Protein AF-0000000086705413 (afdb_homodimer)

Secondary structure (DSSP, 8-state):
---S-----------------------------------BPPTT-SS-B-S---SS-EEEEEHHHHHHTT-SSHHHHHHHSTTSTT-----BTTSTTTT-----GGGS-GGGEEEEETTB--PPPGGGTSSS--GGGS-GGGEEEEEEE-S--HHHH-TT-SSEEEEEEEP-S--EEEEEEEEEEESSSS--EEEEEEEEEEEETTEEEEEEEEEEEE---BGGGSHHHHHHHHHS-BS-SEEEEEEEEE-TTS-EEEEEEEPTT-B-TTSPBPTTEEEETTEEEE-GGGT-BSBPPEEEEEEEEEEEEESSSSEEEEEEEEEEEEEEEEEEPPPEEEEEE-TT-GGGHHHHHHTT--HHHHHHTT--EEEEEE-TTT--EEEEEEEEEEEEEEEEEEEEEETTTEEEEEEEEEEEEEEEEEEEEEEEEEHHHHHHHHHTT--BTTB--HHHHHHHEEEEEEEEEEEEEEEEEEEEEEEEEETTEEEEEEEEEEEEEEEEEEEE-HHHHTT-EET-----EEEEEEEEEEEEEEEE--SSSEEEEEEEEEEEESSS-EEEEEEEEEEEEEETTEEEEEEEEEEEEPPPHHHHHPPPEEEEEEEE-HHHHHHTT--GGGPPEEEEEEEEE--TT---EEEEEEEEEEEEEEETTEEEEEEEEEEEEES-EEE--HHHHHHHHHHHS--TTEEE-TTS-EEEEEEEEEE--EEEEEEEEEEEEEEEE-SS-EEEEEEEEEEEEEEEEESSTTS-EEE-TTSTT--SEEEEEEEEEEETTTTTEEEEEEEEEE--B-SEEETTTTEEE--B--EEEEEEEEEEE-TTSEEEEEEEESTT-PPPPP-TTSS---TTT------EEEEEEEEE-/---SS----------------------------------BPPTT-SS-B-S---SS-EEEEEHHHHHHTT-SSHHHHHHHSTTSTT-----BTTSTTTT-----GGGS-GGGEEEEETTB--PPPGGGTSSS--GGGS-GGGEEEEEEE-S--HHHH-TT-SSEEEEEEEP-S--EEEEEEEEEEESSSS--EEEEEEEEEEEETTEEEEEEEEEEEE---BGGGSHHHHHHHHHS-BS-SEEEEEEEEE-TTS-EEEEEEEPTT-B-TTSPBPTTEEEETTEEEE-GGGT-BSBPPEEEEEEEEEEEEESSSSEEEEEEEEEEEEEEEEEEPPPEEEEEE-TT-GGGHHHHHHTT--HHHHHHTT--EEEEEE-TTT--EEEEEEEEEEEEEEEEEEEEEETTTEEEEEEEEEEEEEEEEEEEEEEEEEHHHHHHHHHTT--BTTB--HHHHHHHEEEEEEEEEEEEEEEEEEEEEEEEEETTEEEEEEEEEEEEEEEEEEEE-HHHHTT-EET-----EEEEEEEEEEEEEEEE--SSSEEEEEEEEEEEESSS-EEEEEEEEEEEEEETTEEEEEEEEEEEEPPPHHHHHPPPEEEEEEEE-HHHHHHTT--GGGPPEEEEEEEEE--TT---EEEEEEEEEEEEEEETTEEEEEEEEEEEEES-EEE--HHHHHHHHHHHS--TTEEE-TTS-EEEEEEEEEE--EEEEEEEEEEEEEEEE-SS-EEEEEEEEEEEEEEEEESSTTS-EEE-TTSTT--SEEEEEEEEEEETTTTTEEEEEEEEEE--B-SEEETTTTEEE--B--EEEEEEEEEEE-TTSEEEEEEEESTT-PPPP--TTSS---TTT------EEEEEEEEE-

InterPro domains:
  IPR000531 TonB-dependent receptor-like, beta-barrel [PF00593] (368-834)
  IPR012910 TonB-dependent receptor, plug domain [PF07715] (55-165)
  IPR036942 TonB-dependent receptor-like, beta-barrel domain superfamily [G3DSA:2.40.170.20] (208-869)
  IPR037066 TonB-dependent receptor, plug domain superfamily [G3DSA:2.170.130.10] (30-175)
  IPR039426 TonB-dependent receptor-like [PS52016] (48-869)

Radius of gyration: 38.34 Å; Cα contacts (8 Å, |Δi|>4): 4949; chains: 2; bounding box: 125×97×76 Å

Structure (mmCIF, N/CA/C/O backbone):
data_AF-0000000086705413-model_v1
#
loop_
_entity.id
_entity.type
_entity.pdbx_description
1 polymer 'TonB-dependent receptor'
#
loop_
_atom_site.group_PDB
_atom_site.id
_atom_site.type_symbol
_atom_site.label_atom_id
_atom_site.label_alt_id
_atom_site.label_comp_id
_atom_site.label_asym_id
_atom_site.label_entity_id
_atom_site.label_seq_id
_atom_site.pdbx_PDB_ins_code
_atom_site.Cartn_x
_atom_site.Cartn_y
_atom_site.Cartn_z
_atom_site.occupancy
_atom_site.B_iso_or_equiv
_atom_site.auth_seq_id
_atom_site.auth_comp_id
_atom_site.auth_asym_id
_atom_site.auth_atom_id
_atom_site.pdbx_PDB_model_num
ATOM 1 N N . MET A 1 1 ? -30.625 43.625 -35.125 1 15.11 1 MET A N 1
ATOM 2 C CA . MET A 1 1 ? -30.953 44.219 -33.812 1 15.11 1 MET A CA 1
ATOM 3 C C . MET A 1 1 ? -31.984 43.344 -33.094 1 15.11 1 MET A C 1
ATOM 5 O O . MET A 1 1 ? -32.531 42.406 -33.656 1 15.11 1 MET A O 1
ATOM 9 N N . LEU A 1 2 ? -33.344 43.812 -32.344 1 16.95 2 LEU A N 1
ATOM 10 C CA . LEU A 1 2 ? -33.906 43.875 -30.984 1 16.95 2 LEU A CA 1
ATOM 11 C C . LEU A 1 2 ? -35 42.812 -30.797 1 16.95 2 LEU A C 1
ATOM 13 O O . LEU A 1 2 ? -36.156 43.125 -30.594 1 16.95 2 LEU A O 1
ATOM 17 N N . ARG A 1 3 ? -35.062 41.594 -31.406 1 17.78 3 ARG A N 1
ATOM 18 C CA . ARG A 1 3 ? -36.156 40.844 -32.031 1 17.78 3 ARG A CA 1
ATOM 19 C C . ARG A 1 3 ? -36.969 40.094 -30.969 1 17.78 3 ARG A C 1
ATOM 21 O O . ARG A 1 3 ? -38.188 40.094 -31.016 1 17.78 3 ARG A O 1
ATOM 28 N N . LYS A 1 4 ? -36.406 38.812 -30.516 1 20.23 4 LYS A N 1
ATOM 29 C CA . LYS A 1 4 ? -36.469 37.406 -30.203 1 20.23 4 LYS A CA 1
ATOM 30 C C . LYS A 1 4 ? -36.719 37.156 -28.719 1 20.23 4 LYS A C 1
ATOM 32 O O . LYS A 1 4 ? -36.469 36.062 -28.203 1 20.23 4 LYS A O 1
ATOM 37 N N . SER A 1 5 ? -37.562 38.031 -27.859 1 18.16 5 SER A N 1
ATOM 38 C CA . SER A 1 5 ? -37.906 38.719 -26.609 1 18.16 5 SER A CA 1
ATOM 39 C C . SER A 1 5 ? -39.094 38.062 -25.922 1 18.16 5 SER A C 1
ATOM 41 O O . SER A 1 5 ? -39.062 37.781 -24.719 1 18.16 5 SER A O 1
ATOM 43 N N . ARG A 1 6 ? -40.344 37.938 -26.422 1 18.12 6 ARG A N 1
ATOM 44 C CA . ARG A 1 6 ? -41.625 38.469 -25.891 1 18.12 6 ARG A CA 1
ATOM 45 C C . ARG A 1 6 ? -42.438 37.344 -25.281 1 18.12 6 ARG A C 1
ATOM 47 O O . ARG A 1 6 ? -43.562 37.562 -24.812 1 18.12 6 ARG A O 1
ATOM 54 N N . LEU A 1 7 ? -42.281 36.031 -25.719 1 16.97 7 LEU A N 1
ATOM 55 C CA . LEU A 1 7 ? -43.312 35 -25.891 1 16.97 7 LEU A CA 1
ATOM 56 C C . LEU A 1 7 ? -43.75 34.438 -24.547 1 16.97 7 LEU A C 1
ATOM 58 O O . LEU A 1 7 ? -43.125 33.5 -24.047 1 16.97 7 LEU A O 1
ATOM 62 N N . SER A 1 8 ? -44.219 35.219 -23.297 1 17.23 8 SER A N 1
ATOM 63 C CA . SER A 1 8 ? -44.562 35.188 -21.875 1 17.23 8 SER A CA 1
ATOM 64 C C . SER A 1 8 ? -45.938 34.531 -21.656 1 17.23 8 SER A C 1
ATOM 66 O O . SER A 1 8 ? -46.156 33.938 -20.594 1 17.23 8 SER A O 1
ATOM 68 N N . ALA A 1 9 ? -47.031 34.75 -22.328 1 17.52 9 ALA A N 1
ATOM 69 C CA . ALA A 1 9 ? -48.281 35.188 -21.766 1 17.52 9 ALA A CA 1
ATOM 70 C C . ALA A 1 9 ? -49.156 34 -21.328 1 17.52 9 ALA A C 1
ATOM 72 O O . ALA A 1 9 ? -49.688 33.969 -20.219 1 17.52 9 ALA A O 1
ATOM 73 N N . ALA A 1 10 ? -49.906 33.156 -22.188 1 17.12 10 ALA A N 1
ATOM 74 C CA . ALA A 1 10 ? -51.375 33 -22.266 1 17.12 10 ALA A CA 1
ATOM 75 C C . ALA A 1 10 ? -51.812 31.75 -21.516 1 17.12 10 ALA A C 1
ATOM 77 O O . ALA A 1 10 ? -53 31.406 -21.516 1 17.12 10 ALA A O 1
ATOM 78 N N . ILE A 1 11 ? -50.969 30.812 -20.984 1 16.97 11 ILE A N 1
ATOM 79 C CA . ILE A 1 11 ? -51.562 29.484 -20.766 1 16.97 11 ILE A CA 1
ATOM 80 C C . ILE A 1 11 ? -52.469 29.516 -19.562 1 16.97 11 ILE A C 1
ATOM 82 O O . ILE A 1 11 ? -52.031 29.625 -18.422 1 16.97 11 ILE A O 1
ATOM 86 N N . ALA A 1 12 ? -53.656 30.125 -19.484 1 17.02 12 ALA A N 1
ATOM 87 C CA . ALA A 1 12 ? -54.844 30.594 -18.75 1 17.02 12 ALA A CA 1
ATOM 88 C C . ALA A 1 12 ? -55.562 29.438 -18.062 1 17.02 12 ALA A C 1
ATOM 90 O O . ALA A 1 12 ? -55.906 29.531 -16.875 1 17.02 12 ALA A O 1
ATOM 91 N N . LEU A 1 13 ? -56.312 28.531 -18.781 1 17.03 13 LEU A N 1
ATOM 92 C CA . LEU A 1 13 ? -57.75 28.484 -18.609 1 17.03 13 LEU A CA 1
ATOM 93 C C . LEU A 1 13 ? -58.125 27.641 -17.391 1 17.03 13 LEU A C 1
ATOM 95 O O . LEU A 1 13 ? -57.312 26.875 -16.875 1 17.03 13 LEU A O 1
ATOM 99 N N . ALA A 1 14 ? -59.25 26.641 -17.438 1 17.3 14 ALA A N 1
ATOM 100 C CA . ALA A 1 14 ? -60.594 26.547 -16.906 1 17.3 14 ALA A CA 1
ATOM 101 C C . ALA A 1 14 ? -60.688 25.484 -15.82 1 17.3 14 ALA A C 1
ATOM 103 O O . ALA A 1 14 ? -61.75 25.219 -15.289 1 17.3 14 ALA A O 1
ATOM 104 N N . LEU A 1 15 ? -59.688 24.609 -15.656 1 17.36 15 LEU A N 1
ATOM 105 C CA . LEU A 1 15 ? -60.156 23.375 -15.023 1 17.36 15 LEU A CA 1
ATOM 106 C C . LEU A 1 15 ? -60.719 23.672 -13.641 1 17.36 15 LEU A C 1
ATOM 108 O O . LEU A 1 15 ? -60.031 24.172 -12.766 1 17.36 15 LEU A O 1
ATOM 112 N N . VAL A 1 16 ? -61.969 23.766 -13.414 1 17.67 16 VAL A N 1
ATOM 113 C CA . VAL A 1 16 ? -63.062 24.266 -12.57 1 17.67 16 VAL A CA 1
ATOM 114 C C . VAL A 1 16 ? -63.062 23.516 -11.234 1 17.67 16 VAL A C 1
ATOM 116 O O . VAL A 1 16 ? -62.938 24.125 -10.172 1 17.67 16 VAL A O 1
ATOM 119 N N . SER A 1 17 ? -64.062 22.547 -10.883 1 16.48 17 SER A N 1
ATOM 120 C CA . SER A 1 17 ? -65.188 22.734 -9.945 1 16.48 17 SER A CA 1
ATOM 121 C C . SER A 1 17 ? -64.875 22.031 -8.625 1 16.48 17 SER A C 1
ATOM 123 O O . SER A 1 17 ? -65.188 22.547 -7.551 1 16.48 17 SER A O 1
ATOM 125 N N . ALA A 1 18 ? -64.75 20.641 -8.656 1 18.56 18 ALA A N 1
ATOM 126 C CA . ALA A 1 18 ? -65.562 19.797 -7.773 1 18.56 18 ALA A CA 1
ATOM 127 C C . ALA A 1 18 ? -65 19.812 -6.352 1 18.56 18 ALA A C 1
ATOM 129 O O . ALA A 1 18 ? -63.938 19.219 -6.082 1 18.56 18 ALA A O 1
ATOM 130 N N . ALA A 1 19 ? -65.125 20.875 -5.492 1 17.52 19 ALA A N 1
ATOM 131 C CA . ALA A 1 19 ? -64.562 21.219 -4.211 1 17.52 19 ALA A CA 1
ATOM 132 C C . ALA A 1 19 ? -65.062 20.344 -3.088 1 17.52 19 ALA A C 1
ATOM 134 O O . ALA A 1 19 ? -64.688 20.469 -1.933 1 17.52 19 ALA A O 1
ATOM 135 N N . ALA A 1 20 ? -66.125 19.484 -3.184 1 20.81 20 ALA A N 1
ATOM 136 C CA . ALA A 1 20 ? -66.938 19.578 -1.948 1 20.81 20 ALA A CA 1
ATOM 137 C C . ALA A 1 20 ? -66.188 18.906 -0.79 1 20.81 20 ALA A C 1
ATOM 139 O O . ALA A 1 20 ? -65.625 17.812 -0.947 1 20.81 20 ALA A O 1
ATOM 140 N N . ALA A 1 21 ? -65.938 19.625 0.411 1 18.89 21 ALA A N 1
ATOM 141 C CA . ALA A 1 21 ? -65.188 19.688 1.661 1 18.89 21 ALA A CA 1
ATOM 142 C C . ALA A 1 21 ? -65.75 18.703 2.684 1 18.89 21 ALA A C 1
ATOM 144 O O . ALA A 1 21 ? -66.375 19.109 3.686 1 18.89 21 ALA A O 1
ATOM 145 N N . ALA A 1 22 ? -66.375 17.625 2.305 1 20.36 22 ALA A N 1
ATOM 146 C CA . ALA A 1 22 ? -67.062 17.172 3.498 1 20.36 22 ALA A CA 1
ATOM 147 C C . ALA A 1 22 ? -66.125 16.953 4.664 1 20.36 22 ALA A C 1
ATOM 149 O O . ALA A 1 22 ? -65.062 16.375 4.488 1 20.36 22 ALA A O 1
ATOM 150 N N . PRO A 1 23 ? -66.312 17.734 5.879 1 20.31 23 PRO A N 1
ATOM 151 C CA . PRO A 1 23 ? -65.438 17.891 7.039 1 20.31 23 PRO A CA 1
ATOM 152 C C . PRO A 1 23 ? -65.312 16.625 7.867 1 20.31 23 PRO A C 1
ATOM 154 O O . PRO A 1 23 ? -64.688 16.625 8.938 1 20.31 23 PRO A O 1
ATOM 157 N N . SER A 1 24 ? -65.25 15.414 7.305 1 21.31 24 SER A N 1
ATOM 158 C CA . SER A 1 24 ? -65.5 14.406 8.336 1 21.31 24 SER A CA 1
ATOM 159 C C . SER A 1 24 ? -64.5 14.57 9.492 1 21.31 24 SER A C 1
ATOM 161 O O . SER A 1 24 ? -63.344 14.812 9.266 1 21.31 24 SER A O 1
ATOM 163 N N . VAL A 1 25 ? -65 14.859 10.742 1 20.78 25 VAL A N 1
ATOM 164 C CA . VAL A 1 25 ? -64.438 15.109 12.078 1 20.78 25 VAL A CA 1
ATOM 165 C C . VAL A 1 25 ? -63.656 13.891 12.562 1 20.78 25 VAL A C 1
ATOM 167 O O . VAL A 1 25 ? -64.25 12.859 12.891 1 20.78 25 VAL A O 1
ATOM 170 N N . PHE A 1 26 ? -62.969 13.125 11.773 1 20.36 26 PHE A N 1
ATOM 171 C CA . PHE A 1 26 ? -62.375 11.992 12.492 1 20.36 26 PHE A CA 1
ATOM 172 C C . PHE A 1 26 ? -61.531 12.469 13.664 1 20.36 26 PHE A C 1
ATOM 174 O O . PHE A 1 26 ? -60.781 13.43 13.531 1 20.36 26 PHE A O 1
ATOM 181 N N . ALA A 1 27 ? -61.969 12.25 14.961 1 23.78 27 ALA A N 1
ATOM 182 C CA . ALA A 1 27 ? -61.344 12.43 16.266 1 23.78 27 ALA A CA 1
ATOM 183 C C . ALA A 1 27 ? -59.938 11.844 16.297 1 23.78 27 ALA A C 1
ATOM 185 O O . ALA A 1 27 ? -59.75 10.641 16.094 1 23.78 27 ALA A O 1
ATOM 186 N N . ALA A 1 28 ? -58.938 12.695 16.125 1 24.41 28 ALA A N 1
ATOM 187 C CA . ALA A 1 28 ? -57.5 12.445 16.172 1 24.41 28 ALA A CA 1
ATOM 188 C C . ALA A 1 28 ? -57.094 11.898 17.531 1 24.41 28 ALA A C 1
ATOM 190 O O . ALA A 1 28 ? -57.188 12.602 18.547 1 24.41 28 ALA A O 1
ATOM 191 N N . GLU A 1 29 ? -57.406 10.734 17.875 1 25.19 29 GLU A N 1
ATOM 192 C CA . GLU A 1 29 ? -56.688 10.305 19.078 1 25.19 29 GLU A CA 1
ATOM 193 C C . GLU A 1 29 ? -55.219 10.656 19 1 25.19 29 GLU A C 1
ATOM 195 O O . GLU A 1 29 ? -54.531 10.227 18.078 1 25.19 29 GLU A O 1
ATOM 200 N N . GLU A 1 30 ? -54.812 11.867 19.391 1 24.03 30 GLU A N 1
ATOM 201 C CA . GLU A 1 30 ? -53.531 12.516 19.484 1 24.03 30 GLU A CA 1
ATOM 202 C C . GLU A 1 30 ? -52.531 11.656 20.281 1 24.03 30 GLU A C 1
ATOM 204 O O . GLU A 1 30 ? -52.594 11.633 21.516 1 24.03 30 GLU A O 1
ATOM 209 N N . GLY A 1 31 ? -52.375 10.352 20.062 1 27.31 31 GLY A N 1
ATOM 210 C CA . GLY A 1 31 ? -51.281 9.734 20.781 1 27.31 31 GLY A CA 1
ATOM 211 C C . GLY A 1 31 ? -50 10.547 20.719 1 27.31 31 GLY A C 1
ATOM 212 O O . GLY A 1 31 ? -49.625 11.062 19.672 1 27.31 31 GLY A O 1
ATOM 213 N N . GLN A 1 32 ? -49.656 11.273 21.812 1 25.94 32 GLN A N 1
ATOM 214 C CA . GLN A 1 32 ? -48.469 12.094 22.078 1 25.94 32 GLN A CA 1
ATOM 215 C C . GLN A 1 32 ? -47.188 11.398 21.594 1 25.94 32 GLN A C 1
ATOM 217 O O . GLN A 1 32 ? -46.812 10.344 22.109 1 25.94 32 GLN A O 1
ATOM 222 N N . ASN A 1 33 ? -47 11.344 20.406 1 26.62 33 ASN A N 1
ATOM 223 C CA . ASN A 1 33 ? -45.656 11.086 19.891 1 26.62 33 ASN A CA 1
ATOM 224 C C . ASN A 1 33 ? -44.594 11.953 20.578 1 26.62 33 ASN A C 1
ATOM 226 O O . ASN A 1 33 ? -44.531 13.156 20.344 1 26.62 33 ASN A O 1
ATOM 230 N N . VAL A 1 34 ? -44.438 11.797 21.891 1 28.17 34 VAL A N 1
ATOM 231 C CA . VAL A 1 34 ? -43.188 12.344 22.453 1 28.17 34 VAL A CA 1
ATOM 232 C C . VAL A 1 34 ? -42.062 12.18 21.469 1 28.17 34 VAL A C 1
ATOM 234 O O . VAL A 1 34 ? -41.688 11.062 21.094 1 28.17 34 VAL A O 1
ATOM 237 N N . GLU A 1 35 ? -41.969 12.961 20.562 1 32.88 35 GLU A N 1
ATOM 238 C CA . GLU A 1 35 ? -40.719 13.039 19.781 1 32.88 35 GLU A CA 1
ATOM 239 C C . GLU A 1 35 ? -39.5 12.82 20.656 1 32.88 35 GLU A C 1
ATOM 241 O O . GLU A 1 35 ? -39.219 13.617 21.562 1 32.88 35 GLU A O 1
ATOM 246 N N . LYS A 1 36 ? -39.188 11.672 20.969 1 38.91 36 LYS A N 1
ATOM 247 C CA . LYS A 1 36 ? -37.906 11.391 21.641 1 38.91 36 LYS A CA 1
ATOM 248 C C . LYS A 1 36 ? -36.812 12.312 21.141 1 38.91 36 LYS A C 1
ATOM 250 O O . LYS A 1 36 ? -36.469 12.297 19.969 1 38.91 36 LYS A O 1
ATOM 255 N N . LEU A 1 37 ? -36.656 13.531 21.719 1 38.53 37 LEU A N 1
ATOM 256 C CA . LEU A 1 37 ? -35.531 14.422 21.469 1 38.53 37 LEU A CA 1
ATOM 257 C C . LEU A 1 37 ? -34.219 13.641 21.328 1 38.53 37 LEU A C 1
ATOM 259 O O . LEU A 1 37 ? -33.844 12.875 22.234 1 38.53 37 LEU A O 1
ATOM 263 N N . GLN A 1 38 ? -33.719 13.438 20.172 1 51.88 38 GLN A N 1
ATOM 264 C CA . GLN A 1 38 ? -32.531 12.68 19.844 1 51.88 38 GLN A CA 1
ATOM 265 C C . GLN A 1 38 ? -31.297 13.266 20.531 1 51.88 38 GLN A C 1
ATOM 267 O O . GLN A 1 38 ? -30.984 14.453 20.344 1 51.88 38 GLN A O 1
ATOM 272 N N . LYS A 1 39 ? -30.766 12.648 21.609 1 64.62 39 LYS A N 1
ATOM 273 C CA . LYS A 1 39 ? -29.531 13.008 22.297 1 64.62 39 LYS A CA 1
ATOM 274 C C . LYS A 1 39 ? -28.328 12.906 21.375 1 64.62 39 LYS A C 1
ATOM 276 O O . LYS A 1 39 ? -28.266 12.016 20.516 1 64.62 39 LYS A O 1
ATOM 281 N N . ILE A 1 40 ? -27.578 14.062 21.359 1 71 40 ILE A N 1
ATOM 282 C CA . ILE A 1 40 ? -26.391 14.078 20.516 1 71 40 ILE A CA 1
ATOM 283 C C . ILE A 1 40 ? -25.141 14.25 21.375 1 71 40 ILE A C 1
ATOM 285 O O . ILE A 1 40 ? -25.203 14.859 22.453 1 71 40 ILE A O 1
ATOM 289 N N . LYS A 1 41 ? -24.203 13.602 20.953 1 77.12 41 LYS A N 1
ATOM 290 C CA . LYS A 1 41 ? -22.891 13.805 21.578 1 77.12 41 LYS A CA 1
ATOM 291 C C . LYS A 1 41 ? -22.125 14.938 20.891 1 77.12 41 LYS A C 1
ATOM 293 O O . LYS A 1 41 ? -21.984 14.945 19.672 1 77.12 41 LYS A O 1
ATOM 298 N N . VAL A 1 42 ? -21.734 15.914 21.688 1 77.38 42 VAL A N 1
ATOM 299 C CA . VAL A 1 42 ? -20.953 17.031 21.172 1 77.38 42 VAL A CA 1
ATOM 300 C C . VAL A 1 42 ? -19.484 16.828 21.5 1 77.38 42 VAL A C 1
ATOM 302 O O . VAL A 1 42 ? -19.141 16.312 22.578 1 77.38 42 VAL A O 1
ATOM 305 N N . THR A 1 43 ? -18.656 17.188 20.562 1 86.19 43 THR A N 1
ATOM 306 C CA . THR A 1 43 ? -17.219 17.094 20.812 1 86.19 43 THR A CA 1
ATOM 307 C C . THR A 1 43 ? -16.844 17.844 22.078 1 86.19 43 THR A C 1
ATOM 309 O O . THR A 1 43 ? -17.266 18.984 22.281 1 86.19 43 THR A O 1
ATOM 312 N N . GLY A 1 44 ? -16.125 17.234 22.938 1 87.31 44 GLY A N 1
ATOM 313 C CA . GLY A 1 44 ? -15.734 17.797 24.219 1 87.31 44 GLY A CA 1
ATOM 314 C C . GLY A 1 44 ? -16.406 17.125 25.406 1 87.31 44 GLY A C 1
ATOM 315 O O . GLY A 1 44 ? -16.078 17.391 26.562 1 87.31 44 GLY A O 1
ATOM 316 N N . SER A 1 45 ? -17.375 16.297 25.094 1 87.5 45 SER A N 1
ATOM 317 C CA . SER A 1 45 ? -18.078 15.547 26.125 1 87.5 45 SER A CA 1
ATOM 318 C C . SER A 1 45 ? -18.453 14.148 25.641 1 87.5 45 SER A C 1
ATOM 320 O O . SER A 1 45 ? -18.703 13.953 24.438 1 87.5 45 SER A O 1
ATOM 322 N N . ARG A 1 46 ? -18.5 13.211 26.594 1 90.5 46 ARG A N 1
ATOM 323 C CA . ARG A 1 46 ? -18.938 11.852 26.281 1 90.5 46 ARG A CA 1
ATOM 324 C C . ARG A 1 46 ? -20.422 11.672 26.641 1 90.5 46 ARG A C 1
ATOM 326 O O . ARG A 1 46 ? -21.031 10.656 26.281 1 90.5 46 ARG A O 1
ATOM 333 N N . ILE A 1 47 ? -20.984 12.586 27.281 1 88.62 47 ILE A N 1
ATOM 334 C CA . ILE A 1 47 ? -22.375 12.484 27.719 1 88.62 47 ILE A CA 1
ATOM 335 C C . ILE A 1 47 ? -23.297 12.953 26.609 1 88.62 47 ILE A C 1
ATOM 337 O O . ILE A 1 47 ? -23.141 14.055 26.078 1 88.62 47 ILE A O 1
ATOM 341 N N . SER A 1 48 ? -24.203 12.156 26.25 1 85.19 48 SER A N 1
ATOM 342 C CA . SER A 1 48 ? -25.219 12.523 25.266 1 85.19 48 SER A CA 1
ATOM 343 C C . SER A 1 48 ? -26.281 13.422 25.891 1 85.19 48 SER A C 1
ATOM 345 O O . SER A 1 48 ? -26.75 13.164 27 1 85.19 48 SER A O 1
ATOM 347 N N . ARG A 1 49 ? -26.547 14.539 25.172 1 72.25 49 ARG A N 1
ATOM 348 C CA . ARG A 1 49 ? -27.547 15.453 25.688 1 72.25 49 ARG A CA 1
ATOM 349 C C . ARG A 1 49 ? -28.359 16.078 24.562 1 72.25 49 ARG A C 1
ATOM 351 O O . ARG A 1 49 ? -28.078 15.836 23.375 1 72.25 49 ARG A O 1
ATOM 358 N N . VAL A 1 50 ? -29.359 16.75 24.938 1 60.38 50 VAL A N 1
ATOM 359 C CA . VAL A 1 50 ? -30.172 17.5 23.984 1 60.38 50 VAL A CA 1
ATOM 360 C C . VAL A 1 50 ? -29.375 18.688 23.453 1 60.38 50 VAL A C 1
ATOM 362 O O . VAL A 1 50 ? -28.578 19.281 24.188 1 60.38 50 VAL A O 1
ATOM 365 N N . ASP A 1 51 ? -29.422 18.984 22.266 1 57.62 51 ASP A N 1
ATOM 366 C CA . ASP A 1 51 ? -28.625 19.922 21.484 1 57.62 51 ASP A CA 1
ATOM 367 C C . ASP A 1 51 ? -28.703 21.344 22.047 1 57.62 51 ASP A C 1
ATOM 369 O O . ASP A 1 51 ? -29.672 22.062 21.781 1 57.62 51 ASP A O 1
ATOM 373 N N . VAL A 1 52 ? -27.859 21.703 23.062 1 55.84 52 VAL A N 1
ATOM 374 C CA . VAL A 1 52 ? -27.703 23.078 23.562 1 55.84 52 VAL A CA 1
ATOM 375 C C . VAL A 1 52 ? -26.234 23.484 23.484 1 55.84 52 VAL A C 1
ATOM 377 O O . VAL A 1 52 ? -25.344 22.625 23.391 1 55.84 52 VAL A O 1
ATOM 380 N N . GLU A 1 53 ? -26.078 24.875 23.266 1 70.62 53 GLU A N 1
ATOM 381 C CA . GLU A 1 53 ? -24.719 25.406 23.344 1 70.62 53 GLU A CA 1
ATOM 382 C C . GLU A 1 53 ? -24.031 25 24.641 1 70.62 53 GLU A C 1
ATOM 384 O O . GLU A 1 53 ? -24.609 25.172 25.734 1 70.62 53 GLU A O 1
ATOM 389 N N . GLY A 1 54 ? -22.922 24.422 24.578 1 76.62 54 GLY A N 1
ATOM 390 C CA . GLY A 1 54 ? -22.25 23.859 25.75 1 76.62 54 GLY A CA 1
ATOM 391 C C . GLY A 1 54 ? -21.344 24.844 26.453 1 76.62 54 GLY A C 1
ATOM 392 O O . GLY A 1 54 ? -21.328 26.031 26.109 1 76.62 54 GLY A O 1
ATOM 393 N N . ALA A 1 55 ? -20.672 24.406 27.5 1 85.81 55 ALA A N 1
ATOM 394 C CA . ALA A 1 55 ? -19.797 25.188 28.375 1 85.81 55 ALA A CA 1
ATOM 395 C C . ALA A 1 55 ? -18.422 25.391 27.734 1 85.81 55 ALA A C 1
ATOM 397 O O . ALA A 1 55 ? -17.594 26.125 28.266 1 85.81 55 ALA A O 1
ATOM 398 N N . THR A 1 56 ? -18.188 24.812 26.625 1 86.19 56 THR A N 1
ATOM 399 C CA . THR A 1 56 ? -16.922 25 25.922 1 86.19 56 THR A CA 1
ATOM 400 C C . THR A 1 56 ? -17.156 25.469 24.5 1 86.19 56 THR A C 1
ATOM 402 O O . THR A 1 56 ? -18.188 25.188 23.906 1 86.19 56 THR A O 1
ATOM 405 N N . PRO A 1 57 ? -16.219 26.188 24.047 1 89.75 57 PRO A N 1
ATOM 406 C CA . PRO A 1 57 ? -16.375 26.688 22.688 1 89.75 57 PRO A CA 1
ATOM 407 C C . PRO A 1 57 ? -16.188 25.594 21.625 1 89.75 57 PRO A C 1
ATOM 409 O O . PRO A 1 57 ? -15.125 24.984 21.547 1 89.75 57 PRO A O 1
ATOM 412 N N . VAL A 1 58 ? -17.188 25.375 20.859 1 89.88 58 VAL A N 1
ATOM 413 C CA . VAL A 1 58 ? -17.156 24.406 19.766 1 89.88 58 VAL A CA 1
ATOM 414 C C . VAL A 1 58 ? -17.625 25.078 18.484 1 89.88 58 VAL A C 1
ATOM 416 O O . VAL A 1 58 ? -18.703 25.688 18.453 1 89.88 58 VAL A O 1
ATOM 419 N N . VAL A 1 59 ? -16.75 24.969 17.516 1 90.38 59 VAL A N 1
ATOM 420 C CA . VAL A 1 59 ? -17.141 25.406 16.172 1 90.38 59 VAL A CA 1
ATOM 421 C C . VAL A 1 59 ? -17.531 24.203 15.328 1 90.38 59 VAL A C 1
ATOM 423 O O . VAL A 1 59 ? -16.75 23.266 15.148 1 90.38 59 VAL A O 1
ATOM 426 N N . SER A 1 60 ? -18.688 24.172 14.859 1 91.31 60 SER A N 1
ATOM 427 C CA . SER A 1 60 ? -19.172 23.125 13.977 1 91.31 60 SER A CA 1
ATOM 428 C C . SER A 1 60 ? -19.297 23.609 12.531 1 91.31 60 SER A C 1
ATOM 430 O O . SER A 1 60 ? -19.984 24.609 12.266 1 91.31 60 SER A O 1
ATOM 432 N N . VAL A 1 61 ? -18.672 22.922 11.656 1 92.38 61 VAL A N 1
ATOM 433 C CA . VAL A 1 61 ? -18.688 23.281 10.242 1 92.38 61 VAL A CA 1
ATOM 434 C C . VAL A 1 61 ? -19.344 22.172 9.438 1 92.38 61 VAL A C 1
ATOM 436 O O . VAL A 1 61 ? -18.828 21.047 9.367 1 92.38 61 VAL A O 1
ATOM 439 N N . SER A 1 62 ? -20.375 22.562 8.789 1 91.5 62 SER A N 1
ATOM 440 C CA . SER A 1 62 ? -21.109 21.562 8 1 91.5 62 SER A CA 1
ATOM 441 C C . SER A 1 62 ? -20.422 21.312 6.668 1 91.5 62 SER A C 1
ATOM 443 O O . SER A 1 62 ? -19.594 22.109 6.219 1 91.5 62 SER A O 1
ATOM 445 N N . LYS A 1 63 ? -20.812 20.219 6.094 1 90.56 63 LYS A N 1
ATOM 446 C CA . LYS A 1 63 ? -20.312 19.891 4.766 1 90.56 63 LYS A CA 1
ATOM 447 C C . LYS A 1 63 ? -20.672 20.969 3.756 1 90.56 63 LYS A C 1
ATOM 449 O O . LYS A 1 63 ? -19.875 21.328 2.895 1 90.56 63 LYS A O 1
ATOM 454 N N . VAL A 1 64 ? -21.844 21.453 3.84 1 88.5 64 VAL A N 1
ATOM 455 C CA . VAL A 1 64 ? -22.328 22.469 2.92 1 88.5 64 VAL A CA 1
ATOM 456 C C . VAL A 1 64 ? -21.422 23.703 2.998 1 88.5 64 VAL A C 1
ATOM 458 O O . VAL A 1 64 ? -21.062 24.281 1.971 1 88.5 64 VAL A O 1
ATOM 461 N N . LYS A 1 65 ? -21.078 24.062 4.188 1 89.38 65 LYS A N 1
ATOM 462 C CA . LYS A 1 65 ? -20.203 25.203 4.367 1 89.38 65 LYS A CA 1
ATOM 463 C C . LYS A 1 65 ? -18.812 24.938 3.771 1 89.38 65 LYS A C 1
ATOM 465 O O . LYS A 1 65 ? -18.203 25.844 3.205 1 89.38 65 LYS A O 1
ATOM 470 N N . ILE A 1 66 ? -18.344 23.828 3.922 1 90.69 66 ILE A N 1
ATOM 471 C CA . ILE A 1 66 ? -17.031 23.469 3.375 1 90.69 66 ILE A CA 1
ATOM 472 C C . ILE A 1 66 ? -17.078 23.516 1.85 1 90.69 66 ILE A C 1
ATOM 474 O O . ILE A 1 66 ? -16.172 24.047 1.213 1 90.69 66 ILE A O 1
ATOM 478 N N . GLU A 1 67 ? -18.125 23.016 1.316 1 90.31 67 GLU A N 1
ATOM 479 C CA . GLU A 1 67 ? -18.281 23.031 -0.136 1 90.31 67 GLU A CA 1
ATOM 480 C C . GLU A 1 67 ? -18.375 24.453 -0.67 1 90.31 67 GLU A C 1
ATOM 482 O O . GLU A 1 67 ? -17.859 24.766 -1.743 1 90.31 67 GLU A O 1
ATOM 487 N N . GLN A 1 68 ? -19.031 25.281 0.073 1 91.75 68 GLN A N 1
ATOM 488 C CA . GLN A 1 68 ? -19.203 26.672 -0.356 1 91.75 68 GLN A CA 1
ATOM 489 C C . GLN A 1 68 ? -17.875 27.406 -0.377 1 91.75 68 GLN A C 1
ATOM 491 O O . GLN A 1 68 ? -17.719 28.406 -1.084 1 91.75 68 GLN A O 1
ATOM 496 N N . SER A 1 69 ? -16.969 26.891 0.391 1 91.56 69 SER A N 1
ATOM 497 C CA . SER A 1 69 ? -15.648 27.5 0.393 1 91.56 69 SER A CA 1
ATOM 498 C C . SER A 1 69 ? -14.898 27.203 -0.901 1 91.56 69 SER A C 1
ATOM 500 O O . SER A 1 69 ? -13.906 27.859 -1.21 1 91.56 69 SER A O 1
ATOM 502 N N . GLY A 1 70 ? -15.32 26.188 -1.551 1 91.94 70 GLY A N 1
ATOM 503 C CA . GLY A 1 70 ? -14.68 25.797 -2.795 1 91.94 70 GLY A CA 1
ATOM 504 C C . GLY A 1 70 ? -13.508 24.859 -2.592 1 91.94 70 GLY A C 1
ATOM 505 O O . GLY A 1 70 ? -12.961 24.312 -3.559 1 91.94 70 GLY A O 1
ATOM 506 N N . GLN A 1 71 ? -13.141 24.594 -1.4 1 91.5 71 GLN A N 1
ATOM 507 C CA . GLN A 1 71 ? -11.992 23.734 -1.139 1 91.5 71 GLN A CA 1
ATOM 508 C C . GLN A 1 71 ? -12.289 22.281 -1.513 1 91.5 71 GLN A C 1
ATOM 510 O O . GLN A 1 71 ? -13.406 21.812 -1.336 1 91.5 71 GLN A O 1
ATOM 515 N N . GLN A 1 72 ? -11.219 21.594 -1.963 1 89.38 72 GLN A N 1
ATOM 516 C CA . GLN A 1 72 ? -11.383 20.219 -2.439 1 89.38 72 GLN A CA 1
ATOM 517 C C . GLN A 1 72 ? -11.422 19.234 -1.274 1 89.38 72 GLN A C 1
ATOM 519 O O . GLN A 1 72 ? -12.102 18.219 -1.348 1 89.38 72 GLN A O 1
ATOM 524 N N . THR A 1 73 ? -10.617 19.594 -0.22 1 90.94 73 THR A N 1
ATOM 525 C CA . THR A 1 73 ? -10.484 18.641 0.872 1 90.94 73 THR A CA 1
ATOM 526 C C . THR A 1 73 ? -10.742 19.312 2.217 1 90.94 73 THR A C 1
ATOM 528 O O . THR A 1 73 ? -10.695 20.531 2.32 1 90.94 73 THR A O 1
ATOM 531 N N . VAL A 1 74 ? -10.922 18.469 3.209 1 89.81 74 VAL A N 1
ATOM 532 C CA . VAL A 1 74 ? -11.086 18.938 4.578 1 89.81 74 VAL A CA 1
ATOM 533 C C . VAL A 1 74 ? -9.805 19.609 5.051 1 89.81 74 VAL A C 1
ATOM 535 O O . VAL A 1 74 ? -9.852 20.641 5.727 1 89.81 74 VAL A O 1
ATOM 538 N N . ALA A 1 75 ? -8.703 19.031 4.68 1 91.94 75 ALA A N 1
ATOM 539 C CA . ALA A 1 75 ? -7.41 19.594 5.055 1 91.94 75 ALA A CA 1
ATOM 540 C C . ALA A 1 75 ? -7.266 21.016 4.535 1 91.94 75 ALA A C 1
ATOM 542 O O . ALA A 1 75 ? -6.84 21.906 5.27 1 91.94 75 ALA A O 1
ATOM 543 N N . ASP A 1 76 ? -7.656 21.203 3.352 1 91.06 76 ASP A N 1
ATOM 544 C CA . ASP A 1 76 ? -7.531 22.516 2.738 1 91.06 76 ASP A CA 1
ATOM 545 C C . ASP A 1 76 ? -8.438 23.531 3.428 1 91.06 76 ASP A C 1
ATOM 547 O O . ASP A 1 76 ? -8.07 24.703 3.58 1 91.06 76 ASP A O 1
ATOM 551 N N . TYR A 1 77 ? -9.578 23.125 3.766 1 92.12 77 TYR A N 1
ATOM 552 C CA . TYR A 1 77 ? -10.492 24.016 4.473 1 92.12 77 TYR A CA 1
ATOM 553 C C . TYR A 1 77 ? -9.93 24.406 5.836 1 92.12 77 TYR A C 1
ATOM 555 O O . TYR A 1 77 ? -9.922 25.578 6.203 1 92.12 77 TYR A O 1
ATOM 563 N N . LEU A 1 78 ? -9.477 23.406 6.555 1 93.44 78 LEU A N 1
ATOM 564 C CA . LEU A 1 78 ? -9 23.641 7.914 1 93.44 78 LEU A CA 1
ATOM 565 C C . LEU A 1 78 ? -7.762 24.531 7.91 1 93.44 78 LEU A C 1
ATOM 567 O O . LEU A 1 78 ? -7.539 25.297 8.852 1 93.44 78 LEU A O 1
ATOM 571 N N . LYS A 1 79 ? -7.035 24.453 6.953 1 93.06 79 LYS A N 1
ATOM 572 C CA . LYS A 1 79 ? -5.82 25.266 6.871 1 93.06 79 LYS A CA 1
ATOM 573 C C . LYS A 1 79 ? -6.148 26.75 6.793 1 93.06 79 LYS A C 1
ATOM 575 O O . LYS A 1 79 ? -5.348 27.594 7.211 1 93.06 79 LYS A O 1
ATOM 580 N N . GLN A 1 80 ? -7.309 27.109 6.336 1 92.44 80 GLN A N 1
ATOM 581 C CA . GLN A 1 80 ? -7.684 28.516 6.176 1 92.44 80 GLN A CA 1
ATOM 582 C C . GLN A 1 80 ? -8.352 29.047 7.438 1 92.44 80 GLN A C 1
ATOM 584 O O . GLN A 1 80 ? -8.484 30.266 7.609 1 92.44 80 GLN A O 1
ATOM 589 N N . ALA A 1 81 ? -8.688 28.156 8.258 1 94.19 81 ALA A N 1
ATOM 590 C CA . ALA A 1 81 ? -9.422 28.578 9.445 1 94.19 81 ALA A CA 1
ATOM 591 C C . ALA A 1 81 ? -8.578 29.469 10.336 1 94.19 81 ALA A C 1
ATOM 593 O O . ALA A 1 81 ? -7.371 29.266 10.477 1 94.19 81 ALA A O 1
ATOM 594 N N . SER A 1 82 ? -9.25 30.438 11 1 95.38 82 SER A N 1
ATOM 595 C CA . SER A 1 82 ? -8.539 31.406 11.836 1 95.38 82 SER A CA 1
ATOM 596 C C . SER A 1 82 ? -7.906 30.734 13.047 1 95.38 82 SER A C 1
ATOM 598 O O . SER A 1 82 ? -6.855 31.172 13.531 1 95.38 82 SER A O 1
ATOM 600 N N . TYR A 1 83 ? -8.547 29.656 13.516 1 94.56 83 TYR A N 1
ATOM 601 C CA . TYR A 1 83 ? -8.023 28.984 14.695 1 94.56 83 TYR A CA 1
ATOM 602 C C . TYR A 1 83 ? -6.789 28.156 14.352 1 94.56 83 TYR A C 1
ATOM 604 O O . TYR A 1 83 ? -6.094 27.672 15.242 1 94.56 83 TYR A O 1
ATOM 612 N N . ASN A 1 84 ? -6.551 27.922 13.094 1 96.38 84 ASN A N 1
ATOM 613 C CA . ASN A 1 84 ? -5.242 27.469 12.633 1 96.38 84 ASN A CA 1
ATOM 614 C C . ASN A 1 84 ? -4.281 28.656 12.461 1 96.38 84 ASN A C 1
ATOM 616 O O . ASN A 1 84 ? -3.762 28.875 11.367 1 96.38 84 ASN A O 1
ATOM 620 N N . SER A 1 85 ? -3.92 29.203 13.438 1 95.56 85 SER A N 1
ATOM 621 C CA . SER A 1 85 ? -3.432 30.578 13.5 1 95.56 85 SER A CA 1
ATOM 622 C C . SER A 1 85 ? -2.113 30.734 12.742 1 95.56 85 SER A C 1
ATOM 624 O O . SER A 1 85 ? -1.867 31.766 12.117 1 95.56 85 SER A O 1
ATOM 626 N N . PHE A 1 86 ? -1.208 29.797 12.922 1 96.25 86 PHE A N 1
ATOM 627 C CA . PHE A 1 86 ? 0.1 29.906 12.289 1 96.25 86 PHE A CA 1
ATOM 628 C C . PHE A 1 86 ? 0.232 28.922 11.133 1 96.25 86 PHE A C 1
ATOM 630 O O . PHE A 1 86 ? 1.344 28.562 10.742 1 96.25 86 PHE A O 1
ATOM 637 N N . GLY A 1 87 ? -0.849 28.391 10.656 1 92.94 87 GLY A N 1
ATOM 638 C CA . GLY A 1 87 ? -0.875 27.547 9.469 1 92.94 87 GLY A CA 1
ATOM 639 C C . GLY A 1 87 ? -0.609 26.078 9.766 1 92.94 87 GLY A C 1
ATOM 640 O O . GLY A 1 87 ? -0.554 25.688 10.93 1 92.94 87 GLY A O 1
ATOM 641 N N . GLY A 1 88 ? -0.65 25.297 8.719 1 92.81 88 GLY A N 1
ATOM 642 C CA . GLY A 1 88 ? -0.418 23.859 8.766 1 92.81 88 GLY A CA 1
ATOM 643 C C . GLY A 1 88 ? 0.416 23.359 7.602 1 92.81 88 GLY A C 1
ATOM 644 O O . GLY A 1 88 ? 0.625 24.078 6.621 1 92.81 88 GLY A O 1
ATOM 645 N N . TYR A 1 89 ? 0.874 22.141 7.766 1 92.44 89 TYR A N 1
ATOM 646 C CA . TYR A 1 89 ? 1.729 21.531 6.75 1 92.44 89 TYR A CA 1
ATOM 647 C C . TYR A 1 89 ? 0.909 21.078 5.547 1 92.44 89 TYR A C 1
ATOM 649 O O . TYR A 1 89 ? -0.225 20.625 5.699 1 92.44 89 TYR A O 1
ATOM 657 N N . SER A 1 90 ? 1.477 21.25 4.383 1 92.5 90 SER A N 1
ATOM 658 C CA . SER A 1 90 ? 0.896 20.75 3.137 1 92.5 90 SER A CA 1
ATOM 659 C C . SER A 1 90 ? 1.912 19.953 2.332 1 92.5 90 SER A C 1
ATOM 661 O O . SER A 1 90 ? 3.121 20.109 2.52 1 92.5 90 SER A O 1
ATOM 663 N N . ALA A 1 91 ? 1.412 19.219 1.403 1 91.19 91 ALA A N 1
ATOM 664 C CA . ALA A 1 91 ? 2.258 18.375 0.557 1 91.19 91 ALA A CA 1
ATOM 665 C C . ALA A 1 91 ? 3.303 19.219 -0.175 1 91.19 91 ALA A C 1
ATOM 667 O O . ALA A 1 91 ? 2.975 20.234 -0.784 1 91.19 91 ALA A O 1
ATOM 668 N N . GLN A 1 92 ? 4.543 18.781 -0.069 1 93.38 92 GLN A N 1
ATOM 669 C CA . GLN A 1 92 ? 5.648 19.562 -0.613 1 93.38 92 GLN A CA 1
ATOM 670 C C . GLN A 1 92 ? 6.738 18.656 -1.179 1 93.38 92 GLN A C 1
ATOM 672 O O . GLN A 1 92 ? 6.977 17.578 -0.659 1 93.38 92 GLN A O 1
ATOM 677 N N . SER A 1 93 ? 7.297 19.172 -2.211 1 92.81 93 SER A N 1
ATOM 678 C CA . SER A 1 93 ? 8.461 18.5 -2.752 1 92.81 93 SER A CA 1
ATOM 679 C C . SER A 1 93 ? 9.703 18.766 -1.913 1 92.81 93 SER A C 1
ATOM 681 O O . SER A 1 93 ? 9.82 19.828 -1.292 1 92.81 93 SER A O 1
ATOM 683 N N . GLY A 1 94 ? 10.562 17.812 -1.843 1 80.56 94 GLY A N 1
ATOM 684 C CA . GLY A 1 94 ? 11.82 17.984 -1.145 1 80.56 94 GLY A CA 1
ATOM 685 C C . GLY A 1 94 ? 11.695 17.859 0.362 1 80.56 94 GLY A C 1
ATOM 686 O O . GLY A 1 94 ? 12.508 18.406 1.105 1 80.56 94 GLY A O 1
ATOM 687 N N . SER A 1 95 ? 10.648 17.266 0.742 1 84.69 95 SER A N 1
ATOM 688 C CA . SER A 1 95 ? 10.406 17.109 2.172 1 84.69 95 SER A CA 1
ATOM 689 C C . SER A 1 95 ? 10.227 15.633 2.535 1 84.69 95 SER A C 1
ATOM 691 O O . SER A 1 95 ? 9.695 14.852 1.746 1 84.69 95 SER A O 1
ATOM 693 N N . SER A 1 96 ? 10.648 15.352 3.758 1 84.94 96 SER A N 1
ATOM 694 C CA . SER A 1 96 ? 10.375 14.008 4.273 1 84.94 96 SER A CA 1
ATOM 695 C C . SER A 1 96 ? 8.891 13.828 4.566 1 84.94 96 SER A C 1
ATOM 697 O O . SER A 1 96 ? 8.422 12.695 4.742 1 84.94 96 SER A O 1
ATOM 699 N N . PHE A 1 97 ? 8.133 14.898 4.594 1 90.31 97 PHE A N 1
ATOM 700 C CA . PHE A 1 97 ? 6.695 14.875 4.832 1 90.31 97 PHE A CA 1
ATOM 701 C C . PHE A 1 97 ? 5.93 15.102 3.533 1 90.31 97 PHE A C 1
ATOM 703 O O . PHE A 1 97 ? 4.836 15.672 3.545 1 90.31 97 PHE A O 1
ATOM 710 N N . GLN A 1 98 ? 6.422 14.695 2.469 1 94.31 98 GLN A N 1
ATOM 711 C CA . GLN A 1 98 ? 5.992 15.023 1.111 1 94.31 98 GLN A CA 1
ATOM 712 C C . GLN A 1 98 ? 4.488 14.844 0.949 1 94.31 98 GLN A C 1
ATOM 714 O O . GLN A 1 98 ? 3.828 15.641 0.278 1 94.31 98 GLN A O 1
ATOM 719 N N . SER A 1 99 ? 3.881 13.828 1.501 1 96.25 99 SER A N 1
ATOM 720 C CA . SER A 1 99 ? 2.484 13.484 1.262 1 96.25 99 SER A CA 1
ATOM 721 C C . SER A 1 99 ? 1.599 13.922 2.422 1 96.25 99 SER A C 1
ATOM 723 O O . SER A 1 99 ? 0.398 13.641 2.434 1 96.25 99 SER A O 1
ATOM 725 N N . GLN A 1 100 ? 2.062 14.57 3.398 1 95.69 100 GLN A N 1
ATOM 726 C CA . GLN A 1 100 ? 1.354 14.812 4.652 1 95.69 100 GLN A CA 1
ATOM 727 C C . GLN A 1 100 ? 0.625 16.156 4.629 1 95.69 100 GLN A C 1
ATOM 729 O O . GLN A 1 100 ? 0.985 17.047 3.861 1 95.69 100 GLN A O 1
ATOM 734 N N . ALA A 1 101 ? -0.392 16.25 5.363 1 95.94 101 ALA A N 1
ATOM 735 C CA . ALA A 1 101 ? -1.114 17.484 5.645 1 95.94 101 ALA A CA 1
ATOM 736 C C . ALA A 1 101 ? -1.58 17.531 7.098 1 95.94 101 ALA A C 1
ATOM 738 O O . ALA A 1 101 ? -2.123 16.547 7.609 1 95.94 101 ALA A O 1
ATOM 739 N N . THR A 1 102 ? -1.333 18.641 7.738 1 95.88 102 THR A N 1
ATOM 740 C CA . THR A 1 102 ? -1.713 18.781 9.141 1 95.88 102 THR A CA 1
ATOM 741 C C . THR A 1 102 ? -2.26 20.172 9.414 1 95.88 102 THR A C 1
ATOM 743 O O . THR A 1 102 ? -2.225 21.047 8.547 1 95.88 102 THR A O 1
ATOM 746 N N . VAL A 1 103 ? -2.842 20.359 10.617 1 94.62 103 VAL A N 1
ATOM 747 C CA . VAL A 1 103 ? -3.215 21.672 11.164 1 94.62 103 VAL A CA 1
ATOM 748 C C . VAL A 1 103 ? -2.727 21.781 12.609 1 94.62 103 VAL A C 1
ATOM 750 O O . VAL A 1 103 ? -2.469 20.766 13.266 1 94.62 103 VAL A O 1
ATOM 753 N N . GLY A 1 104 ? -2.539 23 13.039 1 95.88 104 GLY A N 1
ATOM 754 C CA . GLY A 1 104 ? -2.158 23.328 14.398 1 95.88 104 GLY A CA 1
ATOM 755 C C . GLY A 1 104 ? -3.014 24.406 15.023 1 95.88 104 GLY A C 1
ATOM 756 O O . GLY A 1 104 ? -2.799 25.594 14.773 1 95.88 104 GLY A O 1
ATOM 757 N N . LEU A 1 105 ? -3.879 24.016 15.938 1 96.12 105 LEU A N 1
ATOM 758 C CA . LEU A 1 105 ? -4.801 24.953 16.547 1 96.12 105 LEU A CA 1
ATOM 759 C C . LEU A 1 105 ? -4.059 25.922 17.469 1 96.12 105 LEU A C 1
ATOM 761 O O . LEU A 1 105 ? -3.115 25.531 18.156 1 96.12 105 LEU A O 1
ATOM 765 N N . ARG A 1 106 ? -4.469 27.234 17.406 1 95.19 106 ARG A N 1
ATOM 766 C CA . ARG A 1 106 ? -3.959 28.297 18.266 1 95.19 106 ARG A CA 1
ATOM 767 C C . ARG A 1 106 ? -2.463 28.5 18.047 1 95.19 106 ARG A C 1
ATOM 769 O O . ARG A 1 106 ? -1.781 29.078 18.891 1 95.19 106 ARG A O 1
ATOM 776 N N . GLY A 1 107 ? -1.973 27.922 16.969 1 94.94 107 GLY A N 1
ATOM 777 C CA . GLY A 1 107 ? -0.56 28.047 16.641 1 94.94 107 GLY A CA 1
ATOM 778 C C . GLY A 1 107 ? 0.322 27.109 17.453 1 94.94 107 GLY A C 1
ATOM 779 O O . GLY A 1 107 ? 1.537 27.312 17.531 1 94.94 107 GLY A O 1
ATOM 780 N N . LEU A 1 108 ? -0.246 26.141 18.031 1 95.62 108 LEU A N 1
ATOM 781 C CA . LEU A 1 108 ? 0.507 25.281 18.953 1 95.62 108 LEU A CA 1
ATOM 782 C C . LEU A 1 108 ? 1.082 24.078 18.234 1 95.62 108 LEU A C 1
ATOM 784 O O . LEU A 1 108 ? 1.859 23.312 18.797 1 95.62 108 LEU A O 1
ATOM 788 N N . GLY A 1 109 ? 0.724 23.922 16.984 1 93.69 109 GLY A N 1
ATOM 789 C CA . GLY A 1 109 ? 1.3 22.844 16.188 1 93.69 109 GLY A CA 1
ATOM 790 C C . GLY A 1 109 ? 0.398 21.625 16.094 1 93.69 109 GLY A C 1
ATOM 791 O O . GLY A 1 109 ? -0.546 21.484 16.875 1 93.69 109 GLY A O 1
ATOM 792 N N . SER A 1 110 ? 0.765 20.719 15.195 1 94.38 110 SER A N 1
ATOM 793 C CA . SER A 1 110 ? -0.052 19.547 14.93 1 94.38 110 SER A CA 1
ATOM 794 C C . SER A 1 110 ? 0.088 18.516 16.047 1 94.38 110 SER A C 1
ATOM 796 O O . SER A 1 110 ? -0.831 17.734 16.281 1 94.38 110 SER A O 1
ATOM 798 N N . GLU A 1 111 ? 1.139 18.516 16.75 1 93.31 111 GLU A N 1
ATOM 799 C CA . GLU A 1 111 ? 1.368 17.531 17.797 1 93.31 111 GLU A CA 1
ATOM 800 C C . GLU A 1 111 ? 0.531 17.859 19.031 1 93.31 111 GLU A C 1
ATOM 802 O O . GLU A 1 111 ? 0.326 16.984 19.891 1 93.31 111 GLU A O 1
ATOM 807 N N . ARG A 1 112 ? 0.092 19.109 19.156 1 96.62 112 ARG A N 1
ATOM 808 C CA . ARG A 1 112 ? -0.728 19.531 20.281 1 96.62 112 ARG A CA 1
ATOM 809 C C . ARG A 1 112 ? -2.182 19.719 19.859 1 96.62 112 ARG A C 1
ATOM 811 O O . ARG A 1 112 ? -2.93 20.453 20.516 1 96.62 112 ARG A O 1
ATOM 818 N N . THR A 1 113 ? -2.512 19.219 18.688 1 96.5 113 THR A N 1
ATOM 819 C CA . THR A 1 113 ? -3.869 19.188 18.156 1 96.5 113 THR A CA 1
ATOM 820 C C . THR A 1 113 ? -4.34 17.75 17.953 1 96.5 113 THR A C 1
ATOM 822 O O . THR A 1 113 ? -3.82 17.047 17.078 1 96.5 113 THR A O 1
ATOM 825 N N . LEU A 1 114 ? -5.32 17.359 18.703 1 96.5 114 LEU A N 1
ATOM 826 C CA . LEU A 1 114 ? -5.832 16 18.531 1 96.5 114 LEU A CA 1
ATOM 827 C C . LEU A 1 114 ? -6.891 15.945 17.438 1 96.5 114 LEU A C 1
ATOM 829 O O . LEU A 1 114 ? -7.863 16.703 17.469 1 96.5 114 LEU A O 1
ATOM 833 N N . VAL A 1 115 ? -6.656 15.117 16.469 1 95.75 115 VAL A N 1
ATOM 834 C CA . VAL A 1 115 ? -7.645 14.891 15.422 1 95.75 115 VAL A CA 1
ATOM 835 C C . VAL A 1 115 ? -8.328 13.539 15.641 1 95.75 115 VAL A C 1
ATOM 837 O O . VAL A 1 115 ? -7.664 12.516 15.812 1 95.75 115 VAL A O 1
ATOM 840 N N . LEU A 1 116 ? -9.641 13.602 15.648 1 96 116 LEU A N 1
ATOM 841 C CA . LEU A 1 116 ? -10.453 12.406 15.867 1 96 116 LEU A CA 1
ATOM 842 C C . LEU A 1 116 ? -11.312 12.109 14.641 1 96 116 LEU A C 1
ATOM 844 O O . LEU A 1 116 ? -11.648 13.016 13.875 1 96 116 LEU A O 1
ATOM 848 N N . LEU A 1 117 ? -11.602 10.891 14.484 1 94.5 117 LEU A N 1
ATOM 849 C CA . LEU A 1 117 ? -12.609 10.406 13.539 1 94.5 117 LEU A CA 1
ATOM 850 C C . LEU A 1 117 ? -13.805 9.82 14.281 1 94.5 117 LEU A C 1
ATOM 852 O O . LEU A 1 117 ? -13.695 8.766 14.914 1 94.5 117 LEU A O 1
ATOM 856 N N . ASN A 1 118 ? -14.906 10.477 14.203 1 93.94 118 ASN A N 1
ATOM 857 C CA . ASN A 1 118 ? -16.109 10.094 14.945 1 93.94 118 ASN A CA 1
ATOM 858 C C . ASN A 1 118 ? -15.812 9.93 16.438 1 93.94 118 ASN A C 1
ATOM 860 O O . ASN A 1 118 ? -16.219 8.938 17.047 1 93.94 118 ASN A O 1
ATOM 864 N N . GLY A 1 119 ? -15.047 10.82 16.922 1 93.38 119 GLY A N 1
ATOM 865 C CA . GLY A 1 119 ? -14.773 10.867 18.344 1 93.38 119 GLY A CA 1
ATOM 866 C C . GLY A 1 119 ? -13.719 9.867 18.797 1 93.38 119 GLY A C 1
ATOM 867 O O . GLY A 1 119 ? -13.469 9.711 19.984 1 93.38 119 GLY A O 1
ATOM 868 N N . LYS A 1 120 ? -13.094 9.242 17.844 1 93.69 120 LYS A N 1
ATOM 869 C CA . LYS A 1 120 ? -12.109 8.219 18.188 1 93.69 120 LYS A CA 1
ATOM 870 C C . LYS A 1 120 ? -10.742 8.555 17.594 1 93.69 120 LYS A C 1
ATOM 872 O O . LYS A 1 120 ? -10.648 9.047 16.469 1 93.69 120 LYS A O 1
ATOM 877 N N . ARG A 1 121 ? -9.727 8.281 18.375 1 93.44 121 ARG A N 1
ATOM 878 C CA . ARG A 1 121 ? -8.352 8.414 17.906 1 93.44 121 ARG A CA 1
ATOM 879 C C . ARG A 1 121 ? -8.031 7.348 16.859 1 93.44 121 ARG A C 1
ATOM 881 O O . ARG A 1 121 ? -8.484 6.207 16.969 1 93.44 121 ARG A O 1
ATOM 888 N N . VAL A 1 122 ? -7.238 7.664 15.875 1 91.56 122 VAL A N 1
ATOM 889 C CA . VAL A 1 122 ? -6.707 6.719 14.898 1 91.56 122 VAL A CA 1
ATOM 890 C C . VAL A 1 122 ? -5.184 6.816 14.859 1 91.56 122 VAL A C 1
ATOM 892 O O . VAL A 1 122 ? -4.598 7.695 15.492 1 91.56 122 VAL A O 1
ATOM 895 N N . ALA A 1 123 ? -4.562 5.906 14.148 1 90.5 123 ALA A N 1
ATOM 896 C CA . ALA A 1 123 ? -3.105 5.895 14.07 1 90.5 123 ALA A CA 1
ATOM 897 C C . ALA A 1 123 ? -2.58 7.184 13.453 1 90.5 123 ALA A C 1
ATOM 899 O O . ALA A 1 123 ? -3.09 7.641 12.43 1 90.5 123 ALA A O 1
ATOM 900 N N . GLY A 1 124 ? -1.61 7.762 14.125 1 92.62 124 GLY A N 1
ATOM 901 C CA . GLY A 1 124 ? -0.912 8.883 13.523 1 92.62 124 GLY A CA 1
ATOM 902 C C . GLY A 1 124 ? 0.014 8.469 12.391 1 92.62 124 GLY A C 1
ATOM 903 O O . GLY A 1 124 ? 0.319 7.289 12.234 1 92.62 124 GLY A O 1
ATOM 904 N N . SER A 1 125 ? 0.394 9.352 11.625 1 95.12 125 SER A N 1
ATOM 905 C CA . SER A 1 125 ? 1.311 9.07 10.523 1 95.12 125 SER A CA 1
ATOM 906 C C . SER A 1 125 ? 2.707 8.734 11.039 1 95.12 125 SER A C 1
ATOM 908 O O . SER A 1 125 ? 3.318 9.539 11.75 1 95.12 125 SER A O 1
ATOM 910 N N . PRO A 1 126 ? 3.211 7.629 10.656 1 94.69 126 PRO A N 1
ATOM 911 C CA . PRO A 1 126 ? 4.574 7.297 11.07 1 94.69 126 PRO A CA 1
ATOM 912 C C . PRO A 1 126 ? 5.625 8.203 10.438 1 94.69 126 PRO A C 1
ATOM 914 O O . PRO A 1 126 ? 6.699 8.406 11.016 1 94.69 126 PRO A O 1
ATOM 917 N N . THR A 1 127 ? 5.312 8.742 9.328 1 92.69 127 THR A N 1
ATOM 918 C CA . THR A 1 127 ? 6.223 9.68 8.672 1 92.69 127 THR A CA 1
ATOM 919 C C . THR A 1 127 ? 6.496 10.883 9.57 1 92.69 127 THR A C 1
ATOM 921 O O . THR A 1 127 ? 7.598 11.438 9.555 1 92.69 127 THR A O 1
ATOM 924 N N . MET A 1 128 ? 5.504 11.25 10.352 1 89.62 128 MET A N 1
ATOM 925 C CA . MET A 1 128 ? 5.637 12.422 11.211 1 89.62 128 MET A CA 1
ATOM 926 C C . MET A 1 128 ? 5.898 12 12.656 1 89.62 128 MET A C 1
ATOM 928 O O . MET A 1 128 ? 5.59 12.75 13.586 1 89.62 128 MET A O 1
ATOM 932 N N . GLY A 1 129 ? 6.223 10.812 12.875 1 86.62 129 GLY A N 1
ATOM 933 C CA . GLY A 1 129 ? 6.586 10.359 14.211 1 86.62 129 GLY A CA 1
ATOM 934 C C . GLY A 1 129 ? 5.473 9.594 14.898 1 86.62 129 GLY A C 1
ATOM 935 O O . GLY A 1 129 ? 5.648 9.109 16.016 1 86.62 129 GLY A O 1
ATOM 936 N N . GLY A 1 130 ? 4.32 9.586 14.305 1 87 130 GLY A N 1
ATOM 937 C CA . GLY A 1 130 ? 3.299 8.664 14.766 1 87 130 GLY A CA 1
ATOM 938 C C . GLY A 1 130 ? 2.219 9.336 15.594 1 87 130 GLY A C 1
ATOM 939 O O . GLY A 1 130 ? 1.294 8.672 16.078 1 87 130 GLY A O 1
ATOM 940 N N . THR A 1 131 ? 2.242 10.586 15.805 1 86.81 131 THR A N 1
ATOM 941 C CA . THR A 1 131 ? 1.261 11.234 16.672 1 86.81 131 THR A CA 1
ATOM 942 C C . THR A 1 131 ? 0.223 11.984 15.836 1 86.81 131 THR A C 1
ATOM 944 O O . THR A 1 131 ? -0.974 11.703 15.93 1 86.81 131 THR A O 1
ATOM 947 N N . ALA A 1 132 ? 0.653 12.812 14.984 1 91.25 132 ALA A N 1
ATOM 948 C CA . ALA A 1 132 ? -0.27 13.562 14.133 1 91.25 132 ALA A CA 1
ATOM 949 C C . ALA A 1 132 ? -0.803 12.68 13 1 91.25 132 ALA A C 1
ATOM 951 O O . ALA A 1 132 ? -0.098 11.797 12.508 1 91.25 132 ALA A O 1
ATOM 952 N N . ILE A 1 133 ? -2.006 12.906 12.664 1 92.31 133 ILE A N 1
ATOM 953 C CA . ILE A 1 133 ? -2.58 12.141 11.562 1 92.31 133 ILE A CA 1
ATOM 954 C C . ILE A 1 133 ? -2.398 12.906 10.25 1 92.31 133 ILE A C 1
ATOM 956 O O . ILE A 1 133 ? -2.258 14.125 10.258 1 92.31 133 ILE A O 1
ATOM 960 N N . ASN A 1 134 ? -2.318 12.219 9.117 1 95.56 134 ASN A N 1
ATOM 961 C CA . ASN A 1 134 ? -2.379 12.812 7.789 1 95.56 134 ASN A CA 1
ATOM 962 C C . ASN A 1 134 ? -3.814 13.133 7.383 1 95.56 134 ASN A C 1
ATOM 964 O O . ASN A 1 134 ? -4.59 12.234 7.051 1 95.56 134 ASN A O 1
ATOM 968 N N . LEU A 1 135 ? -4.125 14.359 7.312 1 95.25 135 LEU A N 1
ATOM 969 C CA . LEU A 1 135 ? -5.496 14.773 7.051 1 95.25 135 LEU A CA 1
ATOM 970 C C . LEU A 1 135 ? -5.922 14.383 5.637 1 95.25 135 LEU A C 1
ATOM 972 O O . LEU A 1 135 ? -7.117 14.312 5.34 1 95.25 135 LEU A O 1
ATOM 976 N N . ASN A 1 136 ? -4.977 14.148 4.789 1 93.12 136 ASN A N 1
ATOM 977 C CA . ASN A 1 136 ? -5.293 13.758 3.416 1 93.12 136 ASN A CA 1
ATOM 978 C C . ASN A 1 136 ? -5.953 12.383 3.359 1 93.12 136 ASN A C 1
ATOM 980 O O . ASN A 1 136 ? -6.508 12 2.328 1 93.12 136 ASN A O 1
ATOM 984 N N . THR A 1 137 ? -6.004 11.688 4.402 1 92.62 137 THR A N 1
ATOM 985 C CA . THR A 1 137 ? -6.566 10.344 4.398 1 92.62 137 THR A CA 1
ATOM 986 C C . THR A 1 137 ? -8.078 10.383 4.598 1 92.62 137 THR A C 1
ATOM 988 O O . THR A 1 137 ? -8.75 9.359 4.496 1 92.62 137 THR A O 1
ATOM 991 N N . ILE A 1 138 ? -8.672 11.523 4.852 1 91.38 138 ILE A N 1
ATOM 992 C CA . ILE A 1 138 ? -10.102 11.656 5.125 1 91.38 138 ILE A CA 1
ATOM 993 C C . ILE A 1 138 ? -10.828 12.117 3.867 1 91.38 138 ILE A C 1
ATOM 995 O O . ILE A 1 138 ? -10.57 13.211 3.363 1 91.38 138 ILE A O 1
ATOM 999 N N . PRO A 1 139 ? -11.781 11.383 3.426 1 91.62 139 PRO A N 1
ATOM 1000 C CA . PRO A 1 139 ? -12.5 11.789 2.213 1 91.62 139 PRO A CA 1
ATOM 1001 C C . PRO A 1 139 ? -13.594 12.812 2.49 1 91.62 139 PRO A C 1
ATOM 1003 O O . PRO A 1 139 ? -14.406 12.625 3.398 1 91.62 139 PRO A O 1
ATOM 1006 N N . MET A 1 140 ? -13.656 13.766 1.691 1 91.81 140 MET A N 1
ATOM 1007 C CA . MET A 1 140 ? -14.641 14.836 1.823 1 91.81 140 MET A CA 1
ATOM 1008 C C . MET A 1 140 ? -16.062 14.289 1.688 1 91.81 140 MET A C 1
ATOM 1010 O O . MET A 1 140 ? -16.969 14.727 2.4 1 91.81 140 MET A O 1
ATOM 1014 N N . SER A 1 141 ? -16.25 13.383 0.817 1 94.19 141 SER A N 1
ATOM 1015 C CA . SER A 1 141 ? -17.594 12.875 0.509 1 94.19 141 SER A CA 1
ATOM 1016 C C . SER A 1 141 ? -18.172 12.094 1.684 1 94.19 141 SER A C 1
ATOM 1018 O O . SER A 1 141 ? -19.375 11.906 1.775 1 94.19 141 SER A O 1
ATOM 1020 N N . ALA A 1 142 ? -17.359 11.672 2.535 1 95.88 142 ALA A N 1
ATOM 1021 C CA . ALA A 1 142 ? -17.812 10.906 3.695 1 95.88 142 ALA A CA 1
ATOM 1022 C C . ALA A 1 142 ? -18.094 11.828 4.879 1 95.88 142 ALA A C 1
ATOM 1024 O O . ALA A 1 142 ? -18.672 11.406 5.879 1 95.88 142 ALA A O 1
ATOM 1025 N N . VAL A 1 143 ? -17.703 13.023 4.797 1 96.31 143 VAL A N 1
ATOM 1026 C CA . VAL A 1 143 ? -17.766 13.945 5.926 1 96.31 143 VAL A CA 1
ATOM 1027 C C . VAL A 1 143 ? -19.188 14.469 6.078 1 96.31 143 VAL A C 1
ATOM 1029 O O . VAL A 1 143 ? -19.844 14.828 5.094 1 96.31 143 VAL A O 1
ATOM 1032 N N . GLU A 1 144 ? -19.719 14.453 7.258 1 96 144 GLU A N 1
ATOM 1033 C CA . GLU A 1 144 ? -20.969 15.117 7.613 1 96 144 GLU A CA 1
ATOM 1034 C C . GLU A 1 144 ? -20.719 16.531 8.117 1 96 144 GLU A C 1
ATOM 1036 O O . GLU A 1 144 ? -21.391 17.469 7.711 1 96 144 GLU A O 1
ATOM 1041 N N . ARG A 1 145 ? -19.797 16.625 9.008 1 95.06 145 ARG A N 1
ATOM 1042 C CA . ARG A 1 145 ? -19.375 17.906 9.555 1 95.06 145 ARG A CA 1
ATOM 1043 C C . ARG A 1 145 ? -18.047 17.781 10.289 1 95.06 145 ARG A C 1
ATOM 1045 O O . ARG A 1 145 ? -17.609 16.672 10.602 1 95.06 145 ARG A O 1
ATOM 1052 N N . VAL A 1 146 ? -17.391 18.859 10.516 1 95.62 146 VAL A N 1
ATOM 1053 C CA . VAL A 1 146 ? -16.188 18.953 11.32 1 95.62 146 VAL A CA 1
ATOM 1054 C C . VAL A 1 146 ? -16.453 19.797 12.562 1 95.62 146 VAL A C 1
ATOM 1056 O O . VAL A 1 146 ? -17.016 20.891 12.469 1 95.62 146 VAL A O 1
ATOM 1059 N N . GLU A 1 147 ? -16.109 19.281 13.695 1 95.5 147 GLU A N 1
ATOM 1060 C CA . GLU A 1 147 ? -16.219 20.016 14.961 1 95.5 147 GLU A CA 1
ATOM 1061 C C . GLU A 1 147 ? -14.836 20.328 15.523 1 95.5 147 GLU A C 1
ATOM 1063 O O . GLU A 1 147 ? -13.961 19.469 15.594 1 95.5 147 GLU A O 1
ATOM 1068 N N . VAL A 1 148 ? -14.68 21.516 15.844 1 95.75 148 VAL A N 1
ATOM 1069 C CA . VAL A 1 148 ? -13.43 21.953 16.453 1 95.75 148 VAL A CA 1
ATOM 1070 C C . VAL A 1 148 ? -13.695 22.453 17.875 1 95.75 148 VAL A C 1
ATOM 1072 O O . VAL A 1 148 ? -14.383 23.469 18.062 1 95.75 148 VAL A O 1
ATOM 1075 N N . ASN A 1 149 ? -13.203 21.75 18.797 1 95.25 149 ASN A N 1
ATOM 1076 C CA . ASN A 1 149 ? -13.242 22.172 20.203 1 95.25 149 ASN A CA 1
ATOM 1077 C C . ASN A 1 149 ? -11.977 22.922 20.594 1 95.25 149 ASN A C 1
ATOM 1079 O O . ASN A 1 149 ? -10.883 22.344 20.609 1 95.25 149 ASN A O 1
ATOM 1083 N N . LEU A 1 150 ? -12.141 24.141 20.875 1 94.06 150 LEU A N 1
ATOM 1084 C CA . LEU A 1 150 ? -11.008 25.016 21.156 1 94.06 150 LEU A CA 1
ATOM 1085 C C . LEU A 1 150 ? -10.781 25.141 22.672 1 94.06 150 LEU A C 1
ATOM 1087 O O . LEU A 1 150 ? -10.758 26.234 23.219 1 94.06 150 LEU A O 1
ATOM 1091 N N . ASP A 1 151 ? -10.617 24.062 23.297 1 93.38 151 ASP A N 1
ATOM 1092 C CA . ASP A 1 151 ? -10.344 23.891 24.719 1 93.38 151 ASP A CA 1
ATOM 1093 C C . ASP A 1 151 ? -9.492 22.656 24.969 1 93.38 151 ASP A C 1
ATOM 1095 O O . ASP A 1 151 ? -9.266 21.859 24.062 1 93.38 151 ASP A O 1
ATOM 1099 N N . GLY A 1 152 ? -8.953 22.594 26.188 1 93.5 152 GLY A N 1
ATOM 1100 C CA . GLY A 1 152 ? -8.242 21.391 26.547 1 93.5 152 GLY A CA 1
ATOM 1101 C C . GLY A 1 152 ? -9.117 20.156 26.531 1 93.5 152 GLY A C 1
ATOM 1102 O O . GLY A 1 152 ? -10.227 20.172 27.078 1 93.5 152 GLY A O 1
ATOM 1103 N N . GLY A 1 153 ? -8.648 19.094 25.891 1 93.19 153 GLY A N 1
ATOM 1104 C CA . GLY A 1 153 ? -9.508 17.938 25.703 1 93.19 153 GLY A CA 1
ATOM 1105 C C . GLY A 1 153 ? -8.945 16.672 26.328 1 93.19 153 GLY A C 1
ATOM 1106 O O . GLY A 1 153 ? -9.547 15.609 26.219 1 93.19 153 GLY A O 1
ATOM 1107 N N . SER A 1 154 ? -7.926 16.672 27.094 1 95.94 154 SER A N 1
ATOM 1108 C CA . SER A 1 154 ? -7.234 15.484 27.594 1 95.94 154 SER A CA 1
ATOM 1109 C C . SER A 1 154 ? -8.086 14.719 28.594 1 95.94 154 SER A C 1
ATOM 1111 O O . SER A 1 154 ? -7.98 13.5 28.719 1 95.94 154 SER A O 1
ATOM 1113 N N . ALA A 1 155 ? -8.906 15.414 29.359 1 96.5 155 ALA A N 1
ATOM 1114 C CA . ALA A 1 155 ? -9.75 14.75 30.344 1 96.5 155 ALA A CA 1
ATOM 1115 C C . ALA A 1 155 ? -10.734 13.789 29.672 1 96.5 155 ALA A C 1
ATOM 1117 O O . ALA A 1 155 ? -11.188 12.828 30.281 1 96.5 155 ALA A O 1
ATOM 1118 N N . ILE A 1 156 ? -11 14.078 28.438 1 94 156 ILE A N 1
ATOM 1119 C CA . ILE A 1 156 ? -11.992 13.297 27.703 1 94 156 ILE A CA 1
ATOM 1120 C C . ILE A 1 156 ? -11.297 12.312 26.781 1 94 156 ILE A C 1
ATOM 1122 O O . ILE A 1 156 ? -11.719 11.164 26.641 1 94 156 ILE A O 1
ATOM 1126 N N . TYR A 1 157 ? -10.25 12.82 26.125 1 95.38 157 TYR A N 1
ATOM 1127 C CA . TYR A 1 157 ? -9.742 12.047 25 1 95.38 157 TYR A CA 1
ATOM 1128 C C . TYR A 1 157 ? -8.32 11.57 25.25 1 95.38 157 TYR A C 1
ATOM 1130 O O . TYR A 1 157 ? -7.785 10.758 24.484 1 95.38 157 TYR A O 1
ATOM 1138 N N . GLY A 1 158 ? -7.637 12.117 26.219 1 95.38 158 GLY A N 1
ATOM 1139 C CA . GLY A 1 158 ? -6.266 11.727 26.484 1 95.38 158 GLY A CA 1
ATOM 1140 C C . GLY A 1 158 ? -5.242 12.68 25.891 1 95.38 158 GLY A C 1
ATOM 1141 O O . GLY A 1 158 ? -5.5 13.883 25.781 1 95.38 158 GLY A O 1
ATOM 1142 N N . SER A 1 159 ? -4.109 12.211 25.578 1 95.5 159 SER A N 1
ATOM 1143 C CA . SER A 1 159 ? -2.936 12.992 25.188 1 95.5 159 SER A CA 1
ATOM 1144 C C . SER A 1 159 ? -3.207 13.836 23.953 1 95.5 159 SER A C 1
ATOM 1146 O O . SER A 1 159 ? -4.102 13.516 23.172 1 95.5 159 SER A O 1
ATOM 1148 N N . ASP A 1 160 ? -2.412 14.977 23.766 1 94.5 160 ASP A N 1
ATOM 1149 C CA . ASP A 1 160 ? -2.207 15.766 22.547 1 94.5 160 ASP A CA 1
ATOM 1150 C C . ASP A 1 160 ? -3.273 16.844 22.406 1 94.5 160 ASP A C 1
ATOM 1152 O O . ASP A 1 160 ? -3.15 17.75 21.578 1 94.5 160 ASP A O 1
ATOM 1156 N N . ALA A 1 161 ? -4.301 16.797 23.172 1 95.25 161 ALA A N 1
ATOM 1157 C CA . ALA A 1 161 ? -5.387 17.766 23.047 1 95.25 161 ALA A CA 1
ATOM 1158 C C . ALA A 1 161 ? -5.094 19.031 23.859 1 95.25 161 ALA A C 1
ATOM 1160 O O . ALA A 1 161 ? -5.898 19.438 24.703 1 95.25 161 ALA A O 1
ATOM 1161 N N . ILE A 1 162 ? -4.129 19.688 23.531 1 96.12 162 ILE A N 1
ATOM 1162 C CA . ILE A 1 162 ? -3.717 20.906 24.219 1 96.12 162 ILE A CA 1
ATOM 1163 C C . ILE A 1 162 ? -4.309 22.125 23.516 1 96.12 162 ILE A C 1
ATOM 1165 O O . ILE A 1 162 ? -5.031 22.906 24.125 1 96.12 162 ILE A O 1
ATOM 1169 N N . GLY A 1 163 ? -4.008 22.234 22.25 1 95.06 163 GLY A N 1
ATOM 1170 C CA . GLY A 1 163 ? -4.574 23.328 21.469 1 95.06 163 GLY A CA 1
ATOM 1171 C C . GLY A 1 163 ? -6.059 23.156 21.219 1 95.06 163 GLY A C 1
ATOM 1172 O O . GLY A 1 163 ? -6.758 24.141 20.938 1 95.06 163 GLY A O 1
ATOM 1173 N N . GLY A 1 164 ? -6.469 21.891 21.281 1 96.12 164 GLY A N 1
ATOM 1174 C CA . GLY A 1 164 ? -7.859 21.562 21.031 1 96.12 164 GLY A CA 1
ATOM 1175 C C . GLY A 1 164 ? -8.031 20.234 20.328 1 96.12 164 GLY A C 1
ATOM 1176 O O . GLY A 1 164 ? -7.094 19.438 20.25 1 96.12 164 GLY A O 1
ATOM 1177 N N . VAL A 1 165 ? -9.328 20.016 19.938 1 96.31 165 VAL A N 1
ATOM 1178 C CA . VAL A 1 165 ? -9.688 18.766 19.297 1 96.31 165 VAL A CA 1
ATOM 1179 C C . VAL A 1 165 ? -10.414 19.047 17.984 1 96.31 165 VAL A C 1
ATOM 1181 O O . VAL A 1 165 ? -11.359 19.844 17.953 1 96.31 165 VAL A O 1
ATOM 1184 N N . VAL A 1 166 ? -9.914 18.469 16.906 1 96.5 166 VAL A N 1
ATOM 1185 C CA . VAL A 1 166 ? -10.641 18.422 15.633 1 96.5 166 VAL A CA 1
ATOM 1186 C C . VAL A 1 166 ? -11.312 17.062 15.469 1 96.5 166 VAL A C 1
ATOM 1188 O O . VAL A 1 166 ? -10.633 16.047 15.375 1 96.5 166 VAL A O 1
ATOM 1191 N N . ASN A 1 167 ? -12.594 17.078 15.484 1 96.44 167 ASN A N 1
ATOM 1192 C CA . ASN A 1 167 ? -13.352 15.852 15.281 1 96.44 167 ASN A CA 1
ATOM 1193 C C . ASN A 1 167 ? -14.047 15.836 13.922 1 96.44 167 ASN A C 1
ATOM 1195 O O . ASN A 1 167 ? -14.969 16.609 13.688 1 96.44 167 ASN A O 1
ATOM 1199 N N . VAL A 1 168 ? -13.586 14.945 13.07 1 96.31 168 VAL A N 1
ATOM 1200 C CA . VAL A 1 168 ? -14.25 14.766 11.781 1 96.31 168 VAL A CA 1
ATOM 1201 C C . VAL A 1 168 ? -15.383 13.742 11.93 1 96.31 168 VAL A C 1
ATOM 1203 O O . VAL A 1 168 ? -15.125 12.547 12.102 1 96.31 168 VAL A O 1
ATOM 1206 N N . VAL A 1 169 ? -16.562 14.273 11.828 1 96.12 169 VAL A N 1
ATOM 1207 C CA . VAL A 1 169 ? -17.734 13.422 11.938 1 96.12 169 VAL A CA 1
ATOM 1208 C C . VAL A 1 169 ? -18.156 12.938 10.547 1 96.12 169 VAL A C 1
ATOM 1210 O O . VAL A 1 169 ? -18.422 13.742 9.656 1 96.12 169 VAL A O 1
ATOM 1213 N N . LEU A 1 170 ? -18.266 11.68 10.391 1 96.5 170 LEU A N 1
ATOM 1214 C CA . LEU A 1 170 ? -18.578 11.086 9.094 1 96.5 170 LEU A CA 1
ATOM 1215 C C . LEU A 1 170 ? -20.062 10.75 8.992 1 96.5 170 LEU A C 1
ATOM 1217 O O . LEU A 1 170 ? -20.734 10.633 10.016 1 96.5 170 LEU A O 1
ATOM 1221 N N . LYS A 1 171 ? -20.516 10.609 7.812 1 96.44 171 LYS A N 1
ATOM 1222 C CA . LYS A 1 171 ? -21.906 10.273 7.555 1 96.44 171 LYS A CA 1
ATOM 1223 C C . LYS A 1 171 ? -22.266 8.898 8.117 1 96.44 171 LYS A C 1
ATOM 1225 O O . LYS A 1 171 ? -21.438 7.98 8.086 1 96.44 171 LYS A O 1
ATOM 1230 N N . GLU A 1 172 ? -23.5 8.844 8.586 1 95.31 172 GLU A N 1
ATOM 1231 C CA . GLU A 1 172 ? -24.094 7.59 9.047 1 95.31 172 GLU A CA 1
ATOM 1232 C C . GLU A 1 172 ? -25.547 7.473 8.602 1 95.31 172 GLU A C 1
ATOM 1234 O O . GLU A 1 172 ? -26.266 8.469 8.562 1 95.31 172 GLU A O 1
ATOM 1239 N N . GLY A 1 173 ? -25.922 6.309 8.258 1 94.44 173 GLY A N 1
ATOM 1240 C CA . GLY A 1 173 ? -27.328 6.023 7.984 1 94.44 173 GLY A CA 1
ATOM 1241 C C . GLY A 1 173 ? -27.828 6.676 6.715 1 94.44 173 GLY A C 1
ATOM 1242 O O . GLY A 1 173 ? -29.016 6.98 6.598 1 94.44 173 GLY A O 1
ATOM 1243 N N . TYR A 1 174 ? -26.969 6.953 5.816 1 95.81 174 TYR A N 1
ATOM 1244 C CA . TYR A 1 174 ? -27.375 7.551 4.547 1 95.81 174 TYR A CA 1
ATOM 1245 C C . TYR A 1 174 ? -28.203 6.57 3.727 1 95.81 174 TYR A C 1
ATOM 1247 O O . TYR A 1 174 ? -27.891 5.379 3.674 1 95.81 174 TYR A O 1
ATOM 1255 N N . GLU A 1 175 ? -29.25 7.02 3.17 1 96.06 175 GLU A N 1
ATOM 1256 C CA . GLU A 1 175 ? -30.047 6.258 2.219 1 96.06 175 GLU A CA 1
ATOM 1257 C C . GLU A 1 175 ? -30.109 6.961 0.867 1 96.06 175 GLU A C 1
ATOM 1259 O O . GLU A 1 175 ? -30.531 8.117 0.782 1 96.06 175 GLU A O 1
ATOM 1264 N N . GLY A 1 176 ? -29.734 6.215 -0.141 1 96.62 176 GLY A N 1
ATOM 1265 C CA . GLY A 1 176 ? -29.766 6.797 -1.474 1 96.62 176 GLY A CA 1
ATOM 1266 C C . GLY A 1 176 ? -28.5 6.527 -2.264 1 96.62 176 GLY A C 1
ATOM 1267 O O . GLY A 1 176 ? -27.656 5.715 -1.854 1 96.62 176 GLY A O 1
ATOM 1268 N N . LEU A 1 177 ? -28.453 7.086 -3.465 1 97.5 177 LEU A N 1
ATOM 1269 C CA . LEU A 1 177 ? -27.312 7.02 -4.363 1 97.5 177 LEU A CA 1
ATOM 1270 C C . LEU A 1 177 ? -26.922 8.414 -4.863 1 97.5 177 LEU A C 1
ATOM 1272 O O . LEU A 1 177 ? -27.797 9.18 -5.293 1 97.5 177 LEU A O 1
ATOM 1276 N N . GLU A 1 178 ? -25.688 8.734 -4.738 1 97.56 178 GLU A N 1
ATOM 1277 C CA . GLU A 1 178 ? -25.188 10.039 -5.152 1 97.56 178 GLU A CA 1
ATOM 1278 C C . GLU A 1 178 ? -23.875 9.914 -5.918 1 97.56 178 GLU A C 1
ATOM 1280 O O . GLU A 1 178 ? -22.984 9.18 -5.5 1 97.56 178 GLU A O 1
ATOM 1285 N N . PHE A 1 179 ? -23.812 10.5 -7.113 1 97.69 179 PHE A N 1
ATOM 1286 C CA . PHE A 1 179 ? -22.578 10.664 -7.867 1 97.69 179 PHE A CA 1
ATOM 1287 C C . PHE A 1 179 ? -22.109 12.117 -7.832 1 97.69 179 PHE A C 1
ATOM 1289 O O . PHE A 1 179 ? -22.922 13.039 -7.934 1 97.69 179 PHE A O 1
ATOM 1296 N N . GLN A 1 180 ? -20.828 12.336 -7.648 1 97.56 180 GLN A N 1
ATOM 1297 C CA . GLN A 1 180 ? -20.281 13.688 -7.676 1 97.56 180 GLN A CA 1
ATOM 1298 C C . GLN A 1 180 ? -19 13.742 -8.5 1 97.56 180 GLN A C 1
ATOM 1300 O O . GLN A 1 180 ? -18.172 12.828 -8.43 1 97.56 180 GLN A O 1
ATOM 1305 N N . GLY A 1 181 ? -18.812 14.711 -9.32 1 97.62 181 GLY A N 1
ATOM 1306 C CA . GLY A 1 181 ? -17.594 15.016 -10.078 1 97.62 181 GLY A CA 1
ATOM 1307 C C . GLY A 1 181 ? -17.203 16.484 -10.008 1 97.62 181 GLY A C 1
ATOM 1308 O O . GLY A 1 181 ? -18.062 17.359 -10.016 1 97.62 181 GLY A O 1
ATOM 1309 N N . ARG A 1 182 ? -15.883 16.719 -9.867 1 97.44 182 ARG A N 1
ATOM 1310 C CA . ARG A 1 182 ? -15.375 18.078 -9.758 1 97.44 182 ARG A CA 1
ATOM 1311 C C . ARG A 1 182 ? -14.094 18.25 -10.562 1 97.44 182 ARG A C 1
ATOM 1313 O O . ARG A 1 182 ? -13.242 17.359 -10.578 1 97.44 182 ARG A O 1
ATOM 1320 N N . LEU A 1 183 ? -13.977 19.375 -11.266 1 98.12 183 LEU A N 1
ATOM 1321 C CA . LEU A 1 183 ? -12.773 19.797 -11.977 1 98.12 183 LEU A CA 1
ATOM 1322 C C . LEU A 1 183 ? -12.328 21.172 -11.531 1 98.12 183 LEU A C 1
ATOM 1324 O O . LEU A 1 183 ? -13.156 22.062 -11.344 1 98.12 183 LEU A O 1
ATOM 1328 N N . GLY A 1 184 ? -11.07 21.328 -11.211 1 97.88 184 GLY A N 1
ATOM 1329 C CA . GLY A 1 184 ? -10.453 22.625 -10.906 1 97.88 184 GLY A CA 1
ATOM 1330 C C . GLY A 1 184 ? -9.273 22.938 -11.812 1 97.88 184 GLY A C 1
ATOM 1331 O O . GLY A 1 184 ? -8.383 22.109 -12 1 97.88 184 GLY A O 1
ATOM 1332 N N . SER A 1 185 ? -9.289 24.125 -12.32 1 97.38 185 SER A N 1
ATOM 1333 C CA . SER A 1 185 ? -8.258 24.547 -13.266 1 97.38 185 SER A CA 1
ATOM 1334 C C . SER A 1 185 ? -7.59 25.844 -12.812 1 97.38 185 SER A C 1
ATOM 1336 O O . SER A 1 185 ? -8.18 26.922 -12.906 1 97.38 185 SER A O 1
ATOM 1338 N N . PRO A 1 186 ? -6.367 25.75 -12.383 1 97.62 186 PRO A N 1
ATOM 1339 C CA . PRO A 1 186 ? -5.641 26.984 -12.023 1 97.62 186 PRO A CA 1
ATOM 1340 C C . PRO A 1 186 ? -5.281 27.828 -13.242 1 97.62 186 PRO A C 1
ATOM 1342 O O . PRO A 1 186 ? -5.133 27.297 -14.344 1 97.62 186 PRO A O 1
ATOM 1345 N N . THR A 1 187 ? -5.16 29.109 -13.055 1 97.19 187 THR A N 1
ATOM 1346 C CA . THR A 1 187 ? -4.75 30.016 -14.125 1 97.19 187 THR A CA 1
ATOM 1347 C C . THR A 1 187 ? -3.26 29.859 -14.422 1 97.19 187 THR A C 1
ATOM 1349 O O . THR A 1 187 ? -2.826 30.031 -15.562 1 97.19 187 THR A O 1
ATOM 1352 N N . GLU A 1 188 ? -2.539 29.594 -13.406 1 96.62 188 GLU A N 1
ATOM 1353 C CA . GLU A 1 188 ? -1.114 29.328 -13.562 1 96.62 188 GLU A CA 1
ATOM 1354 C C . GLU A 1 188 ? -0.846 27.828 -13.688 1 96.62 188 GLU A C 1
ATOM 1356 O O . GLU A 1 188 ? -1.621 27.016 -13.188 1 96.62 188 GLU A O 1
ATOM 1361 N N . ASP A 1 189 ? 0.313 27.531 -14.305 1 96.38 189 ASP A N 1
ATOM 1362 C CA . ASP A 1 189 ? 0.604 26.141 -14.617 1 96.38 189 ASP A CA 1
ATOM 1363 C C . ASP A 1 189 ? 0.75 25.297 -13.344 1 96.38 189 ASP A C 1
ATOM 1365 O O . ASP A 1 189 ? 1.353 25.75 -12.367 1 96.38 189 ASP A O 1
ATOM 1369 N N . GLY A 1 190 ? 0.178 24.109 -13.406 1 97.19 190 GLY A N 1
ATOM 1370 C CA . GLY A 1 190 ? 0.278 23.156 -12.297 1 97.19 190 GLY A CA 1
ATOM 1371 C C . GLY A 1 190 ? -0.839 23.312 -11.289 1 97.19 190 GLY A C 1
ATOM 1372 O O . GLY A 1 190 ? -1.564 24.312 -11.297 1 97.19 190 GLY A O 1
ATOM 1373 N N . GLY A 1 191 ? -1.014 22.297 -10.477 1 97.19 191 GLY A N 1
ATOM 1374 C CA . GLY A 1 191 ? -1.978 22.344 -9.383 1 97.19 191 GLY A CA 1
ATOM 1375 C C . GLY A 1 191 ? -3.387 21.984 -9.82 1 97.19 191 GLY A C 1
ATOM 1376 O O . GLY A 1 191 ? -4.348 22.219 -9.086 1 97.19 191 GLY A O 1
ATOM 1377 N N . ASP A 1 192 ? -3.594 21.438 -10.953 1 98 192 ASP A N 1
ATOM 1378 C CA . ASP A 1 192 ? -4.91 21.031 -11.43 1 98 192 ASP A CA 1
ATOM 1379 C C . ASP A 1 192 ? -5.562 20.047 -10.453 1 98 192 ASP A C 1
ATOM 1381 O O . ASP A 1 192 ? -4.883 19.203 -9.875 1 98 192 ASP A O 1
ATOM 1385 N N . GLU A 1 193 ? -6.875 20.203 -10.359 1 97.25 193 GLU A N 1
ATOM 1386 C CA . GLU A 1 193 ? -7.625 19.391 -9.422 1 97.25 193 GLU A CA 1
ATOM 1387 C C . GLU A 1 193 ? -8.688 18.547 -10.141 1 97.25 193 GLU A C 1
ATOM 1389 O O . GLU A 1 193 ? -9.312 19.031 -11.094 1 97.25 193 GLU A O 1
ATOM 1394 N N . LYS A 1 194 ? -8.852 17.328 -9.758 1 97.31 194 LYS A N 1
ATOM 1395 C CA . LYS A 1 194 ? -9.922 16.438 -10.18 1 97.31 194 LYS A CA 1
ATOM 1396 C C . LYS A 1 194 ? -10.43 15.586 -9.016 1 97.31 194 LYS A C 1
ATOM 1398 O O . LYS A 1 194 ? -9.648 15.148 -8.172 1 97.31 194 LYS A O 1
ATOM 1403 N N . SER A 1 195 ? -11.711 15.477 -8.922 1 96.38 195 SER A N 1
ATOM 1404 C CA . SER A 1 195 ? -12.273 14.617 -7.883 1 96.38 195 SER A CA 1
ATOM 1405 C C . SER A 1 195 ? -13.539 13.914 -8.375 1 96.38 195 SER A C 1
ATOM 1407 O O . SER A 1 195 ? -14.258 14.438 -9.227 1 96.38 195 SER A O 1
ATOM 1409 N N . GLY A 1 196 ? -13.828 12.734 -7.918 1 97 196 GLY A N 1
ATOM 1410 C CA . GLY A 1 196 ? -15.039 11.953 -8.125 1 97 196 GLY A CA 1
ATOM 1411 C C . GLY A 1 196 ? -15.398 11.094 -6.926 1 97 196 GLY A C 1
ATOM 1412 O O . GLY A 1 196 ? -14.523 10.578 -6.23 1 97 196 GLY A O 1
ATOM 1413 N N . SER A 1 197 ? -16.703 10.992 -6.672 1 97.38 197 SER A N 1
ATOM 1414 C CA . SER A 1 197 ? -17.109 10.141 -5.547 1 97.38 197 SER A CA 1
ATOM 1415 C C . SER A 1 197 ? -18.453 9.477 -5.805 1 97.38 197 SER A C 1
ATOM 1417 O O . SER A 1 197 ? -19.234 9.945 -6.633 1 97.38 197 SER A O 1
ATOM 1419 N N . ILE A 1 198 ? -18.672 8.383 -5.195 1 97.88 198 ILE A N 1
ATOM 1420 C CA . ILE A 1 198 ? -19.922 7.633 -5.145 1 97.88 198 ILE A CA 1
ATOM 1421 C C . ILE A 1 198 ? -20.328 7.398 -3.691 1 97.88 198 ILE A C 1
ATOM 1423 O O . ILE A 1 198 ? -19.531 6.906 -2.891 1 97.88 198 ILE A O 1
ATOM 1427 N N . LEU A 1 199 ? -21.484 7.758 -3.359 1 97.56 199 LEU A N 1
ATOM 1428 C CA . LEU A 1 199 ? -22.094 7.516 -2.053 1 97.56 199 LEU A CA 1
ATOM 1429 C C . LEU A 1 199 ? -23.375 6.703 -2.191 1 97.56 199 LEU A C 1
ATOM 1431 O O . LEU A 1 199 ? -24.281 7.094 -2.926 1 97.56 199 LEU A O 1
ATOM 1435 N N . ALA A 1 200 ? -23.406 5.605 -1.529 1 97.38 200 ALA A N 1
ATOM 1436 C CA . ALA A 1 200 ? -24.594 4.746 -1.567 1 97.38 200 ALA A CA 1
ATOM 1437 C C . ALA A 1 200 ? -24.953 4.242 -0.172 1 97.38 200 ALA A C 1
ATOM 1439 O O . ALA A 1 200 ? -24.062 3.939 0.632 1 97.38 200 ALA A O 1
ATOM 1440 N N . GLY A 1 201 ? -26.25 4.172 0.08 1 97.44 201 GLY A N 1
ATOM 1441 C CA . GLY A 1 201 ? -26.719 3.65 1.35 1 97.44 201 GLY A CA 1
ATOM 1442 C C . GLY A 1 201 ? -28.094 3.006 1.251 1 97.44 201 GLY A C 1
ATOM 1443 O O . GLY A 1 201 ? -28.938 3.438 0.457 1 97.44 201 GLY A O 1
ATOM 1444 N N . ILE A 1 202 ? -28.266 1.967 2.01 1 97.88 202 ILE A N 1
ATOM 1445 C CA . ILE A 1 202 ? -29.516 1.231 2.098 1 97.88 202 ILE A CA 1
ATOM 1446 C C . ILE A 1 202 ? -29.969 1.146 3.557 1 97.88 202 ILE A C 1
ATOM 1448 O O . ILE A 1 202 ? -29.141 0.945 4.453 1 97.88 202 ILE A O 1
ATOM 1452 N N . THR A 1 203 ? -31.219 1.327 3.781 1 96.94 203 THR A N 1
ATOM 1453 C CA . THR A 1 203 ? -31.828 1.113 5.09 1 96.94 203 THR A CA 1
ATOM 1454 C C . THR A 1 203 ? -32.906 0.041 5.012 1 96.94 203 THR A C 1
ATOM 1456 O O . THR A 1 203 ? -33.688 -0.007 4.043 1 96.94 203 THR A O 1
ATOM 1459 N N . GLY A 1 204 ? -32.906 -0.833 5.992 1 94.75 204 GLY A N 1
ATOM 1460 C CA . GLY A 1 204 ? -33.906 -1.885 6.102 1 94.75 204 GLY A CA 1
ATOM 1461 C C . GLY A 1 204 ? -34.344 -2.15 7.531 1 94.75 204 GLY A C 1
ATOM 1462 O O . GLY A 1 204 ? -34.031 -1.363 8.43 1 94.75 204 GLY A O 1
ATOM 1463 N N . GLU A 1 205 ? -35.062 -3.193 7.711 1 93.06 205 GLU A N 1
ATOM 1464 C CA . GLU A 1 205 ? -35.625 -3.561 9.016 1 93.06 205 GLU A CA 1
ATOM 1465 C C . GLU A 1 205 ? -34.5 -3.91 10 1 93.06 205 GLU A C 1
ATOM 1467 O O . GLU A 1 205 ? -34.625 -3.654 11.195 1 93.06 205 GLU A O 1
ATOM 1472 N N . LYS A 1 206 ? -33.531 -4.41 9.43 1 93.25 206 LYS A N 1
ATOM 1473 C CA . LYS A 1 206 ? -32.469 -4.914 10.305 1 93.25 206 LYS A CA 1
ATOM 1474 C C . LYS A 1 206 ? -31.391 -3.857 10.523 1 93.25 206 LYS A C 1
ATOM 1476 O O . LYS A 1 206 ? -30.438 -4.086 11.258 1 93.25 206 LYS A O 1
ATOM 1481 N N . GLY A 1 207 ? -31.516 -2.768 9.859 1 96 207 GLY A N 1
ATOM 1482 C CA . GLY A 1 207 ? -30.5 -1.744 10.062 1 96 207 GLY A CA 1
ATOM 1483 C C . GLY A 1 207 ? -30.188 -0.956 8.805 1 96 207 GLY A C 1
ATOM 1484 O O . GLY A 1 207 ? -31.078 -0.683 8 1 96 207 GLY A O 1
ATOM 1485 N N . SER A 1 208 ? -29 -0.448 8.758 1 97.62 208 SER A N 1
ATOM 1486 C CA . SER A 1 208 ? -28.562 0.346 7.613 1 97.62 208 SER A CA 1
ATOM 1487 C C . SER A 1 208 ? -27.094 0.071 7.289 1 97.62 208 SER A C 1
ATOM 1489 O O . SER A 1 208 ? -26.328 -0.349 8.156 1 97.62 208 SER A O 1
ATOM 1491 N N . LEU A 1 209 ? -26.781 0.172 6.062 1 97.94 209 LEU A N 1
ATOM 1492 C CA . LEU A 1 209 ? -25.406 0.047 5.559 1 97.94 209 LEU A CA 1
ATOM 1493 C C . LEU A 1 209 ? -25.141 1.07 4.461 1 97.94 209 LEU A C 1
ATOM 1495 O O . LEU A 1 209 ? -26 1.317 3.611 1 97.94 209 LEU A O 1
ATOM 1499 N N . MET A 1 210 ? -23.953 1.689 4.504 1 97.75 210 MET A N 1
ATOM 1500 C CA . MET A 1 210 ? -23.578 2.654 3.475 1 97.75 210 MET A CA 1
ATOM 1501 C C . MET A 1 210 ? -22.109 2.518 3.111 1 97.75 210 MET A C 1
ATOM 1503 O O . MET A 1 210 ? -21.328 1.977 3.889 1 97.75 210 MET A O 1
ATOM 1507 N N . ALA A 1 211 ? -21.797 3.01 1.93 1 97.69 211 ALA A N 1
ATOM 1508 C CA . ALA A 1 211 ? -20.422 3.029 1.442 1 97.69 211 ALA A CA 1
ATOM 1509 C C . ALA A 1 211 ? -20.141 4.293 0.629 1 97.69 211 ALA A C 1
ATOM 1511 O O . ALA A 1 211 ? -21.031 4.805 -0.051 1 97.69 211 ALA A O 1
ATOM 1512 N N . VAL A 1 212 ? -18.922 4.789 0.757 1 97.69 212 VAL A N 1
ATOM 1513 C CA . VAL A 1 212 ? -18.438 5.93 -0.014 1 97.69 212 VAL A CA 1
ATOM 1514 C C . VAL A 1 212 ? -17.094 5.59 -0.661 1 97.69 212 VAL A C 1
ATOM 1516 O O . VAL A 1 212 ? -16.203 5.051 -0.004 1 97.69 212 VAL A O 1
ATOM 1519 N N . TYR A 1 213 ? -17.031 5.754 -1.877 1 97.38 213 TYR A N 1
ATOM 1520 C CA . TYR A 1 213 ? -15.75 5.754 -2.576 1 97.38 213 TYR A CA 1
ATOM 1521 C C . TYR A 1 213 ? -15.422 7.137 -3.127 1 97.38 213 TYR A C 1
ATOM 1523 O O . TYR A 1 213 ? -16.297 7.809 -3.684 1 97.38 213 TYR A O 1
ATOM 1531 N N . GLU A 1 214 ? -14.172 7.574 -2.949 1 97.38 214 GLU A N 1
ATOM 1532 C CA . GLU A 1 214 ? -13.727 8.867 -3.467 1 97.38 214 GLU A CA 1
ATOM 1533 C C . GLU A 1 214 ? -12.328 8.773 -4.07 1 97.38 214 GLU A C 1
ATOM 1535 O O . GLU A 1 214 ? -11.445 8.133 -3.498 1 97.38 214 GLU A O 1
ATOM 1540 N N . HIS A 1 215 ? -12.156 9.32 -5.219 1 96.38 215 HIS A N 1
ATOM 1541 C CA . HIS A 1 215 ? -10.852 9.539 -5.836 1 96.38 215 HIS A CA 1
ATOM 1542 C C . HIS A 1 215 ? -10.578 11.031 -6.016 1 96.38 215 HIS A C 1
ATOM 1544 O O . HIS A 1 215 ? -11.398 11.758 -6.574 1 96.38 215 HIS A O 1
ATOM 1550 N N . ASP A 1 216 ? -9.438 11.422 -5.508 1 95.44 216 ASP A N 1
ATOM 1551 C CA . ASP A 1 216 ? -9.023 12.82 -5.566 1 95.44 216 ASP A CA 1
ATOM 1552 C C . ASP A 1 216 ? -7.59 12.945 -6.082 1 95.44 216 ASP A C 1
ATOM 1554 O O . ASP A 1 216 ? -6.719 12.156 -5.711 1 95.44 216 ASP A O 1
ATOM 1558 N N . LYS A 1 217 ? -7.422 13.984 -6.949 1 96.44 217 LYS A N 1
ATOM 1559 C CA . LYS A 1 217 ? -6.082 14.25 -7.473 1 96.44 217 LYS A CA 1
ATOM 1560 C C . LYS A 1 217 ? -5.781 15.742 -7.484 1 96.44 217 LYS A C 1
ATOM 1562 O O . LYS A 1 217 ? -6.664 16.562 -7.766 1 96.44 217 LYS A O 1
ATOM 1567 N N . LYS A 1 218 ? -4.594 16.078 -7.152 1 97.5 218 LYS A N 1
ATOM 1568 C CA . LYS A 1 218 ? -4.02 17.406 -7.34 1 97.5 218 LYS A CA 1
ATOM 1569 C C . LYS A 1 218 ? -2.613 17.328 -7.93 1 97.5 218 LYS A C 1
ATOM 1571 O O . LYS A 1 218 ? -1.761 16.594 -7.41 1 97.5 218 LYS A O 1
ATOM 1576 N N . ASP A 1 219 ? -2.369 18.109 -8.945 1 97.69 219 ASP A N 1
ATOM 1577 C CA . ASP A 1 219 ? -1.103 18.016 -9.664 1 97.69 219 ASP A CA 1
ATOM 1578 C C . ASP A 1 219 ? -0.006 18.797 -8.945 1 97.69 219 ASP A C 1
ATOM 1580 O O . ASP A 1 219 ? -0.294 19.656 -8.109 1 97.69 219 ASP A O 1
ATOM 1584 N N . ILE A 1 220 ? 1.2 18.484 -9.305 1 97.69 220 ILE A N 1
ATOM 1585 C CA . ILE A 1 220 ? 2.428 19.078 -8.789 1 97.69 220 ILE A CA 1
ATOM 1586 C C . ILE A 1 220 ? 2.588 20.484 -9.352 1 97.69 220 ILE A C 1
ATOM 1588 O O . ILE A 1 220 ? 2.072 20.797 -10.43 1 97.69 220 ILE A O 1
ATOM 1592 N N . ILE A 1 221 ? 3.225 21.422 -8.594 1 98.12 221 ILE A N 1
ATOM 1593 C CA . ILE A 1 221 ? 3.596 22.734 -9.078 1 98.12 221 ILE A CA 1
ATOM 1594 C C . ILE A 1 221 ? 5.117 22.891 -9.07 1 98.12 221 ILE A C 1
ATOM 1596 O O . ILE A 1 221 ? 5.746 22.797 -8.016 1 98.12 221 ILE A O 1
ATOM 1600 N N . TYR A 1 222 ? 5.668 23.156 -10.188 1 97.75 222 TYR A N 1
ATOM 1601 C CA . TYR A 1 222 ? 7.105 23.391 -10.312 1 97.75 222 TYR A CA 1
ATOM 1602 C C . TYR A 1 222 ? 7.461 24.828 -9.969 1 97.75 222 TYR A C 1
ATOM 1604 O O . TYR A 1 222 ? 6.668 25.734 -10.203 1 97.75 222 TYR A O 1
ATOM 1612 N N . ALA A 1 223 ? 8.703 25 -9.445 1 96.44 223 ALA A N 1
ATOM 1613 C CA . ALA A 1 223 ? 9.164 26.328 -9.07 1 96.44 223 ALA A CA 1
ATOM 1614 C C . ALA A 1 223 ? 9.172 27.266 -10.281 1 96.44 223 ALA A C 1
ATOM 1616 O O . ALA A 1 223 ? 8.805 28.438 -10.164 1 96.44 223 ALA A O 1
ATOM 1617 N N . ARG A 1 224 ? 9.5 26.781 -11.398 1 96.19 224 ARG A N 1
ATOM 1618 C CA . ARG A 1 224 ? 9.633 27.578 -12.625 1 96.19 224 ARG A CA 1
ATOM 1619 C C . ARG A 1 224 ? 8.281 28.141 -13.055 1 96.19 224 ARG A C 1
ATOM 1621 O O . ARG A 1 224 ? 8.227 29.062 -13.867 1 96.19 224 ARG A O 1
ATOM 1628 N N . ASP A 1 225 ? 7.242 27.578 -12.523 1 96.94 225 ASP A N 1
ATOM 1629 C CA . ASP A 1 225 ? 5.91 27.969 -12.984 1 96.94 225 ASP A CA 1
ATOM 1630 C C . ASP A 1 225 ? 5.344 29.094 -12.133 1 96.94 225 ASP A C 1
ATOM 1632 O O . ASP A 1 225 ? 4.199 29.516 -12.328 1 96.94 225 ASP A O 1
ATOM 1636 N N . ARG A 1 226 ? 6 29.594 -11.164 1 97.06 226 ARG A N 1
ATOM 1637 C CA . ARG A 1 226 ? 5.703 30.797 -10.391 1 97.06 226 ARG A CA 1
ATOM 1638 C C . ARG A 1 226 ? 6.797 31.844 -10.57 1 97.06 226 ARG A C 1
ATOM 1640 O O . ARG A 1 226 ? 7.973 31.562 -10.32 1 97.06 226 ARG A O 1
ATOM 1647 N N . ASP A 1 227 ? 6.469 33 -10.898 1 95.75 227 ASP A N 1
ATOM 1648 C CA . ASP A 1 227 ? 7.426 34.062 -11.227 1 95.75 227 ASP A CA 1
ATOM 1649 C C . ASP A 1 227 ? 8.375 34.312 -10.062 1 95.75 227 ASP A C 1
ATOM 1651 O O . ASP A 1 227 ? 9.586 34.469 -10.258 1 95.75 227 ASP A O 1
ATOM 1655 N N . TYR A 1 228 ? 7.883 34.438 -8.922 1 94.12 228 TYR A N 1
ATOM 1656 C CA . TYR A 1 228 ? 8.711 34.781 -7.766 1 94.12 228 TYR A CA 1
ATOM 1657 C C . TYR A 1 228 ? 9.641 33.625 -7.422 1 94.12 228 TYR A C 1
ATOM 1659 O O . TYR A 1 228 ? 10.75 33.844 -6.914 1 94.12 228 TYR A O 1
ATOM 1667 N N . LEU A 1 229 ? 9.273 32.438 -7.664 1 93.81 229 LEU A N 1
ATOM 1668 C CA . LEU A 1 229 ? 10.148 31.297 -7.398 1 93.81 229 LEU A CA 1
ATOM 1669 C C . LEU A 1 229 ? 11.164 31.125 -8.516 1 93.81 229 LEU A C 1
ATOM 1671 O O . LEU A 1 229 ? 12.305 30.719 -8.273 1 93.81 229 LEU A O 1
ATOM 1675 N N . SER A 1 230 ? 10.75 31.359 -9.688 1 93.5 230 SER A N 1
ATOM 1676 C CA . SER A 1 230 ? 11.711 31.422 -10.781 1 93.5 230 SER A CA 1
ATOM 1677 C C . SER A 1 230 ? 12.797 32.438 -10.516 1 93.5 230 SER A C 1
ATOM 1679 O O . SER A 1 230 ? 13.969 32.219 -10.836 1 93.5 230 SER A O 1
ATOM 1681 N N . LYS A 1 231 ? 12.406 33.531 -10.008 1 92.31 231 LYS A N 1
ATOM 1682 C CA . LYS A 1 231 ? 13.344 34.562 -9.641 1 92.31 231 LYS A CA 1
ATOM 1683 C C . LYS A 1 231 ? 14.383 34.062 -8.641 1 92.31 231 LYS A C 1
ATOM 1685 O O . LYS A 1 231 ? 15.555 34.438 -8.711 1 92.31 231 LYS A O 1
ATOM 1690 N N . GLN A 1 232 ? 13.969 33.344 -7.727 1 85.12 232 GLN A N 1
ATOM 1691 C CA . GLN A 1 232 ? 14.891 32.781 -6.742 1 85.12 232 GLN A CA 1
ATOM 1692 C C . GLN A 1 232 ? 15.992 31.984 -7.418 1 85.12 232 GLN A C 1
ATOM 1694 O O . GLN A 1 232 ? 17.172 32.125 -7.098 1 85.12 232 GLN A O 1
ATOM 1699 N N . GLY A 1 233 ? 15.648 31.125 -8.312 1 85.94 233 GLY A N 1
ATOM 1700 C CA . GLY A 1 233 ? 16.625 30.328 -9.031 1 85.94 233 GLY A CA 1
ATOM 1701 C C . GLY A 1 233 ? 17.609 31.156 -9.844 1 85.94 233 GLY A C 1
ATOM 1702 O O . GLY A 1 233 ? 18.781 30.812 -9.953 1 85.94 233 GLY A O 1
ATOM 1703 N N . ASN A 1 234 ? 17.094 32.188 -10.344 1 88.38 234 ASN A N 1
ATOM 1704 C CA . ASN A 1 234 ? 17.906 33.062 -11.172 1 88.38 234 ASN A CA 1
ATOM 1705 C C . ASN A 1 234 ? 18.844 33.938 -10.32 1 88.38 234 ASN A C 1
ATOM 1707 O O . ASN A 1 234 ? 20 34.125 -10.68 1 88.38 234 ASN A O 1
ATOM 1711 N N . ASP A 1 235 ? 18.281 34.406 -9.266 1 87.44 235 ASP A N 1
ATOM 1712 C CA . ASP A 1 235 ? 19.016 35.406 -8.477 1 87.44 235 ASP A CA 1
ATOM 1713 C C . ASP A 1 235 ? 19.906 34.719 -7.434 1 87.44 235 ASP A C 1
ATOM 1715 O O . ASP A 1 235 ? 20.859 35.344 -6.938 1 87.44 235 ASP A O 1
ATOM 1719 N N . ALA A 1 236 ? 19.578 33.531 -7.121 1 84.31 236 ALA A N 1
ATOM 1720 C CA . ALA A 1 236 ? 20.344 32.844 -6.094 1 84.31 236 ALA A CA 1
ATOM 1721 C C . ALA A 1 236 ? 20.656 31.406 -6.516 1 84.31 236 ALA A C 1
ATOM 1723 O O . ALA A 1 236 ? 20.328 30.453 -5.797 1 84.31 236 ALA A O 1
ATOM 1724 N N . PRO A 1 237 ? 21.328 31.188 -7.602 1 89.44 237 PRO A N 1
ATOM 1725 C CA . PRO A 1 237 ? 21.688 29.828 -8 1 89.44 237 PRO A CA 1
ATOM 1726 C C . PRO A 1 237 ? 22.688 29.188 -7.059 1 89.44 237 PRO A C 1
ATOM 1728 O O . PRO A 1 237 ? 23.391 29.891 -6.324 1 89.44 237 PRO A O 1
ATOM 1731 N N . SER A 1 238 ? 22.75 27.906 -7.02 1 89.88 238 SER A N 1
ATOM 1732 C CA . SER A 1 238 ? 23.578 27.156 -6.094 1 89.88 238 SER A CA 1
ATOM 1733 C C . SER A 1 238 ? 25.031 27.094 -6.562 1 89.88 238 SER A C 1
ATOM 1735 O O . SER A 1 238 ? 25.297 26.859 -7.746 1 89.88 238 SER A O 1
ATOM 1737 N N . VAL A 1 239 ? 25.938 27.172 -5.668 1 89.56 239 VAL A N 1
ATOM 1738 C CA . VAL A 1 239 ? 27.375 27.094 -5.953 1 89.56 239 VAL A CA 1
ATOM 1739 C C . VAL A 1 239 ? 27.75 25.672 -6.359 1 89.56 239 VAL A C 1
ATOM 1741 O O . VAL A 1 239 ? 28.797 25.453 -6.98 1 89.56 239 VAL A O 1
ATOM 1744 N N . TYR A 1 240 ? 26.859 24.734 -5.969 1 92.75 240 TYR A N 1
ATOM 1745 C CA . TYR A 1 240 ? 27.109 23.344 -6.352 1 92.75 240 TYR A CA 1
ATOM 1746 C C . TYR A 1 240 ? 26.75 23.109 -7.816 1 92.75 240 TYR A C 1
ATOM 1748 O O . TYR A 1 240 ? 25.844 22.344 -8.125 1 92.75 240 TYR A O 1
ATOM 1756 N N . GLY A 1 241 ? 27.422 23.797 -8.656 1 95.62 241 GLY A N 1
ATOM 1757 C CA . GLY A 1 241 ? 27.406 23.625 -10.094 1 95.62 241 GLY A CA 1
ATOM 1758 C C . GLY A 1 241 ? 28.609 22.875 -10.625 1 95.62 241 GLY A C 1
ATOM 1759 O O . GLY A 1 241 ? 28.688 21.656 -10.484 1 95.62 241 GLY A O 1
ATOM 1760 N N . ARG A 1 242 ? 29.516 23.578 -11.148 1 97.31 242 ARG A N 1
ATOM 1761 C CA . ARG A 1 242 ? 30.828 23.094 -11.57 1 97.31 242 ARG A CA 1
ATOM 1762 C C . ARG A 1 242 ? 31.922 24.078 -11.164 1 97.31 242 ARG A C 1
ATOM 1764 O O . ARG A 1 242 ? 32.438 24.844 -12 1 97.31 242 ARG A O 1
ATOM 1771 N N . ASN A 1 243 ? 32.281 23.906 -9.938 1 96.62 243 ASN A N 1
ATOM 1772 C CA . ASN A 1 243 ? 33.25 24.859 -9.422 1 96.62 243 ASN A CA 1
ATOM 1773 C C . ASN A 1 243 ? 34.344 24.172 -8.617 1 96.62 243 ASN A C 1
ATOM 1775 O O . ASN A 1 243 ? 34.188 23.016 -8.195 1 96.62 243 ASN A O 1
ATOM 1779 N N . VAL A 1 244 ? 35.438 24.875 -8.461 1 97.06 244 VAL A N 1
ATOM 1780 C CA . VAL A 1 244 ? 36.562 24.359 -7.703 1 97.06 244 VAL A CA 1
ATOM 1781 C C . VAL A 1 244 ? 37.188 25.469 -6.84 1 97.06 244 VAL A C 1
ATOM 1783 O O . VAL A 1 244 ? 37.219 26.625 -7.25 1 97.06 244 VAL A O 1
ATOM 1786 N N . GLU A 1 245 ? 37.531 25.109 -5.711 1 93.88 245 GLU A N 1
ATOM 1787 C CA . GLU A 1 245 ? 38.281 25.953 -4.781 1 93.88 245 GLU A CA 1
ATOM 1788 C C . GLU A 1 245 ? 39.594 25.281 -4.387 1 93.88 245 GLU A C 1
ATOM 1790 O O . GLU A 1 245 ? 39.625 24.094 -4.082 1 93.88 245 GLU A O 1
ATOM 1795 N N . GLY A 1 246 ? 40.625 26.047 -4.508 1 94.31 246 GLY A N 1
ATOM 1796 C CA . GLY A 1 246 ? 41.938 25.5 -4.176 1 94.31 246 GLY A CA 1
ATOM 1797 C C . GLY A 1 246 ? 43.031 26.547 -4.051 1 94.31 246 GLY A C 1
ATOM 1798 O O . GLY A 1 246 ? 42.75 27.75 -4.148 1 94.31 246 GLY A O 1
ATOM 1799 N N . ILE A 1 247 ? 44.25 26.016 -3.83 1 94.44 247 ILE A N 1
ATOM 1800 C CA . ILE A 1 247 ? 45.406 26.875 -3.598 1 94.44 247 ILE A CA 1
ATOM 1801 C C . ILE A 1 247 ? 46.188 27.016 -4.887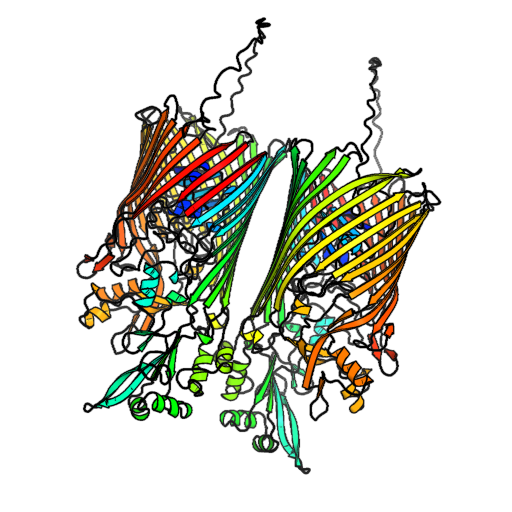 1 94.44 247 ILE A C 1
ATOM 1803 O O . ILE A 1 247 ? 46.5 26.031 -5.547 1 94.44 247 ILE A O 1
ATOM 1807 N N . THR A 1 248 ? 46.469 28.266 -5.254 1 95.56 248 THR A N 1
ATOM 1808 C CA . THR A 1 248 ? 47.188 28.547 -6.492 1 95.56 248 THR A CA 1
ATOM 1809 C C . THR A 1 248 ? 48.656 28.844 -6.211 1 95.56 248 THR A C 1
ATOM 1811 O O . THR A 1 248 ? 49.469 28.891 -7.133 1 95.56 248 THR A O 1
ATOM 1814 N N . GLY A 1 249 ? 48.969 29.141 -4.988 1 92.94 249 GLY A N 1
ATOM 1815 C CA . GLY A 1 249 ? 50.344 29.422 -4.605 1 92.94 249 GLY A CA 1
ATOM 1816 C C . GLY A 1 249 ? 50.469 29.891 -3.17 1 92.94 249 GLY A C 1
ATOM 1817 O O . GLY A 1 249 ? 49.531 29.828 -2.396 1 92.94 249 GLY A O 1
ATOM 1818 N N . THR A 1 250 ? 51.688 30.109 -2.783 1 91.12 250 THR A N 1
ATOM 1819 C CA . THR A 1 250 ? 51.969 30.672 -1.468 1 91.12 250 THR A CA 1
ATOM 1820 C C . THR A 1 250 ? 52.406 32.125 -1.581 1 91.12 250 THR A C 1
ATOM 1822 O O . THR A 1 250 ? 53.281 32.469 -2.385 1 91.12 250 THR A O 1
ATOM 1825 N N . GLY A 1 251 ? 51.75 32.938 -0.846 1 86.25 251 GLY A N 1
ATOM 1826 C CA . GLY A 1 251 ? 52.062 34.344 -0.867 1 86.25 251 GLY A CA 1
ATOM 1827 C C . GLY A 1 251 ? 53.406 34.656 -0.257 1 86.25 251 GLY A C 1
ATOM 1828 O O . GLY A 1 251 ? 54.062 33.781 0.331 1 86.25 251 GLY A O 1
ATOM 1829 N N . ALA A 1 252 ? 53.875 35.969 -0.387 1 85.88 252 ALA A N 1
ATOM 1830 C CA . ALA A 1 252 ? 55.125 36.438 0.147 1 85.88 252 ALA A CA 1
ATOM 1831 C C . ALA A 1 252 ? 55.156 36.312 1.667 1 85.88 252 ALA A C 1
ATOM 1833 O O . ALA A 1 252 ? 56.25 36.188 2.258 1 85.88 252 ALA A O 1
ATOM 1834 N N . ASP A 1 253 ? 54.062 36.312 2.248 1 84.62 253 ASP A N 1
ATOM 1835 C CA . ASP A 1 253 ? 53.938 36.219 3.699 1 84.62 253 ASP A CA 1
ATOM 1836 C C . ASP A 1 253 ? 53.938 34.75 4.141 1 84.62 253 ASP A C 1
ATOM 1838 O O . ASP A 1 253 ? 53.812 34.438 5.332 1 84.62 253 ASP A O 1
ATOM 1842 N N . GLY A 1 254 ? 53.969 33.875 3.24 1 81.75 254 GLY A N 1
ATOM 1843 C CA . GLY A 1 254 ? 54.031 32.469 3.541 1 81.75 254 GLY A CA 1
ATOM 1844 C C . GLY A 1 254 ? 52.656 31.828 3.635 1 81.75 254 GLY A C 1
ATOM 1845 O O . GLY A 1 254 ? 52.531 30.625 3.896 1 81.75 254 GLY A O 1
ATOM 1846 N N . LYS A 1 255 ? 51.688 32.656 3.422 1 85.06 255 LYS A N 1
ATOM 1847 C CA . LYS A 1 255 ? 50.344 32.125 3.521 1 85.06 255 LYS A CA 1
ATOM 1848 C C . LYS A 1 255 ? 49.844 31.625 2.162 1 85.06 255 LYS A C 1
ATOM 1850 O O . LYS A 1 255 ? 50.156 32.219 1.131 1 85.06 255 LYS A O 1
ATOM 1855 N N . PRO A 1 256 ? 48.969 30.453 2.176 1 89.12 256 PRO A N 1
ATOM 1856 C CA . PRO A 1 256 ? 48.438 29.969 0.904 1 89.12 256 PRO A CA 1
ATOM 1857 C C . PRO A 1 256 ? 47.438 30.953 0.26 1 89.12 256 PRO A C 1
ATOM 1859 O O . PRO A 1 256 ? 46.656 31.594 0.961 1 89.12 256 PRO A O 1
ATOM 1862 N N . THR A 1 257 ? 47.5 31.156 -1.08 1 91.75 257 THR A N 1
ATOM 1863 C CA . THR A 1 257 ? 46.562 31.953 -1.853 1 91.75 257 THR A CA 1
ATOM 1864 C C . THR A 1 257 ? 45.438 31.078 -2.396 1 91.75 257 THR A C 1
ATOM 1866 O O . THR A 1 257 ? 45.656 30.266 -3.301 1 91.75 257 THR A O 1
ATOM 1869 N N . TRP A 1 258 ? 44.25 31.234 -1.831 1 90.25 258 TRP A N 1
ATOM 1870 C CA . TRP A 1 258 ? 43.094 30.453 -2.254 1 90.25 258 TRP A CA 1
ATOM 1871 C C . TRP A 1 258 ? 42.375 31.109 -3.447 1 90.25 258 TRP A C 1
ATOM 1873 O O . TRP A 1 258 ? 42.344 32.344 -3.559 1 90.25 258 TRP A O 1
ATOM 1883 N N . SER A 1 259 ? 41.875 30.328 -4.305 1 92.56 259 SER A N 1
ATOM 1884 C CA . SER A 1 259 ? 41.094 30.781 -5.449 1 92.56 259 SER A CA 1
ATOM 1885 C C . SER A 1 259 ? 39.844 29.938 -5.617 1 92.56 259 SER A C 1
ATOM 1887 O O . SER A 1 259 ? 39.781 28.781 -5.195 1 92.56 259 SER A O 1
ATOM 1889 N N . TYR A 1 260 ? 38.844 30.609 -6.09 1 93.56 260 TYR A N 1
ATOM 1890 C CA . TYR A 1 260 ? 37.562 29.984 -6.434 1 93.56 260 TYR A CA 1
ATOM 1891 C C . TYR A 1 260 ? 37.188 30.312 -7.875 1 93.56 260 TYR A C 1
ATOM 1893 O O . TYR A 1 260 ? 37.375 31.422 -8.352 1 93.56 260 TYR A O 1
ATOM 1901 N N . GLY A 1 261 ? 36.656 29.297 -8.602 1 94.81 261 GLY A N 1
ATOM 1902 C CA . GLY A 1 261 ? 36.188 29.5 -9.969 1 94.81 261 GLY A CA 1
ATOM 1903 C C . GLY A 1 261 ? 35.625 28.25 -10.609 1 94.81 261 GLY A C 1
ATOM 1904 O O . GLY A 1 261 ? 35.438 27.234 -9.938 1 94.81 261 GLY A O 1
ATOM 1905 N N . PRO A 1 262 ? 35.344 28.391 -11.875 1 97.06 262 PRO A N 1
ATOM 1906 C CA . PRO A 1 262 ? 34.812 27.219 -12.586 1 97.06 262 PRO A CA 1
ATOM 1907 C C . PRO A 1 262 ? 35.844 26.094 -12.703 1 97.06 262 PRO A C 1
ATOM 1909 O O . PRO A 1 262 ? 37.031 26.359 -12.867 1 97.06 262 PRO A O 1
ATOM 1912 N N . LEU A 1 263 ? 35.312 24.922 -12.617 1 97.06 263 LEU A N 1
ATOM 1913 C CA . LEU A 1 263 ? 36.156 23.781 -12.969 1 97.06 263 LEU A CA 1
ATOM 1914 C C . LEU A 1 263 ? 36.656 23.906 -14.406 1 97.06 263 LEU A C 1
ATOM 1916 O O . LEU A 1 263 ? 35.969 24.469 -15.266 1 97.06 263 LEU A O 1
ATOM 1920 N N . ALA A 1 264 ? 37.781 23.297 -14.602 1 94.81 264 ALA A N 1
ATOM 1921 C CA . ALA A 1 264 ? 38.344 23.312 -15.945 1 94.81 264 ALA A CA 1
ATOM 1922 C C . ALA A 1 264 ? 37.406 22.625 -16.938 1 94.81 264 ALA A C 1
ATOM 1924 O O . ALA A 1 264 ? 36.844 21.562 -16.641 1 94.81 264 ALA A O 1
ATOM 1925 N N . GLY A 1 265 ? 37.25 23.312 -18.031 1 94.62 265 GLY A N 1
ATOM 1926 C CA . GLY A 1 265 ? 36.5 22.672 -19.109 1 94.62 265 GLY A CA 1
ATOM 1927 C C . GLY A 1 265 ? 35.031 22.984 -19.078 1 94.62 265 GLY A C 1
ATOM 1928 O O . GLY A 1 265 ? 34.281 22.531 -19.953 1 94.62 265 GLY A O 1
ATOM 1929 N N . VAL A 1 266 ? 34.562 23.828 -18.125 1 95.62 266 VAL A N 1
ATOM 1930 C CA . VAL A 1 266 ? 33.125 23.953 -17.953 1 95.62 266 VAL A CA 1
ATOM 1931 C C . VAL A 1 266 ? 32.656 25.312 -18.5 1 95.62 266 VAL A C 1
ATOM 1933 O O . VAL A 1 266 ? 31.469 25.625 -18.484 1 95.62 266 VAL A O 1
ATOM 1936 N N . THR A 1 267 ? 33.594 26.047 -19 1 95.88 267 THR A N 1
ATOM 1937 C CA . THR A 1 267 ? 33.281 27.344 -19.594 1 95.88 267 THR A CA 1
ATOM 1938 C C . THR A 1 267 ? 33.469 27.328 -21.094 1 95.88 267 THR A C 1
ATOM 1940 O O . THR A 1 267 ? 34.312 26.562 -21.609 1 95.88 267 THR A O 1
ATOM 1943 N N . ASN A 1 268 ? 32.688 28.172 -21.719 1 95 268 ASN A N 1
ATOM 1944 C CA . ASN A 1 268 ? 32.906 28.422 -23.141 1 95 268 ASN A CA 1
ATOM 1945 C C . ASN A 1 268 ? 34.125 29.312 -23.375 1 95 268 ASN A C 1
ATOM 1947 O O . ASN A 1 268 ? 34.719 29.844 -22.422 1 95 268 ASN A O 1
ATOM 1951 N N . ALA A 1 269 ? 34.469 29.453 -24.656 1 91.62 269 ALA A N 1
ATOM 1952 C CA . ALA A 1 269 ? 35.656 30.25 -25.031 1 91.62 269 ALA A CA 1
ATOM 1953 C C . ALA A 1 269 ? 35.469 31.703 -24.594 1 91.62 269 ALA A C 1
ATOM 1955 O O . ALA A 1 269 ? 36.469 32.375 -24.25 1 91.62 269 ALA A O 1
ATOM 1956 N N . ASP A 1 270 ? 34.281 32.094 -24.422 1 93.94 270 ASP A N 1
ATOM 1957 C CA . ASP A 1 270 ? 34.031 33.5 -24.078 1 93.94 270 ASP A CA 1
ATOM 1958 C C . ASP A 1 270 ? 33.906 33.656 -22.562 1 93.94 270 ASP A C 1
ATOM 1960 O O . ASP A 1 270 ? 33.594 34.75 -22.078 1 93.94 270 ASP A O 1
ATOM 1964 N N . GLY A 1 271 ? 34.062 32.656 -21.844 1 92.25 271 GLY A N 1
ATOM 1965 C CA . GLY A 1 271 ? 34.062 32.75 -20.391 1 92.25 271 GLY A CA 1
ATOM 1966 C C . GLY A 1 271 ? 32.719 32.406 -19.766 1 92.25 271 GLY A C 1
ATOM 1967 O O . GLY A 1 271 ? 32.625 32.281 -18.547 1 92.25 271 GLY A O 1
ATOM 1968 N N . THR A 1 272 ? 31.766 32.219 -20.562 1 96 272 THR A N 1
ATOM 1969 C CA . THR A 1 272 ? 30.453 31.891 -20.016 1 96 272 THR A CA 1
ATOM 1970 C C . THR A 1 272 ? 30.391 30.391 -19.672 1 96 272 THR A C 1
ATOM 1972 O O . THR A 1 272 ? 31.062 29.578 -20.312 1 96 272 THR A O 1
ATOM 1975 N N . CYS A 1 273 ? 29.609 30.094 -18.688 1 97.19 273 CYS A N 1
ATOM 1976 C CA . CYS A 1 273 ? 29.484 28.719 -18.266 1 97.19 273 CYS A CA 1
ATOM 1977 C C . CYS A 1 273 ? 28.703 27.891 -19.297 1 97.19 273 CYS A C 1
ATOM 1979 O O . CYS A 1 273 ? 27.766 28.391 -19.906 1 97.19 273 CYS A O 1
ATOM 1981 N N . LYS A 1 274 ? 29.062 26.688 -19.5 1 95.69 274 LYS A N 1
ATOM 1982 C CA . LYS A 1 274 ? 28.297 25.766 -20.344 1 95.69 274 LYS A CA 1
ATOM 1983 C C . LYS A 1 274 ? 26.953 25.406 -19.688 1 95.69 274 LYS A C 1
ATOM 1985 O O . LYS A 1 274 ? 26.859 25.312 -18.469 1 95.69 274 LYS A O 1
ATOM 1990 N N . GLU A 1 275 ? 25.984 25.109 -20.5 1 92.12 275 GLU A N 1
ATOM 1991 C CA . GLU A 1 275 ? 24.688 24.656 -19.984 1 92.12 275 GLU A CA 1
ATOM 1992 C C . GLU A 1 275 ? 24.828 23.328 -19.25 1 92.12 275 GLU A C 1
ATOM 1994 O O . GLU A 1 275 ? 25.609 22.469 -19.656 1 92.12 275 GLU A O 1
ATOM 1999 N N . PRO A 1 276 ? 24.047 23.234 -18.234 1 93.69 276 PRO A N 1
ATOM 2000 C CA . PRO A 1 276 ? 22.938 24.031 -17.703 1 93.69 276 PRO A CA 1
ATOM 2001 C C . PRO A 1 276 ? 23.406 25.016 -16.625 1 93.69 276 PRO A C 1
ATOM 2003 O O . PRO A 1 276 ? 22.578 25.516 -15.852 1 93.69 276 PRO A O 1
ATOM 2006 N N . PHE A 1 277 ? 24.672 25.25 -16.562 1 96.38 277 PHE A N 1
ATOM 2007 C CA . PHE A 1 277 ? 25.203 26.094 -15.492 1 96.38 277 PHE A CA 1
ATOM 2008 C C . PHE A 1 277 ? 25.156 27.562 -15.898 1 96.38 277 PHE A C 1
ATOM 2010 O O . PHE A 1 277 ? 25.078 27.875 -17.078 1 96.38 277 PHE A O 1
ATOM 2017 N N . VAL A 1 278 ? 25.188 28.438 -14.875 1 95.69 278 VAL A N 1
ATOM 2018 C CA . VAL A 1 278 ? 25.047 29.875 -15.117 1 95.69 278 VAL A CA 1
ATOM 2019 C C . VAL A 1 278 ? 26.156 30.625 -14.398 1 95.69 278 VAL A C 1
ATOM 2021 O O . VAL A 1 278 ? 26.609 30.219 -13.32 1 95.69 278 VAL A O 1
ATOM 2024 N N . ASN A 1 279 ? 26.562 31.734 -15.078 1 95.88 279 ASN A N 1
ATOM 2025 C CA . ASN A 1 279 ? 27.547 32.594 -14.43 1 95.88 279 ASN A CA 1
ATOM 2026 C C . ASN A 1 279 ? 26.953 33.312 -13.211 1 95.88 279 ASN A C 1
ATOM 2028 O O . ASN A 1 279 ? 25.953 34 -13.328 1 95.88 279 ASN A O 1
ATOM 2032 N N . HIS A 1 280 ? 27.562 33.094 -12.109 1 92.81 280 HIS A N 1
ATOM 2033 C CA . HIS A 1 280 ? 27.156 33.781 -10.883 1 92.81 280 HIS A CA 1
ATOM 2034 C C . HIS A 1 280 ? 28.312 33.844 -9.883 1 92.81 280 HIS A C 1
ATOM 2036 O O . HIS A 1 280 ? 28.922 32.844 -9.578 1 92.81 280 HIS A O 1
ATOM 2042 N N . ASP A 1 281 ? 28.641 34.969 -9.438 1 89.19 281 ASP A N 1
ATOM 2043 C CA . ASP A 1 281 ? 29.656 35.219 -8.414 1 89.19 281 ASP A CA 1
ATOM 2044 C C . ASP A 1 281 ? 30.984 34.562 -8.781 1 89.19 281 ASP A C 1
ATOM 2046 O O . ASP A 1 281 ? 31.594 33.906 -7.949 1 89.19 281 ASP A O 1
ATOM 2050 N N . GLY A 1 282 ? 31.312 34.562 -9.953 1 93.25 282 GLY A N 1
ATOM 2051 C CA . GLY A 1 282 ? 32.625 34.125 -10.398 1 93.25 282 GLY A CA 1
ATOM 2052 C C . GLY A 1 282 ? 32.688 32.656 -10.656 1 93.25 282 GLY A C 1
ATOM 2053 O O . GLY A 1 282 ? 33.75 32.125 -11.008 1 93.25 282 GLY A O 1
ATOM 2054 N N . GLY A 1 283 ? 31.609 31.969 -10.516 1 96 283 GLY A N 1
ATOM 2055 C CA . GLY A 1 283 ? 31.594 30.531 -10.742 1 96 283 GLY A CA 1
ATOM 2056 C C . GLY A 1 283 ? 30.516 30.094 -11.711 1 96 283 GLY A C 1
ATOM 2057 O O . GLY A 1 283 ? 29.797 30.938 -12.273 1 96 283 GLY A O 1
ATOM 2058 N N . CYS A 1 284 ? 30.484 28.844 -12.016 1 97.38 284 CYS A N 1
ATOM 2059 C CA . CYS A 1 284 ? 29.422 28.219 -12.797 1 97.38 284 CYS A CA 1
ATOM 2060 C C . CYS A 1 284 ? 28.422 27.531 -11.891 1 97.38 284 CYS A C 1
ATOM 2062 O O . CYS A 1 284 ? 28.531 26.328 -11.617 1 97.38 284 CYS A O 1
ATOM 2064 N N . ASN A 1 285 ? 27.406 28.312 -11.492 1 95.56 285 ASN A N 1
ATOM 2065 C CA . ASN A 1 285 ? 26.422 27.891 -10.508 1 95.56 285 ASN A CA 1
ATOM 2066 C C . ASN A 1 285 ? 25.25 27.172 -11.164 1 95.56 285 ASN A C 1
ATOM 2068 O O . ASN A 1 285 ? 25.188 27.062 -12.391 1 95.56 285 ASN A O 1
ATOM 2072 N N . PHE A 1 286 ? 24.422 26.562 -10.352 1 95.12 286 PHE A N 1
ATOM 2073 C CA . PHE A 1 286 ? 23.312 25.766 -10.859 1 95.12 286 PHE A CA 1
ATOM 2074 C C . PHE A 1 286 ? 21.984 26.375 -10.453 1 95.12 286 PHE A C 1
ATOM 2076 O O . PHE A 1 286 ? 21.719 26.578 -9.266 1 95.12 286 PHE A O 1
ATOM 2083 N N . ASN A 1 287 ? 21.078 26.656 -11.445 1 94.94 287 ASN A N 1
ATOM 2084 C CA . ASN A 1 287 ? 19.734 27.141 -11.18 1 94.94 287 ASN A CA 1
ATOM 2085 C C . ASN A 1 287 ? 18.781 25.984 -10.891 1 94.94 287 ASN A C 1
ATOM 2087 O O . ASN A 1 287 ? 18.094 25.5 -11.797 1 94.94 287 ASN A O 1
ATOM 2091 N N . TYR A 1 288 ? 18.656 25.672 -9.641 1 92.12 288 TYR A N 1
ATOM 2092 C CA . TYR A 1 288 ? 17.859 24.516 -9.227 1 92.12 288 TYR A CA 1
ATOM 2093 C C . TYR A 1 288 ? 16.375 24.766 -9.469 1 92.12 288 TYR A C 1
ATOM 2095 O O . TYR A 1 288 ? 15.602 23.812 -9.594 1 92.12 288 TYR A O 1
ATOM 2103 N N . GLY A 1 289 ? 15.914 26.047 -9.539 1 92.06 289 GLY A N 1
ATOM 2104 C CA . GLY A 1 289 ? 14.516 26.406 -9.711 1 92.06 289 GLY A CA 1
ATOM 2105 C C . GLY A 1 289 ? 13.945 25.969 -11.047 1 92.06 289 GLY A C 1
ATOM 2106 O O . GLY A 1 289 ? 12.727 25.828 -11.195 1 92.06 289 GLY A O 1
ATOM 2107 N N . LYS A 1 290 ? 14.789 25.672 -12.008 1 94.19 290 LYS A N 1
ATOM 2108 C CA . LYS A 1 290 ? 14.352 25.234 -13.328 1 94.19 290 LYS A CA 1
ATOM 2109 C C . LYS A 1 290 ? 13.891 23.781 -13.312 1 94.19 290 LYS A C 1
ATOM 2111 O O . LYS A 1 290 ? 13.172 23.344 -14.211 1 94.19 290 LYS A O 1
ATOM 2116 N N . PHE A 1 291 ? 14.297 23.094 -12.234 1 94.25 291 PHE A N 1
ATOM 2117 C CA . PHE A 1 291 ? 14.086 21.656 -12.227 1 94.25 291 PHE A CA 1
ATOM 2118 C C . PHE A 1 291 ? 13.195 21.25 -11.062 1 94.25 291 PHE A C 1
ATOM 2120 O O . PHE A 1 291 ? 12.328 20.375 -11.211 1 94.25 291 PHE A O 1
ATOM 2127 N N . ALA A 1 292 ? 13.352 21.844 -9.961 1 95.31 292 ALA A N 1
ATOM 2128 C CA . ALA A 1 292 ? 12.711 21.438 -8.719 1 95.31 292 ALA A CA 1
ATOM 2129 C C . ALA A 1 292 ? 11.242 21.859 -8.688 1 95.31 292 ALA A C 1
ATOM 2131 O O . ALA A 1 292 ? 10.859 22.844 -9.328 1 95.31 292 ALA A O 1
ATOM 2132 N N . ALA A 1 293 ? 10.469 21.078 -8.047 1 97.31 293 ALA A N 1
ATOM 2133 C CA . ALA A 1 293 ? 9.094 21.453 -7.734 1 97.31 293 ALA A CA 1
ATOM 2134 C C . ALA A 1 293 ? 8.977 21.969 -6.305 1 97.31 293 ALA A C 1
ATOM 2136 O O . ALA A 1 293 ? 9.844 21.703 -5.469 1 97.31 293 ALA A O 1
ATOM 2137 N N . THR A 1 294 ? 7.898 22.75 -6.133 1 96.06 294 THR A N 1
ATOM 2138 C CA . THR A 1 294 ? 7.648 23.266 -4.793 1 96.06 294 THR A CA 1
ATOM 2139 C C . THR A 1 294 ? 6.598 22.406 -4.078 1 96.06 294 THR A C 1
ATOM 2141 O O . THR A 1 294 ? 6.805 21.984 -2.939 1 96.06 294 THR A O 1
ATOM 2144 N N . THR A 1 295 ? 5.473 22.234 -4.723 1 97.25 295 THR A N 1
ATOM 2145 C CA . THR A 1 295 ? 4.48 21.344 -4.145 1 97.25 295 THR A CA 1
ATOM 2146 C C . THR A 1 295 ? 4.625 19.922 -4.715 1 97.25 295 THR A C 1
ATOM 2148 O O . THR A 1 295 ? 5.273 19.734 -5.75 1 97.25 295 THR A O 1
ATOM 2151 N N . ALA A 1 296 ? 4.113 18.969 -3.977 1 97.69 296 ALA A N 1
ATOM 2152 C CA . ALA A 1 296 ? 4.055 17.578 -4.453 1 97.69 296 ALA A CA 1
ATOM 2153 C C . ALA A 1 296 ? 2.664 17.234 -4.973 1 97.69 296 ALA A C 1
ATOM 2155 O O . ALA A 1 296 ? 1.674 17.859 -4.57 1 97.69 296 ALA A O 1
ATOM 2156 N N . SER A 1 297 ? 2.619 16.375 -5.875 1 97.5 297 SER A N 1
ATOM 2157 C CA . SER A 1 297 ? 1.323 15.906 -6.359 1 97.5 297 SER A CA 1
ATOM 2158 C C . SER A 1 297 ? 0.636 15.016 -5.328 1 97.5 297 SER A C 1
ATOM 2160 O O . SER A 1 297 ? 1.274 14.547 -4.387 1 97.5 297 SER A O 1
ATOM 2162 N N . ARG A 1 298 ? -0.619 14.844 -5.457 1 95.88 298 ARG A N 1
ATOM 2163 C CA . ARG A 1 298 ? -1.413 13.945 -4.625 1 95.88 298 ARG A CA 1
ATOM 2164 C C . ARG A 1 298 ? -2.461 13.211 -5.453 1 95.88 298 ARG A C 1
ATOM 2166 O O . ARG A 1 298 ? -3.217 13.836 -6.203 1 95.88 298 ARG A O 1
ATOM 2173 N N . SER A 1 299 ? -2.514 11.961 -5.367 1 95.75 299 SER A N 1
ATOM 2174 C CA . SER A 1 299 ? -3.564 11.086 -5.871 1 95.75 299 SER A CA 1
ATOM 2175 C C . SER A 1 299 ? -4.078 10.148 -4.781 1 95.75 299 SER A C 1
ATOM 2177 O O . SER A 1 299 ? -3.311 9.367 -4.215 1 95.75 299 SER A O 1
ATOM 2179 N N . ARG A 1 300 ? -5.324 10.227 -4.48 1 95.88 300 ARG A N 1
ATOM 2180 C CA . ARG A 1 300 ? -5.812 9.484 -3.32 1 95.88 300 ARG A CA 1
ATOM 2181 C C . ARG A 1 300 ? -7.062 8.688 -3.666 1 95.88 300 ARG A C 1
ATOM 2183 O O . ARG A 1 300 ? -7.926 9.164 -4.406 1 95.88 300 ARG A O 1
ATOM 2190 N N . ASP A 1 301 ? -7.168 7.48 -3.227 1 95.44 301 ASP A N 1
ATOM 2191 C CA . ASP A 1 301 ? -8.352 6.621 -3.209 1 95.44 301 ASP A CA 1
ATOM 2192 C C . ASP A 1 301 ? -8.781 6.312 -1.777 1 95.44 301 ASP A C 1
ATOM 2194 O O . ASP A 1 301 ? -7.965 5.898 -0.952 1 95.44 301 ASP A O 1
ATOM 2198 N N . THR A 1 302 ? -10.039 6.551 -1.505 1 96 302 THR A N 1
ATOM 2199 C CA . THR A 1 302 ? -10.531 6.27 -0.163 1 96 302 THR A CA 1
ATOM 2200 C C . THR A 1 302 ? -11.859 5.512 -0.225 1 96 302 THR A C 1
ATOM 2202 O O . THR A 1 302 ? -12.703 5.805 -1.07 1 96 302 THR A O 1
ATOM 2205 N N . LEU A 1 303 ? -12.031 4.523 0.605 1 96.75 303 LEU A N 1
ATOM 2206 C CA . LEU A 1 303 ? -13.258 3.758 0.8 1 96.75 303 LEU A CA 1
ATOM 2207 C C . LEU A 1 303 ? -13.719 3.828 2.252 1 96.75 303 LEU A C 1
ATOM 2209 O O . LEU A 1 303 ? -12.93 3.596 3.17 1 96.75 303 LEU A O 1
ATOM 2213 N N . TYR A 1 304 ? -14.898 4.254 2.412 1 97.44 304 TYR A N 1
ATOM 2214 C CA . TYR A 1 304 ? -15.531 4.312 3.727 1 97.44 304 TYR A CA 1
ATOM 2215 C C . TYR A 1 304 ? -16.781 3.457 3.766 1 97.44 304 TYR A C 1
ATOM 2217 O O . TYR A 1 304 ? -17.641 3.555 2.881 1 97.44 304 TYR A O 1
ATOM 2225 N N . VAL A 1 305 ? -16.875 2.58 4.754 1 97.75 305 VAL A N 1
ATOM 2226 C CA . VAL A 1 305 ? -18.047 1.739 4.988 1 97.75 305 VAL A CA 1
ATOM 2227 C C . VAL A 1 305 ? -18.531 1.917 6.422 1 97.75 305 VAL A C 1
ATOM 2229 O O . VAL A 1 305 ? -17.734 1.877 7.363 1 97.75 305 VAL A O 1
ATOM 2232 N N . ASN A 1 306 ? -19.812 2.139 6.59 1 97.44 306 ASN A N 1
ATOM 2233 C CA . ASN A 1 306 ? -20.453 2.273 7.898 1 97.44 306 ASN A CA 1
ATOM 2234 C C . ASN A 1 306 ? -21.797 1.573 7.938 1 97.44 306 ASN A C 1
ATOM 2236 O O . ASN A 1 306 ? -22.516 1.544 6.938 1 97.44 306 ASN A O 1
ATOM 2240 N N . GLY A 1 307 ? -22.094 1 9.125 1 97.12 307 GLY A N 1
ATOM 2241 C CA . GLY A 1 307 ? -23.391 0.359 9.266 1 97.12 307 GLY A CA 1
ATOM 2242 C C . GLY A 1 307 ? -23.906 0.353 10.695 1 97.12 307 GLY A C 1
ATOM 2243 O O . GLY A 1 307 ? -23.188 0.769 11.617 1 97.12 307 GLY A O 1
ATOM 2244 N N . ARG A 1 308 ? -25.109 0.058 10.812 1 97.5 308 ARG A N 1
ATOM 2245 C CA . ARG A 1 308 ? -25.781 -0.281 12.062 1 97.5 308 ARG A CA 1
ATOM 2246 C C . ARG A 1 308 ? -26.672 -1.512 11.891 1 97.5 308 ARG A C 1
ATOM 2248 O O . ARG A 1 308 ? -27.531 -1.542 11.016 1 97.5 308 ARG A O 1
ATOM 2255 N N . TYR A 1 309 ? -26.375 -2.518 12.625 1 97.56 309 TYR A N 1
ATOM 2256 C CA . TYR A 1 309 ? -27.156 -3.75 12.586 1 97.56 309 TYR A CA 1
ATOM 2257 C C . TYR A 1 309 ? -27.781 -4.035 13.945 1 97.56 309 TYR A C 1
ATOM 2259 O O . TYR A 1 309 ? -27.078 -4.129 14.953 1 97.56 309 TYR A O 1
ATOM 2267 N N . HIS A 1 310 ? -29.109 -4.207 13.914 1 97.06 310 HIS A N 1
ATOM 2268 C CA . HIS A 1 310 ? -29.812 -4.543 15.148 1 97.06 310 HIS A CA 1
ATOM 2269 C C . HIS A 1 310 ? -29.688 -6.027 15.469 1 97.06 310 HIS A C 1
ATOM 2271 O O . HIS A 1 310 ? -30.484 -6.836 14.992 1 97.06 310 HIS A O 1
ATOM 2277 N N . ILE A 1 311 ? -28.719 -6.363 16.25 1 95.81 311 ILE A N 1
ATOM 2278 C CA . ILE A 1 311 ? -28.531 -7.762 16.625 1 95.81 311 ILE A CA 1
ATOM 2279 C C . ILE A 1 311 ? -29.781 -8.273 17.328 1 95.81 311 ILE A C 1
ATOM 2281 O O . ILE A 1 311 ? -30.25 -9.383 17.047 1 95.81 311 ILE A O 1
ATOM 2285 N N . ASN A 1 312 ? -30.328 -7.551 18.25 1 92.94 312 ASN A N 1
ATOM 2286 C CA . ASN A 1 312 ? -31.609 -7.723 18.922 1 92.94 312 ASN A CA 1
ATOM 2287 C C . ASN A 1 312 ? -32.188 -6.387 19.391 1 92.94 312 ASN A C 1
ATOM 2289 O O . ASN A 1 312 ? -31.75 -5.328 18.922 1 92.94 312 ASN A O 1
ATOM 2293 N N . ASP A 1 313 ? -33.156 -6.375 20.172 1 90.62 313 ASP A N 1
ATOM 2294 C CA . ASP A 1 313 ? -33.844 -5.156 20.562 1 90.62 313 ASP A CA 1
ATOM 2295 C C . ASP A 1 313 ? -32.969 -4.281 21.469 1 90.62 313 ASP A C 1
ATOM 2297 O O . ASP A 1 313 ? -33.25 -3.094 21.641 1 90.62 313 ASP A O 1
ATOM 2301 N N . SER A 1 314 ? -31.891 -4.781 21.984 1 92.81 314 SER A N 1
ATOM 2302 C CA . SER A 1 314 ? -31.156 -4.039 23 1 92.81 314 SER A CA 1
ATOM 2303 C C . SER A 1 314 ? -29.703 -3.816 22.578 1 92.81 314 SER A C 1
ATOM 2305 O O . SER A 1 314 ? -28.969 -3.082 23.234 1 92.81 314 SER A O 1
ATOM 2307 N N . VAL A 1 315 ? -29.297 -4.512 21.562 1 95.69 315 VAL A N 1
ATOM 2308 C CA . VAL A 1 315 ? -27.891 -4.43 21.203 1 95.69 315 VAL A CA 1
ATOM 2309 C C . VAL A 1 315 ? -27.75 -4.137 19.719 1 95.69 315 VAL A C 1
ATOM 2311 O O . VAL A 1 315 ? -28.328 -4.836 18.875 1 95.69 315 VAL A O 1
ATOM 2314 N N . ASP A 1 316 ? -26.969 -3.088 19.375 1 97.06 316 ASP A N 1
ATOM 2315 C CA . ASP A 1 316 ? -26.609 -2.752 18 1 97.06 316 ASP A CA 1
ATOM 2316 C C . ASP A 1 316 ? -25.125 -3.002 17.734 1 97.06 316 ASP A C 1
ATOM 2318 O O . ASP A 1 316 ? -24.281 -2.768 18.609 1 97.06 316 ASP A O 1
ATOM 2322 N N . PHE A 1 317 ? -24.844 -3.623 16.672 1 97.44 317 PHE A N 1
ATOM 2323 C CA . PHE A 1 317 ? -23.484 -3.656 16.141 1 97.44 317 PHE A CA 1
ATOM 2324 C C . PHE A 1 317 ? -23.25 -2.5 15.172 1 97.44 317 PHE A C 1
ATOM 2326 O O . PHE A 1 317 ? -24 -2.328 14.211 1 97.44 317 PHE A O 1
ATOM 2333 N N . VAL A 1 318 ? -22.25 -1.646 15.391 1 97.44 318 VAL A N 1
ATOM 2334 C CA . VAL A 1 318 ? -22 -0.444 14.602 1 97.44 318 VAL A CA 1
ATOM 2335 C C . VAL A 1 318 ? -20.578 -0.472 14.047 1 97.44 318 VAL A C 1
ATOM 2337 O O . VAL A 1 318 ? -19.703 0.227 14.547 1 97.44 318 VAL A O 1
ATOM 2340 N N . PRO A 1 319 ? -20.391 -1.147 12.922 1 96.94 319 PRO A N 1
ATOM 2341 C CA . PRO A 1 319 ? -19.047 -1.2 12.312 1 96.94 319 PRO A CA 1
ATOM 2342 C C . PRO A 1 319 ? -18.719 0.056 11.508 1 96.94 319 PRO A C 1
ATOM 2344 O O . PRO A 1 319 ? -19.609 0.643 10.883 1 96.94 319 PRO A O 1
ATOM 2347 N N . GLN A 1 320 ? -17.484 0.454 11.547 1 96.69 320 GLN A N 1
ATOM 2348 C CA . GLN A 1 320 ? -16.922 1.521 10.727 1 96.69 320 GLN A CA 1
ATOM 2349 C C . GLN A 1 320 ? -15.57 1.122 10.156 1 96.69 320 GLN A C 1
ATOM 2351 O O . GLN A 1 320 ? -14.672 0.712 10.898 1 96.69 320 GLN A O 1
ATOM 2356 N N . LEU A 1 321 ? -15.469 1.233 8.867 1 96.88 321 LEU A N 1
ATOM 2357 C CA . LEU A 1 321 ? -14.211 0.949 8.188 1 96.88 321 LEU A CA 1
ATOM 2358 C C . LEU A 1 321 ? -13.828 2.088 7.246 1 96.88 321 LEU A C 1
ATOM 2360 O O . LEU A 1 321 ? -14.664 2.564 6.477 1 96.88 321 LEU A O 1
ATOM 2364 N N . ILE A 1 322 ? -12.578 2.568 7.309 1 96.06 322 ILE A N 1
ATOM 2365 C CA . ILE A 1 322 ? -12.047 3.547 6.359 1 96.06 322 ILE A CA 1
ATOM 2366 C C . ILE A 1 322 ? -10.672 3.105 5.875 1 96.06 322 ILE A C 1
ATOM 2368 O O . ILE A 1 322 ? -9.812 2.732 6.68 1 96.06 322 ILE A O 1
ATOM 2372 N N . ALA A 1 323 ? -10.508 3.043 4.645 1 95.69 323 ALA A N 1
ATOM 2373 C CA . ALA A 1 323 ? -9.227 2.729 4.008 1 95.69 323 ALA A CA 1
ATOM 2374 C C . ALA A 1 323 ? -8.844 3.801 2.994 1 95.69 323 ALA A C 1
ATOM 2376 O O . ALA A 1 323 ? -9.695 4.309 2.262 1 95.69 323 ALA A O 1
ATOM 2377 N N . SER A 1 324 ? -7.543 4.164 3.01 1 95.81 324 SER A N 1
ATOM 2378 C CA . SER A 1 324 ? -7.062 5.207 2.111 1 95.81 324 SER A CA 1
ATOM 2379 C C . SER A 1 324 ? -5.688 4.867 1.551 1 95.81 324 SER A C 1
ATOM 2381 O O . SER A 1 324 ? -4.852 4.293 2.25 1 95.81 324 SER A O 1
ATOM 2383 N N . ARG A 1 325 ? -5.469 5.145 0.338 1 95.5 325 ARG A N 1
ATOM 2384 C CA . ARG A 1 325 ? -4.168 5.121 -0.325 1 95.5 325 ARG A CA 1
ATOM 2385 C C . ARG A 1 325 ? -3.842 6.477 -0.943 1 95.5 325 ARG A C 1
ATOM 2387 O O . ARG A 1 325 ? -4.551 6.945 -1.834 1 95.5 325 ARG A O 1
ATOM 2394 N N . VAL A 1 326 ? -2.824 7.105 -0.448 1 96.19 326 VAL A N 1
ATOM 2395 C CA . VAL A 1 326 ? -2.365 8.391 -0.953 1 96.19 326 VAL A CA 1
ATOM 2396 C C . VAL A 1 326 ? -1.024 8.227 -1.663 1 96.19 326 VAL A C 1
ATOM 2398 O O . VAL A 1 326 ? -0.047 7.777 -1.058 1 96.19 326 VAL A O 1
ATOM 2401 N N . GLU A 1 327 ? -1.024 8.508 -2.889 1 95.75 327 GLU A N 1
ATOM 2402 C CA . GLU A 1 327 ? 0.209 8.531 -3.67 1 95.75 327 GLU A CA 1
ATOM 2403 C C . GLU A 1 327 ? 0.658 9.969 -3.939 1 95.75 327 GLU A C 1
ATOM 2405 O O . GLU A 1 327 ? -0.152 10.812 -4.316 1 95.75 327 GLU A O 1
ATOM 2410 N N . SER A 1 328 ? 1.926 10.211 -3.742 1 97.56 328 SER A N 1
ATOM 2411 C CA . SER A 1 328 ? 2.477 11.547 -3.928 1 97.56 328 SER A CA 1
ATOM 2412 C C . SER A 1 328 ? 3.803 11.5 -4.68 1 97.56 328 SER A C 1
ATOM 2414 O O . SER A 1 328 ? 4.641 10.641 -4.418 1 97.56 328 SER A O 1
ATOM 2416 N N . PHE A 1 329 ? 3.922 12.375 -5.656 1 97.25 329 PHE A N 1
ATOM 2417 C CA . PHE A 1 329 ? 5.164 12.555 -6.398 1 97.25 329 PHE A CA 1
ATOM 2418 C C . PHE A 1 329 ? 5.77 13.922 -6.121 1 97.25 329 PHE A C 1
ATOM 2420 O O . PHE A 1 329 ? 5.066 14.938 -6.145 1 97.25 329 PHE A O 1
ATOM 2427 N N . GLY A 1 330 ? 7.047 13.891 -5.754 1 97.62 330 GLY A N 1
ATOM 2428 C CA . GLY A 1 330 ? 7.84 15.102 -5.605 1 97.62 330 GLY A CA 1
ATOM 2429 C C . GLY A 1 330 ? 9.133 15.07 -6.391 1 97.62 330 GLY A C 1
ATOM 2430 O O . GLY A 1 330 ? 9.664 13.992 -6.688 1 97.62 330 GLY A O 1
ATOM 2431 N N . ARG A 1 331 ? 9.656 16.297 -6.758 1 96 331 ARG A N 1
ATOM 2432 C CA . ARG A 1 331 ? 10.906 16.391 -7.508 1 96 331 ARG A CA 1
ATOM 2433 C C . ARG A 1 331 ? 11.812 17.469 -6.93 1 96 331 ARG A C 1
ATOM 2435 O O . ARG A 1 331 ? 11.367 18.594 -6.695 1 96 331 ARG A O 1
ATOM 2442 N N . PHE A 1 332 ? 13.039 17.109 -6.707 1 93.12 332 PHE A N 1
ATOM 2443 C CA . PHE A 1 332 ? 14.125 18.031 -6.355 1 93.12 332 PHE A CA 1
ATOM 2444 C C . PHE A 1 332 ? 15.117 18.141 -7.5 1 93.12 332 PHE A C 1
ATOM 2446 O O . PHE A 1 332 ? 15.109 17.344 -8.43 1 93.12 332 PHE A O 1
ATOM 2453 N N . ALA A 1 333 ? 15.922 19.172 -7.375 1 93.88 333 ALA A N 1
ATOM 2454 C CA . ALA A 1 333 ? 17.047 19.297 -8.305 1 93.88 333 ALA A CA 1
ATOM 2455 C C . ALA A 1 333 ? 18.031 18.156 -8.141 1 93.88 333 ALA A C 1
ATOM 2457 O O . ALA A 1 333 ? 17.984 17.422 -7.141 1 93.88 333 ALA A O 1
ATOM 2458 N N . PRO A 1 334 ? 18.812 17.938 -9.164 1 94.69 334 PRO A N 1
ATOM 2459 C CA . PRO A 1 334 ? 19.828 16.906 -9.031 1 94.69 334 PRO A CA 1
ATOM 2460 C C . PRO A 1 334 ? 20.672 17.062 -7.762 1 94.69 334 PRO A C 1
ATOM 2462 O O . PRO A 1 334 ? 20.812 18.172 -7.238 1 94.69 334 PRO A O 1
ATOM 2465 N N . ALA A 1 335 ? 21.188 15.922 -7.297 1 93.88 335 ALA A N 1
ATOM 2466 C CA . ALA A 1 335 ? 21.969 15.906 -6.062 1 93.88 335 ALA A CA 1
ATOM 2467 C C . ALA A 1 335 ? 23.188 16.828 -6.168 1 93.88 335 ALA A C 1
ATOM 2469 O O . ALA A 1 335 ? 23.75 17 -7.25 1 93.88 335 ALA A O 1
ATOM 2470 N N . ALA A 1 336 ? 23.531 17.438 -5.09 1 92.38 336 ALA A N 1
ATOM 2471 C CA . ALA A 1 336 ? 24.672 18.328 -4.973 1 92.38 336 ALA A CA 1
ATOM 2472 C C . ALA A 1 336 ? 25.672 17.828 -3.924 1 92.38 336 ALA A C 1
ATOM 2474 O O . ALA A 1 336 ? 25.266 17.328 -2.869 1 92.38 336 ALA A O 1
ATOM 2475 N N . GLY A 1 337 ? 26.875 17.859 -4.289 1 88.62 337 GLY A N 1
ATOM 2476 C CA . GLY A 1 337 ? 27.891 17.438 -3.344 1 88.62 337 GLY A CA 1
ATOM 2477 C C . GLY A 1 337 ? 29.234 18.109 -3.562 1 88.62 337 GLY A C 1
ATOM 2478 O O . GLY A 1 337 ? 29.438 18.75 -4.586 1 88.62 337 GLY A O 1
ATOM 2479 N N . SER A 1 338 ? 30.062 18.031 -2.562 1 88.69 338 SER A N 1
ATOM 2480 C CA . SER A 1 338 ? 31.438 18.5 -2.641 1 88.69 338 SER A CA 1
ATOM 2481 C C . SER A 1 338 ? 32.406 17.375 -2.355 1 88.69 338 SER A C 1
ATOM 2483 O O . SER A 1 338 ? 32.125 16.453 -1.597 1 88.69 338 SER A O 1
ATOM 2485 N N . PHE A 1 339 ? 33.531 17.516 -3.07 1 89.56 339 PHE A N 1
ATOM 2486 C CA . PHE A 1 339 ? 34.531 16.453 -2.918 1 89.56 339 PHE A CA 1
ATOM 2487 C C . PHE A 1 339 ? 35.938 17.062 -2.715 1 89.56 339 PHE A C 1
ATOM 2489 O O . PHE A 1 339 ? 36.25 18.078 -3.33 1 89.56 339 PHE A O 1
ATOM 2496 N N . ALA A 1 340 ? 36.625 16.359 -1.898 1 87.44 340 ALA A N 1
ATOM 2497 C CA . ALA A 1 340 ? 38.031 16.734 -1.675 1 87.44 340 ALA A CA 1
ATOM 2498 C C . ALA A 1 340 ? 38.938 16.031 -2.672 1 87.44 340 ALA A C 1
ATOM 2500 O O . ALA A 1 340 ? 38.75 14.859 -2.984 1 87.44 340 ALA A O 1
ATOM 2501 N N . VAL A 1 341 ? 39.812 16.812 -3.238 1 92 341 VAL A N 1
ATOM 2502 C CA . VAL A 1 341 ? 40.812 16.281 -4.156 1 92 341 VAL A CA 1
ATOM 2503 C C . VAL A 1 341 ? 42.188 16.344 -3.492 1 92 341 VAL A C 1
ATOM 2505 O O . VAL A 1 341 ? 42.719 17.422 -3.236 1 92 341 VAL A O 1
ATOM 2508 N N . ASP A 1 342 ? 42.75 15.195 -3.43 1 88.94 342 ASP A N 1
ATOM 2509 C CA . ASP A 1 342 ? 44 15.039 -2.703 1 88.94 342 ASP A CA 1
ATOM 2510 C C . ASP A 1 342 ? 45.188 15.352 -3.598 1 88.94 342 ASP A C 1
ATOM 2512 O O . ASP A 1 342 ? 45.438 14.664 -4.598 1 88.94 342 ASP A O 1
ATOM 2516 N N . PRO A 1 343 ? 46.031 16.312 -3.189 1 91.81 343 PRO A N 1
ATOM 2517 C CA . PRO A 1 343 ? 47.219 16.656 -4.012 1 91.81 343 PRO A CA 1
ATOM 2518 C C . PRO A 1 343 ? 48.312 15.594 -3.963 1 91.81 343 PRO A C 1
ATOM 2520 O O . PRO A 1 343 ? 49.188 15.57 -4.824 1 91.81 343 PRO A O 1
ATOM 2523 N N . SER A 1 344 ? 48.25 14.758 -3.006 1 87.31 344 SER A N 1
ATOM 2524 C CA . SER A 1 344 ? 49.281 13.734 -2.871 1 87.31 344 SER A CA 1
ATOM 2525 C C . SER A 1 344 ? 48.969 12.531 -3.756 1 87.31 344 SER A C 1
ATOM 2527 O O . SER A 1 344 ? 49.844 11.68 -3.973 1 87.31 344 SER A O 1
ATOM 2529 N N . ASN A 1 345 ? 47.812 12.414 -4.223 1 85.44 345 ASN A N 1
ATOM 2530 C CA . ASN A 1 345 ? 47.438 11.32 -5.105 1 85.44 345 ASN A CA 1
ATOM 2531 C C . ASN A 1 345 ? 47.875 11.57 -6.539 1 85.44 345 ASN A C 1
ATOM 2533 O O . ASN A 1 345 ? 47.438 12.508 -7.191 1 85.44 345 ASN A O 1
ATOM 2537 N N . PRO A 1 346 ? 48.75 10.703 -7.078 1 87.38 346 PRO A N 1
ATOM 2538 C CA . PRO A 1 346 ? 49.281 10.953 -8.414 1 87.38 346 PRO A CA 1
ATOM 2539 C C . PRO A 1 346 ? 48.219 10.961 -9.5 1 87.38 346 PRO A C 1
ATOM 2541 O O . PRO A 1 346 ? 48.375 11.594 -10.539 1 87.38 346 PRO A O 1
ATOM 2544 N N . LYS A 1 347 ? 47.125 10.391 -9.242 1 88.12 347 LYS A N 1
ATOM 2545 C CA . LYS A 1 347 ? 46.062 10.344 -10.227 1 88.12 347 LYS A CA 1
ATOM 2546 C C . LYS A 1 347 ? 45.344 11.688 -10.328 1 88.12 347 LYS A C 1
ATOM 2548 O O . LYS A 1 347 ? 44.594 11.93 -11.273 1 88.12 347 LYS A O 1
ATOM 2553 N N . ASN A 1 348 ? 45.688 12.633 -9.398 1 91.38 348 ASN A N 1
ATOM 2554 C CA . ASN A 1 348 ? 45.031 13.938 -9.375 1 91.38 348 ASN A CA 1
ATOM 2555 C C . ASN A 1 348 ? 45.938 15.023 -9.953 1 91.38 348 ASN A C 1
ATOM 2557 O O . ASN A 1 348 ? 45.562 16.203 -9.969 1 91.38 348 ASN A O 1
ATOM 2561 N N . THR A 1 349 ? 47.062 14.602 -10.438 1 92.5 349 THR A N 1
ATOM 2562 C CA . THR A 1 349 ? 48.031 15.594 -10.945 1 92.5 349 THR A CA 1
ATOM 2563 C C . THR A 1 349 ? 47.406 16.406 -12.07 1 92.5 349 THR A C 1
ATOM 2565 O O . THR A 1 349 ? 47.531 17.641 -12.102 1 92.5 349 THR A O 1
ATOM 2568 N N . GLN A 1 350 ? 46.75 15.719 -12.93 1 93 350 GLN A N 1
ATOM 2569 C CA . GLN A 1 350 ? 46.156 16.406 -14.062 1 93 350 GLN A CA 1
ATOM 2570 C C . GLN A 1 350 ? 45.062 17.359 -13.594 1 93 350 GLN A C 1
ATOM 2572 O O . GLN A 1 350 ? 44.844 18.422 -14.188 1 93 350 GLN A O 1
ATOM 2577 N N . PHE A 1 351 ? 44.344 17.031 -12.609 1 95.5 351 PHE A N 1
ATOM 2578 C CA . PHE A 1 351 ? 43.312 17.891 -12.055 1 95.5 351 PHE A CA 1
ATOM 2579 C C . PHE A 1 351 ? 43.875 19.203 -11.562 1 95.5 351 PHE A C 1
ATOM 2581 O O . PHE A 1 351 ? 43.344 20.281 -11.875 1 95.5 351 PHE A O 1
ATOM 2588 N N . PHE A 1 352 ? 44.938 19.172 -10.844 1 96.31 352 PHE A N 1
ATOM 2589 C CA . PHE A 1 352 ? 45.562 20.375 -10.312 1 96.31 352 PHE A CA 1
ATOM 2590 C C . PHE A 1 352 ? 46.125 21.25 -11.438 1 96.31 352 PHE A C 1
ATOM 2592 O O . PHE A 1 352 ? 45.938 22.469 -11.43 1 96.31 352 PHE A O 1
ATOM 2599 N N . THR A 1 353 ? 46.688 20.547 -12.406 1 95.56 353 THR A N 1
ATOM 2600 C CA . THR A 1 353 ? 47.25 21.281 -13.539 1 95.56 353 THR A CA 1
ATOM 2601 C C . THR A 1 353 ? 46.125 21.938 -14.344 1 95.56 353 THR A C 1
ATOM 2603 O O . THR A 1 353 ? 46.219 23.125 -14.656 1 95.56 353 THR A O 1
ATOM 2606 N N . ASP A 1 354 ? 45.094 21.234 -14.586 1 95.5 354 ASP A N 1
ATOM 2607 C CA . ASP A 1 354 ? 44 21.719 -15.414 1 95.5 354 ASP A CA 1
ATOM 2608 C C . ASP A 1 354 ? 43.281 22.906 -14.758 1 95.5 354 ASP A C 1
ATOM 2610 O O . ASP A 1 354 ? 42.781 23.797 -15.445 1 95.5 354 ASP A O 1
ATOM 2614 N N . ASN A 1 355 ? 43.281 22.953 -13.461 1 96.5 355 ASN A N 1
ATOM 2615 C CA . ASN A 1 355 ? 42.5 23.969 -12.742 1 96.5 355 ASN A CA 1
ATOM 2616 C C . ASN A 1 355 ? 43.406 25.078 -12.219 1 96.5 355 ASN A C 1
ATOM 2618 O O . ASN A 1 355 ? 42.969 25.922 -11.43 1 96.5 355 ASN A O 1
ATOM 2622 N N . GLY A 1 356 ? 44.688 25.031 -12.648 1 95.75 356 GLY A N 1
ATOM 2623 C CA . GLY A 1 356 ? 45.656 26.078 -12.273 1 95.75 356 GLY A CA 1
ATOM 2624 C C . GLY A 1 356 ? 45.969 26.078 -10.797 1 95.75 356 GLY A C 1
ATOM 2625 O O . GLY A 1 356 ? 46.188 27.141 -10.211 1 95.75 356 GLY A O 1
ATOM 2626 N N . LEU A 1 357 ? 45.938 24.938 -10.195 1 96.75 357 LEU A N 1
ATOM 2627 C CA . LEU A 1 357 ? 46.188 24.797 -8.766 1 96.75 357 LEU A CA 1
ATOM 2628 C C . LEU A 1 357 ? 47.625 24.281 -8.531 1 96.75 357 LEU A C 1
ATOM 2630 O O . LEU A 1 357 ? 48.188 23.578 -9.367 1 96.75 357 LEU A O 1
ATOM 2634 N N . ASP A 1 358 ? 48.125 24.719 -7.453 1 96.5 358 ASP A N 1
ATOM 2635 C CA . ASP A 1 358 ? 49.469 24.312 -7.066 1 96.5 358 ASP A CA 1
ATOM 2636 C C . ASP A 1 358 ? 49.438 23.141 -6.082 1 96.5 358 ASP A C 1
ATOM 2638 O O . ASP A 1 358 ? 49.219 23.344 -4.883 1 96.5 358 ASP A O 1
ATOM 2642 N N . ALA A 1 359 ? 49.656 21.969 -6.629 1 95.38 359 ALA A N 1
ATOM 2643 C CA . ALA A 1 359 ? 49.594 20.766 -5.812 1 95.38 359 ALA A CA 1
ATOM 2644 C C . ALA A 1 359 ? 50.594 20.812 -4.668 1 95.38 359 ALA A C 1
ATOM 2646 O O . ALA A 1 359 ? 50.281 20.375 -3.555 1 95.38 359 ALA A O 1
ATOM 2647 N N . ALA A 1 360 ? 51.75 21.328 -4.957 1 93.75 360 ALA A N 1
ATOM 2648 C CA . ALA A 1 360 ? 52.812 21.391 -3.953 1 93.75 360 ALA A CA 1
ATOM 2649 C C . ALA A 1 360 ? 52.469 22.359 -2.832 1 93.75 360 ALA A C 1
ATOM 2651 O O . ALA A 1 360 ? 52.656 22.047 -1.652 1 93.75 360 ALA A O 1
ATOM 2652 N N . ALA A 1 361 ? 52.031 23.453 -3.238 1 94.06 361 ALA A N 1
ATOM 2653 C CA . ALA A 1 361 ? 51.625 24.422 -2.242 1 94.06 361 ALA A CA 1
ATOM 2654 C C . ALA A 1 361 ? 50.438 23.906 -1.416 1 94.06 361 ALA A C 1
ATOM 2656 O O . ALA A 1 361 ? 50.375 24.172 -0.215 1 94.06 361 ALA A O 1
ATOM 2657 N N . THR A 1 362 ? 49.562 23.266 -2.109 1 93.69 362 THR A N 1
ATOM 2658 C CA . THR A 1 362 ? 48.406 22.688 -1.428 1 93.69 362 THR A CA 1
ATOM 2659 C C . THR A 1 362 ? 48.844 21.656 -0.39 1 93.69 362 THR A C 1
ATOM 2661 O O . THR A 1 362 ? 48.406 21.672 0.752 1 93.69 362 THR A O 1
ATOM 2664 N N . LEU A 1 363 ? 49.688 20.828 -0.825 1 92.31 363 LEU A N 1
ATOM 2665 C CA . LEU A 1 363 ? 50.25 19.797 0.061 1 92.31 363 LEU A CA 1
ATOM 2666 C C . LEU A 1 363 ? 51 20.438 1.212 1 92.31 363 LEU A C 1
ATOM 2668 O O . LEU A 1 363 ? 50.906 20 2.359 1 92.31 363 LEU A O 1
ATOM 2672 N N . GLY A 1 364 ? 51.812 21.359 0.915 1 90.06 364 GLY A N 1
ATOM 2673 C CA . GLY A 1 364 ? 52.594 22.047 1.918 1 90.06 364 GLY A CA 1
ATOM 2674 C C . GLY A 1 364 ? 51.75 22.719 2.982 1 90.06 364 GLY A C 1
ATOM 2675 O O . GLY A 1 364 ? 52.188 22.844 4.133 1 90.06 364 GLY A O 1
ATOM 2676 N N . ALA A 1 365 ? 50.656 23.141 2.541 1 89.06 365 ALA A N 1
ATOM 2677 C CA . ALA A 1 365 ? 49.75 23.812 3.461 1 89.06 365 ALA A CA 1
ATOM 2678 C C . ALA A 1 365 ? 48.906 22.812 4.223 1 89.06 365 ALA A C 1
ATOM 2680 O O . ALA A 1 365 ? 48.125 23.172 5.113 1 89.06 365 ALA A O 1
ATOM 2681 N N . GLY A 1 366 ? 49.031 21.516 3.916 1 87.75 366 GLY A N 1
ATOM 2682 C CA . GLY A 1 366 ? 48.219 20.484 4.531 1 87.75 366 GLY A CA 1
ATOM 2683 C C . GLY A 1 366 ? 46.75 20.547 4.125 1 87.75 366 GLY A C 1
ATOM 2684 O O . GLY A 1 366 ? 45.875 20.234 4.918 1 87.75 366 GLY A O 1
ATOM 2685 N N . GLU A 1 367 ? 46.531 21.094 2.961 1 86.94 367 GLU A N 1
ATOM 2686 C CA . GLU A 1 367 ? 45.188 21.312 2.488 1 86.94 367 GLU A CA 1
ATOM 2687 C C . GLU A 1 367 ? 44.844 20.406 1.317 1 86.94 367 GLU A C 1
ATOM 2689 O O . GLU A 1 367 ? 45.656 19.609 0.878 1 86.94 367 GLU A O 1
ATOM 2694 N N . MET A 1 368 ? 43.5 20.469 0.916 1 90 368 MET A N 1
ATOM 2695 C CA . MET A 1 368 ? 43 19.812 -0.286 1 90 368 MET A CA 1
ATOM 2696 C C . MET A 1 368 ? 42.375 20.844 -1.238 1 90 368 MET A C 1
ATOM 2698 O O . MET A 1 368 ? 42.25 22.016 -0.887 1 90 368 MET A O 1
ATOM 2702 N N . ALA A 1 369 ? 42.156 20.391 -2.432 1 93.94 369 ALA A N 1
ATOM 2703 C CA . ALA A 1 369 ? 41.25 21.141 -3.293 1 93.94 369 ALA A CA 1
ATOM 2704 C C . ALA A 1 369 ? 39.812 20.625 -3.16 1 93.94 369 ALA A C 1
ATOM 2706 O O . ALA A 1 369 ? 39.594 19.484 -2.777 1 93.94 369 ALA A O 1
ATOM 2707 N N . TYR A 1 370 ? 38.844 21.5 -3.359 1 91.88 370 TYR A N 1
ATOM 2708 C CA . TYR A 1 370 ? 37.469 21.109 -3.213 1 91.88 370 TYR A CA 1
ATOM 2709 C C . TYR A 1 370 ? 36.688 21.375 -4.496 1 91.88 370 TYR A C 1
ATOM 2711 O O . TYR A 1 370 ? 36.719 22.484 -5.035 1 91.88 370 TYR A O 1
ATOM 2719 N N . ALA A 1 371 ? 36.031 20.391 -4.949 1 94.88 371 ALA A N 1
ATOM 2720 C CA . ALA A 1 371 ? 35.156 20.531 -6.102 1 94.88 371 ALA A CA 1
ATOM 2721 C C . ALA A 1 371 ? 33.688 20.578 -5.664 1 94.88 371 ALA A C 1
ATOM 2723 O O . ALA A 1 371 ? 33.25 19.781 -4.844 1 94.88 371 ALA A O 1
ATOM 2724 N N . TYR A 1 372 ? 32.969 21.578 -6.086 1 93.88 372 TYR A N 1
ATOM 2725 C CA . TYR A 1 372 ? 31.531 21.719 -5.898 1 93.88 372 TYR A CA 1
ATOM 2726 C C . TYR A 1 372 ? 30.766 21.266 -7.145 1 93.88 372 TYR A C 1
ATOM 2728 O O . TYR A 1 372 ? 30.906 21.875 -8.211 1 93.88 372 TYR A O 1
ATOM 2736 N N . TYR A 1 373 ? 29.969 20.312 -6.961 1 95.75 373 TYR A N 1
ATOM 2737 C CA . TYR A 1 373 ? 29.516 19.562 -8.133 1 95.75 373 TYR A CA 1
ATOM 2738 C C . TYR A 1 373 ? 28.016 19.266 -8.055 1 95.75 373 TYR A C 1
ATOM 2740 O O . TYR A 1 373 ? 27.5 18.922 -6.992 1 95.75 373 TYR A O 1
ATOM 2748 N N . ARG A 1 374 ? 27.312 19.531 -9.164 1 95.69 374 ARG A N 1
ATOM 2749 C CA . ARG A 1 374 ? 25.922 19.094 -9.344 1 95.69 374 ARG A CA 1
ATOM 2750 C C . ARG A 1 374 ? 25.859 17.828 -10.18 1 95.69 374 ARG A C 1
ATOM 2752 O O . ARG A 1 374 ? 26.359 17.781 -11.305 1 95.69 374 ARG A O 1
ATOM 2759 N N . PHE A 1 375 ? 25.156 16.812 -9.711 1 96.19 375 PHE A N 1
ATOM 2760 C CA . PHE A 1 375 ? 25.094 15.539 -10.414 1 96.19 375 PHE A CA 1
ATOM 2761 C C . PHE A 1 375 ? 23.922 15.531 -11.398 1 96.19 375 PHE A C 1
ATOM 2763 O O . PHE A 1 375 ? 23.109 14.609 -11.375 1 96.19 375 PHE A O 1
ATOM 2770 N N . ASN A 1 376 ? 23.891 16.469 -12.305 1 95.25 376 ASN A N 1
ATOM 2771 C CA . ASN A 1 376 ? 22.812 16.625 -13.273 1 95.25 376 ASN A CA 1
ATOM 2772 C C . ASN A 1 376 ? 22.781 15.461 -14.258 1 95.25 376 ASN A C 1
ATOM 2774 O O . ASN A 1 376 ? 21.719 15.125 -14.797 1 95.25 376 ASN A O 1
ATOM 2778 N N . ASN A 1 377 ? 23.906 14.773 -14.453 1 95.38 377 ASN A N 1
ATOM 2779 C CA . ASN A 1 377 ? 23.922 13.633 -15.367 1 95.38 377 ASN A CA 1
ATOM 2780 C C . ASN A 1 377 ? 23.281 12.398 -14.742 1 95.38 377 ASN A C 1
ATOM 2782 O O . ASN A 1 377 ? 22.969 11.438 -15.438 1 95.38 377 ASN A O 1
ATOM 2786 N N . VAL A 1 378 ? 23.188 12.375 -13.453 1 94.31 378 VAL A N 1
ATOM 2787 C CA . VAL A 1 378 ? 22.453 11.32 -12.773 1 94.31 378 VAL A CA 1
ATOM 2788 C C . VAL A 1 378 ? 20.953 11.555 -12.922 1 94.31 378 VAL A C 1
ATOM 2790 O O . VAL A 1 378 ? 20.172 10.609 -12.961 1 94.31 378 VAL A O 1
ATOM 2793 N N . GLY A 1 379 ? 20.562 12.844 -13.047 1 94.81 379 GLY A N 1
ATOM 2794 C CA . GLY A 1 379 ? 19.156 13.219 -13.172 1 94.81 379 GLY A CA 1
ATOM 2795 C C . GLY A 1 379 ? 18.594 13.875 -11.922 1 94.81 379 GLY A C 1
ATOM 2796 O O . GLY A 1 379 ? 19.297 14.016 -10.922 1 94.81 379 GLY A O 1
ATOM 2797 N N . THR A 1 380 ? 17.312 14.305 -11.953 1 95.69 380 THR A N 1
ATOM 2798 C CA . THR A 1 380 ? 16.641 14.938 -10.828 1 95.69 380 THR A CA 1
ATOM 2799 C C . THR A 1 380 ? 16.359 13.93 -9.719 1 95.69 380 THR A C 1
ATOM 2801 O O . THR A 1 380 ? 16.328 12.719 -9.969 1 95.69 380 THR A O 1
ATOM 2804 N N . ARG A 1 381 ? 16.312 14.43 -8.531 1 94.5 381 ARG A N 1
ATOM 2805 C CA . ARG A 1 381 ? 15.883 13.594 -7.414 1 94.5 381 ARG A CA 1
ATOM 2806 C C . ARG A 1 381 ? 14.359 13.516 -7.359 1 94.5 381 ARG A C 1
ATOM 2808 O O . ARG A 1 381 ? 13.688 14.484 -7.004 1 94.5 381 ARG A O 1
ATOM 2815 N N . ASP A 1 382 ? 13.867 12.414 -7.773 1 95.75 382 ASP A N 1
ATOM 2816 C CA . ASP A 1 382 ? 12.43 12.164 -7.793 1 95.75 382 ASP A CA 1
ATOM 2817 C C . ASP A 1 382 ? 12.016 11.242 -6.648 1 95.75 382 ASP A C 1
ATOM 2819 O O . ASP A 1 382 ? 12.664 10.227 -6.395 1 95.75 382 ASP A O 1
ATOM 2823 N N . ASN A 1 383 ? 11.031 11.688 -5.914 1 95.44 383 ASN A N 1
ATOM 2824 C CA . ASN A 1 383 ? 10.531 10.922 -4.777 1 95.44 383 ASN A CA 1
ATOM 2825 C C . ASN A 1 383 ? 9.078 10.492 -4.977 1 95.44 383 ASN A C 1
ATOM 2827 O O . ASN A 1 383 ? 8.219 11.328 -5.234 1 95.44 383 ASN A O 1
ATOM 2831 N N . LEU A 1 384 ? 8.844 9.211 -4.918 1 95.12 384 LEU A N 1
ATOM 2832 C CA . LEU A 1 384 ? 7.5 8.648 -4.93 1 95.12 384 LEU A CA 1
ATOM 2833 C C . LEU A 1 384 ? 7.117 8.117 -3.553 1 95.12 384 LEU A C 1
ATOM 2835 O O . LEU A 1 384 ? 7.824 7.277 -2.99 1 95.12 384 LEU A O 1
ATOM 2839 N N . VAL A 1 385 ? 6.031 8.672 -3.01 1 96.38 385 VAL A N 1
ATOM 2840 C CA . VAL A 1 385 ? 5.555 8.273 -1.689 1 96.38 385 VAL A CA 1
ATOM 2841 C C . VAL A 1 385 ? 4.18 7.621 -1.813 1 96.38 385 VAL A C 1
ATOM 2843 O O . VAL A 1 385 ? 3.328 8.094 -2.572 1 96.38 385 VAL A O 1
ATOM 2846 N N . THR A 1 386 ? 3.947 6.516 -1.164 1 95.31 386 THR A N 1
ATOM 2847 C CA . THR A 1 386 ? 2.65 5.855 -1.06 1 95.31 386 THR A CA 1
ATOM 2848 C C . THR A 1 386 ? 2.275 5.629 0.402 1 95.31 386 THR A C 1
ATOM 2850 O O . THR A 1 386 ? 2.934 4.859 1.106 1 95.31 386 THR A O 1
ATOM 2853 N N . ASP A 1 387 ? 1.229 6.293 0.832 1 96.12 387 ASP A N 1
ATOM 2854 C CA . ASP A 1 387 ? 0.687 6.121 2.176 1 96.12 387 ASP A CA 1
ATOM 2855 C C . ASP A 1 387 ? -0.567 5.25 2.154 1 96.12 387 ASP A C 1
ATOM 2857 O O . ASP A 1 387 ? -1.574 5.617 1.545 1 96.12 387 ASP A O 1
ATOM 2861 N N . THR A 1 388 ? -0.474 4.145 2.783 1 94.75 388 THR A N 1
ATOM 2862 C CA . THR A 1 388 ? -1.645 3.283 2.922 1 94.75 388 THR A CA 1
ATOM 2863 C C . THR A 1 388 ? -2.125 3.252 4.371 1 94.75 388 THR A C 1
ATOM 2865 O O . THR A 1 388 ? -1.374 2.871 5.27 1 94.75 388 THR A O 1
ATOM 2868 N N . THR A 1 389 ? -3.361 3.637 4.547 1 95.31 389 THR A N 1
ATOM 2869 C CA . THR A 1 389 ? -3.943 3.678 5.883 1 95.31 389 THR A CA 1
ATOM 2870 C C . THR A 1 389 ? -5.254 2.895 5.926 1 95.31 389 THR A C 1
ATOM 2872 O O . THR A 1 389 ? -6.043 2.943 4.98 1 95.31 389 THR A O 1
ATOM 2875 N N . GLY A 1 390 ? -5.465 2.154 6.98 1 94.75 390 GLY A N 1
ATOM 2876 C CA . GLY A 1 390 ? -6.719 1.475 7.277 1 94.75 390 GLY A CA 1
ATOM 2877 C C . GLY A 1 390 ? -7.113 1.564 8.742 1 94.75 390 GLY A C 1
ATOM 2878 O O . GLY A 1 390 ? -6.273 1.381 9.625 1 94.75 390 GLY A O 1
ATOM 2879 N N . SER A 1 391 ? -8.359 1.941 8.984 1 96.19 391 SER A N 1
ATOM 2880 C CA . SER A 1 391 ? -8.906 1.967 10.336 1 96.19 391 SER A CA 1
ATOM 2881 C C . SER A 1 391 ? -10.242 1.232 10.406 1 96.19 391 SER A C 1
ATOM 2883 O O . SER A 1 391 ? -11.141 1.489 9.602 1 96.19 391 SER A O 1
ATOM 2885 N N . MET A 1 392 ? -10.312 0.318 11.32 1 96.56 392 MET A N 1
ATOM 2886 C CA . MET A 1 392 ? -11.516 -0.466 11.57 1 96.56 392 MET A CA 1
ATOM 2887 C C . MET A 1 392 ? -11.969 -0.314 13.023 1 96.56 392 MET A C 1
ATOM 2889 O O . MET A 1 392 ? -11.188 -0.513 13.945 1 96.56 392 MET A O 1
ATOM 2893 N N . ASN A 1 393 ? -13.164 0.113 13.195 1 97.38 393 ASN A N 1
ATOM 2894 C CA . ASN A 1 393 ? -13.805 0.172 14.508 1 97.38 393 ASN A CA 1
ATOM 2895 C C . ASN A 1 393 ? -15.023 -0.748 14.578 1 97.38 393 ASN A C 1
ATOM 2897 O O . ASN A 1 393 ? -16.031 -0.503 13.914 1 97.38 393 ASN A O 1
ATOM 2901 N N . LEU A 1 394 ? -14.922 -1.773 15.336 1 97.69 394 LEU A N 1
ATOM 2902 C CA . LEU A 1 394 ? -16.016 -2.701 15.594 1 97.69 394 LEU A CA 1
ATOM 2903 C C . LEU A 1 394 ? -16.688 -2.393 16.922 1 97.69 394 LEU A C 1
ATOM 2905 O O . LEU A 1 394 ? -16.312 -2.936 17.953 1 97.69 394 LEU A O 1
ATOM 2909 N N . GLY A 1 395 ? -17.781 -1.604 16.828 1 97.44 395 GLY A N 1
ATOM 2910 C CA . GLY A 1 395 ? -18.438 -1.122 18.031 1 97.44 395 GLY A CA 1
ATOM 2911 C C . GLY A 1 395 ? -19.766 -1.791 18.297 1 97.44 395 GLY A C 1
ATOM 2912 O O . GLY A 1 395 ? -20.484 -2.141 17.359 1 97.44 395 GLY A O 1
ATOM 2913 N N . PHE A 1 396 ? -20.109 -1.977 19.547 1 97.88 396 PHE A N 1
ATOM 2914 C CA . PHE A 1 396 ? -21.406 -2.416 20.047 1 97.88 396 PHE A CA 1
ATOM 2915 C C . PHE A 1 396 ? -22.016 -1.372 20.969 1 97.88 396 PHE A C 1
ATOM 2917 O O . PHE A 1 396 ? -21.297 -0.749 21.766 1 97.88 396 PHE A O 1
ATOM 2924 N N . GLU A 1 397 ? -23.219 -1.144 20.812 1 96.69 397 GLU A N 1
ATOM 2925 C CA . GLU A 1 397 ? -23.984 -0.231 21.656 1 96.69 397 GLU A CA 1
ATOM 2926 C C . GLU A 1 397 ? -25.266 -0.889 22.172 1 96.69 397 GLU A C 1
ATOM 2928 O O . GLU A 1 397 ? -25.859 -1.723 21.484 1 96.69 397 GLU A O 1
ATOM 2933 N N . GLY A 1 398 ? -25.625 -0.435 23.422 1 95.56 398 GLY A N 1
ATOM 2934 C CA . GLY A 1 398 ? -26.844 -1.021 23.938 1 95.56 398 GLY A CA 1
ATOM 2935 C C . GLY A 1 398 ? -27.391 -0.285 25.141 1 95.56 398 GLY A C 1
ATOM 2936 O O . GLY A 1 398 ? -26.844 0.73 25.562 1 95.56 398 GLY A O 1
ATOM 2937 N N . THR A 1 399 ? -28.516 -0.729 25.469 1 93.88 399 THR A N 1
ATOM 2938 C CA . THR A 1 399 ? -29.188 -0.248 26.656 1 93.88 399 THR A CA 1
ATOM 2939 C C . THR A 1 399 ? -29.391 -1.385 27.656 1 93.88 399 THR A C 1
ATOM 2941 O O . THR A 1 399 ? -29.75 -2.498 27.281 1 93.88 399 THR A O 1
ATOM 2944 N N . LEU A 1 400 ? -29.016 -1.135 28.875 1 92 400 LEU A N 1
ATOM 2945 C CA . LEU A 1 400 ? -29.234 -2.07 29.984 1 92 400 LEU A CA 1
ATOM 2946 C C . LEU A 1 400 ? -30.234 -1.505 30.984 1 92 400 LEU A C 1
ATOM 2948 O O . LEU A 1 400 ? -29.938 -0.532 31.672 1 92 400 LEU A O 1
ATOM 2952 N N . PRO A 1 401 ? -31.375 -2.09 31.031 1 88.94 401 PRO A N 1
ATOM 2953 C CA . PRO A 1 401 ? -32.312 -1.607 32.031 1 88.94 401 PRO A CA 1
ATOM 2954 C C . PRO A 1 401 ? -31.906 -1.978 33.469 1 88.94 401 PRO A C 1
ATOM 2956 O O . PRO A 1 401 ? -31.516 -3.119 33.719 1 88.94 401 PRO A O 1
ATOM 2959 N N . THR A 1 402 ? -31.797 -0.957 34.188 1 88.5 402 THR A N 1
ATOM 2960 C CA . THR A 1 402 ? -31.5 -1.223 35.562 1 88.5 402 THR A CA 1
ATOM 2961 C C . THR A 1 402 ? -32.594 -0.628 36.469 1 88.5 402 THR A C 1
ATOM 2963 O O . THR A 1 402 ? -33.219 0.377 36.125 1 88.5 402 THR A O 1
ATOM 2966 N N . GLU A 1 403 ? -32.875 -1.156 37.625 1 84.81 403 GLU A N 1
ATOM 2967 C CA . GLU A 1 403 ? -33.875 -0.671 38.594 1 84.81 403 GLU A CA 1
ATOM 2968 C C . GLU A 1 403 ? -33.344 0.536 39.375 1 84.81 403 GLU A C 1
ATOM 2970 O O . GLU A 1 403 ? -34.094 1.475 39.656 1 84.81 403 GLU A O 1
ATOM 2975 N N . SER A 1 404 ? -32.156 0.539 39.719 1 80.94 404 SER A N 1
ATOM 2976 C CA . SER A 1 404 ? -31.578 1.52 40.625 1 80.94 404 SER A CA 1
ATOM 2977 C C . SER A 1 404 ? -31.266 2.83 39.906 1 80.94 404 SER A C 1
ATOM 2979 O O . SER A 1 404 ? -31.406 3.908 40.5 1 80.94 404 SER A O 1
ATOM 2981 N N . VAL A 1 405 ? -30.844 2.777 38.656 1 83.81 405 VAL A N 1
ATOM 2982 C CA . VAL A 1 405 ? -30.391 4.004 38 1 83.81 405 VAL A CA 1
ATOM 2983 C C . VAL A 1 405 ? -31.047 4.164 36.625 1 83.81 405 VAL A C 1
ATOM 2985 O O . VAL A 1 405 ? -30.625 4.977 35.812 1 83.81 405 VAL A O 1
ATOM 2988 N N . GLY A 1 406 ? -32.062 3.389 36.375 1 83.38 406 GLY A N 1
ATOM 2989 C CA . GLY A 1 406 ? -32.781 3.461 35.094 1 83.38 406 GLY A CA 1
ATOM 2990 C C . GLY A 1 406 ? -32 2.809 33.969 1 83.38 406 GLY A C 1
ATOM 2991 O O . GLY A 1 406 ? -31.25 1.859 34.188 1 83.38 406 GLY A O 1
ATOM 2992 N N . ASP A 1 407 ? -32.281 3.281 32.781 1 86.5 407 ASP A N 1
ATOM 2993 C CA . ASP A 1 407 ? -31.641 2.699 31.609 1 86.5 407 ASP A CA 1
ATOM 2994 C C . ASP A 1 407 ? -30.188 3.162 31.484 1 86.5 407 ASP A C 1
ATOM 2996 O O . ASP A 1 407 ? -29.922 4.363 31.406 1 86.5 407 ASP A O 1
ATOM 3000 N N . MET A 1 408 ? -29.344 2.25 31.516 1 92.62 408 MET A N 1
ATOM 3001 C CA . MET A 1 408 ? -27.938 2.516 31.281 1 92.62 408 MET A CA 1
ATOM 3002 C C . MET A 1 408 ? -27.578 2.312 29.812 1 92.62 408 MET A C 1
ATOM 3004 O O . MET A 1 408 ? -27.938 1.294 29.219 1 92.62 408 MET A O 1
ATOM 3008 N N . GLN A 1 409 ? -27 3.312 29.281 1 94.31 409 GLN A N 1
ATOM 3009 C CA . GLN A 1 409 ? -26.484 3.176 27.922 1 94.31 409 GLN A CA 1
ATOM 3010 C C . GLN A 1 409 ? -25.016 2.799 27.922 1 94.31 409 GLN A C 1
ATOM 3012 O O . GLN A 1 409 ? -24.219 3.398 28.641 1 94.31 409 GLN A O 1
ATOM 3017 N N . TRP A 1 410 ? -24.703 1.778 27.172 1 95.69 410 TRP A N 1
ATOM 3018 C CA . TRP A 1 410 ? -23.312 1.356 27.172 1 95.69 410 TRP A CA 1
ATOM 3019 C C . TRP A 1 410 ? -22.781 1.241 25.734 1 95.69 410 TRP A C 1
ATOM 3021 O O . TRP A 1 410 ? -23.562 1.143 24.797 1 95.69 410 TRP A O 1
ATOM 3031 N N . ASN A 1 411 ? -21.531 1.386 25.594 1 96.12 411 ASN A N 1
ATOM 3032 C CA . ASN A 1 411 ? -20.797 1.113 24.359 1 96.12 411 ASN A CA 1
ATOM 3033 C C . ASN A 1 411 ? -19.484 0.373 24.625 1 96.12 411 ASN A C 1
ATOM 3035 O O . ASN A 1 411 ? -18.844 0.603 25.656 1 96.12 411 ASN A O 1
ATOM 3039 N N . ALA A 1 412 ? -19.125 -0.544 23.797 1 97.94 412 ALA A N 1
ATOM 3040 C CA . ALA A 1 412 ? -17.875 -1.305 23.844 1 97.94 412 ALA A CA 1
ATOM 3041 C C . ALA A 1 412 ? -17.406 -1.665 22.438 1 97.94 412 ALA A C 1
ATOM 3043 O O . ALA A 1 412 ? -18.219 -1.795 21.516 1 97.94 412 ALA A O 1
ATOM 3044 N N . GLY A 1 413 ? -16.109 -1.744 22.312 1 97.56 413 GLY A N 1
ATOM 3045 C CA . GLY A 1 413 ? -15.656 -2.119 20.984 1 97.56 413 GLY A CA 1
ATOM 3046 C C . GLY A 1 413 ? -14.156 -2.307 20.891 1 97.56 413 GLY A C 1
ATOM 3047 O O . GLY A 1 413 ? -13.453 -2.236 21.906 1 97.56 413 GLY A O 1
ATOM 3048 N N . TYR A 1 414 ? -13.758 -2.682 19.719 1 97.19 414 TYR A N 1
ATOM 3049 C CA . TYR A 1 414 ? -12.367 -2.885 19.328 1 97.19 414 TYR A CA 1
ATOM 3050 C C . TYR A 1 414 ? -12.023 -2.076 18.078 1 97.19 414 TYR A C 1
ATOM 3052 O O . TYR A 1 414 ? -12.766 -2.096 17.094 1 97.19 414 TYR A O 1
ATOM 3060 N N . MET A 1 415 ? -10.922 -1.341 18.219 1 96.81 415 MET A N 1
ATOM 3061 C CA . MET A 1 415 ? -10.445 -0.53 17.094 1 96.81 415 MET A CA 1
ATOM 3062 C C . MET A 1 415 ? -9.031 -0.93 16.688 1 96.81 415 MET A C 1
ATOM 3064 O O . MET A 1 415 ? -8.18 -1.156 17.547 1 96.81 415 MET A O 1
ATOM 3068 N N . TYR A 1 416 ? -8.789 -1.128 15.422 1 96.25 416 TYR A N 1
ATOM 3069 C CA . TYR A 1 416 ? -7.469 -1.339 14.836 1 96.25 416 TYR A CA 1
ATOM 3070 C C . TYR A 1 416 ? -7.199 -0.341 13.719 1 96.25 416 TYR A C 1
ATOM 3072 O O . TYR A 1 416 ? -8.039 -0.155 12.828 1 96.25 416 TYR A O 1
ATOM 3080 N N . SER A 1 417 ? -6.094 0.373 13.82 1 96.56 417 SER A N 1
ATOM 3081 C CA . SER A 1 417 ? -5.668 1.319 12.797 1 96.56 417 SER A CA 1
ATOM 3082 C C . SER A 1 417 ? -4.211 1.093 12.406 1 96.56 417 SER A C 1
ATOM 3084 O O . SER A 1 417 ? -3.348 0.938 13.273 1 96.56 417 SER A O 1
ATOM 3086 N N . LYS A 1 418 ? -3.953 1.041 11.125 1 95.25 418 LYS A N 1
ATOM 3087 C CA . LYS A 1 418 ? -2.596 0.868 10.617 1 95.25 418 LYS A CA 1
ATOM 3088 C C . LYS A 1 418 ? -2.281 1.889 9.523 1 95.25 418 LYS A C 1
ATOM 3090 O O . LYS A 1 418 ? -3.125 2.174 8.672 1 95.25 418 LYS A O 1
ATOM 3095 N N . THR A 1 419 ? -1.099 2.406 9.586 1 96.19 419 THR A N 1
ATOM 3096 C CA . THR A 1 419 ? -0.518 3.213 8.516 1 96.19 419 THR A CA 1
ATOM 3097 C C . THR A 1 419 ? 0.81 2.619 8.055 1 96.19 419 THR A C 1
ATOM 3099 O O . THR A 1 419 ? 1.678 2.311 8.875 1 96.19 419 THR A O 1
ATOM 3102 N N . ASP A 1 420 ? 0.957 2.377 6.766 1 95.38 420 ASP A N 1
ATOM 3103 C CA . ASP A 1 420 ? 2.166 1.886 6.113 1 95.38 420 ASP A CA 1
ATOM 3104 C C . ASP A 1 420 ? 2.598 2.82 4.984 1 95.38 420 ASP A C 1
ATOM 3106 O O . ASP A 1 420 ? 2.01 2.809 3.9 1 95.38 420 ASP A O 1
ATOM 3110 N N . ASN A 1 421 ? 3.611 3.551 5.305 1 96.25 421 ASN A N 1
ATOM 3111 C CA . ASN A 1 421 ? 4.102 4.535 4.348 1 96.25 421 ASN A CA 1
ATOM 3112 C C . ASN A 1 421 ? 5.418 4.094 3.713 1 96.25 421 ASN A C 1
ATOM 3114 O O . ASN A 1 421 ? 6.309 3.598 4.402 1 96.25 421 ASN A O 1
ATOM 3118 N N . LYS A 1 422 ? 5.484 4.25 2.434 1 94.75 422 LYS A N 1
ATOM 3119 C CA . LYS A 1 422 ? 6.695 3.893 1.697 1 94.75 422 LYS A CA 1
ATOM 3120 C C . LYS A 1 422 ? 7.164 5.047 0.818 1 94.75 422 LYS A C 1
ATOM 3122 O O . LYS A 1 422 ? 6.352 5.73 0.196 1 94.75 422 LYS A O 1
ATOM 3127 N N . GLU A 1 423 ? 8.414 5.238 0.869 1 94.5 423 GLU A N 1
ATOM 3128 C CA . GLU A 1 423 ? 9.062 6.254 0.042 1 94.5 423 GLU A CA 1
ATOM 3129 C C . GLU A 1 423 ? 10.164 5.645 -0.817 1 94.5 423 GLU A C 1
ATOM 3131 O O . GLU A 1 423 ? 11 4.895 -0.318 1 94.5 423 GLU A O 1
ATOM 3136 N N . ASN A 1 424 ? 10.125 5.93 -2.086 1 93.12 424 ASN A N 1
ATOM 3137 C CA . ASN A 1 424 ? 11.164 5.543 -3.031 1 93.12 424 ASN A CA 1
ATOM 3138 C C . ASN A 1 424 ? 11.734 6.754 -3.768 1 93.12 424 ASN A C 1
ATOM 3140 O O . ASN A 1 424 ? 10.992 7.48 -4.438 1 93.12 424 ASN A O 1
ATOM 3144 N N . GLY A 1 425 ? 13.031 6.902 -3.615 1 93.88 425 GLY A N 1
ATOM 3145 C CA . GLY A 1 425 ? 13.711 8 -4.285 1 93.88 425 GLY A CA 1
ATOM 3146 C C . GLY A 1 425 ? 14.664 7.543 -5.367 1 93.88 425 GLY A C 1
ATOM 3147 O O . GLY A 1 425 ? 15.328 6.512 -5.219 1 93.88 425 GLY A O 1
ATOM 3148 N N . THR A 1 426 ? 14.742 8.305 -6.449 1 93.12 426 THR A N 1
ATOM 3149 C CA . THR A 1 426 ? 15.703 8.086 -7.527 1 93.12 426 THR A CA 1
ATOM 3150 C C . THR A 1 426 ? 16.516 9.344 -7.789 1 93.12 426 THR A C 1
ATOM 3152 O O . THR A 1 426 ? 16.141 10.445 -7.375 1 93.12 426 THR A O 1
ATOM 3155 N N . GLY A 1 427 ? 17.656 9.133 -8.43 1 93.62 427 GLY A N 1
ATOM 3156 C CA . GLY A 1 427 ? 18.469 10.273 -8.82 1 93.62 427 GLY A CA 1
ATOM 3157 C C . GLY A 1 427 ? 19.469 10.688 -7.758 1 93.62 427 GLY A C 1
ATOM 3158 O O . GLY A 1 427 ? 20 11.797 -7.801 1 93.62 427 GLY A O 1
ATOM 3159 N N . TYR A 1 428 ? 19.75 9.844 -6.832 1 94.62 428 TYR A N 1
ATOM 3160 C CA . TYR A 1 428 ? 20.719 10.125 -5.785 1 94.62 428 TYR A CA 1
ATOM 3161 C C . TYR A 1 428 ? 22.078 9.516 -6.137 1 94.62 428 TYR A C 1
ATOM 3163 O O . TYR A 1 428 ? 22.25 8.961 -7.223 1 94.62 428 TYR A O 1
ATOM 3171 N N . VAL A 1 429 ? 23.031 9.781 -5.238 1 93.31 429 VAL A N 1
ATOM 3172 C CA . VAL A 1 429 ? 24.422 9.422 -5.566 1 93.31 429 VAL A CA 1
ATOM 3173 C C . VAL A 1 429 ? 25.094 8.805 -4.344 1 93.31 429 VAL A C 1
ATOM 3175 O O . VAL A 1 429 ? 24.922 9.281 -3.221 1 93.31 429 VAL A O 1
ATOM 3178 N N . LEU A 1 430 ? 25.797 7.711 -4.582 1 89.81 430 LEU A N 1
ATOM 3179 C CA . LEU A 1 430 ? 26.641 7.168 -3.516 1 89.81 430 LEU A CA 1
ATOM 3180 C C . LEU A 1 430 ? 27.875 8.031 -3.291 1 89.81 430 LEU A C 1
ATOM 3182 O O . LEU A 1 430 ? 28.703 8.18 -4.188 1 89.81 430 LEU A O 1
ATOM 3186 N N . LYS A 1 431 ? 27.922 8.508 -2.121 1 86.88 431 LYS A N 1
ATOM 3187 C CA . LYS A 1 431 ? 29.031 9.398 -1.771 1 86.88 431 LYS A CA 1
ATOM 3188 C C . LYS A 1 431 ? 30.375 8.688 -1.9 1 86.88 431 LYS A C 1
ATOM 3190 O O . LYS A 1 431 ? 31.328 9.242 -2.461 1 86.88 431 LYS A O 1
ATOM 3195 N N . SER A 1 432 ? 30.453 7.512 -1.445 1 80.31 432 SER A N 1
ATOM 3196 C CA . SER A 1 432 ? 31.703 6.754 -1.464 1 80.31 432 SER A CA 1
ATOM 3197 C C . SER A 1 432 ? 32.156 6.461 -2.891 1 80.31 432 SER A C 1
ATOM 3199 O O . SER A 1 432 ? 33.344 6.547 -3.205 1 80.31 432 SER A O 1
ATOM 3201 N N . ALA A 1 433 ? 31.188 6.16 -3.707 1 83.69 433 ALA A N 1
ATOM 3202 C CA . ALA A 1 433 ? 31.516 5.875 -5.098 1 83.69 433 ALA A CA 1
ATOM 3203 C C . ALA A 1 433 ? 32 7.133 -5.82 1 83.69 433 ALA A C 1
ATOM 3205 O O . ALA A 1 433 ? 32.938 7.074 -6.637 1 83.69 433 ALA A O 1
ATOM 3206 N N . ALA A 1 434 ? 31.406 8.211 -5.543 1 88.81 434 ALA A N 1
ATOM 3207 C CA . ALA A 1 434 ? 31.812 9.477 -6.152 1 88.81 434 ALA A CA 1
ATOM 3208 C C . ALA A 1 434 ? 33.188 9.883 -5.688 1 88.81 434 ALA A C 1
ATOM 3210 O O . ALA A 1 434 ? 34.031 10.312 -6.496 1 88.81 434 ALA A O 1
ATOM 3211 N N . GLN A 1 435 ? 33.406 9.812 -4.461 1 84.38 435 GLN A N 1
ATOM 3212 C CA . GLN A 1 435 ? 34.719 10.156 -3.922 1 84.38 435 GLN A CA 1
ATOM 3213 C C . GLN A 1 435 ? 35.812 9.258 -4.504 1 84.38 435 GLN A C 1
ATOM 3215 O O . GLN A 1 435 ? 36.906 9.719 -4.805 1 84.38 435 GLN A O 1
ATOM 3220 N N . GLN A 1 436 ? 35.469 8.031 -4.605 1 80.56 436 GLN A N 1
ATOM 3221 C CA . GLN A 1 436 ? 36.438 7.098 -5.188 1 80.56 436 GLN A CA 1
ATOM 3222 C C . GLN A 1 436 ? 36.719 7.43 -6.652 1 80.56 436 GLN A C 1
ATOM 3224 O O . GLN A 1 436 ? 37.844 7.301 -7.121 1 80.56 436 GLN A O 1
ATOM 3229 N N . ALA A 1 437 ? 35.719 7.785 -7.309 1 88.81 437 ALA A N 1
ATOM 3230 C CA . ALA A 1 437 ? 35.875 8.18 -8.703 1 88.81 437 ALA A CA 1
ATOM 3231 C C . ALA A 1 437 ? 36.844 9.367 -8.82 1 88.81 437 ALA A C 1
ATOM 3233 O O . ALA A 1 437 ? 37.656 9.422 -9.734 1 88.81 437 ALA A O 1
ATOM 3234 N N . VAL A 1 438 ? 36.719 10.289 -7.953 1 88.94 438 VAL A N 1
ATOM 3235 C CA . VAL A 1 438 ? 37.625 11.438 -7.922 1 88.94 438 VAL A CA 1
ATOM 3236 C C . VAL A 1 438 ? 39.031 10.977 -7.602 1 88.94 438 VAL A C 1
ATOM 3238 O O . VAL A 1 438 ? 40 11.406 -8.25 1 88.94 438 VAL A O 1
ATOM 3241 N N . ALA A 1 439 ? 39.125 10.156 -6.699 1 82.06 439 ALA A N 1
ATOM 3242 C CA . ALA A 1 439 ? 40.406 9.633 -6.309 1 82.06 439 ALA A CA 1
ATOM 3243 C C . ALA A 1 439 ? 41.062 8.852 -7.445 1 82.06 439 ALA A C 1
ATOM 3245 O O . ALA A 1 439 ? 42.281 8.789 -7.551 1 82.06 439 ALA A O 1
ATOM 3246 N N . ASP A 1 440 ? 40.25 8.328 -8.242 1 85.88 440 ASP A N 1
ATOM 3247 C CA . ASP A 1 440 ? 40.719 7.547 -9.367 1 85.88 440 ASP A CA 1
ATOM 3248 C C . ASP A 1 440 ? 41.062 8.438 -10.562 1 85.88 440 ASP A C 1
ATOM 3250 O O . ASP A 1 440 ? 41.406 7.945 -11.633 1 85.88 440 ASP A O 1
ATOM 3254 N N . GLY A 1 441 ? 40.906 9.695 -10.375 1 89.69 441 GLY A N 1
ATOM 3255 C CA . GLY A 1 441 ? 41.219 10.641 -11.422 1 89.69 441 GLY A CA 1
ATOM 3256 C C . GLY A 1 441 ? 40.188 10.695 -12.523 1 89.69 441 GLY A C 1
ATOM 3257 O O . GLY A 1 441 ? 40.5 11.047 -13.664 1 89.69 441 GLY A O 1
ATOM 3258 N N . LYS A 1 442 ? 39 10.336 -12.18 1 93.25 442 LYS A N 1
ATOM 3259 C CA . LYS A 1 442 ? 37.969 10.195 -13.219 1 93.25 442 LYS A CA 1
ATOM 3260 C C . LYS A 1 442 ? 37.25 11.508 -13.445 1 93.25 442 LYS A C 1
ATOM 3262 O O . LYS A 1 442 ? 36.469 11.625 -14.398 1 93.25 442 LYS A O 1
ATOM 3267 N N . LEU A 1 443 ? 37.406 12.469 -12.609 1 94.56 443 LEU A N 1
ATOM 3268 C CA . LEU A 1 443 ? 36.875 13.797 -12.867 1 94.56 443 LEU A CA 1
ATOM 3269 C C . LEU A 1 443 ? 37.781 14.57 -13.828 1 94.56 443 LEU A C 1
ATOM 3271 O O . LEU A 1 443 ? 38.781 15.18 -13.398 1 94.56 443 LEU A O 1
ATOM 3275 N N . VAL A 1 444 ? 37.375 14.586 -15.039 1 92.94 444 VAL A N 1
ATOM 3276 C CA . VAL A 1 444 ? 38.188 15.164 -16.094 1 92.94 444 VAL A CA 1
ATOM 3277 C C . VAL A 1 444 ? 37.438 16.297 -16.781 1 92.94 444 VAL A C 1
ATOM 3279 O O . VAL A 1 444 ? 36.312 16.109 -17.25 1 92.94 444 VAL A O 1
ATOM 3282 N N . LYS A 1 445 ? 38.031 17.453 -16.797 1 92.44 445 LYS A N 1
ATOM 3283 C CA . LYS A 1 445 ? 37.438 18.641 -17.406 1 92.44 445 LYS A CA 1
ATOM 3284 C C . LYS A 1 445 ? 36.031 18.891 -16.844 1 92.44 445 LYS A C 1
ATOM 3286 O O . LYS A 1 445 ? 35.094 19.141 -17.594 1 92.44 445 LYS A O 1
ATOM 3291 N N . GLY A 1 446 ? 35.969 18.594 -15.664 1 93.25 446 GLY A N 1
ATOM 3292 C CA . GLY A 1 446 ? 34.781 18.922 -14.906 1 93.25 446 GLY A CA 1
ATOM 3293 C C . GLY A 1 446 ? 33.688 17.891 -15.039 1 93.25 446 GLY A C 1
ATOM 3294 O O . GLY A 1 446 ? 32.562 18.109 -14.586 1 93.25 446 GLY A O 1
ATOM 3295 N N . GLU A 1 447 ? 33.938 16.734 -15.656 1 94.62 447 GLU A N 1
ATOM 3296 C CA . GLU A 1 447 ? 32.875 15.758 -15.906 1 94.62 447 GLU A CA 1
ATOM 3297 C C . GLU A 1 447 ? 33.312 14.344 -15.562 1 94.62 447 GLU A C 1
ATOM 3299 O O . GLU A 1 447 ? 34.5 14.016 -15.703 1 94.62 447 GLU A O 1
ATOM 3304 N N . PHE A 1 448 ? 32.375 13.555 -15.062 1 94.62 448 PHE A N 1
ATOM 3305 C CA . PHE A 1 448 ? 32.5 12.109 -15.023 1 94.62 448 PHE A CA 1
ATOM 3306 C C . PHE A 1 448 ? 31.953 11.477 -16.297 1 94.62 448 PHE A C 1
ATOM 3308 O O . PHE A 1 448 ? 30.953 11.945 -16.844 1 94.62 448 PHE A O 1
ATOM 3315 N N . ASP A 1 449 ? 32.531 10.367 -16.719 1 93.75 449 ASP A N 1
ATOM 3316 C CA . ASP A 1 449 ? 31.984 9.688 -17.891 1 93.75 449 ASP A CA 1
ATOM 3317 C C . ASP A 1 449 ? 30.703 8.938 -17.531 1 93.75 449 ASP A C 1
ATOM 3319 O O . ASP A 1 449 ? 30.344 8.828 -16.359 1 93.75 449 ASP A O 1
ATOM 3323 N N . ALA A 1 450 ? 30.016 8.445 -18.547 1 90.12 450 ALA A N 1
ATOM 3324 C CA . ALA A 1 450 ? 28.688 7.848 -18.375 1 90.12 450 ALA A CA 1
ATOM 3325 C C . ALA A 1 450 ? 28.766 6.609 -17.5 1 90.12 450 ALA A C 1
ATOM 3327 O O . ALA A 1 450 ? 27.891 6.391 -16.656 1 90.12 450 ALA A O 1
ATOM 3328 N N . SER A 1 451 ? 29.75 5.793 -17.672 1 85.62 451 SER A N 1
ATOM 3329 C CA . SER A 1 451 ? 29.875 4.562 -16.906 1 85.62 451 SER A CA 1
ATOM 3330 C C . SER A 1 451 ? 30.141 4.859 -15.43 1 85.62 451 SER A C 1
ATOM 3332 O O . SER A 1 451 ? 29.578 4.195 -14.547 1 85.62 451 SER A O 1
ATOM 3334 N N . THR A 1 452 ? 31.047 5.836 -15.188 1 89.25 452 THR A N 1
ATOM 3335 C CA . THR A 1 452 ? 31.328 6.258 -13.82 1 89.25 452 THR A CA 1
ATOM 3336 C C . THR A 1 452 ? 30.062 6.828 -13.172 1 89.25 452 THR A C 1
ATOM 3338 O O . THR A 1 452 ? 29.766 6.535 -12.008 1 89.25 452 THR A O 1
ATOM 3341 N N . THR A 1 453 ? 29.312 7.59 -13.953 1 92.5 453 THR A N 1
ATOM 3342 C CA . THR A 1 453 ? 28.078 8.172 -13.453 1 92.5 453 THR A CA 1
ATOM 3343 C C . THR A 1 453 ? 27.078 7.074 -13.07 1 92.5 453 THR A C 1
ATOM 3345 O O . THR A 1 453 ? 26.469 7.141 -12 1 92.5 453 THR A O 1
ATOM 3348 N N . ALA A 1 454 ? 26.938 6.102 -13.867 1 84.12 454 ALA A N 1
ATOM 3349 C CA . ALA A 1 454 ? 26.031 5 -13.594 1 84.12 454 ALA A CA 1
ATOM 3350 C C . ALA A 1 454 ? 26.438 4.242 -12.336 1 84.12 454 ALA A C 1
ATOM 3352 O O . ALA A 1 454 ? 25.594 3.789 -11.57 1 84.12 454 ALA A O 1
ATOM 3353 N N . SER A 1 455 ? 27.703 4.137 -12.156 1 83.25 455 SER A N 1
ATOM 3354 C CA . SER A 1 455 ? 28.219 3.338 -11.047 1 83.25 455 SER A CA 1
ATOM 3355 C C . SER A 1 455 ? 27.969 4.031 -9.711 1 83.25 455 SER A C 1
ATOM 3357 O O . SER A 1 455 ? 27.953 3.383 -8.664 1 83.25 455 SER A O 1
ATOM 3359 N N . MET A 1 456 ? 27.812 5.328 -9.742 1 90.19 456 MET A N 1
ATOM 3360 C CA . MET A 1 456 ? 27.625 6.027 -8.469 1 90.19 456 MET A CA 1
ATOM 3361 C C . MET A 1 456 ? 26.156 6.352 -8.234 1 90.19 456 MET A C 1
ATOM 3363 O O . MET A 1 456 ? 25.797 6.832 -7.16 1 90.19 456 MET A O 1
ATOM 3367 N N . THR A 1 457 ? 25.312 6.113 -9.312 1 92.31 457 THR A N 1
ATOM 3368 C CA . THR A 1 457 ? 23.891 6.402 -9.164 1 92.31 457 THR A CA 1
ATOM 3369 C C . THR A 1 457 ? 23.266 5.516 -8.086 1 92.31 457 THR A C 1
ATOM 3371 O O . THR A 1 457 ? 23.578 4.324 -8.008 1 92.31 457 THR A O 1
ATOM 3374 N N . ALA A 1 458 ? 22.453 6.105 -7.246 1 91.69 458 ALA A N 1
ATOM 3375 C CA . ALA A 1 458 ? 21.844 5.379 -6.141 1 91.69 458 ALA A CA 1
ATOM 3376 C C . ALA A 1 458 ? 20.359 5.73 -6.012 1 91.69 458 ALA A C 1
ATOM 3378 O O . ALA A 1 458 ? 19.938 6.84 -6.367 1 91.69 458 ALA A O 1
ATOM 3379 N N . ASP A 1 459 ? 19.578 4.766 -5.605 1 92.56 459 ASP A N 1
ATOM 3380 C CA . ASP A 1 459 ? 18.203 4.98 -5.191 1 92.56 459 ASP A CA 1
ATOM 3381 C C . ASP A 1 459 ? 18.047 4.867 -3.678 1 92.56 459 ASP A C 1
ATOM 3383 O O . ASP A 1 459 ? 18.875 4.242 -3.014 1 92.56 459 ASP A O 1
ATOM 3387 N N . THR A 1 460 ? 17.094 5.547 -3.127 1 92.81 460 THR A N 1
ATOM 3388 C CA . THR A 1 460 ? 16.828 5.48 -1.694 1 92.81 460 THR A CA 1
ATOM 3389 C C . THR A 1 460 ? 15.461 4.844 -1.427 1 92.81 460 THR A C 1
ATOM 3391 O O . THR A 1 460 ? 14.609 4.801 -2.314 1 92.81 460 THR A O 1
ATOM 3394 N N . SER A 1 461 ? 15.328 4.297 -0.314 1 92.5 461 SER A N 1
ATOM 3395 C CA . SER A 1 461 ? 14.055 3.742 0.13 1 92.5 461 SER A CA 1
ATOM 3396 C C . SER A 1 461 ? 13.844 3.971 1.624 1 92.5 461 SER A C 1
ATOM 3398 O O . SER A 1 461 ? 14.805 3.984 2.396 1 92.5 461 SER A O 1
ATOM 3400 N N . ARG A 1 462 ? 12.594 4.203 2.018 1 92.62 462 ARG A N 1
ATOM 3401 C CA . ARG A 1 462 ? 12.148 4.387 3.395 1 92.62 462 ARG A CA 1
ATOM 3402 C C . ARG A 1 462 ? 10.773 3.758 3.613 1 92.62 462 ARG A C 1
ATOM 3404 O O . ARG A 1 462 ? 9.883 3.885 2.768 1 92.62 462 ARG A O 1
ATOM 3411 N N . ARG A 1 463 ? 10.641 3.02 4.633 1 92.88 463 ARG A N 1
ATOM 3412 C CA . ARG A 1 463 ? 9.352 2.482 5.051 1 92.88 463 ARG A CA 1
ATOM 3413 C C . ARG A 1 463 ? 9.039 2.865 6.492 1 92.88 463 ARG A C 1
ATOM 3415 O O . ARG A 1 463 ? 9.852 2.633 7.391 1 92.88 463 ARG A O 1
ATOM 3422 N N . SER A 1 464 ? 7.891 3.42 6.711 1 94.69 464 SER A N 1
ATOM 3423 C CA . SER A 1 464 ? 7.434 3.795 8.047 1 94.69 464 SER A CA 1
ATOM 3424 C C . SER A 1 464 ? 6.059 3.205 8.344 1 94.69 464 SER A C 1
ATOM 3426 O O . SER A 1 464 ? 5.141 3.316 7.531 1 94.69 464 SER A O 1
ATOM 3428 N N . THR A 1 465 ? 5.926 2.596 9.508 1 94.44 465 THR A N 1
ATOM 3429 C CA . THR A 1 465 ? 4.656 1.968 9.859 1 94.44 465 THR A CA 1
ATOM 3430 C C . THR A 1 465 ? 4.227 2.367 11.266 1 94.44 465 THR A C 1
ATOM 3432 O O . THR A 1 465 ? 5.066 2.674 12.117 1 94.44 465 THR A O 1
ATOM 3435 N N . MET A 1 466 ? 2.947 2.461 11.484 1 96.12 466 MET A N 1
ATOM 3436 C CA . MET A 1 466 ? 2.301 2.633 12.789 1 96.12 466 MET A CA 1
ATOM 3437 C C . MET A 1 466 ? 1.101 1.704 12.922 1 96.12 466 MET A C 1
ATOM 3439 O O . MET A 1 466 ? 0.159 1.777 12.133 1 96.12 466 MET A O 1
ATOM 3443 N N . ASP A 1 467 ? 1.153 0.813 13.898 1 94.38 467 ASP A N 1
ATOM 3444 C CA . ASP A 1 467 ? 0.016 -0.006 14.305 1 94.38 467 ASP A CA 1
ATOM 3445 C C . ASP A 1 467 ? -0.595 0.512 15.602 1 94.38 467 ASP A C 1
ATOM 3447 O O . ASP A 1 467 ? 0.118 0.734 16.578 1 94.38 467 ASP A O 1
ATOM 3451 N N . PHE A 1 468 ? -1.867 0.741 15.555 1 96.44 468 PHE A N 1
ATOM 3452 C CA . PHE A 1 468 ? -2.617 1.192 16.719 1 96.44 468 PHE A CA 1
ATOM 3453 C C . PHE A 1 468 ? -3.779 0.25 17.016 1 96.44 468 PHE A C 1
ATOM 3455 O O . PHE A 1 468 ? -4.664 0.065 16.172 1 96.44 468 PHE A O 1
ATOM 3462 N N . TYR A 1 469 ? -3.781 -0.403 18.203 1 96.12 469 TYR A N 1
ATOM 3463 C CA . TYR A 1 469 ? -4.836 -1.278 18.703 1 96.12 469 TYR A CA 1
ATOM 3464 C C . TYR A 1 469 ? -5.52 -0.673 19.922 1 96.12 469 TYR A C 1
ATOM 3466 O O . TYR A 1 469 ? -4.852 -0.193 20.844 1 96.12 469 TYR A O 1
ATOM 3474 N N . GLN A 1 470 ? -6.848 -0.747 19.953 1 97.31 470 GLN A N 1
ATOM 3475 C CA . GLN A 1 470 ? -7.535 -0.175 21.109 1 97.31 470 GLN A CA 1
ATOM 3476 C C . GLN A 1 470 ? -8.773 -0.987 21.469 1 97.31 470 GLN A C 1
ATOM 3478 O O . GLN A 1 470 ? -9.586 -1.305 20.594 1 97.31 470 GLN A O 1
ATOM 3483 N N . TRP A 1 471 ? -8.906 -1.33 22.734 1 98 471 TRP A N 1
ATOM 3484 C CA . TRP A 1 471 ? -10.133 -1.796 23.359 1 98 471 TRP A CA 1
ATOM 3485 C C . TRP A 1 471 ? -10.766 -0.696 24.219 1 98 471 TRP A C 1
ATOM 3487 O O . TRP A 1 471 ? -10.062 0.033 24.922 1 98 471 TRP A O 1
ATOM 3497 N N . TYR A 1 472 ? -12.062 -0.529 24.156 1 97.88 472 TYR A N 1
ATOM 3498 C CA . TYR A 1 472 ? -12.711 0.505 24.953 1 97.88 472 TYR A CA 1
ATOM 3499 C C . TYR A 1 472 ? -14.078 0.038 25.438 1 97.88 472 TYR A C 1
ATOM 3501 O O . TYR A 1 472 ? -14.719 -0.801 24.812 1 97.88 472 TYR A O 1
ATOM 3509 N N . VAL A 1 473 ? -14.547 0.554 26.531 1 98.12 473 VAL A N 1
ATOM 3510 C CA . VAL A 1 473 ? -15.867 0.354 27.125 1 98.12 473 VAL A CA 1
ATOM 3511 C C . VAL A 1 473 ? -16.312 1.629 27.828 1 98.12 473 VAL A C 1
ATOM 3513 O O . VAL A 1 473 ? -15.492 2.363 28.375 1 98.12 473 VAL A O 1
ATOM 3516 N N . GLY A 1 474 ? -17.562 1.989 27.75 1 97.56 474 GLY A N 1
ATOM 3517 C CA . GLY A 1 474 ? -18.156 3.129 28.438 1 97.56 474 GLY A CA 1
ATOM 3518 C C . GLY A 1 474 ? -19.609 2.908 28.812 1 97.56 474 GLY A C 1
ATOM 3519 O O . GLY A 1 474 ? -20.312 2.117 28.172 1 97.56 474 GLY A O 1
ATOM 3520 N N . VAL A 1 475 ? -20.016 3.604 29.828 1 96.62 475 VAL A N 1
ATOM 3521 C CA . VAL A 1 475 ? -21.391 3.506 30.297 1 96.62 475 VAL A CA 1
ATOM 3522 C C . VAL A 1 475 ? -21.875 4.879 30.75 1 96.62 475 VAL A C 1
ATOM 3524 O O . VAL A 1 475 ? -21.141 5.625 31.391 1 96.62 475 VAL A O 1
ATOM 3527 N N . GLN A 1 476 ? -22.953 5.234 30.391 1 96.12 476 GLN A N 1
ATOM 3528 C CA . GLN A 1 476 ? -23.641 6.449 30.812 1 96.12 476 GLN A CA 1
ATOM 3529 C C . GLN A 1 476 ? -24.906 6.121 31.609 1 96.12 476 GLN A C 1
ATOM 3531 O O . GLN A 1 476 ? -25.641 5.191 31.266 1 96.12 476 GLN A O 1
ATOM 3536 N N . TRP A 1 477 ? -25.156 6.832 32.719 1 93.75 477 TRP A N 1
ATOM 3537 C CA . TRP A 1 477 ? -26.359 6.656 33.531 1 93.75 477 TRP A CA 1
ATOM 3538 C C . TRP A 1 477 ? -26.719 7.941 34.281 1 93.75 477 TRP A C 1
ATOM 3540 O O . TRP A 1 477 ? -25.953 8.906 34.25 1 93.75 477 TRP A O 1
ATOM 3550 N N . ASP A 1 478 ? -27.859 8.039 34.75 1 92.81 478 ASP A N 1
ATOM 3551 C CA . ASP A 1 478 ? -28.281 9.125 35.625 1 92.81 478 ASP A CA 1
ATOM 3552 C C . ASP A 1 478 ? -28.359 8.656 37.062 1 92.81 478 ASP A C 1
ATOM 3554 O O . ASP A 1 478 ? -28.812 7.539 37.344 1 92.81 478 ASP A O 1
ATOM 3558 N N . MET A 1 479 ? -27.719 9.422 37.906 1 93.19 479 MET A N 1
ATOM 3559 C CA . MET A 1 479 ? -27.781 9.141 39.344 1 93.19 479 MET A CA 1
ATOM 3560 C C . MET A 1 479 ? -27.797 10.43 40.156 1 93.19 479 MET A C 1
ATOM 3562 O O . MET A 1 479 ? -26.906 11.273 40 1 93.19 479 MET A O 1
ATOM 3566 N N . GLY A 1 480 ? -28.75 10.547 40.969 1 91.38 480 GLY A N 1
ATOM 3567 C CA . GLY A 1 480 ? -28.953 11.789 41.688 1 91.38 480 GLY A CA 1
ATOM 3568 C C . GLY A 1 480 ? -29.844 12.766 40.969 1 91.38 480 GLY A C 1
ATOM 3569 O O . GLY A 1 480 ? -29.891 12.773 39.719 1 91.38 480 GLY A O 1
ATOM 3570 N N . GLU A 1 481 ? -30.594 13.594 41.781 1 91.56 481 GLU A N 1
ATOM 3571 C CA . GLU A 1 481 ? -31.516 14.562 41.188 1 91.56 481 GLU A CA 1
ATOM 3572 C C . GLU A 1 481 ? -31.453 15.891 41.938 1 91.56 481 GLU A C 1
ATOM 3574 O O . GLU A 1 481 ? -31.453 15.93 43.156 1 91.56 481 GLU A O 1
ATOM 3579 N N . LEU A 1 482 ? -31.281 16.891 41.156 1 94.56 482 LEU A N 1
ATOM 3580 C CA . LEU A 1 482 ? -31.391 18.25 41.656 1 94.56 482 LEU A CA 1
ATOM 3581 C C . LEU A 1 482 ? -32.656 18.922 41.156 1 94.56 482 LEU A C 1
ATOM 3583 O O . LEU A 1 482 ? -33.312 18.391 40.25 1 94.56 482 LEU A O 1
ATOM 3587 N N . PRO A 1 483 ? -33.062 20.016 41.75 1 92.06 483 PRO A N 1
ATOM 3588 C CA . PRO A 1 483 ? -34.312 20.656 41.344 1 92.06 483 PRO A CA 1
ATOM 3589 C C . PRO A 1 483 ? -34.344 20.938 39.812 1 92.06 483 PRO A C 1
ATOM 3591 O O . PRO A 1 483 ? -35.406 20.922 39.219 1 92.06 483 PRO A O 1
ATOM 3594 N N . ALA A 1 484 ? -33.219 21.062 39.281 1 93.12 484 ALA A N 1
ATOM 3595 C CA . ALA A 1 484 ? -33.156 21.422 37.875 1 93.12 484 ALA A CA 1
ATOM 3596 C C . ALA A 1 484 ? -33.031 20.172 37 1 93.12 484 ALA A C 1
ATOM 3598 O O . ALA A 1 484 ? -33.031 20.266 35.781 1 93.12 484 ALA A O 1
ATOM 3599 N N . GLY A 1 485 ? -33 18.969 37.5 1 90.56 485 GLY A N 1
ATOM 3600 C CA . GLY A 1 485 ? -32.969 17.75 36.719 1 90.56 485 GLY A CA 1
ATOM 3601 C C . GLY A 1 485 ? -31.984 16.719 37.25 1 90.56 485 GLY A C 1
ATOM 3602 O O . GLY A 1 485 ? -31.359 16.938 38.281 1 90.56 485 GLY A O 1
ATOM 3603 N N . PRO A 1 486 ? -31.922 15.594 36.562 1 91.25 486 PRO A N 1
ATOM 3604 C CA . PRO A 1 486 ? -31.031 14.531 37.031 1 91.25 486 PRO A CA 1
ATOM 3605 C C . PRO A 1 486 ? -29.547 14.852 36.781 1 91.25 486 PRO A C 1
ATOM 3607 O O . PRO A 1 486 ? -29.234 15.594 35.844 1 91.25 486 PRO A O 1
ATOM 3610 N N . VAL A 1 487 ? -28.703 14.281 37.625 1 95 487 VAL A N 1
ATOM 3611 C CA . VAL A 1 487 ? -27.266 14.344 37.406 1 95 487 VAL A CA 1
ATOM 3612 C C . VAL A 1 487 ? -26.812 13.195 36.5 1 95 487 VAL A C 1
ATOM 3614 O O . VAL A 1 487 ? -27.078 12.023 36.812 1 95 487 VAL A O 1
ATOM 3617 N N . SER A 1 488 ? -26.188 13.508 35.375 1 93.94 488 SER A N 1
ATOM 3618 C CA . SER A 1 488 ? -25.734 12.5 34.438 1 93.94 488 SER A CA 1
ATOM 3619 C C . SER A 1 488 ? -24.281 12.133 34.656 1 93.94 488 SER A C 1
ATOM 3621 O O . SER A 1 488 ? -23.453 12.992 35 1 93.94 488 SER A O 1
ATOM 3623 N N . TRP A 1 489 ? -24 10.852 34.5 1 95.81 489 TRP A N 1
ATOM 3624 C CA . TRP A 1 489 ? -22.656 10.32 34.688 1 95.81 489 TRP A CA 1
ATOM 3625 C C . TRP A 1 489 ? -22.203 9.531 33.469 1 95.81 489 TRP A C 1
ATOM 3627 O O . TRP A 1 489 ? -23.031 8.938 32.75 1 95.81 489 TRP A O 1
ATOM 3637 N N . TYR A 1 490 ? -20.922 9.562 33.156 1 96.75 490 TYR A N 1
ATOM 3638 C CA . TYR A 1 490 ? -20.281 8.703 32.188 1 96.75 490 TYR A CA 1
ATOM 3639 C C . TYR A 1 490 ? -18.969 8.156 32.719 1 96.75 490 TYR A C 1
ATOM 3641 O O . TYR A 1 490 ? -18.125 8.922 33.219 1 96.75 490 TYR A O 1
ATOM 3649 N N . ALA A 1 491 ? -18.812 6.852 32.656 1 97.75 491 ALA A N 1
ATOM 3650 C CA . ALA A 1 491 ? -17.547 6.203 33 1 97.75 491 ALA A CA 1
ATOM 3651 C C . ALA A 1 491 ? -17.031 5.344 31.859 1 97.75 491 ALA A C 1
ATOM 3653 O O . ALA A 1 491 ? -17.812 4.691 31.156 1 97.75 491 ALA A O 1
ATOM 3654 N N . GLY A 1 492 ? -15.719 5.402 31.703 1 97.75 492 GLY A N 1
ATOM 3655 C CA . GLY A 1 492 ? -15.148 4.582 30.641 1 97.75 492 GLY A CA 1
ATOM 3656 C C . GLY A 1 492 ? -13.734 4.121 30.953 1 97.75 492 GLY A C 1
ATOM 3657 O O . GLY A 1 492 ? -13.086 4.637 31.859 1 97.75 492 GLY A O 1
ATOM 3658 N N . ALA A 1 493 ? -13.289 3.1 30.234 1 98.31 493 ALA A N 1
ATOM 3659 C CA . ALA A 1 493 ? -11.938 2.543 30.281 1 98.31 493 ALA A CA 1
ATOM 3660 C C . ALA A 1 493 ? -11.438 2.225 28.875 1 98.31 493 ALA A C 1
ATOM 3662 O O . ALA A 1 493 ? -12.219 1.89 27.984 1 98.31 493 ALA A O 1
ATOM 3663 N N . GLU A 1 494 ? -10.133 2.375 28.766 1 97.81 494 GLU A N 1
ATOM 3664 C CA . GLU A 1 494 ? -9.484 2.088 27.484 1 97.81 494 GLU A CA 1
ATOM 3665 C C . GLU A 1 494 ? -8.141 1.407 27.688 1 97.81 494 GLU A C 1
ATOM 3667 O O . GLU A 1 494 ? -7.449 1.66 28.672 1 97.81 494 GLU A O 1
ATOM 3672 N N . TYR A 1 495 ? -7.773 0.512 26.734 1 97.94 495 TYR A N 1
ATOM 3673 C CA . TYR A 1 495 ? -6.434 -0.048 26.562 1 97.94 495 TYR A CA 1
ATOM 3674 C C . TYR A 1 495 ? -5.965 0.062 25.125 1 97.94 495 TYR A C 1
ATOM 3676 O O . TYR A 1 495 ? -6.676 -0.343 24.203 1 97.94 495 TYR A O 1
ATOM 3684 N N . ASN A 1 496 ? -4.832 0.646 24.938 1 95.88 496 ASN A N 1
ATOM 3685 C CA . ASN A 1 496 ? -4.336 0.688 23.562 1 95.88 496 ASN A CA 1
ATOM 3686 C C . ASN A 1 496 ? -2.852 0.335 23.5 1 95.88 496 ASN A C 1
ATOM 3688 O O . ASN A 1 496 ? -2.121 0.513 24.469 1 95.88 496 ASN A O 1
ATOM 3692 N N . ASP A 1 497 ? -2.441 -0.254 22.391 1 95.62 497 ASP A N 1
ATOM 3693 C CA . ASP A 1 497 ? -1.079 -0.648 22.047 1 95.62 497 ASP A CA 1
ATOM 3694 C C . ASP A 1 497 ? -0.621 0.037 20.766 1 95.62 497 ASP A C 1
ATOM 3696 O O . ASP A 1 497 ? -1.381 0.128 19.797 1 95.62 497 ASP A O 1
ATOM 3700 N N . TRP A 1 498 ? 0.652 0.592 20.844 1 94.56 498 TRP A N 1
ATOM 3701 C CA . TRP A 1 498 ? 1.257 1.277 19.703 1 94.56 498 TRP A CA 1
ATOM 3702 C C . TRP A 1 498 ? 2.537 0.577 19.266 1 94.56 498 TRP A C 1
ATOM 3704 O O . TRP A 1 498 ? 3.42 0.313 20.078 1 94.56 498 TRP A O 1
ATOM 3714 N N . VAL A 1 499 ? 2.701 0.286 18 1 93.81 499 VAL A N 1
ATOM 3715 C CA . VAL A 1 499 ? 3.939 -0.224 17.422 1 93.81 499 VAL A CA 1
ATOM 3716 C C . VAL A 1 499 ? 4.383 0.677 16.266 1 93.81 499 VAL A C 1
ATOM 3718 O O . VAL A 1 499 ? 3.676 0.804 15.266 1 93.81 499 VAL A O 1
ATOM 3721 N N . TYR A 1 500 ? 5.539 1.295 16.438 1 93.75 500 TYR A N 1
ATOM 3722 C CA . TYR A 1 500 ? 6.066 2.275 15.492 1 93.75 500 TYR A CA 1
ATOM 3723 C C . TYR A 1 500 ? 7.391 1.805 14.898 1 93.75 500 TYR A C 1
ATOM 3725 O O . TYR A 1 500 ? 8.242 1.279 15.617 1 93.75 500 TYR A O 1
ATOM 3733 N N . GLU A 1 501 ? 7.477 1.937 13.57 1 91.62 501 GLU A N 1
ATOM 3734 C CA . GLU A 1 501 ? 8.742 1.664 12.898 1 91.62 501 GLU A CA 1
ATOM 3735 C C . GLU A 1 501 ? 8.992 2.666 11.773 1 91.62 501 GLU A C 1
ATOM 3737 O O . GLU A 1 501 ? 8.062 3.033 11.039 1 91.62 501 GLU A O 1
ATOM 3742 N N . ASP A 1 502 ? 10.164 3.143 11.641 1 91.62 502 ASP A N 1
ATOM 3743 C CA . ASP A 1 502 ? 10.672 3.967 10.547 1 91.62 502 ASP A CA 1
ATOM 3744 C C . ASP A 1 502 ? 12.039 3.475 10.078 1 91.62 502 ASP A C 1
ATOM 3746 O O . ASP A 1 502 ? 13.039 3.658 10.773 1 91.62 502 ASP A O 1
ATOM 3750 N N . LYS A 1 503 ? 12.086 2.91 8.898 1 88.88 503 LYS A N 1
ATOM 3751 C CA . LYS A 1 503 ? 13.305 2.252 8.438 1 88.88 503 LYS A CA 1
ATOM 3752 C C . LYS A 1 503 ? 13.812 2.879 7.141 1 88.88 503 LYS A C 1
ATOM 3754 O O . LYS A 1 503 ? 13.109 2.887 6.133 1 88.88 503 LYS A O 1
ATOM 3759 N N . TYR A 1 504 ? 14.984 3.371 7.215 1 90 504 TYR A N 1
ATOM 3760 C CA . TYR A 1 504 ? 15.695 3.834 6.031 1 90 504 TYR A CA 1
ATOM 3761 C C . TYR A 1 504 ? 16.547 2.719 5.441 1 90 504 TYR A C 1
ATOM 3763 O O . TYR A 1 504 ? 16.938 1.784 6.145 1 90 504 TYR A O 1
ATOM 3771 N N . ASP A 1 505 ? 16.797 2.842 4.102 1 89.19 505 ASP A N 1
ATOM 3772 C CA . ASP A 1 505 ? 17.719 1.881 3.508 1 89.19 505 ASP A CA 1
ATOM 3773 C C . ASP A 1 505 ? 19.125 2.02 4.105 1 89.19 505 ASP A C 1
ATOM 3775 O O . ASP A 1 505 ? 19.5 3.092 4.586 1 89.19 505 ASP A O 1
ATOM 3779 N N . ALA A 1 506 ? 19.875 0.999 3.99 1 82.44 506 ALA A N 1
ATOM 3780 C CA . ALA A 1 506 ? 21.141 0.853 4.715 1 82.44 506 ALA A CA 1
ATOM 3781 C C . ALA A 1 506 ? 22.141 1.934 4.309 1 82.44 506 ALA A C 1
ATOM 3783 O O . ALA A 1 506 ? 22.875 2.449 5.145 1 82.44 506 ALA A O 1
ATOM 3784 N N . GLN A 1 507 ? 22.219 2.238 3.064 1 85.62 507 GLN A N 1
ATOM 3785 C CA . GLN A 1 507 ? 23.203 3.221 2.619 1 85.62 507 GLN A CA 1
ATOM 3786 C C . GLN A 1 507 ? 22.828 4.625 3.086 1 85.62 507 GLN A C 1
ATOM 3788 O O . GLN A 1 507 ? 23.703 5.438 3.395 1 85.62 507 GLN A O 1
ATOM 3793 N N . SER A 1 508 ? 21.594 4.918 3.109 1 86.38 508 SER A N 1
ATOM 3794 C CA . SER A 1 508 ? 21.141 6.184 3.672 1 86.38 508 SER A CA 1
ATOM 3795 C C . SER A 1 508 ? 21.438 6.266 5.168 1 86.38 508 SER A C 1
ATOM 3797 O O . SER A 1 508 ? 21.859 7.309 5.668 1 86.38 508 SER A O 1
ATOM 3799 N N . GLU A 1 509 ? 21.188 5.18 5.859 1 81.06 509 GLU A N 1
ATOM 3800 C CA . GLU A 1 509 ? 21.469 5.141 7.293 1 81.06 509 GLU A CA 1
ATOM 3801 C C . GLU A 1 509 ? 22.953 5.383 7.57 1 81.06 509 GLU A C 1
ATOM 3803 O O . GLU A 1 509 ? 23.312 5.977 8.586 1 81.06 509 GLU A O 1
ATOM 3808 N N . ALA A 1 510 ? 23.688 4.906 6.656 1 76.81 510 ALA A N 1
ATOM 3809 C CA . ALA A 1 510 ? 25.125 5.031 6.824 1 76.81 510 ALA A CA 1
ATOM 3810 C C . ALA A 1 510 ? 25.609 6.406 6.375 1 76.81 510 ALA A C 1
ATOM 3812 O O . ALA A 1 510 ? 26.812 6.707 6.457 1 76.81 510 ALA A O 1
ATOM 3813 N N . GLY A 1 511 ? 24.719 7.242 5.938 1 78 511 GLY A N 1
ATOM 3814 C CA . GLY A 1 511 ? 25.109 8.562 5.465 1 78 511 GLY A CA 1
ATOM 3815 C C . GLY A 1 511 ? 25.859 8.531 4.148 1 78 511 GLY A C 1
ATOM 3816 O O . GLY A 1 511 ? 26.609 9.461 3.83 1 78 511 GLY A O 1
ATOM 3817 N N . ASN A 1 512 ? 25.719 7.469 3.381 1 82.88 512 ASN A N 1
ATOM 3818 C CA . ASN A 1 512 ? 26.5 7.285 2.164 1 82.88 512 ASN A CA 1
ATOM 3819 C C . ASN A 1 512 ? 25.719 7.723 0.925 1 82.88 512 ASN A C 1
ATOM 3821 O O . ASN A 1 512 ? 26.109 7.402 -0.2 1 82.88 512 ASN A O 1
ATOM 3825 N N . VAL A 1 513 ? 24.688 8.336 1.096 1 88.88 513 VAL A N 1
ATOM 3826 C CA . VAL A 1 513 ? 23.922 8.805 -0.052 1 88.88 513 VAL A CA 1
ATOM 3827 C C . VAL A 1 513 ? 23.875 10.328 -0.059 1 88.88 513 VAL A C 1
ATOM 3829 O O . VAL A 1 513 ? 23.375 10.953 0.877 1 88.88 513 VAL A O 1
ATOM 3832 N N . ILE A 1 514 ? 24.391 10.906 -1.087 1 87.62 514 ILE A N 1
ATOM 3833 C CA . ILE A 1 514 ? 24.375 12.352 -1.243 1 87.62 514 ILE A CA 1
ATOM 3834 C C . ILE A 1 514 ? 22.953 12.828 -1.534 1 87.62 514 ILE A C 1
ATOM 3836 O O . ILE A 1 514 ? 22.281 12.312 -2.438 1 87.62 514 ILE A O 1
ATOM 3840 N N . GLY A 1 515 ? 22.609 13.789 -0.746 1 76.88 515 GLY A N 1
ATOM 3841 C CA . GLY A 1 515 ? 21.297 14.383 -0.981 1 76.88 515 GLY A CA 1
ATOM 3842 C C . GLY A 1 515 ? 20.219 13.789 -0.11 1 76.88 515 GLY A C 1
ATOM 3843 O O . GLY A 1 515 ? 19.047 14.195 -0.203 1 76.88 515 GLY A O 1
ATOM 3844 N N . SER A 1 516 ? 20.562 12.75 0.66 1 75 516 SER A N 1
ATOM 3845 C CA . SER A 1 516 ? 19.578 12.125 1.538 1 75 516 SER A CA 1
ATOM 3846 C C . SER A 1 516 ? 19.828 12.492 2.998 1 75 516 SER A C 1
ATOM 3848 O O . SER A 1 516 ? 20.969 12.781 3.383 1 75 516 SER A O 1
ATOM 3850 N N . SER A 1 517 ? 18.703 12.656 3.773 1 69.94 517 SER A N 1
ATOM 3851 C CA . SER A 1 517 ? 18.781 12.93 5.207 1 69.94 517 SER A CA 1
ATOM 3852 C C . SER A 1 517 ? 17.844 12.016 5.988 1 69.94 517 SER A C 1
ATOM 3854 O O . SER A 1 517 ? 16.969 11.367 5.402 1 69.94 517 SER A O 1
ATOM 3856 N N . GLY A 1 518 ? 18.172 11.898 7.289 1 74.12 518 GLY A N 1
ATOM 3857 C CA . GLY A 1 518 ? 17.328 11.102 8.164 1 74.12 518 GLY A CA 1
ATOM 3858 C C . GLY A 1 518 ? 17.953 9.789 8.57 1 74.12 518 GLY A C 1
ATOM 3859 O O . GLY A 1 518 ? 18.984 9.391 8.016 1 74.12 518 GLY A O 1
ATOM 3860 N N . ASN A 1 519 ? 17.297 9.203 9.547 1 80.38 519 ASN A N 1
ATOM 3861 C CA . ASN A 1 519 ? 17.703 7.898 10.047 1 80.38 519 ASN A CA 1
ATOM 3862 C C . ASN A 1 519 ? 16.531 7.113 10.602 1 80.38 519 ASN A C 1
ATOM 3864 O O . ASN A 1 519 ? 15.438 7.66 10.781 1 80.38 519 ASN A O 1
ATOM 3868 N N . SER A 1 520 ? 16.781 5.836 10.812 1 82.25 520 SER A N 1
ATOM 3869 C CA . SER A 1 520 ? 15.711 4.918 11.203 1 82.25 520 SER A CA 1
ATOM 3870 C C . SER A 1 520 ? 15.32 5.113 12.664 1 82.25 520 SER A C 1
ATOM 3872 O O . SER A 1 520 ? 16.062 5.727 13.43 1 82.25 520 SER A O 1
ATOM 3874 N N . SER A 1 521 ? 14.055 4.734 12.977 1 84.44 521 SER A N 1
ATOM 3875 C CA . SER A 1 521 ? 13.477 4.816 14.312 1 84.44 521 SER A CA 1
ATOM 3876 C C . SER A 1 521 ? 12.469 3.693 14.547 1 84.44 521 SER A C 1
ATOM 3878 O O . SER A 1 521 ? 12.102 2.975 13.617 1 84.44 521 SER A O 1
ATOM 3880 N N . GLY A 1 522 ? 12.211 3.445 15.867 1 85.06 522 GLY A N 1
ATOM 3881 C CA . GLY A 1 522 ? 11.195 2.465 16.234 1 85.06 522 GLY A CA 1
ATOM 3882 C C . GLY A 1 522 ? 10.891 2.453 17.719 1 85.06 522 GLY A C 1
ATOM 3883 O O . GLY A 1 522 ? 11.609 3.061 18.516 1 85.06 522 GLY A O 1
ATOM 3884 N N . GLY A 1 523 ? 9.75 1.867 18.031 1 89.12 523 GLY A N 1
ATOM 3885 C CA . GLY A 1 523 ? 9.352 1.731 19.422 1 89.12 523 GLY A CA 1
ATOM 3886 C C . GLY A 1 523 ? 7.945 1.194 19.594 1 89.12 523 GLY A C 1
ATOM 3887 O O . GLY A 1 523 ? 7.168 1.153 18.641 1 89.12 523 GLY A O 1
ATOM 3888 N N . GLU A 1 524 ? 7.746 0.733 20.766 1 90.94 524 GLU A N 1
ATOM 3889 C CA . GLU A 1 524 ? 6.426 0.241 21.156 1 90.94 524 GLU A CA 1
ATOM 3890 C C . GLU A 1 524 ? 5.984 0.83 22.484 1 90.94 524 GLU A C 1
ATOM 3892 O O . GLU A 1 524 ? 6.816 1.164 23.328 1 90.94 524 GLU A O 1
ATOM 3897 N N . ARG A 1 525 ? 4.629 0.998 22.625 1 93.81 525 ARG A N 1
ATOM 3898 C CA . ARG A 1 525 ? 4.094 1.433 23.906 1 93.81 525 ARG A CA 1
ATOM 3899 C C . ARG A 1 525 ? 2.676 0.905 24.125 1 93.81 525 ARG A C 1
ATOM 3901 O O . ARG A 1 525 ? 1.973 0.604 23.156 1 93.81 525 ARG A O 1
ATOM 3908 N N . ASP A 1 526 ? 2.295 0.78 25.281 1 95.5 526 ASP A N 1
ATOM 3909 C CA . ASP A 1 526 ? 0.909 0.504 25.641 1 95.5 526 ASP A CA 1
ATOM 3910 C C . ASP A 1 526 ? 0.381 1.541 26.625 1 95.5 526 ASP A C 1
ATOM 3912 O O . ASP A 1 526 ? 1.157 2.166 27.344 1 95.5 526 ASP A O 1
ATOM 3916 N N . VAL A 1 527 ? -0.867 1.819 26.656 1 97 527 VAL A N 1
ATOM 3917 C CA . VAL A 1 527 ? -1.526 2.811 27.5 1 97 527 VAL A CA 1
ATOM 3918 C C . VAL A 1 527 ? -2.807 2.221 28.094 1 97 527 VAL A C 1
ATOM 3920 O O . VAL A 1 527 ? -3.586 1.583 27.375 1 97 527 VAL A O 1
ATOM 3923 N N . THR A 1 528 ? -2.99 2.342 29.328 1 98.06 528 THR A N 1
ATOM 3924 C CA . THR A 1 528 ? -4.246 2.053 30.016 1 98.06 528 THR A CA 1
ATOM 3925 C C . THR A 1 528 ? -4.84 3.324 30.625 1 98.06 528 THR A C 1
ATOM 3927 O O . THR A 1 528 ? -4.137 4.09 31.281 1 98.06 528 THR A O 1
ATOM 3930 N N . ALA A 1 529 ? -6.133 3.512 30.422 1 98.25 529 ALA A N 1
ATOM 3931 C CA . ALA A 1 529 ? -6.754 4.746 30.891 1 98.25 529 ALA A CA 1
ATOM 3932 C C . ALA A 1 529 ? -8.117 4.469 31.531 1 98.25 529 ALA A C 1
ATOM 3934 O O . ALA A 1 529 ? -8.836 3.564 31.094 1 98.25 529 ALA A O 1
ATOM 3935 N N . LEU A 1 530 ? -8.461 5.238 32.562 1 98.44 530 LEU A N 1
ATOM 3936 C CA . LEU A 1 530 ? -9.766 5.312 33.188 1 98.44 530 LEU A CA 1
ATOM 3937 C C . LEU A 1 530 ? -10.258 6.754 33.281 1 98.44 530 LEU A C 1
ATOM 3939 O O . LEU A 1 530 ? -9.477 7.668 33.531 1 98.44 530 LEU A O 1
ATOM 3943 N N . TYR A 1 531 ? -11.539 6.965 32.938 1 97.56 531 TYR A N 1
ATOM 3944 C CA . TYR A 1 531 ? -12.023 8.336 33 1 97.56 531 TYR A CA 1
ATOM 3945 C C . TYR A 1 531 ? -13.477 8.383 33.469 1 97.56 531 TYR A C 1
ATOM 3947 O O . TYR A 1 531 ? -14.219 7.41 33.312 1 97.56 531 TYR A O 1
ATOM 3955 N N . LEU A 1 532 ? -13.891 9.5 34.031 1 98.19 532 LEU A N 1
ATOM 3956 C CA . LEU A 1 532 ? -15.203 9.789 34.594 1 98.19 532 LEU A CA 1
ATOM 3957 C C . LEU A 1 532 ? -15.625 11.227 34.281 1 98.19 532 LEU A C 1
ATOM 3959 O O . LEU A 1 532 ? -14.805 12.148 34.344 1 98.19 532 LEU A O 1
ATOM 3963 N N . GLU A 1 533 ? -16.828 11.43 33.875 1 97.44 533 GLU A N 1
ATOM 3964 C CA . GLU A 1 533 ? -17.422 12.734 33.625 1 97.44 533 GLU A CA 1
ATOM 3965 C C . GLU A 1 533 ? -18.812 12.836 34.281 1 97.44 533 GLU A C 1
ATOM 3967 O O . GLU A 1 533 ? -19.562 11.859 34.312 1 97.44 533 GLU A O 1
ATOM 3972 N N . THR A 1 534 ? -19.141 14 34.75 1 96.81 534 THR A N 1
ATOM 3973 C CA . THR A 1 534 ? -20.469 14.234 35.312 1 96.81 534 THR A CA 1
ATOM 3974 C C . THR A 1 534 ? -21 15.602 34.906 1 96.81 534 THR A C 1
ATOM 3976 O O . THR A 1 534 ? -20.219 16.547 34.75 1 96.81 534 THR A O 1
ATOM 3979 N N . LEU A 1 535 ? -22.156 15.664 34.656 1 95.38 535 LEU A N 1
ATOM 3980 C CA . LEU A 1 535 ? -22.906 16.891 34.344 1 95.38 535 LEU A CA 1
ATOM 3981 C C . LEU A 1 535 ? -23.969 17.156 35.406 1 95.38 535 LEU A C 1
ATOM 3983 O O . LEU A 1 535 ? -24.906 16.359 35.531 1 95.38 535 LEU A O 1
ATOM 3987 N N . VAL A 1 536 ? -23.922 18.328 36.031 1 96 536 VAL A N 1
ATOM 3988 C CA . VAL A 1 536 ? -24.781 18.641 37.188 1 96 536 VAL A CA 1
ATOM 3989 C C . VAL A 1 536 ? -25.625 19.875 36.875 1 96 536 VAL A C 1
ATOM 3991 O O . VAL A 1 536 ? -25.094 20.984 36.781 1 96 536 VAL A O 1
ATOM 3994 N N . PRO A 1 537 ? -26.859 19.719 36.719 1 94.75 537 PRO A N 1
ATOM 3995 C CA . PRO A 1 537 ? -27.734 20.875 36.594 1 94.75 537 PRO A CA 1
ATOM 3996 C C . PRO A 1 537 ? -28.016 21.578 37.906 1 94.75 537 PRO A C 1
ATOM 3998 O O . PRO A 1 537 ? -29.062 21.375 38.5 1 94.75 537 PRO A O 1
ATOM 4001 N N . VAL A 1 538 ? -27.25 22.5 38.344 1 96.19 538 VAL A N 1
ATOM 4002 C CA . VAL A 1 538 ? -27.328 23.141 39.625 1 96.19 538 VAL A CA 1
ATOM 4003 C C . VAL A 1 538 ? -28.625 23.938 39.75 1 96.19 538 VAL A C 1
ATOM 4005 O O . VAL A 1 538 ? -29.359 23.812 40.719 1 96.19 538 VAL A O 1
ATOM 4008 N N . THR A 1 539 ? -28.875 24.812 38.812 1 95.62 539 THR A N 1
ATOM 4009 C CA . THR A 1 539 ? -30.141 25.5 38.594 1 95.62 539 THR A CA 1
ATOM 4010 C C . THR A 1 539 ? -30.578 25.438 37.156 1 95.62 539 THR A C 1
ATOM 4012 O O . THR A 1 539 ? -29.859 24.891 36.312 1 95.62 539 THR A O 1
ATOM 4015 N N . GLU A 1 540 ? -31.688 25.984 36.844 1 92.5 540 GLU A N 1
ATOM 4016 C CA . GLU A 1 540 ? -32.125 26.016 35.469 1 92.5 540 GLU A CA 1
ATOM 4017 C C . GLU A 1 540 ? -31.203 26.859 34.594 1 92.5 540 GLU A C 1
ATOM 4019 O O . GLU A 1 540 ? -31.141 26.672 33.375 1 92.5 540 GLU A O 1
ATOM 4024 N N . GLN A 1 541 ? -30.406 27.719 35.281 1 94.81 541 GLN A N 1
ATOM 4025 C CA . GLN A 1 541 ? -29.562 28.641 34.531 1 94.81 541 GLN A CA 1
ATOM 4026 C C . GLN A 1 541 ? -28.094 28.234 34.625 1 94.81 541 GLN A C 1
ATOM 4028 O O . GLN A 1 541 ? -27.266 28.734 33.875 1 94.81 541 GLN A O 1
ATOM 4033 N N . VAL A 1 542 ? -27.812 27.344 35.594 1 96.31 542 VAL A N 1
ATOM 4034 C CA . VAL A 1 542 ? -26.406 27.031 35.844 1 96.31 542 VAL A CA 1
ATOM 4035 C C . VAL A 1 542 ? -26.188 25.531 35.75 1 96.31 542 VAL A C 1
ATOM 4037 O O . VAL A 1 542 ? -26.859 24.734 36.375 1 96.31 542 VAL A O 1
ATOM 4040 N N . GLU A 1 543 ? -25.219 25.188 34.906 1 94.88 543 GLU A N 1
ATOM 4041 C CA . GLU A 1 543 ? -24.797 23.797 34.75 1 94.88 543 GLU A CA 1
ATOM 4042 C C . GLU A 1 543 ? -23.297 23.641 35 1 94.88 543 GLU A C 1
ATOM 4044 O O . GLU A 1 543 ? -22.484 24.422 34.469 1 94.88 543 GLU A O 1
ATOM 4049 N N . LEU A 1 544 ? -22.984 22.656 35.75 1 96.5 544 LEU A N 1
ATOM 4050 C CA . LEU A 1 544 ? -21.594 22.344 36.062 1 96.5 544 LEU A CA 1
ATOM 4051 C C . LEU A 1 544 ? -21.188 21 35.438 1 96.5 544 LEU A C 1
ATOM 4053 O O . LEU A 1 544 ? -21.922 20.016 35.562 1 96.5 544 LEU A O 1
ATOM 4057 N N . SER A 1 545 ? -20.062 21.031 34.75 1 95.69 545 SER A N 1
ATOM 4058 C CA . SER A 1 545 ? -19.469 19.797 34.219 1 95.69 545 SER A CA 1
ATOM 4059 C C . SER A 1 545 ? -18.094 19.547 34.812 1 95.69 545 SER A C 1
ATOM 4061 O O . SER A 1 545 ? -17.25 20.453 34.875 1 95.69 545 SER A O 1
ATOM 4063 N N . VAL A 1 546 ? -17.906 18.328 35.281 1 97.62 546 VAL A N 1
ATOM 4064 C CA . VAL A 1 546 ? -16.609 17.922 35.844 1 97.62 546 VAL A CA 1
ATOM 4065 C C . VAL A 1 546 ? -16.188 16.594 35.25 1 97.62 546 VAL A C 1
ATOM 4067 O O . VAL A 1 546 ? -17 15.695 35.062 1 97.62 546 VAL A O 1
ATOM 4070 N N . ALA A 1 547 ? -14.883 16.531 34.875 1 97.69 547 ALA A N 1
ATOM 4071 C CA . ALA A 1 547 ? -14.32 15.305 34.312 1 97.69 547 ALA A CA 1
ATOM 4072 C C . ALA A 1 547 ? -12.906 15.07 34.812 1 97.69 547 ALA A C 1
ATOM 4074 O O . ALA A 1 547 ? -12.203 16.016 35.219 1 97.69 547 ALA A O 1
ATOM 4075 N N . GLY A 1 548 ? -12.531 13.828 34.812 1 98.31 548 GLY A N 1
ATOM 4076 C CA . GLY A 1 548 ? -11.18 13.414 35.156 1 98.31 548 GLY A CA 1
ATOM 4077 C C . GLY A 1 548 ? -10.758 12.141 34.469 1 98.31 548 GLY A C 1
ATOM 4078 O O . GLY A 1 548 ? -11.555 11.219 34.281 1 98.31 548 GLY A O 1
ATOM 4079 N N . ARG A 1 549 ? -9.5 12.102 34 1 98.25 549 ARG A N 1
ATOM 4080 C CA . ARG A 1 549 ? -8.945 10.953 33.281 1 98.25 549 ARG A CA 1
ATOM 4081 C C . ARG A 1 549 ? -7.535 10.641 33.75 1 98.25 549 ARG A C 1
ATOM 4083 O O . ARG A 1 549 ? -6.738 11.555 34 1 98.25 549 ARG A O 1
ATOM 4090 N N . TYR A 1 550 ? -7.34 9.406 34 1 98.5 550 TYR A N 1
ATOM 4091 C CA . TYR A 1 550 ? -6.02 8.898 34.375 1 98.5 550 TYR A CA 1
ATOM 4092 C C . TYR A 1 550 ? -5.461 8 33.281 1 98.5 550 TYR A C 1
ATOM 4094 O O . TYR A 1 550 ? -6.098 7.02 32.875 1 98.5 550 TYR A O 1
ATOM 4102 N N . ASP A 1 551 ? -4.223 8.328 32.875 1 98.25 551 ASP A N 1
ATOM 4103 C CA . ASP A 1 551 ? -3.539 7.559 31.828 1 98.25 551 ASP A CA 1
ATOM 4104 C C . ASP A 1 551 ? -2.213 7.004 32.344 1 98.25 551 ASP A C 1
ATOM 4106 O O . ASP A 1 551 ? -1.344 7.766 32.781 1 98.25 551 ASP A O 1
ATOM 4110 N N . LYS A 1 552 ? -2.014 5.711 32.125 1 98.12 552 LYS A N 1
ATOM 4111 C CA . LYS A 1 552 ? -0.738 5.074 32.438 1 98.12 552 LYS A CA 1
ATOM 4112 C C . LYS A 1 552 ? -0.036 4.594 31.188 1 98.12 552 LYS A C 1
ATOM 4114 O O . LYS A 1 552 ? -0.576 3.77 30.438 1 98.12 552 LYS A O 1
ATOM 4119 N N . TYR A 1 553 ? 1.122 5.145 31.016 1 97 553 TYR A N 1
ATOM 4120 C CA . TYR A 1 553 ? 1.938 4.785 29.859 1 97 553 TYR A CA 1
ATOM 4121 C C . TYR A 1 553 ? 3.049 3.82 30.25 1 97 553 TYR A C 1
ATOM 4123 O O . TYR A 1 553 ? 3.613 3.926 31.344 1 97 553 TYR A O 1
ATOM 4131 N N . SER A 1 554 ? 3.469 2.928 29.375 1 95.31 554 SER A N 1
ATOM 4132 C CA . SER A 1 554 ? 4.52 1.95 29.641 1 95.31 554 SER A CA 1
ATOM 4133 C C . SER A 1 554 ? 5.898 2.598 29.609 1 95.31 554 SER A C 1
ATOM 4135 O O . SER A 1 554 ? 6.875 2.016 30.078 1 95.31 554 SER A O 1
ATOM 4137 N N . ASP A 1 555 ? 6.027 3.686 29.047 1 92.56 555 ASP A N 1
ATOM 4138 C CA . ASP A 1 555 ? 7.348 4.27 28.828 1 92.56 555 ASP A CA 1
ATOM 4139 C C . ASP A 1 555 ? 7.594 5.441 29.781 1 92.56 555 ASP A C 1
ATOM 4141 O O . ASP A 1 555 ? 8.312 5.301 30.781 1 92.56 555 ASP A O 1
ATOM 4145 N N . PHE A 1 556 ? 6.898 6.586 29.781 1 90.94 556 PHE A N 1
ATOM 4146 C CA . PHE A 1 556 ? 7.309 7.773 30.531 1 90.94 556 PHE A CA 1
ATOM 4147 C C . PHE A 1 556 ? 6.645 7.812 31.891 1 90.94 556 PHE A C 1
ATOM 4149 O O . PHE A 1 556 ? 7.059 8.578 32.781 1 90.94 556 PHE A O 1
ATOM 4156 N N . GLY A 1 557 ? 5.523 7.129 32.094 1 94.25 557 GLY A N 1
ATOM 4157 C CA . GLY A 1 557 ? 4.852 7.145 33.375 1 94.25 557 GLY A CA 1
ATOM 4158 C C . GLY A 1 557 ? 3.35 7.312 33.25 1 94.25 557 GLY A C 1
ATOM 4159 O O . GLY A 1 557 ? 2.686 6.551 32.562 1 94.25 557 GLY A O 1
ATOM 4160 N N . SER A 1 558 ? 2.859 8.352 34 1 96.38 558 SER A N 1
ATOM 4161 C CA . SER A 1 558 ? 1.412 8.531 34 1 96.38 558 SER A CA 1
ATOM 4162 C C . SER A 1 558 ? 1.045 10.016 34 1 96.38 558 SER A C 1
ATOM 4164 O O . SER A 1 558 ? 1.898 10.875 34.25 1 96.38 558 SER A O 1
ATOM 4166 N N . ALA A 1 559 ? -0.173 10.273 33.656 1 97.12 559 ALA A N 1
ATOM 4167 C CA . ALA A 1 559 ? -0.716 11.625 33.625 1 97.12 559 ALA A CA 1
ATOM 4168 C C . ALA A 1 559 ? -2.164 11.648 34.094 1 97.12 559 ALA A C 1
ATOM 4170 O O . ALA A 1 559 ? -2.941 10.742 33.781 1 97.12 559 ALA A O 1
ATOM 4171 N N . PHE A 1 560 ? -2.525 12.641 34.906 1 97.81 560 PHE A N 1
ATOM 4172 C CA . PHE A 1 560 ? -3.902 12.898 35.312 1 97.81 560 PHE A CA 1
ATOM 4173 C C . PHE A 1 560 ? -4.41 14.203 34.719 1 97.81 560 PHE A C 1
ATOM 4175 O O . PHE A 1 560 ? -3.77 15.242 34.844 1 97.81 560 PHE A O 1
ATOM 4182 N N . SER A 1 561 ? -5.516 14.188 34.094 1 98.38 561 SER A N 1
ATOM 4183 C CA . SER A 1 561 ? -6.086 15.336 33.406 1 98.38 561 SER A CA 1
ATOM 4184 C C . SER A 1 561 ? -7.469 15.688 33.938 1 98.38 561 SER A C 1
ATOM 4186 O O . SER A 1 561 ? -8.469 15.109 33.531 1 98.38 561 SER A O 1
ATOM 4188 N N . PRO A 1 562 ? -7.535 16.641 34.781 1 98.12 562 PRO A N 1
ATOM 4189 C CA . PRO A 1 562 ? -8.82 17.141 35.25 1 98.12 562 PRO A CA 1
ATOM 4190 C C . PRO A 1 562 ? -9.391 18.25 34.375 1 98.12 562 PRO A C 1
ATOM 4192 O O . PRO A 1 562 ? -8.633 18.953 33.719 1 98.12 562 PRO A O 1
ATOM 4195 N N . LYS A 1 563 ? -10.672 18.484 34.438 1 98 563 LYS A N 1
ATOM 4196 C CA . LYS A 1 563 ? -11.367 19.562 33.719 1 98 563 LYS A CA 1
ATOM 4197 C C . LYS A 1 563 ? -12.648 19.953 34.438 1 98 563 LYS A C 1
ATOM 4199 O O . LYS A 1 563 ? -13.359 19.078 34.969 1 98 563 LYS A O 1
ATOM 4204 N N . ALA A 1 564 ? -12.969 21.219 34.531 1 97.94 564 ALA A N 1
ATOM 4205 C CA . ALA A 1 564 ? -14.219 21.75 35.062 1 97.94 564 ALA A CA 1
ATOM 4206 C C . ALA A 1 564 ? -14.727 22.906 34.219 1 97.94 564 ALA A C 1
ATOM 4208 O O . ALA A 1 564 ? -13.945 23.719 33.719 1 97.94 564 ALA A O 1
ATOM 4209 N N . SER A 1 565 ? -15.969 22.953 34.031 1 96.88 565 SER A N 1
ATOM 4210 C CA . SER A 1 565 ? -16.562 24.047 33.25 1 96.88 565 SER A CA 1
ATOM 4211 C C . SER A 1 565 ? -17.938 24.422 33.812 1 96.88 565 SER A C 1
ATOM 4213 O O . SER A 1 565 ? -18.625 23.578 34.375 1 96.88 565 SER A O 1
ATOM 4215 N N . VAL A 1 566 ? -18.375 25.641 33.625 1 97.12 566 VAL A N 1
ATOM 4216 C CA . VAL A 1 566 ? -19.641 26.188 34.094 1 97.12 566 VAL A CA 1
ATOM 4217 C C . VAL A 1 566 ? -20.344 26.891 32.938 1 97.12 566 VAL A C 1
ATOM 4219 O O . VAL A 1 566 ? -19.734 27.672 32.219 1 97.12 566 VAL A O 1
ATOM 4222 N N . ARG A 1 567 ? -21.5 26.547 32.75 1 95.81 567 ARG A N 1
ATOM 4223 C CA . ARG A 1 567 ? -22.406 27.234 31.844 1 95.81 567 ARG A CA 1
ATOM 4224 C C . ARG A 1 567 ? -23.469 28.031 32.594 1 95.81 567 ARG A C 1
ATOM 4226 O O . ARG A 1 567 ? -24.141 27.469 33.469 1 95.81 567 ARG A O 1
ATOM 4233 N N . TYR A 1 568 ? -23.656 29.375 32.344 1 96.25 568 TYR A N 1
ATOM 4234 C CA . TYR A 1 568 ? -24.625 30.25 33 1 96.25 568 TYR A CA 1
ATOM 4235 C C . TYR A 1 568 ? -25.469 31 31.969 1 96.25 568 TYR A C 1
ATOM 4237 O O . TYR A 1 568 ? -24.953 31.797 31.188 1 96.25 568 TYR A O 1
ATOM 4245 N N . GLN A 1 569 ? -26.656 30.703 32 1 95.19 569 GLN A N 1
ATOM 4246 C CA . GLN A 1 569 ? -27.578 31.344 31.078 1 95.19 569 GLN A CA 1
ATOM 4247 C C . GLN A 1 569 ? -28.594 32.219 31.812 1 95.19 569 GLN A C 1
ATOM 4249 O O . GLN A 1 569 ? -29.766 31.828 31.938 1 95.19 569 GLN A O 1
ATOM 4254 N N . PRO A 1 570 ? -28.297 33.438 32.062 1 94.94 570 PRO A N 1
ATOM 4255 C CA . PRO A 1 570 ? -29.188 34.312 32.844 1 94.94 570 PRO A CA 1
ATOM 4256 C C . PRO A 1 570 ? -30.406 34.781 32.031 1 94.94 570 PRO A C 1
ATOM 4258 O O . PRO A 1 570 ? -31.453 35.094 32.594 1 94.94 570 PRO A O 1
ATOM 4261 N N . LEU A 1 571 ? -30.188 34.844 30.672 1 94.88 571 LEU A N 1
ATOM 4262 C CA . LEU A 1 571 ? -31.25 35.188 29.75 1 94.88 571 LEU A CA 1
ATOM 4263 C C . LEU A 1 571 ? -31.328 34.188 28.609 1 94.88 571 LEU A C 1
ATOM 4265 O O . LEU A 1 571 ? -30.344 33.531 28.297 1 94.88 571 LEU A O 1
ATOM 4269 N N . ASP A 1 572 ? -32.5 34.219 28.047 1 90.12 572 ASP A N 1
ATOM 4270 C CA . ASP A 1 572 ? -32.688 33.281 26.938 1 90.12 572 ASP A CA 1
ATOM 4271 C C . ASP A 1 572 ? -31.719 33.594 25.797 1 90.12 572 ASP A C 1
ATOM 4273 O O . ASP A 1 572 ? -31.297 32.688 25.062 1 90.12 572 ASP A O 1
ATOM 4277 N N . ASN A 1 573 ? -31.312 34.781 25.641 1 93.75 573 ASN A N 1
ATOM 4278 C CA . ASN A 1 573 ? -30.5 35.188 24.5 1 93.75 573 ASN A CA 1
ATOM 4279 C C . ASN A 1 573 ? -29.062 35.5 24.922 1 93.75 573 ASN A C 1
ATOM 4281 O O . ASN A 1 573 ? -28.328 36.156 24.188 1 93.75 573 ASN A O 1
ATOM 4285 N N . LEU A 1 574 ? -28.703 35.156 26.156 1 95.56 574 LEU A N 1
ATOM 4286 C CA . LEU A 1 574 ? -27.359 35.406 26.656 1 95.56 574 LEU A CA 1
ATOM 4287 C C . LEU A 1 574 ? -26.844 34.188 27.453 1 95.56 574 LEU A C 1
ATOM 4289 O O . LEU A 1 574 ? -27.516 33.75 28.391 1 95.56 574 LEU A O 1
ATOM 4293 N N . MET A 1 575 ? -25.781 33.688 27.062 1 95.25 575 MET A N 1
ATOM 4294 C CA . MET A 1 575 ? -25.141 32.594 27.766 1 95.25 575 MET A CA 1
ATOM 4295 C C . MET A 1 575 ? -23.672 32.906 28.078 1 95.25 575 MET A C 1
ATOM 4297 O O . MET A 1 575 ? -22.953 33.438 27.219 1 95.25 575 MET A O 1
ATOM 4301 N N . LEU A 1 576 ? -23.25 32.688 29.312 1 97.25 576 LEU A N 1
ATOM 4302 C CA . LEU A 1 576 ? -21.859 32.812 29.75 1 97.25 576 LEU A CA 1
ATOM 4303 C C . LEU A 1 576 ? -21.234 31.453 30.016 1 97.25 576 LEU A C 1
ATOM 4305 O O . LEU A 1 576 ? -21.938 30.516 30.406 1 97.25 576 LEU A O 1
ATOM 4309 N N . ARG A 1 577 ? -19.953 31.375 29.75 1 96.38 577 ARG A N 1
ATOM 4310 C CA . ARG A 1 577 ? -19.266 30.109 30 1 96.38 577 ARG A CA 1
ATOM 4311 C C . ARG A 1 577 ? -17.844 30.359 30.516 1 96.38 577 ARG A C 1
ATOM 4313 O O . ARG A 1 577 ? -17.219 31.344 30.156 1 96.38 577 ARG A O 1
ATOM 4320 N N . THR A 1 578 ? -17.375 29.469 31.297 1 97.12 578 THR A N 1
ATOM 4321 C CA . THR A 1 578 ? -16 29.422 31.766 1 97.12 578 THR A CA 1
ATOM 4322 C C . THR A 1 578 ? -15.547 27.969 31.969 1 97.12 578 THR A C 1
ATOM 4324 O O . THR A 1 578 ? -16.359 27.094 32.25 1 97.12 578 THR A O 1
ATOM 4327 N N . SER A 1 579 ? -14.234 27.719 31.641 1 96.94 579 SER A N 1
ATOM 4328 C CA . SER A 1 579 ? -13.695 26.375 31.844 1 96.94 579 SER A CA 1
ATOM 4329 C C . SER A 1 579 ? -12.227 26.438 32.25 1 96.94 579 SER A C 1
ATOM 4331 O O . SER A 1 579 ? -11.523 27.406 31.953 1 96.94 579 SER A O 1
ATOM 4333 N N . TRP A 1 580 ? -11.859 25.438 32.969 1 98 580 TRP A N 1
ATOM 4334 C CA . TRP A 1 580 ? -10.469 25.156 33.312 1 98 580 TRP A CA 1
ATOM 4335 C C . TRP A 1 580 ? -10.141 23.688 33.031 1 98 580 TRP A C 1
ATOM 4337 O O . TRP A 1 580 ? -10.93 22.797 33.344 1 98 580 TRP A O 1
ATOM 4347 N N . SER A 1 581 ? -8.961 23.5 32.438 1 97.44 581 SER A N 1
ATOM 4348 C CA . SER A 1 581 ? -8.531 22.125 32.219 1 97.44 581 SER A CA 1
ATOM 4349 C C . SER A 1 581 ? -7.008 22 32.281 1 97.44 581 SER A C 1
ATOM 4351 O O . SER A 1 581 ? -6.289 22.969 32 1 97.44 581 SER A O 1
ATOM 4353 N N . ARG A 1 582 ? -6.488 20.844 32.719 1 96.56 582 ARG A N 1
ATOM 4354 C CA . ARG A 1 582 ? -5.098 20.422 32.594 1 96.56 582 ARG A CA 1
ATOM 4355 C C . ARG A 1 582 ? -4.953 19.312 31.531 1 96.56 582 ARG A C 1
ATOM 4357 O O . ARG A 1 582 ? -5.52 18.234 31.688 1 96.56 582 ARG A O 1
ATOM 4364 N N . SER A 1 583 ? -4.262 19.641 30.516 1 98.12 583 SER A N 1
ATOM 4365 C CA . SER A 1 583 ? -4.004 18.688 29.438 1 98.12 583 SER A CA 1
ATOM 4366 C C . SER A 1 583 ? -2.543 18.266 29.422 1 98.12 583 SER A C 1
ATOM 4368 O O . SER A 1 583 ? -1.713 18.828 30.141 1 98.12 583 SER A O 1
ATOM 4370 N N . PHE A 1 584 ? -2.281 17.203 28.625 1 97.75 584 PHE A N 1
ATOM 4371 C CA . PHE A 1 584 ? -0.894 16.781 28.469 1 97.75 584 PHE A CA 1
ATOM 4372 C C . PHE A 1 584 ? -0.634 16.234 27.062 1 97.75 584 PHE A C 1
ATOM 4374 O O . PHE A 1 584 ? -1.573 15.984 26.312 1 97.75 584 PHE A O 1
ATOM 4381 N N . ARG A 1 585 ? 0.619 16.172 26.719 1 96.88 585 ARG A N 1
ATOM 4382 C CA . ARG A 1 585 ? 1.112 15.477 25.516 1 96.88 585 ARG A CA 1
ATOM 4383 C C . ARG A 1 585 ? 2.246 14.523 25.875 1 96.88 585 ARG A C 1
ATOM 4385 O O . ARG A 1 585 ? 3.248 14.93 26.469 1 96.88 585 ARG A O 1
ATOM 4392 N N . ALA A 1 586 ? 2.031 13.32 25.531 1 95.88 586 ALA A N 1
ATOM 4393 C CA . ALA A 1 586 ? 3.098 12.336 25.688 1 95.88 586 ALA A CA 1
ATOM 4394 C C . ALA A 1 586 ? 4.172 12.516 24.625 1 95.88 586 ALA A C 1
ATOM 4396 O O . ALA A 1 586 ? 3.877 12.922 23.484 1 95.88 586 ALA A O 1
ATOM 4397 N N . PRO A 1 587 ? 5.422 12.281 24.984 1 94.81 587 PRO A N 1
ATOM 4398 C CA . PRO A 1 587 ? 6.43 12.273 23.906 1 94.81 587 PRO A CA 1
ATOM 4399 C C . PRO A 1 587 ? 6.121 11.266 22.812 1 94.81 587 PRO A C 1
ATOM 4401 O O . PRO A 1 587 ? 5.633 10.164 23.094 1 94.81 587 PRO A O 1
ATOM 4404 N N . SER A 1 588 ? 6.391 11.633 21.594 1 92.88 588 SER A N 1
ATOM 4405 C CA . SER A 1 588 ? 6.207 10.664 20.516 1 92.88 588 SER A CA 1
ATOM 4406 C C . SER A 1 588 ? 7.25 9.555 20.578 1 92.88 588 SER A C 1
ATOM 4408 O O . SER A 1 588 ? 8.289 9.719 21.219 1 92.88 588 SER A O 1
ATOM 4410 N N . LEU A 1 589 ? 6.969 8.438 19.953 1 91.19 589 LEU A N 1
ATOM 4411 C CA . LEU A 1 589 ? 7.918 7.332 19.938 1 91.19 589 LEU A CA 1
ATOM 4412 C C . LEU A 1 589 ? 9.188 7.719 19.188 1 91.19 589 LEU A C 1
ATOM 4414 O O . LEU A 1 589 ? 10.281 7.25 19.531 1 91.19 589 LEU A O 1
ATOM 4418 N N . SER A 1 590 ? 9.07 8.531 18.234 1 90.25 590 SER A N 1
ATOM 4419 C CA . SER A 1 590 ? 10.258 9.031 17.547 1 90.25 590 SER A CA 1
ATOM 4420 C C . SER A 1 590 ? 11.086 9.938 18.453 1 90.25 590 SER A C 1
ATOM 4422 O O . SER A 1 590 ? 12.312 9.93 18.391 1 90.25 590 SER A O 1
ATOM 4424 N N . ASP A 1 591 ? 10.453 10.75 19.25 1 91.62 591 ASP A N 1
ATOM 4425 C CA . ASP A 1 591 ? 11.172 11.586 20.203 1 91.62 591 ASP A CA 1
ATOM 4426 C C . ASP A 1 591 ? 12 10.742 21.172 1 91.62 591 ASP A C 1
ATOM 4428 O O . ASP A 1 591 ? 13.102 11.133 21.562 1 91.62 591 ASP A O 1
ATOM 4432 N N . LEU A 1 592 ? 11.453 9.641 21.547 1 91.44 592 LEU A N 1
ATOM 4433 C CA . LEU A 1 592 ? 12.023 8.797 22.594 1 91.44 592 LEU A CA 1
ATOM 4434 C C . LEU A 1 592 ? 13.094 7.875 22.016 1 91.44 592 LEU A C 1
ATOM 4436 O O . LEU A 1 592 ? 14.109 7.617 22.656 1 91.44 592 LEU A O 1
ATOM 4440 N N . TYR A 1 593 ? 12.891 7.387 20.75 1 87.44 593 TYR A N 1
ATOM 4441 C CA . TYR A 1 593 ? 13.648 6.184 20.422 1 87.44 593 TYR A CA 1
ATOM 4442 C C . TYR A 1 593 ? 14.312 6.312 19.047 1 87.44 593 TYR A C 1
ATOM 4444 O O . TYR A 1 593 ? 14.922 5.359 18.562 1 87.44 593 TYR A O 1
ATOM 4452 N N . SER A 1 594 ? 14.234 7.34 18.406 1 86.81 594 SER A N 1
ATOM 4453 C CA . SER A 1 594 ? 14.867 7.465 17.094 1 86.81 594 SER A CA 1
ATOM 4454 C C . SER A 1 594 ? 16.391 7.355 17.203 1 86.81 594 SER A C 1
ATOM 4456 O O . SER A 1 594 ? 16.984 7.812 18.172 1 86.81 594 SER A O 1
ATOM 4458 N N . ALA A 1 595 ? 16.969 6.754 16.188 1 82.31 595 ALA A N 1
ATOM 4459 C CA . ALA A 1 595 ? 18.422 6.777 16.078 1 82.31 595 ALA A CA 1
ATOM 4460 C C . ALA A 1 595 ? 18.922 8.172 15.711 1 82.31 595 ALA A C 1
ATOM 4462 O O . ALA A 1 595 ? 18.172 8.984 15.172 1 82.31 595 ALA A O 1
ATOM 4463 N N . ASP A 1 596 ? 20.172 8.406 16.078 1 81.56 596 ASP A N 1
ATOM 4464 C CA . ASP A 1 596 ? 20.781 9.664 15.664 1 81.56 596 ASP A CA 1
ATOM 4465 C C . ASP A 1 596 ? 20.703 9.852 14.156 1 81.56 596 ASP A C 1
ATOM 4467 O O . ASP A 1 596 ? 20.859 8.898 13.391 1 81.56 596 ASP A O 1
ATOM 4471 N N . SER A 1 597 ? 20.312 11.07 13.797 1 78.44 597 SER A N 1
ATOM 4472 C CA . SER A 1 597 ? 20.156 11.305 12.367 1 78.44 597 SER A CA 1
ATOM 4473 C C . SER A 1 597 ? 20.828 12.609 11.938 1 78.44 597 SER A C 1
ATOM 4475 O O . SER A 1 597 ? 20.781 13.602 12.664 1 78.44 597 SER A O 1
ATOM 4477 N N . PHE A 1 598 ? 21.453 12.547 10.781 1 74.12 598 PHE A N 1
ATOM 4478 C CA . PHE A 1 598 ? 22 13.75 10.164 1 74.12 598 PHE A CA 1
ATOM 4479 C C . PHE A 1 598 ? 20.891 14.625 9.594 1 74.12 598 PHE A C 1
ATOM 4481 O O . PHE A 1 598 ? 19.922 14.117 9.047 1 74.12 598 PHE A O 1
ATOM 4488 N N . SER A 1 599 ? 21.031 15.852 9.805 1 74.12 599 SER A N 1
ATOM 4489 C CA . SER A 1 599 ? 20.188 16.844 9.164 1 74.12 599 SER A CA 1
ATOM 4490 C C . SER A 1 599 ? 20.984 18.094 8.773 1 74.12 599 SER A C 1
ATOM 4492 O O . SER A 1 599 ? 21.938 18.469 9.453 1 74.12 599 SER A O 1
ATOM 4494 N N . ALA A 1 600 ? 20.641 18.578 7.586 1 68.62 600 ALA A N 1
ATOM 4495 C CA . ALA A 1 600 ? 21.141 19.891 7.211 1 68.62 600 ALA A CA 1
ATOM 4496 C C . ALA A 1 600 ? 20.203 20.984 7.68 1 68.62 600 ALA A C 1
ATOM 4498 O O . ALA A 1 600 ? 19.391 21.484 6.898 1 68.62 600 ALA A O 1
ATOM 4499 N N . ASP A 1 601 ? 20.438 21.375 8.906 1 76.19 601 ASP A N 1
ATOM 4500 C CA . ASP A 1 601 ? 19.5 22.328 9.484 1 76.19 601 ASP A CA 1
ATOM 4501 C C . ASP A 1 601 ? 19.844 23.75 9.047 1 76.19 601 ASP A C 1
ATOM 4503 O O . ASP A 1 601 ? 21.016 24.109 8.938 1 76.19 601 ASP A O 1
ATOM 4507 N N . TRP A 1 602 ? 18.812 24.5 8.773 1 69.19 602 TRP A N 1
ATOM 4508 C CA . TRP A 1 602 ? 18.984 25.906 8.453 1 69.19 602 TRP A CA 1
ATOM 4509 C C . TRP A 1 602 ? 19.203 26.734 9.719 1 69.19 602 TRP A C 1
ATOM 4511 O O . TRP A 1 602 ? 18.578 26.469 10.75 1 69.19 602 TRP A O 1
ATOM 4521 N N . GLY A 1 603 ? 20.094 27.672 9.656 1 78.69 603 GLY A N 1
ATOM 4522 C CA . GLY A 1 603 ? 20.312 28.609 10.75 1 78.69 603 GLY A CA 1
ATOM 4523 C C . GLY A 1 603 ? 21.156 29.797 10.352 1 78.69 603 GLY A C 1
ATOM 4524 O O . GLY A 1 603 ? 21.828 29.781 9.32 1 78.69 603 GLY A O 1
ATOM 4525 N N . LYS A 1 604 ? 20.969 30.844 11.117 1 80.44 604 LYS A N 1
ATOM 4526 C CA . LYS A 1 604 ? 21.828 32.031 11.047 1 80.44 604 LYS A CA 1
ATOM 4527 C C . LYS A 1 604 ? 22.875 32 12.164 1 80.44 604 LYS A C 1
ATOM 4529 O O . LYS A 1 604 ? 22.516 32.062 13.344 1 80.44 604 LYS A O 1
ATOM 4534 N N . ASP A 1 605 ? 24.172 31.969 11.797 1 88.19 605 ASP A N 1
ATOM 4535 C CA . ASP A 1 605 ? 25.25 31.938 12.773 1 88.19 605 ASP A CA 1
ATOM 4536 C C . ASP A 1 605 ? 25.578 33.344 13.273 1 88.19 605 ASP A C 1
ATOM 4538 O O . ASP A 1 605 ? 26.594 33.906 12.891 1 88.19 605 ASP A O 1
ATOM 4542 N N . TYR A 1 606 ? 24.875 33.781 14.188 1 85.88 606 TYR A N 1
ATOM 4543 C CA . TYR A 1 606 ? 25.031 35.156 14.719 1 85.88 606 TYR A CA 1
ATOM 4544 C C . TYR A 1 606 ? 26.344 35.281 15.484 1 85.88 606 TYR A C 1
ATOM 4546 O O . TYR A 1 606 ? 26.906 36.375 15.578 1 85.88 606 TYR A O 1
ATOM 4554 N N . VAL A 1 607 ? 26.781 34.219 16.047 1 89.25 607 VAL A N 1
ATOM 4555 C CA . VAL A 1 607 ? 28.047 34.25 16.781 1 89.25 607 VAL A CA 1
ATOM 4556 C C . VAL A 1 607 ? 29.188 34.562 15.812 1 89.25 607 VAL A C 1
ATOM 4558 O O . VAL A 1 607 ? 30 35.438 16.078 1 89.25 607 VAL A O 1
ATOM 4561 N N . TYR A 1 608 ? 29.281 33.844 14.758 1 91 608 TYR A N 1
ATOM 4562 C CA . TYR A 1 608 ? 30.281 34.094 13.734 1 91 608 TYR A CA 1
ATOM 4563 C C . TYR A 1 608 ? 30.125 35.5 13.164 1 91 608 TYR A C 1
ATOM 4565 O O . TYR A 1 608 ? 31.125 36.219 12.984 1 91 608 TYR A O 1
ATOM 4573 N N . CYS A 1 609 ? 28.953 35.844 12.828 1 87.69 609 CYS A N 1
ATOM 4574 C CA . CYS A 1 609 ? 28.703 37.156 12.234 1 87.69 609 CYS A CA 1
ATOM 4575 C C . CYS A 1 609 ? 29.141 38.281 13.164 1 87.69 609 CYS A C 1
ATOM 4577 O O . CYS A 1 609 ? 29.781 39.25 12.734 1 87.69 609 CYS A O 1
ATOM 4579 N N . GLN A 1 610 ? 28.75 38.188 14.422 1 85.88 610 GLN A N 1
ATOM 4580 C CA . GLN A 1 610 ? 29.156 39.188 15.398 1 85.88 610 GLN A CA 1
ATOM 4581 C C . GLN A 1 610 ? 30.688 39.25 15.5 1 85.88 610 GLN A C 1
ATOM 4583 O O . GLN A 1 610 ? 31.25 40.344 15.539 1 85.88 610 GLN A O 1
ATOM 4588 N N . ALA A 1 611 ? 31.25 38.125 15.516 1 88.19 611 ALA A N 1
ATOM 4589 C CA . ALA A 1 611 ? 32.688 38.062 15.648 1 88.19 611 ALA A CA 1
ATOM 4590 C C . ALA A 1 611 ? 33.406 38.688 14.43 1 88.19 611 ALA A C 1
ATOM 4592 O O . ALA A 1 611 ? 34.531 39.125 14.516 1 88.19 611 ALA A O 1
ATOM 4593 N N . ASN A 1 612 ? 32.719 38.719 13.344 1 89.25 612 ASN A N 1
ATOM 4594 C CA . ASN A 1 612 ? 33.344 39.219 12.109 1 89.25 612 ASN A CA 1
ATOM 4595 C C . ASN A 1 612 ? 32.719 40.531 11.648 1 89.25 612 ASN A C 1
ATOM 4597 O O . ASN A 1 612 ? 32.844 40.906 10.484 1 89.25 612 ASN A O 1
ATOM 4601 N N . GLY A 1 613 ? 32.031 41.094 12.477 1 86.25 613 GLY A N 1
ATOM 4602 C CA . GLY A 1 613 ? 31.5 42.438 12.234 1 86.25 613 GLY A CA 1
ATOM 4603 C C . GLY A 1 613 ? 30.375 42.469 11.195 1 86.25 613 GLY A C 1
ATOM 4604 O O . GLY A 1 613 ? 30.156 43.469 10.539 1 86.25 613 GLY A O 1
ATOM 4605 N N . ILE A 1 614 ? 29.812 41.375 10.953 1 82.62 614 ILE A N 1
ATOM 4606 C CA . ILE A 1 614 ? 28.656 41.312 10.062 1 82.62 614 ILE A CA 1
ATOM 4607 C C . ILE A 1 614 ? 27.375 41.625 10.836 1 82.62 614 ILE A C 1
ATOM 4609 O O . ILE A 1 614 ? 27.109 41.031 11.891 1 82.62 614 ILE A O 1
ATOM 4613 N N . ALA A 1 615 ? 26.672 42.594 10.367 1 77.31 615 ALA A N 1
ATOM 4614 C CA . ALA A 1 615 ? 25.422 42.969 11.023 1 77.31 615 ALA A CA 1
ATOM 4615 C C . ALA A 1 615 ? 24.453 41.781 11.055 1 77.31 615 ALA A C 1
ATOM 4617 O O . ALA A 1 615 ? 24.406 40.969 10.117 1 77.31 615 ALA A O 1
ATOM 4618 N N . ALA A 1 616 ? 23.625 41.656 12.148 1 75.19 616 ALA A N 1
ATOM 4619 C CA . ALA A 1 616 ? 22.688 40.562 12.328 1 75.19 616 ALA A CA 1
ATOM 4620 C C . ALA A 1 616 ? 21.75 40.438 11.125 1 75.19 616 ALA A C 1
ATOM 4622 O O . ALA A 1 616 ? 21.422 39.344 10.695 1 75.19 616 ALA A O 1
ATOM 4623 N N . ALA A 1 617 ? 21.312 41.625 10.633 1 68.56 617 ALA A N 1
ATOM 4624 C CA . ALA A 1 617 ? 20.375 41.656 9.516 1 68.56 617 ALA A CA 1
ATOM 4625 C C . ALA A 1 617 ? 21 41.062 8.258 1 68.56 617 ALA A C 1
ATOM 4627 O O . ALA A 1 617 ? 20.297 40.562 7.371 1 68.56 617 ALA A O 1
ATOM 4628 N N . ASP A 1 618 ? 22.312 41.094 8.219 1 71.88 618 ASP A N 1
ATOM 4629 C CA . ASP A 1 618 ? 23.016 40.625 7.035 1 71.88 618 ASP A CA 1
ATOM 4630 C C . ASP A 1 618 ? 23.578 39.219 7.234 1 71.88 618 ASP A C 1
ATOM 4632 O O . ASP A 1 618 ? 24.203 38.656 6.336 1 71.88 618 ASP A O 1
ATOM 4636 N N . CYS A 1 619 ? 23.266 38.688 8.383 1 77.62 619 CYS A N 1
ATOM 4637 C CA . CYS A 1 619 ? 23.75 37.344 8.648 1 77.62 619 CYS A CA 1
ATOM 4638 C C . CYS A 1 619 ? 23.031 36.312 7.805 1 77.62 619 CYS A C 1
ATOM 4640 O O . CYS A 1 619 ? 21.797 36.188 7.863 1 77.62 619 CYS A O 1
ATOM 4642 N N . PRO A 1 620 ? 23.688 35.625 7.027 1 72.31 620 PRO A N 1
ATOM 4643 C CA . PRO A 1 620 ? 23.031 34.719 6.094 1 72.31 620 PRO A CA 1
ATOM 4644 C C . PRO A 1 620 ? 22.422 33.5 6.785 1 72.31 620 PRO A C 1
ATOM 4646 O O . PRO A 1 620 ? 23 33 7.754 1 72.31 620 PRO A O 1
ATOM 4649 N N . ASN A 1 621 ? 21.203 33.125 6.398 1 72.88 621 ASN A N 1
ATOM 4650 C CA . ASN A 1 621 ? 20.656 31.828 6.758 1 72.88 621 ASN A CA 1
ATOM 4651 C C . ASN A 1 621 ? 21.234 30.703 5.887 1 72.88 621 ASN A C 1
ATOM 4653 O O . ASN A 1 621 ? 21.109 30.75 4.66 1 72.88 621 ASN A O 1
ATOM 4657 N N . GLN A 1 622 ? 21.891 29.797 6.496 1 65.88 622 GLN A N 1
ATOM 4658 C CA . GLN A 1 622 ? 22.547 28.734 5.742 1 65.88 622 GLN A CA 1
ATOM 4659 C C . GLN A 1 622 ? 22.328 27.375 6.41 1 65.88 622 GLN A C 1
ATOM 4661 O O . GLN A 1 622 ? 21.812 27.312 7.535 1 65.88 622 GLN A O 1
ATOM 4666 N N . GLN A 1 623 ? 22.562 26.328 5.664 1 68.75 623 GLN A N 1
ATOM 4667 C CA . GLN A 1 623 ? 22.438 24.969 6.203 1 68.75 623 GLN A CA 1
ATOM 4668 C C . GLN A 1 623 ? 23.734 24.531 6.898 1 68.75 623 GLN A C 1
ATOM 4670 O O . GLN A 1 623 ? 24.828 24.844 6.43 1 68.75 623 GLN A O 1
ATOM 4675 N N . TYR A 1 624 ? 23.625 24 8.031 1 74.88 624 TYR A N 1
ATOM 4676 C CA . TYR A 1 624 ? 24.719 23.438 8.805 1 74.88 624 TYR A CA 1
ATOM 4677 C C . TYR A 1 624 ? 24.484 21.969 9.109 1 74.88 624 TYR A C 1
ATOM 4679 O O . TYR A 1 624 ? 23.344 21.547 9.344 1 74.88 624 TYR A O 1
ATOM 4687 N N . ASP A 1 625 ? 25.547 21.203 9.102 1 74.81 625 ASP A N 1
ATOM 4688 C CA . ASP A 1 625 ? 25.453 19.797 9.508 1 74.81 625 ASP A CA 1
ATOM 4689 C C . ASP A 1 625 ? 25.047 19.672 10.969 1 74.81 625 ASP A C 1
ATOM 4691 O O . ASP A 1 625 ? 25.703 20.219 11.852 1 74.81 625 ASP A O 1
ATOM 4695 N N . THR A 1 626 ? 24 19.016 11.148 1 84.06 626 THR A N 1
ATOM 4696 C CA . THR A 1 626 ? 23.453 18.844 12.492 1 84.06 626 THR A CA 1
ATOM 4697 C C . THR A 1 626 ? 23.062 17.391 12.734 1 84.06 626 THR A C 1
ATOM 4699 O O . THR A 1 626 ? 22.469 16.75 11.867 1 84.06 626 THR A O 1
ATOM 4702 N N . THR A 1 627 ? 23.453 16.812 13.867 1 87.31 627 THR A N 1
ATOM 4703 C CA . THR A 1 627 ? 22.969 15.516 14.312 1 87.31 627 THR A CA 1
ATOM 4704 C C . THR A 1 627 ? 21.797 15.688 15.289 1 87.31 627 THR A C 1
ATOM 4706 O O . THR A 1 627 ? 21.969 16.266 16.359 1 87.31 627 THR A O 1
ATOM 4709 N N . ARG A 1 628 ? 20.719 15.203 14.875 1 88.25 628 ARG A N 1
ATOM 4710 C CA . ARG A 1 628 ? 19.562 15.227 15.766 1 88.25 628 ARG A CA 1
ATOM 4711 C C . ARG A 1 628 ? 19.469 13.93 16.562 1 88.25 628 ARG A C 1
ATOM 4713 O O . ARG A 1 628 ? 19.672 12.844 16.031 1 88.25 628 ARG A O 1
ATOM 4720 N N . THR A 1 629 ? 19.25 14.062 17.859 1 91.62 629 THR A N 1
ATOM 4721 C CA . THR A 1 629 ? 19.219 12.883 18.719 1 91.62 629 THR A CA 1
ATOM 4722 C C . THR A 1 629 ? 17.906 12.797 19.484 1 91.62 629 THR A C 1
ATOM 4724 O O . THR A 1 629 ? 17.344 13.828 19.859 1 91.62 629 THR A O 1
ATOM 4727 N N . SER A 1 630 ? 17.453 11.562 19.688 1 92.31 630 SER A N 1
ATOM 4728 C CA . SER A 1 630 ? 16.312 11.289 20.531 1 92.31 630 SER A CA 1
ATOM 4729 C C . SER A 1 630 ? 16.688 11.359 22.016 1 92.31 630 SER A C 1
ATOM 4731 O O . SER A 1 630 ? 17.844 11.625 22.344 1 92.31 630 SER A O 1
ATOM 4733 N N . ASN A 1 631 ? 15.664 11.273 22.922 1 94.62 631 ASN A N 1
ATOM 4734 C CA . ASN A 1 631 ? 15.859 11.336 24.359 1 94.62 631 ASN A CA 1
ATOM 4735 C C . ASN A 1 631 ? 14.867 10.438 25.094 1 94.62 631 ASN A C 1
ATOM 4737 O O . ASN A 1 631 ? 13.703 10.797 25.281 1 94.62 631 ASN A O 1
ATOM 4741 N N . GLU A 1 632 ? 15.281 9.312 25.625 1 92.69 632 GLU A N 1
ATOM 4742 C CA . GLU A 1 632 ? 14.422 8.32 26.25 1 92.69 632 GLU A CA 1
ATOM 4743 C C . GLU A 1 632 ? 13.922 8.812 27.609 1 92.69 632 GLU A C 1
ATOM 4745 O O . GLU A 1 632 ? 12.984 8.242 28.172 1 92.69 632 GLU A O 1
ATOM 4750 N N . ASP A 1 633 ? 14.461 9.938 28.078 1 94.12 633 ASP A N 1
ATOM 4751 C CA . ASP A 1 633 ? 14.102 10.422 29.406 1 94.12 633 ASP A CA 1
ATOM 4752 C C . ASP A 1 633 ? 13.016 11.492 29.312 1 94.12 633 ASP A C 1
ATOM 4754 O O . ASP A 1 633 ? 12.633 12.07 30.344 1 94.12 633 ASP A O 1
ATOM 4758 N N . LEU A 1 634 ? 12.578 11.734 28.125 1 95.81 634 LEU A N 1
ATOM 4759 C CA . LEU A 1 634 ? 11.523 12.734 27.984 1 95.81 634 LEU A CA 1
ATOM 4760 C C . LEU A 1 634 ? 10.305 12.352 28.828 1 95.81 634 LEU A C 1
ATOM 4762 O O . LEU A 1 634 ? 9.961 11.172 28.938 1 95.81 634 LEU A O 1
ATOM 4766 N N . LYS A 1 635 ? 9.742 13.336 29.406 1 95.62 635 LYS A N 1
ATOM 4767 C CA . LYS A 1 635 ? 8.461 13.234 30.094 1 95.62 635 LYS A CA 1
ATOM 4768 C C . LYS A 1 635 ? 7.363 13.969 29.328 1 95.62 635 LYS A C 1
ATOM 4770 O O . LYS A 1 635 ? 7.621 14.555 28.266 1 95.62 635 LYS A O 1
ATOM 4775 N N . GLU A 1 636 ? 6.133 13.852 29.844 1 96.38 636 GLU A N 1
ATOM 4776 C CA . GLU A 1 636 ? 5.039 14.562 29.203 1 96.38 636 GLU A CA 1
ATOM 4777 C C . GLU A 1 636 ? 5.16 16.062 29.406 1 96.38 636 GLU A C 1
ATOM 4779 O O . GLU A 1 636 ? 5.723 16.516 30.406 1 96.38 636 GLU A O 1
ATOM 4784 N N . GLU A 1 637 ? 4.719 16.812 28.484 1 97.19 637 GLU A N 1
ATOM 4785 C CA . GLU A 1 637 ? 4.441 18.219 28.75 1 97.19 637 GLU A CA 1
ATOM 4786 C C . GLU A 1 637 ? 3.025 18.406 29.281 1 97.19 637 GLU A C 1
ATOM 4788 O O . GLU A 1 637 ? 2.119 17.641 28.938 1 97.19 637 GLU A O 1
ATOM 4793 N N . THR A 1 638 ? 2.787 19.422 30.047 1 97.25 638 THR A N 1
ATOM 4794 C CA . THR A 1 638 ? 1.484 19.688 30.656 1 97.25 638 THR A CA 1
ATOM 4795 C C . THR A 1 638 ? 1.01 21.094 30.328 1 97.25 638 THR A C 1
ATOM 4797 O O . THR A 1 638 ? 1.817 22.031 30.234 1 97.25 638 THR A O 1
ATOM 4800 N N . ALA A 1 639 ? -0.259 21.234 30.141 1 98.25 639 ALA A N 1
ATOM 4801 C CA . ALA A 1 639 ? -0.82 22.531 29.781 1 98.25 639 ALA A CA 1
ATOM 4802 C C . ALA A 1 639 ? -2.025 22.875 30.641 1 98.25 639 ALA A C 1
ATOM 4804 O O . ALA A 1 639 ? -2.934 22.062 30.812 1 98.25 639 ALA A O 1
ATOM 4805 N N . ASP A 1 640 ? -2.037 24 31.172 1 98.12 640 ASP A N 1
ATOM 4806 C CA . ASP A 1 640 ? -3.205 24.578 31.828 1 98.12 640 ASP A CA 1
ATOM 4807 C C . ASP A 1 640 ? -3.928 25.562 30.922 1 98.12 640 ASP A C 1
ATOM 4809 O O . ASP A 1 640 ? -3.322 26.516 30.422 1 98.12 640 ASP A O 1
ATOM 4813 N N . THR A 1 641 ? -5.156 25.359 30.75 1 97.94 641 THR A N 1
ATOM 4814 C CA . THR A 1 641 ? -5.957 26.188 29.859 1 97.94 641 THR A CA 1
ATOM 4815 C C . THR A 1 641 ? -7.156 26.781 30.594 1 97.94 641 THR A C 1
ATOM 4817 O O . THR A 1 641 ? -7.902 26.062 31.25 1 97.94 641 THR A O 1
ATOM 4820 N N . TRP A 1 642 ? -7.355 28.062 30.469 1 97.81 642 TRP A N 1
ATOM 4821 C CA . TRP A 1 642 ? -8.547 28.781 30.938 1 97.81 642 TRP A CA 1
ATOM 4822 C C . TRP A 1 642 ? -9.305 29.375 29.766 1 97.81 642 TRP A C 1
ATOM 4824 O O . TRP A 1 642 ? -8.703 29.891 28.812 1 97.81 642 TRP A O 1
ATOM 4834 N N . ASN A 1 643 ? -10.562 29.312 29.844 1 97.25 643 ASN A N 1
ATOM 4835 C CA . ASN A 1 643 ? -11.43 29.938 28.828 1 97.25 643 ASN A CA 1
ATOM 4836 C C . ASN A 1 643 ? -12.57 30.703 29.484 1 97.25 643 ASN A C 1
ATOM 4838 O O . ASN A 1 643 ? -13.18 30.234 30.438 1 97.25 643 ASN A O 1
ATOM 4842 N N . PHE A 1 644 ? -12.836 31.922 28.984 1 97.94 644 PHE A N 1
ATOM 4843 C CA . PHE A 1 644 ? -13.977 32.75 29.328 1 97.94 644 PHE A CA 1
ATOM 4844 C C . PHE A 1 644 ? -14.703 33.25 28.078 1 97.94 644 PHE A C 1
ATOM 4846 O O . PHE A 1 644 ? -14.078 33.781 27.172 1 97.94 644 PHE A O 1
ATOM 4853 N N . GLY A 1 645 ? -15.961 32.938 28.078 1 96.5 645 GLY A N 1
ATOM 4854 C CA . GLY A 1 645 ? -16.656 33.344 26.859 1 96.5 645 GLY A CA 1
ATOM 4855 C C . GLY A 1 645 ? -18.109 33.688 27.094 1 96.5 645 GLY A C 1
ATOM 4856 O O . GLY A 1 645 ? -18.641 33.469 28.188 1 96.5 645 GLY A O 1
ATOM 4857 N N . PHE A 1 646 ? -18.75 34.25 26.141 1 94.81 646 PHE A N 1
ATOM 4858 C CA . PHE A 1 646 ? -20.188 34.469 26.141 1 94.81 646 PHE A CA 1
ATOM 4859 C C . PHE A 1 646 ? -20.75 34.312 24.734 1 94.81 646 PHE A C 1
ATOM 4861 O O . PHE A 1 646 ? -20.031 34.438 23.75 1 94.81 646 PHE A O 1
ATOM 4868 N N . SER A 1 647 ? -21.953 33.969 24.641 1 94.5 647 SER A N 1
ATOM 4869 C CA . SER A 1 647 ? -22.781 33.938 23.438 1 94.5 647 SER A CA 1
ATOM 4870 C C . SER A 1 647 ? -24.016 34.812 23.594 1 94.5 647 SER A C 1
ATOM 4872 O O . SER A 1 647 ? -24.688 34.75 24.625 1 94.5 647 SER A O 1
ATOM 4874 N N . TYR A 1 648 ? -24.25 35.656 22.609 1 95.44 648 TYR A N 1
ATOM 4875 C CA . TYR A 1 648 ? -25.312 36.656 22.703 1 95.44 648 TYR A CA 1
ATOM 4876 C C . TYR A 1 648 ? -26.078 36.781 21.391 1 95.44 648 TYR A C 1
ATOM 4878 O O . TYR A 1 648 ? -25.484 36.906 20.328 1 95.44 648 TYR A O 1
ATOM 4886 N N . SER A 1 649 ? -27.391 36.656 21.5 1 94.94 649 SER A N 1
ATOM 4887 C CA . SER A 1 649 ? -28.266 36.844 20.344 1 94.94 649 SER A CA 1
ATOM 4888 C C . SER A 1 649 ? -29.203 38.031 20.547 1 94.94 649 SER A C 1
ATOM 4890 O O . SER A 1 649 ? -30.391 37.844 20.828 1 94.94 649 SER A O 1
ATOM 4892 N N . PRO A 1 650 ? -28.797 39.281 20.234 1 93.5 650 PRO A N 1
ATOM 4893 C CA . PRO A 1 650 ? -29.609 40.469 20.5 1 93.5 650 PRO A CA 1
ATOM 4894 C C . PRO A 1 650 ? -30.844 40.531 19.609 1 93.5 650 PRO A C 1
ATOM 4896 O O . PRO A 1 650 ? -31.844 41.156 19.984 1 93.5 650 PRO A O 1
ATOM 4899 N N . LEU A 1 651 ? -30.688 40.062 18.359 1 91.94 651 LEU A N 1
ATOM 4900 C CA . LEU A 1 651 ? -31.797 39.969 17.422 1 91.94 651 LEU A CA 1
ATOM 4901 C C . LEU A 1 651 ? -32.031 38.531 16.984 1 91.94 651 LEU A C 1
ATOM 4903 O O . LEU A 1 651 ? -31.141 37.688 17.141 1 91.94 651 LEU A O 1
ATOM 4907 N N . GLU A 1 652 ? -33.312 38.5 16.359 1 87.06 652 GLU A N 1
ATOM 4908 C CA . GLU A 1 652 ? -33.594 37.156 15.836 1 87.06 652 GLU A CA 1
ATOM 4909 C C . GLU A 1 652 ? -32.594 36.781 14.742 1 87.06 652 GLU A C 1
ATOM 4911 O O . GLU A 1 652 ? -32.281 37.594 13.859 1 87.06 652 GLU A O 1
ATOM 4916 N N . ASP A 1 653 ? -31.875 35.812 14.82 1 91.25 653 ASP A N 1
ATOM 4917 C CA . ASP A 1 653 ? -31 35.188 13.828 1 91.25 653 ASP A CA 1
ATOM 4918 C C . ASP A 1 653 ? -29.625 35.844 13.82 1 91.25 653 ASP A C 1
ATOM 4920 O O . ASP A 1 653 ? -28.875 35.688 12.852 1 91.25 653 ASP A O 1
ATOM 4924 N N . LEU A 1 654 ? -29.328 36.844 14.633 1 95.62 654 LEU A N 1
ATOM 4925 C CA . LEU A 1 654 ? -27.984 37.375 14.859 1 95.62 654 LEU A CA 1
ATOM 4926 C C . LEU A 1 654 ? -27.344 36.688 16.062 1 95.62 654 LEU A C 1
ATOM 4928 O O . LEU A 1 654 ? -27.812 36.844 17.188 1 95.62 654 LEU A O 1
ATOM 4932 N N . ASN A 1 655 ? -26.312 36.031 15.828 1 94.88 655 ASN A N 1
ATOM 4933 C CA . ASN A 1 655 ? -25.594 35.312 16.875 1 94.88 655 ASN A CA 1
ATOM 4934 C C . ASN A 1 655 ? -24.156 35.844 17 1 94.88 655 ASN A C 1
ATOM 4936 O O . ASN A 1 655 ? -23.422 35.875 16 1 94.88 655 ASN A O 1
ATOM 4940 N N . LEU A 1 656 ? -23.797 36.281 18.172 1 96.31 656 LEU A N 1
ATOM 4941 C CA . LEU A 1 656 ? -22.453 36.75 18.484 1 96.31 656 LEU A CA 1
ATOM 4942 C C . LEU A 1 656 ? -21.797 35.875 19.562 1 96.31 656 LEU A C 1
ATOM 4944 O O . LEU A 1 656 ? -22.453 35.438 20.5 1 96.31 656 LEU A O 1
ATOM 4948 N N . SER A 1 657 ? -20.562 35.562 19.328 1 95.19 657 SER A N 1
ATOM 4949 C CA . SER A 1 657 ? -19.797 34.875 20.359 1 95.19 657 SER A CA 1
ATOM 4950 C C . SER A 1 657 ? -18.406 35.469 20.5 1 95.19 657 SER A C 1
ATOM 4952 O O . SER A 1 657 ? -17.781 35.844 19.516 1 95.19 657 SER A O 1
ATOM 4954 N N . LEU A 1 658 ? -17.953 35.594 21.734 1 97.12 658 LEU A N 1
ATOM 4955 C CA . LEU A 1 658 ? -16.609 36.062 22.062 1 97.12 658 LEU A CA 1
ATOM 4956 C C . LEU A 1 658 ? -15.992 35.219 23.172 1 97.12 658 LEU A C 1
ATOM 4958 O O . LEU A 1 658 ? -16.609 35 24.219 1 97.12 658 LEU A O 1
ATOM 4962 N N . ASP A 1 659 ? -14.789 34.719 22.922 1 97.25 659 ASP A N 1
ATOM 4963 C CA . ASP A 1 659 ? -14.086 33.875 23.906 1 97.25 659 ASP A CA 1
ATOM 4964 C C . ASP A 1 659 ? -12.664 34.406 24.125 1 97.25 659 ASP A C 1
ATOM 4966 O O . ASP A 1 659 ? -11.938 34.688 23.172 1 97.25 659 ASP A O 1
ATOM 4970 N N . TYR A 1 660 ? -12.32 34.5 25.344 1 98.12 660 TYR A N 1
ATOM 4971 C CA . TYR A 1 660 ? -10.938 34.75 25.75 1 98.12 660 TYR A CA 1
ATOM 4972 C C . TYR A 1 660 ? -10.305 33.469 26.297 1 98.12 660 TYR A C 1
ATOM 4974 O O . TYR A 1 660 ? -10.906 32.781 27.125 1 98.12 660 TYR A O 1
ATOM 4982 N N . TYR A 1 661 ? -9.117 33.188 25.797 1 97.62 661 TYR A N 1
ATOM 4983 C CA . TYR A 1 661 ? -8.406 32 26.297 1 97.62 661 TYR A CA 1
ATOM 4984 C C . TYR A 1 661 ? -7.004 32.375 26.766 1 97.62 661 TYR A C 1
ATOM 4986 O O . TYR A 1 661 ? -6.414 33.344 26.281 1 97.62 661 TYR A O 1
ATOM 4994 N N . THR A 1 662 ? -6.449 31.547 27.656 1 98.06 662 THR A N 1
ATOM 4995 C CA . THR A 1 662 ? -5.043 31.531 28.047 1 98.06 662 THR A CA 1
ATOM 4996 C C . THR A 1 662 ? -4.551 30.109 28.281 1 98.06 662 THR A C 1
ATOM 4998 O O . THR A 1 662 ? -5.258 29.297 28.875 1 98.06 662 THR A O 1
ATOM 5001 N N . ILE A 1 663 ? -3.412 29.797 27.719 1 98.25 663 ILE A N 1
ATOM 5002 C CA . ILE A 1 663 ? -2.801 28.484 27.812 1 98.25 663 ILE A CA 1
ATOM 5003 C C . ILE A 1 663 ? -1.35 28.609 28.266 1 98.25 663 ILE A C 1
ATOM 5005 O O . ILE A 1 663 ? -0.593 29.422 27.719 1 98.25 663 ILE A O 1
ATOM 5009 N N . LYS A 1 664 ? -0.979 27.875 29.203 1 98.25 664 LYS A N 1
ATOM 5010 C CA . LYS A 1 664 ? 0.407 27.75 29.656 1 98.25 664 LYS A CA 1
ATOM 5011 C C . LYS A 1 664 ? 0.887 26.297 29.578 1 98.25 664 LYS A C 1
ATOM 5013 O O . LYS A 1 664 ? 0.319 25.422 30.219 1 98.25 664 LYS A O 1
ATOM 5018 N N . ILE A 1 665 ? 1.913 26.078 28.812 1 97.62 665 ILE A N 1
ATOM 5019 C CA . ILE A 1 665 ? 2.496 24.75 28.672 1 97.62 665 ILE A CA 1
ATOM 5020 C C . ILE A 1 665 ? 3.826 24.688 29.422 1 97.62 665 ILE A C 1
ATOM 5022 O O . ILE A 1 665 ? 4.707 25.531 29.203 1 97.62 665 ILE A O 1
ATOM 5026 N N . ASP A 1 666 ? 3.975 23.734 30.234 1 96.19 666 ASP A N 1
ATOM 5027 C CA . ASP A 1 666 ? 5.207 23.5 30.969 1 96.19 666 ASP A CA 1
ATOM 5028 C C . ASP A 1 666 ? 5.918 22.234 30.484 1 96.19 666 ASP A C 1
ATOM 5030 O O . ASP A 1 666 ? 5.277 21.312 29.969 1 96.19 666 ASP A O 1
ATOM 5034 N N . ASP A 1 667 ? 7.277 22.25 30.609 1 95.44 667 ASP A N 1
ATOM 5035 C CA . ASP A 1 667 ? 8.109 21.125 30.219 1 95.44 667 ASP A CA 1
ATOM 5036 C C . ASP A 1 667 ? 7.922 20.797 28.734 1 95.44 667 ASP A C 1
ATOM 5038 O O . ASP A 1 667 ? 7.652 19.641 28.375 1 95.44 667 ASP A O 1
ATOM 5042 N N . VAL A 1 668 ? 8.117 21.859 27.969 1 95.62 668 VAL A N 1
ATOM 5043 C CA . VAL A 1 668 ? 7.84 21.781 26.531 1 95.62 668 VAL A CA 1
ATOM 5044 C C . VAL A 1 668 ? 8.766 20.75 25.891 1 95.62 668 VAL A C 1
ATOM 5046 O O . VAL A 1 668 ? 9.984 20.797 26.078 1 95.62 668 VAL A O 1
ATOM 5049 N N . ILE A 1 669 ? 8.172 19.766 25.234 1 95.12 669 ILE A N 1
ATOM 5050 C CA . ILE A 1 669 ? 8.945 18.828 24.422 1 95.12 669 ILE A CA 1
ATOM 5051 C C . ILE A 1 669 ? 9.344 19.484 23.109 1 95.12 669 ILE A C 1
ATOM 5053 O O . ILE A 1 669 ? 8.477 19.844 22.297 1 95.12 669 ILE A O 1
ATOM 5057 N N . GLN A 1 670 ? 10.594 19.547 22.797 1 93.06 670 GLN A N 1
ATOM 5058 C CA . GLN A 1 670 ? 11.055 20.219 21.578 1 93.06 670 GLN A CA 1
ATOM 5059 C C . GLN A 1 670 ? 12.461 19.766 21.203 1 93.06 670 GLN A C 1
ATOM 5061 O O . GLN A 1 670 ? 13.203 19.266 22.047 1 93.06 670 GLN A O 1
ATOM 5066 N N . LEU A 1 671 ? 12.672 19.875 19.922 1 92.31 671 LEU A N 1
ATOM 5067 C CA . LEU A 1 671 ? 14.055 19.766 19.453 1 92.31 671 LEU A CA 1
ATOM 5068 C C . LEU A 1 671 ? 14.852 21.016 19.828 1 92.31 671 LEU A C 1
ATOM 5070 O O . LEU A 1 671 ? 14.406 22.125 19.578 1 92.31 671 LEU A O 1
ATOM 5074 N N . ASN A 1 672 ? 15.891 20.828 20.516 1 93.25 672 ASN A N 1
ATOM 5075 C CA . ASN A 1 672 ? 16.812 21.953 20.672 1 93.25 672 ASN A CA 1
ATOM 5076 C C . ASN A 1 672 ? 17.484 22.312 19.359 1 93.25 672 ASN A C 1
ATOM 5078 O O . ASN A 1 672 ? 18.641 21.953 19.125 1 93.25 672 ASN A O 1
ATOM 5082 N N . SER A 1 673 ? 16.812 23.031 18.594 1 91.06 673 SER A N 1
ATOM 5083 C CA . SER A 1 673 ? 17.172 23.266 17.203 1 91.06 673 SER A CA 1
ATOM 5084 C C . SER A 1 673 ? 18.531 23.938 17.094 1 91.06 673 SER A C 1
ATOM 5086 O O . SER A 1 673 ? 19.047 24.484 18.062 1 91.06 673 SER A O 1
ATOM 5088 N N . LEU A 1 674 ? 19.078 23.859 15.875 1 88.81 674 LEU A N 1
ATOM 5089 C CA . LEU A 1 674 ? 20.359 24.516 15.602 1 88.81 674 LEU A CA 1
ATOM 5090 C C . LEU A 1 674 ? 20.297 26 15.93 1 88.81 674 LEU A C 1
ATOM 5092 O O . LEU A 1 674 ? 21.203 26.547 16.562 1 88.81 674 LEU A O 1
ATOM 5096 N N . GLN A 1 675 ? 19.234 26.609 15.5 1 85.88 675 GLN A N 1
ATOM 5097 C CA . GLN A 1 675 ? 19.141 28.047 15.773 1 85.88 675 GLN A CA 1
ATOM 5098 C C . GLN A 1 675 ? 19.062 28.312 17.266 1 85.88 675 GLN A C 1
ATOM 5100 O O . GLN A 1 675 ? 19.609 29.312 17.75 1 85.88 675 GLN A O 1
ATOM 5105 N N . SER A 1 676 ? 18.266 27.5 17.969 1 90.19 676 SER A N 1
ATOM 5106 C CA . SER A 1 676 ? 18.219 27.594 19.422 1 90.19 676 SER A CA 1
ATOM 5107 C C . SER A 1 676 ? 19.625 27.484 20.031 1 90.19 676 SER A C 1
ATOM 5109 O O . SER A 1 676 ? 19.984 28.266 20.906 1 90.19 676 SER A O 1
ATOM 5111 N N . LEU A 1 677 ? 20.375 26.578 19.594 1 92.94 677 LEU A N 1
ATOM 5112 C CA . LEU A 1 677 ? 21.734 26.359 20.078 1 92.94 677 LEU A CA 1
ATOM 5113 C C . LEU A 1 677 ? 22.609 27.578 19.781 1 92.94 677 LEU A C 1
ATOM 5115 O O . LEU A 1 677 ? 23.453 27.938 20.594 1 92.94 677 LEU A O 1
ATOM 5119 N N . ILE A 1 678 ? 22.453 28.125 18.656 1 90.38 678 ILE A N 1
ATOM 5120 C CA . ILE A 1 678 ? 23.234 29.312 18.281 1 90.38 678 ILE A CA 1
ATOM 5121 C C . ILE A 1 678 ? 22.891 30.469 19.203 1 90.38 678 ILE A C 1
ATOM 5123 O O . ILE A 1 678 ? 23.781 31.203 19.656 1 90.38 678 ILE A O 1
ATOM 5127 N N . TYR A 1 679 ? 21.641 30.672 19.469 1 87.44 679 TYR A N 1
ATOM 5128 C CA . TYR A 1 679 ? 21.234 31.719 20.406 1 87.44 679 TYR A CA 1
ATOM 5129 C C . TYR A 1 679 ? 21.797 31.453 21.797 1 87.44 679 TYR A C 1
ATOM 5131 O O . TYR A 1 679 ? 22.203 32.375 22.5 1 87.44 679 TYR A O 1
ATOM 5139 N N . ASP A 1 680 ? 21.672 30.234 22.156 1 89.56 680 ASP A N 1
ATOM 5140 C CA . ASP A 1 680 ? 22.25 29.844 23.438 1 89.56 680 ASP A CA 1
ATOM 5141 C C . ASP A 1 680 ? 23.734 30.203 23.5 1 89.56 680 ASP A C 1
ATOM 5143 O O . ASP A 1 680 ? 24.219 30.75 24.5 1 89.56 680 ASP A O 1
ATOM 5147 N N . GLU A 1 681 ? 24.422 29.875 22.484 1 91.5 681 GLU A N 1
ATOM 5148 C CA . GLU A 1 681 ? 25.844 30.203 22.375 1 91.5 681 GLU A CA 1
ATOM 5149 C C . GLU A 1 681 ? 26.078 31.703 22.453 1 91.5 681 GLU A C 1
ATOM 5151 O O . GLU A 1 681 ? 27 32.156 23.125 1 91.5 681 GLU A O 1
ATOM 5156 N N . LEU A 1 682 ? 25.344 32.375 21.766 1 87.94 682 LEU A N 1
ATOM 5157 C CA . LEU A 1 682 ? 25.469 33.844 21.719 1 87.94 682 LEU A CA 1
ATOM 5158 C C . LEU A 1 682 ? 25.219 34.438 23.094 1 87.94 682 LEU A C 1
ATOM 5160 O O . LEU A 1 682 ? 25.906 35.375 23.5 1 87.94 682 LEU A O 1
ATOM 5164 N N . ASN A 1 683 ? 24.266 33.969 23.734 1 84.62 683 ASN A N 1
ATOM 5165 C CA . ASN A 1 683 ? 23.828 34.531 25.016 1 84.62 683 ASN A CA 1
ATOM 5166 C C . ASN A 1 683 ? 24.75 34.094 26.156 1 84.62 683 ASN A C 1
ATOM 5168 O O . ASN A 1 683 ? 24.953 34.844 27.109 1 84.62 683 ASN A O 1
ATOM 5172 N N . ASN A 1 684 ? 25.266 32.906 26.094 1 87.5 684 ASN A N 1
ATOM 5173 C CA . ASN A 1 684 ? 26.016 32.375 27.219 1 87.5 684 ASN A CA 1
ATOM 5174 C C . ASN A 1 684 ? 27.5 32.25 26.891 1 87.5 684 ASN A C 1
ATOM 5176 O O . ASN A 1 684 ? 28.281 31.859 27.75 1 87.5 684 ASN A O 1
ATOM 5180 N N . GLY A 1 685 ? 27.875 32.562 25.734 1 86.25 685 GLY A N 1
ATOM 5181 C CA . GLY A 1 685 ? 29.281 32.594 25.359 1 86.25 685 GLY A CA 1
ATOM 5182 C C . GLY A 1 685 ? 29.797 31.266 24.844 1 86.25 685 GLY A C 1
ATOM 5183 O O . GLY A 1 685 ? 30.953 31.172 24.422 1 86.25 685 GLY A O 1
ATOM 5184 N N . GLY A 1 686 ? 28.938 30.281 24.938 1 87.38 686 GLY A N 1
ATOM 5185 C CA . GLY A 1 686 ? 29.312 28.953 24.453 1 87.38 686 GLY A CA 1
ATOM 5186 C C . GLY A 1 686 ? 28.188 27.953 24.5 1 87.38 686 GLY A C 1
ATOM 5187 O O . GLY A 1 686 ? 27.172 28.188 25.156 1 87.38 686 GLY A O 1
ATOM 5188 N N . SER A 1 687 ? 28.375 26.891 23.688 1 90.56 687 SER A N 1
ATOM 5189 C CA . SER A 1 687 ? 27.438 25.766 23.688 1 90.56 687 SER A CA 1
ATOM 5190 C C . SER A 1 687 ? 28.172 24.438 23.516 1 90.56 687 SER A C 1
ATOM 5192 O O . SER A 1 687 ? 29.031 24.312 22.656 1 90.56 687 SER A O 1
ATOM 5194 N N . PRO A 1 688 ? 27.906 23.562 24.406 1 90.5 688 PRO A N 1
ATOM 5195 C CA . PRO A 1 688 ? 28.547 22.266 24.25 1 90.5 688 PRO A CA 1
ATOM 5196 C C . PRO A 1 688 ? 28.031 21.5 23.031 1 90.5 688 PRO A C 1
ATOM 5198 O O . PRO A 1 688 ? 28.609 20.469 22.641 1 90.5 688 PRO A O 1
ATOM 5201 N N . TYR A 1 689 ? 27.016 21.969 22.391 1 94.19 689 TYR A N 1
ATOM 5202 C CA . TYR A 1 689 ? 26.375 21.234 21.312 1 94.19 689 TYR A CA 1
ATOM 5203 C C . TYR A 1 689 ? 26.875 21.734 19.953 1 94.19 689 TYR A C 1
ATOM 5205 O O . TYR A 1 689 ? 26.531 21.172 18.906 1 94.19 689 TYR A O 1
ATOM 5213 N N . ILE A 1 690 ? 27.656 22.828 19.969 1 95.06 690 ILE A N 1
ATOM 5214 C CA . ILE A 1 690 ? 28.172 23.391 18.719 1 95.06 690 ILE A CA 1
ATOM 5215 C C . ILE A 1 690 ? 29.688 23.25 18.688 1 95.06 690 ILE A C 1
ATOM 5217 O O . ILE A 1 690 ? 30.375 23.641 19.641 1 95.06 690 ILE A O 1
ATOM 5221 N N . VAL A 1 691 ? 30.172 22.688 17.656 1 91.75 691 VAL A N 1
ATOM 5222 C CA . VAL A 1 691 ? 31.594 22.594 17.391 1 91.75 691 VAL A CA 1
ATOM 5223 C C . VAL A 1 691 ? 31.984 23.531 16.25 1 91.75 691 VAL A C 1
ATOM 5225 O O . VAL A 1 691 ? 31.391 23.453 15.164 1 91.75 691 VAL A O 1
ATOM 5228 N N . ARG A 1 692 ? 32.906 24.375 16.547 1 90.56 692 ARG A N 1
ATOM 5229 C CA . ARG A 1 692 ? 33.344 25.344 15.539 1 90.56 692 ARG A CA 1
ATOM 5230 C C . ARG A 1 692 ? 34.75 25.016 15.07 1 90.56 692 ARG A C 1
ATOM 5232 O O . ARG A 1 692 ? 35.562 24.469 15.82 1 90.56 692 ARG A O 1
ATOM 5239 N N . ASN A 1 693 ? 34.969 25.438 13.828 1 80.44 693 ASN A N 1
ATOM 5240 C CA . ASN A 1 693 ? 36.312 25.266 13.305 1 80.44 693 ASN A CA 1
ATOM 5241 C C . ASN A 1 693 ? 37.219 26.438 13.688 1 80.44 693 ASN A C 1
ATOM 5243 O O . ASN A 1 693 ? 36.812 27.297 14.484 1 80.44 693 ASN A O 1
ATOM 5247 N N . SER A 1 694 ? 38.469 26.422 13.078 1 73.25 694 SER A N 1
ATOM 5248 C CA . SER A 1 694 ? 39.5 27.391 13.477 1 73.25 694 SER A CA 1
ATOM 5249 C C . SER A 1 694 ? 39.156 28.797 13 1 73.25 694 SER A C 1
ATOM 5251 O O . SER A 1 694 ? 39.656 29.781 13.539 1 73.25 694 SER A O 1
ATOM 5253 N N . GLN A 1 695 ? 38.281 28.812 12.008 1 69.12 695 GLN A N 1
ATOM 5254 C CA . GLN A 1 695 ? 37.844 30.125 11.5 1 69.12 695 GLN A CA 1
ATOM 5255 C C . GLN A 1 695 ? 36.625 30.625 12.258 1 69.12 695 GLN A C 1
ATOM 5257 O O . GLN A 1 695 ? 36.125 31.719 11.977 1 69.12 695 GLN A O 1
ATOM 5262 N N . GLY A 1 696 ? 36.188 29.828 13.203 1 85.94 696 GLY A N 1
ATOM 5263 C CA . GLY A 1 696 ? 35.031 30.219 14.008 1 85.94 696 GLY A CA 1
ATOM 5264 C C . GLY A 1 696 ? 33.719 29.828 13.375 1 85.94 696 GLY A C 1
ATOM 5265 O O . GLY A 1 696 ? 32.656 30.141 13.914 1 85.94 696 GLY A O 1
ATOM 5266 N N . LYS A 1 697 ? 33.781 29.172 12.297 1 83.62 697 LYS A N 1
ATOM 5267 C CA . LYS A 1 697 ? 32.562 28.734 11.625 1 83.62 697 LYS A CA 1
ATOM 5268 C C . LYS A 1 697 ? 32.062 27.422 12.227 1 83.62 697 LYS A C 1
ATOM 5270 O O . LYS A 1 697 ? 32.844 26.641 12.781 1 83.62 697 LYS A O 1
ATOM 5275 N N . ILE A 1 698 ? 30.781 27.234 12.219 1 89.56 698 ILE A N 1
ATOM 5276 C CA . ILE A 1 698 ? 30.203 26.016 12.758 1 89.56 698 ILE A CA 1
ATOM 5277 C C . ILE A 1 698 ? 30.641 24.828 11.906 1 89.56 698 ILE A C 1
ATOM 5279 O O . ILE A 1 698 ? 30.359 24.781 10.703 1 89.56 698 ILE A O 1
ATOM 5283 N N . LYS A 1 699 ? 31.297 23.906 12.461 1 81.38 699 LYS A N 1
ATOM 5284 C CA . LYS A 1 699 ? 31.672 22.641 11.828 1 81.38 699 LYS A CA 1
ATOM 5285 C C . LYS A 1 699 ? 30.562 21.609 11.953 1 81.38 699 LYS A C 1
ATOM 5287 O O . LYS A 1 699 ? 30.391 20.766 11.062 1 81.38 699 LYS A O 1
ATOM 5292 N N . GLY A 1 700 ? 29.938 21.594 13.07 1 88.19 700 GLY A N 1
ATOM 5293 C CA . GLY A 1 700 ? 28.828 20.672 13.344 1 88.19 700 GLY A CA 1
ATOM 5294 C C . GLY A 1 700 ? 28.109 20.984 14.648 1 88.19 700 GLY A C 1
ATOM 5295 O O . GLY A 1 700 ? 28.641 21.703 15.492 1 88.19 700 GLY A O 1
ATOM 5296 N N . ALA A 1 701 ? 26.859 20.484 14.688 1 92.81 701 ALA A N 1
ATOM 5297 C CA . ALA A 1 701 ? 26.078 20.672 15.906 1 92.81 701 ALA A CA 1
ATOM 5298 C C . ALA A 1 701 ? 25.297 19.391 16.25 1 92.81 701 ALA A C 1
ATOM 5300 O O . ALA A 1 701 ? 25.094 18.531 15.398 1 92.81 701 ALA A O 1
ATOM 5301 N N . THR A 1 702 ? 24.984 19.156 17.469 1 93.81 702 THR A N 1
ATOM 5302 C CA . THR A 1 702 ? 24.078 18.109 17.953 1 93.81 702 THR A CA 1
ATOM 5303 C C . THR A 1 702 ? 22.828 18.734 18.562 1 93.81 702 THR A C 1
ATOM 5305 O O . THR A 1 702 ? 22.906 19.531 19.5 1 93.81 702 THR A O 1
ATOM 5308 N N . ALA A 1 703 ? 21.734 18.406 17.984 1 93.5 703 ALA A N 1
ATOM 5309 C CA . ALA A 1 703 ? 20.469 18.922 18.453 1 93.5 703 ALA A CA 1
ATOM 5310 C C . ALA A 1 703 ? 19.641 17.828 19.141 1 93.5 703 ALA A C 1
ATOM 5312 O O . ALA A 1 703 ? 19 17.016 18.469 1 93.5 703 ALA A O 1
ATOM 5313 N N . PRO A 1 704 ? 19.547 17.781 20.438 1 93.12 704 PRO A N 1
ATOM 5314 C CA . PRO A 1 704 ? 18.797 16.75 21.141 1 93.12 704 PRO A CA 1
ATOM 5315 C C . PRO A 1 704 ? 17.344 17.141 21.391 1 93.12 704 PRO A C 1
ATOM 5317 O O . PRO A 1 704 ? 17.016 18.328 21.469 1 93.12 704 PRO A O 1
ATOM 5320 N N . MET A 1 705 ? 16.5 16.109 21.531 1 94.06 705 MET A N 1
ATOM 5321 C CA . MET A 1 705 ? 15.172 16.344 22.094 1 94.06 705 MET A CA 1
ATOM 5322 C C . MET A 1 705 ? 15.258 16.641 23.594 1 94.06 705 MET A C 1
ATOM 5324 O O . MET A 1 705 ? 16.031 16 24.312 1 94.06 705 MET A O 1
ATOM 5328 N N . VAL A 1 706 ? 14.484 17.656 24.016 1 93.81 706 VAL A N 1
ATOM 5329 C CA . VAL A 1 706 ? 14.562 18.047 25.422 1 93.81 706 VAL A CA 1
ATOM 5330 C C . VAL A 1 706 ? 13.172 18.406 25.938 1 93.81 706 VAL A C 1
ATOM 5332 O O . VAL A 1 706 ? 12.281 18.734 25.156 1 93.81 706 VAL A O 1
ATOM 5335 N N . ASN A 1 707 ? 12.914 18.219 27.297 1 93.94 707 ASN A N 1
ATOM 5336 C CA . ASN A 1 707 ? 11.844 18.859 28.062 1 93.94 707 ASN A CA 1
ATOM 5337 C C . ASN A 1 707 ? 12.305 20.188 28.688 1 93.94 707 ASN A C 1
ATOM 5339 O O . ASN A 1 707 ? 12.797 20.203 29.812 1 93.94 707 ASN A O 1
ATOM 5343 N N . LEU A 1 708 ? 12.086 21.266 27.969 1 89.75 708 LEU A N 1
ATOM 5344 C CA . LEU A 1 708 ? 12.641 22.5 28.5 1 89.75 708 LEU A CA 1
ATOM 5345 C C . LEU A 1 708 ? 11.758 23.688 28.125 1 89.75 708 LEU A C 1
ATOM 5347 O O . LEU A 1 708 ? 11.258 23.766 27 1 89.75 708 LEU A O 1
ATOM 5351 N N . GLY A 1 709 ? 11.602 24.547 29.188 1 90.81 709 GLY A N 1
ATOM 5352 C CA . GLY A 1 709 ? 10.992 25.844 28.938 1 90.81 709 GLY A CA 1
ATOM 5353 C C . GLY A 1 709 ? 9.484 25.828 29.109 1 90.81 709 GLY A C 1
ATOM 5354 O O . GLY A 1 709 ? 8.914 24.844 29.562 1 90.81 709 GLY A O 1
ATOM 5355 N N . THR A 1 710 ? 8.945 27 28.828 1 94.88 710 THR A N 1
ATOM 5356 C CA . THR A 1 710 ? 7.512 27.266 28.938 1 94.88 710 THR A CA 1
ATOM 5357 C C . THR A 1 710 ? 7 28 27.703 1 94.88 710 THR A C 1
ATOM 5359 O O . THR A 1 710 ? 7.727 28.797 27.109 1 94.88 710 THR A O 1
ATOM 5362 N N . LEU A 1 711 ? 5.816 27.656 27.328 1 96.19 711 LEU A N 1
ATOM 5363 C CA . LEU A 1 711 ? 5.109 28.375 26.266 1 96.19 711 LEU A CA 1
ATOM 5364 C C . LEU A 1 711 ? 3.779 28.922 26.781 1 96.19 711 LEU A C 1
ATOM 5366 O O . LEU A 1 711 ? 2.986 28.188 27.375 1 96.19 711 LEU A O 1
ATOM 5370 N N . LYS A 1 712 ? 3.58 30.219 26.609 1 97.44 712 LYS A N 1
ATOM 5371 C CA . LYS A 1 712 ? 2.344 30.891 27.016 1 97.44 712 LYS A CA 1
ATOM 5372 C C . LYS A 1 712 ? 1.681 31.578 25.828 1 97.44 712 LYS A C 1
ATOM 5374 O O . LYS A 1 712 ? 2.342 32.312 25.078 1 97.44 712 LYS A O 1
ATOM 5379 N N . THR A 1 713 ? 0.439 31.359 25.688 1 97.69 713 THR A N 1
ATOM 5380 C CA . THR A 1 713 ? -0.302 32.062 24.656 1 97.69 713 THR A CA 1
ATOM 5381 C C . THR A 1 713 ? -1.687 32.469 25.156 1 97.69 713 THR A C 1
ATOM 5383 O O . THR A 1 713 ? -2.23 31.844 26.062 1 97.69 713 THR A O 1
ATOM 5386 N N . SER A 1 714 ? -2.215 33.531 24.703 1 98.12 714 SER A N 1
ATOM 5387 C CA . SER A 1 714 ? -3.564 34 24.969 1 98.12 714 SER A CA 1
ATOM 5388 C C . SER A 1 714 ? -4.133 34.75 23.766 1 98.12 714 SER A C 1
ATOM 5390 O O . SER A 1 714 ? -3.383 35.25 22.922 1 98.12 714 SER A O 1
ATOM 5392 N N . GLY A 1 715 ? -5.418 34.781 23.734 1 97.94 715 GLY A N 1
ATOM 5393 C CA . GLY A 1 715 ? -6.031 35.438 22.594 1 97.94 715 GLY A CA 1
ATOM 5394 C C . GLY A 1 715 ? -7.543 35.531 22.688 1 97.94 715 GLY A C 1
ATOM 5395 O O . GLY A 1 715 ? -8.117 35.188 23.734 1 97.94 715 GLY A O 1
ATOM 5396 N N . LEU A 1 716 ? -8.148 36.156 21.641 1 98.25 716 LEU A N 1
ATOM 5397 C CA . LEU A 1 716 ? -9.594 36.344 21.5 1 98.25 716 LEU A CA 1
ATOM 5398 C C . LEU A 1 716 ? -10.109 35.656 20.234 1 98.25 716 LEU A C 1
ATOM 5400 O O . LEU A 1 716 ? -9.492 35.75 19.172 1 98.25 716 LEU A O 1
ATOM 5404 N N . ASP A 1 717 ? -11.18 34.906 20.406 1 97.31 717 ASP A N 1
ATOM 5405 C CA . ASP A 1 717 ? -11.93 34.375 19.281 1 97.31 717 ASP A CA 1
ATOM 5406 C C . ASP A 1 717 ? -13.297 35.062 19.156 1 97.31 717 ASP A C 1
ATOM 5408 O O . ASP A 1 717 ? -14.039 35.125 20.141 1 97.31 717 ASP A O 1
ATOM 5412 N N . PHE A 1 718 ? -13.523 35.531 17.969 1 97.31 718 PHE A N 1
ATOM 5413 C CA . PHE A 1 718 ? -14.797 36.188 17.719 1 97.31 718 PHE A CA 1
ATOM 5414 C C . PHE A 1 718 ? -15.547 35.5 16.578 1 97.31 718 PHE A C 1
ATOM 5416 O O . PHE A 1 718 ? -14.945 35.156 15.57 1 97.31 718 PHE A O 1
ATOM 5423 N N . LYS A 1 719 ? -16.844 35.312 16.781 1 96.25 719 LYS A N 1
ATOM 5424 C CA . LYS A 1 719 ? -17.703 34.75 15.742 1 96.25 719 LYS A CA 1
ATOM 5425 C C . LYS A 1 719 ? -19 35.531 15.625 1 96.25 719 LYS A C 1
ATOM 5427 O O . LYS A 1 719 ? -19.578 35.969 16.641 1 96.25 719 LYS A O 1
ATOM 5432 N N . LEU A 1 720 ? -19.406 35.75 14.398 1 96.75 720 LEU A N 1
ATOM 5433 C CA . LEU A 1 720 ? -20.641 36.438 14.086 1 96.75 720 LEU A CA 1
ATOM 5434 C C . LEU A 1 720 ? -21.391 35.719 12.953 1 96.75 720 LEU A C 1
ATOM 5436 O O . LEU A 1 720 ? -20.797 35.406 11.922 1 96.75 720 LEU A O 1
ATOM 5440 N N . ASP A 1 721 ? -22.641 35.438 13.18 1 96 721 ASP A N 1
ATOM 5441 C CA . ASP A 1 721 ? -23.547 34.906 12.156 1 96 721 ASP A CA 1
ATOM 5442 C C . ASP A 1 721 ? -24.844 35.719 12.102 1 96 721 ASP A C 1
ATOM 5444 O O . ASP A 1 721 ? -25.5 35.906 13.125 1 96 721 ASP A O 1
ATOM 5448 N N . TYR A 1 722 ? -25.156 36.125 10.945 1 96.81 722 TYR A N 1
ATOM 5449 C CA . TYR A 1 722 ? -26.391 36.906 10.758 1 96.81 722 TYR A CA 1
ATOM 5450 C C . TYR A 1 722 ? -27.156 36.438 9.531 1 96.81 722 TYR A C 1
ATOM 5452 O O . TYR A 1 722 ? -26.547 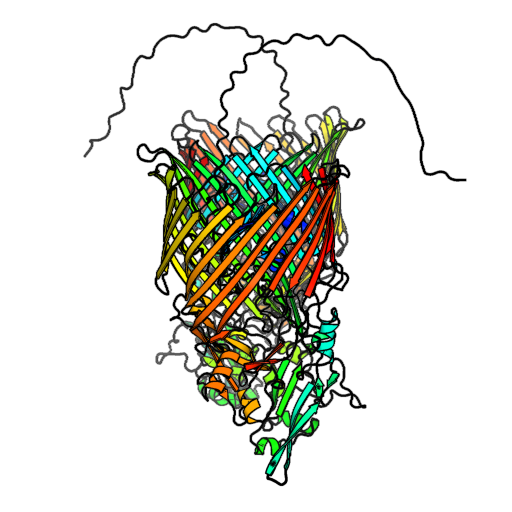36.125 8.492 1 96.81 722 TYR A O 1
ATOM 5460 N N . ARG A 1 723 ? -28.422 36.281 9.648 1 96.75 723 ARG A N 1
ATOM 5461 C CA . ARG A 1 723 ? -29.312 35.906 8.547 1 96.75 723 ARG A CA 1
ATOM 5462 C C . ARG A 1 723 ? -30.469 36.875 8.445 1 96.75 723 ARG A C 1
ATOM 5464 O O . ARG A 1 723 ? -31.062 37.281 9.453 1 96.75 723 ARG A O 1
ATOM 5471 N N . TYR A 1 724 ? -30.766 37.344 7.246 1 96 724 TYR A N 1
ATOM 5472 C CA . TYR A 1 724 ? -31.906 38.219 6.988 1 96 724 TYR A CA 1
ATOM 5473 C C . TYR A 1 724 ? -32.719 37.719 5.789 1 96 724 TYR A C 1
ATOM 5475 O O . TYR A 1 724 ? -32.156 37.531 4.703 1 96 724 TYR A O 1
ATOM 5483 N N . ASP A 1 725 ? -34 37.625 5.98 1 95.12 725 ASP A N 1
ATOM 5484 C CA . ASP A 1 725 ? -34.875 37.125 4.922 1 95.12 725 ASP A CA 1
ATOM 5485 C C . ASP A 1 725 ? -35.594 38.281 4.223 1 95.12 725 ASP A C 1
ATOM 5487 O O . ASP A 1 725 ? -36.469 38.938 4.809 1 95.12 725 ASP A O 1
ATOM 5491 N N . PHE A 1 726 ? -35.219 38.5 3.027 1 95.38 726 PHE A N 1
ATOM 5492 C CA . PHE A 1 726 ? -36 39.344 2.139 1 95.38 726 PHE A CA 1
ATOM 5493 C C . PHE A 1 726 ? -37.062 38.562 1.422 1 95.38 726 PHE A C 1
ATOM 5495 O O . PHE A 1 726 ? -37.031 37.312 1.416 1 95.38 726 PHE A O 1
ATOM 5502 N N . PRO A 1 727 ? -38 39.312 0.793 1 93.88 727 PRO A N 1
ATOM 5503 C CA . PRO A 1 727 ? -39.062 38.562 0.095 1 93.88 727 PRO A CA 1
ATOM 5504 C C . PRO A 1 727 ? -38.531 37.688 -1.029 1 93.88 727 PRO A C 1
ATOM 5506 O O . PRO A 1 727 ? -39.031 36.562 -1.233 1 93.88 727 PRO A O 1
ATOM 5509 N N . MET A 1 728 ? -37.5 38.125 -1.691 1 94.44 728 MET A N 1
ATOM 5510 C CA . MET A 1 728 ? -37.062 37.406 -2.873 1 94.44 728 MET A CA 1
ATOM 5511 C C . MET A 1 728 ? -35.781 36.594 -2.562 1 94.44 728 MET A C 1
ATOM 5513 O O . MET A 1 728 ? -35.406 35.719 -3.324 1 94.44 728 MET A O 1
ATOM 5517 N N . ALA A 1 729 ? -35.188 36.906 -1.528 1 97 729 ALA A N 1
ATOM 5518 C CA . ALA A 1 729 ? -33.875 36.312 -1.268 1 97 729 ALA A CA 1
ATOM 5519 C C . ALA A 1 729 ? -33.562 36.312 0.226 1 97 729 ALA A C 1
ATOM 5521 O O . ALA A 1 729 ? -34.094 37.125 0.982 1 97 729 ALA A O 1
ATOM 5522 N N . THR A 1 730 ? -32.781 35.312 0.659 1 97.5 730 THR A N 1
ATOM 5523 C CA . THR A 1 730 ? -32.219 35.312 1.996 1 97.5 730 THR A CA 1
ATOM 5524 C C . THR A 1 730 ? -30.734 35.688 1.948 1 97.5 730 THR A C 1
ATOM 5526 O O . THR A 1 730 ? -29.969 35.125 1.159 1 97.5 730 THR A O 1
ATOM 5529 N N . VAL A 1 731 ? -30.375 36.656 2.795 1 97.94 731 VAL A N 1
ATOM 5530 C CA . VAL A 1 731 ? -28.984 37.094 2.875 1 97.94 731 VAL A CA 1
ATOM 5531 C C . VAL A 1 731 ? -28.375 36.625 4.199 1 97.94 731 VAL A C 1
ATOM 5533 O O . VAL A 1 731 ? -29 36.781 5.258 1 97.94 731 VAL A O 1
ATOM 5536 N N . ARG A 1 732 ? -27.266 36 4.117 1 97.31 732 ARG A N 1
ATOM 5537 C CA . ARG A 1 732 ? -26.547 35.562 5.293 1 97.31 732 ARG A CA 1
ATOM 5538 C C . ARG A 1 732 ? -25.156 36.188 5.363 1 97.31 732 ARG A C 1
ATOM 5540 O O . ARG A 1 732 ? -24.5 36.375 4.336 1 97.31 732 ARG A O 1
ATOM 5547 N N . TYR A 1 733 ? -24.734 36.5 6.523 1 97.19 733 TYR A N 1
ATOM 5548 C CA . TYR A 1 733 ? -23.391 37.031 6.777 1 97.19 733 TYR A CA 1
ATOM 5549 C C . TYR A 1 733 ? -22.703 36.25 7.895 1 97.19 733 TYR A C 1
ATOM 5551 O O . TYR A 1 733 ? -23.312 35.969 8.922 1 97.19 733 TYR A O 1
ATOM 5559 N N . ASP A 1 734 ? -21.484 35.875 7.68 1 96.38 734 ASP A N 1
ATOM 5560 C CA . ASP A 1 734 ? -20.719 35.188 8.719 1 96.38 734 ASP A CA 1
ATOM 5561 C C . ASP A 1 734 ? -19.312 35.75 8.852 1 96.38 734 ASP A C 1
ATOM 5563 O O . ASP A 1 734 ? -18.734 36.219 7.867 1 96.38 734 ASP A O 1
ATOM 5567 N N . PHE A 1 735 ? -18.812 35.75 10.039 1 97.5 735 PHE A N 1
ATOM 5568 C CA . PHE A 1 735 ? -17.484 36.219 10.391 1 97.5 735 PHE A CA 1
ATOM 5569 C C . PHE A 1 735 ? -16.875 35.375 11.492 1 97.5 735 PHE A C 1
ATOM 5571 O O . PHE A 1 735 ? -17.562 35.031 12.461 1 97.5 735 PHE A O 1
ATOM 5578 N N . GLY A 1 736 ? -15.648 34.938 11.336 1 96.62 736 GLY A N 1
ATOM 5579 C CA . GLY A 1 736 ? -14.844 34.281 12.344 1 96.62 736 GLY A CA 1
ATOM 5580 C C . GLY A 1 736 ? -13.414 34.812 12.398 1 96.62 736 GLY A C 1
ATOM 5581 O O . GLY A 1 736 ? -12.734 34.875 11.375 1 96.62 736 GLY A O 1
ATOM 5582 N N . GLY A 1 737 ? -13 35.188 13.562 1 97.56 737 GLY A N 1
ATOM 5583 C CA . GLY A 1 737 ? -11.672 35.781 13.695 1 97.56 737 GLY A CA 1
ATOM 5584 C C . GLY A 1 737 ? -10.961 35.375 14.969 1 97.56 737 GLY A C 1
ATOM 5585 O O . GLY A 1 737 ? -11.609 35.094 15.984 1 97.56 737 GLY A O 1
ATOM 5586 N N . THR A 1 738 ? -9.672 35.281 14.891 1 98 738 THR A N 1
ATOM 5587 C CA . THR A 1 738 ? -8.789 35.031 16.031 1 98 738 THR A CA 1
ATOM 5588 C C . THR A 1 738 ? -7.75 36.125 16.156 1 98 738 THR A C 1
ATOM 5590 O O . THR A 1 738 ? -7.082 36.469 15.172 1 98 738 THR A O 1
ATOM 5593 N N . TYR A 1 739 ? -7.68 36.719 17.281 1 98.44 739 TYR A N 1
ATOM 5594 C CA . TYR A 1 739 ? -6.672 37.719 17.625 1 98.44 739 TYR A CA 1
ATOM 5595 C C . TYR A 1 739 ? -5.797 37.25 18.781 1 98.44 739 TYR A C 1
ATOM 5597 O O . TYR A 1 739 ? -6.27 37.094 19.906 1 98.44 739 TYR A O 1
ATOM 5605 N N . ILE A 1 740 ? -4.547 37.062 18.484 1 98.44 740 ILE A N 1
ATOM 5606 C CA . ILE A 1 740 ? -3.635 36.562 19.516 1 98.44 740 ILE A CA 1
ATOM 5607 C C . ILE A 1 740 ? -3.035 37.719 20.281 1 98.44 740 IL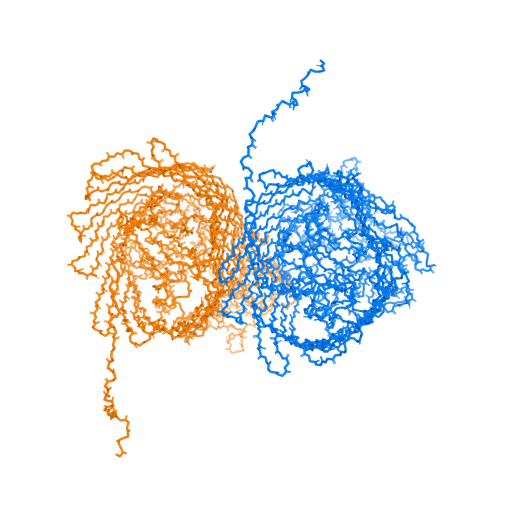E A C 1
ATOM 5609 O O . ILE A 1 740 ? -2.449 38.625 19.688 1 98.44 740 ILE A O 1
ATOM 5613 N N . LEU A 1 741 ? -3.176 37.688 21.578 1 98.25 741 LEU A N 1
ATOM 5614 C CA . LEU A 1 741 ? -2.695 38.781 22.453 1 98.25 741 LEU A CA 1
ATOM 5615 C C . LEU A 1 741 ? -1.232 38.562 22.812 1 98.25 741 LEU A C 1
ATOM 5617 O O . LEU A 1 741 ? -0.462 39.531 22.906 1 98.25 741 LEU A O 1
ATOM 5621 N N . LYS A 1 742 ? -0.958 37.312 23.062 1 97.25 742 LYS A N 1
ATOM 5622 C CA . LYS A 1 742 ? 0.397 36.969 23.5 1 97.25 742 LYS A CA 1
ATOM 5623 C C . LYS A 1 742 ? 0.811 35.594 23.016 1 97.25 742 LYS A C 1
ATOM 5625 O O . LYS A 1 742 ? -0.002 34.656 23 1 97.25 742 LYS A O 1
ATOM 5630 N N . PHE A 1 743 ? 2.023 35.5 22.625 1 97.25 743 PHE A N 1
ATOM 5631 C CA . PHE A 1 743 ? 2.684 34.25 22.312 1 97.25 743 PHE A CA 1
ATOM 5632 C C . PHE A 1 743 ? 4.133 34.25 22.781 1 97.25 743 PHE A C 1
ATOM 5634 O O . PHE A 1 743 ? 5.035 34.594 22.016 1 97.25 743 PHE A O 1
ATOM 5641 N N . GLU A 1 744 ? 4.363 33.75 23.953 1 96.06 744 GLU A N 1
ATOM 5642 C CA . GLU A 1 744 ? 5.656 33.875 24.625 1 96.06 744 GLU A CA 1
ATOM 5643 C C . GLU A 1 744 ? 6.34 32.5 24.734 1 96.06 744 GLU A C 1
ATOM 5645 O O . GLU A 1 744 ? 5.723 31.531 25.156 1 96.06 744 GLU A O 1
ATOM 5650 N N . GLU A 1 745 ? 7.465 32.438 24.266 1 92.38 745 GLU A N 1
ATOM 5651 C CA . GLU A 1 745 ? 8.312 31.266 24.438 1 92.38 745 GLU A CA 1
ATOM 5652 C C . GLU A 1 745 ? 9.781 31.672 24.594 1 92.38 745 GLU A C 1
ATOM 5654 O O . GLU A 1 745 ? 10.133 32.844 24.438 1 92.38 745 GLU A O 1
ATOM 5659 N N . GLY A 1 746 ? 10.625 30.734 24.953 1 88.88 746 GLY A N 1
ATOM 5660 C CA . GLY A 1 746 ? 12.039 31.031 25.094 1 88.88 746 GLY A CA 1
ATOM 5661 C C . GLY A 1 746 ? 12.711 31.422 23.797 1 88.88 746 GLY A C 1
ATOM 5662 O O . GLY A 1 746 ? 12.391 30.859 22.734 1 88.88 746 GLY A O 1
ATOM 5663 N N . LEU A 1 747 ? 13.578 32.344 23.875 1 85.69 747 LEU A N 1
ATOM 5664 C CA . LEU A 1 747 ? 14.391 32.688 22.703 1 85.69 747 LEU A CA 1
ATOM 5665 C C . LEU A 1 747 ? 15.109 31.453 22.172 1 85.69 747 LEU A C 1
ATOM 5667 O O . LEU A 1 747 ? 15.266 31.281 20.969 1 85.69 747 LEU A O 1
ATOM 5671 N N . TYR A 1 748 ? 15.57 30.672 22.984 1 86.94 748 TYR A N 1
ATOM 5672 C CA . TYR A 1 748 ? 16.109 29.344 22.781 1 86.94 748 TYR A CA 1
ATOM 5673 C C . TYR A 1 748 ? 15.648 28.391 23.891 1 86.94 748 TYR A C 1
ATOM 5675 O O . TYR A 1 748 ? 15.055 28.828 24.875 1 86.94 748 TYR A O 1
ATOM 5683 N N . ALA A 1 749 ? 15.82 27.109 23.719 1 86.75 749 ALA A N 1
ATOM 5684 C CA . ALA A 1 749 ? 15.336 26.141 24.703 1 86.75 749 ALA A CA 1
ATOM 5685 C C . ALA A 1 749 ? 15.867 26.453 26.094 1 86.75 749 ALA A C 1
ATOM 5687 O O . ALA A 1 749 ? 17.078 26.469 26.312 1 86.75 749 ALA A O 1
ATOM 5688 N N . GLY A 1 750 ? 14.969 26.766 26.953 1 84 750 GLY A N 1
ATOM 5689 C CA . GLY A 1 750 ? 15.344 27.078 28.328 1 84 750 GLY A CA 1
ATOM 5690 C C . GLY A 1 750 ? 15.82 28.516 28.484 1 84 750 GLY A C 1
ATOM 5691 O O . GLY A 1 750 ? 16.203 28.922 29.578 1 84 750 GLY A O 1
ATOM 5692 N N . GLY A 1 751 ? 15.805 29.266 27.422 1 87.94 751 GLY A N 1
ATOM 5693 C CA . GLY A 1 751 ? 16.25 30.641 27.484 1 87.94 751 GLY A CA 1
ATOM 5694 C C . GLY A 1 751 ? 15.195 31.594 27.984 1 87.94 751 GLY A C 1
ATOM 5695 O O . GLY A 1 751 ? 14.148 31.172 28.484 1 87.94 751 GLY A O 1
ATOM 5696 N N . PRO A 1 752 ? 15.469 32.875 27.953 1 88.12 752 PRO A N 1
ATOM 5697 C CA . PRO A 1 752 ? 14.492 33.875 28.406 1 88.12 752 PRO A CA 1
ATOM 5698 C C . PRO A 1 752 ? 13.242 33.906 27.531 1 88.12 752 PRO A C 1
ATOM 5700 O O . PRO A 1 752 ? 13.328 33.781 26.312 1 88.12 752 PRO A O 1
ATOM 5703 N N . SER A 1 753 ? 12.18 34.156 28.203 1 91.31 753 SER A N 1
ATOM 5704 C CA . SER A 1 753 ? 10.891 34.219 27.516 1 91.31 753 SER A CA 1
ATOM 5705 C C . SER A 1 753 ? 10.75 35.5 26.703 1 91.31 753 SER A C 1
ATOM 5707 O O . SER A 1 753 ? 11.055 36.594 27.203 1 91.31 753 SER A O 1
ATOM 5709 N N . VAL A 1 754 ? 10.312 35.375 25.469 1 91.5 754 VAL A N 1
ATOM 5710 C CA . VAL A 1 754 ? 10.07 36.5 24.594 1 91.5 754 VAL A CA 1
ATOM 5711 C C . VAL A 1 754 ? 8.719 36.344 23.906 1 91.5 754 VAL A C 1
ATOM 5713 O O . VAL A 1 754 ? 8.312 35.25 23.562 1 91.5 754 VAL A O 1
ATOM 5716 N N . ASP A 1 755 ? 8.008 37.5 23.797 1 94.81 755 ASP A N 1
ATOM 5717 C CA . ASP A 1 755 ? 6.766 37.5 23.031 1 94.81 755 ASP A CA 1
ATOM 5718 C C . ASP A 1 755 ? 7.047 37.531 21.531 1 94.81 755 ASP A C 1
ATOM 5720 O O . ASP A 1 755 ? 7.535 38.562 21.016 1 94.81 755 ASP A O 1
ATOM 5724 N N . LYS A 1 756 ? 6.68 36.531 20.766 1 93.19 756 LYS A N 1
ATOM 5725 C CA . LYS A 1 756 ? 7.07 36.406 19.375 1 93.19 756 LYS A CA 1
ATOM 5726 C C . LYS A 1 756 ? 5.91 36.75 18.438 1 93.19 756 LYS A C 1
ATOM 5728 O O . LYS A 1 756 ? 6.031 36.656 17.219 1 93.19 756 LYS A O 1
ATOM 5733 N N . ILE A 1 757 ? 4.762 37.156 19 1 96 757 ILE A N 1
ATOM 5734 C CA . ILE A 1 757 ? 3.592 37.438 18.156 1 96 757 ILE A CA 1
ATOM 5735 C C . ILE A 1 757 ? 3.904 38.562 17.188 1 96 757 ILE A C 1
ATOM 5737 O O . ILE A 1 757 ? 4.5 39.562 17.562 1 96 757 ILE A O 1
ATOM 5741 N N . GLY A 1 758 ? 3.562 38.344 15.906 1 95.19 758 GLY A N 1
ATOM 5742 C CA . GLY A 1 758 ? 3.814 39.312 14.852 1 95.19 758 GLY A CA 1
ATOM 5743 C C . GLY A 1 758 ? 5.09 39.031 14.078 1 95.19 758 GLY A C 1
ATOM 5744 O O . GLY A 1 758 ? 5.336 39.656 13.039 1 95.19 758 GLY A O 1
ATOM 5745 N N . TRP A 1 759 ? 5.898 38.156 14.617 1 93.56 759 TRP A N 1
ATOM 5746 C CA . TRP A 1 759 ? 7.105 37.781 13.898 1 93.56 759 TRP A CA 1
ATOM 5747 C C . TRP A 1 759 ? 6.762 36.969 12.641 1 93.56 759 TRP A C 1
ATOM 5749 O O . TRP A 1 759 ? 5.609 36.594 12.438 1 93.56 759 TRP A O 1
ATOM 5759 N N . ASN A 1 760 ? 7.77 36.781 11.758 1 91.69 760 ASN A N 1
ATOM 5760 C CA . ASN A 1 760 ? 7.617 36 10.539 1 91.69 760 ASN A CA 1
ATOM 5761 C C . ASN A 1 760 ? 6.988 34.656 10.82 1 91.69 760 ASN A C 1
ATOM 5763 O O . ASN A 1 760 ? 7.52 33.875 11.609 1 91.69 760 ASN A O 1
ATOM 5767 N N . GLY A 1 761 ? 5.859 34.406 10.219 1 94.12 761 GLY A N 1
ATOM 5768 C CA . GLY A 1 761 ? 5.164 33.125 10.391 1 94.12 761 GLY A CA 1
ATOM 5769 C C . GLY A 1 761 ? 4.195 33.125 11.555 1 94.12 761 GLY A C 1
ATOM 5770 O O . GLY A 1 761 ? 3.512 32.125 11.805 1 94.12 761 GLY A O 1
ATOM 5771 N N . LEU A 1 762 ? 4.074 34.219 12.305 1 97 762 LEU A N 1
ATOM 5772 C CA . LEU A 1 762 ? 3.23 34.312 13.492 1 97 762 LEU A CA 1
ATOM 5773 C C . LEU A 1 762 ? 2.301 35.531 13.406 1 97 762 LEU A C 1
ATOM 5775 O O . LEU A 1 762 ? 2.35 36.406 14.266 1 97 762 LEU A O 1
ATOM 5779 N N . PRO A 1 763 ? 1.427 35.469 12.422 1 97.75 763 PRO A N 1
ATOM 5780 C CA . PRO A 1 763 ? 0.511 36.594 12.312 1 97.75 763 PRO A CA 1
ATOM 5781 C C . PRO A 1 763 ? -0.355 36.781 13.562 1 97.75 763 PRO A C 1
ATOM 5783 O O . PRO A 1 763 ? -0.826 35.812 14.133 1 97.75 763 PRO A O 1
ATOM 5786 N N . GLN A 1 764 ? -0.615 38 13.906 1 97.94 764 GLN A N 1
ATOM 5787 C CA . GLN A 1 764 ? -1.356 38.281 15.125 1 97.94 764 GLN A CA 1
ATOM 5788 C C . GLN A 1 764 ? -2.855 38.094 14.93 1 97.94 764 GLN A C 1
ATOM 5790 O O . GLN A 1 764 ? -3.566 37.719 15.859 1 97.94 764 GLN A O 1
ATOM 5795 N N . MET A 1 765 ? -3.221 38.344 13.758 1 98 765 MET A N 1
ATOM 5796 C CA . MET A 1 765 ? -4.652 38.25 13.492 1 98 765 MET A CA 1
ATOM 5797 C C . MET A 1 765 ? -4.918 37.469 12.203 1 98 765 MET A C 1
ATOM 5799 O O . MET A 1 765 ? -4.199 37.625 11.219 1 98 765 MET A O 1
ATOM 5803 N N . ARG A 1 766 ? -5.941 36.625 12.203 1 98 766 ARG A N 1
ATOM 5804 C CA . ARG A 1 766 ? -6.535 35.969 11.031 1 98 766 ARG A CA 1
ATOM 5805 C C . ARG A 1 766 ? -8.055 36 11.109 1 98 766 ARG A C 1
ATOM 5807 O O . ARG A 1 766 ? -8.633 35.906 12.195 1 98 766 ARG A O 1
ATOM 5814 N N . PHE A 1 767 ? -8.711 36.156 10.016 1 97.69 767 PHE A N 1
ATOM 5815 C CA . PHE A 1 767 ? -10.164 36.031 10.062 1 97.69 767 PHE A CA 1
ATOM 5816 C C . PHE A 1 767 ? -10.695 35.469 8.734 1 97.69 767 PHE A C 1
ATOM 5818 O O . PHE A 1 767 ? -10.008 35.531 7.715 1 97.69 767 PHE A O 1
ATOM 5825 N N . ASN A 1 768 ? -11.797 34.875 8.719 1 97.44 768 ASN A N 1
ATOM 5826 C CA . ASN A 1 768 ? -12.648 34.469 7.602 1 97.44 768 ASN A CA 1
ATOM 5827 C C . ASN A 1 768 ? -14 35.156 7.633 1 97.44 768 ASN A C 1
ATOM 5829 O O . ASN A 1 768 ? -14.633 35.25 8.688 1 97.44 768 ASN A O 1
ATOM 5833 N N . SER A 1 769 ? -14.414 35.625 6.559 1 97.44 769 SER A N 1
ATOM 5834 C CA . SER A 1 769 ? -15.695 36.312 6.453 1 97.44 769 SER A CA 1
ATOM 5835 C C . SER A 1 769 ? -16.391 35.969 5.137 1 97.44 769 SER A C 1
ATOM 5837 O O . SER A 1 769 ? -15.734 35.625 4.152 1 97.44 769 SER A O 1
ATOM 5839 N N . GLY A 1 770 ? -17.703 36 5.18 1 97.19 770 GLY A N 1
ATOM 5840 C CA . GLY A 1 770 ? -18.422 35.75 3.938 1 97.19 770 GLY A CA 1
ATOM 5841 C C . GLY A 1 770 ? -19.844 36.281 3.93 1 97.19 770 GLY A C 1
ATOM 5842 O O . GLY A 1 770 ? -20.406 36.531 4.988 1 97.19 770 GLY A O 1
ATOM 5843 N N . VAL A 1 771 ? -20.359 36.531 2.752 1 98.19 771 VAL A N 1
ATOM 5844 C CA . VAL A 1 771 ? -21.75 36.906 2.502 1 98.19 771 VAL A CA 1
ATOM 5845 C C . VAL A 1 771 ? -22.406 35.875 1.554 1 98.19 771 VAL A C 1
ATOM 5847 O O . VAL A 1 771 ? -21.859 35.594 0.488 1 98.19 771 VAL A O 1
ATOM 5850 N N . GLY A 1 772 ? -23.516 35.375 1.976 1 97.81 772 GLY A N 1
ATOM 5851 C CA . GLY A 1 772 ? -24.281 34.438 1.154 1 97.81 772 GLY A CA 1
ATOM 5852 C C . GLY A 1 772 ? -25.641 35 0.757 1 97.81 772 GLY A C 1
ATOM 5853 O O . GLY A 1 772 ? -26.281 35.688 1.542 1 97.81 772 GLY A O 1
ATOM 5854 N N . VAL A 1 773 ? -26.031 34.656 -0.476 1 98.12 773 VAL A N 1
ATOM 5855 C CA . VAL A 1 773 ? -27.359 35.031 -0.974 1 98.12 773 VAL A CA 1
ATOM 5856 C C . VAL A 1 773 ? -28.062 33.812 -1.549 1 98.12 773 VAL A C 1
ATOM 5858 O O . VAL A 1 773 ? -27.547 33.156 -2.469 1 98.12 773 VAL A O 1
ATOM 5861 N N . ASN A 1 774 ? -29.156 33.531 -0.988 1 97.81 774 ASN A N 1
ATOM 5862 C CA . ASN A 1 774 ? -29.984 32.438 -1.475 1 97.81 774 ASN A CA 1
ATOM 5863 C C . ASN A 1 774 ? -31.25 32.938 -2.164 1 97.81 774 ASN A C 1
ATOM 5865 O O . ASN A 1 774 ? -32 33.719 -1.584 1 97.81 774 ASN A O 1
ATOM 5869 N N . VAL A 1 775 ? -31.469 32.5 -3.379 1 98 775 VAL A N 1
ATOM 5870 C CA . VAL A 1 775 ? -32.656 32.875 -4.16 1 98 775 VAL A CA 1
ATOM 5871 C C . VAL A 1 775 ? -33.438 31.609 -4.523 1 98 775 VAL A C 1
ATOM 5873 O O . VAL A 1 775 ? -33.25 31.031 -5.59 1 98 775 VAL A O 1
ATOM 5876 N N . PRO A 1 776 ? -34.469 31.328 -3.795 1 95.69 776 PRO A N 1
ATOM 5877 C CA . PRO A 1 776 ? -35.219 30.094 -4.008 1 95.69 776 PRO A CA 1
ATOM 5878 C C . PRO A 1 776 ? -35.844 30 -5.406 1 95.69 776 PRO A C 1
ATOM 5880 O O . PRO A 1 776 ? -35.875 28.922 -5.996 1 95.69 776 PRO A O 1
ATOM 5883 N N . GLN A 1 777 ? -36.312 31.094 -6.031 1 94.62 777 GLN A N 1
ATOM 5884 C CA . GLN A 1 777 ? -37.031 31.109 -7.297 1 94.62 777 GLN A CA 1
ATOM 5885 C C . GLN A 1 777 ? -36.094 30.797 -8.469 1 94.62 777 GLN A C 1
ATOM 5887 O O . GLN A 1 777 ? -36.562 30.469 -9.562 1 94.62 777 GLN A O 1
ATOM 5892 N N . TRP A 1 778 ? -34.875 30.969 -8.281 1 95.94 778 TRP A N 1
ATOM 5893 C CA . TRP A 1 778 ? -33.906 30.688 -9.328 1 95.94 778 TRP A CA 1
ATOM 5894 C C . TRP A 1 778 ? -33.219 29.344 -9.07 1 95.94 778 TRP A C 1
ATOM 5896 O O . TRP A 1 778 ? -31.984 29.312 -8.875 1 95.94 778 TRP A O 1
ATOM 5906 N N . TRP A 1 779 ? -34.062 28.266 -9.125 1 96.56 779 TRP A N 1
ATOM 5907 C CA . TRP A 1 779 ? -33.562 26.922 -8.883 1 96.56 779 TRP A CA 1
ATOM 5908 C C . TRP A 1 779 ? -32.844 26.828 -7.555 1 96.56 779 TRP A C 1
ATOM 5910 O O . TRP A 1 779 ? -31.781 26.203 -7.461 1 96.56 779 TRP A O 1
ATOM 5920 N N . ASN A 1 780 ? -33.312 27.672 -6.555 1 96.88 780 ASN A N 1
ATOM 5921 C CA . ASN A 1 780 ? -32.719 27.734 -5.23 1 96.88 780 ASN A CA 1
ATOM 5922 C C . ASN A 1 780 ? -31.25 28.156 -5.301 1 96.88 780 ASN A C 1
ATOM 5924 O O . ASN A 1 780 ? -30.406 27.562 -4.633 1 96.88 780 ASN A O 1
ATOM 5928 N N . MET A 1 781 ? -30.953 29 -6.09 1 97.75 781 MET A N 1
ATOM 5929 C CA . MET A 1 781 ? -29.594 29.5 -6.27 1 97.75 781 MET A CA 1
ATOM 5930 C C . MET A 1 781 ? -29 29.953 -4.941 1 97.75 781 MET A C 1
ATOM 5932 O O . MET A 1 781 ? -29.688 30.609 -4.148 1 97.75 781 MET A O 1
ATOM 5936 N N . ASP A 1 782 ? -27.828 29.625 -4.656 1 97.75 782 ASP A N 1
ATOM 5937 C CA . ASP A 1 782 ? -27.062 30.062 -3.488 1 97.75 782 ASP A CA 1
ATOM 5938 C C . ASP A 1 782 ? -25.688 30.578 -3.893 1 97.75 782 ASP A C 1
ATOM 5940 O O . ASP A 1 782 ? -24.859 29.828 -4.422 1 97.75 782 ASP A O 1
ATOM 5944 N N . ALA A 1 783 ? -25.469 31.812 -3.705 1 98 783 ALA A N 1
ATOM 5945 C CA . ALA A 1 783 ? -24.172 32.438 -3.982 1 98 783 ALA A CA 1
ATOM 5946 C C . ALA A 1 783 ? -23.453 32.812 -2.688 1 98 783 ALA A C 1
ATOM 5948 O O . ALA A 1 783 ? -24.078 33.25 -1.723 1 98 783 ALA A O 1
ATOM 5949 N N . TYR A 1 784 ? -22.172 32.562 -2.646 1 98.12 784 TYR A N 1
ATOM 5950 C CA . TYR A 1 784 ? -21.391 32.844 -1.443 1 98.12 784 TYR A CA 1
ATOM 5951 C C . TYR A 1 784 ? -20.062 33.5 -1.791 1 98.12 784 TYR A C 1
ATOM 5953 O O . TYR A 1 784 ? -19.234 32.875 -2.471 1 98.12 784 TYR A O 1
ATOM 5961 N N . LEU A 1 785 ? -19.859 34.719 -1.435 1 98.38 785 LEU A N 1
ATOM 5962 C CA . LEU A 1 785 ? -18.609 35.469 -1.53 1 98.38 785 LEU A CA 1
ATOM 5963 C C . LEU A 1 785 ? -17.875 35.438 -0.197 1 98.38 785 LEU A C 1
ATOM 5965 O O . LEU A 1 785 ? -18.422 35.844 0.829 1 98.38 785 LEU A O 1
ATOM 5969 N N . SER A 1 786 ? -16.625 34.969 -0.193 1 97.56 786 SER A N 1
ATOM 5970 C CA . SER A 1 786 ? -15.906 34.875 1.072 1 97.56 786 SER A CA 1
ATOM 5971 C C . SER A 1 786 ? -14.508 35.469 0.958 1 97.56 786 SER A C 1
ATOM 5973 O O . SER A 1 786 ? -13.961 35.562 -0.142 1 97.56 786 SER A O 1
ATOM 5975 N N . ALA A 1 787 ? -13.938 35.812 2.1 1 97.75 787 ALA A N 1
ATOM 5976 C CA . ALA A 1 787 ? -12.586 36.375 2.201 1 97.75 787 ALA A CA 1
ATOM 5977 C C . ALA A 1 787 ? -11.828 35.75 3.363 1 97.75 787 ALA A C 1
ATOM 5979 O O . ALA A 1 787 ? -12.398 35.5 4.43 1 97.75 787 ALA A O 1
ATOM 5980 N N . ASN A 1 788 ? -10.578 35.406 3.172 1 97.81 788 ASN A N 1
ATOM 5981 C CA . ASN A 1 788 ? -9.633 34.969 4.191 1 97.81 788 ASN A CA 1
ATOM 5982 C C . ASN A 1 788 ? -8.492 36 4.367 1 97.81 788 ASN A C 1
ATOM 5984 O O . ASN A 1 788 ? -7.805 36.312 3.402 1 97.81 788 ASN A O 1
ATOM 5988 N N . TYR A 1 789 ? -8.32 36.375 5.59 1 98.25 789 TYR A N 1
ATOM 5989 C CA . TYR A 1 789 ? -7.332 37.406 5.875 1 98.25 789 TYR A CA 1
ATOM 5990 C C . TYR A 1 789 ? -6.246 36.875 6.805 1 98.25 789 TYR A C 1
ATOM 5992 O O . TYR A 1 789 ? -6.539 36.188 7.781 1 98.25 789 TYR A O 1
ATOM 6000 N N . ILE A 1 790 ? -4.977 37.219 6.492 1 98.44 790 ILE A N 1
ATOM 6001 C CA . ILE A 1 790 ? -3.797 36.969 7.316 1 98.44 790 ILE A CA 1
ATOM 6002 C C . ILE A 1 790 ? -3.064 38.281 7.574 1 98.44 790 ILE A C 1
ATOM 6004 O O . ILE A 1 790 ? -2.701 39 6.633 1 98.44 790 ILE A O 1
ATOM 6008 N N . ASP A 1 791 ? -2.752 38.594 8.766 1 98.31 791 ASP A N 1
ATOM 6009 C CA . ASP A 1 791 ? -2.18 39.844 9.188 1 98.31 791 ASP A CA 1
ATOM 6010 C C . ASP A 1 791 ? -0.735 40 8.719 1 98.31 791 ASP A C 1
ATOM 6012 O O . ASP A 1 791 ? -0.105 39 8.336 1 98.31 791 ASP A O 1
ATOM 6016 N N . SER A 1 792 ? -0.273 41.25 8.664 1 97.69 792 SER A N 1
ATOM 6017 C CA . SER A 1 792 ? 1.123 41.531 8.344 1 97.69 792 SER A CA 1
ATOM 6018 C C . SER A 1 792 ? 2.047 41.094 9.469 1 97.69 792 SER A C 1
ATOM 6020 O O . SER A 1 792 ? 1.597 40.875 10.594 1 97.69 792 SER A O 1
ATOM 6022 N N . GLN A 1 793 ? 3.334 40.906 9.117 1 97.12 793 GLN A N 1
ATOM 6023 C CA . GLN A 1 793 ? 4.34 40.406 10.055 1 97.12 793 GLN A CA 1
ATOM 6024 C C . GLN A 1 793 ? 5.668 41.125 9.859 1 97.12 793 GLN A C 1
ATOM 6026 O O . GLN A 1 793 ? 5.906 41.75 8.82 1 97.12 793 GLN A O 1
ATOM 6031 N N . SER A 1 794 ? 6.449 41.094 10.898 1 94.56 794 SER A N 1
ATOM 6032 C CA . SER A 1 794 ? 7.844 41.5 10.719 1 94.56 794 SER A CA 1
ATOM 6033 C C . SER A 1 794 ? 8.656 40.375 10.062 1 94.56 794 SER A C 1
ATOM 6035 O O . SER A 1 794 ? 8.305 39.188 10.172 1 94.56 794 SER A O 1
ATOM 6037 N N . GLN A 1 795 ? 9.602 40.781 9.375 1 87.44 795 GLN A N 1
ATOM 6038 C CA . GLN A 1 795 ? 10.398 39.812 8.633 1 87.44 795 GLN A CA 1
ATOM 6039 C C . GLN A 1 795 ? 11.445 39.156 9.523 1 87.44 795 GLN A C 1
ATOM 6041 O O . GLN A 1 795 ? 11.648 37.938 9.477 1 87.44 795 GLN A O 1
ATOM 6046 N N . ASP A 1 796 ? 12.195 39.938 10.336 1 82.25 796 ASP A N 1
ATOM 6047 C CA . ASP A 1 796 ? 13.297 39.438 11.141 1 82.25 796 ASP A CA 1
ATOM 6048 C C . ASP A 1 796 ? 13.305 40.094 12.531 1 82.25 796 ASP A C 1
ATOM 6050 O O . ASP A 1 796 ? 12.656 41.125 12.742 1 82.25 796 ASP A O 1
ATOM 6054 N N . TYR A 1 797 ? 13.984 39.344 13.492 1 78.31 797 TYR A N 1
ATOM 6055 C CA . TYR A 1 797 ? 14.195 39.812 14.859 1 78.31 797 TYR A CA 1
ATOM 6056 C C . TYR A 1 797 ? 15.68 39.906 15.188 1 78.31 797 TYR A C 1
ATOM 6058 O O . TYR A 1 797 ? 16.422 38.938 14.969 1 78.31 797 TYR A O 1
ATOM 6066 N N . ILE A 1 798 ? 16.109 41 15.68 1 71.75 798 ILE A N 1
ATOM 6067 C CA . ILE A 1 798 ? 17.484 41.188 16.094 1 71.75 798 ILE A CA 1
ATOM 6068 C C . ILE A 1 798 ? 17.625 40.938 17.594 1 71.75 798 ILE A C 1
ATOM 6070 O O . ILE A 1 798 ? 17.25 41.781 18.406 1 71.75 798 ILE A O 1
ATOM 6074 N N . ALA A 1 799 ? 18.25 39.844 17.969 1 67.88 799 ALA A N 1
ATOM 6075 C CA . ALA A 1 799 ? 18.297 39.344 19.344 1 67.88 799 ALA A CA 1
ATOM 6076 C C . ALA A 1 799 ? 18.969 40.344 20.266 1 67.88 799 ALA A C 1
ATOM 6078 O O . ALA A 1 799 ? 18.562 40.531 21.422 1 67.88 799 ALA A O 1
ATOM 6079 N N . ASP A 1 800 ? 20.047 41.031 19.906 1 63.53 800 ASP A N 1
ATOM 6080 C CA . ASP A 1 800 ? 20.828 41.906 20.766 1 63.53 800 ASP A CA 1
ATOM 6081 C C . ASP A 1 800 ? 20.062 43.188 21.109 1 63.53 800 ASP A C 1
ATOM 6083 O O . ASP A 1 800 ? 20.156 43.688 22.234 1 63.53 800 ASP A O 1
ATOM 6087 N N . THR A 1 801 ? 19.281 43.531 20.203 1 70.31 801 THR A N 1
ATOM 6088 C CA . THR A 1 801 ? 18.594 44.812 20.406 1 70.31 801 THR A CA 1
ATOM 6089 C C . THR A 1 801 ? 17.109 44.594 20.703 1 70.31 801 THR A C 1
ATOM 6091 O O . THR A 1 801 ? 16.422 45.469 21.188 1 70.31 801 THR A O 1
ATOM 6094 N N . GLY A 1 802 ? 16.703 43.344 20.359 1 75.69 802 GLY A N 1
ATOM 6095 C CA . GLY A 1 802 ? 15.289 43.062 20.516 1 75.69 802 GLY A CA 1
ATOM 6096 C C . GLY A 1 802 ? 14.414 43.719 19.453 1 75.69 802 GLY A C 1
ATOM 6097 O O . GLY A 1 802 ? 13.195 43.75 19.594 1 75.69 802 GLY A O 1
ATOM 6098 N N . LYS A 1 803 ? 15.07 44.219 18.422 1 81.88 803 LYS A N 1
ATOM 6099 C CA . LYS A 1 803 ? 14.328 44.969 17.406 1 81.88 803 LYS A CA 1
ATOM 6100 C C . LYS A 1 803 ? 13.82 44.031 16.297 1 81.88 803 LYS A C 1
ATOM 6102 O O . LYS A 1 803 ? 14.539 43.125 15.875 1 81.88 803 LYS A O 1
ATOM 6107 N N . GLU A 1 804 ? 12.523 44.281 15.93 1 85.44 804 GLU A N 1
ATOM 6108 C CA . GLU A 1 804 ? 11.961 43.656 14.734 1 85.44 804 GLU A CA 1
ATOM 6109 C C . GLU A 1 804 ? 12.242 44.469 13.484 1 85.44 804 GLU A C 1
ATOM 6111 O O . GLU A 1 804 ? 12.141 45.688 13.508 1 85.44 804 GLU A O 1
ATOM 6116 N N . VAL A 1 805 ? 12.727 43.812 12.461 1 84.38 805 VAL A N 1
ATOM 6117 C CA . VAL A 1 805 ? 13.078 44.531 11.25 1 84.38 805 VAL A CA 1
ATOM 6118 C C . VAL A 1 805 ? 12.406 43.906 10.039 1 84.38 805 VAL A C 1
ATOM 6120 O O . VAL A 1 805 ? 12.086 42.688 10.07 1 84.38 805 VAL A O 1
ATOM 6123 N N . GLY A 1 806 ? 12.133 44.75 8.984 1 88.5 806 GLY A N 1
ATOM 6124 C CA . GLY A 1 806 ? 11.508 44.281 7.762 1 88.5 806 GLY A CA 1
ATOM 6125 C C . GLY A 1 806 ? 10 44.125 7.875 1 88.5 806 GLY A C 1
ATOM 6126 O O . GLY A 1 806 ? 9.438 44.281 8.961 1 88.5 806 GLY A O 1
ATOM 6127 N N . HIS A 1 807 ? 9.406 43.906 6.746 1 93.81 807 HIS A N 1
ATOM 6128 C CA . HIS A 1 807 ? 7.945 43.875 6.703 1 93.81 807 HIS A CA 1
ATOM 6129 C C . HIS A 1 807 ? 7.441 42.844 5.703 1 93.81 807 HIS A C 1
ATOM 6131 O O . HIS A 1 807 ? 7.926 42.781 4.574 1 93.81 807 HIS A O 1
ATOM 6137 N N . ILE A 1 808 ? 6.586 42 6.125 1 96.75 808 ILE A N 1
ATOM 6138 C CA . ILE A 1 808 ? 5.824 41.094 5.273 1 96.75 808 ILE A CA 1
ATOM 6139 C C . ILE A 1 808 ? 4.371 41.562 5.199 1 96.75 808 ILE A C 1
ATOM 6141 O O . ILE A 1 808 ? 3.695 41.656 6.227 1 96.75 808 ILE A O 1
ATOM 6145 N N . ALA A 1 809 ? 3.885 41.781 4.105 1 97.31 809 ALA A N 1
ATOM 6146 C CA . ALA A 1 809 ? 2.574 42.406 3.887 1 97.31 809 ALA A CA 1
ATOM 6147 C C . ALA A 1 809 ? 1.454 41.469 4.324 1 97.31 809 ALA A C 1
ATOM 6149 O O . ALA A 1 809 ? 1.622 40.25 4.32 1 97.31 809 ALA A O 1
ATOM 6150 N N . SER A 1 810 ? 0.372 42.031 4.773 1 98.12 810 SER A N 1
ATOM 6151 C CA . SER A 1 810 ? -0.831 41.25 5.004 1 98.12 810 SER A CA 1
ATOM 6152 C C . SER A 1 810 ? -1.327 40.594 3.707 1 98.12 810 SER A C 1
ATOM 6154 O O . SER A 1 810 ? -0.912 41 2.617 1 98.12 810 SER A O 1
ATOM 6156 N N . ASN A 1 811 ? -2.133 39.531 3.785 1 98 811 ASN A N 1
ATOM 6157 C CA . ASN A 1 811 ? -2.65 38.781 2.646 1 98 811 ASN A CA 1
ATOM 6158 C C . ASN A 1 811 ? -4.156 38.562 2.758 1 98 811 ASN A C 1
ATOM 6160 O O . ASN A 1 811 ? -4.645 38.094 3.793 1 98 811 ASN A O 1
ATOM 6164 N N . THR A 1 812 ? -4.926 38.906 1.74 1 98.31 812 THR A N 1
ATOM 6165 C CA . THR A 1 812 ? -6.359 38.656 1.682 1 98.31 812 THR A CA 1
ATOM 6166 C C . THR A 1 812 ? -6.73 37.938 0.396 1 98.31 812 THR A C 1
ATOM 6168 O O . THR A 1 812 ? -6.426 38.406 -0.703 1 98.31 812 THR A O 1
ATOM 6171 N N . VAL A 1 813 ? -7.359 36.812 0.503 1 97.62 813 VAL A N 1
ATOM 6172 C CA . VAL A 1 813 ? -7.801 36 -0.637 1 97.62 813 VAL A CA 1
ATOM 6173 C C . VAL A 1 813 ? -9.328 36 -0.696 1 97.62 813 VAL A C 1
ATOM 6175 O O . VAL A 1 813 ? -9.992 35.719 0.309 1 97.62 813 VAL A O 1
ATOM 6178 N N . TRP A 1 814 ? -9.867 36.281 -1.885 1 98.12 814 TRP A N 1
ATOM 6179 C CA . TRP A 1 814 ? -11.312 36.281 -2.105 1 98.12 814 TRP A CA 1
ATOM 6180 C C . TRP A 1 814 ? -11.742 35.094 -2.93 1 98.12 814 TRP A C 1
ATOM 6182 O O . TRP A 1 814 ? -11.055 34.688 -3.881 1 98.12 814 TRP A O 1
ATOM 6192 N N . ASN A 1 815 ? -12.859 34.5 -2.576 1 98.25 815 ASN A N 1
ATOM 6193 C CA . ASN A 1 815 ? -13.445 33.375 -3.281 1 98.25 815 ASN A CA 1
ATOM 6194 C C . ASN A 1 815 ? -14.93 33.594 -3.568 1 98.25 815 ASN A C 1
ATOM 6196 O O . ASN A 1 815 ? -15.617 34.281 -2.809 1 98.25 815 ASN A O 1
ATOM 6200 N N . ILE A 1 816 ? -15.398 32.938 -4.617 1 98.44 816 ILE A N 1
ATOM 6201 C CA . ILE A 1 816 ? -16.828 33 -4.914 1 98.44 816 ILE A CA 1
ATOM 6202 C C . ILE A 1 816 ? -17.312 31.609 -5.32 1 98.44 816 ILE A C 1
ATOM 6204 O O . ILE A 1 816 ? -16.578 30.859 -5.977 1 98.44 816 ILE A O 1
ATOM 6208 N N . ASN A 1 817 ? -18.422 31.266 -4.855 1 98.19 817 ASN A N 1
ATOM 6209 C CA . ASN A 1 817 ? -19.109 30.031 -5.195 1 98.19 817 ASN A CA 1
ATOM 6210 C C . ASN A 1 817 ? -20.578 30.281 -5.512 1 98.19 817 ASN A C 1
ATOM 6212 O O . ASN A 1 817 ? -21.25 31.016 -4.797 1 98.19 817 ASN A O 1
ATOM 6216 N N . VAL A 1 818 ? -21.094 29.688 -6.594 1 98.38 818 VAL A N 1
ATOM 6217 C CA . VAL A 1 818 ? -22.5 29.75 -6.965 1 98.38 818 VAL A CA 1
ATOM 6218 C C . VAL A 1 818 ? -23.031 28.344 -7.238 1 98.38 818 VAL A C 1
ATOM 6220 O O . VAL A 1 818 ? -22.453 27.594 -8.031 1 98.38 818 VAL A O 1
ATOM 6223 N N . GLY A 1 819 ? -24.094 28.062 -6.543 1 97.75 819 GLY A N 1
ATOM 6224 C CA . GLY A 1 819 ? -24.719 26.766 -6.742 1 97.75 819 GLY A CA 1
ATOM 6225 C C . GLY A 1 819 ? -26.188 26.844 -7.082 1 97.75 819 GLY A C 1
ATOM 6226 O O . GLY A 1 819 ? -26.891 27.734 -6.594 1 97.75 819 GLY A O 1
ATOM 6227 N N . VAL A 1 820 ? -26.656 25.891 -7.906 1 97.69 820 VAL A N 1
ATOM 6228 C CA . VAL A 1 820 ? -28.078 25.781 -8.227 1 97.69 820 VAL A CA 1
ATOM 6229 C C . VAL A 1 820 ? -28.516 24.328 -8.102 1 97.69 820 VAL A C 1
ATOM 6231 O O . VAL A 1 820 ? -27.719 23.406 -8.281 1 97.69 820 VAL A O 1
ATOM 6234 N N . GLN A 1 821 ? -29.75 24.172 -7.742 1 97.19 821 GLN A N 1
ATOM 6235 C CA . GLN A 1 821 ? -30.406 22.859 -7.719 1 97.19 821 GLN A CA 1
ATOM 6236 C C . GLN A 1 821 ? -31.281 22.656 -8.953 1 97.19 821 GLN A C 1
ATOM 6238 O O . GLN A 1 821 ? -32.25 23.406 -9.172 1 97.19 821 GLN A O 1
ATOM 6243 N N . THR A 1 822 ? -31.016 21.625 -9.656 1 96.5 822 THR A N 1
ATOM 6244 C CA . THR A 1 822 ? -31.734 21.406 -10.906 1 96.5 822 THR A CA 1
ATOM 6245 C C . THR A 1 822 ? -33.031 20.625 -10.664 1 96.5 822 THR A C 1
ATOM 6247 O O . THR A 1 822 ? -33.188 19.984 -9.625 1 96.5 822 THR A O 1
ATOM 6250 N N . PRO A 1 823 ? -33.969 20.641 -11.594 1 94.38 823 PRO A N 1
ATOM 6251 C CA . PRO A 1 823 ? -35.219 19.906 -11.445 1 94.38 823 PRO A CA 1
ATOM 6252 C C . PRO A 1 823 ? -35.062 18.391 -11.531 1 94.38 823 PRO A C 1
ATOM 6254 O O . PRO A 1 823 ? -35.969 17.641 -11.156 1 94.38 823 PRO A O 1
ATOM 6257 N N . TRP A 1 824 ? -33.938 17.969 -12.039 1 94.5 824 TRP A N 1
ATOM 6258 C CA . TRP A 1 824 ? -33.719 16.531 -12.156 1 94.5 824 TRP A CA 1
ATOM 6259 C C . TRP A 1 824 ? -32.875 16 -11.008 1 94.5 824 TRP A C 1
ATOM 6261 O O . TRP A 1 824 ? -32.094 15.062 -11.172 1 94.5 824 TRP A O 1
ATOM 6271 N N . ASP A 1 825 ? -32.844 16.75 -9.828 1 94.12 825 ASP A N 1
ATOM 6272 C CA . ASP A 1 825 ? -32.188 16.375 -8.578 1 94.12 825 ASP A CA 1
ATOM 6273 C C . ASP A 1 825 ? -30.672 16.453 -8.719 1 94.12 825 ASP A C 1
ATOM 6275 O O . ASP A 1 825 ? -29.953 15.672 -8.078 1 94.12 825 ASP A O 1
ATOM 6279 N N . GLY A 1 826 ? -30.281 17.25 -9.57 1 96.94 826 GLY A N 1
ATOM 6280 C CA . GLY A 1 826 ? -28.859 17.578 -9.703 1 96.94 826 GLY A CA 1
ATOM 6281 C C . GLY A 1 826 ? -28.484 18.891 -9.062 1 96.94 826 GLY A C 1
ATOM 6282 O O . GLY A 1 826 ? -29.344 19.766 -8.867 1 96.94 826 GLY A O 1
ATOM 6283 N N . LYS A 1 827 ? -27.266 18.969 -8.672 1 97.44 827 LYS A N 1
ATOM 6284 C CA . LYS A 1 827 ? -26.703 20.219 -8.18 1 97.44 827 LYS A CA 1
ATOM 6285 C C . LYS A 1 827 ? -25.484 20.641 -8.992 1 97.44 827 LYS A C 1
ATOM 6287 O O . LYS A 1 827 ? -24.562 19.844 -9.195 1 97.44 827 LYS A O 1
ATOM 6292 N N . VAL A 1 828 ? -25.5 21.797 -9.484 1 97.88 828 VAL A N 1
ATOM 6293 C CA . VAL A 1 828 ? -24.359 22.375 -10.203 1 97.88 828 VAL A CA 1
ATOM 6294 C C . VAL A 1 828 ? -23.734 23.484 -9.383 1 97.88 828 VAL A C 1
ATOM 6296 O O . VAL A 1 828 ? -24.438 24.375 -8.898 1 97.88 828 VAL A O 1
ATOM 6299 N N . GLN A 1 829 ? -22.484 23.453 -9.188 1 97.5 829 GLN A N 1
ATOM 6300 C CA . GLN A 1 829 ? -21.75 24.516 -8.5 1 97.5 829 GLN A CA 1
ATOM 6301 C C . GLN A 1 829 ? -20.578 25 -9.352 1 97.5 829 GLN A C 1
ATOM 6303 O O . GLN A 1 829 ? -19.844 24.188 -9.922 1 97.5 829 GLN A O 1
ATOM 6308 N N . VAL A 1 830 ? -20.438 26.234 -9.461 1 98 830 VAL A N 1
ATOM 6309 C CA . VAL A 1 830 ? -19.312 26.891 -10.125 1 98 830 VAL A CA 1
ATOM 6310 C C . VAL A 1 830 ? -18.688 27.922 -9.188 1 98 830 VAL A C 1
ATOM 6312 O O . VAL A 1 830 ? -19.391 28.547 -8.391 1 98 830 VAL A O 1
ATOM 6315 N N . GLY A 1 831 ? -17.359 28.031 -9.25 1 98.06 831 GLY A N 1
ATOM 6316 C CA . GLY A 1 831 ? -16.734 29.016 -8.398 1 98.06 831 GLY A CA 1
ATOM 6317 C C . GLY A 1 831 ? -15.312 29.344 -8.812 1 98.06 831 GLY A C 1
ATOM 6318 O O . GLY A 1 831 ? -14.797 28.781 -9.781 1 98.06 831 GLY A O 1
ATOM 6319 N N . VAL A 1 832 ? -14.812 30.359 -8.172 1 98.38 832 VAL A N 1
ATOM 6320 C CA . VAL A 1 832 ? -13.438 30.797 -8.344 1 98.38 832 VAL A CA 1
ATOM 6321 C C . VAL A 1 832 ? -12.773 30.969 -6.98 1 98.38 832 VAL A C 1
ATOM 6323 O O . VAL A 1 832 ? -13.242 31.734 -6.137 1 98.38 832 VAL A O 1
ATOM 6326 N N . LYS A 1 833 ? -11.688 30.188 -6.695 1 97.25 833 LYS A N 1
ATOM 6327 C CA . LYS A 1 833 ? -10.82 30.406 -5.543 1 97.25 833 LYS A CA 1
ATOM 6328 C C . LYS A 1 833 ? -9.742 31.438 -5.863 1 97.25 833 LYS A C 1
ATOM 6330 O O . LYS A 1 833 ? -9.172 31.422 -6.961 1 97.25 833 LYS A O 1
ATOM 6335 N N . ASN A 1 834 ? -9.523 32.281 -4.914 1 98 834 ASN A N 1
ATOM 6336 C CA . ASN A 1 834 ? -8.531 33.312 -5.098 1 98 834 ASN A CA 1
ATOM 6337 C C . ASN A 1 834 ? -8.805 34.156 -6.352 1 98 834 ASN A C 1
ATOM 6339 O O . ASN A 1 834 ? -7.953 34.25 -7.234 1 98 834 ASN A O 1
ATOM 6343 N N . MET A 1 835 ? -9.859 34.812 -6.32 1 97.38 835 MET A N 1
ATOM 6344 C CA . MET A 1 835 ? -10.438 35.469 -7.496 1 97.38 835 MET A CA 1
ATOM 6345 C C . MET A 1 835 ? -9.477 36.469 -8.086 1 97.38 835 MET A C 1
ATOM 6347 O O . MET A 1 835 ? -9.453 36.688 -9.297 1 97.38 835 MET A O 1
ATOM 6351 N N . PHE A 1 836 ? -8.711 37.031 -7.277 1 97.69 836 PHE A N 1
ATOM 6352 C CA . PHE A 1 836 ? -7.863 38.125 -7.762 1 97.69 836 PHE A CA 1
ATOM 6353 C C . PHE A 1 836 ? -6.426 37.656 -7.938 1 97.69 836 PHE A C 1
ATOM 6355 O O . PHE A 1 836 ? -5.516 38.469 -8.117 1 97.69 836 PHE A O 1
ATOM 6362 N N . ASN A 1 837 ? -6.203 36.344 -7.828 1 97.62 837 ASN A N 1
ATOM 6363 C CA . ASN A 1 837 ? -4.914 35.688 -8.031 1 97.62 837 ASN A CA 1
ATOM 6364 C C . ASN A 1 837 ? -3.836 36.281 -7.137 1 97.62 837 ASN A C 1
ATOM 6366 O O . ASN A 1 837 ? -2.762 36.656 -7.609 1 97.62 837 ASN A O 1
ATOM 6370 N N . ARG A 1 838 ? -4.203 36.438 -5.941 1 97.19 838 ARG A N 1
ATOM 6371 C CA . ARG A 1 838 ? -3.273 36.969 -4.941 1 97.19 838 ARG A CA 1
ATOM 6372 C C . ARG A 1 838 ? -2.121 35.969 -4.715 1 97.19 838 ARG A C 1
ATOM 6374 O O . ARG A 1 838 ? -2.344 34.781 -4.504 1 97.19 838 ARG A O 1
ATOM 6381 N N . GLU A 1 839 ? -0.879 36.5 -4.785 1 96.12 839 GLU A N 1
ATOM 6382 C CA . GLU A 1 839 ? 0.322 35.719 -4.492 1 96.12 839 GLU A CA 1
ATOM 6383 C C . GLU A 1 839 ? 0.583 35.656 -2.992 1 96.12 839 GLU A C 1
ATOM 6385 O O . GLU A 1 839 ? -0.003 36.406 -2.221 1 96.12 839 GLU A O 1
ATOM 6390 N N . PRO A 1 840 ? 1.464 34.688 -2.574 1 97.12 840 PRO A N 1
ATOM 6391 C CA . PRO A 1 840 ? 1.855 34.688 -1.162 1 97.12 840 PRO A CA 1
ATOM 6392 C C . PRO A 1 840 ? 2.572 36 -0.76 1 97.12 840 PRO A C 1
ATOM 6394 O O . PRO A 1 840 ? 3.156 36.656 -1.609 1 97.12 840 PRO A O 1
ATOM 6397 N N . SER A 1 841 ? 2.426 36.344 0.484 1 97.38 841 SER A N 1
ATOM 6398 C CA . SER A 1 841 ? 3.213 37.469 0.978 1 97.38 841 SER A CA 1
ATOM 6399 C C . SER A 1 841 ? 4.691 37.094 1.078 1 97.38 841 SER A C 1
ATOM 6401 O O . SER A 1 841 ? 5.059 36.156 1.784 1 97.38 841 SER A O 1
ATOM 6403 N N . LEU A 1 842 ? 5.445 37.906 0.411 1 95.75 842 LEU A N 1
ATOM 6404 C CA . LEU A 1 842 ? 6.859 37.594 0.236 1 95.75 842 LEU A CA 1
ATOM 6405 C C . LEU A 1 842 ? 7.723 38.438 1.161 1 95.75 842 LEU A C 1
ATOM 6407 O O . LEU A 1 842 ? 7.309 39.531 1.576 1 95.75 842 LEU A O 1
ATOM 6411 N N . GLU A 1 843 ? 8.859 37.875 1.515 1 90.06 843 GLU A N 1
ATOM 6412 C CA . GLU A 1 843 ? 9.883 38.688 2.166 1 90.06 843 GLU A CA 1
ATOM 6413 C C . GLU A 1 843 ? 10.484 39.719 1.199 1 90.06 843 GLU A C 1
ATOM 6415 O O . GLU A 1 843 ? 10.094 39.781 0.035 1 90.06 843 GLU A O 1
ATOM 6420 N N . SER A 1 844 ? 11.438 40.5 1.79 1 89.06 844 SER A N 1
ATOM 6421 C CA . SER A 1 844 ? 12 41.625 1.018 1 89.06 844 SER A CA 1
ATOM 6422 C C . SER A 1 844 ? 12.781 41.094 -0.19 1 89.06 844 SER A C 1
ATOM 6424 O O . SER A 1 844 ? 12.984 41.844 -1.159 1 89.06 844 SER A O 1
ATOM 6426 N N . ASP A 1 845 ? 13.188 39.875 -0.16 1 82.81 845 ASP A N 1
ATOM 6427 C CA . ASP A 1 845 ? 13.945 39.281 -1.272 1 82.81 845 ASP A CA 1
ATOM 6428 C C . ASP A 1 845 ? 13.039 39.031 -2.477 1 82.81 845 ASP A C 1
ATOM 6430 O O . ASP A 1 845 ? 13.523 38.812 -3.59 1 82.81 845 ASP A O 1
ATOM 6434 N N . GLY A 1 846 ? 11.812 39 -2.238 1 91.12 846 GLY A N 1
ATOM 6435 C CA . GLY A 1 846 ? 10.852 38.906 -3.332 1 91.12 846 GLY A CA 1
ATOM 6436 C C . GLY A 1 846 ? 10.508 37.469 -3.707 1 91.12 846 GLY A C 1
ATOM 6437 O O . GLY A 1 846 ? 9.812 37.25 -4.695 1 91.12 846 GLY A O 1
ATOM 6438 N N . PHE A 1 847 ? 10.969 36.469 -2.953 1 90.62 847 PHE A N 1
ATOM 6439 C CA . PHE A 1 847 ? 10.617 35.125 -3.355 1 90.62 847 PHE A CA 1
ATOM 6440 C C . PHE A 1 847 ? 10.445 34.219 -2.135 1 90.62 847 PHE A C 1
ATOM 6442 O O . PHE A 1 847 ? 9.859 33.156 -2.232 1 90.62 847 PHE A O 1
ATOM 6449 N N . THR A 1 848 ? 10.945 34.562 -0.988 1 88.31 848 THR A N 1
ATOM 6450 C CA . THR A 1 848 ? 10.797 33.75 0.205 1 88.31 848 THR A CA 1
ATOM 6451 C C . THR A 1 848 ? 9.43 33.969 0.844 1 88.31 848 THR A C 1
ATOM 6453 O O . THR A 1 848 ? 8.961 35.094 0.945 1 88.31 848 THR A O 1
ATOM 6456 N N . TYR A 1 849 ? 8.766 32.906 1.165 1 93.75 849 TYR A N 1
ATOM 6457 C CA . TYR A 1 849 ? 7.48 33 1.857 1 93.75 849 TYR A CA 1
ATOM 6458 C C . TYR A 1 849 ? 7.316 31.828 2.826 1 93.75 849 TYR A C 1
ATOM 6460 O O . TYR A 1 849 ? 8.117 30.891 2.816 1 93.75 849 TYR A O 1
ATOM 6468 N N . ASP A 1 850 ? 6.332 31.906 3.711 1 93.81 850 ASP A N 1
ATOM 6469 C CA . ASP A 1 850 ? 6.027 30.844 4.652 1 93.81 850 ASP A CA 1
ATOM 6470 C C . ASP A 1 850 ? 5.055 29.828 4.039 1 93.81 850 ASP A C 1
ATOM 6472 O O . ASP A 1 850 ? 3.865 30.125 3.893 1 93.81 850 ASP A O 1
ATOM 6476 N N . GLU A 1 851 ? 5.488 28.609 3.85 1 91.81 851 GLU A N 1
ATOM 6477 C CA . GLU A 1 851 ? 4.707 27.594 3.139 1 91.81 851 GLU A CA 1
ATOM 6478 C C . GLU A 1 851 ? 3.586 27.047 4.016 1 91.81 851 GLU A C 1
ATOM 6480 O O . GLU A 1 851 ? 2.65 26.422 3.512 1 91.81 851 GLU A O 1
ATOM 6485 N N . ASN A 1 852 ? 3.58 27.219 5.27 1 93.12 852 ASN A N 1
ATOM 6486 C CA . ASN A 1 852 ? 2.537 26.734 6.164 1 93.12 852 ASN A CA 1
ATOM 6487 C C . ASN A 1 852 ? 1.33 27.672 6.184 1 93.12 852 ASN A C 1
ATOM 6489 O O . ASN A 1 852 ? 0.225 27.25 6.535 1 93.12 852 ASN A O 1
ATOM 6493 N N . ILE A 1 853 ? 1.517 28.938 5.793 1 94.12 853 ILE A N 1
ATOM 6494 C CA . ILE A 1 853 ? 0.45 29.922 5.969 1 94.12 853 ILE A CA 1
ATOM 6495 C C . ILE A 1 853 ? -0.094 30.344 4.605 1 94.12 853 ILE A C 1
ATOM 6497 O O . ILE A 1 853 ? -1.259 30.734 4.488 1 94.12 853 ILE A O 1
ATOM 6501 N N . TYR A 1 854 ? 0.804 30.297 3.588 1 95.88 854 TYR A N 1
ATOM 6502 C CA . TYR A 1 854 ? 0.376 30.797 2.285 1 95.88 854 TYR A CA 1
ATOM 6503 C C . TYR A 1 854 ? 0.372 29.688 1.247 1 95.88 854 TYR A C 1
ATOM 6505 O O . TYR A 1 854 ? 1.19 28.766 1.313 1 95.88 854 TYR A O 1
ATOM 6513 N N . SER A 1 855 ? -0.546 29.781 0.287 1 94.88 855 SER A N 1
ATOM 6514 C CA . SER A 1 855 ? -0.627 28.859 -0.842 1 94.88 855 SER A CA 1
ATOM 6515 C C . SER A 1 855 ? -0.061 29.5 -2.111 1 94.88 855 SER A C 1
ATOM 6517 O O . SER A 1 855 ? -0.106 30.719 -2.277 1 94.88 855 SER A O 1
ATOM 6519 N N . ILE A 1 856 ? 0.421 28.641 -3.006 1 96.81 856 ILE A N 1
ATOM 6520 C CA . ILE A 1 856 ? 0.939 29.156 -4.273 1 96.81 856 ILE A CA 1
ATOM 6521 C C . ILE A 1 856 ? 0.06 28.656 -5.422 1 96.81 856 ILE A C 1
ATOM 6523 O O . ILE A 1 856 ? 0.477 28.688 -6.582 1 96.81 856 ILE A O 1
ATOM 6527 N N . ASP A 1 857 ? -1.102 28.188 -5.125 1 95.75 857 ASP A N 1
ATOM 6528 C CA . ASP A 1 857 ? -1.989 27.609 -6.133 1 95.75 857 ASP A CA 1
ATOM 6529 C C . ASP A 1 857 ? -2.422 28.672 -7.148 1 95.75 857 ASP A C 1
ATOM 6531 O O . ASP A 1 857 ? -2.682 28.344 -8.312 1 95.75 857 ASP A O 1
ATOM 6535 N N . GLY A 1 858 ? -2.57 29.891 -6.707 1 96.44 858 GLY A N 1
ATOM 6536 C CA . GLY A 1 858 ? -3.119 30.938 -7.555 1 96.44 858 GLY A CA 1
ATOM 6537 C C . GLY A 1 858 ? -4.625 30.844 -7.715 1 96.44 858 GLY A C 1
ATOM 6538 O O . GLY A 1 858 ? -5.32 30.328 -6.836 1 96.44 858 GLY A O 1
ATOM 6539 N N . ARG A 1 859 ? -5.098 31.516 -8.703 1 98.12 859 ARG A N 1
ATOM 6540 C CA . ARG A 1 859 ? -6.527 31.5 -9 1 98.12 859 ARG A CA 1
ATOM 6541 C C . ARG A 1 859 ? -6.957 30.172 -9.602 1 98.12 859 ARG A C 1
ATOM 6543 O O . ARG A 1 859 ? -6.332 29.688 -10.547 1 98.12 859 ARG A O 1
ATOM 6550 N N . ILE A 1 860 ? -7.988 29.578 -9.094 1 98.12 860 ILE A N 1
ATOM 6551 C CA . ILE A 1 860 ? -8.484 28.297 -9.609 1 98.12 860 ILE A CA 1
ATOM 6552 C C . ILE A 1 860 ? -9.969 28.438 -9.969 1 98.12 860 ILE A C 1
ATOM 6554 O O . ILE A 1 860 ? -10.789 28.781 -9.117 1 98.12 860 ILE A O 1
ATOM 6558 N N . TYR A 1 861 ? -10.352 28.109 -11.172 1 98.44 861 TYR A N 1
ATOM 6559 C CA . TYR A 1 861 ? -11.734 27.938 -11.586 1 98.44 861 TYR A CA 1
ATOM 6560 C C . TYR A 1 861 ? -12.188 26.5 -11.383 1 98.44 861 TYR A C 1
ATOM 6562 O O . TYR A 1 861 ? -11.43 25.562 -11.633 1 98.44 861 TYR A O 1
ATOM 6570 N N . TYR A 1 862 ? -13.375 26.359 -10.844 1 97.81 862 TYR A N 1
ATOM 6571 C CA . TYR A 1 862 ? -13.789 24.969 -10.688 1 97.81 862 TYR A CA 1
ATOM 6572 C C . TYR A 1 862 ? -15.258 24.797 -11.047 1 97.81 862 TYR A C 1
ATOM 6574 O O . TYR A 1 862 ? -16.031 25.766 -11.023 1 97.81 862 TYR A O 1
ATOM 6582 N N . LEU A 1 863 ? -15.633 23.625 -11.461 1 98.31 863 LEU A N 1
ATOM 6583 C CA . LEU A 1 863 ? -16.969 23.125 -11.75 1 98.31 863 LEU A CA 1
ATOM 6584 C C . LEU A 1 863 ? -17.234 21.828 -10.984 1 98.31 863 LEU A C 1
ATOM 6586 O O . LEU A 1 863 ? -16.406 20.906 -10.992 1 98.31 863 LEU A O 1
ATOM 6590 N N . ASP A 1 864 ? -18.359 21.828 -10.258 1 97.69 864 ASP A N 1
ATOM 6591 C CA . ASP A 1 864 ? -18.766 20.672 -9.484 1 97.69 864 ASP A CA 1
ATOM 6592 C C . ASP A 1 864 ? -20.188 20.25 -9.844 1 97.69 864 ASP A C 1
ATOM 6594 O O . ASP A 1 864 ? -21.094 21.078 -9.922 1 97.69 864 ASP A O 1
ATOM 6598 N N . TYR A 1 865 ? -20.406 19 -10.109 1 98.25 865 TYR A N 1
ATOM 6599 C CA . TYR A 1 865 ? -21.734 18.453 -10.398 1 98.25 865 TYR A CA 1
ATOM 6600 C C . TYR A 1 865 ? -22.047 17.266 -9.492 1 98.25 865 TYR A C 1
ATOM 6602 O O . TYR A 1 865 ? -21.219 16.359 -9.344 1 98.25 865 TYR A O 1
ATOM 6610 N N . THR A 1 866 ? -23.203 17.297 -8.859 1 97.69 866 THR A N 1
ATOM 6611 C CA . THR A 1 866 ? -23.688 16.203 -8.023 1 97.69 866 THR A CA 1
ATOM 6612 C C . THR A 1 866 ? -25.047 15.703 -8.531 1 97.69 866 THR A C 1
ATOM 6614 O O . THR A 1 866 ? -25.938 16.5 -8.805 1 97.69 866 THR A O 1
ATOM 6617 N N . GLN A 1 867 ? -25.219 14.445 -8.656 1 97.88 867 GLN A N 1
ATOM 6618 C CA . GLN A 1 867 ? -26.484 13.812 -9.039 1 97.88 867 GLN A CA 1
ATOM 6619 C C . GLN A 1 867 ? -26.984 12.867 -7.949 1 97.88 867 GLN A C 1
ATOM 6621 O O . GLN A 1 867 ? -26.266 11.953 -7.535 1 97.88 867 GLN A O 1
ATOM 6626 N N . LYS A 1 868 ? -28.219 13.086 -7.527 1 96.44 868 LYS A N 1
ATOM 6627 C CA . LYS A 1 868 ? -28.828 12.242 -6.504 1 96.44 868 LYS A CA 1
ATOM 6628 C C . LYS A 1 868 ? -29.953 11.398 -7.09 1 96.44 868 LYS A C 1
ATOM 6630 O O . LYS A 1 868 ? -30.641 11.828 -8.008 1 96.44 868 LYS A O 1
ATOM 6635 N N . PHE A 1 869 ? -30.125 10.273 -6.461 1 95.81 869 PHE A N 1
ATOM 6636 C CA . PHE A 1 869 ? -31.188 9.367 -6.848 1 95.81 869 PHE A CA 1
ATOM 6637 C C . PHE A 1 869 ? -31.906 8.82 -5.617 1 95.81 869 PHE A C 1
ATOM 6639 O O . PHE A 1 869 ? -31.297 8.664 -4.555 1 95.81 869 PHE A O 1
ATOM 6646 N N . MET B 1 1 ? -23.031 -53.438 40.969 1 20.52 1 MET B N 1
ATOM 6647 C CA . MET B 1 1 ? -23.578 -52.469 41.906 1 20.52 1 MET B CA 1
ATOM 6648 C C . MET B 1 1 ? -23.812 -51.125 41.219 1 20.52 1 MET B C 1
ATOM 6650 O O . MET B 1 1 ? -24.078 -50.125 41.906 1 20.52 1 MET B O 1
ATOM 6654 N N . LEU B 1 2 ? -24.297 -51.062 39.906 1 19.16 2 LEU B N 1
ATOM 6655 C CA . LEU B 1 2 ? -24.359 -51.219 38.469 1 19.16 2 LEU B CA 1
ATOM 6656 C C . LEU B 1 2 ? -25.469 -50.375 37.875 1 19.16 2 LEU B C 1
ATOM 6658 O O . LEU B 1 2 ? -26.656 -50.688 38 1 19.16 2 LEU B O 1
ATOM 6662 N N . ARG B 1 3 ? -25.359 -48.75 37.844 1 19.94 3 ARG B N 1
ATOM 6663 C CA . ARG B 1 3 ? -25.797 -47.375 38.062 1 19.94 3 ARG B CA 1
ATOM 6664 C C . ARG B 1 3 ? -26.375 -46.781 36.781 1 19.94 3 ARG B C 1
ATOM 6666 O O . ARG B 1 3 ? -27.078 -45.781 36.844 1 19.94 3 ARG B O 1
ATOM 6673 N N . LYS B 1 4 ? -25.688 -46.812 35.562 1 18.81 4 LYS B N 1
ATOM 6674 C CA . LYS B 1 4 ? -25.688 -45.875 34.438 1 18.81 4 LYS B CA 1
ATOM 6675 C C . LYS B 1 4 ? -26.953 -46.031 33.594 1 18.81 4 LYS B C 1
ATOM 6677 O O . LYS B 1 4 ? -27.266 -45.156 32.781 1 18.81 4 LYS B O 1
ATOM 6682 N N . SER B 1 5 ? -27.797 -47.156 33.344 1 16.78 5 SER B N 1
ATOM 6683 C CA . SER B 1 5 ? -28.344 -47.656 32.094 1 16.78 5 SER B CA 1
ATOM 6684 C C . SER B 1 5 ? -29.75 -47.125 31.844 1 16.78 5 SER B C 1
ATOM 6686 O O . SER B 1 5 ? -30.047 -46.625 30.75 1 16.78 5 SER B O 1
ATOM 6688 N N . ARG B 1 6 ? -30.859 -47.688 32.062 1 16.27 6 ARG B N 1
ATOM 6689 C CA . ARG B 1 6 ? -32 -48.281 31.391 1 16.27 6 ARG B CA 1
ATOM 6690 C C . ARG B 1 6 ? -33.219 -47.375 31.469 1 16.27 6 ARG B C 1
ATOM 6692 O O . ARG B 1 6 ? -34.125 -47.469 30.641 1 16.27 6 ARG B O 1
ATOM 6699 N N . LEU B 1 7 ? -33.625 -46.656 32.5 1 15.7 7 LEU B N 1
ATOM 6700 C CA . LEU B 1 7 ? -34.906 -46.938 33.125 1 15.7 7 LEU B CA 1
ATOM 6701 C C . LEU B 1 7 ? -36 -46.062 32.5 1 15.7 7 LEU B C 1
ATOM 6703 O O . LEU B 1 7 ? -37.062 -46.562 32.125 1 15.7 7 LEU B O 1
ATOM 6707 N N . SER B 1 8 ? -36.5 -44.875 32.875 1 16.5 8 SER B N 1
ATOM 6708 C CA . SER B 1 8 ? -37.812 -44.812 33.531 1 16.5 8 SER B CA 1
ATOM 6709 C C . SER B 1 8 ? -38.906 -44.406 32.562 1 16.5 8 SER B C 1
ATOM 6711 O O . SER B 1 8 ? -38.625 -43.75 31.547 1 16.5 8 SER B O 1
ATOM 6713 N N . ALA B 1 9 ? -40.25 -44.406 32.844 1 17.31 9 ALA B N 1
ATOM 6714 C CA . ALA B 1 9 ? -41.625 -44.875 32.812 1 17.31 9 ALA B CA 1
ATOM 6715 C C . ALA B 1 9 ? -42.5 -43.875 32.031 1 17.31 9 ALA B C 1
ATOM 6717 O O . ALA B 1 9 ? -42.125 -42.719 31.828 1 17.31 9 ALA B O 1
ATOM 6718 N N . ALA B 1 10 ? -44 -43.625 32.375 1 16.77 10 ALA B N 1
ATOM 6719 C CA . ALA B 1 10 ? -45.406 -43.938 32.125 1 16.77 10 ALA B CA 1
ATOM 6720 C C . ALA B 1 10 ? -46.219 -42.688 31.828 1 16.77 10 ALA B C 1
ATOM 6722 O O . ALA B 1 10 ? -47.375 -42.781 31.453 1 16.77 10 ALA B O 1
ATOM 6723 N N . ILE B 1 11 ? -45.938 -41.375 32.031 1 16.47 11 ILE B N 1
ATOM 6724 C CA . ILE B 1 11 ? -47.031 -40.562 32.469 1 16.47 11 ILE B CA 1
ATOM 6725 C C . ILE B 1 11 ? -47.938 -40.219 31.281 1 16.47 11 ILE B C 1
ATOM 6727 O O . ILE B 1 11 ? -47.438 -39.656 30.297 1 16.47 11 ILE B O 1
ATOM 6731 N N . ALA B 1 12 ? -49.344 -40.562 31.078 1 16.89 12 ALA B N 1
ATOM 6732 C CA . ALA B 1 12 ? -50.625 -41 30.531 1 16.89 12 ALA B CA 1
ATOM 6733 C C . ALA B 1 12 ? -51.344 -39.844 29.859 1 16.89 12 ALA B C 1
ATOM 6735 O O . ALA B 1 12 ? -51.844 -39.969 28.734 1 16.89 12 ALA B O 1
ATOM 6736 N N . LEU B 1 13 ? -52.219 -38.875 30.562 1 16.86 13 LEU B N 1
ATOM 6737 C CA . LEU B 1 13 ? -53.656 -38.781 30.516 1 16.86 13 LEU B CA 1
ATOM 6738 C C . LEU B 1 13 ? -54.125 -37.906 29.359 1 16.86 13 LEU B C 1
ATOM 6740 O O . LEU B 1 13 ? -53.375 -37.094 28.844 1 16.86 13 LEU B O 1
ATOM 6744 N N . ALA B 1 14 ? -55.562 -37.25 29.266 1 17.19 14 ALA B N 1
ATOM 6745 C CA . ALA B 1 14 ? -56.906 -37.312 28.656 1 17.19 14 ALA B CA 1
ATOM 6746 C C . ALA B 1 14 ? -57.188 -36.031 27.859 1 17.19 14 ALA B C 1
ATOM 6748 O O . ALA B 1 14 ? -58.188 -35.969 27.125 1 17.19 14 ALA B O 1
ATOM 6749 N N . LEU B 1 15 ? -56.562 -34.844 28.047 1 17 15 LEU B N 1
ATOM 6750 C CA . LEU B 1 15 ? -57.375 -33.656 27.922 1 17 15 LEU B CA 1
ATOM 6751 C C . LEU B 1 15 ? -57.844 -33.469 26.484 1 17 15 LEU B C 1
ATOM 6753 O O . LEU B 1 15 ? -57.031 -33.438 25.562 1 17 15 LEU B O 1
ATOM 6757 N N . VAL B 1 16 ? -59.219 -33.312 26.047 1 18.25 16 VAL B N 1
ATOM 6758 C CA . VAL B 1 16 ? -60.406 -33.594 25.266 1 18.25 16 VAL B CA 1
ATOM 6759 C C . VAL B 1 16 ? -60.531 -32.594 24.109 1 18.25 16 VAL B C 1
ATOM 6761 O O . VAL B 1 16 ? -60.656 -33 22.953 1 18.25 16 VAL B O 1
ATOM 6764 N N . SER B 1 17 ? -61.156 -31.312 24.234 1 17.41 17 SER B N 1
ATOM 6765 C CA . SER B 1 17 ? -62.469 -31 23.703 1 17.41 17 SER B CA 1
ATOM 6766 C C . SER B 1 17 ? -62.375 -30.453 22.281 1 17.41 17 SER B C 1
ATOM 6768 O O . SER B 1 17 ? -61.281 -30.188 21.781 1 17.41 17 SER B O 1
ATOM 6770 N N . ALA B 1 18 ? -63.156 -29.172 21.938 1 19.64 18 ALA B N 1
ATOM 6771 C CA . ALA B 1 18 ? -64.312 -28.734 21.172 1 19.64 18 ALA B CA 1
ATOM 6772 C C . ALA B 1 18 ? -63.875 -27.984 19.906 1 19.64 18 ALA B C 1
ATOM 6774 O O . ALA B 1 18 ? -63.656 -26.781 19.938 1 19.64 18 ALA B O 1
ATOM 6775 N N . ALA B 1 19 ? -63 -28.422 19.047 1 17.91 19 ALA B N 1
ATOM 6776 C CA . ALA B 1 19 ? -62.25 -27.609 18.078 1 17.91 19 ALA B CA 1
ATOM 6777 C C . ALA B 1 19 ? -63.062 -27.359 16.812 1 17.91 19 ALA B C 1
ATOM 6779 O O . ALA B 1 19 ? -62.656 -27.781 15.727 1 17.91 19 ALA B O 1
ATOM 6780 N N . ALA B 1 20 ? -64.438 -27.188 16.875 1 20.52 20 ALA B N 1
ATOM 6781 C CA . ALA B 1 20 ? -65.062 -27.469 15.609 1 20.52 20 ALA B CA 1
ATOM 6782 C C . ALA B 1 20 ? -64.875 -26.328 14.617 1 20.52 20 ALA B C 1
ATOM 6784 O O . ALA B 1 20 ? -65.5 -26.312 13.547 1 20.52 20 ALA B O 1
ATOM 6785 N N . ALA B 1 21 ? -64.062 -25.344 14.891 1 20.58 21 ALA B N 1
ATOM 6786 C CA . ALA B 1 21 ? -64.438 -24.109 14.188 1 20.58 21 ALA B CA 1
ATOM 6787 C C . ALA B 1 21 ? -64.438 -24.328 12.68 1 20.58 21 ALA B C 1
ATOM 6789 O O . ALA B 1 21 ? -63.594 -25.078 12.156 1 20.58 21 ALA B O 1
ATOM 6790 N N . ALA B 1 22 ? -65.438 -23.828 11.922 1 22.58 22 ALA B N 1
ATOM 6791 C CA . ALA B 1 22 ? -66.125 -23.891 10.633 1 22.58 22 ALA B CA 1
ATOM 6792 C C . ALA B 1 22 ? -65.188 -23.406 9.508 1 22.58 22 ALA B C 1
ATOM 6794 O O . ALA B 1 22 ? -64.375 -22.516 9.711 1 22.58 22 ALA B O 1
ATOM 6795 N N . PRO B 1 23 ? -65.25 -24.141 8.289 1 22.22 23 PRO B N 1
ATOM 6796 C CA . PRO B 1 23 ? -64.438 -24.234 7.074 1 22.22 23 PRO B CA 1
ATOM 6797 C C . PRO B 1 23 ? -64.562 -23 6.18 1 22.22 23 PRO B C 1
ATOM 6799 O O . PRO B 1 23 ? -64.062 -23.016 5.035 1 22.22 23 PRO B O 1
ATOM 6802 N N . SER B 1 24 ? -64.562 -21.719 6.777 1 22.64 24 SER B N 1
ATOM 6803 C CA . SER B 1 24 ? -65.062 -20.781 5.762 1 22.64 24 SER B CA 1
ATOM 6804 C C . SER B 1 24 ? -64.188 -20.875 4.496 1 22.64 24 SER B C 1
ATOM 6806 O O . SER B 1 24 ? -63 -21.016 4.57 1 22.64 24 SER B O 1
ATOM 6808 N N . VAL B 1 25 ? -64.75 -21.109 3.318 1 22.45 25 VAL B N 1
ATOM 6809 C CA . VAL B 1 25 ? -64.438 -21.391 1.93 1 22.45 25 VAL B CA 1
ATOM 6810 C C . VAL B 1 25 ? -63.75 -20.172 1.302 1 22.45 25 VAL B C 1
ATOM 6812 O O . VAL B 1 25 ? -64.438 -19.203 0.959 1 22.45 25 VAL B O 1
ATOM 6815 N N . PHE B 1 26 ? -62.938 -19.344 2.021 1 20.67 26 PHE B N 1
ATOM 6816 C CA . PHE B 1 26 ? -62.5 -18.188 1.232 1 20.67 26 PHE B CA 1
ATOM 6817 C C . PHE B 1 26 ? -61.844 -18.641 -0.052 1 20.67 26 PHE B C 1
ATOM 6819 O O . PHE B 1 26 ? -61 -19.547 -0.031 1 20.67 26 PHE B O 1
ATOM 6826 N N . ALA B 1 27 ? -62.438 -18.406 -1.292 1 24.05 27 ALA B N 1
ATOM 6827 C CA . ALA B 1 27 ? -62.094 -18.578 -2.703 1 24.05 27 ALA B CA 1
ATOM 6828 C C . ALA B 1 27 ? -60.75 -17.938 -3.02 1 24.05 27 ALA B C 1
ATOM 6830 O O . ALA B 1 27 ? -60.594 -16.719 -2.945 1 24.05 27 ALA B O 1
ATOM 6831 N N . ALA B 1 28 ? -59.625 -18.641 -2.783 1 22.8 28 ALA B N 1
ATOM 6832 C CA . ALA B 1 28 ? -58.25 -18.25 -2.99 1 22.8 28 ALA B CA 1
ATOM 6833 C C . ALA B 1 28 ? -57.969 -17.984 -4.465 1 22.8 28 ALA B C 1
ATOM 6835 O O . ALA B 1 28 ? -58.094 -18.875 -5.305 1 22.8 28 ALA B O 1
ATOM 6836 N N . GLU B 1 29 ? -58.375 -16.812 -4.949 1 25.64 29 GLU B N 1
ATOM 6837 C CA . GLU B 1 29 ? -57.906 -16.438 -6.285 1 25.64 29 GLU B CA 1
ATOM 6838 C C . GLU B 1 29 ? -56.438 -16.734 -6.461 1 25.64 29 GLU B C 1
ATOM 6840 O O . GLU B 1 29 ? -55.594 -16.234 -5.715 1 25.64 29 GLU B O 1
ATOM 6845 N N . GLU B 1 30 ? -56.031 -17.938 -6.906 1 24.72 30 GLU B N 1
ATOM 6846 C CA . GLU B 1 30 ? -54.75 -18.531 -7.246 1 24.72 30 GLU B CA 1
ATOM 6847 C C . GLU B 1 30 ? -54 -17.672 -8.273 1 24.72 30 GLU B C 1
ATOM 6849 O O . GLU B 1 30 ? -54.312 -17.734 -9.469 1 24.72 30 GLU B O 1
ATOM 6854 N N . GLY B 1 31 ? -53.875 -16.312 -8.109 1 28.17 31 GLY B N 1
ATOM 6855 C CA . GLY B 1 31 ? -53 -15.664 -9.062 1 28.17 31 GLY B CA 1
ATOM 6856 C C . GLY B 1 31 ? -51.688 -16.422 -9.273 1 28.17 31 GLY B C 1
ATOM 6857 O O . GLY B 1 31 ? -51.062 -16.891 -8.312 1 28.17 31 GLY B O 1
ATOM 6858 N N . GLN B 1 32 ? -51.531 -17.141 -10.438 1 26.84 32 GLN B N 1
ATOM 6859 C CA . GLN B 1 32 ? -50.406 -17.875 -10.953 1 26.84 32 GLN B CA 1
ATOM 6860 C C . GLN B 1 32 ? -49.094 -17.078 -10.781 1 26.84 32 GLN B C 1
ATOM 6862 O O . GLN B 1 32 ? -48.938 -16.031 -11.406 1 26.84 32 GLN B O 1
ATOM 6867 N N . ASN B 1 33 ? -48.625 -16.984 -9.664 1 26.62 33 ASN B N 1
ATOM 6868 C CA . ASN B 1 33 ? -47.219 -16.609 -9.469 1 26.62 33 ASN B CA 1
ATOM 6869 C C . ASN B 1 33 ? -46.312 -17.406 -10.391 1 26.62 33 ASN B C 1
ATOM 6871 O O . ASN B 1 33 ? -46.062 -18.594 -10.156 1 26.62 33 ASN B O 1
ATOM 6875 N N . VAL B 1 34 ? -46.438 -17.234 -11.711 1 29.8 34 VAL B N 1
ATOM 6876 C CA . VAL B 1 34 ? -45.312 -17.719 -12.547 1 29.8 34 VAL B CA 1
ATOM 6877 C C . VAL B 1 34 ? -44 -17.438 -11.844 1 29.8 34 VAL B C 1
ATOM 6879 O O . VAL B 1 34 ? -43.656 -16.281 -11.602 1 29.8 34 VAL B O 1
ATOM 6882 N N . GLU B 1 35 ? -43.594 -18.234 -11.039 1 32.81 35 GLU B N 1
ATOM 6883 C CA . GLU B 1 35 ? -42.219 -18.188 -10.555 1 32.81 35 GLU B CA 1
ATOM 6884 C C . GLU B 1 35 ? -41.25 -17.844 -11.688 1 32.81 35 GLU B C 1
ATOM 6886 O O . GLU B 1 35 ? -41.094 -18.609 -12.633 1 32.81 35 GLU B O 1
ATOM 6891 N N . LYS B 1 36 ? -41.156 -16.656 -12.07 1 40.91 36 LYS B N 1
ATOM 6892 C CA . LYS B 1 36 ? -40.125 -16.25 -13.008 1 40.91 36 LYS B CA 1
ATOM 6893 C C . LYS B 1 36 ? -38.844 -17.062 -12.805 1 40.91 36 LYS B C 1
ATOM 6895 O O . LYS B 1 36 ? -38.219 -17 -11.727 1 40.91 36 LYS B O 1
ATOM 6900 N N . LEU B 1 37 ? -38.688 -18.266 -13.414 1 38.44 37 LEU B N 1
ATOM 6901 C CA . LEU B 1 37 ? -37.438 -19.047 -13.438 1 38.44 37 LEU B CA 1
ATOM 6902 C C . LEU B 1 37 ? -36.25 -18.125 -13.578 1 38.44 37 LEU B C 1
ATOM 6904 O O . LEU B 1 37 ? -36.156 -17.328 -14.516 1 38.44 37 LEU B O 1
ATOM 6908 N N . GLN B 1 38 ? -35.5 -17.891 -12.57 1 52.19 38 GLN B N 1
ATOM 6909 C CA . GLN B 1 38 ? -34.344 -17 -12.484 1 52.19 38 GLN B CA 1
ATOM 6910 C C . GLN B 1 38 ? -33.219 -17.453 -13.43 1 52.19 38 GLN B C 1
ATOM 6912 O O . GLN B 1 38 ? -32.75 -18.594 -13.352 1 52.19 38 GLN B O 1
ATOM 6917 N N . LYS B 1 39 ? -33 -16.797 -14.609 1 65.38 39 LYS B N 1
ATOM 6918 C CA . LYS B 1 39 ? -31.922 -17.016 -15.562 1 65.38 39 LYS B CA 1
ATOM 6919 C C . LYS B 1 39 ? -30.562 -16.75 -14.914 1 65.38 39 LYS B C 1
ATOM 6921 O O . LYS B 1 39 ? -30.438 -15.852 -14.086 1 65.38 39 LYS B O 1
ATOM 6926 N N . ILE B 1 40 ? -29.703 -17.812 -15.094 1 71.12 40 ILE B N 1
ATOM 6927 C CA . ILE B 1 40 ? -28.359 -17.688 -14.531 1 71.12 40 ILE B CA 1
ATOM 6928 C C . ILE B 1 40 ? -27.328 -17.719 -15.648 1 71.12 40 ILE B C 1
ATOM 6930 O O . ILE B 1 40 ? -27.547 -18.344 -16.688 1 71.12 40 ILE B O 1
ATOM 6934 N N . LYS B 1 41 ? -26.375 -16.953 -15.445 1 77.38 41 LYS B N 1
ATOM 6935 C CA . LYS B 1 41 ? -25.219 -17.016 -16.344 1 77.38 41 LYS B CA 1
ATOM 6936 C C . LYS B 1 41 ? -24.203 -18.031 -15.852 1 77.38 41 LYS B C 1
ATOM 6938 O O . LYS B 1 41 ? -23.797 -18.016 -14.688 1 77.38 41 LYS B O 1
ATOM 6943 N N . VAL B 1 42 ? -23.891 -18.953 -16.734 1 77.56 42 VAL B N 1
ATOM 6944 C CA . VAL B 1 42 ? -22.891 -19.953 -16.406 1 77.56 42 VAL B CA 1
ATOM 6945 C C . VAL B 1 42 ? -21.547 -19.594 -17.047 1 77.56 42 VAL B C 1
ATOM 6947 O O . VAL B 1 42 ? -21.516 -19.047 -18.156 1 77.56 42 VAL B O 1
ATOM 6950 N N . THR B 1 43 ? -20.516 -19.859 -16.312 1 86.38 43 THR B N 1
ATOM 6951 C CA . THR B 1 43 ? -19.188 -19.594 -16.859 1 86.38 43 THR B CA 1
ATOM 6952 C C . THR B 1 43 ? -19.016 -20.312 -18.203 1 86.38 43 THR B C 1
ATOM 6954 O O . THR B 1 43 ? -19.328 -21.484 -18.328 1 86.38 43 THR B O 1
ATOM 6957 N N . GLY B 1 44 ? -18.578 -19.609 -19.203 1 87.44 44 GLY B N 1
ATOM 6958 C CA . GLY B 1 44 ? -18.406 -20.125 -20.547 1 87.44 44 GLY B CA 1
ATOM 6959 C C . GLY B 1 44 ? -19.391 -19.562 -21.531 1 87.44 44 GLY B C 1
ATOM 6960 O O . GLY B 1 44 ? -19.281 -19.797 -22.734 1 87.44 44 GLY B O 1
ATOM 6961 N N . SER B 1 45 ? -20.359 -18.844 -21 1 87.31 45 SER B N 1
ATOM 6962 C CA . SER B 1 45 ? -21.359 -18.203 -21.859 1 87.31 45 SER B CA 1
ATOM 6963 C C . SER B 1 45 ? -21.781 -16.859 -21.281 1 87.31 45 SER B C 1
ATOM 6965 O O . SER B 1 45 ? -21.781 -16.672 -20.062 1 87.31 45 SER B O 1
ATOM 6967 N N . ARG B 1 46 ? -22.141 -15.93 -22.188 1 90.5 46 ARG B N 1
ATOM 6968 C CA . ARG B 1 46 ? -22.672 -14.633 -21.766 1 90.5 46 ARG B CA 1
ATOM 6969 C C . ARG B 1 46 ? -24.203 -14.633 -21.781 1 90.5 46 ARG B C 1
ATOM 6971 O O . ARG B 1 46 ? -24.828 -13.703 -21.281 1 90.5 46 ARG B O 1
ATOM 6978 N N . ILE B 1 47 ? -24.781 -15.633 -22.312 1 88.62 47 ILE B N 1
ATOM 6979 C CA . ILE B 1 47 ? -26.234 -15.695 -22.438 1 88.62 47 ILE B CA 1
ATOM 6980 C C . ILE B 1 47 ? -26.828 -16.266 -21.141 1 88.62 47 ILE B C 1
ATOM 6982 O O . ILE B 1 47 ? -26.438 -17.328 -20.688 1 88.62 47 ILE B O 1
ATOM 6986 N N . SER B 1 48 ? -27.734 -15.602 -20.594 1 85.06 48 SER B N 1
ATOM 6987 C CA . SER B 1 48 ? -28.453 -16.062 -19.422 1 85.06 48 SER B CA 1
ATOM 6988 C C . SER B 1 48 ? -29.516 -17.094 -19.812 1 85.06 48 SER B C 1
ATOM 6990 O O . SER B 1 48 ? -30.25 -16.906 -20.781 1 85.06 48 SER B O 1
ATOM 6992 N N . ARG B 1 49 ? -29.484 -18.219 -19.047 1 71.88 49 ARG B N 1
ATOM 6993 C CA . ARG B 1 49 ? -30.453 -19.25 -19.359 1 71.88 49 ARG B CA 1
ATOM 6994 C C . ARG B 1 49 ? -30.938 -19.953 -18.078 1 71.88 49 ARG B C 1
ATOM 6996 O O . ARG B 1 49 ? -30.438 -19.672 -17 1 71.88 49 ARG B O 1
ATOM 7003 N N . VAL B 1 50 ? -31.906 -20.734 -18.266 1 60.28 50 VAL B N 1
ATOM 7004 C CA . VAL B 1 50 ? -32.375 -21.562 -17.156 1 60.28 50 VAL B CA 1
ATOM 7005 C C . VAL B 1 50 ? -31.359 -22.641 -16.828 1 60.28 50 VAL B C 1
ATOM 7007 O O . VAL B 1 50 ? -30.672 -23.141 -17.719 1 60.28 50 VAL B O 1
ATOM 7010 N N . ASP B 1 51 ? -31.094 -22.922 -15.656 1 57.03 51 ASP B N 1
ATOM 7011 C CA . ASP B 1 51 ? -30.047 -23.75 -15.07 1 57.03 51 ASP B CA 1
ATOM 7012 C C . ASP B 1 51 ? -30.078 -25.172 -15.617 1 57.03 51 ASP B C 1
ATOM 7014 O O . ASP B 1 51 ? -30.875 -25.984 -15.164 1 57.03 51 ASP B O 1
ATOM 7018 N N . VAL B 1 52 ? -29.422 -25.453 -16.797 1 55.62 52 VAL B N 1
ATOM 7019 C CA . VAL B 1 52 ? -29.203 -26.797 -17.328 1 55.62 52 VAL B CA 1
ATOM 7020 C C . VAL B 1 52 ? -27.719 -27.031 -17.578 1 55.62 52 VAL B C 1
ATOM 7022 O O . VAL B 1 52 ? -26.953 -26.078 -17.672 1 55.62 52 VAL B O 1
ATOM 7025 N N . GLU B 1 53 ? -27.359 -28.391 -17.438 1 70.62 53 GLU B N 1
ATOM 7026 C CA . GLU B 1 53 ? -26 -28.75 -17.812 1 70.62 53 GLU B CA 1
ATOM 7027 C C . GLU B 1 53 ? -25.672 -28.281 -19.219 1 70.62 53 GLU B C 1
ATOM 7029 O O . GLU B 1 53 ? -26.438 -28.531 -20.156 1 70.62 53 GLU B O 1
ATOM 7034 N N . GLY B 1 54 ? -24.656 -27.578 -19.406 1 76.75 54 GLY B N 1
ATOM 7035 C CA . GLY B 1 54 ? -24.328 -26.953 -20.672 1 76.75 54 GLY B CA 1
ATOM 7036 C C . GLY B 1 54 ? -23.484 -27.828 -21.578 1 76.75 54 GLY B C 1
ATOM 7037 O O . GLY B 1 54 ? -23.25 -29 -21.266 1 76.75 54 GLY B O 1
ATOM 7038 N N . ALA B 1 55 ? -23.109 -27.328 -22.734 1 85.81 55 ALA B N 1
ATOM 7039 C CA . ALA B 1 55 ? -22.359 -28.016 -23.797 1 85.81 55 ALA B CA 1
ATOM 7040 C C . ALA B 1 55 ? -20.875 -28.047 -23.484 1 85.81 55 ALA B C 1
ATOM 7042 O O . ALA B 1 55 ? -20.094 -28.688 -24.203 1 85.81 55 ALA B O 1
ATOM 7043 N N . THR B 1 56 ? -20.469 -27.422 -22.438 1 86.06 56 THR B N 1
ATOM 7044 C CA . THR B 1 56 ? -19.062 -27.453 -22.047 1 86.06 56 THR B CA 1
ATOM 7045 C C . THR B 1 56 ? -18.922 -27.938 -20.594 1 86.06 56 THR B C 1
ATOM 7047 O O . THR B 1 56 ? -19.844 -27.781 -19.797 1 86.06 56 THR B O 1
ATOM 7050 N N . PRO B 1 57 ? -17.828 -28.531 -20.375 1 89.56 57 PRO B N 1
ATOM 7051 C CA . PRO B 1 57 ? -17.625 -29.031 -19.016 1 89.56 57 PRO B CA 1
ATOM 7052 C C . PRO B 1 57 ? -17.344 -27.906 -18.016 1 89.56 57 PRO B C 1
ATOM 7054 O O . PRO B 1 57 ? -16.375 -27.156 -18.156 1 89.56 57 PRO B O 1
ATOM 7057 N N . VAL B 1 58 ? -18.172 -27.797 -17.047 1 89.81 58 VAL B N 1
ATOM 7058 C CA . VAL B 1 58 ? -18.016 -26.828 -15.969 1 89.81 58 VAL B CA 1
ATOM 7059 C C . VAL B 1 58 ? -18.109 -27.531 -14.617 1 89.81 58 VAL B C 1
ATOM 7061 O O . VAL B 1 58 ? -19.078 -28.25 -14.359 1 89.81 58 VAL B O 1
ATOM 7064 N N . VAL B 1 59 ? -17.062 -27.297 -13.859 1 90.38 59 VAL B N 1
ATOM 7065 C CA . VAL B 1 59 ? -17.109 -27.766 -12.477 1 90.38 59 VAL B CA 1
ATOM 7066 C C . VAL B 1 59 ? -17.438 -26.609 -11.547 1 90.38 59 VAL B C 1
ATOM 7068 O O . VAL B 1 59 ? -16.75 -25.578 -11.539 1 90.38 59 VAL B O 1
ATOM 7071 N N . SER B 1 60 ? -18.453 -26.719 -10.828 1 91.19 60 SER B N 1
ATOM 7072 C CA . SER B 1 60 ? -18.859 -25.719 -9.852 1 91.19 60 SER B CA 1
ATOM 7073 C C . SER B 1 60 ? -18.609 -26.203 -8.422 1 91.19 60 SER B C 1
ATOM 7075 O O . SER B 1 60 ? -19.094 -27.25 -8.023 1 91.19 60 SER B O 1
ATOM 7077 N N . VAL B 1 61 ? -17.891 -25.422 -7.703 1 92.44 61 VAL B N 1
ATOM 7078 C CA . VAL B 1 61 ? -17.547 -25.766 -6.324 1 92.44 61 VAL B CA 1
ATOM 7079 C C . VAL B 1 61 ? -18.141 -24.734 -5.375 1 92.44 61 VAL B C 1
ATOM 7081 O O . VAL B 1 61 ? -17.766 -23.562 -5.402 1 92.44 61 VAL B O 1
ATOM 7084 N N . SER B 1 62 ? -18.953 -25.219 -4.523 1 91.56 62 SER B N 1
ATOM 7085 C CA . SER B 1 62 ? -19.609 -24.312 -3.582 1 91.56 62 SER B CA 1
ATOM 7086 C C . SER B 1 62 ? -18.688 -23.953 -2.426 1 91.56 62 SER B C 1
ATOM 7088 O O . SER B 1 62 ? -17.688 -24.656 -2.18 1 91.56 62 SER B O 1
ATOM 7090 N N . LYS B 1 63 ? -19.062 -22.922 -1.779 1 90.75 63 LYS B N 1
ATOM 7091 C CA . LYS B 1 63 ? -18.328 -22.531 -0.586 1 90.75 63 LYS B CA 1
ATOM 7092 C C . LYS B 1 63 ? -18.344 -23.641 0.463 1 90.75 63 LYS B C 1
ATOM 7094 O O . LYS B 1 63 ? -17.328 -23.875 1.121 1 90.75 63 LYS B O 1
ATOM 7099 N N . VAL B 1 64 ? -19.438 -24.25 0.639 1 88.81 64 VAL B N 1
ATOM 7100 C CA . VAL B 1 64 ? -19.578 -25.312 1.628 1 88.81 64 VAL B CA 1
ATOM 7101 C C . VAL B 1 64 ? -18.562 -26.422 1.336 1 88.81 64 VAL B C 1
ATOM 7103 O O . VAL B 1 64 ? -17.922 -26.938 2.25 1 88.81 64 VAL B O 1
ATOM 7106 N N . LYS B 1 65 ? -18.453 -26.75 0.102 1 89.5 65 LYS B N 1
ATOM 7107 C CA . LYS B 1 65 ? -17.516 -27.797 -0.284 1 89.5 65 LYS B CA 1
ATOM 7108 C C . LYS B 1 65 ? -16.078 -27.359 0.003 1 89.5 65 LYS B C 1
ATOM 7110 O O . LYS B 1 65 ? -15.25 -28.172 0.424 1 89.5 65 LYS B O 1
ATOM 7115 N N . ILE B 1 66 ? -15.766 -26.188 -0.237 1 90.81 66 ILE B N 1
ATOM 7116 C CA . ILE B 1 66 ? -14.43 -25.672 0.02 1 90.81 66 ILE B CA 1
ATOM 7117 C C . ILE B 1 66 ? -14.133 -25.703 1.518 1 90.81 66 ILE B C 1
ATOM 7119 O O . ILE B 1 66 ? -13.055 -26.125 1.934 1 90.81 66 ILE B O 1
ATOM 7123 N N . GLU B 1 67 ? -15.102 -25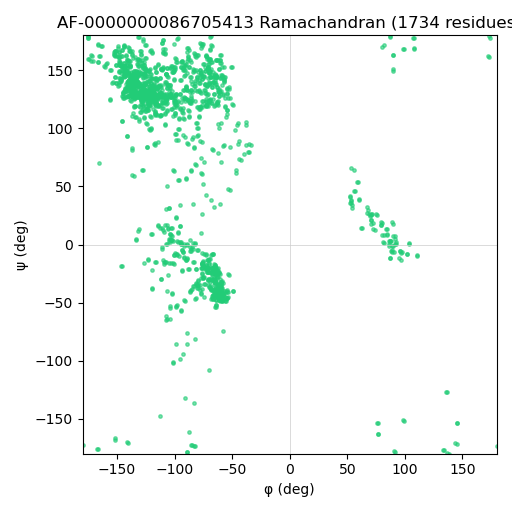.328 2.262 1 90.44 67 GLU B N 1
ATOM 7124 C CA . GLU B 1 67 ? -14.93 -25.344 3.711 1 90.44 67 GLU B CA 1
ATOM 7125 C C . GLU B 1 67 ? -14.734 -26.766 4.234 1 90.44 67 GLU B C 1
ATOM 7127 O O . GLU B 1 67 ? -13.953 -27 5.16 1 90.44 67 GLU B O 1
ATOM 7132 N N . GLN B 1 68 ? -15.438 -27.672 3.646 1 91.88 68 GLN B N 1
ATOM 7133 C CA . GLN B 1 68 ? -15.352 -29.062 4.086 1 91.88 68 GLN B CA 1
ATOM 7134 C C . GLN B 1 68 ? -13.969 -29.641 3.803 1 91.88 68 GLN B C 1
ATOM 7136 O O . GLN B 1 68 ? -13.555 -30.594 4.449 1 91.88 68 GLN B O 1
ATOM 7141 N N . SER B 1 69 ? -13.336 -29.016 2.865 1 91.75 69 SER B N 1
ATOM 7142 C CA . SER B 1 69 ? -11.984 -29.484 2.566 1 91.75 69 SER B CA 1
ATOM 7143 C C . SER B 1 69 ? -11.008 -29.078 3.67 1 91.75 69 SER B C 1
ATOM 7145 O O . SER B 1 69 ? -9.898 -29.609 3.744 1 91.75 69 SER B O 1
ATOM 7147 N N . GLY B 1 70 ? -11.383 -28.109 4.402 1 92.19 70 GLY B N 1
ATOM 7148 C CA . GLY B 1 70 ? -10.531 -27.625 5.484 1 92.19 70 GLY B CA 1
ATOM 7149 C C . GLY B 1 70 ? -9.555 -26.562 5.043 1 92.19 70 GLY B C 1
ATOM 7150 O O . GLY B 1 70 ? -8.875 -25.953 5.875 1 92.19 70 GLY B O 1
ATOM 7151 N N . GLN B 1 71 ? -9.492 -26.266 3.799 1 91.69 71 GLN B N 1
ATOM 7152 C CA . GLN B 1 71 ? -8.531 -25.281 3.305 1 91.69 71 GLN B CA 1
ATOM 7153 C C . GLN B 1 71 ? -8.906 -23.875 3.756 1 91.69 71 GLN B C 1
ATOM 7155 O O . GLN B 1 71 ? -10.094 -23.531 3.84 1 91.69 71 GLN B O 1
ATOM 7160 N N . GLN B 1 72 ? -7.867 -23.062 3.973 1 89.56 72 GLN B N 1
ATOM 7161 C CA . GLN B 1 72 ? -8.078 -21.719 4.492 1 89.56 72 GLN B CA 1
ATOM 7162 C C . GLN B 1 72 ? -8.492 -20.75 3.383 1 89.56 72 GLN B C 1
ATOM 7164 O O . GLN B 1 72 ? -9.25 -19.812 3.621 1 89.56 72 GLN B O 1
ATOM 7169 N N . THR B 1 73 ? -7.895 -21.016 2.174 1 91 73 THR B N 1
ATOM 7170 C CA . THR B 1 73 ? -8.125 -20.062 1.095 1 91 73 THR B CA 1
ATOM 7171 C C . THR B 1 73 ? -8.578 -20.781 -0.173 1 91 73 THR B C 1
ATOM 7173 O O . THR B 1 73 ? -8.414 -21.984 -0.299 1 91 73 THR B O 1
ATOM 7176 N N . VAL B 1 74 ? -9.078 -19.969 -1.087 1 89.88 74 VAL B N 1
ATOM 7177 C CA . VAL B 1 74 ? -9.477 -20.484 -2.393 1 89.88 74 VAL B CA 1
ATOM 7178 C C . VAL B 1 74 ? -8.258 -21 -3.145 1 89.88 74 VAL B C 1
ATOM 7180 O O . VAL B 1 74 ? -8.32 -22.047 -3.807 1 89.88 74 VAL B O 1
ATOM 7183 N N . ALA B 1 75 ? -7.18 -20.281 -3.02 1 92 75 ALA B N 1
ATOM 7184 C CA . ALA B 1 75 ? -5.941 -20.703 -3.674 1 92 75 ALA B CA 1
ATOM 7185 C C . ALA B 1 75 ? -5.52 -22.094 -3.219 1 92 75 ALA B C 1
ATOM 7187 O O . ALA B 1 75 ? -5.16 -22.938 -4.043 1 92 75 ALA B O 1
ATOM 7188 N N . ASP B 1 76 ? -5.617 -22.312 -1.977 1 91.19 76 ASP B N 1
ATOM 7189 C CA . ASP B 1 76 ? -5.203 -23.594 -1.425 1 91.19 76 ASP B CA 1
ATOM 7190 C C . ASP B 1 76 ? -6.113 -24.719 -1.914 1 91.19 76 ASP B C 1
ATOM 7192 O O . ASP B 1 76 ? -5.648 -25.828 -2.162 1 91.19 76 ASP B O 1
ATOM 7196 N N . TYR B 1 77 ? -7.336 -24.453 -1.989 1 92.38 77 TYR B N 1
ATOM 7197 C CA . TYR B 1 77 ? -8.266 -25.453 -2.492 1 92.38 77 TYR B CA 1
ATOM 7198 C C . TYR B 1 77 ? -7.977 -25.781 -3.951 1 92.38 77 TYR B C 1
ATOM 7200 O O . TYR B 1 77 ? -7.906 -26.953 -4.324 1 92.38 77 TYR B O 1
ATOM 7208 N N . LEU B 1 78 ? -7.816 -24.766 -4.738 1 93.56 78 LEU B N 1
ATOM 7209 C CA . LEU B 1 78 ? -7.625 -24.953 -6.172 1 93.56 78 LEU B CA 1
ATOM 7210 C C . LEU B 1 78 ? -6.32 -25.688 -6.453 1 93.56 78 LEU B C 1
ATOM 7212 O O . LEU B 1 78 ? -6.219 -26.422 -7.43 1 93.56 78 LEU B O 1
ATOM 7216 N N . LYS B 1 79 ? -5.41 -25.516 -5.672 1 93.12 79 LYS B N 1
ATOM 7217 C CA . LYS B 1 79 ? -4.121 -26.172 -5.871 1 93.12 79 LYS B CA 1
ATOM 7218 C C . LYS B 1 79 ? -4.25 -27.688 -5.746 1 93.12 79 LYS B C 1
ATOM 7220 O O . LYS B 1 79 ? -3.467 -28.438 -6.34 1 93.12 79 LYS B O 1
ATOM 7225 N N . GLN B 1 80 ? -5.234 -28.172 -5.051 1 92.5 80 GLN B N 1
ATOM 7226 C CA . GLN B 1 80 ? -5.398 -29.609 -4.836 1 92.5 80 GLN B CA 1
ATOM 7227 C C . GLN B 1 80 ? -6.258 -30.234 -5.934 1 92.5 80 GLN B C 1
ATOM 7229 O O . GLN B 1 80 ? -6.281 -31.453 -6.09 1 92.5 80 GLN B O 1
ATOM 7234 N N . ALA B 1 81 ? -6.863 -29.406 -6.637 1 94.12 81 ALA B N 1
ATOM 7235 C CA . ALA B 1 81 ? -7.789 -29.906 -7.645 1 94.12 81 ALA B CA 1
ATOM 7236 C C . ALA B 1 81 ? -7.055 -30.719 -8.711 1 94.12 81 ALA B C 1
ATOM 7238 O O . ALA B 1 81 ? -5.941 -30.359 -9.109 1 94.12 81 ALA B O 1
ATOM 7239 N N . SER B 1 82 ? -7.727 -31.75 -9.234 1 95.25 82 SER B N 1
ATOM 7240 C CA . SER B 1 82 ? -7.105 -32.625 -10.211 1 95.25 82 SER B CA 1
ATOM 7241 C C . SER B 1 82 ? -6.84 -31.906 -11.523 1 95.25 82 SER B C 1
ATOM 7243 O O . SER B 1 82 ? -5.879 -32.219 -12.234 1 95.25 82 SER B O 1
ATOM 7245 N N . TYR B 1 83 ? -7.691 -30.922 -11.82 1 94.56 83 TYR B N 1
ATOM 7246 C CA . TYR B 1 83 ? -7.516 -30.203 -13.078 1 94.56 83 TYR B CA 1
ATOM 7247 C C . TYR B 1 83 ? -6.344 -29.234 -12.992 1 94.56 83 TYR B C 1
ATOM 7249 O O . TYR B 1 83 ? -5.922 -28.688 -14.008 1 94.56 83 TYR B O 1
ATOM 7257 N N . ASN B 1 84 ? -5.871 -28.953 -11.82 1 96.44 84 ASN B N 1
ATOM 7258 C CA . ASN B 1 84 ? -4.551 -28.359 -11.641 1 96.44 84 ASN B CA 1
ATOM 7259 C C . ASN B 1 84 ? -3.445 -29.406 -11.703 1 96.44 84 ASN B C 1
ATOM 7261 O O . ASN B 1 84 ? -2.684 -29.562 -10.75 1 96.44 84 ASN B O 1
ATOM 7265 N N . SER B 1 85 ? -3.238 -29.922 -12.75 1 95.69 85 SER B N 1
ATOM 7266 C CA . SER B 1 85 ? -2.617 -31.219 -12.938 1 95.69 85 SER B CA 1
ATOM 7267 C C . SER B 1 85 ? -1.159 -31.219 -12.492 1 95.69 85 SER B C 1
ATOM 7269 O O . SER B 1 85 ? -0.663 -32.188 -11.953 1 95.69 85 SER B O 1
ATOM 7271 N N . PHE B 1 86 ? -0.43 -30.172 -12.844 1 96.31 86 PHE B N 1
ATOM 7272 C CA . PHE B 1 86 ? 0.989 -30.125 -12.508 1 96.31 86 PHE B CA 1
ATOM 7273 C C . PHE B 1 86 ? 1.253 -29.109 -11.398 1 96.31 86 PHE B C 1
ATOM 7275 O O . PHE B 1 86 ? 2.373 -28.625 -11.258 1 96.31 86 PHE B O 1
ATOM 7282 N N . GLY B 1 87 ? 0.246 -28.703 -10.695 1 92.88 87 GLY B N 1
ATOM 7283 C CA . GLY B 1 87 ? 0.384 -27.859 -9.516 1 92.88 87 GLY B CA 1
ATOM 7284 C C . GLY B 1 87 ? 0.399 -26.391 -9.844 1 92.88 87 GLY B C 1
ATOM 7285 O O . GLY B 1 87 ? 0.131 -25.984 -10.984 1 92.88 87 GLY B O 1
ATOM 7286 N N . GLY B 1 88 ? 0.505 -25.594 -8.805 1 92.75 88 GLY B N 1
ATOM 7287 C CA . GLY B 1 88 ? 0.548 -24.141 -8.875 1 92.75 88 GLY B CA 1
ATOM 7288 C C . GLY B 1 88 ? 1.549 -23.531 -7.918 1 92.75 88 GLY B C 1
ATOM 7289 O O . GLY B 1 88 ? 2.057 -24.203 -7.02 1 92.75 88 GLY B O 1
ATOM 7290 N N . TYR B 1 89 ? 1.803 -22.266 -8.164 1 92.44 89 TYR B N 1
ATOM 7291 C CA . TYR B 1 89 ? 2.781 -21.547 -7.348 1 92.44 89 TYR B CA 1
ATOM 7292 C C . TYR B 1 89 ? 2.197 -21.188 -5.988 1 92.44 89 TYR B C 1
ATOM 7294 O O . TYR B 1 89 ? 1.01 -20.859 -5.879 1 92.44 89 TYR B O 1
ATOM 7302 N N . SER B 1 90 ? 3.02 -21.266 -4.973 1 92.5 90 SER B N 1
ATOM 7303 C CA . SER B 1 90 ? 2.67 -20.844 -3.623 1 92.5 90 SER B CA 1
ATOM 7304 C C . SER B 1 90 ? 3.736 -19.906 -3.047 1 92.5 90 SER B C 1
ATOM 7306 O O . SER B 1 90 ? 4.883 -19.922 -3.498 1 92.5 90 SER B O 1
ATOM 7308 N N . ALA B 1 91 ? 3.363 -19.234 -2.027 1 91.25 91 ALA B N 1
ATOM 7309 C CA . ALA B 1 91 ? 4.266 -18.297 -1.373 1 91.25 91 ALA B CA 1
ATOM 7310 C C . ALA B 1 91 ? 5.539 -18.984 -0.9 1 91.25 91 ALA B C 1
ATOM 7312 O O . ALA B 1 91 ? 5.477 -20.031 -0.248 1 91.25 91 ALA B O 1
ATOM 7313 N N . GLN B 1 92 ? 6.668 -18.406 -1.272 1 93.31 92 GLN B N 1
ATOM 7314 C CA . GLN B 1 92 ? 7.949 -19.047 -0.998 1 93.31 92 GLN B CA 1
ATOM 7315 C C . GLN B 1 92 ? 9.016 -18.016 -0.659 1 93.31 92 GLN B C 1
ATOM 7317 O O . GLN B 1 92 ? 9 -16.891 -1.188 1 93.31 92 GLN B O 1
ATOM 7322 N N . SER B 1 93 ? 9.859 -18.453 0.207 1 92.75 93 SER B N 1
ATOM 7323 C CA . SER B 1 93 ? 11.023 -17.625 0.496 1 92.75 93 SER B CA 1
ATOM 7324 C C . SER B 1 93 ? 12.078 -17.75 -0.595 1 92.75 93 SER B C 1
ATOM 7326 O O . SER B 1 93 ? 12.195 -18.797 -1.231 1 92.75 93 SER B O 1
ATOM 7328 N N . GLY B 1 94 ? 12.758 -16.688 -0.843 1 80.75 94 GLY B N 1
ATOM 7329 C CA . GLY B 1 94 ? 13.859 -16.703 -1.8 1 80.75 94 GLY B CA 1
ATOM 7330 C C . GLY B 1 94 ? 13.391 -16.609 -3.24 1 80.75 94 GLY B C 1
ATOM 7331 O O . GLY B 1 94 ? 14.094 -17.062 -4.152 1 80.75 94 GLY B O 1
ATOM 7332 N N . SER B 1 95 ? 12.219 -16.172 -3.375 1 84.62 95 SER B N 1
ATOM 7333 C CA . SER B 1 95 ? 11.656 -16.047 -4.715 1 84.62 95 SER B CA 1
ATOM 7334 C C . SER B 1 95 ? 11.227 -14.617 -5.012 1 84.62 95 SER B C 1
ATOM 7336 O O . SER B 1 95 ? 10.789 -13.898 -4.113 1 84.62 95 SER B O 1
ATOM 7338 N N . SER B 1 96 ? 11.336 -14.297 -6.289 1 84.94 96 SER B N 1
ATOM 7339 C CA . SER B 1 96 ? 10.797 -13.008 -6.711 1 84.94 96 SER B CA 1
ATOM 7340 C C . SER B 1 96 ? 9.273 -13.008 -6.676 1 84.94 96 SER B C 1
ATOM 7342 O O . SER B 1 96 ? 8.641 -11.953 -6.73 1 84.94 96 SER B O 1
ATOM 7344 N N . PHE B 1 97 ? 8.664 -14.172 -6.551 1 90.31 97 PHE B N 1
ATOM 7345 C CA . PHE B 1 97 ? 7.219 -14.328 -6.469 1 90.31 97 PHE B CA 1
ATOM 7346 C C . PHE B 1 97 ? 6.785 -14.633 -5.043 1 90.31 97 PHE B C 1
ATOM 7348 O O . PHE B 1 97 ? 5.793 -15.328 -4.824 1 90.31 97 PHE B O 1
ATOM 7355 N N . GLN B 1 98 ? 7.438 -14.164 -4.105 1 94.25 98 GLN B N 1
ATOM 7356 C CA . GLN B 1 98 ? 7.355 -14.523 -2.693 1 94.25 98 GLN B CA 1
ATOM 7357 C C . GLN B 1 98 ? 5.91 -14.516 -2.203 1 94.25 98 GLN B C 1
ATOM 7359 O O . GLN B 1 98 ? 5.512 -15.383 -1.421 1 94.25 98 GLN B O 1
ATOM 7364 N N . SER B 1 99 ? 5.082 -13.602 -2.594 1 96.25 99 SER B N 1
ATOM 7365 C CA . SER B 1 99 ? 3.74 -13.414 -2.051 1 96.25 99 SER B CA 1
ATOM 7366 C C . SER B 1 99 ? 2.68 -13.969 -2.998 1 96.25 99 SER B C 1
ATOM 7368 O O . SER B 1 99 ? 1.481 -13.828 -2.748 1 96.25 99 SER B O 1
ATOM 7370 N N . GLN B 1 100 ? 2.998 -14.57 -4.059 1 95.75 100 GLN B N 1
ATOM 7371 C CA . GLN B 1 100 ? 2.068 -14.906 -5.133 1 95.75 100 GLN B CA 1
ATOM 7372 C C . GLN B 1 100 ? 1.525 -16.328 -4.969 1 95.75 100 GLN B C 1
ATOM 7374 O O . GLN B 1 100 ? 2.148 -17.156 -4.309 1 95.75 100 GLN B O 1
ATOM 7379 N N . ALA B 1 101 ? 0.391 -16.547 -5.461 1 95.94 101 ALA B N 1
ATOM 7380 C CA . ALA B 1 101 ? -0.222 -17.859 -5.598 1 95.94 101 ALA B CA 1
ATOM 7381 C C . ALA B 1 101 ? -0.986 -17.984 -6.914 1 95.94 101 ALA B C 1
ATOM 7383 O O . ALA B 1 101 ? -1.742 -17.078 -7.281 1 95.94 101 ALA B O 1
ATOM 7384 N N . THR B 1 102 ? -0.75 -19.062 -7.605 1 95.94 102 THR B N 1
ATOM 7385 C CA . THR B 1 102 ? -1.407 -19.266 -8.891 1 95.94 102 THR B CA 1
ATOM 7386 C C . THR B 1 102 ? -1.832 -20.719 -9.062 1 95.94 102 THR B C 1
ATOM 7388 O O . THR B 1 102 ? -1.507 -21.562 -8.227 1 95.94 102 THR B O 1
ATOM 7391 N N . VAL B 1 103 ? -2.643 -20.984 -10.102 1 94.56 103 VAL B N 1
ATOM 7392 C CA . VAL B 1 103 ? -2.969 -22.328 -10.578 1 94.56 103 VAL B CA 1
ATOM 7393 C C . VAL B 1 103 ? -2.801 -22.391 -12.094 1 94.56 103 VAL B C 1
ATOM 7395 O O . VAL B 1 103 ? -2.814 -21.375 -12.773 1 94.56 103 VAL B O 1
ATOM 7398 N N . GLY B 1 104 ? -2.562 -23.609 -12.562 1 95.94 104 GLY B N 1
ATOM 7399 C CA . GLY B 1 104 ? -2.453 -23.891 -13.984 1 95.94 104 GLY B CA 1
ATOM 7400 C C . GLY B 1 104 ? -3.291 -25.078 -14.414 1 95.94 104 GLY B C 1
ATOM 7401 O O . GLY B 1 104 ? -2.893 -26.234 -14.227 1 95.94 104 GLY B O 1
ATOM 7402 N N . LEU B 1 105 ? -4.367 -24.797 -15.117 1 96.19 105 LEU B N 1
ATOM 7403 C CA . LEU B 1 105 ? -5.281 -25.859 -15.531 1 96.19 105 LEU B CA 1
ATOM 7404 C C . LEU B 1 105 ? -4.645 -26.734 -16.594 1 96.19 105 LEU B C 1
ATOM 7406 O O . LEU B 1 105 ? -3.924 -26.234 -17.469 1 96.19 105 LEU B O 1
ATOM 7410 N N . ARG B 1 106 ? -4.871 -28.078 -16.484 1 95.31 106 ARG B N 1
ATOM 7411 C CA . ARG B 1 106 ? -4.434 -29.078 -17.438 1 95.31 106 ARG B CA 1
ATOM 7412 C C . ARG B 1 106 ? -2.914 -29.109 -17.547 1 95.31 106 ARG B C 1
ATOM 7414 O O . ARG B 1 106 ? -2.371 -29.609 -18.547 1 95.31 106 ARG B O 1
ATOM 7421 N N . GLY B 1 107 ? -2.277 -28.469 -16.594 1 95 107 GLY B N 1
ATOM 7422 C CA . GLY B 1 107 ? -0.823 -28.422 -16.594 1 95 107 GLY B CA 1
ATOM 7423 C C . GLY B 1 107 ? -0.254 -27.406 -17.562 1 95 107 GLY B C 1
ATOM 7424 O O . GLY B 1 107 ? 0.93 -27.453 -17.906 1 95 107 GLY B O 1
ATOM 7425 N N . LEU B 1 108 ? -1.043 -26.5 -18 1 95.69 108 LEU B N 1
ATOM 7426 C CA . LEU B 1 108 ? -0.614 -25.578 -19.047 1 95.69 108 LEU B CA 1
ATOM 7427 C C . LEU B 1 108 ? -0.04 -24.297 -18.438 1 95.69 108 LEU B C 1
ATOM 7429 O O . LEU B 1 108 ? 0.495 -23.453 -19.156 1 95.69 108 LEU B O 1
ATOM 7433 N N . GLY B 1 109 ? -0.138 -24.172 -17.141 1 93.75 109 GLY B N 1
ATOM 7434 C CA . GLY B 1 109 ? 0.462 -23.016 -16.484 1 93.75 109 GLY B CA 1
ATOM 7435 C C . GLY B 1 109 ? -0.537 -21.922 -16.172 1 93.75 109 GLY B C 1
ATOM 7436 O O . GLY B 1 109 ? -1.639 -21.906 -16.734 1 93.75 109 GLY B O 1
ATOM 7437 N N . SER B 1 110 ? -0.097 -20.984 -15.375 1 94.44 110 SER B N 1
ATOM 7438 C CA . SER B 1 110 ? -0.971 -19.906 -14.914 1 94.44 110 SER B CA 1
ATOM 7439 C C . SER B 1 110 ? -1.202 -18.875 -16.016 1 94.44 110 SER B C 1
ATOM 7441 O O . SER B 1 110 ? -2.238 -18.203 -16.047 1 94.44 110 SER B O 1
ATOM 7443 N N . GLU B 1 111 ? -0.328 -18.75 -16.922 1 93.38 111 GLU B N 1
ATOM 7444 C CA . GLU B 1 111 ? -0.455 -17.766 -18 1 93.38 111 GLU B CA 1
ATOM 7445 C C . GLU B 1 111 ? -1.496 -18.188 -19.016 1 93.38 111 GLU B C 1
ATOM 7447 O O . GLU B 1 111 ? -1.981 -17.375 -19.797 1 93.38 111 GLU B O 1
ATOM 7452 N N . ARG B 1 112 ? -1.805 -19.484 -19.062 1 96.62 112 ARG B N 1
ATOM 7453 C CA . ARG B 1 112 ? -2.797 -20.016 -20 1 96.62 112 ARG B CA 1
ATOM 7454 C C . ARG B 1 112 ? -4.09 -20.375 -19.266 1 96.62 112 ARG B C 1
ATOM 7456 O O . ARG B 1 112 ? -4.863 -21.219 -19.75 1 96.62 112 ARG B O 1
ATOM 7463 N N . THR B 1 113 ? -4.211 -19.906 -18.047 1 96.5 113 THR B N 1
ATOM 7464 C CA . THR B 1 113 ? -5.414 -20.031 -17.219 1 96.5 113 THR B CA 1
ATOM 7465 C C . THR B 1 113 ? -5.996 -18.672 -16.891 1 96.5 113 THR B C 1
ATOM 7467 O O . THR B 1 113 ? -5.387 -17.891 -16.156 1 96.5 113 THR B O 1
ATOM 7470 N N . LEU B 1 114 ? -7.152 -18.391 -17.406 1 96.44 114 LEU B N 1
ATOM 7471 C CA . LEU B 1 114 ? -7.773 -17.109 -17.125 1 96.44 114 LEU B CA 1
ATOM 7472 C C . LEU B 1 114 ? -8.57 -17.172 -15.82 1 96.44 114 LEU B C 1
ATOM 7474 O O . LEU B 1 114 ? -9.43 -18.031 -15.656 1 96.44 114 LEU B O 1
ATOM 7478 N N . VAL B 1 115 ? -8.242 -16.312 -14.922 1 95.69 115 VAL B N 1
ATOM 7479 C CA . VAL B 1 115 ? -9 -16.188 -13.68 1 95.69 115 VAL B CA 1
ATOM 7480 C C . VAL B 1 115 ? -9.875 -14.93 -13.727 1 95.69 115 VAL B C 1
ATOM 7482 O O . VAL B 1 115 ? -9.383 -13.836 -14.031 1 95.69 115 VAL B O 1
ATOM 7485 N N . LEU B 1 116 ? -11.133 -15.141 -13.445 1 96 116 LEU B N 1
ATOM 7486 C CA . LEU B 1 116 ? -12.109 -14.055 -13.461 1 96 116 LEU B CA 1
ATOM 7487 C C . LEU B 1 116 ? -12.703 -13.844 -12.07 1 96 116 LEU B C 1
ATOM 7489 O O . LEU B 1 116 ? -12.758 -14.773 -11.266 1 96 116 LEU B O 1
ATOM 7493 N N . LEU B 1 117 ? -13.102 -12.672 -11.836 1 94.56 117 LEU B N 1
ATOM 7494 C CA . LEU B 1 117 ? -13.922 -12.305 -10.695 1 94.56 117 LEU B CA 1
ATOM 7495 C C . LEU B 1 117 ? -15.32 -11.875 -11.141 1 94.56 117 LEU B C 1
ATOM 7497 O O . LEU B 1 117 ? -15.477 -10.828 -11.766 1 94.56 117 LEU B O 1
ATOM 7501 N N . ASN B 1 118 ? -16.297 -12.656 -10.836 1 93.94 118 ASN B N 1
ATOM 7502 C CA . ASN B 1 118 ? -17.656 -12.43 -11.297 1 93.94 118 ASN B CA 1
ATOM 7503 C C . ASN B 1 118 ? -17.719 -12.25 -12.812 1 93.94 118 ASN B C 1
ATOM 7505 O O . ASN B 1 118 ? -18.359 -11.32 -13.305 1 93.94 118 ASN B O 1
ATOM 7509 N N . GLY B 1 119 ? -16.969 -13.039 -13.461 1 93.44 119 GLY B N 1
ATOM 7510 C CA . GLY B 1 119 ? -17.016 -13.07 -14.914 1 93.44 119 GLY B CA 1
ATOM 7511 C C . GLY B 1 119 ? -16.203 -11.961 -15.562 1 93.44 119 GLY B C 1
ATOM 7512 O O . GLY B 1 119 ? -16.25 -11.797 -16.781 1 93.44 119 GLY B O 1
ATOM 7513 N N . LYS B 1 120 ? -15.461 -11.258 -14.766 1 93.69 120 LYS B N 1
ATOM 7514 C CA . LYS B 1 120 ? -14.695 -10.133 -15.305 1 93.69 120 LYS B CA 1
ATOM 7515 C C . LYS B 1 120 ? -13.203 -10.297 -15.031 1 93.69 120 LYS B C 1
ATOM 7517 O O . LYS B 1 120 ? -12.812 -10.758 -13.961 1 93.69 120 LYS B O 1
ATOM 7522 N N . ARG B 1 121 ? -12.43 -9.922 -16.016 1 93.44 121 ARG B N 1
ATOM 7523 C CA . ARG B 1 121 ? -10.977 -9.883 -15.852 1 93.44 121 ARG B CA 1
ATOM 7524 C C . ARG B 1 121 ? -10.562 -8.773 -14.891 1 93.44 121 ARG B C 1
ATOM 7526 O O . ARG B 1 121 ? -11.164 -7.695 -14.883 1 93.44 121 ARG B O 1
ATOM 7533 N N . VAL B 1 122 ? -9.555 -8.977 -14.094 1 91.5 122 VAL B N 1
ATOM 7534 C CA . VAL B 1 122 ? -8.938 -7.965 -13.242 1 91.5 122 VAL B CA 1
ATOM 7535 C C . VAL B 1 122 ? -7.441 -7.879 -13.539 1 91.5 122 VAL B C 1
ATOM 7537 O O . VAL B 1 122 ? -6.906 -8.695 -14.289 1 91.5 122 VAL B O 1
ATOM 7540 N N . ALA B 1 123 ? -6.789 -6.895 -12.969 1 90.44 123 ALA B N 1
ATOM 7541 C CA . ALA B 1 123 ? -5.363 -6.703 -13.211 1 90.44 123 ALA B CA 1
ATOM 7542 C C . ALA B 1 123 ? -4.562 -7.918 -12.75 1 90.44 123 ALA B C 1
ATOM 7544 O O . ALA B 1 123 ? -4.773 -8.422 -11.641 1 90.44 123 ALA B O 1
ATOM 7545 N N . GLY B 1 124 ? -3.701 -8.375 -13.633 1 92.62 124 GLY B N 1
ATOM 7546 C CA . GLY B 1 124 ? -2.754 -9.398 -13.211 1 92.62 124 GLY B CA 1
ATOM 7547 C C . GLY B 1 124 ? -1.66 -8.867 -12.305 1 92.62 124 GLY B C 1
ATOM 7548 O O . GLY B 1 124 ? -1.471 -7.652 -12.203 1 92.62 124 GLY B O 1
ATOM 7549 N N . SER B 1 125 ? -1.026 -9.688 -11.641 1 95.19 125 SER B N 1
ATOM 7550 C CA . SER B 1 125 ? 0.067 -9.289 -10.766 1 95.19 125 SER B CA 1
ATOM 7551 C C . SER B 1 125 ? 1.268 -8.797 -11.562 1 95.19 125 SER B C 1
ATOM 7553 O O . SER B 1 125 ? 1.801 -9.523 -12.406 1 95.19 125 SER B O 1
ATOM 7555 N N . PRO B 1 126 ? 1.708 -7.617 -11.281 1 94.69 126 PRO B N 1
ATOM 7556 C CA . PRO B 1 126 ? 2.898 -7.133 -11.984 1 94.69 126 PRO B CA 1
ATOM 7557 C C . PRO B 1 126 ? 4.16 -7.902 -11.609 1 94.69 126 PRO B C 1
ATOM 7559 O O . PRO B 1 126 ? 5.102 -7.984 -12.406 1 94.69 126 PRO B O 1
ATOM 7562 N N . THR B 1 127 ? 4.172 -8.461 -10.469 1 92.69 127 THR B N 1
ATOM 7563 C CA . THR B 1 127 ? 5.305 -9.273 -10.039 1 92.69 127 THR B CA 1
ATOM 7564 C C . THR B 1 127 ? 5.516 -10.445 -10.984 1 92.69 127 THR B C 1
ATOM 7566 O O . THR B 1 127 ? 6.652 -10.867 -11.219 1 92.69 127 THR B O 1
ATOM 7569 N N . MET B 1 128 ? 4.422 -10.938 -11.531 1 89.69 128 MET B N 1
ATOM 7570 C CA . MET B 1 128 ? 4.5 -12.094 -12.422 1 89.69 128 MET B CA 1
ATOM 7571 C C . MET B 1 128 ? 4.391 -11.664 -13.883 1 89.69 128 MET B C 1
ATOM 7573 O O . MET B 1 128 ? 3.967 -12.445 -14.734 1 89.69 128 MET B O 1
ATOM 7577 N N . GLY B 1 129 ? 4.52 -10.453 -14.148 1 86.69 129 GLY B N 1
ATOM 7578 C CA . GLY B 1 129 ? 4.531 -9.977 -15.523 1 86.69 129 GLY B CA 1
ATOM 7579 C C . GLY B 1 129 ? 3.215 -9.352 -15.953 1 86.69 129 GLY B C 1
ATOM 7580 O O . GLY B 1 129 ? 3.088 -8.867 -17.078 1 86.69 129 GLY B O 1
ATOM 7581 N N . GLY B 1 130 ? 2.225 -9.477 -15.109 1 87.12 130 GLY B N 1
ATOM 7582 C CA . GLY B 1 130 ? 1.025 -8.688 -15.336 1 87.12 130 GLY B CA 1
ATOM 7583 C C . GLY B 1 130 ? -0.12 -9.5 -15.914 1 87.12 130 GLY B C 1
ATOM 7584 O O . GLY B 1 130 ? -1.197 -8.961 -16.172 1 87.12 130 GLY B O 1
ATOM 7585 N N . THR B 1 131 ? 0.003 -10.734 -16.141 1 86.88 131 THR B N 1
ATOM 7586 C CA . THR B 1 131 ? -1.056 -11.516 -16.766 1 86.88 131 THR B CA 1
ATOM 7587 C C . THR B 1 131 ? -1.792 -12.367 -15.734 1 86.88 131 THR B C 1
ATOM 7589 O O . THR B 1 131 ? -3.004 -12.227 -15.555 1 86.88 131 THR B O 1
ATOM 7592 N N . ALA B 1 132 ? -1.091 -13.141 -15.023 1 91.25 132 ALA B N 1
ATOM 7593 C CA . ALA B 1 132 ? -1.71 -13.977 -13.992 1 91.25 132 ALA B CA 1
ATOM 7594 C C . ALA B 1 132 ? -2.088 -13.148 -12.766 1 91.25 132 ALA B C 1
ATOM 7596 O O . ALA B 1 132 ? -1.404 -12.18 -12.43 1 91.25 132 ALA B O 1
ATOM 7597 N N . ILE B 1 133 ? -3.148 -13.516 -12.172 1 92.19 133 ILE B N 1
ATOM 7598 C CA . ILE B 1 133 ? -3.561 -12.812 -10.961 1 92.19 133 ILE B CA 1
ATOM 7599 C C . ILE B 1 133 ? -3.004 -13.531 -9.734 1 92.19 133 ILE B C 1
ATOM 7601 O O . ILE B 1 133 ? -2.709 -14.727 -9.789 1 92.19 133 ILE B O 1
ATOM 7605 N N . ASN B 1 134 ? -2.768 -12.82 -8.648 1 95.56 134 ASN B N 1
ATOM 7606 C CA . ASN B 1 134 ? -2.465 -13.398 -7.34 1 95.56 134 ASN B CA 1
ATOM 7607 C C . ASN B 1 134 ? -3.729 -13.891 -6.641 1 95.56 134 ASN B C 1
ATOM 7609 O O . ASN B 1 134 ? -4.512 -13.086 -6.129 1 95.56 134 ASN B O 1
ATOM 7613 N N . LEU B 1 135 ? -3.873 -15.133 -6.527 1 95.19 135 LEU B N 1
ATOM 7614 C CA . LEU B 1 135 ? -5.098 -15.703 -5.977 1 95.19 135 LEU B CA 1
ATOM 7615 C C . LEU B 1 135 ? -5.25 -15.352 -4.504 1 95.19 135 LEU B C 1
ATOM 7617 O O . LEU B 1 135 ? -6.352 -15.422 -3.953 1 95.19 135 LEU B O 1
ATOM 7621 N N . ASN B 1 136 ? -4.18 -14.992 -3.871 1 93.12 136 ASN B N 1
ATOM 7622 C CA . ASN B 1 136 ? -4.234 -14.633 -2.459 1 93.12 136 ASN B CA 1
ATOM 7623 C C . ASN B 1 136 ? -5.023 -13.352 -2.238 1 93.12 136 ASN B C 1
ATOM 7625 O O . ASN B 1 136 ? -5.387 -13.023 -1.106 1 93.12 136 ASN B O 1
ATOM 7629 N N . THR B 1 137 ? -5.383 -12.68 -3.234 1 92.69 137 THR B N 1
ATOM 7630 C CA . THR B 1 137 ? -6.086 -11.406 -3.09 1 92.69 137 THR B CA 1
ATOM 7631 C C . THR B 1 137 ? -7.59 -11.633 -2.959 1 92.69 137 THR B C 1
ATOM 7633 O O . THR B 1 137 ? -8.344 -10.695 -2.699 1 92.69 137 THR B O 1
ATOM 7636 N N . ILE B 1 138 ? -8.078 -12.836 -3.088 1 91.38 138 ILE B N 1
ATOM 7637 C CA . ILE B 1 138 ? -9.508 -13.141 -3.047 1 91.38 138 ILE B CA 1
ATOM 7638 C C . ILE B 1 138 ? -9.883 -13.672 -1.665 1 91.38 138 ILE B C 1
ATOM 7640 O O . ILE B 1 138 ? -9.391 -14.719 -1.243 1 91.38 138 ILE B O 1
ATOM 7644 N N . PRO B 1 139 ? -10.797 -13.055 -1.026 1 91.62 139 PRO B N 1
ATOM 7645 C CA . PRO B 1 139 ? -11.18 -13.523 0.308 1 91.62 139 PRO B CA 1
ATOM 7646 C C . PRO B 1 139 ? -12.18 -14.68 0.264 1 91.62 139 PRO B C 1
ATOM 7648 O O . PRO B 1 139 ? -13.188 -14.602 -0.443 1 91.62 139 PRO B O 1
ATOM 7651 N N . MET B 1 140 ? -11.953 -15.617 1.044 1 91.75 140 MET B N 1
ATOM 7652 C CA . MET B 1 140 ? -12.805 -16.797 1.118 1 91.75 140 MET B CA 1
ATOM 7653 C C . MET B 1 140 ? -14.211 -16.422 1.569 1 91.75 140 MET B C 1
ATOM 7655 O O . MET B 1 140 ? -15.195 -16.984 1.069 1 91.75 140 MET B O 1
ATOM 7659 N N . SER B 1 141 ? -14.328 -15.547 2.477 1 94.12 141 SER B N 1
ATOM 7660 C CA . SER B 1 141 ? -15.609 -15.195 3.076 1 94.12 141 SER B CA 1
ATOM 7661 C C . SER B 1 141 ? -16.516 -14.5 2.066 1 94.12 141 SER B C 1
ATOM 7663 O O . SER B 1 141 ? -17.734 -14.469 2.24 1 94.12 141 SER B O 1
ATOM 7665 N N . ALA B 1 142 ? -15.969 -13.992 1.071 1 95.88 142 ALA B N 1
ATOM 7666 C CA . ALA B 1 142 ? -16.766 -13.305 0.05 1 95.88 142 ALA B CA 1
ATOM 7667 C C . ALA B 1 142 ? -17.172 -14.266 -1.062 1 95.88 142 ALA B C 1
ATOM 7669 O O . ALA B 1 142 ? -18.016 -13.938 -1.898 1 95.88 142 ALA B O 1
ATOM 7670 N N . VAL B 1 143 ? -16.625 -15.398 -1.085 1 96.31 143 VAL B N 1
ATOM 7671 C CA . VAL B 1 143 ? -16.828 -16.328 -2.188 1 96.31 143 VAL B CA 1
ATOM 7672 C C . VAL B 1 143 ? -18.188 -17.031 -2.033 1 96.31 143 VAL B C 1
ATOM 7674 O O . VAL B 1 143 ? -18.547 -17.453 -0.935 1 96.31 143 VAL B O 1
ATOM 7677 N N . GLU B 1 144 ? -18.953 -17.094 -3.078 1 95.94 144 GLU B N 1
ATOM 7678 C CA . GLU B 1 144 ? -20.156 -17.906 -3.156 1 95.94 144 GLU B CA 1
ATOM 7679 C C . GLU B 1 144 ? -19.859 -19.281 -3.723 1 95.94 144 GLU B C 1
ATOM 7681 O O . GLU B 1 144 ? -20.312 -20.297 -3.188 1 95.94 144 GLU B O 1
ATOM 7686 N N . ARG B 1 145 ? -19.141 -19.281 -4.785 1 94.94 145 ARG B N 1
ATOM 7687 C CA . ARG B 1 145 ? -18.703 -20.516 -5.43 1 94.94 145 ARG B CA 1
ATOM 7688 C C . ARG B 1 145 ? -17.594 -20.25 -6.434 1 94.94 145 ARG B C 1
ATOM 7690 O O . ARG B 1 145 ? -17.359 -19.094 -6.82 1 94.94 145 ARG B O 1
ATOM 7697 N N . VAL B 1 146 ? -16.891 -21.234 -6.805 1 95.56 146 VAL B N 1
ATOM 7698 C CA . VAL B 1 146 ? -15.875 -21.188 -7.855 1 95.56 146 VAL B CA 1
ATOM 7699 C C . VAL B 1 146 ? -16.312 -22.078 -9.023 1 95.56 146 VAL B C 1
ATOM 7701 O O . VAL B 1 146 ? -16.703 -23.234 -8.82 1 95.56 146 VAL B O 1
ATOM 7704 N N . GLU B 1 147 ? -16.281 -21.516 -10.203 1 95.44 147 GLU B N 1
ATOM 7705 C CA . GLU B 1 147 ? -16.578 -22.281 -11.414 1 95.44 147 GLU B CA 1
ATOM 7706 C C . GLU B 1 147 ? -15.32 -22.438 -12.273 1 95.44 147 GLU B C 1
ATOM 7708 O O . GLU B 1 147 ? -14.594 -21.469 -12.516 1 95.44 147 GLU B O 1
ATOM 7713 N N . VAL B 1 148 ? -15.102 -23.609 -12.641 1 95.75 148 VAL B N 1
ATOM 7714 C CA . VAL B 1 148 ? -13.977 -23.906 -13.516 1 95.75 148 VAL B CA 1
ATOM 7715 C C . VAL B 1 148 ? -14.477 -24.453 -14.844 1 95.75 148 VAL B C 1
ATOM 7717 O O . VAL B 1 148 ? -15.07 -25.531 -14.891 1 95.75 148 VAL B O 1
ATOM 7720 N N . ASN B 1 149 ? -14.289 -23.688 -15.852 1 95.25 149 ASN B N 1
ATOM 7721 C CA . ASN B 1 149 ? -14.578 -24.125 -17.203 1 95.25 149 ASN B CA 1
ATOM 7722 C C . ASN B 1 149 ? -13.352 -24.734 -17.891 1 95.25 149 ASN B C 1
ATOM 7724 O O . ASN B 1 149 ? -12.367 -24.031 -18.125 1 95.25 149 ASN B O 1
ATOM 7728 N N . LEU B 1 150 ? -13.43 -25.969 -18.141 1 94 150 LEU B N 1
ATOM 7729 C CA . LEU B 1 150 ? -12.289 -26.703 -18.672 1 94 150 LEU B CA 1
ATOM 7730 C C . LEU B 1 150 ? -12.375 -26.812 -20.203 1 94 150 LEU B C 1
ATOM 7732 O O . LEU B 1 150 ? -12.344 -27.922 -20.75 1 94 150 LEU B O 1
ATOM 7736 N N . ASP B 1 151 ? -12.484 -25.734 -20.828 1 93.31 151 ASP B N 1
ATOM 7737 C CA . ASP B 1 151 ? -12.555 -25.547 -22.281 1 93.31 151 ASP B CA 1
ATOM 7738 C C . ASP B 1 151 ? -11.93 -24.219 -22.688 1 93.31 151 ASP B C 1
ATOM 7740 O O . ASP B 1 151 ? -11.602 -23.391 -21.844 1 93.31 151 ASP B O 1
ATOM 7744 N N . GLY B 1 152 ? -11.688 -24.125 -24.016 1 93.5 152 GLY B N 1
ATOM 7745 C CA . GLY B 1 152 ? -11.219 -22.844 -24.5 1 93.5 152 GLY B CA 1
ATOM 7746 C C . GLY B 1 152 ? -12.219 -21.719 -24.281 1 93.5 152 GLY B C 1
ATOM 7747 O O . GLY B 1 152 ? -13.406 -21.875 -24.562 1 93.5 152 GLY B O 1
ATOM 7748 N N . GLY B 1 153 ? -11.742 -20.609 -23.734 1 93.19 153 GLY B N 1
ATOM 7749 C CA . GLY B 1 153 ? -12.672 -19.562 -23.344 1 93.19 153 GLY B CA 1
ATOM 7750 C C . GLY B 1 153 ? -12.422 -18.25 -24.062 1 93.19 153 GLY B C 1
ATOM 7751 O O . GLY B 1 153 ? -13.102 -17.266 -23.812 1 93.19 153 GLY B O 1
ATOM 7752 N N . SER B 1 154 ? -11.594 -18.141 -25.047 1 95.88 154 SER B N 1
ATOM 7753 C CA . SER B 1 154 ? -11.164 -16.875 -25.641 1 95.88 154 SER B CA 1
ATOM 7754 C C . SER B 1 154 ? -12.305 -16.234 -26.438 1 95.88 154 SER B C 1
ATOM 7756 O O . SER B 1 154 ? -12.375 -15.016 -26.562 1 95.88 154 SER B O 1
ATOM 7758 N N . ALA B 1 155 ? -13.188 -17.016 -27.016 1 96.5 155 ALA B N 1
ATOM 7759 C CA . ALA B 1 155 ? -14.305 -16.469 -27.781 1 96.5 155 ALA B CA 1
ATOM 7760 C C . ALA B 1 155 ? -15.219 -15.633 -26.891 1 96.5 155 ALA B C 1
ATOM 7762 O O . ALA B 1 155 ? -15.922 -14.742 -27.391 1 96.5 155 ALA B O 1
ATOM 7763 N N . ILE B 1 156 ? -15.172 -15.945 -25.641 1 94 156 ILE B N 1
ATOM 7764 C CA . ILE B 1 156 ? -16.062 -15.273 -24.703 1 94 156 ILE B CA 1
ATOM 7765 C C . ILE B 1 156 ? -15.305 -14.203 -23.922 1 94 156 ILE B C 1
ATOM 7767 O O . ILE B 1 156 ? -15.82 -13.109 -23.688 1 94 156 ILE B O 1
ATOM 7771 N N . TYR B 1 157 ? -14.094 -14.57 -23.531 1 95.38 157 TYR B N 1
ATOM 7772 C CA . TYR B 1 157 ? -13.453 -13.734 -22.516 1 95.38 157 TYR B CA 1
ATOM 7773 C C . TYR B 1 157 ? -12.18 -13.094 -23.062 1 95.38 157 TYR B C 1
ATOM 7775 O O . TYR B 1 157 ? -11.594 -12.211 -22.438 1 95.38 157 TYR B O 1
ATOM 7783 N N . GLY B 1 158 ? -11.664 -13.562 -24.172 1 95.38 158 GLY B N 1
ATOM 7784 C CA . GLY B 1 158 ? -10.445 -13.016 -24.734 1 95.38 158 GLY B CA 1
ATOM 7785 C C . GLY B 1 158 ? -9.211 -13.836 -24.391 1 95.38 158 GLY B C 1
ATOM 7786 O O . GLY B 1 158 ? -9.297 -15.055 -24.25 1 95.38 158 GLY B O 1
ATOM 7787 N N . SER B 1 159 ? -8.094 -13.227 -24.312 1 95.5 159 SER B N 1
ATOM 7788 C CA . SER B 1 159 ? -6.785 -13.859 -24.203 1 95.5 159 SER B CA 1
ATOM 7789 C C . SER B 1 159 ? -6.68 -14.719 -22.953 1 95.5 159 SER B C 1
ATOM 7791 O O . SER B 1 159 ? -7.41 -14.508 -21.984 1 95.5 159 SER B O 1
ATOM 7793 N N . ASP B 1 160 ? -5.727 -15.766 -22.953 1 94.62 160 ASP B N 1
ATOM 7794 C CA . ASP B 1 160 ? -5.168 -16.516 -21.844 1 94.62 160 ASP B CA 1
ATOM 7795 C C . ASP B 1 160 ? -6.039 -17.719 -21.484 1 94.62 160 ASP B C 1
ATOM 7797 O O . ASP B 1 160 ? -5.629 -18.578 -20.703 1 94.62 160 ASP B O 1
ATOM 7801 N N . ALA B 1 161 ? -7.211 -17.797 -22 1 95.31 161 ALA B N 1
ATOM 7802 C CA . ALA B 1 161 ? -8.117 -18.875 -21.641 1 95.31 161 ALA B CA 1
ATOM 7803 C C . ALA B 1 161 ? -7.863 -20.109 -22.516 1 95.31 161 ALA B C 1
ATOM 7805 O O . ALA B 1 161 ? -8.773 -20.625 -23.156 1 95.31 161 ALA B O 1
ATOM 7806 N N . ILE B 1 162 ? -6.773 -20.641 -22.406 1 96.25 162 ILE B N 1
ATOM 7807 C CA . ILE B 1 162 ? -6.383 -21.812 -23.188 1 96.25 162 ILE B CA 1
ATOM 7808 C C . ILE B 1 162 ? -6.66 -23.078 -22.391 1 96.25 162 ILE B C 1
ATOM 7810 O O . ILE B 1 162 ? -7.395 -23.953 -22.844 1 96.25 162 ILE B O 1
ATOM 7814 N N . GLY B 1 163 ? -6.078 -23.125 -21.234 1 95.19 163 GLY B N 1
ATOM 7815 C CA . GLY B 1 163 ? -6.332 -24.266 -20.359 1 95.19 163 GLY B CA 1
ATOM 7816 C C . GLY B 1 163 ? -7.734 -24.281 -19.781 1 95.19 163 GLY B C 1
ATOM 7817 O O . GLY B 1 163 ? -8.234 -25.328 -19.375 1 95.19 163 GLY B O 1
ATOM 7818 N N . GLY B 1 164 ? -8.297 -23.078 -19.75 1 96.06 164 GLY B N 1
ATOM 7819 C CA . GLY B 1 164 ? -9.625 -22.891 -19.203 1 96.06 164 GLY B CA 1
ATOM 7820 C C . GLY B 1 164 ? -9.797 -21.594 -18.453 1 96.06 164 GLY B C 1
ATOM 7821 O O . GLY B 1 164 ? -8.961 -20.688 -18.562 1 96.06 164 GLY B O 1
ATOM 7822 N N . VAL B 1 165 ? -10.992 -21.531 -17.781 1 96.25 165 VAL B N 1
ATOM 7823 C CA . VAL B 1 165 ? -11.344 -20.328 -17.047 1 96.25 165 VAL B CA 1
ATOM 7824 C C . VAL B 1 165 ? -11.734 -20.672 -15.617 1 96.25 165 VAL B C 1
ATOM 7826 O O . VAL B 1 165 ? -12.539 -21.578 -15.391 1 96.25 165 VAL B O 1
ATOM 7829 N N . VAL B 1 166 ? -11.086 -20.031 -14.664 1 96.5 166 VAL B N 1
ATOM 7830 C CA . VAL B 1 166 ? -11.516 -20.062 -13.273 1 96.5 166 VAL B CA 1
ATOM 7831 C C . VAL B 1 166 ? -12.289 -18.781 -12.938 1 96.5 166 VAL B C 1
ATOM 7833 O O . VAL B 1 166 ? -11.734 -17.688 -12.977 1 96.5 166 VAL B O 1
ATOM 7836 N N . ASN B 1 167 ? -13.531 -18.953 -12.68 1 96.44 167 ASN B N 1
ATOM 7837 C CA . ASN B 1 167 ? -14.367 -17.812 -12.305 1 96.44 167 ASN B CA 1
ATOM 7838 C C . ASN B 1 167 ? -14.742 -17.875 -10.82 1 96.44 167 ASN B C 1
ATOM 7840 O O . ASN B 1 167 ? -15.5 -18.75 -10.398 1 96.44 167 ASN B O 1
ATOM 7844 N N . VAL B 1 168 ? -14.227 -16.922 -10.086 1 96.31 168 VAL B N 1
ATOM 7845 C CA . VAL B 1 168 ? -14.609 -16.797 -8.68 1 96.31 168 VAL B CA 1
ATOM 7846 C C . VAL B 1 168 ? -15.859 -15.93 -8.555 1 96.31 168 VAL B C 1
ATOM 7848 O O . VAL B 1 168 ? -15.789 -14.711 -8.766 1 96.31 168 VAL B O 1
ATOM 7851 N N . VAL B 1 169 ? -16.906 -16.594 -8.211 1 96.06 169 VAL B N 1
ATOM 7852 C CA . VAL B 1 169 ? -18.188 -15.891 -8.039 1 96.06 169 VAL B CA 1
ATOM 7853 C C . VAL B 1 169 ? -18.328 -15.438 -6.59 1 96.06 169 VAL B C 1
ATOM 7855 O O . VAL B 1 169 ? -18.312 -16.266 -5.672 1 96.06 169 VAL B O 1
ATOM 7858 N N . LEU B 1 170 ? -18.562 -14.195 -6.395 1 96.5 170 LEU B N 1
ATOM 7859 C CA . LEU B 1 170 ? -18.656 -13.633 -5.055 1 96.5 170 LEU B CA 1
ATOM 7860 C C . LEU B 1 170 ? -20.109 -13.477 -4.633 1 96.5 170 LEU B C 1
ATOM 7862 O O . LEU B 1 170 ? -21.016 -13.461 -5.477 1 96.5 170 LEU B O 1
ATOM 7866 N N . LYS B 1 171 ? -20.312 -13.375 -3.383 1 96.5 171 LYS B N 1
ATOM 7867 C CA . LYS B 1 171 ? -21.656 -13.203 -2.82 1 96.5 171 LYS B CA 1
ATOM 7868 C C . LYS B 1 171 ? -22.281 -11.883 -3.273 1 96.5 171 LYS B C 1
ATOM 7870 O O . LYS B 1 171 ? -21.578 -10.875 -3.412 1 96.5 171 LYS B O 1
ATOM 7875 N N . GLU B 1 172 ? -23.578 -12 -3.469 1 95.25 172 GLU B N 1
ATOM 7876 C CA . GLU B 1 172 ? -24.406 -10.828 -3.771 1 95.25 172 GLU B CA 1
ATOM 7877 C C . GLU B 1 172 ? -25.734 -10.875 -3.016 1 95.25 172 GLU B C 1
ATOM 7879 O O . GLU B 1 172 ? -26.312 -11.945 -2.832 1 95.25 172 GLU B O 1
ATOM 7884 N N . GLY B 1 173 ? -26.156 -9.766 -2.576 1 94.44 173 GLY B N 1
ATOM 7885 C CA . GLY B 1 173 ? -27.484 -9.641 -2.002 1 94.44 173 GLY B CA 1
ATOM 7886 C C . GLY B 1 173 ? -27.625 -10.336 -0.657 1 94.44 173 GLY B C 1
ATOM 7887 O O . GLY B 1 173 ? -28.719 -10.773 -0.287 1 94.44 173 GLY B O 1
ATOM 7888 N N . TYR B 1 174 ? -26.562 -10.492 0.02 1 95.81 174 TYR B N 1
ATOM 7889 C CA . TYR B 1 174 ? -26.609 -11.109 1.34 1 95.81 174 TYR B CA 1
ATOM 7890 C C . TYR B 1 174 ? -27.344 -10.227 2.334 1 95.81 174 TYR B C 1
ATOM 7892 O O . TYR B 1 174 ? -27.172 -9.008 2.336 1 95.81 174 TYR B O 1
ATOM 7900 N N . GLU B 1 175 ? -28.172 -10.781 3.102 1 96.12 175 GLU B N 1
ATOM 7901 C CA . GLU B 1 175 ? -28.828 -10.109 4.215 1 96.12 175 GLU B CA 1
ATOM 7902 C C . GLU B 1 175 ? -28.516 -10.797 5.543 1 96.12 175 GLU B C 1
ATOM 7904 O O . GLU B 1 175 ? -28.766 -12 5.699 1 96.12 175 GLU B O 1
ATOM 7909 N N . GLY B 1 176 ? -28.016 -10 6.449 1 96.62 176 GLY B N 1
ATOM 7910 C CA . GLY B 1 176 ? -27.688 -10.562 7.75 1 96.62 176 GLY B CA 1
ATOM 7911 C C . GLY B 1 176 ? -26.312 -10.133 8.25 1 96.62 176 GLY B C 1
ATOM 7912 O O . GLY B 1 176 ? -25.703 -9.234 7.684 1 96.62 176 GLY B O 1
ATOM 7913 N N . LEU B 1 177 ? -25.953 -10.672 9.406 1 97.44 177 LEU B N 1
ATOM 7914 C CA . LEU B 1 177 ? -24.656 -10.461 10.031 1 97.44 177 LEU B CA 1
ATOM 7915 C C . LEU B 1 177 ? -24.016 -11.789 10.422 1 97.44 177 LEU B C 1
ATOM 7917 O O . LEU B 1 177 ? -24.672 -12.641 11.023 1 97.44 177 LEU B O 1
ATOM 7921 N N . GLU B 1 178 ? -22.812 -11.961 10.023 1 97.56 178 GLU B N 1
ATOM 7922 C CA . GLU B 1 178 ? -22.078 -13.195 10.297 1 97.56 178 GLU B CA 1
ATOM 7923 C C . GLU B 1 178 ? -20.656 -12.906 10.758 1 97.56 178 GLU B C 1
ATOM 7925 O O . GLU B 1 178 ? -19.969 -12.078 10.164 1 97.56 178 GLU B O 1
ATOM 7930 N N . PHE B 1 179 ? -20.25 -13.469 11.906 1 97.62 179 PHE B N 1
ATOM 7931 C CA . PHE B 1 179 ? -18.875 -13.484 12.367 1 97.62 179 PHE B CA 1
ATOM 7932 C C . PHE B 1 179 ? -18.25 -14.867 12.211 1 97.62 179 PHE B C 1
ATOM 7934 O O . PHE B 1 179 ? -18.922 -15.875 12.477 1 97.62 179 PHE B O 1
ATOM 7941 N N . GLN B 1 180 ? -17.031 -14.93 11.758 1 97.56 180 GLN B N 1
ATOM 7942 C CA . GLN B 1 180 ? -16.328 -16.203 11.648 1 97.56 180 GLN B CA 1
ATOM 7943 C C . GLN B 1 180 ? -14.906 -16.094 12.172 1 97.56 180 GLN B C 1
ATOM 7945 O O . GLN B 1 180 ? -14.227 -15.102 11.93 1 97.56 180 GLN B O 1
ATOM 7950 N N . GLY B 1 181 ? -14.43 -17.031 12.914 1 97.69 181 GLY B N 1
ATOM 7951 C CA . GLY B 1 181 ? -13.062 -17.188 13.383 1 97.69 181 GLY B CA 1
ATOM 7952 C C . GLY B 1 181 ? -12.516 -18.578 13.203 1 97.69 181 GLY B C 1
ATOM 7953 O O . GLY B 1 181 ? -13.242 -19.562 13.391 1 97.69 181 GLY B O 1
ATOM 7954 N N . ARG B 1 182 ? -11.25 -18.672 12.773 1 97.5 182 ARG B N 1
ATOM 7955 C CA . ARG B 1 182 ? -10.617 -19.969 12.531 1 97.5 182 ARG B CA 1
ATOM 7956 C C . ARG B 1 182 ? -9.18 -19.969 13.039 1 97.5 182 ARG B C 1
ATOM 7958 O O . ARG B 1 182 ? -8.453 -18.984 12.883 1 97.5 182 ARG B O 1
ATOM 7965 N N . LEU B 1 183 ? -8.789 -21.078 13.68 1 98.12 183 LEU B N 1
ATOM 7966 C CA . LEU B 1 183 ? -7.414 -21.328 14.102 1 98.12 183 LEU B CA 1
ATOM 7967 C C . LEU B 1 183 ? -6.914 -22.656 13.539 1 98.12 183 LEU B C 1
ATOM 7969 O O . LEU B 1 183 ? -7.656 -23.641 13.516 1 98.12 183 LEU B O 1
ATOM 7973 N N . GLY B 1 184 ? -5.742 -22.672 12.961 1 97.94 184 GLY B N 1
ATOM 7974 C CA . GLY B 1 184 ? -5.059 -23.875 12.523 1 97.94 184 GLY B CA 1
ATOM 7975 C C . GLY B 1 184 ? -3.684 -24.047 13.141 1 97.94 184 GLY B C 1
ATOM 7976 O O . GLY B 1 184 ? -2.881 -23.109 13.141 1 97.94 184 GLY B O 1
ATOM 7977 N N . SER B 1 185 ? -3.445 -25.219 13.617 1 97.44 185 SER B N 1
ATOM 7978 C CA . SER B 1 185 ? -2.193 -25.5 14.312 1 97.44 185 SER B CA 1
ATOM 7979 C C . SER B 1 185 ? -1.49 -26.719 13.703 1 97.44 185 SER B C 1
ATOM 7981 O O . SER B 1 185 ? -1.924 -27.844 13.898 1 97.44 185 SER B O 1
ATOM 7983 N N . PRO B 1 186 ? -0.403 -26.484 13.031 1 97.62 186 PRO B N 1
ATOM 7984 C CA . PRO B 1 186 ? 0.369 -27.625 12.508 1 97.62 186 PRO B CA 1
ATOM 7985 C C . PRO B 1 186 ? 1.083 -28.406 13.602 1 97.62 186 PRO B C 1
ATOM 7987 O O . PRO B 1 186 ? 1.4 -27.859 14.656 1 97.62 186 PRO B O 1
ATOM 7990 N N . THR B 1 187 ? 1.319 -29.656 13.367 1 97.19 187 THR B N 1
ATOM 7991 C CA . THR B 1 187 ? 2.059 -30.5 14.305 1 97.19 187 THR B CA 1
ATOM 7992 C C . THR B 1 187 ? 3.547 -30.172 14.266 1 97.19 187 THR B C 1
ATOM 7994 O O . THR B 1 187 ? 4.242 -30.281 15.281 1 97.19 187 THR B O 1
ATOM 7997 N N . GLU B 1 188 ? 3.992 -29.828 13.125 1 96.69 188 GLU B N 1
ATOM 7998 C CA . GLU B 1 188 ? 5.375 -29.391 12.969 1 96.69 188 GLU B CA 1
ATOM 7999 C C . GLU B 1 188 ? 5.484 -27.875 13.062 1 96.69 188 GLU B C 1
ATOM 8001 O O . GLU B 1 188 ? 4.527 -27.156 12.758 1 96.69 188 GLU B O 1
ATOM 8006 N N . ASP B 1 189 ? 6.707 -27.422 13.414 1 96.38 189 ASP B N 1
ATOM 8007 C CA . ASP B 1 189 ? 6.891 -26 13.68 1 96.38 189 ASP B CA 1
ATOM 8008 C C . ASP B 1 189 ? 6.66 -25.172 12.414 1 96.38 189 ASP B C 1
ATOM 8010 O O . ASP B 1 189 ? 7.09 -25.562 11.328 1 96.38 189 ASP B O 1
ATOM 8014 N N . GLY B 1 190 ? 5.965 -24.047 12.633 1 97.25 190 GLY B N 1
ATOM 8015 C CA . GLY B 1 190 ? 5.707 -23.125 11.547 1 97.25 190 GLY B CA 1
ATOM 8016 C C . GLY B 1 190 ? 4.426 -23.422 10.797 1 97.25 190 GLY B C 1
ATOM 8017 O O . GLY B 1 190 ? 3.844 -24.5 10.945 1 97.25 190 GLY B O 1
ATOM 8018 N N . GLY B 1 191 ? 3.961 -22.438 10.047 1 97.25 191 GLY B N 1
ATOM 8019 C CA . GLY B 1 191 ? 2.795 -22.609 9.188 1 97.25 191 GLY B CA 1
ATOM 8020 C C . GLY B 1 191 ? 1.483 -22.422 9.93 1 97.25 191 GLY B C 1
ATOM 8021 O O . GLY B 1 191 ? 0.42 -22.781 9.414 1 97.25 191 GLY B O 1
ATOM 8022 N N . ASP B 1 192 ? 1.463 -21.906 11.078 1 98 192 ASP B N 1
ATOM 8023 C CA . ASP B 1 192 ? 0.243 -21.641 11.836 1 98 192 ASP B CA 1
ATOM 8024 C C . ASP B 1 192 ? -0.718 -20.766 11.039 1 98 192 ASP B C 1
ATOM 8026 O O . ASP B 1 192 ? -0.29 -19.844 10.336 1 98 192 ASP B O 1
ATOM 8030 N N . GLU B 1 193 ? -1.997 -21.078 11.234 1 97.25 193 GLU B N 1
ATOM 8031 C CA . GLU B 1 193 ? -3.029 -20.359 10.492 1 97.25 193 GLU B CA 1
ATOM 8032 C C . GLU B 1 193 ? -3.998 -19.641 11.438 1 97.25 193 GLU B C 1
ATOM 8034 O O . GLU B 1 193 ? -4.34 -20.188 12.492 1 97.25 193 GLU B O 1
ATOM 8039 N N . LYS B 1 194 ? -4.387 -18.453 11.117 1 97.31 194 LYS B N 1
ATOM 8040 C CA . LYS B 1 194 ? -5.438 -17.688 11.781 1 97.31 194 LYS B CA 1
ATOM 8041 C C . LYS B 1 194 ? -6.281 -16.922 10.773 1 97.31 194 LYS B C 1
ATOM 8043 O O . LYS B 1 194 ? -5.754 -16.406 9.781 1 97.31 194 LYS B O 1
ATOM 8048 N N . SER B 1 195 ? -7.559 -16.969 10.953 1 96.38 195 SER B N 1
ATOM 8049 C CA . SER B 1 195 ? -8.438 -16.188 10.078 1 96.38 195 SER B CA 1
ATOM 8050 C C . SER B 1 195 ? -9.625 -15.633 10.844 1 96.38 195 SER B C 1
ATOM 8052 O O . SER B 1 195 ? -10.078 -16.234 11.828 1 96.38 195 SER B O 1
ATOM 8054 N N . GLY B 1 196 ? -10.141 -14.5 10.477 1 97 196 GLY B N 1
ATOM 8055 C CA . GLY B 1 196 ? -11.359 -13.867 10.953 1 97 196 GLY B CA 1
ATOM 8056 C C . GLY B 1 196 ? -12.07 -13.07 9.875 1 97 196 GLY B C 1
ATOM 8057 O O . GLY B 1 196 ? -11.438 -12.469 9.008 1 97 196 GLY B O 1
ATOM 8058 N N . SER B 1 197 ? -13.414 -13.125 9.906 1 97.44 197 SER B N 1
ATOM 8059 C CA . SER B 1 197 ? -14.141 -12.344 8.914 1 97.44 197 SER B CA 1
ATOM 8060 C C . SER B 1 197 ? -15.469 -11.844 9.469 1 97.44 197 SER B C 1
ATOM 8062 O O . SER B 1 197 ? -15.992 -12.391 10.438 1 97.44 197 SER B O 1
ATOM 8064 N N . ILE B 1 198 ? -15.953 -10.781 8.945 1 97.88 198 ILE B N 1
ATOM 8065 C CA . ILE B 1 198 ? -17.266 -10.188 9.18 1 97.88 198 ILE B CA 1
ATOM 8066 C C . ILE B 1 198 ? -18 -10.016 7.855 1 97.88 198 ILE B C 1
ATOM 8068 O O . ILE B 1 198 ? -17.469 -9.445 6.906 1 97.88 198 ILE B O 1
ATOM 8072 N N . LEU B 1 199 ? -19.141 -10.523 7.777 1 97.5 199 LEU B N 1
ATOM 8073 C CA . LEU B 1 199 ? -20.047 -10.375 6.637 1 97.5 199 LEU B CA 1
ATOM 8074 C C . LEU B 1 199 ? -21.344 -9.711 7.059 1 97.5 199 LEU B C 1
ATOM 8076 O O . LEU B 1 199 ? -22.031 -10.195 7.973 1 97.5 199 LEU B O 1
ATOM 8080 N N . ALA B 1 200 ? -21.656 -8.633 6.434 1 97.38 200 ALA B N 1
ATOM 8081 C CA . ALA B 1 200 ? -22.891 -7.918 6.742 1 97.38 200 ALA B CA 1
ATOM 8082 C C . ALA B 1 200 ? -23.609 -7.48 5.461 1 97.38 200 ALA B C 1
ATOM 8084 O O . ALA B 1 200 ? -22.969 -7.09 4.488 1 97.38 200 ALA B O 1
ATOM 8085 N N . GLY B 1 201 ? -24.938 -7.559 5.508 1 97.44 201 GLY B N 1
ATOM 8086 C CA . GLY B 1 201 ? -25.734 -7.117 4.379 1 97.44 201 GLY B CA 1
ATOM 8087 C C . GLY B 1 201 ? -27.125 -6.637 4.781 1 97.44 201 GLY B C 1
ATOM 8088 O O . GLY B 1 201 ? -27.703 -7.156 5.734 1 97.44 201 GLY B O 1
ATOM 8089 N N . ILE B 1 202 ? -27.578 -5.633 4.086 1 97.88 202 ILE B N 1
ATOM 8090 C CA . ILE B 1 202 ? -28.891 -5.059 4.285 1 97.88 202 ILE B CA 1
ATOM 8091 C C . ILE B 1 202 ? -29.656 -5.047 2.963 1 97.88 202 ILE B C 1
ATOM 8093 O O . ILE B 1 202 ? -29.078 -4.762 1.91 1 97.88 202 ILE B O 1
ATOM 8097 N N . THR B 1 203 ? -30.906 -5.379 3.016 1 96.94 203 THR B N 1
ATOM 8098 C CA . THR B 1 203 ? -31.812 -5.254 1.878 1 96.94 203 THR B CA 1
ATOM 8099 C C . THR B 1 203 ? -32.969 -4.316 2.207 1 96.94 203 THR B C 1
ATOM 8101 O O . THR B 1 203 ? -33.5 -4.348 3.318 1 96.94 203 THR B O 1
ATOM 8104 N N . GLY B 1 204 ? -33.281 -3.445 1.26 1 94.75 204 GLY B N 1
ATOM 8105 C CA . GLY B 1 204 ? -34.375 -2.52 1.391 1 94.75 204 GLY B CA 1
ATOM 8106 C C . GLY B 1 204 ? -35.156 -2.328 0.098 1 94.75 204 GLY B C 1
ATOM 8107 O O . GLY B 1 204 ? -34.969 -3.092 -0.854 1 94.75 204 GLY B O 1
ATOM 8108 N N . GLU B 1 205 ? -36.031 -1.381 0.095 1 93.12 205 GLU B N 1
ATOM 8109 C CA . GLU B 1 205 ? -36.875 -1.102 -1.053 1 93.12 205 GLU B CA 1
ATOM 8110 C C . GLU B 1 205 ? -36.062 -0.635 -2.254 1 93.12 205 GLU B C 1
ATOM 8112 O O . GLU B 1 205 ? -36.406 -0.915 -3.4 1 93.12 205 GLU B O 1
ATOM 8117 N N . LYS B 1 206 ? -35.062 -0.022 -1.919 1 93.31 206 LYS B N 1
ATOM 8118 C CA . LYS B 1 206 ? -34.281 0.591 -2.994 1 93.31 206 LYS B CA 1
ATOM 8119 C C . LYS B 1 206 ? -33.156 -0.333 -3.461 1 93.31 206 LYS B C 1
ATOM 8121 O O . LYS B 1 206 ? -32.438 -0.001 -4.391 1 93.31 206 LYS B O 1
ATOM 8126 N N . GLY B 1 207 ? -33 -1.426 -2.799 1 96 207 GLY B N 1
ATOM 8127 C CA . GLY B 1 207 ? -31.953 -2.322 -3.234 1 96 207 GLY B CA 1
ATOM 8128 C C . GLY B 1 207 ? -31.281 -3.053 -2.088 1 96 207 GLY B C 1
ATOM 8129 O O . GLY B 1 207 ? -31.938 -3.418 -1.108 1 96 207 GLY B O 1
ATOM 8130 N N . SER B 1 208 ? -30.062 -3.416 -2.307 1 97.69 208 SER B N 1
ATOM 8131 C CA . SER B 1 208 ? -29.281 -4.133 -1.299 1 97.69 208 SER B CA 1
ATOM 8132 C C . SER B 1 208 ? -27.828 -3.688 -1.299 1 97.69 208 SER B C 1
ATOM 8134 O O . SER B 1 208 ? -27.328 -3.193 -2.311 1 97.69 208 SER B O 1
ATOM 8136 N N . LEU B 1 209 ? -27.234 -3.74 -0.168 1 97.94 209 LEU B N 1
ATOM 8137 C CA . LEU B 1 209 ? -25.828 -3.447 0.029 1 97.94 209 LEU B CA 1
ATOM 8138 C C . LEU B 1 209 ? -25.203 -4.418 1.026 1 97.94 209 LEU B C 1
ATOM 8140 O O . LEU B 1 209 ? -25.812 -4.758 2.039 1 97.94 209 LEU B O 1
ATOM 8144 N N . MET B 1 210 ? -23.984 -4.887 0.717 1 97.75 210 MET B N 1
ATOM 8145 C CA . MET B 1 210 ? -23.281 -5.789 1.626 1 97.75 210 MET B CA 1
ATOM 8146 C C . MET B 1 210 ? -21.797 -5.477 1.662 1 97.75 210 MET B C 1
ATOM 8148 O O . MET B 1 210 ? -21.266 -4.852 0.74 1 97.75 210 MET B O 1
ATOM 8152 N N . ALA B 1 211 ? -21.172 -5.914 2.742 1 97.69 211 ALA B N 1
ATOM 8153 C CA . ALA B 1 211 ? -19.719 -5.762 2.916 1 97.69 211 ALA B CA 1
ATOM 8154 C C . ALA B 1 211 ? -19.125 -6.973 3.635 1 97.69 211 ALA B C 1
ATOM 8156 O O . ALA B 1 211 ? -19.781 -7.582 4.48 1 97.69 211 ALA B O 1
ATOM 8157 N N . VAL B 1 212 ? -17.922 -7.32 3.238 1 97.75 212 VAL B N 1
ATOM 8158 C CA . VAL B 1 212 ? -17.156 -8.383 3.873 1 97.75 212 VAL B CA 1
ATOM 8159 C C . VAL B 1 212 ? -15.758 -7.875 4.215 1 97.75 212 VAL B C 1
ATOM 8161 O O . VAL B 1 212 ? -15.102 -7.238 3.387 1 97.75 212 VAL B O 1
ATOM 8164 N N . TYR B 1 213 ? -15.398 -8.023 5.387 1 97.38 213 TYR B N 1
ATOM 8165 C CA . TYR B 1 213 ? -14 -7.859 5.789 1 97.38 213 TYR B CA 1
ATOM 8166 C C . TYR B 1 213 ? -13.406 -9.188 6.234 1 97.38 213 TYR B C 1
ATOM 8168 O O . TYR B 1 213 ? -14.047 -9.953 6.961 1 97.38 213 TYR B O 1
ATOM 8176 N N . GLU B 1 214 ? -12.172 -9.469 5.781 1 97.44 214 GLU B N 1
ATOM 8177 C CA . GLU B 1 214 ? -11.477 -10.695 6.172 1 97.44 214 GLU B CA 1
ATOM 8178 C C . GLU B 1 214 ? -10 -10.43 6.457 1 97.44 214 GLU B C 1
ATOM 8180 O O . GLU B 1 214 ? -9.344 -9.688 5.719 1 97.44 214 GLU B O 1
ATOM 8185 N N . HIS B 1 215 ? -9.523 -10.93 7.531 1 96.38 215 HIS B N 1
ATOM 8186 C CA . HIS B 1 215 ? -8.102 -10.992 7.848 1 96.38 215 HIS B CA 1
ATOM 8187 C C . HIS B 1 215 ? -7.613 -12.438 7.941 1 96.38 215 HIS B C 1
ATOM 8189 O O . HIS B 1 215 ? -8.195 -13.242 8.656 1 96.38 215 HIS B O 1
ATOM 8195 N N . ASP B 1 216 ? -6.574 -12.695 7.195 1 95.44 216 ASP B N 1
ATOM 8196 C CA . ASP B 1 216 ? -5.992 -14.039 7.137 1 95.44 216 ASP B CA 1
ATOM 8197 C C . ASP B 1 216 ? -4.477 -13.984 7.324 1 95.44 216 ASP B C 1
ATOM 8199 O O . ASP B 1 216 ? -3.809 -13.102 6.785 1 95.44 216 ASP B O 1
ATOM 8203 N N . LYS B 1 217 ? -4.004 -14.992 8.117 1 96.5 217 LYS B N 1
ATOM 8204 C CA . LYS B 1 217 ? -2.562 -15.086 8.336 1 96.5 217 LYS B CA 1
ATOM 8205 C C . LYS B 1 217 ? -2.092 -16.531 8.258 1 96.5 217 LYS B C 1
ATOM 8207 O O . LYS B 1 217 ? -2.793 -17.453 8.711 1 96.5 217 LYS B O 1
ATOM 8212 N N . LYS B 1 218 ? -0.97 -16.719 7.672 1 97.5 218 LYS B N 1
ATOM 8213 C CA . LYS B 1 218 ? -0.216 -17.969 7.715 1 97.5 218 LYS B CA 1
ATOM 8214 C C . LYS B 1 218 ? 1.264 -17.719 7.984 1 97.5 218 LYS B C 1
ATOM 8216 O O . LYS B 1 218 ? 1.89 -16.891 7.305 1 97.5 218 LYS B O 1
ATOM 8221 N N . ASP B 1 219 ? 1.815 -18.453 8.906 1 97.75 219 ASP B N 1
ATOM 8222 C CA . ASP B 1 219 ? 3.189 -18.219 9.336 1 97.75 219 ASP B CA 1
ATOM 8223 C C . ASP B 1 219 ? 4.188 -18.859 8.383 1 97.75 219 ASP B C 1
ATOM 8225 O O . ASP B 1 219 ? 3.828 -19.766 7.617 1 97.75 219 ASP B O 1
ATOM 8229 N N . ILE B 1 220 ? 5.391 -18.406 8.469 1 97.69 220 ILE B N 1
ATOM 8230 C CA . ILE B 1 220 ? 6.539 -18.859 7.688 1 97.69 220 ILE B CA 1
ATOM 8231 C C . ILE B 1 220 ? 6.988 -20.219 8.188 1 97.69 220 ILE B C 1
ATOM 8233 O O . ILE B 1 220 ? 6.766 -20.578 9.344 1 97.69 220 ILE B O 1
ATOM 8237 N N . ILE B 1 221 ? 7.547 -21.078 7.293 1 98.19 221 ILE B N 1
ATOM 8238 C CA . ILE B 1 221 ? 8.172 -22.344 7.672 1 98.19 221 ILE B CA 1
ATOM 8239 C C . ILE B 1 221 ? 9.656 -22.312 7.328 1 98.19 221 ILE B C 1
ATOM 8241 O O . ILE B 1 221 ? 10.031 -22.156 6.16 1 98.19 221 ILE B O 1
ATOM 8245 N N . TYR B 1 222 ? 10.469 -22.5 8.297 1 97.81 222 TYR B N 1
ATOM 8246 C CA . TYR B 1 222 ? 11.914 -22.547 8.102 1 97.81 222 TYR B CA 1
ATOM 8247 C C . TYR B 1 222 ? 12.359 -23.953 7.672 1 97.81 222 TYR B C 1
ATOM 8249 O O . TYR B 1 222 ? 11.75 -24.953 8.07 1 97.81 222 TYR B O 1
ATOM 8257 N N . ALA B 1 223 ? 13.477 -23.969 6.891 1 96.44 223 ALA B N 1
ATOM 8258 C CA . ALA B 1 223 ? 14 -25.25 6.406 1 96.44 223 ALA B CA 1
ATOM 8259 C C . ALA B 1 223 ? 14.383 -26.156 7.566 1 96.44 223 ALA B C 1
ATOM 8261 O O . ALA B 1 223 ? 14.133 -27.375 7.527 1 96.44 223 ALA B O 1
ATOM 8262 N N . ARG B 1 224 ? 14.891 -25.625 8.602 1 96.25 224 ARG B N 1
ATOM 8263 C CA . ARG B 1 224 ? 15.375 -26.375 9.75 1 96.25 224 ARG B CA 1
ATOM 8264 C C . ARG B 1 224 ? 14.234 -27.109 10.453 1 96.25 224 ARG B C 1
ATOM 8266 O O . ARG B 1 224 ? 14.461 -28.016 11.242 1 96.25 224 ARG B O 1
ATOM 8273 N N . ASP B 1 225 ? 13.039 -26.688 10.18 1 97 225 ASP B N 1
ATOM 8274 C CA . ASP B 1 225 ? 11.898 -27.219 10.914 1 97 225 ASP B CA 1
ATOM 8275 C C . ASP B 1 225 ? 11.297 -28.422 10.188 1 97 225 ASP B C 1
ATOM 8277 O O . ASP B 1 225 ? 10.281 -28.969 10.625 1 97 225 ASP B O 1
ATOM 8281 N N . ARG B 1 226 ? 11.773 -28.828 9.094 1 97.19 226 ARG B N 1
ATOM 8282 C CA . ARG B 1 226 ? 11.461 -30.078 8.383 1 97.19 226 ARG B CA 1
ATOM 8283 C C . ARG B 1 226 ? 12.68 -30.984 8.305 1 97.19 226 ARG B C 1
ATOM 8285 O O . ARG B 1 226 ? 13.727 -30.578 7.793 1 97.19 226 ARG B O 1
ATOM 8292 N N . ASP B 1 227 ? 12.578 -32.156 8.672 1 95.81 227 ASP B N 1
ATOM 8293 C CA . ASP B 1 227 ? 13.703 -33.094 8.781 1 95.81 227 ASP B CA 1
ATOM 8294 C C . ASP B 1 227 ? 14.398 -33.25 7.43 1 95.81 227 ASP B C 1
ATOM 8296 O O . ASP B 1 227 ? 15.633 -33.25 7.359 1 95.81 227 ASP B O 1
ATOM 8300 N N . TYR B 1 228 ? 13.688 -33.469 6.426 1 94.19 228 TYR B N 1
ATOM 8301 C CA . TYR B 1 228 ? 14.281 -33.688 5.113 1 94.19 228 TYR B CA 1
ATOM 8302 C C . TYR B 1 228 ? 14.977 -32.438 4.594 1 94.19 228 TYR B C 1
ATOM 8304 O O . TYR B 1 228 ? 15.961 -32.531 3.861 1 94.19 228 TYR B O 1
ATOM 8312 N N . LEU B 1 229 ? 14.531 -31.312 4.914 1 93.88 229 LEU B N 1
ATOM 8313 C CA . LEU B 1 229 ? 15.188 -30.078 4.48 1 93.88 229 LEU B CA 1
ATOM 8314 C C . LEU B 1 229 ? 16.406 -29.766 5.355 1 93.88 229 LEU B C 1
ATOM 8316 O O . LEU B 1 229 ? 17.406 -29.234 4.875 1 93.88 229 LEU B O 1
ATOM 8320 N N . SER B 1 230 ? 16.266 -30.047 6.586 1 93.56 230 SER B N 1
ATOM 8321 C CA . SER B 1 230 ? 17.453 -29.969 7.445 1 93.56 230 SER B CA 1
ATOM 8322 C C . SER B 1 230 ? 18.562 -30.875 6.934 1 93.56 230 SER B C 1
ATOM 8324 O O . SER B 1 230 ? 19.734 -30.516 6.996 1 93.56 230 SER B O 1
ATOM 8326 N N . LYS B 1 231 ? 18.188 -31.984 6.512 1 92.44 231 LYS B N 1
ATOM 8327 C CA . LYS B 1 231 ? 19.141 -32.906 5.93 1 92.44 231 LYS B CA 1
ATOM 8328 C C . LYS B 1 231 ? 19.875 -32.312 4.734 1 92.44 231 LYS B C 1
ATOM 8330 O O . LYS B 1 231 ? 21.062 -32.531 4.547 1 92.44 231 LYS B O 1
ATOM 8335 N N . GLN B 1 232 ? 19.188 -31.656 3.953 1 85.44 232 GLN B N 1
ATOM 8336 C CA . GLN B 1 232 ? 19.797 -31 2.797 1 85.44 232 GLN B CA 1
ATOM 8337 C C . GLN B 1 232 ? 20.922 -30.062 3.225 1 85.44 232 GLN B C 1
ATOM 8339 O O . GLN B 1 232 ? 22.016 -30.078 2.652 1 85.44 232 GLN B O 1
ATOM 8344 N N . GLY B 1 233 ? 20.688 -29.234 4.191 1 86.06 233 GLY B N 1
ATOM 8345 C CA . GLY B 1 233 ? 21.703 -28.312 4.688 1 86.06 233 GLY B CA 1
ATOM 8346 C C . GLY B 1 233 ? 22.922 -29.016 5.254 1 86.06 233 GLY B C 1
ATOM 8347 O O . GLY B 1 233 ? 24.047 -28.531 5.109 1 86.06 233 GLY B O 1
ATOM 8348 N N . ASN B 1 234 ? 22.656 -30.094 5.832 1 88.5 234 ASN B N 1
ATOM 8349 C CA . ASN B 1 234 ? 23.734 -30.859 6.453 1 88.5 234 ASN B CA 1
ATOM 8350 C C . ASN B 1 234 ? 24.547 -31.609 5.414 1 88.5 234 ASN B C 1
ATOM 8352 O O . ASN B 1 234 ? 25.781 -31.672 5.5 1 88.5 234 ASN B O 1
ATOM 8356 N N . ASP B 1 235 ? 23.844 -32.188 4.488 1 87.25 235 ASP B N 1
ATOM 8357 C CA . ASP B 1 235 ? 24.5 -33.094 3.545 1 87.25 235 ASP B CA 1
ATOM 8358 C C . ASP B 1 235 ? 25.047 -32.312 2.346 1 87.25 235 ASP B C 1
ATOM 8360 O O . ASP B 1 235 ? 25.938 -32.812 1.649 1 87.25 235 ASP B O 1
ATOM 8364 N N . ALA B 1 236 ? 24.531 -31.172 2.137 1 84.5 236 ALA B N 1
ATOM 8365 C CA . ALA B 1 236 ? 24.969 -30.391 0.979 1 84.5 236 ALA B CA 1
ATOM 8366 C C . ALA B 1 236 ? 25.172 -28.922 1.344 1 84.5 236 ALA B C 1
ATOM 8368 O O . ALA B 1 236 ? 24.594 -28.031 0.723 1 84.5 236 ALA B O 1
ATOM 8369 N N . PRO B 1 237 ? 26.047 -28.625 2.26 1 89.38 237 PRO B N 1
ATOM 8370 C CA . PRO B 1 237 ? 26.312 -27.234 2.59 1 89.38 237 PRO B CA 1
ATOM 8371 C C . PRO B 1 237 ? 27.016 -26.484 1.459 1 89.38 237 PRO B C 1
ATOM 8373 O O . PRO B 1 237 ? 27.625 -27.109 0.589 1 89.38 237 PRO B O 1
ATOM 8376 N N . SER B 1 238 ? 26.906 -25.219 1.417 1 89.81 238 SER B N 1
ATOM 8377 C CA . SER B 1 238 ? 27.422 -24.375 0.339 1 89.81 238 SER B CA 1
ATOM 8378 C C . SER B 1 238 ? 28.922 -24.141 0.482 1 89.81 238 SER B C 1
ATOM 8380 O O . SER B 1 238 ? 29.406 -23.859 1.579 1 89.81 238 SER B O 1
ATOM 8382 N N . VAL B 1 239 ? 29.609 -24.125 -0.577 1 89.56 239 VAL B N 1
ATOM 8383 C CA . VAL B 1 239 ? 31.062 -23.891 -0.61 1 89.56 239 VAL B CA 1
ATOM 8384 C C . VAL B 1 239 ? 31.344 -22.422 -0.277 1 89.56 239 VAL B C 1
ATOM 8386 O O . VAL B 1 239 ? 32.469 -22.078 0.102 1 89.56 239 VAL B O 1
ATOM 8389 N N . TYR B 1 240 ? 30.281 -21.594 -0.463 1 92.62 240 TYR B N 1
ATOM 8390 C CA . TYR B 1 240 ? 30.438 -20.188 -0.125 1 92.62 240 TYR B CA 1
ATOM 8391 C C . TYR B 1 240 ? 30.391 -19.969 1.383 1 92.62 240 TYR B C 1
ATOM 8393 O O . TYR B 1 240 ? 29.484 -19.312 1.896 1 92.62 240 TYR B O 1
ATOM 8401 N N . GLY B 1 241 ? 31.297 -20.562 2.047 1 95.5 241 GLY B N 1
ATOM 8402 C CA . GLY B 1 241 ? 31.578 -20.375 3.463 1 95.5 241 GLY B CA 1
ATOM 8403 C C . GLY B 1 241 ? 32.781 -19.469 3.729 1 95.5 241 GLY B C 1
ATOM 8404 O O . GLY B 1 241 ? 32.688 -18.25 3.58 1 95.5 241 GLY B O 1
ATOM 8405 N N . ARG B 1 242 ? 33.844 -20.047 4.031 1 97.25 242 ARG B N 1
ATOM 8406 C CA . ARG B 1 242 ? 35.156 -19.422 4.168 1 97.25 242 ARG B CA 1
ATOM 8407 C C . ARG B 1 242 ? 36.25 -20.266 3.521 1 97.25 242 ARG B C 1
ATOM 8409 O O . ARG B 1 242 ? 37 -20.938 4.219 1 97.25 242 ARG B O 1
ATOM 8416 N N . ASN B 1 243 ? 36.281 -20.062 2.244 1 96.44 243 ASN B N 1
ATOM 8417 C CA . ASN B 1 243 ? 37.219 -20.906 1.513 1 96.44 243 ASN B CA 1
ATOM 8418 C C . ASN B 1 243 ? 38.031 -20.094 0.504 1 96.44 243 ASN B C 1
ATOM 8420 O O . ASN B 1 243 ? 37.656 -18.984 0.148 1 96.44 243 ASN B O 1
ATOM 8424 N N . VAL B 1 244 ? 39.156 -20.688 0.095 1 97.06 244 VAL B N 1
ATOM 8425 C CA . VAL B 1 244 ? 40 -20.031 -0.89 1 97.06 244 VAL B CA 1
ATOM 8426 C C . VAL B 1 244 ? 40.531 -21.078 -1.877 1 97.06 244 VAL B C 1
ATOM 8428 O O . VAL B 1 244 ? 40.781 -22.219 -1.501 1 97.06 244 VAL B O 1
ATOM 8431 N N . GLU B 1 245 ? 40.594 -20.703 -3.047 1 93.88 245 GLU B N 1
ATOM 8432 C CA . GLU B 1 245 ? 41.219 -21.453 -4.133 1 93.88 245 GLU B CA 1
ATOM 8433 C C . GLU B 1 245 ? 42.344 -20.641 -4.797 1 93.88 245 GLU B C 1
ATOM 8435 O O . GLU B 1 245 ? 42.156 -19.453 -5.086 1 93.88 245 GLU B O 1
ATOM 8440 N N . GLY B 1 246 ? 43.469 -21.266 -4.906 1 94.25 246 GLY B N 1
ATOM 8441 C CA . GLY B 1 246 ? 44.562 -20.562 -5.508 1 94.25 246 GLY B CA 1
ATOM 8442 C C . GLY B 1 246 ? 45.719 -21.484 -5.883 1 94.25 246 GLY B C 1
ATOM 8443 O O . GLY B 1 246 ? 45.625 -22.703 -5.754 1 94.25 246 GLY B O 1
ATOM 8444 N N . ILE B 1 247 ? 46.781 -20.812 -6.359 1 94.56 247 ILE B N 1
ATOM 8445 C CA . ILE B 1 247 ? 47.938 -21.531 -6.855 1 94.56 247 ILE B CA 1
ATOM 8446 C C . ILE B 1 247 ? 49.031 -21.562 -5.777 1 94.56 247 ILE B C 1
ATOM 8448 O O . ILE B 1 247 ? 49.344 -20.531 -5.188 1 94.56 247 ILE B O 1
ATOM 8452 N N . THR B 1 248 ? 49.531 -22.781 -5.5 1 95.56 248 THR B N 1
ATOM 8453 C CA . THR B 1 248 ? 50.531 -22.953 -4.457 1 95.56 248 THR B CA 1
ATOM 8454 C C . THR B 1 248 ? 51.906 -23.094 -5.062 1 95.56 248 THR B C 1
ATOM 8456 O O . THR B 1 248 ? 52.906 -23.047 -4.344 1 95.56 248 THR B O 1
ATOM 8459 N N . GLY B 1 249 ? 51.969 -23.359 -6.332 1 93.06 249 GLY B N 1
ATOM 8460 C CA . GLY B 1 249 ? 53.25 -23.469 -7.016 1 93.06 249 GLY B CA 1
ATOM 8461 C C . GLY B 1 249 ? 53.125 -23.938 -8.453 1 93.06 249 GLY B C 1
ATOM 8462 O O . GLY B 1 249 ? 52.031 -24 -8.992 1 93.06 249 GLY B O 1
ATOM 8463 N N . THR B 1 250 ? 54.219 -24.031 -9.086 1 91.31 250 THR B N 1
ATOM 8464 C CA . THR B 1 250 ? 54.281 -24.562 -10.445 1 91.31 250 THR B CA 1
ATOM 8465 C C . THR B 1 250 ? 54.906 -25.953 -10.453 1 91.31 250 THR B C 1
ATOM 8467 O O . THR B 1 250 ? 55.969 -26.172 -9.867 1 91.31 250 THR B O 1
ATOM 8470 N N . GLY B 1 251 ? 54.188 -26.859 -11.031 1 86.44 251 GLY B N 1
ATOM 8471 C CA . GLY B 1 251 ? 54.656 -28.219 -11.109 1 86.44 251 GLY B CA 1
ATOM 8472 C C . GLY B 1 251 ? 55.875 -28.375 -12 1 86.44 251 GLY B C 1
ATOM 8473 O O . GLY B 1 251 ? 56.25 -27.438 -12.711 1 86.44 251 GLY B O 1
ATOM 8474 N N . ALA B 1 252 ? 56.5 -29.609 -11.969 1 86.19 252 ALA B N 1
ATOM 8475 C CA . ALA B 1 252 ? 57.656 -29.953 -12.781 1 86.19 252 ALA B CA 1
ATOM 8476 C C . ALA B 1 252 ? 57.344 -29.844 -14.273 1 86.19 252 ALA B C 1
ATOM 8478 O O . ALA B 1 252 ? 58.219 -29.594 -15.086 1 86.19 252 ALA B O 1
ATOM 8479 N N . ASP B 1 253 ? 56.125 -29.984 -14.594 1 85 253 ASP B N 1
ATOM 8480 C CA . ASP B 1 253 ? 55.688 -29.906 -15.984 1 85 253 ASP B CA 1
ATOM 8481 C C . ASP B 1 253 ? 55.406 -28.469 -16.391 1 85 253 ASP B C 1
ATOM 8483 O O . ASP B 1 253 ? 54.969 -28.219 -17.531 1 85 253 ASP B O 1
ATOM 8487 N N . GLY B 1 254 ? 55.531 -27.594 -15.508 1 82.75 254 GLY B N 1
ATOM 8488 C CA . GLY B 1 254 ? 55.375 -26.188 -15.797 1 82.75 254 GLY B CA 1
ATOM 8489 C C . GLY B 1 254 ? 53.938 -25.703 -15.578 1 82.75 254 GLY B C 1
ATOM 8490 O O . GLY B 1 254 ? 53.625 -24.531 -15.797 1 82.75 254 GLY B O 1
ATOM 8491 N N . LYS B 1 255 ? 53.156 -26.625 -15.18 1 85.19 255 LYS B N 1
ATOM 8492 C CA . LYS B 1 255 ? 51.75 -26.25 -14.969 1 85.19 255 LYS B CA 1
ATOM 8493 C C . LYS B 1 255 ? 51.5 -25.812 -13.531 1 85.19 255 LYS B C 1
ATOM 8495 O O . LYS B 1 255 ? 52.125 -26.344 -12.602 1 85.19 255 LYS B O 1
ATOM 8500 N N . PRO B 1 256 ? 50.531 -24.766 -13.328 1 89.19 256 PRO B N 1
ATOM 8501 C CA . PRO B 1 256 ? 50.25 -24.328 -11.961 1 89.19 256 PRO B CA 1
ATOM 8502 C C . PRO B 1 256 ? 49.562 -25.406 -11.125 1 89.19 256 PRO B C 1
ATOM 8504 O O . PRO B 1 256 ? 48.719 -26.156 -11.641 1 89.19 256 PRO B O 1
ATOM 8507 N N . THR B 1 257 ? 49.938 -25.562 -9.844 1 91.81 257 THR B N 1
ATOM 8508 C CA . THR B 1 257 ? 49.281 -26.453 -8.883 1 91.81 257 THR B CA 1
ATOM 8509 C C . THR B 1 257 ? 48.219 -25.719 -8.094 1 91.81 257 THR B C 1
ATOM 8511 O O . THR B 1 257 ? 48.531 -24.875 -7.242 1 91.81 257 THR B O 1
ATOM 8514 N N . TRP B 1 258 ? 46.969 -26.047 -8.391 1 90.19 258 TRP B N 1
ATOM 8515 C CA . TRP B 1 258 ? 45.844 -25.391 -7.711 1 90.19 258 TRP B CA 1
ATOM 8516 C C . TRP B 1 258 ? 45.5 -26.109 -6.402 1 90.19 258 TRP B C 1
ATOM 8518 O O . TRP B 1 258 ? 45.656 -27.328 -6.305 1 90.19 258 TRP B O 1
ATOM 8528 N N . SER B 1 259 ? 45.125 -25.359 -5.445 1 92.56 259 SER B N 1
ATOM 8529 C CA . SER B 1 259 ? 44.656 -25.891 -4.16 1 92.56 259 SER B CA 1
ATOM 8530 C C . SER B 1 259 ? 43.375 -25.203 -3.707 1 92.56 259 SER B C 1
ATOM 8532 O O . SER B 1 259 ? 43.094 -24.062 -4.09 1 92.56 259 SER B O 1
ATOM 8534 N N . TYR B 1 260 ? 42.594 -25.984 -3.039 1 93.56 260 TYR B N 1
ATOM 8535 C CA . TYR B 1 260 ? 41.375 -25.516 -2.416 1 93.56 260 TYR B CA 1
ATOM 8536 C C . TYR B 1 260 ? 41.344 -25.859 -0.929 1 93.56 260 TYR B C 1
ATOM 8538 O O . TYR B 1 260 ? 41.812 -26.938 -0.523 1 93.56 260 TYR B O 1
ATOM 8546 N N . GLY B 1 261 ? 40.875 -24.906 -0.086 1 94.81 261 GLY B N 1
ATOM 8547 C CA . GLY B 1 261 ? 40.75 -25.141 1.344 1 94.81 261 GLY B CA 1
ATOM 8548 C C . GLY B 1 261 ? 40.219 -23.969 2.107 1 94.81 261 GLY B C 1
ATOM 8549 O O . GLY B 1 261 ? 39.75 -22.984 1.504 1 94.81 261 GLY B O 1
ATOM 8550 N N . PRO B 1 262 ? 40.219 -24.109 3.412 1 97 262 PRO B N 1
ATOM 8551 C CA . PRO B 1 262 ? 39.719 -23.016 4.238 1 97 262 PRO B CA 1
ATOM 8552 C C . PRO B 1 262 ? 40.594 -21.766 4.145 1 97 262 PRO B C 1
ATOM 8554 O O . PRO B 1 262 ? 41.812 -21.875 4.035 1 97 262 PRO B O 1
ATOM 8557 N N . LEU B 1 263 ? 39.938 -20.656 4.184 1 97 263 LEU B N 1
ATOM 8558 C CA . LEU B 1 263 ? 40.688 -19.422 4.355 1 97 263 LEU B CA 1
ATOM 8559 C C . LEU B 1 263 ? 41.531 -19.469 5.637 1 97 263 LEU B C 1
ATOM 8561 O O . LEU B 1 263 ? 41.125 -20.094 6.621 1 97 263 LEU B O 1
ATOM 8565 N N . ALA B 1 264 ? 42.562 -18.75 5.598 1 94.88 264 ALA B N 1
ATOM 8566 C CA . ALA B 1 264 ? 43.406 -18.672 6.785 1 94.88 264 ALA B CA 1
ATOM 8567 C C . ALA B 1 264 ? 42.656 -18.078 7.965 1 94.88 264 ALA B C 1
ATOM 8569 O O . ALA B 1 264 ? 41.938 -17.094 7.812 1 94.88 264 ALA B O 1
ATOM 8570 N N . GLY B 1 265 ? 42.812 -18.766 9.055 1 94.62 265 GLY B N 1
ATOM 8571 C CA . GLY B 1 265 ? 42.281 -18.219 10.281 1 94.62 265 GLY B CA 1
ATOM 8572 C C . GLY B 1 265 ? 40.844 -18.688 10.57 1 94.62 265 GLY B C 1
ATOM 8573 O O . GLY B 1 265 ? 40.281 -18.344 11.594 1 94.62 265 GLY B O 1
ATOM 8574 N N . VAL B 1 266 ? 40.312 -19.594 9.727 1 95.56 266 VAL B N 1
ATOM 8575 C CA . VAL B 1 266 ? 38.906 -19.906 9.875 1 95.56 266 VAL B CA 1
ATOM 8576 C C . VAL B 1 266 ? 38.719 -21.297 10.492 1 95.56 266 VAL B C 1
ATOM 8578 O O . VAL B 1 266 ? 37.594 -21.734 10.742 1 95.56 266 VAL B O 1
ATOM 8581 N N . THR B 1 267 ? 39.812 -21.906 10.773 1 95.88 267 THR B N 1
ATOM 8582 C CA . THR B 1 267 ? 39.781 -23.234 11.398 1 95.88 267 THR B CA 1
ATOM 8583 C C . THR B 1 267 ? 40.312 -23.156 12.828 1 95.88 267 THR B C 1
ATOM 8585 O O . THR B 1 267 ? 41.125 -22.297 13.148 1 95.88 267 THR B O 1
ATOM 8588 N N . ASN B 1 268 ? 39.781 -24.078 13.594 1 95.06 268 ASN B N 1
ATOM 8589 C CA . ASN B 1 268 ? 40.344 -24.281 14.93 1 95.06 268 ASN B CA 1
ATOM 8590 C C . ASN B 1 268 ? 41.656 -25.031 14.883 1 95.06 268 ASN B C 1
ATOM 8592 O O . ASN B 1 268 ? 42.062 -25.5 13.82 1 95.06 268 ASN B O 1
ATOM 8596 N N . ALA B 1 269 ? 42.312 -25.109 16.062 1 91.75 269 ALA B N 1
ATOM 8597 C CA . ALA B 1 269 ? 43.625 -25.75 16.156 1 91.75 269 ALA B CA 1
ATOM 8598 C C . ALA B 1 269 ? 43.531 -27.219 15.75 1 91.75 269 ALA B C 1
ATOM 8600 O O . ALA B 1 269 ? 44.5 -27.766 15.195 1 91.75 269 ALA B O 1
ATOM 8601 N N . ASP B 1 270 ? 42.375 -27.766 15.859 1 93.94 270 ASP B N 1
ATOM 8602 C CA . ASP B 1 270 ? 42.219 -29.188 15.555 1 93.94 270 ASP B CA 1
ATOM 8603 C C . ASP B 1 270 ? 41.781 -29.391 14.102 1 93.94 270 ASP B C 1
ATOM 8605 O O . ASP B 1 270 ? 41.5 -30.516 13.688 1 93.94 270 ASP B O 1
ATOM 8609 N N . GLY B 1 271 ? 41.656 -28.359 13.359 1 92.31 271 GLY B N 1
ATOM 8610 C CA . GLY B 1 271 ? 41.375 -28.469 11.945 1 92.31 271 GLY B CA 1
ATOM 8611 C C . GLY B 1 271 ? 39.875 -28.312 11.625 1 92.31 271 GLY B C 1
ATOM 8612 O O . GLY B 1 271 ? 39.5 -28.219 10.461 1 92.31 271 GLY B O 1
ATOM 8613 N N . THR B 1 272 ? 39.094 -28.25 12.625 1 96 272 THR B N 1
ATOM 8614 C CA . THR B 1 272 ? 37.688 -28.062 12.391 1 96 272 THR B CA 1
ATOM 8615 C C . THR B 1 272 ? 37.375 -26.594 12.094 1 96 272 THR B C 1
ATOM 8617 O O . THR B 1 272 ? 38.062 -25.703 12.562 1 96 272 THR B O 1
ATOM 8620 N N . CYS B 1 273 ? 36.375 -26.422 11.289 1 97.06 273 CYS B N 1
ATOM 8621 C CA . CYS B 1 273 ? 35.969 -25.062 10.922 1 97.06 273 CYS B CA 1
ATOM 8622 C C . CYS B 1 273 ? 35.375 -24.328 12.102 1 97.06 273 CYS B C 1
ATOM 8624 O O . CYS B 1 273 ? 34.656 -24.922 12.906 1 97.06 273 CYS B O 1
ATOM 8626 N N . LYS B 1 274 ? 35.594 -23.078 12.242 1 95.69 274 LYS B N 1
ATOM 8627 C CA . LYS B 1 274 ? 34.938 -22.25 13.242 1 95.69 274 LYS B CA 1
ATOM 8628 C C . LYS B 1 274 ? 33.469 -22.047 12.906 1 95.69 274 LYS B C 1
ATOM 8630 O O . LYS B 1 274 ? 33.094 -22 11.734 1 95.69 274 LYS B O 1
ATOM 8635 N N . GLU B 1 275 ? 32.656 -21.875 13.914 1 92.12 275 GLU B N 1
ATOM 8636 C CA . GLU B 1 275 ? 31.219 -21.594 13.695 1 92.12 275 GLU B CA 1
ATOM 8637 C C . GLU B 1 275 ? 31.031 -20.25 12.969 1 92.12 275 GLU B C 1
ATOM 8639 O O . GLU B 1 275 ? 31.781 -19.297 13.203 1 92.12 275 GLU B O 1
ATOM 8644 N N . PRO B 1 276 ? 30.047 -20.281 12.148 1 93.62 276 PRO B N 1
ATOM 8645 C CA . PRO B 1 276 ? 28.969 -21.219 11.852 1 93.62 276 PRO B CA 1
ATOM 8646 C C . PRO B 1 276 ? 29.297 -22.156 10.688 1 93.62 276 PRO B C 1
ATOM 8648 O O . PRO B 1 276 ? 28.391 -22.766 10.109 1 93.62 276 PRO B O 1
ATOM 8651 N N . PHE B 1 277 ? 30.516 -22.234 10.336 1 96.31 277 PHE B N 1
ATOM 8652 C CA . PHE B 1 277 ? 30.922 -23.016 9.172 1 96.31 277 PHE B CA 1
ATOM 8653 C C . PHE B 1 277 ? 31.141 -24.484 9.555 1 96.31 277 PHE B C 1
ATOM 8655 O O . PHE B 1 277 ? 31.359 -24.797 10.727 1 96.31 277 PHE B O 1
ATOM 8662 N N . VAL B 1 278 ? 31.047 -25.359 8.539 1 95.62 278 VAL B N 1
ATOM 8663 C CA . VAL B 1 278 ? 31.141 -26.797 8.797 1 95.62 278 VAL B CA 1
ATOM 8664 C C . VAL B 1 278 ? 32.156 -27.422 7.832 1 95.62 278 VAL B C 1
ATOM 8666 O O . VAL B 1 278 ? 32.281 -26.969 6.688 1 95.62 278 VAL B O 1
ATOM 8669 N N . ASN B 1 279 ? 32.844 -28.453 8.398 1 95.88 279 ASN B N 1
ATOM 8670 C CA . ASN B 1 279 ? 33.75 -29.203 7.539 1 95.88 279 ASN B CA 1
ATOM 8671 C C . ASN B 1 279 ? 33 -30 6.477 1 95.88 279 ASN B C 1
ATOM 8673 O O . ASN B 1 279 ? 32.125 -30.812 6.801 1 95.88 279 ASN B O 1
ATOM 8677 N N . HIS B 1 280 ? 33.312 -29.734 5.266 1 92.81 280 HIS B N 1
ATOM 8678 C CA . HIS B 1 280 ? 32.719 -30.484 4.152 1 92.81 280 HIS B CA 1
ATOM 8679 C C . HIS B 1 280 ? 33.625 -30.422 2.924 1 92.81 280 HIS B C 1
ATOM 8681 O O . HIS B 1 280 ? 34.031 -29.344 2.498 1 92.81 280 HIS B O 1
ATOM 8687 N N . ASP B 1 281 ? 34 -31.5 2.4 1 89.19 281 ASP B N 1
ATOM 8688 C CA . ASP B 1 281 ? 34.781 -31.656 1.18 1 89.19 281 ASP B CA 1
ATOM 8689 C C . ASP B 1 281 ? 36.062 -30.828 1.251 1 89.19 281 ASP B C 1
ATOM 8691 O O . ASP B 1 281 ? 36.375 -30.094 0.314 1 89.19 281 ASP B O 1
ATOM 8695 N N . GLY B 1 282 ? 36.625 -30.781 2.318 1 93.19 282 GLY B N 1
ATOM 8696 C CA . GLY B 1 282 ? 37.938 -30.172 2.475 1 93.19 282 GLY B CA 1
ATOM 8697 C C . GLY B 1 282 ? 37.906 -28.688 2.727 1 93.19 282 GLY B C 1
ATOM 8698 O O . GLY B 1 282 ? 38.938 -28.031 2.846 1 93.19 282 GLY B O 1
ATOM 8699 N N . GLY B 1 283 ? 36.75 -28.141 2.836 1 96 283 GLY B N 1
ATOM 8700 C CA . GLY B 1 283 ? 36.594 -26.719 3.084 1 96 283 GLY B CA 1
ATOM 8701 C C . GLY B 1 283 ? 35.688 -26.406 4.27 1 96 283 GLY B C 1
ATOM 8702 O O . GLY B 1 283 ? 35.219 -27.312 4.957 1 96 283 GLY B O 1
ATOM 8703 N N . CYS B 1 284 ? 35.594 -25.156 4.602 1 97.38 284 CYS B N 1
ATOM 8704 C CA . CYS B 1 284 ? 34.656 -24.656 5.602 1 97.38 284 CYS B CA 1
ATOM 8705 C C . CYS B 1 284 ? 33.406 -24.109 4.945 1 97.38 284 CYS B C 1
ATOM 8707 O O . CYS B 1 284 ? 33.312 -22.906 4.676 1 97.38 284 CYS B O 1
ATOM 8709 N N . ASN B 1 285 ? 32.438 -25 4.766 1 95.44 285 ASN B N 1
ATOM 8710 C CA . ASN B 1 285 ? 31.219 -24.703 4.023 1 95.44 285 ASN B CA 1
ATOM 8711 C C . ASN B 1 285 ? 30.125 -24.125 4.93 1 95.44 285 ASN B C 1
ATOM 8713 O O . ASN B 1 285 ? 30.328 -24.031 6.145 1 95.44 285 ASN B O 1
ATOM 8717 N N . PHE B 1 286 ? 29.094 -23.625 4.316 1 95.06 286 PHE B N 1
ATOM 8718 C CA . PHE B 1 286 ? 28.031 -22.969 5.066 1 95.06 286 PHE B CA 1
ATOM 8719 C C . PHE B 1 286 ? 26.719 -23.734 4.953 1 95.06 286 PHE B C 1
ATOM 8721 O O . PHE B 1 286 ? 26.234 -23.984 3.846 1 95.06 286 PHE B O 1
ATOM 8728 N N . ASN B 1 287 ? 26.094 -24.109 6.117 1 94.75 287 ASN B N 1
ATOM 8729 C CA . ASN B 1 287 ? 24.797 -24.75 6.141 1 94.75 287 ASN B CA 1
ATOM 8730 C C . ASN B 1 287 ? 23.656 -23.734 6.09 1 94.75 287 ASN B C 1
ATOM 8732 O O . ASN B 1 287 ? 23.141 -23.312 7.129 1 94.75 287 ASN B O 1
ATOM 8736 N N . TYR B 1 288 ? 23.25 -23.438 4.895 1 92.12 288 TYR B N 1
ATOM 8737 C CA . TYR B 1 288 ? 22.25 -22.406 4.684 1 92.12 288 TYR B CA 1
ATOM 8738 C C . TYR B 1 288 ? 20.891 -22.828 5.238 1 92.12 288 TYR B C 1
ATOM 8740 O O . TYR B 1 288 ? 20.062 -21.969 5.551 1 92.12 288 TYR B O 1
ATOM 8748 N N . GLY B 1 289 ? 20.609 -24.141 5.395 1 92.06 289 GLY B N 1
ATOM 8749 C CA . GLY B 1 289 ? 19.328 -24.672 5.855 1 92.06 289 GLY B CA 1
ATOM 8750 C C . GLY B 1 289 ? 19.016 -24.281 7.293 1 92.06 289 GLY B C 1
ATOM 8751 O O . GLY B 1 289 ? 17.859 -24.297 7.703 1 92.06 289 GLY B O 1
ATOM 8752 N N . LYS B 1 290 ? 20.016 -23.891 8.047 1 94.25 290 LYS B N 1
ATOM 8753 C CA . LYS B 1 290 ? 19.828 -23.5 9.438 1 94.25 290 LYS B CA 1
ATOM 8754 C C . LYS B 1 290 ? 19.203 -22.109 9.539 1 94.25 290 LYS B C 1
ATOM 8756 O O . LYS B 1 290 ? 18.656 -21.734 10.586 1 94.25 290 LYS B O 1
ATOM 8761 N N . PHE B 1 291 ? 19.281 -21.391 8.406 1 94.25 291 PHE B N 1
ATOM 8762 C CA . PHE B 1 291 ? 18.906 -19.984 8.477 1 94.25 291 PHE B CA 1
ATOM 8763 C C . PHE B 1 291 ? 17.734 -19.688 7.535 1 94.25 291 PHE B C 1
ATOM 8765 O O . PHE B 1 291 ? 16.844 -18.906 7.871 1 94.25 291 PHE B O 1
ATOM 8772 N N . ALA B 1 292 ? 17.719 -20.281 6.422 1 95.31 292 ALA B N 1
ATOM 8773 C CA . ALA B 1 292 ? 16.766 -19.969 5.352 1 95.31 292 ALA B CA 1
ATOM 8774 C C . ALA B 1 292 ? 15.391 -20.562 5.637 1 95.31 292 ALA B C 1
ATOM 8776 O O . ALA B 1 292 ? 15.273 -21.562 6.34 1 95.31 292 ALA B O 1
ATOM 8777 N N . ALA B 1 293 ? 14.414 -19.891 5.191 1 97.31 293 ALA B N 1
ATOM 8778 C CA . ALA B 1 293 ? 13.055 -20.422 5.184 1 97.31 293 ALA B CA 1
ATOM 8779 C C . ALA B 1 293 ? 12.695 -20.984 3.807 1 97.31 293 ALA B C 1
ATOM 8781 O O . ALA B 1 293 ? 13.328 -20.625 2.805 1 97.31 293 ALA B O 1
ATOM 8782 N N . THR B 1 294 ? 11.711 -21.875 3.863 1 96.06 294 THR B N 1
ATOM 8783 C CA . THR B 1 294 ? 11.234 -22.422 2.604 1 96.06 294 THR B CA 1
ATOM 8784 C C . THR B 1 294 ? 9.961 -21.719 2.145 1 96.06 294 THR B C 1
ATOM 8786 O O . THR B 1 294 ? 9.859 -21.281 0.995 1 96.06 294 THR B O 1
ATOM 8789 N N . THR B 1 295 ? 8.984 -21.672 3.023 1 97.25 295 THR B N 1
ATOM 8790 C CA . THR B 1 295 ? 7.789 -20.906 2.688 1 97.25 295 THR B CA 1
ATOM 8791 C C . THR B 1 295 ? 7.891 -19.484 3.23 1 97.25 295 THR B C 1
ATOM 8793 O O . THR B 1 295 ? 8.727 -19.188 4.09 1 97.25 295 THR B O 1
ATOM 8796 N N . ALA B 1 296 ? 7.121 -18.594 2.635 1 97.69 296 ALA B N 1
ATOM 8797 C CA . ALA B 1 296 ? 7.004 -17.219 3.131 1 97.69 296 ALA B CA 1
ATOM 8798 C C . ALA B 1 296 ? 5.727 -17.047 3.949 1 97.69 296 ALA B C 1
ATOM 8800 O O . ALA B 1 296 ? 4.758 -17.781 3.77 1 97.69 296 ALA B O 1
ATOM 8801 N N . SER B 1 297 ? 5.773 -16.172 4.848 1 97.56 297 SER B N 1
ATOM 8802 C CA . SER B 1 297 ? 4.566 -15.859 5.609 1 97.56 297 SER B CA 1
ATOM 8803 C C . SER B 1 297 ? 3.57 -15.078 4.762 1 97.56 297 SER B C 1
ATOM 8805 O O . SER B 1 297 ? 3.924 -14.547 3.705 1 97.56 297 SER B O 1
ATOM 8807 N N . ARG B 1 298 ? 2.357 -15.047 5.168 1 95.94 298 ARG B N 1
ATOM 8808 C CA . ARG B 1 298 ? 1.3 -14.266 4.539 1 95.94 298 ARG B CA 1
ATOM 8809 C C . ARG B 1 298 ? 0.378 -13.648 5.586 1 95.94 298 ARG B C 1
ATOM 8811 O O . ARG B 1 298 ? -0.115 -14.352 6.473 1 95.94 298 ARG B O 1
ATOM 8818 N N . SER B 1 299 ? 0.161 -12.406 5.535 1 95.81 299 SER B N 1
ATOM 8819 C CA . SER B 1 299 ? -0.849 -11.656 6.27 1 95.81 299 SER B CA 1
ATOM 8820 C C . SER B 1 299 ? -1.698 -10.805 5.332 1 95.81 299 SER B C 1
ATOM 8822 O O . SER B 1 299 ? -1.176 -9.938 4.629 1 95.81 299 SER B O 1
ATOM 8824 N N . ARG B 1 300 ? -2.965 -11.039 5.301 1 95.88 300 ARG B N 1
ATOM 8825 C CA . ARG B 1 300 ? -3.777 -10.383 4.281 1 95.88 300 ARG B CA 1
ATOM 8826 C C . ARG B 1 300 ? -5.008 -9.727 4.902 1 95.88 300 ARG B C 1
ATOM 8828 O O . ARG B 1 300 ? -5.629 -10.297 5.809 1 95.88 300 ARG B O 1
ATOM 8835 N N . ASP B 1 301 ? -5.344 -8.539 4.52 1 95.5 301 ASP B N 1
ATOM 8836 C CA . ASP B 1 301 ? -6.594 -7.828 4.773 1 95.5 301 ASP B CA 1
ATOM 8837 C C . ASP B 1 301 ? -7.363 -7.59 3.475 1 95.5 301 ASP B C 1
ATOM 8839 O O . ASP B 1 301 ? -6.801 -7.098 2.494 1 95.5 301 ASP B O 1
ATOM 8843 N N . THR B 1 302 ? -8.609 -7.984 3.48 1 96.06 302 THR B N 1
ATOM 8844 C CA . THR B 1 302 ? -9.422 -7.781 2.285 1 96.06 302 THR B CA 1
ATOM 8845 C C . THR B 1 302 ? -10.781 -7.188 2.645 1 96.06 302 THR B C 1
ATOM 8847 O O . THR B 1 302 ? -11.383 -7.566 3.65 1 96.06 302 THR B O 1
ATOM 8850 N N . LEU B 1 303 ? -11.242 -6.234 1.887 1 96.81 303 LEU B N 1
ATOM 8851 C CA . LEU B 1 303 ? -12.562 -5.621 1.977 1 96.81 303 LEU B CA 1
ATOM 8852 C C . LEU B 1 303 ? -13.32 -5.766 0.66 1 96.81 303 LEU B C 1
ATOM 8854 O O . LEU B 1 303 ? -12.781 -5.453 -0.406 1 96.81 303 LEU B O 1
ATOM 8858 N N . TYR B 1 304 ? -14.445 -6.332 0.755 1 97.44 304 TYR B N 1
ATOM 8859 C CA . TYR B 1 304 ? -15.336 -6.48 -0.388 1 97.44 304 TYR B CA 1
ATOM 8860 C C . TYR B 1 304 ? -16.672 -5.781 -0.137 1 97.44 304 TYR B C 1
ATOM 8862 O O . TYR B 1 304 ? -17.281 -5.965 0.914 1 97.44 304 TYR B O 1
ATOM 8870 N N . VAL B 1 305 ? -17.078 -4.926 -1.075 1 97.75 305 VAL B N 1
ATOM 8871 C CA . VAL B 1 305 ? -18.359 -4.234 -1.035 1 97.75 305 VAL B CA 1
ATOM 8872 C C . VAL B 1 305 ? -19.125 -4.484 -2.334 1 97.75 305 VAL B C 1
ATOM 8874 O O . VAL B 1 305 ? -18.562 -4.355 -3.424 1 97.75 305 VAL B O 1
ATOM 8877 N N . ASN B 1 306 ? -20.375 -4.859 -2.229 1 97.44 306 ASN B N 1
ATOM 8878 C CA . ASN B 1 306 ? -21.25 -5.086 -3.367 1 97.44 306 ASN B CA 1
ATOM 8879 C C . ASN B 1 306 ? -22.656 -4.551 -3.102 1 97.44 306 ASN B C 1
ATOM 8881 O O . ASN B 1 306 ? -23.141 -4.594 -1.968 1 97.44 306 ASN B O 1
ATOM 8885 N N . GLY B 1 307 ? -23.281 -4.035 -4.195 1 97.19 307 GLY B N 1
ATOM 8886 C CA . GLY B 1 307 ? -24.641 -3.555 -4.039 1 97.19 307 GLY B CA 1
ATOM 8887 C C . GLY B 1 307 ? -25.453 -3.619 -5.324 1 97.19 307 GLY B C 1
ATOM 8888 O O . GLY B 1 307 ? -24.906 -3.959 -6.383 1 97.19 307 GLY B O 1
ATOM 8889 N N . ARG B 1 308 ? -26.672 -3.48 -5.172 1 97.56 308 ARG B N 1
ATOM 8890 C CA . ARG B 1 308 ? -27.641 -3.24 -6.238 1 97.56 308 ARG B CA 1
ATOM 8891 C C . ARG B 1 308 ? -28.609 -2.121 -5.855 1 97.56 308 ARG B C 1
ATOM 8893 O O . ARG B 1 308 ? -29.266 -2.186 -4.812 1 97.56 308 ARG B O 1
ATOM 8900 N N . TYR B 1 309 ? -28.594 -1.094 -6.621 1 97.62 309 TYR B N 1
ATOM 8901 C CA . TYR B 1 309 ? -29.484 0.038 -6.398 1 97.62 309 TYR B CA 1
ATOM 8902 C C . TYR B 1 309 ? -30.422 0.232 -7.578 1 97.62 309 TYR B C 1
ATOM 8904 O O . TYR B 1 309 ? -29.984 0.392 -8.719 1 97.62 309 TYR B O 1
ATOM 8912 N N . HIS B 1 310 ? -31.734 0.239 -7.27 1 97.12 310 HIS B N 1
ATOM 8913 C CA . HIS B 1 310 ? -32.719 0.475 -8.32 1 97.12 310 HIS B CA 1
ATOM 8914 C C . HIS B 1 310 ? -32.844 1.962 -8.633 1 97.12 310 HIS B C 1
ATOM 8916 O O . HIS B 1 310 ? -33.594 2.678 -7.98 1 97.12 310 HIS B O 1
ATOM 8922 N N . ILE B 1 311 ? -32.125 2.395 -9.609 1 95.88 311 ILE B N 1
ATOM 8923 C CA . ILE B 1 311 ? -32.188 3.799 -10 1 95.88 311 ILE B CA 1
ATOM 8924 C C . ILE B 1 311 ? -33.594 4.156 -10.398 1 95.88 311 ILE B C 1
ATOM 8926 O O . ILE B 1 311 ? -34.125 5.211 -10.023 1 95.88 311 ILE B O 1
ATOM 8930 N N . ASN B 1 312 ? -34.25 3.357 -11.188 1 92.94 312 ASN B N 1
ATOM 8931 C CA . ASN B 1 312 ? -35.656 3.371 -11.555 1 92.94 312 ASN B CA 1
ATOM 8932 C C . ASN B 1 312 ? -36.156 1.972 -11.898 1 92.94 312 ASN B C 1
ATOM 8934 O O . ASN B 1 312 ? -35.5 0.977 -11.562 1 92.94 312 ASN B O 1
ATOM 8938 N N . ASP B 1 313 ? -37.25 1.826 -12.469 1 90.56 313 ASP B N 1
ATOM 8939 C CA . ASP B 1 313 ? -37.875 0.527 -12.703 1 90.56 313 ASP B CA 1
ATOM 8940 C C . ASP B 1 313 ? -37.125 -0.25 -13.789 1 90.56 313 ASP B C 1
ATOM 8942 O O . ASP B 1 313 ? -37.312 -1.465 -13.914 1 90.56 313 ASP B O 1
ATOM 8946 N N . SER B 1 314 ? -36.25 0.379 -14.523 1 92.88 314 SER B N 1
ATOM 8947 C CA . SER B 1 314 ? -35.656 -0.283 -15.688 1 92.88 314 SER B CA 1
ATOM 8948 C C . SER B 1 314 ? -34.156 -0.323 -15.594 1 92.88 314 SER B C 1
ATOM 8950 O O . SER B 1 314 ? -33.5 -0.968 -16.422 1 92.88 314 SER B O 1
ATOM 8952 N N . VAL B 1 315 ? -33.594 0.424 -14.688 1 95.69 315 VAL B N 1
ATOM 8953 C CA . VAL B 1 315 ? -32.156 0.515 -14.648 1 95.69 315 VAL B CA 1
ATOM 8954 C C . VAL B 1 315 ? -31.656 0.263 -13.227 1 95.69 315 VAL B C 1
ATOM 8956 O O . VAL B 1 315 ? -32.125 0.897 -12.273 1 95.69 315 VAL B O 1
ATOM 8959 N N . ASP B 1 316 ? -30.688 -0.662 -13.086 1 97.12 316 ASP B N 1
ATOM 8960 C CA . ASP B 1 316 ? -30 -0.934 -11.828 1 97.12 316 ASP B CA 1
ATOM 8961 C C . ASP B 1 316 ? -28.547 -0.506 -11.898 1 97.12 316 ASP B C 1
ATOM 8963 O O . ASP B 1 316 ? -27.891 -0.663 -12.93 1 97.12 316 ASP B O 1
ATOM 8967 N N . PHE B 1 317 ? -28.109 0.114 -10.828 1 97.75 317 PHE B N 1
ATOM 8968 C CA . PHE B 1 317 ? -26.688 0.316 -10.609 1 97.75 317 PHE B CA 1
ATOM 8969 C C . PHE B 1 317 ? -26.109 -0.793 -9.742 1 97.75 317 PHE B C 1
ATOM 8971 O O . PHE B 1 317 ? -26.609 -1.049 -8.641 1 97.75 317 PHE B O 1
ATOM 8978 N N . VAL B 1 318 ? -25.094 -1.507 -10.234 1 97.25 318 VAL B N 1
ATOM 8979 C CA . VAL B 1 318 ? -24.547 -2.666 -9.539 1 97.25 318 VAL B CA 1
ATOM 8980 C C . VAL B 1 318 ? -23.047 -2.467 -9.312 1 97.25 318 VAL B C 1
ATOM 8982 O O . VAL B 1 318 ? -22.219 -3.055 -10.016 1 97.25 318 VAL B O 1
ATOM 8985 N N . PRO B 1 319 ? -22.688 -1.76 -8.227 1 96.94 319 PRO B N 1
ATOM 8986 C CA . PRO B 1 319 ? -21.266 -1.543 -7.93 1 96.94 319 PRO B CA 1
ATOM 8987 C C . PRO B 1 319 ? -20.609 -2.742 -7.242 1 96.94 319 PRO B C 1
ATOM 8989 O O . PRO B 1 319 ? -21.266 -3.424 -6.441 1 96.94 319 PRO B O 1
ATOM 8992 N N . GLN B 1 320 ? -19.391 -2.994 -7.559 1 96.75 320 GLN B N 1
ATOM 8993 C CA . GLN B 1 320 ? -18.547 -3.977 -6.895 1 96.75 320 GLN B CA 1
ATOM 8994 C C . GLN B 1 320 ? -17.141 -3.412 -6.629 1 96.75 320 GLN B C 1
ATOM 8996 O O . GLN B 1 320 ? -16.484 -2.92 -7.547 1 96.75 320 GLN B O 1
ATOM 9001 N N . LEU B 1 321 ? -16.766 -3.479 -5.387 1 96.88 321 LEU B N 1
ATOM 9002 C CA . LEU B 1 321 ? -15.43 -3.035 -4.992 1 96.88 321 LEU B CA 1
ATOM 9003 C C . LEU B 1 321 ? -14.719 -4.109 -4.172 1 96.88 321 LEU B C 1
ATOM 9005 O O . LEU B 1 321 ? -15.305 -4.668 -3.238 1 96.88 321 LEU B O 1
ATOM 9009 N N . ILE B 1 322 ? -13.461 -4.438 -4.516 1 96 322 ILE B N 1
ATOM 9010 C CA . ILE B 1 322 ? -12.633 -5.332 -3.719 1 96 322 ILE B CA 1
ATOM 9011 C C . ILE B 1 322 ? -11.242 -4.723 -3.541 1 96 322 ILE B C 1
ATOM 9013 O O . ILE B 1 322 ? -10.633 -4.258 -4.508 1 96 322 ILE B O 1
ATOM 9017 N N . ALA B 1 323 ? -10.812 -4.625 -2.365 1 95.62 323 ALA B N 1
ATOM 9018 C CA . ALA B 1 323 ? -9.477 -4.156 -2.018 1 95.62 323 ALA B CA 1
ATOM 9019 C C . ALA B 1 323 ? -8.758 -5.164 -1.126 1 95.62 323 ALA B C 1
ATOM 9021 O O . ALA B 1 323 ? -9.367 -5.754 -0.23 1 95.62 323 ALA B O 1
ATOM 9022 N N . SER B 1 324 ? -7.461 -5.375 -1.439 1 95.88 324 SER B N 1
ATOM 9023 C CA . SER B 1 324 ? -6.676 -6.344 -0.684 1 95.88 324 SER B CA 1
ATOM 9024 C C . SER B 1 324 ? -5.262 -5.836 -0.432 1 95.88 324 SER B C 1
ATOM 9026 O O . SER B 1 324 ? -4.672 -5.168 -1.286 1 95.88 324 SER B O 1
ATOM 9028 N N . ARG B 1 325 ? -4.758 -6.074 0.705 1 95.62 325 ARG B N 1
ATOM 9029 C CA . ARG B 1 325 ? -3.359 -5.887 1.072 1 95.62 325 ARG B CA 1
ATOM 9030 C C . ARG B 1 325 ? -2.746 -7.188 1.583 1 95.62 325 ARG B C 1
ATOM 9032 O O . ARG B 1 325 ? -3.188 -7.73 2.598 1 95.62 325 ARG B O 1
ATOM 9039 N N . VAL B 1 326 ? -1.792 -7.691 0.876 1 96.25 326 VAL B N 1
ATOM 9040 C CA . VAL B 1 326 ? -1.081 -8.906 1.248 1 96.25 326 VAL B CA 1
ATOM 9041 C C . VAL B 1 326 ? 0.352 -8.57 1.651 1 96.25 326 VAL B C 1
ATOM 9043 O O . VAL B 1 326 ? 1.114 -8.023 0.853 1 96.25 326 VAL B O 1
ATOM 9046 N N . GLU B 1 327 ? 0.658 -8.836 2.84 1 95.75 327 GLU B N 1
ATOM 9047 C CA . GLU B 1 327 ? 2.027 -8.703 3.33 1 95.75 327 GLU B CA 1
ATOM 9048 C C . GLU B 1 327 ? 2.689 -10.07 3.48 1 95.75 327 GLU B C 1
ATOM 9050 O O . GLU B 1 327 ? 2.088 -11.008 4.016 1 95.75 327 GLU B O 1
ATOM 9055 N N . SER B 1 328 ? 3.906 -10.164 3.008 1 97.56 328 SER B N 1
ATOM 9056 C CA . SER B 1 328 ? 4.641 -11.43 3.049 1 97.56 328 SER B CA 1
ATOM 9057 C C . SER B 1 328 ? 6.082 -11.211 3.492 1 97.56 328 SER B C 1
ATOM 9059 O O . SER B 1 328 ? 6.734 -10.258 3.064 1 97.56 328 SER B O 1
ATOM 9061 N N . PHE B 1 329 ? 6.52 -12.055 4.402 1 97.25 329 PHE B N 1
ATOM 9062 C CA . PHE B 1 329 ? 7.906 -12.078 4.855 1 97.25 329 PHE B CA 1
ATOM 9063 C C . PHE B 1 329 ? 8.594 -13.367 4.43 1 97.25 329 PHE B C 1
ATOM 9065 O O . PHE B 1 329 ? 8.039 -14.453 4.594 1 97.25 329 PHE B O 1
ATOM 9072 N N . GLY B 1 330 ? 9.742 -13.188 3.797 1 97.62 330 GLY B N 1
ATOM 9073 C CA . GLY B 1 330 ? 10.625 -14.297 3.463 1 97.62 330 GLY B CA 1
ATOM 9074 C C . GLY B 1 330 ? 12.047 -14.102 3.951 1 97.62 330 GLY B C 1
ATOM 9075 O O . GLY B 1 330 ? 12.492 -12.961 4.141 1 97.62 330 GLY B O 1
ATOM 9076 N N . ARG B 1 331 ? 12.781 -15.25 4.172 1 95.94 331 ARG B N 1
ATOM 9077 C CA . ARG B 1 331 ? 14.164 -15.188 4.629 1 95.94 331 ARG B CA 1
ATOM 9078 C C . ARG B 1 331 ? 15.047 -16.156 3.857 1 95.94 331 ARG B C 1
ATOM 9080 O O . ARG B 1 331 ? 14.695 -17.328 3.705 1 95.94 331 ARG B O 1
ATOM 9087 N N . PHE B 1 332 ? 16.141 -15.664 3.375 1 93 332 PHE B N 1
ATOM 9088 C CA . PHE B 1 332 ? 17.219 -16.453 2.785 1 93 332 PHE B CA 1
ATOM 9089 C C . PHE B 1 332 ? 18.453 -16.438 3.672 1 93 332 PHE B C 1
ATOM 9091 O O . PHE B 1 332 ? 18.562 -15.602 4.582 1 93 332 PHE B O 1
ATOM 9098 N N . ALA B 1 333 ? 19.328 -17.344 3.367 1 93.88 333 ALA B N 1
ATOM 9099 C CA . ALA B 1 333 ? 20.625 -17.344 4.023 1 93.88 333 ALA B CA 1
ATOM 9100 C C . ALA B 1 333 ? 21.406 -16.078 3.666 1 93.88 333 ALA B C 1
ATOM 9102 O O . ALA B 1 333 ? 21.062 -15.375 2.709 1 93.88 333 ALA B O 1
ATOM 9103 N N . PRO B 1 334 ? 22.359 -15.75 4.496 1 94.56 334 PRO B N 1
ATOM 9104 C CA . PRO B 1 334 ? 23.203 -14.602 4.16 1 94.56 334 PRO B CA 1
ATOM 9105 C C . PRO B 1 334 ? 23.75 -14.672 2.738 1 94.56 334 PRO B C 1
ATOM 9107 O O . PRO B 1 334 ? 23.922 -15.766 2.186 1 94.56 334 PRO B O 1
ATOM 9110 N N . ALA B 1 335 ? 24.016 -13.5 2.188 1 93.81 335 ALA B N 1
ATOM 9111 C CA . ALA B 1 335 ? 24.5 -13.414 0.812 1 93.81 335 ALA B CA 1
ATOM 9112 C C . ALA B 1 335 ? 25.812 -14.18 0.639 1 93.81 335 ALA B C 1
ATOM 9114 O O . ALA B 1 335 ? 26.609 -14.266 1.569 1 93.81 335 ALA B O 1
ATOM 9115 N N . ALA B 1 336 ? 25.984 -14.758 -0.494 1 92.38 336 ALA B N 1
ATOM 9116 C CA . ALA B 1 336 ? 27.172 -15.508 -0.872 1 92.38 336 ALA B CA 1
ATOM 9117 C C . ALA B 1 336 ? 27.844 -14.898 -2.1 1 92.38 336 ALA B C 1
ATOM 9119 O O . ALA B 1 336 ? 27.156 -14.461 -3.033 1 92.38 336 ALA B O 1
ATOM 9120 N N . GLY B 1 337 ? 29.094 -14.789 -2.006 1 88.5 337 GLY B N 1
ATOM 9121 C CA . GLY B 1 337 ? 29.828 -14.25 -3.145 1 88.5 337 GLY B CA 1
ATOM 9122 C C . GLY B 1 337 ? 31.25 -14.75 -3.23 1 88.5 337 GLY B C 1
ATOM 9123 O O . GLY B 1 337 ? 31.766 -15.359 -2.287 1 88.5 337 GLY B O 1
ATOM 9124 N N . SER B 1 338 ? 31.828 -14.594 -4.383 1 88.62 338 SER B N 1
ATOM 9125 C CA . SER B 1 338 ? 33.25 -14.883 -4.609 1 88.62 338 SER B CA 1
ATOM 9126 C C . SER B 1 338 ? 34 -13.648 -5.082 1 88.62 338 SER B C 1
ATOM 9128 O O . SER B 1 338 ? 33.406 -12.773 -5.727 1 88.62 338 SER B O 1
ATOM 9130 N N . PHE B 1 339 ? 35.25 -13.648 -4.633 1 89.56 339 PHE B N 1
ATOM 9131 C CA . PHE B 1 339 ? 36.062 -12.492 -4.992 1 89.56 339 PHE B CA 1
ATOM 9132 C C . PHE B 1 339 ? 37.438 -12.938 -5.508 1 89.56 339 PHE B C 1
ATOM 9134 O O . PHE B 1 339 ? 38 -13.898 -5 1 89.56 339 PHE B O 1
ATOM 9141 N N . ALA B 1 340 ? 37.844 -12.156 -6.441 1 87.44 340 ALA B N 1
ATOM 9142 C CA . ALA B 1 340 ? 39.188 -12.367 -6.973 1 87.44 340 ALA B CA 1
ATOM 9143 C C . ALA B 1 340 ? 40.219 -11.562 -6.191 1 87.44 340 ALA B C 1
ATOM 9145 O O . ALA B 1 340 ? 39.969 -10.406 -5.824 1 87.44 340 ALA B O 1
ATOM 9146 N N . VAL B 1 341 ? 41.281 -12.211 -5.844 1 91.88 341 VAL B N 1
ATOM 9147 C CA . VAL B 1 341 ? 42.375 -11.562 -5.164 1 91.88 341 VAL B CA 1
ATOM 9148 C C . VAL B 1 341 ? 43.594 -11.461 -6.109 1 91.88 341 VAL B C 1
ATOM 9150 O O . VAL B 1 341 ? 44.156 -12.477 -6.492 1 91.88 341 VAL B O 1
ATOM 9153 N N . ASP B 1 342 ? 43.969 -10.266 -6.277 1 88.75 342 ASP B N 1
ATOM 9154 C CA . ASP B 1 342 ? 45 -9.961 -7.258 1 88.75 342 ASP B CA 1
ATOM 9155 C C . ASP B 1 342 ? 46.406 -10.125 -6.652 1 88.75 342 ASP B C 1
ATOM 9157 O O . ASP B 1 342 ? 46.75 -9.406 -5.715 1 88.75 342 ASP B O 1
ATOM 9161 N N . PRO B 1 343 ? 47.25 -10.992 -7.25 1 91.75 343 PRO B N 1
ATOM 9162 C CA . PRO B 1 343 ? 48.594 -11.188 -6.711 1 91.75 343 PRO B CA 1
ATOM 9163 C C . PRO B 1 343 ? 49.5 -10 -6.984 1 91.75 343 PRO B C 1
ATOM 9165 O O . PRO B 1 343 ? 50.562 -9.859 -6.336 1 91.75 343 PRO B O 1
ATOM 9168 N N . SER B 1 344 ? 49.156 -9.18 -7.895 1 87.31 344 SER B N 1
ATOM 9169 C CA . SER B 1 344 ? 50 -8.047 -8.234 1 87.31 344 SER B CA 1
ATOM 9170 C C . SER B 1 344 ? 49.781 -6.871 -7.297 1 87.31 344 SER B C 1
ATOM 9172 O O . SER B 1 344 ? 50.562 -5.926 -7.266 1 87.31 344 SER B O 1
ATOM 9174 N 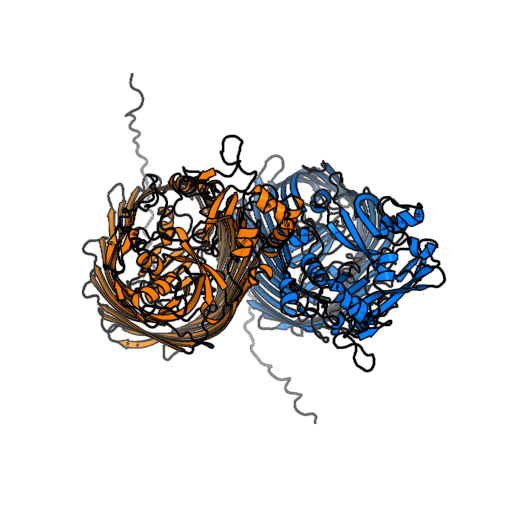N . ASN B 1 345 ? 48.75 -6.895 -6.586 1 85.44 345 ASN B N 1
ATOM 9175 C CA . ASN B 1 345 ? 48.438 -5.844 -5.625 1 85.44 345 ASN B CA 1
ATOM 9176 C C . ASN B 1 345 ? 49.219 -6.016 -4.328 1 85.44 345 ASN B C 1
ATOM 9178 O O . ASN B 1 345 ? 49 -6.992 -3.6 1 85.44 345 ASN B O 1
ATOM 9182 N N . PRO B 1 346 ? 50.062 -5.059 -3.979 1 87.19 346 PRO B N 1
ATOM 9183 C CA . PRO B 1 346 ? 50.906 -5.227 -2.795 1 87.19 346 PRO B CA 1
ATOM 9184 C C . PRO B 1 346 ? 50.094 -5.348 -1.505 1 87.19 346 PRO B C 1
ATOM 9186 O O . PRO B 1 346 ? 50.562 -5.941 -0.531 1 87.19 346 PRO B O 1
ATOM 9189 N N . LYS B 1 347 ? 48.938 -4.902 -1.513 1 87.94 347 LYS B N 1
ATOM 9190 C CA . LYS B 1 347 ? 48.094 -4.965 -0.316 1 87.94 347 LYS B CA 1
ATOM 9191 C C . LYS B 1 347 ? 47.594 -6.383 -0.08 1 87.94 347 LYS B C 1
ATOM 9193 O O . LYS B 1 347 ? 47.094 -6.699 1.008 1 87.94 347 LYS B O 1
ATOM 9198 N N . ASN B 1 348 ? 47.844 -7.297 -1.075 1 91.31 348 ASN B N 1
ATOM 9199 C CA . ASN B 1 348 ? 47.344 -8.664 -0.973 1 91.31 348 ASN B CA 1
ATOM 9200 C C . ASN B 1 348 ? 48.469 -9.633 -0.624 1 91.31 348 ASN B C 1
ATOM 9202 O O . ASN B 1 348 ? 48.25 -10.844 -0.55 1 91.31 348 ASN B O 1
ATOM 9206 N N . THR B 1 349 ? 49.625 -9.078 -0.386 1 92.38 349 THR B N 1
ATOM 9207 C CA . THR B 1 349 ? 50.781 -9.938 -0.111 1 92.38 349 THR B CA 1
ATOM 9208 C C . THR B 1 349 ? 50.5 -10.812 1.112 1 92.38 349 THR B C 1
ATOM 9210 O O . THR B 1 349 ? 50.781 -12.016 1.093 1 92.38 349 THR B O 1
ATOM 9213 N N . GLN B 1 350 ? 50.031 -10.188 2.094 1 92.81 350 GLN B N 1
ATOM 9214 C CA . GLN B 1 350 ? 49.75 -10.93 3.322 1 92.81 350 GLN B CA 1
ATOM 9215 C C . GLN B 1 350 ? 48.688 -12.008 3.1 1 92.81 350 GLN B C 1
ATOM 9217 O O . GLN B 1 350 ? 48.781 -13.078 3.705 1 92.81 350 GLN B O 1
ATOM 9222 N N . PHE B 1 351 ? 47.781 -11.797 2.299 1 95.31 351 PHE B N 1
ATOM 9223 C CA . PHE B 1 351 ? 46.75 -12.766 1.973 1 95.31 351 PHE B CA 1
ATOM 9224 C C . PHE B 1 351 ? 47.344 -14.016 1.351 1 95.31 351 PHE B C 1
ATOM 9226 O O . PHE B 1 351 ? 47.031 -15.141 1.761 1 95.31 351 PHE B O 1
ATOM 9233 N N . PHE B 1 352 ? 48.188 -13.859 0.414 1 96.25 352 PHE B N 1
ATOM 9234 C CA . PHE B 1 352 ? 48.812 -14.984 -0.264 1 96.25 352 PHE B CA 1
ATOM 9235 C C . PHE B 1 352 ? 49.688 -15.766 0.699 1 96.25 352 PHE B C 1
ATOM 9237 O O . PHE B 1 352 ? 49.656 -17 0.717 1 96.25 352 PHE B O 1
ATOM 9244 N N . THR B 1 353 ? 50.406 -14.992 1.521 1 95.44 353 THR B N 1
ATOM 9245 C CA . THR B 1 353 ? 51.25 -15.641 2.498 1 95.44 353 THR B CA 1
ATOM 9246 C C . THR B 1 353 ? 50.438 -16.422 3.518 1 95.44 353 THR B C 1
ATOM 9248 O O . THR B 1 353 ? 50.719 -17.594 3.787 1 95.44 353 THR B O 1
ATOM 9251 N N . ASP B 1 354 ? 49.406 -15.844 3.996 1 95.44 354 ASP B N 1
ATOM 9252 C CA . ASP B 1 354 ? 48.594 -16.438 5.043 1 95.44 354 ASP B CA 1
ATOM 9253 C C . ASP B 1 354 ? 47.906 -17.719 4.535 1 95.44 354 ASP B C 1
ATOM 9255 O O . ASP B 1 354 ? 47.656 -18.641 5.309 1 95.44 354 ASP B O 1
ATOM 9259 N N . ASN B 1 355 ? 47.625 -17.766 3.279 1 96.5 355 ASN B N 1
ATOM 9260 C CA . ASN B 1 355 ? 46.844 -18.875 2.738 1 96.5 355 ASN B CA 1
ATOM 9261 C C . ASN B 1 355 ? 47.719 -19.891 2.014 1 96.5 355 ASN B C 1
ATOM 9263 O O . ASN B 1 355 ? 47.219 -20.781 1.323 1 96.5 355 ASN B O 1
ATOM 9267 N N . GLY B 1 356 ? 49.062 -19.672 2.143 1 95.75 356 GLY B N 1
ATOM 9268 C CA . GLY B 1 356 ? 50 -20.594 1.562 1 95.75 356 GLY B CA 1
ATOM 9269 C C . GLY B 1 356 ? 50 -20.594 0.044 1 95.75 356 GLY B C 1
ATOM 9270 O O . GLY B 1 356 ? 50.219 -21.625 -0.591 1 95.75 356 GLY B O 1
ATOM 9271 N N . LEU B 1 357 ? 49.688 -19.469 -0.514 1 96.75 357 LEU B N 1
ATOM 9272 C CA . LEU B 1 357 ? 49.625 -19.328 -1.964 1 96.75 357 LEU B CA 1
ATOM 9273 C C . LEU B 1 357 ? 50.875 -18.656 -2.504 1 96.75 357 LEU B C 1
ATOM 9275 O O . LEU B 1 357 ? 51.531 -17.875 -1.799 1 96.75 357 LEU B O 1
ATOM 9279 N N . ASP B 1 358 ? 51.188 -19.031 -3.664 1 96.5 358 ASP B N 1
ATOM 9280 C CA . ASP B 1 358 ? 52.344 -18.469 -4.332 1 96.5 358 ASP B CA 1
ATOM 9281 C C . ASP B 1 358 ? 51.969 -17.328 -5.266 1 96.5 358 ASP B C 1
ATOM 9283 O O . ASP B 1 358 ? 51.531 -17.562 -6.395 1 96.5 358 ASP B O 1
ATOM 9287 N N . ALA B 1 359 ? 52.156 -16.125 -4.773 1 95.38 359 ALA B N 1
ATOM 9288 C CA . ALA B 1 359 ? 51.75 -14.953 -5.539 1 95.38 359 ALA B CA 1
ATOM 9289 C C . ALA B 1 359 ? 52.5 -14.891 -6.879 1 95.38 359 ALA B C 1
ATOM 9291 O O . ALA B 1 359 ? 51.906 -14.508 -7.895 1 95.38 359 ALA B O 1
ATOM 9292 N N . ALA B 1 360 ? 53.75 -15.266 -6.859 1 93.81 360 ALA B N 1
ATOM 9293 C CA . ALA B 1 360 ? 54.562 -15.211 -8.07 1 93.81 360 ALA B CA 1
ATOM 9294 C C . ALA B 1 360 ? 54.094 -16.234 -9.102 1 93.81 360 ALA B C 1
ATOM 9296 O O . ALA B 1 360 ? 53.969 -15.914 -10.289 1 93.81 360 ALA B O 1
ATOM 9297 N N . ALA B 1 361 ? 53.906 -17.359 -8.617 1 94.12 361 ALA B N 1
ATOM 9298 C CA . ALA B 1 361 ? 53.375 -18.406 -9.516 1 94.12 361 ALA B CA 1
ATOM 9299 C C . ALA B 1 361 ? 52 -18.031 -10.055 1 94.12 361 ALA B C 1
ATOM 9301 O O . ALA B 1 361 ? 51.688 -18.312 -11.211 1 94.12 361 ALA B O 1
ATOM 9302 N N . THR B 1 362 ? 51.219 -17.484 -9.18 1 93.62 362 THR B N 1
ATOM 9303 C CA . THR B 1 362 ? 49.875 -17.047 -9.586 1 93.62 362 THR B CA 1
ATOM 9304 C C . THR B 1 362 ? 49.969 -15.992 -10.68 1 93.62 362 THR B C 1
ATOM 9306 O O . THR B 1 362 ? 49.281 -16.094 -11.695 1 93.62 362 THR B O 1
ATOM 9309 N N . LEU B 1 363 ? 50.781 -15.07 -10.43 1 92.38 363 LEU B N 1
ATOM 9310 C CA . LEU B 1 363 ? 51 -14 -11.398 1 92.38 363 LEU B CA 1
ATOM 9311 C C . LEU B 1 363 ? 51.562 -14.547 -12.703 1 92.38 363 LEU B C 1
ATOM 9313 O O . LEU B 1 363 ? 51.156 -14.141 -13.789 1 92.38 363 LEU B O 1
ATOM 9317 N N . GLY B 1 364 ? 52.5 -15.367 -12.586 1 90.19 364 GLY B N 1
ATOM 9318 C CA . GLY B 1 364 ? 53.125 -15.969 -13.75 1 90.19 364 GLY B CA 1
ATOM 9319 C C . GLY B 1 364 ? 52.156 -16.766 -14.609 1 90.19 364 GLY B C 1
ATOM 9320 O O . GLY B 1 364 ? 52.344 -16.844 -15.828 1 90.19 364 GLY B O 1
ATOM 9321 N N . ALA B 1 365 ? 51.25 -17.297 -13.945 1 88.94 365 ALA B N 1
ATOM 9322 C CA . ALA B 1 365 ? 50.25 -18.078 -14.656 1 88.94 365 ALA B CA 1
ATOM 9323 C C . ALA B 1 365 ? 49.125 -17.188 -15.195 1 88.94 365 ALA B C 1
ATOM 9325 O O . ALA B 1 365 ? 48.219 -17.656 -15.891 1 88.94 365 ALA B O 1
ATOM 9326 N N . GLY B 1 366 ? 49.188 -15.875 -14.914 1 87.69 366 GLY B N 1
ATOM 9327 C CA . GLY B 1 366 ? 48.156 -14.953 -15.32 1 87.69 366 GLY B CA 1
ATOM 9328 C C . GLY B 1 366 ? 46.844 -15.195 -14.602 1 87.69 366 GLY B C 1
ATOM 9329 O O . GLY B 1 366 ? 45.75 -14.992 -15.18 1 87.69 366 GLY B O 1
ATOM 9330 N N . GLU B 1 367 ? 46.938 -15.742 -13.422 1 86.94 367 GLU B N 1
ATOM 9331 C CA . GLU B 1 367 ? 45.75 -16.125 -12.664 1 86.94 367 GLU B CA 1
ATOM 9332 C C . GLU B 1 367 ? 45.562 -15.242 -11.438 1 86.94 367 GLU B C 1
ATOM 9334 O O . GLU B 1 367 ? 46.375 -14.352 -11.18 1 86.94 367 GLU B O 1
ATOM 9339 N N . MET B 1 368 ? 44.375 -15.461 -10.758 1 90 368 MET B N 1
ATOM 9340 C CA . MET B 1 368 ? 44.062 -14.859 -9.469 1 90 368 MET B CA 1
ATOM 9341 C C . MET B 1 368 ? 43.812 -15.938 -8.422 1 90 368 MET B C 1
ATOM 9343 O O . MET B 1 368 ? 43.719 -17.125 -8.75 1 90 368 MET B O 1
ATOM 9347 N N . ALA B 1 369 ? 43.781 -15.508 -7.203 1 93.88 369 ALA B N 1
ATOM 9348 C CA . ALA B 1 369 ? 43.188 -16.344 -6.172 1 93.88 369 ALA B CA 1
ATOM 9349 C C . ALA B 1 369 ? 41.719 -16.016 -5.98 1 93.88 369 ALA B C 1
ATOM 9351 O O . ALA B 1 369 ? 41.281 -14.898 -6.293 1 93.88 369 ALA B O 1
ATOM 9352 N N . TYR B 1 370 ? 40.938 -16.969 -5.59 1 91.81 370 TYR B N 1
ATOM 9353 C CA . TYR B 1 370 ? 39.5 -16.766 -5.422 1 91.81 370 TYR B CA 1
ATOM 9354 C C . TYR B 1 370 ? 39.062 -17.109 -4.004 1 91.81 370 TYR B C 1
ATOM 9356 O O . TYR B 1 370 ? 39.344 -18.203 -3.506 1 91.81 370 TYR B O 1
ATOM 9364 N N . ALA B 1 371 ? 38.406 -16.203 -3.404 1 94.81 371 ALA B N 1
ATOM 9365 C CA . ALA B 1 371 ? 37.812 -16.422 -2.09 1 94.81 371 ALA B CA 1
ATOM 9366 C C . ALA B 1 371 ? 36.312 -16.672 -2.199 1 94.81 371 ALA B C 1
ATOM 9368 O O . ALA B 1 371 ? 35.625 -15.938 -2.898 1 94.81 371 ALA B O 1
ATOM 9369 N N . TYR B 1 372 ? 35.844 -17.734 -1.642 1 93.75 372 TYR B N 1
ATOM 9370 C CA . TYR B 1 372 ? 34.406 -18.047 -1.512 1 93.75 372 TYR B CA 1
ATOM 9371 C C . TYR B 1 372 ? 33.906 -17.672 -0.124 1 93.75 372 TYR B C 1
ATOM 9373 O O . TYR B 1 372 ? 34.344 -18.25 0.877 1 93.75 372 TYR B O 1
ATOM 9381 N N . TYR B 1 373 ? 32.969 -16.812 -0.112 1 95.69 373 TYR B N 1
ATOM 9382 C CA . TYR B 1 373 ? 32.719 -16.109 1.137 1 95.69 373 TYR B CA 1
ATOM 9383 C C . TYR B 1 373 ? 31.203 -16 1.395 1 95.69 373 TYR B C 1
ATOM 9385 O O . TYR B 1 373 ? 30.438 -15.734 0.476 1 95.69 373 TYR B O 1
ATOM 9393 N N . ARG B 1 374 ? 30.797 -16.328 2.635 1 95.69 374 ARG B N 1
ATOM 9394 C CA . ARG B 1 374 ? 29.438 -16.062 3.115 1 95.69 374 ARG B CA 1
ATOM 9395 C C . ARG B 1 374 ? 29.406 -14.789 3.959 1 95.69 374 ARG B C 1
ATOM 9397 O O . ARG B 1 374 ? 30.125 -14.672 4.945 1 95.69 374 ARG B O 1
ATOM 9404 N N . PHE B 1 375 ? 28.5 -13.883 3.668 1 96.12 375 PHE B N 1
ATOM 9405 C CA . PHE B 1 375 ? 28.438 -12.609 4.383 1 96.12 375 PHE B CA 1
ATOM 9406 C C . PHE B 1 375 ? 27.516 -12.727 5.594 1 96.12 375 PHE B C 1
ATOM 9408 O O . PHE B 1 375 ? 26.609 -11.914 5.77 1 96.12 375 PHE B O 1
ATOM 9415 N N . ASN B 1 376 ? 27.797 -13.664 6.48 1 95.19 376 ASN B N 1
ATOM 9416 C CA . ASN B 1 376 ? 26.984 -13.93 7.66 1 95.19 376 ASN B CA 1
ATOM 9417 C C . ASN B 1 376 ? 27.016 -12.766 8.641 1 95.19 376 ASN B C 1
ATOM 9419 O O . ASN B 1 376 ? 26.078 -12.555 9.406 1 95.19 376 ASN B O 1
ATOM 9423 N N . ASN B 1 377 ? 28.078 -11.945 8.602 1 95.44 377 ASN B N 1
ATOM 9424 C CA . ASN B 1 377 ? 28.172 -10.805 9.5 1 95.44 377 ASN B CA 1
ATOM 9425 C C . ASN B 1 377 ? 27.266 -9.664 9.047 1 95.44 377 ASN B C 1
ATOM 9427 O O . ASN B 1 377 ? 27 -8.734 9.82 1 95.44 377 ASN B O 1
ATOM 9431 N N . VAL B 1 378 ? 26.891 -9.68 7.801 1 94.31 378 VAL B N 1
ATOM 9432 C CA . VAL B 1 378 ? 25.891 -8.719 7.32 1 94.31 378 VAL B CA 1
ATOM 9433 C C . VAL B 1 378 ? 24.5 -9.133 7.789 1 94.31 378 VAL B C 1
ATOM 9435 O O . VAL B 1 378 ? 23.641 -8.281 8.008 1 94.31 378 VAL B O 1
ATOM 9438 N N . GLY B 1 379 ? 24.297 -10.453 7.977 1 94.81 379 GLY B N 1
ATOM 9439 C CA . GLY B 1 379 ? 23.016 -10.984 8.398 1 94.81 379 GLY B CA 1
ATOM 9440 C C . GLY B 1 379 ? 22.281 -11.719 7.297 1 94.81 379 GLY B C 1
ATOM 9441 O O . GLY B 1 379 ? 22.766 -11.797 6.164 1 94.81 379 GLY B O 1
ATOM 9442 N N . THR B 1 380 ? 21.094 -12.305 7.594 1 95.69 380 THR B N 1
ATOM 9443 C CA . THR B 1 380 ? 20.281 -13.023 6.633 1 95.69 380 THR B CA 1
ATOM 9444 C C . THR B 1 380 ? 19.641 -12.062 5.629 1 95.69 380 THR B C 1
ATOM 9446 O O . THR B 1 380 ? 19.516 -10.867 5.902 1 95.69 380 THR B O 1
ATOM 9449 N N . ARG B 1 381 ? 19.406 -12.586 4.465 1 94.38 381 ARG B N 1
ATOM 9450 C CA . ARG B 1 381 ? 18.641 -11.82 3.486 1 94.38 381 ARG B CA 1
ATOM 9451 C C . ARG B 1 381 ? 17.141 -11.922 3.768 1 94.38 381 ARG B C 1
ATOM 9453 O O . ARG B 1 381 ? 16.531 -12.969 3.562 1 94.38 381 ARG B O 1
ATOM 9460 N N . ASP B 1 382 ? 16.609 -10.883 4.293 1 95.88 382 ASP B N 1
ATOM 9461 C CA . ASP B 1 382 ? 15.195 -10.805 4.633 1 95.88 382 ASP B CA 1
ATOM 9462 C C . ASP B 1 382 ? 14.438 -9.953 3.617 1 95.88 382 ASP B C 1
ATOM 9464 O O . ASP B 1 382 ? 14.891 -8.867 3.24 1 95.88 382 ASP B O 1
ATOM 9468 N N . ASN B 1 383 ? 13.375 -10.516 3.111 1 95.5 383 ASN B N 1
ATOM 9469 C CA . ASN B 1 383 ? 12.555 -9.828 2.117 1 95.5 383 ASN B CA 1
ATOM 9470 C C . ASN B 1 383 ? 11.141 -9.57 2.631 1 95.5 383 ASN B C 1
ATOM 9472 O O . ASN B 1 383 ? 10.453 -10.508 3.057 1 95.5 383 ASN B O 1
ATOM 9476 N N . LEU B 1 384 ? 10.742 -8.336 2.654 1 95.25 384 LEU B N 1
ATOM 9477 C CA . LEU B 1 384 ? 9.367 -7.945 2.969 1 95.25 384 LEU B CA 1
ATOM 9478 C C . LEU B 1 384 ? 8.633 -7.48 1.717 1 95.25 384 LEU B C 1
ATOM 9480 O O . LEU B 1 384 ? 9.094 -6.57 1.023 1 95.25 384 LEU B O 1
ATOM 9484 N N . VAL B 1 385 ? 7.543 -8.148 1.417 1 96.44 385 VAL B N 1
ATOM 9485 C CA . VAL B 1 385 ? 6.742 -7.824 0.24 1 96.44 385 VAL B CA 1
ATOM 9486 C C . VAL B 1 385 ? 5.359 -7.34 0.67 1 96.44 385 VAL B C 1
ATOM 9488 O O . VAL B 1 385 ? 4.758 -7.898 1.586 1 96.44 385 VAL B O 1
ATOM 9491 N N . THR B 1 386 ? 4.863 -6.285 0.105 1 95.44 386 THR B N 1
ATOM 9492 C CA . THR B 1 386 ? 3.506 -5.785 0.294 1 95.44 386 THR B CA 1
ATOM 9493 C C . THR B 1 386 ? 2.797 -5.629 -1.047 1 95.44 386 THR B C 1
ATOM 9495 O O . THR B 1 386 ? 3.186 -4.793 -1.867 1 95.44 386 THR B O 1
ATOM 9498 N N . ASP B 1 387 ? 1.775 -6.406 -1.246 1 96.12 387 ASP B N 1
ATOM 9499 C CA . ASP B 1 387 ? 0.935 -6.32 -2.436 1 96.12 387 ASP B CA 1
ATOM 9500 C C . ASP B 1 387 ? -0.381 -5.609 -2.129 1 96.12 387 ASP B C 1
ATOM 9502 O O . ASP B 1 387 ? -1.179 -6.09 -1.321 1 96.12 387 ASP B O 1
ATOM 9506 N N . THR B 1 388 ? -0.569 -4.508 -2.744 1 94.81 388 THR B N 1
ATOM 9507 C CA . THR B 1 388 ? -1.837 -3.799 -2.613 1 94.81 388 THR B CA 1
ATOM 9508 C C . THR B 1 388 ? -2.621 -3.844 -3.922 1 94.81 388 THR B C 1
ATOM 9510 O O . THR B 1 388 ? -2.133 -3.389 -4.957 1 94.81 388 THR B O 1
ATOM 9513 N N . THR B 1 389 ? -3.812 -4.371 -3.836 1 95.38 389 THR B N 1
ATOM 9514 C CA . THR B 1 389 ? -4.664 -4.496 -5.016 1 95.38 389 THR B CA 1
ATOM 9515 C C . THR B 1 389 ? -6.035 -3.877 -4.758 1 95.38 389 THR B C 1
ATOM 9517 O O . THR B 1 389 ? -6.59 -4.012 -3.666 1 95.38 389 THR B O 1
ATOM 9520 N N . GLY B 1 390 ? -6.562 -3.174 -5.73 1 94.69 390 GLY B N 1
ATOM 9521 C CA . GLY B 1 390 ? -7.918 -2.656 -5.738 1 94.69 390 GLY B CA 1
ATOM 9522 C C . GLY B 1 390 ? -8.609 -2.812 -7.082 1 94.69 390 GLY B C 1
ATOM 9523 O O . GLY B 1 390 ? -8.016 -2.543 -8.125 1 94.69 390 GLY B O 1
ATOM 9524 N N . SER B 1 391 ? -9.82 -3.336 -7.059 1 96.19 391 SER B N 1
ATOM 9525 C CA . SER B 1 391 ? -10.648 -3.445 -8.258 1 96.19 391 SER B CA 1
ATOM 9526 C C . SER B 1 391 ? -12.039 -2.875 -8.023 1 96.19 391 SER B C 1
ATOM 9528 O O . SER B 1 391 ? -12.703 -3.23 -7.047 1 96.19 391 SER B O 1
ATOM 9530 N N . MET B 1 392 ? -12.414 -1.981 -8.891 1 96.56 392 MET B N 1
ATOM 9531 C CA . MET B 1 392 ? -13.734 -1.349 -8.859 1 96.56 392 MET B CA 1
ATOM 9532 C C . MET B 1 392 ? -14.469 -1.569 -10.18 1 96.56 392 MET B C 1
ATOM 9534 O O . MET B 1 392 ? -13.938 -1.284 -11.25 1 96.56 392 MET B O 1
ATOM 9538 N N . ASN B 1 393 ? -15.609 -2.152 -10.102 1 97.44 393 ASN B N 1
ATOM 9539 C CA . ASN B 1 393 ? -16.516 -2.303 -11.234 1 97.44 393 ASN B CA 1
ATOM 9540 C C . ASN B 1 393 ? -17.812 -1.535 -11.023 1 97.44 393 ASN B C 1
ATOM 9542 O O . ASN B 1 393 ? -18.625 -1.889 -10.164 1 97.44 393 ASN B O 1
ATOM 9546 N N . LEU B 1 394 ? -18 -0.51 -11.781 1 97.69 394 LEU B N 1
ATOM 9547 C CA . LEU B 1 394 ? -19.234 0.279 -11.773 1 97.69 394 LEU B CA 1
ATOM 9548 C C . LEU B 1 394 ? -20.141 -0.128 -12.93 1 97.69 394 LEU B C 1
ATOM 9550 O O . LEU B 1 394 ? -20.078 0.446 -14.016 1 97.69 394 LEU B O 1
ATOM 9554 N N . GLY B 1 395 ? -21.078 -1.043 -12.617 1 97.5 395 GLY B N 1
ATOM 9555 C CA . GLY B 1 395 ? -21.922 -1.617 -13.656 1 97.5 395 GLY B CA 1
ATOM 9556 C C . GLY B 1 395 ? -23.344 -1.104 -13.609 1 97.5 395 GLY B C 1
ATOM 9557 O O . GLY B 1 395 ? -23.875 -0.814 -12.539 1 97.5 395 GLY B O 1
ATOM 9558 N N . PHE B 1 396 ? -23.969 -0.986 -14.766 1 97.88 396 PHE B N 1
ATOM 9559 C CA . PHE B 1 396 ? -25.375 -0.701 -14.961 1 97.88 396 PHE B CA 1
ATOM 9560 C C . PHE B 1 396 ? -26.047 -1.817 -15.75 1 97.88 396 PHE B C 1
ATOM 9562 O O . PHE B 1 396 ? -25.469 -2.361 -16.688 1 97.88 396 PHE B O 1
ATOM 9569 N N . GLU B 1 397 ? -27.172 -2.195 -15.32 1 96.75 397 GLU B N 1
ATOM 9570 C CA . GLU B 1 397 ? -27.984 -3.201 -15.992 1 96.75 397 GLU B CA 1
ATOM 9571 C C . GLU B 1 397 ? -29.406 -2.701 -16.203 1 96.75 397 GLU B C 1
ATOM 9573 O O . GLU B 1 397 ? -29.938 -1.936 -15.391 1 96.75 397 GLU B O 1
ATOM 9578 N N . GLY B 1 398 ? -29.969 -3.201 -17.344 1 95.56 398 GLY B N 1
ATOM 9579 C CA . GLY B 1 398 ? -31.328 -2.766 -17.578 1 95.56 398 GLY B CA 1
ATOM 9580 C C . GLY B 1 398 ? -32.031 -3.578 -18.656 1 95.56 398 GLY B C 1
ATOM 9581 O O . GLY B 1 398 ? -31.469 -4.52 -19.203 1 95.56 398 GLY B O 1
ATOM 9582 N N . THR B 1 399 ? -33.25 -3.293 -18.719 1 93.81 399 THR B N 1
ATOM 9583 C CA . THR B 1 399 ? -34.094 -3.865 -19.75 1 93.81 399 THR B CA 1
ATOM 9584 C C . THR B 1 399 ? -34.656 -2.773 -20.656 1 93.81 399 THR B C 1
ATOM 9586 O O . THR B 1 399 ? -35.062 -1.709 -20.188 1 93.81 399 THR B O 1
ATOM 9589 N N . LEU B 1 400 ? -34.5 -2.986 -21.922 1 91.81 400 LEU B N 1
ATOM 9590 C CA . LEU B 1 400 ? -35.094 -2.098 -22.938 1 91.81 400 LEU B CA 1
ATOM 9591 C C . LEU B 1 400 ? -36.188 -2.789 -23.703 1 91.81 400 LEU B C 1
ATOM 9593 O O . LEU B 1 400 ? -35.969 -3.73 -24.453 1 91.81 400 LEU B O 1
ATOM 9597 N N . PRO B 1 401 ? -37.375 -2.34 -23.484 1 88.81 401 PRO B N 1
ATOM 9598 C CA . PRO B 1 401 ? -38.469 -2.947 -24.266 1 88.81 401 PRO B CA 1
ATOM 9599 C C . PRO B 1 401 ? -38.406 -2.551 -25.75 1 88.81 401 PRO B C 1
ATOM 9601 O O . PRO B 1 401 ? -38.219 -1.375 -26.062 1 88.81 401 PRO B O 1
ATOM 9604 N N . THR B 1 402 ? -38.344 -3.568 -26.484 1 88.38 402 THR B N 1
ATOM 9605 C CA . THR B 1 402 ? -38.406 -3.289 -27.906 1 88.38 402 THR B CA 1
ATOM 9606 C C . THR B 1 402 ? -39.562 -4.02 -28.562 1 88.38 402 THR B C 1
ATOM 9608 O O . THR B 1 402 ? -40 -5.086 -28.094 1 88.38 402 THR B O 1
ATOM 9611 N N . GLU B 1 403 ? -40.188 -3.549 -29.609 1 84.56 403 GLU B N 1
ATOM 9612 C CA . GLU B 1 403 ? -41.312 -4.16 -30.328 1 84.56 403 GLU B CA 1
ATOM 9613 C C . GLU B 1 403 ? -40.844 -5.305 -31.219 1 84.56 403 GLU B C 1
ATOM 9615 O O . GLU B 1 403 ? -41.5 -6.332 -31.344 1 84.56 403 GLU B O 1
ATOM 9620 N N . SER B 1 404 ? -39.75 -5.168 -31.812 1 81.12 404 SER B N 1
ATOM 9621 C CA . SER B 1 404 ? -39.281 -6.086 -32.844 1 81.12 404 SER B CA 1
ATOM 9622 C C . SER B 1 404 ? -38.656 -7.34 -32.25 1 81.12 404 SER B C 1
ATOM 9624 O O . SER B 1 404 ? -38.812 -8.43 -32.781 1 81.12 404 SER B O 1
ATOM 9626 N N . VAL B 1 405 ? -38 -7.227 -31.094 1 83.75 405 VAL B N 1
ATOM 9627 C CA . VAL B 1 405 ? -37.25 -8.383 -30.594 1 83.75 405 VAL B CA 1
ATOM 9628 C C . VAL B 1 405 ? -37.594 -8.602 -29.109 1 83.75 405 VAL B C 1
ATOM 9630 O O . VAL B 1 405 ? -36.875 -9.344 -28.422 1 83.75 405 VAL B O 1
ATOM 9633 N N . GLY B 1 406 ? -38.594 -7.941 -28.625 1 83.38 406 GLY B N 1
ATOM 9634 C CA . GLY B 1 406 ? -38.969 -8.078 -27.234 1 83.38 406 GLY B CA 1
ATOM 9635 C C . GLY B 1 406 ? -38.062 -7.324 -26.281 1 83.38 406 GLY B C 1
ATOM 9636 O O . GLY B 1 406 ? -37.5 -6.293 -26.656 1 83.38 406 GLY B O 1
ATOM 9637 N N . ASP B 1 407 ? -38 -7.809 -25.078 1 86.44 407 ASP B N 1
ATOM 9638 C CA . ASP B 1 407 ? -37.188 -7.141 -24.062 1 86.44 407 ASP B CA 1
ATOM 9639 C C . ASP B 1 407 ? -35.719 -7.422 -24.266 1 86.44 407 ASP B C 1
ATOM 9641 O O . ASP B 1 407 ? -35.281 -8.586 -24.281 1 86.44 407 ASP B O 1
ATOM 9645 N N . MET B 1 408 ? -35.031 -6.414 -24.484 1 92.69 408 MET B N 1
ATOM 9646 C CA . MET B 1 408 ? -33.562 -6.5 -24.562 1 92.69 408 MET B CA 1
ATOM 9647 C C . MET B 1 408 ? -32.938 -6.242 -23.203 1 92.69 408 MET B C 1
ATOM 9649 O O . MET B 1 408 ? -33.25 -5.258 -22.531 1 92.69 408 MET B O 1
ATOM 9653 N N . GLN B 1 409 ? -32.125 -7.16 -22.812 1 94.31 409 GLN B N 1
ATOM 9654 C CA . GLN B 1 409 ? -31.359 -6.949 -21.594 1 94.31 409 GLN B CA 1
ATOM 9655 C C . GLN B 1 409 ? -29.969 -6.398 -21.922 1 94.31 409 GLN B C 1
ATOM 9657 O O . GLN B 1 409 ? -29.281 -6.91 -22.797 1 94.31 409 GLN B O 1
ATOM 9662 N N . TRP B 1 410 ? -29.625 -5.328 -21.25 1 95.69 410 TRP B N 1
ATOM 9663 C CA . TRP B 1 410 ? -28.328 -4.742 -21.547 1 95.69 410 TRP B CA 1
ATOM 9664 C C . TRP B 1 410 ? -27.516 -4.547 -20.266 1 95.69 410 TRP B C 1
ATOM 9666 O O . TRP B 1 410 ? -28.078 -4.531 -19.156 1 95.69 410 TRP B O 1
ATOM 9676 N N . ASN B 1 411 ? -26.25 -4.551 -20.391 1 96.19 411 ASN B N 1
ATOM 9677 C CA . ASN B 1 411 ? -25.312 -4.184 -19.344 1 96.19 411 ASN B CA 1
ATOM 9678 C C . ASN B 1 411 ? -24.188 -3.293 -19.875 1 96.19 411 ASN B C 1
ATOM 9680 O O . ASN B 1 411 ? -23.766 -3.455 -21.031 1 96.19 411 ASN B O 1
ATOM 9684 N N . ALA B 1 412 ? -23.766 -2.328 -19.156 1 97.94 412 ALA B N 1
ATOM 9685 C CA . ALA B 1 412 ? -22.672 -1.425 -19.453 1 97.94 412 ALA B CA 1
ATOM 9686 C C . ALA B 1 412 ? -21.938 -0.997 -18.188 1 97.94 412 ALA B C 1
ATOM 9688 O O . ALA B 1 412 ? -22.531 -0.962 -17.109 1 97.94 412 ALA B O 1
ATOM 9689 N N . GLY B 1 413 ? -20.656 -0.771 -18.344 1 97.56 413 GLY B N 1
ATOM 9690 C CA . GLY B 1 413 ? -19.984 -0.329 -17.125 1 97.56 413 GLY B CA 1
ATOM 9691 C C . GLY B 1 413 ? -18.531 0.035 -17.359 1 97.56 413 GLY B C 1
ATOM 9692 O O . GLY B 1 413 ? -18.062 0.035 -18.5 1 97.56 413 GLY B O 1
ATOM 9693 N N . TYR B 1 414 ? -17.922 0.477 -16.281 1 97.25 414 TYR B N 1
ATOM 9694 C CA . TYR B 1 414 ? -16.516 0.85 -16.219 1 97.25 414 TYR B CA 1
ATOM 9695 C C . TYR B 1 414 ? -15.812 0.104 -15.086 1 97.25 414 TYR B C 1
ATOM 9697 O O . TYR B 1 414 ? -16.328 0.049 -13.961 1 97.25 414 TYR B O 1
ATOM 9705 N N . MET B 1 415 ? -14.688 -0.507 -15.461 1 96.88 415 MET B N 1
ATOM 9706 C CA . MET B 1 415 ? -13.891 -1.241 -14.484 1 96.88 415 MET B CA 1
ATOM 9707 C C . MET B 1 415 ? -12.484 -0.669 -14.398 1 96.88 415 MET B C 1
ATOM 9709 O O . MET B 1 415 ? -11.867 -0.356 -15.414 1 96.88 415 MET B O 1
ATOM 9713 N N . TYR B 1 416 ? -12 -0.413 -13.195 1 96.19 416 TYR B N 1
ATOM 9714 C CA . TYR B 1 416 ? -10.625 -0.037 -12.906 1 96.19 416 TYR B CA 1
ATOM 9715 C C . TYR B 1 416 ? -10 -0.982 -11.883 1 96.19 416 TYR B C 1
ATOM 9717 O O . TYR B 1 416 ? -10.594 -1.256 -10.836 1 96.19 416 TYR B O 1
ATOM 9725 N N . SER B 1 417 ? -8.859 -1.569 -12.242 1 96.56 417 SER B N 1
ATOM 9726 C CA . SER B 1 417 ? -8.117 -2.445 -11.344 1 96.56 417 SER B CA 1
ATOM 9727 C C . SER B 1 417 ? -6.645 -2.043 -11.281 1 96.56 417 SER B C 1
ATOM 9729 O O . SER B 1 417 ? -6.016 -1.803 -12.312 1 96.56 417 SER B O 1
ATOM 9731 N N . LYS B 1 418 ? -6.121 -1.927 -10.078 1 95.12 418 LYS B N 1
ATOM 9732 C CA . LYS B 1 418 ? -4.715 -1.591 -9.875 1 95.12 418 LYS B CA 1
ATOM 9733 C C . LYS B 1 418 ? -4.055 -2.557 -8.898 1 95.12 418 LYS B C 1
ATOM 9735 O O . LYS B 1 418 ? -4.652 -2.93 -7.883 1 95.12 418 LYS B O 1
ATOM 9740 N N . THR B 1 419 ? -2.857 -2.949 -9.227 1 96.12 419 THR B N 1
ATOM 9741 C CA . THR B 1 419 ? -1.967 -3.672 -8.328 1 96.12 419 THR B CA 1
ATOM 9742 C C . THR B 1 419 ? -0.65 -2.92 -8.148 1 96.12 419 THR B C 1
ATOM 9744 O O . THR B 1 419 ? -0.024 -2.516 -9.133 1 96.12 419 THR B O 1
ATOM 9747 N N . ASP B 1 420 ? -0.27 -2.645 -6.918 1 95.19 420 ASP B N 1
ATOM 9748 C CA . ASP B 1 420 ? 0.982 -2 -6.531 1 95.19 420 ASP B CA 1
ATOM 9749 C C . ASP B 1 420 ? 1.763 -2.865 -5.547 1 95.19 420 ASP B C 1
ATOM 9751 O O . ASP B 1 420 ? 1.429 -2.918 -4.359 1 95.19 420 ASP B O 1
ATOM 9755 N N . ASN B 1 421 ? 2.77 -3.471 -6.086 1 96.19 421 ASN B N 1
ATOM 9756 C CA . ASN B 1 421 ? 3.576 -4.379 -5.277 1 96.19 421 ASN B CA 1
ATOM 9757 C C . ASN B 1 421 ? 4.934 -3.773 -4.938 1 96.19 421 ASN B C 1
ATOM 9759 O O . ASN B 1 421 ? 5.578 -3.166 -5.797 1 96.19 421 ASN B O 1
ATOM 9763 N N . LYS B 1 422 ? 5.301 -3.9 -3.709 1 94.75 422 LYS B N 1
ATOM 9764 C CA . LYS B 1 422 ? 6.586 -3.393 -3.246 1 94.75 422 LYS B CA 1
ATOM 9765 C C . LYS B 1 422 ? 7.375 -4.473 -2.512 1 94.75 422 LYS B C 1
ATOM 9767 O O . LYS B 1 422 ? 6.805 -5.246 -1.739 1 94.75 422 LYS B O 1
ATOM 9772 N N . GLU B 1 423 ? 8.602 -4.512 -2.832 1 94.44 423 GLU B N 1
ATOM 9773 C CA . GLU B 1 423 ? 9.531 -5.43 -2.186 1 94.44 423 GLU B CA 1
ATOM 9774 C C . GLU B 1 423 ? 10.711 -4.684 -1.577 1 94.44 423 GLU B C 1
ATOM 9776 O O . GLU B 1 423 ? 11.328 -3.844 -2.236 1 94.44 423 GLU B O 1
ATOM 9781 N N . ASN B 1 424 ? 10.984 -4.953 -0.332 1 93.06 424 ASN B N 1
ATOM 9782 C CA . ASN B 1 424 ? 12.148 -4.434 0.369 1 93.06 424 ASN B CA 1
ATOM 9783 C C . ASN B 1 424 ? 13 -5.562 0.945 1 93.06 424 ASN B C 1
ATOM 9785 O O . ASN B 1 424 ? 12.523 -6.359 1.75 1 93.06 424 ASN B O 1
ATOM 9789 N N . GLY B 1 425 ? 14.25 -5.562 0.503 1 93.94 425 GLY B N 1
ATOM 9790 C CA . GLY B 1 425 ? 15.18 -6.566 0.991 1 93.94 425 GLY B CA 1
ATOM 9791 C C . GLY B 1 425 ? 16.297 -5.984 1.845 1 93.94 425 GLY B C 1
ATOM 9792 O O . GLY B 1 425 ? 16.781 -4.887 1.57 1 93.94 425 GLY B O 1
ATOM 9793 N N . THR B 1 426 ? 16.688 -6.707 2.873 1 93.12 426 THR B N 1
ATOM 9794 C CA . THR B 1 426 ? 17.828 -6.363 3.717 1 93.12 426 THR B CA 1
ATOM 9795 C C . THR B 1 426 ? 18.828 -7.516 3.773 1 93.12 426 THR B C 1
ATOM 9797 O O . THR B 1 426 ? 18.5 -8.656 3.439 1 93.12 426 THR B O 1
ATOM 9800 N N . GLY B 1 427 ? 20.031 -7.172 4.16 1 93.62 427 GLY B N 1
ATOM 9801 C CA . GLY B 1 427 ? 21.047 -8.203 4.348 1 93.62 427 GLY B CA 1
ATOM 9802 C C . GLY B 1 427 ? 21.828 -8.508 3.082 1 93.62 427 GLY B C 1
ATOM 9803 O O . GLY B 1 427 ? 22.5 -9.539 2.99 1 93.62 427 GLY B O 1
ATOM 9804 N N . TYR B 1 428 ? 21.812 -7.637 2.133 1 94.56 428 TYR B N 1
ATOM 9805 C CA . TYR B 1 428 ? 22.562 -7.805 0.896 1 94.56 428 TYR B CA 1
ATOM 9806 C C . TYR B 1 428 ? 23.875 -7.039 0.95 1 94.56 428 TYR B C 1
ATOM 9808 O O . TYR B 1 428 ? 24.219 -6.457 1.98 1 94.56 428 TYR B O 1
ATOM 9816 N N . VAL B 1 429 ? 24.641 -7.211 -0.137 1 93.25 429 VAL B N 1
ATOM 9817 C CA . VAL B 1 429 ? 26.016 -6.684 -0.112 1 93.25 429 VAL B CA 1
ATOM 9818 C C . VAL B 1 429 ? 26.328 -6.004 -1.441 1 93.25 429 VAL B C 1
ATOM 9820 O O . VAL B 1 429 ? 25.969 -6.512 -2.506 1 93.25 429 VAL B O 1
ATOM 9823 N N . LEU B 1 430 ? 26.922 -4.836 -1.351 1 89.56 430 LEU B N 1
ATOM 9824 C CA . LEU B 1 430 ? 27.438 -4.203 -2.564 1 89.56 430 LEU B CA 1
ATOM 9825 C C . LEU B 1 430 ? 28.688 -4.914 -3.064 1 89.56 430 LEU B C 1
ATOM 9827 O O . LEU B 1 430 ? 29.703 -4.941 -2.375 1 89.56 430 LEU B O 1
ATOM 9831 N N . LYS B 1 431 ? 28.547 -5.387 -4.219 1 86.75 431 LYS B N 1
ATOM 9832 C CA . LYS B 1 431 ? 29.656 -6.145 -4.812 1 86.75 431 LYS B CA 1
ATOM 9833 C C . LYS B 1 431 ? 30.891 -5.277 -4.965 1 86.75 431 LYS B C 1
ATOM 9835 O O . LYS B 1 431 ? 32 -5.703 -4.629 1 86.75 431 LYS B O 1
ATOM 9840 N N . SER B 1 432 ? 30.719 -4.109 -5.414 1 79.88 432 SER B N 1
ATOM 9841 C CA . SER B 1 432 ? 31.844 -3.209 -5.656 1 79.88 432 SER B CA 1
ATOM 9842 C C . SER B 1 432 ? 32.562 -2.846 -4.355 1 79.88 432 SER B C 1
ATOM 9844 O O . SER B 1 432 ? 33.781 -2.785 -4.309 1 79.88 432 SER B O 1
ATOM 9846 N N . ALA B 1 433 ? 31.766 -2.65 -3.346 1 83.62 433 ALA B N 1
ATOM 9847 C CA . ALA B 1 433 ? 32.375 -2.307 -2.055 1 83.62 433 ALA B CA 1
ATOM 9848 C C . ALA B 1 433 ? 33.125 -3.488 -1.475 1 83.62 433 ALA B C 1
ATOM 9850 O O . ALA B 1 433 ? 34.188 -3.311 -0.88 1 83.62 433 ALA B O 1
ATOM 9851 N N . ALA B 1 434 ? 32.625 -4.645 -1.631 1 88.56 434 ALA B N 1
ATOM 9852 C CA . ALA B 1 434 ? 33.312 -5.84 -1.142 1 88.56 434 ALA B CA 1
ATOM 9853 C C . ALA B 1 434 ? 34.594 -6.082 -1.902 1 88.56 434 ALA B C 1
ATOM 9855 O O . ALA B 1 434 ? 35.625 -6.398 -1.301 1 88.56 434 ALA B O 1
ATOM 9856 N N . GLN B 1 435 ? 34.531 -6 -3.145 1 84.19 435 GLN B N 1
ATOM 9857 C CA . GLN B 1 435 ? 35.719 -6.191 -3.961 1 84.19 435 GLN B CA 1
ATOM 9858 C C . GLN B 1 435 ? 36.781 -5.16 -3.617 1 84.19 435 GLN B C 1
ATOM 9860 O O . GLN B 1 435 ? 37.969 -5.484 -3.57 1 84.19 435 GLN B O 1
ATOM 9865 N N . GLN B 1 436 ? 36.344 -3.977 -3.43 1 80.19 436 GLN B N 1
ATOM 9866 C CA . GLN B 1 436 ? 37.281 -2.928 -3.057 1 80.19 436 GLN B CA 1
ATOM 9867 C C . GLN B 1 436 ? 37.906 -3.209 -1.693 1 80.19 436 GLN B C 1
ATOM 9869 O O . GLN B 1 436 ? 39.094 -2.943 -1.481 1 80.19 436 GLN B O 1
ATOM 9874 N N . ALA B 1 437 ? 37.125 -3.682 -0.838 1 88.69 437 ALA B N 1
ATOM 9875 C CA . ALA B 1 437 ? 37.656 -4.031 0.479 1 88.69 437 ALA B CA 1
ATOM 9876 C C . ALA B 1 437 ? 38.75 -5.098 0.369 1 88.69 437 ALA B C 1
ATOM 9878 O O . ALA B 1 437 ? 39.75 -5.039 1.074 1 88.69 437 ALA B O 1
ATOM 9879 N N . VAL B 1 438 ? 38.531 -6.035 -0.467 1 88.81 438 VAL B N 1
ATOM 9880 C CA . VAL B 1 438 ? 39.531 -7.07 -0.706 1 88.81 438 VAL B CA 1
ATOM 9881 C C . VAL B 1 438 ? 40.781 -6.449 -1.324 1 88.81 438 VAL B C 1
ATOM 9883 O O . VAL B 1 438 ? 41.906 -6.75 -0.907 1 88.81 438 VAL B O 1
ATOM 9886 N N . ALA B 1 439 ? 40.594 -5.629 -2.215 1 82.06 439 ALA B N 1
ATOM 9887 C CA . ALA B 1 439 ? 41.719 -4.965 -2.877 1 82.06 439 ALA B CA 1
ATOM 9888 C C . ALA B 1 439 ? 42.469 -4.094 -1.896 1 82.06 439 ALA B C 1
ATOM 9890 O O . ALA B 1 439 ? 43.688 -3.881 -2.064 1 82.06 439 ALA B O 1
ATOM 9891 N N . ASP B 1 440 ? 41.812 -3.66 -0.933 1 85.81 440 ASP B N 1
ATOM 9892 C CA . ASP B 1 440 ? 42.438 -2.809 0.071 1 85.81 440 ASP B CA 1
ATOM 9893 C C . ASP B 1 440 ? 43.094 -3.645 1.155 1 85.81 440 ASP B C 1
ATOM 9895 O O . ASP B 1 440 ? 43.625 -3.1 2.125 1 85.81 440 ASP B O 1
ATOM 9899 N N . GLY B 1 441 ? 43.062 -4.922 0.98 1 89.38 441 GLY B N 1
ATOM 9900 C CA . GLY B 1 441 ? 43.719 -5.816 1.92 1 89.38 441 GLY B CA 1
ATOM 9901 C C . GLY B 1 441 ? 42.969 -5.977 3.221 1 89.38 441 GLY B C 1
ATOM 9902 O O . GLY B 1 441 ? 43.562 -6.277 4.262 1 89.38 441 GLY B O 1
ATOM 9903 N N . LYS B 1 442 ? 41.688 -5.773 3.146 1 93.12 442 LYS B N 1
ATOM 9904 C CA . LYS B 1 442 ? 40.906 -5.734 4.383 1 93.12 442 LYS B CA 1
ATOM 9905 C C . LYS B 1 442 ? 40.406 -7.125 4.754 1 93.12 442 LYS B C 1
ATOM 9907 O O . LYS B 1 442 ? 39.875 -7.328 5.848 1 93.12 442 LYS B O 1
ATOM 9912 N N . LEU B 1 443 ? 40.5 -8.07 3.889 1 94.44 443 LEU B N 1
ATOM 9913 C CA . LEU B 1 443 ? 40.188 -9.453 4.242 1 94.44 443 LEU B CA 1
ATOM 9914 C C . LEU B 1 443 ? 41.375 -10.102 4.969 1 94.44 443 LEU B C 1
ATOM 9916 O O . LEU B 1 443 ? 42.312 -10.594 4.332 1 94.44 443 LEU B O 1
ATOM 9920 N N . VAL B 1 444 ? 41.25 -10.141 6.238 1 92.69 444 VAL B N 1
ATOM 9921 C CA . VAL B 1 444 ? 42.344 -10.609 7.086 1 92.69 444 VAL B CA 1
ATOM 9922 C C . VAL B 1 444 ? 41.875 -11.812 7.898 1 92.69 444 VAL B C 1
ATOM 9924 O O . VAL B 1 444 ? 40.875 -11.75 8.609 1 92.69 444 VAL B O 1
ATOM 9927 N N . LYS B 1 445 ? 42.625 -12.883 7.773 1 92.25 445 LYS B N 1
ATOM 9928 C CA . LYS B 1 445 ? 42.312 -14.125 8.484 1 92.25 445 LYS B CA 1
ATOM 9929 C C . LYS B 1 445 ? 40.844 -14.547 8.234 1 92.25 445 LYS B C 1
ATOM 9931 O O . LYS B 1 445 ? 40.156 -14.914 9.172 1 92.25 445 LYS B O 1
ATOM 9936 N N . GLY B 1 446 ? 40.5 -14.273 7.09 1 93 446 GLY B N 1
ATOM 9937 C CA . GLY B 1 446 ? 39.219 -14.758 6.602 1 93 446 GLY B CA 1
ATOM 9938 C C . GLY B 1 446 ? 38.062 -13.859 6.988 1 93 446 GLY B C 1
ATOM 9939 O O . GLY B 1 446 ? 36.906 -14.219 6.793 1 93 446 GLY B O 1
ATOM 9940 N N . GLU B 1 447 ? 38.312 -12.672 7.562 1 94.56 447 GLU B N 1
ATOM 9941 C CA . GLU B 1 447 ? 37.219 -11.836 8.047 1 94.56 447 GLU B CA 1
ATOM 9942 C C . GLU B 1 447 ? 37.406 -10.383 7.645 1 94.56 447 GLU B C 1
ATOM 9944 O O . GLU B 1 447 ? 38.531 -9.914 7.52 1 94.56 447 GLU B O 1
ATOM 9949 N N . PHE B 1 448 ? 36.281 -9.727 7.379 1 94.56 448 PHE B N 1
ATOM 9950 C CA . PHE B 1 448 ? 36.25 -8.266 7.328 1 94.56 448 PHE B CA 1
ATOM 9951 C C . PHE B 1 448 ? 35.906 -7.691 8.703 1 94.56 448 PHE B C 1
ATOM 9953 O O . PHE B 1 448 ? 35.125 -8.281 9.445 1 94.56 448 PHE B O 1
ATOM 9960 N N . ASP B 1 449 ? 36.406 -6.52 8.992 1 93.75 449 ASP B N 1
ATOM 9961 C CA . ASP B 1 449 ? 36.062 -5.895 10.266 1 93.75 449 ASP B CA 1
ATOM 9962 C C . ASP B 1 449 ? 34.656 -5.305 10.203 1 93.75 449 ASP B C 1
ATOM 9964 O O . ASP B 1 449 ? 34.031 -5.262 9.133 1 93.75 449 ASP B O 1
ATOM 9968 N N . ALA B 1 450 ? 34.125 -4.895 11.359 1 90.12 450 ALA B N 1
ATOM 9969 C CA . ALA B 1 450 ? 32.75 -4.461 11.4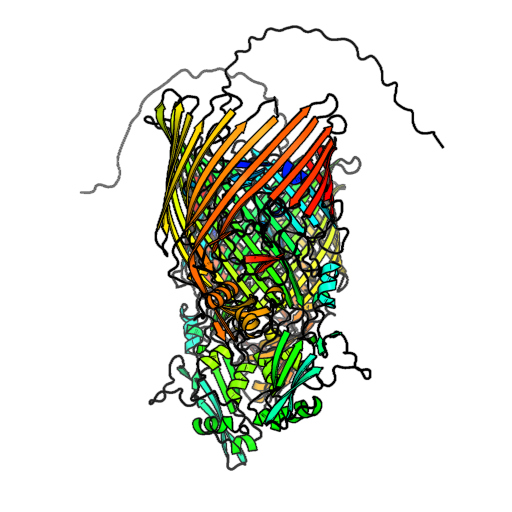84 1 90.12 450 ALA B CA 1
ATOM 9970 C C . ALA B 1 450 ? 32.469 -3.23 10.625 1 90.12 450 ALA B C 1
ATOM 9972 O O . ALA B 1 450 ? 31.422 -3.127 10 1 90.12 450 ALA B O 1
ATOM 9973 N N . SER B 1 451 ? 33.375 -2.301 10.602 1 85.44 451 SER B N 1
ATOM 9974 C CA . SER B 1 451 ? 33.188 -1.071 9.836 1 85.44 451 SER B CA 1
ATOM 9975 C C . SER B 1 451 ? 33.156 -1.35 8.336 1 85.44 451 SER B C 1
ATOM 9977 O O . SER B 1 451 ? 32.344 -0.772 7.613 1 85.44 451 SER B O 1
ATOM 9979 N N . THR B 1 452 ? 34.094 -2.209 7.887 1 89.12 452 THR B N 1
ATOM 9980 C CA . THR B 1 452 ? 34.125 -2.609 6.484 1 89.12 452 THR B CA 1
ATOM 9981 C C . THR B 1 452 ? 32.812 -3.33 6.117 1 89.12 452 THR B C 1
ATOM 9983 O O . THR B 1 452 ? 32.25 -3.086 5.055 1 89.12 452 THR B O 1
ATOM 9986 N N . THR B 1 453 ? 32.344 -4.172 7.031 1 92.5 453 THR B N 1
ATOM 9987 C CA . THR B 1 453 ? 31.109 -4.898 6.809 1 92.5 453 THR B CA 1
ATOM 9988 C C . THR B 1 453 ? 29.938 -3.936 6.66 1 92.5 453 THR B C 1
ATOM 9990 O O . THR B 1 453 ? 29.109 -4.086 5.758 1 92.5 453 THR B O 1
ATOM 9993 N N . ALA B 1 454 ? 29.859 -2.979 7.496 1 84 454 ALA B N 1
ATOM 9994 C CA . ALA B 1 454 ? 28.781 -1.994 7.445 1 84 454 ALA B CA 1
ATOM 9995 C C . ALA B 1 454 ? 28.812 -1.204 6.141 1 84 454 ALA B C 1
ATOM 9997 O O . ALA B 1 454 ? 27.766 -0.862 5.586 1 84 454 ALA B O 1
ATOM 9998 N N . SER B 1 455 ? 29.984 -0.96 5.684 1 83.12 455 SER B N 1
ATOM 9999 C CA . SER B 1 455 ? 30.141 -0.119 4.5 1 83.12 455 SER B CA 1
ATOM 10000 C C . SER B 1 455 ? 29.688 -0.85 3.238 1 83.12 455 SER B C 1
ATOM 10002 O O . SER B 1 455 ? 29.375 -0.219 2.23 1 83.12 455 SER B O 1
ATOM 10004 N N . MET B 1 456 ? 29.703 -2.158 3.283 1 90.12 456 MET B N 1
ATOM 10005 C CA . MET B 1 456 ? 29.328 -2.891 2.076 1 90.12 456 MET B CA 1
ATOM 10006 C C . MET B 1 456 ? 27.891 -3.391 2.16 1 90.12 456 MET B C 1
ATOM 10008 O O . MET B 1 456 ? 27.359 -3.926 1.187 1 90.12 456 MET B O 1
ATOM 10012 N N . THR B 1 457 ? 27.297 -3.244 3.4 1 92.25 457 THR B N 1
ATOM 10013 C CA . THR B 1 457 ? 25.922 -3.703 3.566 1 92.25 457 THR B CA 1
ATOM 10014 C C . THR B 1 457 ? 24.969 -2.912 2.666 1 92.25 457 THR B C 1
ATOM 10016 O O . THR B 1 457 ? 25.094 -1.692 2.539 1 92.25 457 THR B O 1
ATOM 10019 N N . ALA B 1 458 ? 24.062 -3.598 2.006 1 91.69 458 ALA B N 1
ATOM 10020 C CA . ALA B 1 458 ? 23.141 -2.967 1.071 1 91.69 458 ALA B CA 1
ATOM 10021 C C . ALA B 1 458 ? 21.719 -3.494 1.267 1 91.69 458 ALA B C 1
ATOM 10023 O O . ALA B 1 458 ? 21.531 -4.641 1.678 1 91.69 458 ALA B O 1
ATOM 10024 N N . ASP B 1 459 ? 20.766 -2.627 1.056 1 92.62 459 ASP B N 1
ATOM 10025 C CA . ASP B 1 459 ? 19.359 -3.01 0.95 1 92.62 459 ASP B CA 1
ATOM 10026 C C . ASP B 1 459 ? 18.875 -2.93 -0.496 1 92.62 459 ASP B C 1
ATOM 10028 O O . ASP B 1 459 ? 19.453 -2.219 -1.314 1 92.62 459 ASP B O 1
ATOM 10032 N N . THR B 1 460 ? 17.906 -3.723 -0.836 1 92.88 460 THR B N 1
ATOM 10033 C CA . THR B 1 460 ? 17.328 -3.705 -2.176 1 92.88 460 THR B CA 1
ATOM 10034 C C . THR B 1 460 ? 15.875 -3.24 -2.133 1 92.88 460 THR B C 1
ATOM 10036 O O . THR B 1 460 ? 15.234 -3.285 -1.081 1 92.88 460 THR B O 1
ATOM 10039 N N . SER B 1 461 ? 15.438 -2.732 -3.182 1 92.38 461 SER B N 1
ATOM 10040 C CA . SER B 1 461 ? 14.039 -2.34 -3.328 1 92.38 461 SER B CA 1
ATOM 10041 C C . SER B 1 461 ? 13.539 -2.611 -4.742 1 92.38 461 SER B C 1
ATOM 10043 O O . SER B 1 461 ? 14.297 -2.52 -5.707 1 92.38 461 SER B O 1
ATOM 10045 N N . ARG B 1 462 ? 12.273 -2.996 -4.855 1 92.56 462 ARG B N 1
ATOM 10046 C CA . ARG B 1 462 ? 11.562 -3.252 -6.102 1 92.56 462 ARG B CA 1
ATOM 10047 C C . ARG B 1 462 ? 10.109 -2.793 -6.008 1 92.56 462 ARG B C 1
ATOM 10049 O O . ARG B 1 462 ? 9.445 -3.012 -4.992 1 92.56 462 ARG B O 1
ATOM 10056 N N . ARG B 1 463 ? 9.672 -2.102 -6.965 1 92.94 463 ARG B N 1
ATOM 10057 C CA . ARG B 1 463 ? 8.273 -1.711 -7.086 1 92.94 463 ARG B CA 1
ATOM 10058 C C . ARG B 1 463 ? 7.695 -2.154 -8.43 1 92.94 463 ARG B C 1
ATOM 10060 O O . ARG B 1 463 ? 8.258 -1.852 -9.484 1 92.94 463 ARG B O 1
ATOM 10067 N N . SER B 1 464 ? 6.586 -2.818 -8.391 1 94.56 464 SER B N 1
ATOM 10068 C CA . SER B 1 464 ? 5.898 -3.268 -9.602 1 94.56 464 SER B CA 1
ATOM 10069 C C . SER B 1 464 ? 4.43 -2.854 -9.586 1 94.56 464 SER B C 1
ATOM 10071 O O . SER B 1 464 ? 3.729 -3.076 -8.594 1 94.56 464 SER B O 1
ATOM 10073 N N . THR B 1 465 ? 3.984 -2.273 -10.672 1 94.25 465 THR B N 1
ATOM 10074 C CA . THR B 1 465 ? 2.604 -1.808 -10.727 1 94.25 465 THR B CA 1
ATOM 10075 C C . THR B 1 465 ? 1.927 -2.27 -12.016 1 94.25 465 THR B C 1
ATOM 10077 O O . THR B 1 465 ? 2.592 -2.475 -13.031 1 94.25 465 THR B O 1
ATOM 10080 N N . MET B 1 466 ? 0.646 -2.521 -11.961 1 96.06 466 MET B N 1
ATOM 10081 C CA . MET B 1 466 ? -0.239 -2.787 -13.094 1 96.06 466 MET B CA 1
ATOM 10082 C C . MET B 1 466 ? -1.545 -2.012 -12.953 1 96.06 466 MET B C 1
ATOM 10084 O O . MET B 1 466 ? -2.277 -2.189 -11.977 1 96.06 466 MET B O 1
ATOM 10088 N N . ASP B 1 467 ? -1.8 -1.126 -13.898 1 94.25 467 ASP B N 1
ATOM 10089 C CA . ASP B 1 467 ? -3.088 -0.454 -14.039 1 94.25 467 ASP B CA 1
ATOM 10090 C C . ASP B 1 467 ? -3.902 -1.057 -15.18 1 94.25 467 ASP B C 1
ATOM 10092 O O . ASP B 1 467 ? -3.404 -1.191 -16.297 1 94.25 467 ASP B O 1
ATOM 10096 N N . PHE B 1 468 ? -5.109 -1.423 -14.859 1 96.44 468 PHE B N 1
ATOM 10097 C CA . PHE B 1 468 ? -6.035 -1.974 -15.836 1 96.44 468 PHE B CA 1
ATOM 10098 C C . PHE B 1 468 ? -7.336 -1.179 -15.859 1 96.44 468 PHE B C 1
ATOM 10100 O O . PHE B 1 468 ? -8.031 -1.088 -14.844 1 96.44 468 PHE B O 1
ATOM 10107 N N . TYR B 1 469 ? -7.672 -0.58 -17.016 1 96.12 469 TYR B N 1
ATOM 10108 C CA . TYR B 1 469 ? -8.906 0.158 -17.266 1 96.12 469 TYR B CA 1
ATOM 10109 C C . TYR B 1 469 ? -9.758 -0.539 -18.312 1 96.12 469 TYR B C 1
ATOM 10111 O O . TYR B 1 469 ? -9.258 -0.943 -19.359 1 96.12 469 TYR B O 1
ATOM 10119 N N . GLN B 1 470 ? -11.07 -0.636 -18.062 1 97.31 470 GLN B N 1
ATOM 10120 C CA . GLN B 1 470 ? -11.922 -1.299 -19.047 1 97.31 470 GLN B CA 1
ATOM 10121 C C . GLN B 1 470 ? -13.297 -0.644 -19.109 1 97.31 470 GLN B C 1
ATOM 10123 O O . GLN B 1 470 ? -13.938 -0.417 -18.094 1 97.31 470 GLN B O 1
ATOM 10128 N N . TRP B 1 471 ? -13.727 -0.328 -20.328 1 98 471 TRP B N 1
ATOM 10129 C CA . TRP B 1 471 ? -15.109 -0.018 -20.656 1 98 471 TRP B CA 1
ATOM 10130 C C . TRP B 1 471 ? -15.773 -1.194 -21.375 1 98 471 TRP B C 1
ATOM 10132 O O . TRP B 1 471 ? -15.156 -1.84 -22.219 1 98 471 TRP B O 1
ATOM 10142 N N . TYR B 1 472 ? -17 -1.514 -21.016 1 97.88 472 TYR B N 1
ATOM 10143 C CA . TYR B 1 472 ? -17.688 -2.625 -21.672 1 97.88 472 TYR B CA 1
ATOM 10144 C C . TYR B 1 472 ? -19.172 -2.324 -21.844 1 97.88 472 TYR B C 1
ATOM 10146 O O . TYR B 1 472 ? -19.75 -1.56 -21.078 1 97.88 472 TYR B O 1
ATOM 10154 N N . VAL B 1 473 ? -19.797 -2.91 -22.828 1 98.19 473 VAL B N 1
ATOM 10155 C CA . VAL B 1 473 ? -21.234 -2.873 -23.109 1 98.19 473 VAL B CA 1
ATOM 10156 C C . VAL B 1 473 ? -21.672 -4.199 -23.719 1 98.19 473 VAL B C 1
ATOM 10158 O O . VAL B 1 473 ? -20.922 -4.84 -24.453 1 98.19 473 VAL B O 1
ATOM 10161 N N . GLY B 1 474 ? -22.828 -4.707 -23.375 1 97.56 474 GLY B N 1
ATOM 10162 C CA . GLY B 1 474 ? -23.422 -5.922 -23.922 1 97.56 474 GLY B CA 1
ATOM 10163 C C . GLY B 1 474 ? -24.938 -5.875 -23.984 1 97.56 474 GLY B C 1
ATOM 10164 O O . GLY B 1 474 ? -25.562 -5.164 -23.188 1 97.56 474 GLY B O 1
ATOM 10165 N N . VAL B 1 475 ? -25.453 -6.637 -24.891 1 96.62 475 VAL B N 1
ATOM 10166 C CA . VAL B 1 475 ? -26.906 -6.707 -25.047 1 96.62 475 VAL B CA 1
ATOM 10167 C C . VAL B 1 475 ? -27.312 -8.133 -25.406 1 96.62 475 VAL B C 1
ATOM 10169 O O . VAL B 1 475 ? -26.656 -8.797 -26.203 1 96.62 475 VAL B O 1
ATOM 10172 N N . GLN B 1 476 ? -28.234 -8.602 -24.812 1 96.06 476 GLN B N 1
ATOM 10173 C CA . GLN B 1 476 ? -28.859 -9.898 -25.094 1 96.06 476 GLN B CA 1
ATOM 10174 C C . GLN B 1 476 ? -30.281 -9.727 -25.594 1 96.06 476 GLN B C 1
ATOM 10176 O O . GLN B 1 476 ? -31.031 -8.891 -25.094 1 96.06 476 GLN B O 1
ATOM 10181 N N . TRP B 1 477 ? -30.688 -10.492 -26.641 1 93.69 477 TRP B N 1
ATOM 10182 C CA . TRP B 1 477 ? -32.031 -10.469 -27.172 1 93.69 477 TRP B CA 1
ATOM 10183 C C . TRP B 1 477 ? -32.406 -11.797 -27.828 1 93.69 477 TRP B C 1
ATOM 10185 O O . TRP B 1 477 ? -31.531 -12.664 -27.984 1 93.69 477 TRP B O 1
ATOM 10195 N N . ASP B 1 478 ? -33.594 -12.031 -28.031 1 92.81 478 ASP B N 1
ATOM 10196 C CA . ASP B 1 478 ? -34.062 -13.172 -28.812 1 92.81 478 ASP B CA 1
ATOM 10197 C C . ASP B 1 478 ? -34.5 -12.734 -30.203 1 92.81 478 ASP B C 1
ATOM 10199 O O . ASP B 1 478 ? -35.156 -11.688 -30.359 1 92.81 478 ASP B O 1
ATOM 10203 N N . MET B 1 479 ? -33.969 -13.445 -31.172 1 93.19 479 MET B N 1
ATOM 10204 C CA . MET B 1 479 ? -34.375 -13.188 -32.562 1 93.19 479 MET B CA 1
ATOM 10205 C C . MET B 1 479 ? -34.406 -14.484 -33.344 1 93.19 479 MET B C 1
ATOM 10207 O O . MET B 1 479 ? -33.406 -15.203 -33.438 1 93.19 479 MET B O 1
ATOM 10211 N N . GLY B 1 480 ? -35.5 -14.727 -33.938 1 91.44 480 GLY B N 1
ATOM 10212 C CA . GLY B 1 480 ? -35.719 -15.992 -34.625 1 91.44 480 GLY B CA 1
ATOM 10213 C C . GLY B 1 480 ? -36.312 -17.062 -33.719 1 91.44 480 GLY B C 1
ATOM 10214 O O . GLY B 1 480 ? -36.094 -17.062 -32.531 1 91.44 480 GLY B O 1
ATOM 10215 N N . GLU B 1 481 ? -37.094 -17.984 -34.375 1 91.62 481 GLU B N 1
ATOM 10216 C CA . GLU B 1 481 ? -37.75 -19.047 -33.625 1 91.62 481 GLU B CA 1
ATOM 10217 C C . GLU B 1 481 ? -37.719 -20.375 -34.375 1 91.62 481 GLU B C 1
ATOM 10219 O O . GLU B 1 481 ? -37.969 -20.422 -35.562 1 91.62 481 GLU B O 1
ATOM 10224 N N . LEU B 1 482 ? -37.25 -21.328 -33.656 1 94.75 482 LEU B N 1
ATOM 10225 C CA . LEU B 1 482 ? -37.312 -22.688 -34.156 1 94.75 482 LEU B CA 1
ATOM 10226 C C . LEU B 1 482 ? -38.344 -23.5 -33.406 1 94.75 482 LEU B C 1
ATOM 10228 O O . LEU B 1 482 ? -38.844 -23.047 -32.375 1 94.75 482 LEU B O 1
ATOM 10232 N N . PRO B 1 483 ? -38.75 -24.641 -33.906 1 92.31 483 PRO B N 1
ATOM 10233 C CA . PRO B 1 483 ? -39.781 -25.438 -33.219 1 92.31 483 PRO B CA 1
ATOM 10234 C C . PRO B 1 483 ? -39.438 -25.688 -31.766 1 92.31 483 PRO B C 1
ATOM 10236 O O . PRO B 1 483 ? -40.344 -25.797 -30.938 1 92.31 483 PRO B O 1
ATOM 10239 N N . ALA B 1 484 ? -38.219 -25.672 -31.484 1 93.25 484 ALA B N 1
ATOM 10240 C CA . ALA B 1 484 ? -37.812 -26 -30.125 1 93.25 484 ALA B CA 1
ATOM 10241 C C . ALA B 1 484 ? -37.656 -24.734 -29.281 1 93.25 484 ALA B C 1
ATOM 10243 O O . ALA B 1 484 ? -37.375 -24.828 -28.078 1 93.25 484 ALA B O 1
ATOM 10244 N N . GLY B 1 485 ? -37.875 -23.547 -29.766 1 90.56 485 GLY B N 1
ATOM 10245 C CA . GLY B 1 485 ? -37.812 -22.328 -28.984 1 90.56 485 GLY B CA 1
ATOM 10246 C C . GLY B 1 485 ? -37.125 -21.188 -29.703 1 90.56 485 GLY B C 1
ATOM 10247 O O . GLY B 1 485 ? -36.719 -21.328 -30.859 1 90.56 485 GLY B O 1
ATOM 10248 N N . PRO B 1 486 ? -37.031 -20.047 -29.047 1 91.31 486 PRO B N 1
ATOM 10249 C CA . PRO B 1 486 ? -36.375 -18.891 -29.656 1 91.31 486 PRO B CA 1
ATOM 10250 C C . PRO B 1 486 ? -34.875 -19.031 -29.75 1 91.31 486 PRO B C 1
ATOM 10252 O O . PRO B 1 486 ? -34.25 -19.719 -28.922 1 91.31 486 PRO B O 1
ATOM 10255 N N . VAL B 1 487 ? -34.312 -18.375 -30.75 1 95 487 VAL B N 1
ATOM 10256 C CA . VAL B 1 487 ? -32.844 -18.266 -30.859 1 95 487 VAL B CA 1
ATOM 10257 C C . VAL B 1 487 ? -32.375 -17.062 -30.062 1 95 487 VAL B C 1
ATOM 10259 O O . VAL B 1 487 ? -32.812 -15.93 -30.281 1 95 487 VAL B O 1
ATOM 10262 N N . SER B 1 488 ? -31.469 -17.281 -29.094 1 93.94 488 SER B N 1
ATOM 10263 C CA . SER B 1 488 ? -30.938 -16.219 -28.25 1 93.94 488 SER B CA 1
ATOM 10264 C C . SER B 1 488 ? -29.625 -15.672 -28.797 1 93.94 488 SER B C 1
ATOM 10266 O O . SER B 1 488 ? -28.797 -16.438 -29.297 1 93.94 488 SER B O 1
ATOM 10268 N N . TRP B 1 489 ? -29.469 -14.359 -28.672 1 95.75 489 TRP B N 1
ATOM 10269 C CA . TRP B 1 489 ? -28.266 -13.672 -29.141 1 95.75 489 TRP B CA 1
ATOM 10270 C C . TRP B 1 489 ? -27.656 -12.828 -28.031 1 95.75 489 TRP B C 1
ATOM 10272 O O . TRP B 1 489 ? -28.375 -12.328 -27.156 1 95.75 489 TRP B O 1
ATOM 10282 N N . TYR B 1 490 ? -26.359 -12.703 -28.031 1 96.75 490 TYR B N 1
ATOM 10283 C CA . TYR B 1 490 ? -25.625 -11.75 -27.203 1 96.75 490 TYR B CA 1
ATOM 10284 C C . TYR B 1 490 ? -24.516 -11.062 -28 1 96.75 490 TYR B C 1
ATOM 10286 O O . TYR B 1 490 ? -23.734 -11.727 -28.672 1 96.75 490 TYR B O 1
ATOM 10294 N N . ALA B 1 491 ? -24.516 -9.742 -27.953 1 97.75 491 ALA B N 1
ATOM 10295 C CA . ALA B 1 491 ? -23.453 -8.953 -28.562 1 97.75 491 ALA B CA 1
ATOM 10296 C C . ALA B 1 491 ? -22.797 -8.023 -27.547 1 97.75 491 ALA B C 1
ATOM 10298 O O . ALA B 1 491 ? -23.469 -7.465 -26.688 1 97.75 491 ALA B O 1
ATOM 10299 N N . GLY B 1 492 ? -21.469 -7.934 -27.672 1 97.75 492 GLY B N 1
ATOM 10300 C CA . GLY B 1 492 ? -20.781 -7.039 -26.75 1 97.75 492 GLY B CA 1
ATOM 10301 C C . GLY B 1 492 ? -19.547 -6.414 -27.359 1 97.75 492 GLY B C 1
ATOM 10302 O O . GLY B 1 492 ? -19.047 -6.859 -28.391 1 97.75 492 GLY B O 1
ATOM 10303 N N . ALA B 1 493 ? -19.078 -5.332 -26.734 1 98.31 493 ALA B N 1
ATOM 10304 C CA . ALA B 1 493 ? -17.844 -4.613 -27.062 1 98.31 493 ALA B CA 1
ATOM 10305 C C . ALA B 1 493 ? -17.094 -4.223 -25.797 1 98.31 493 ALA B C 1
ATOM 10307 O O . ALA B 1 493 ? -17.688 -3.982 -24.766 1 98.31 493 ALA B O 1
ATOM 10308 N N . GLU B 1 494 ? -15.781 -4.23 -25.969 1 97.81 494 GLU B N 1
ATOM 10309 C CA . GLU B 1 494 ? -14.914 -3.854 -24.859 1 97.81 494 GLU B CA 1
ATOM 10310 C C . GLU B 1 494 ? -13.727 -3.018 -25.344 1 97.81 494 GLU B C 1
ATOM 10312 O O . GLU B 1 494 ? -13.25 -3.205 -26.469 1 97.81 494 GLU B O 1
ATOM 10317 N N . TYR B 1 495 ? -13.281 -2.062 -24.484 1 97.88 495 TYR B N 1
ATOM 10318 C CA . TYR B 1 495 ? -12.023 -1.343 -24.609 1 97.88 495 TYR B CA 1
ATOM 10319 C C . TYR B 1 495 ? -11.234 -1.375 -23.312 1 97.88 495 TYR B C 1
ATOM 10321 O O . TYR B 1 495 ? -11.766 -1.038 -22.25 1 97.88 495 TYR B O 1
ATOM 10329 N N . ASN B 1 496 ? -10.023 -1.828 -23.391 1 95.88 496 ASN B N 1
ATOM 10330 C CA . ASN B 1 496 ? -9.242 -1.795 -22.156 1 95.88 496 ASN B CA 1
ATOM 10331 C C . ASN B 1 496 ? -7.832 -1.261 -22.406 1 95.88 496 ASN B C 1
ATOM 10333 O O . ASN B 1 496 ? -7.32 -1.349 -23.531 1 95.88 496 ASN B O 1
ATOM 10337 N N . ASP B 1 497 ? -7.266 -0.602 -21.406 1 95.56 497 ASP B N 1
ATOM 10338 C CA . ASP B 1 497 ? -5.918 -0.045 -21.359 1 95.56 497 ASP B CA 1
ATOM 10339 C C . ASP B 1 497 ? -5.117 -0.656 -20.219 1 95.56 497 ASP B C 1
ATOM 10341 O O . ASP B 1 497 ? -5.633 -0.824 -19.109 1 95.56 497 ASP B O 1
ATOM 10345 N N . TRP B 1 498 ? -3.83 -1.077 -20.578 1 94.5 498 TRP B N 1
ATOM 10346 C CA . TRP B 1 498 ? -2.916 -1.671 -19.609 1 94.5 498 TRP B CA 1
ATOM 10347 C C . TRP B 1 498 ? -1.663 -0.817 -19.438 1 94.5 498 TRP B C 1
ATOM 10349 O O . TRP B 1 498 ? -1.019 -0.457 -20.438 1 94.5 498 TRP B O 1
ATOM 10359 N N . VAL B 1 499 ? -1.268 -0.479 -18.234 1 93.69 499 VAL B N 1
ATOM 10360 C CA . VAL B 1 499 ? -0.003 0.183 -17.922 1 93.69 499 VAL B CA 1
ATOM 10361 C C . VAL B 1 499 ? 0.781 -0.644 -16.906 1 93.69 499 VAL B C 1
ATOM 10363 O O . VAL B 1 499 ? 0.329 -0.84 -15.781 1 93.69 499 VAL B O 1
ATOM 10366 N N . TYR B 1 500 ? 1.943 -1.124 -17.344 1 93.69 500 TYR B N 1
ATOM 10367 C CA . TYR B 1 500 ? 2.775 -2.027 -16.547 1 93.69 500 TYR B CA 1
ATOM 10368 C C . TYR B 1 500 ? 4.133 -1.399 -16.25 1 93.69 500 TYR B C 1
ATOM 10370 O O . TYR B 1 500 ? 4.742 -0.782 -17.125 1 93.69 500 TYR B O 1
ATOM 10378 N N . GLU B 1 501 ? 4.52 -1.49 -14.969 1 91.56 501 GLU B N 1
ATOM 10379 C CA . GLU B 1 501 ? 5.859 -1.062 -14.578 1 91.56 501 GLU B CA 1
ATOM 10380 C C . GLU B 1 501 ? 6.465 -2.014 -13.547 1 91.56 501 GLU B C 1
ATOM 10382 O O . GLU B 1 501 ? 5.773 -2.477 -12.641 1 91.56 501 GLU B O 1
ATOM 10387 N N . ASP B 1 502 ? 7.691 -2.359 -13.695 1 91.5 502 ASP B N 1
ATOM 10388 C CA . ASP B 1 502 ? 8.523 -3.104 -12.758 1 91.5 502 ASP B CA 1
ATOM 10389 C C . ASP B 1 502 ? 9.891 -2.445 -12.594 1 91.5 502 ASP B C 1
ATOM 10391 O O . ASP B 1 502 ? 10.727 -2.506 -13.5 1 91.5 502 ASP B O 1
ATOM 10395 N N . LYS B 1 503 ? 10.133 -1.855 -11.43 1 88.62 503 LYS B N 1
ATOM 10396 C CA . LYS B 1 503 ? 11.336 -1.05 -11.234 1 88.62 503 LYS B CA 1
ATOM 10397 C C . LYS B 1 503 ? 12.188 -1.598 -10.094 1 88.62 503 LYS B C 1
ATOM 10399 O O . LYS B 1 503 ? 11.727 -1.674 -8.953 1 88.62 503 LYS B O 1
ATOM 10404 N N . TYR B 1 504 ? 13.359 -1.96 -10.43 1 89.88 504 TYR B N 1
ATOM 10405 C CA . TYR B 1 504 ? 14.367 -2.32 -9.438 1 89.88 504 TYR B CA 1
ATOM 10406 C C . TYR B 1 504 ? 15.195 -1.104 -9.031 1 89.88 504 TYR B C 1
ATOM 10408 O O . TYR B 1 504 ? 15.305 -0.137 -9.789 1 89.88 504 TYR B O 1
ATOM 10416 N N . ASP B 1 505 ? 15.727 -1.172 -7.793 1 89.12 505 ASP B N 1
ATOM 10417 C CA . ASP B 1 505 ? 16.641 -0.103 -7.398 1 89.12 505 ASP B CA 1
ATOM 10418 C C . ASP B 1 505 ? 17.875 -0.082 -8.289 1 89.12 505 ASP B C 1
ATOM 10420 O O . ASP B 1 505 ? 18.25 -1.108 -8.852 1 89.12 505 ASP B O 1
ATOM 10424 N N . ALA B 1 506 ? 18.516 1.018 -8.32 1 82.38 506 ALA B N 1
ATOM 10425 C CA . ALA B 1 506 ? 19.562 1.304 -9.305 1 82.38 506 ALA B CA 1
ATOM 10426 C C . ALA B 1 506 ? 20.734 0.354 -9.141 1 82.38 506 ALA B C 1
ATOM 10428 O O . ALA B 1 506 ? 21.328 -0.084 -10.125 1 82.38 506 ALA B O 1
ATOM 10429 N N . GLN B 1 507 ? 21.141 0.084 -7.941 1 85.5 507 GLN B N 1
ATOM 10430 C CA . GLN B 1 507 ? 22.312 -0.769 -7.73 1 85.5 507 GLN B CA 1
ATOM 10431 C C . GLN B 1 507 ? 22 -2.213 -8.125 1 85.5 507 GLN B C 1
ATOM 10433 O O . GLN B 1 507 ? 22.891 -2.914 -8.633 1 85.5 507 GLN B O 1
ATOM 10438 N N . SER B 1 508 ? 20.844 -2.658 -7.891 1 86.38 508 SER B N 1
ATOM 10439 C CA . SER B 1 508 ? 20.438 -3.979 -8.359 1 86.38 508 SER B CA 1
ATOM 10440 C C . SER B 1 508 ? 20.406 -4.039 -9.883 1 86.38 508 SER B C 1
ATOM 10442 O O . SER B 1 508 ? 20.828 -5.031 -10.477 1 86.38 508 SER B O 1
ATOM 10444 N N . GLU B 1 509 ? 19.875 -3.004 -10.484 1 81 509 GLU B N 1
ATOM 10445 C CA . GLU B 1 509 ? 19.828 -2.951 -11.945 1 81 509 GLU B CA 1
ATOM 10446 C C . GLU B 1 509 ? 21.234 -3.014 -12.547 1 81 509 GLU B C 1
ATOM 10448 O O . GLU B 1 509 ? 21.422 -3.576 -13.625 1 81 509 GLU B O 1
ATOM 10453 N N . ALA B 1 510 ? 22.078 -2.43 -11.812 1 76.75 510 ALA B N 1
ATOM 10454 C CA . ALA B 1 510 ? 23.453 -2.383 -12.297 1 76.75 510 ALA B CA 1
ATOM 10455 C C . ALA B 1 510 ? 24.188 -3.682 -11.977 1 76.75 510 ALA B C 1
ATOM 10457 O O . ALA B 1 510 ? 25.359 -3.838 -12.328 1 76.75 510 ALA B O 1
ATOM 10458 N N . GLY B 1 511 ? 23.531 -4.625 -11.367 1 77.94 511 GLY B N 1
ATOM 10459 C CA . GLY B 1 511 ? 24.172 -5.883 -11.008 1 77.94 511 GLY B CA 1
ATOM 10460 C C . GLY B 1 511 ? 25.172 -5.746 -9.891 1 77.94 511 GLY B C 1
ATOM 10461 O O . GLY B 1 511 ? 26.078 -6.582 -9.75 1 77.94 511 GLY B O 1
ATOM 10462 N N . ASN B 1 512 ? 25.078 -4.695 -9.094 1 82.81 512 ASN B N 1
ATOM 10463 C CA . ASN B 1 512 ? 26.094 -4.406 -8.078 1 82.81 512 ASN B CA 1
ATOM 10464 C C . ASN B 1 512 ? 25.656 -4.926 -6.703 1 82.81 512 ASN B C 1
ATOM 10466 O O . ASN B 1 512 ? 26.25 -4.562 -5.688 1 82.81 512 ASN B O 1
ATOM 10470 N N . VAL B 1 513 ? 24.672 -5.652 -6.66 1 88.81 513 VAL B N 1
ATOM 10471 C CA . VAL B 1 513 ? 24.234 -6.199 -5.379 1 88.81 513 VAL B CA 1
ATOM 10472 C C . VAL B 1 513 ? 24.391 -7.719 -5.387 1 88.81 513 VAL B C 1
ATOM 10474 O O . VAL B 1 513 ? 23.766 -8.406 -6.199 1 88.81 513 VAL B O 1
ATOM 10477 N N . ILE B 1 514 ? 25.172 -8.203 -4.504 1 87.62 514 ILE B N 1
ATOM 10478 C CA . ILE B 1 514 ? 25.359 -9.641 -4.363 1 87.62 514 ILE B CA 1
ATOM 10479 C C . ILE B 1 514 ? 24.109 -10.281 -3.771 1 87.62 514 ILE B C 1
ATOM 10481 O O . ILE B 1 514 ? 23.609 -9.828 -2.74 1 87.62 514 ILE B O 1
ATOM 10485 N N . GLY B 1 515 ? 23.703 -11.289 -4.477 1 76.94 515 GLY B N 1
ATOM 10486 C CA . GLY B 1 515 ? 22.562 -12.031 -3.967 1 76.94 515 GLY B CA 1
ATOM 10487 C C . GLY B 1 515 ? 21.25 -11.586 -4.574 1 76.94 515 GLY B C 1
ATOM 10488 O O . GLY B 1 515 ? 20.188 -12.117 -4.234 1 76.94 515 GLY B O 1
ATOM 10489 N N . SER B 1 516 ? 21.297 -10.523 -5.391 1 75.25 516 SER B N 1
ATOM 10490 C CA . SER B 1 516 ? 20.078 -10.031 -6.027 1 75.25 516 SER B CA 1
ATOM 10491 C C . SER B 1 516 ? 20.047 -10.383 -7.512 1 75.25 516 SER B C 1
ATOM 10493 O O . SER B 1 516 ? 21.094 -10.562 -8.133 1 75.25 516 SER B O 1
ATOM 10495 N N . SER B 1 517 ? 18.828 -10.68 -8.031 1 70.19 517 SER B N 1
ATOM 10496 C CA . SER B 1 517 ? 18.609 -10.953 -9.445 1 70.19 517 SER B CA 1
ATOM 10497 C C . SER B 1 517 ? 17.422 -10.18 -9.992 1 70.19 517 SER B C 1
ATOM 10499 O O . SER B 1 517 ? 16.625 -9.633 -9.219 1 70.19 517 SER B O 1
ATOM 10501 N N . GLY B 1 518 ? 17.438 -10.031 -11.328 1 74.12 518 GLY B N 1
ATOM 10502 C CA . GLY B 1 518 ? 16.328 -9.359 -11.992 1 74.12 518 GLY B CA 1
ATOM 10503 C C . GLY B 1 518 ? 16.688 -7.98 -12.508 1 74.12 518 GLY B C 1
ATOM 10504 O O . GLY B 1 518 ? 17.766 -7.453 -12.195 1 74.12 518 GLY B O 1
ATOM 10505 N N . ASN B 1 519 ? 15.773 -7.488 -13.297 1 80.19 519 ASN B N 1
ATOM 10506 C CA . ASN B 1 519 ? 15.906 -6.148 -13.859 1 80.19 519 ASN B CA 1
ATOM 10507 C C . ASN B 1 519 ? 14.547 -5.516 -14.133 1 80.19 519 ASN B C 1
ATOM 10509 O O . ASN B 1 519 ? 13.523 -6.191 -14.07 1 80.19 519 ASN B O 1
ATOM 10513 N N . SER B 1 520 ? 14.586 -4.23 -14.367 1 82.12 520 SER B N 1
ATOM 10514 C CA . SER B 1 520 ? 13.359 -3.447 -14.508 1 82.12 520 SER B CA 1
ATOM 10515 C C . SER B 1 520 ? 12.688 -3.709 -15.844 1 82.12 520 SER B C 1
ATOM 10517 O O . SER B 1 520 ? 13.305 -4.246 -16.766 1 82.12 520 SER B O 1
ATOM 10519 N N . SER B 1 521 ? 11.344 -3.479 -15.875 1 84.12 521 SER B N 1
ATOM 10520 C CA . SER B 1 521 ? 10.5 -3.648 -17.047 1 84.12 521 SER B CA 1
ATOM 10521 C C . SER B 1 521 ? 9.344 -2.654 -17.047 1 84.12 521 SER B C 1
ATOM 10523 O O . SER B 1 521 ? 9.125 -1.951 -16.062 1 84.12 521 SER B O 1
ATOM 10525 N N . GLY B 1 522 ? 8.758 -2.473 -18.266 1 84.75 522 GLY B N 1
ATOM 10526 C CA . GLY B 1 522 ? 7.59 -1.622 -18.391 1 84.75 522 GLY B CA 1
ATOM 10527 C C . GLY B 1 522 ? 6.965 -1.666 -19.781 1 84.75 522 GLY B C 1
ATOM 10528 O O . GLY B 1 522 ? 7.555 -2.203 -20.719 1 84.75 522 GLY B O 1
ATOM 10529 N N . GLY B 1 523 ? 5.723 -1.203 -19.828 1 89 523 GLY B N 1
ATOM 10530 C CA . GLY B 1 523 ? 5.023 -1.13 -21.109 1 89 523 GLY B CA 1
ATOM 10531 C C . GLY B 1 523 ? 3.557 -0.764 -20.953 1 89 523 GLY B C 1
ATOM 10532 O O . GLY B 1 523 ? 3.01 -0.8 -19.859 1 89 523 GLY B O 1
ATOM 10533 N N . GLU B 1 524 ? 3.066 -0.354 -22.047 1 90.94 524 GLU B N 1
ATOM 10534 C CA . GLU B 1 524 ? 1.646 -0.025 -22.125 1 90.94 524 GLU B CA 1
ATOM 10535 C C . GLU B 1 524 ? 0.997 -0.68 -23.344 1 90.94 524 GLU B C 1
ATOM 10537 O O . GLU B 1 524 ? 1.658 -0.914 -24.359 1 90.94 524 GLU B O 1
ATOM 10542 N N . ARG B 1 525 ? -0.328 -1.02 -23.188 1 93.81 525 ARG B N 1
ATOM 10543 C CA . ARG B 1 525 ? -1.077 -1.53 -24.328 1 93.81 525 ARG B CA 1
ATOM 10544 C C . ARG B 1 525 ? -2.557 -1.181 -24.219 1 93.81 525 ARG B C 1
ATOM 10546 O O . ARG B 1 525 ? -3.062 -0.952 -23.109 1 93.81 525 ARG B O 1
ATOM 10553 N N . ASP B 1 526 ? -3.188 -1.118 -25.266 1 95.5 526 ASP B N 1
ATOM 10554 C CA . ASP B 1 526 ? -4.645 -1.013 -25.312 1 95.5 526 ASP B CA 1
ATOM 10555 C C . ASP B 1 526 ? -5.246 -2.119 -26.172 1 95.5 526 ASP B C 1
ATOM 10557 O O . ASP B 1 526 ? -4.574 -2.658 -27.062 1 95.5 526 ASP B O 1
ATOM 10561 N N . VAL B 1 527 ? -6.43 -2.539 -25.938 1 97 527 VAL B N 1
ATOM 10562 C CA . VAL B 1 527 ? -7.133 -3.609 -26.625 1 97 527 VAL B CA 1
ATOM 10563 C C . VAL B 1 527 ? -8.57 -3.184 -26.906 1 97 527 VAL B C 1
ATOM 10565 O O . VAL B 1 527 ? -9.25 -2.643 -26.031 1 97 527 VAL B O 1
ATOM 10568 N N . THR B 1 528 ? -9 -3.348 -28.094 1 98 528 THR B N 1
ATOM 10569 C CA . THR B 1 528 ? -10.406 -3.219 -28.469 1 98 528 THR B CA 1
ATOM 10570 C C . THR B 1 528 ? -10.961 -4.559 -28.953 1 98 528 THR B C 1
ATOM 10572 O O . THR B 1 528 ? -10.336 -5.242 -29.766 1 98 528 THR B O 1
ATOM 10575 N N . ALA B 1 529 ? -12.148 -4.891 -28.484 1 98.25 529 ALA B N 1
ATOM 10576 C CA . ALA B 1 529 ? -12.711 -6.199 -28.828 1 98.25 529 ALA B CA 1
ATOM 10577 C C . ALA B 1 529 ? -14.195 -6.09 -29.156 1 98.25 529 ALA B C 1
ATOM 10579 O O . ALA B 1 529 ? -14.906 -5.27 -28.562 1 98.25 529 ALA B O 1
ATOM 10580 N N . LEU B 1 530 ? -14.664 -6.922 -30.094 1 98.38 530 LEU B N 1
ATOM 10581 C CA . LEU B 1 530 ? -16.062 -7.16 -30.438 1 98.38 530 LEU B CA 1
ATOM 10582 C C . LEU B 1 530 ? -16.375 -8.648 -30.422 1 98.38 530 LEU B C 1
ATOM 10584 O O . LEU B 1 530 ? -15.57 -9.469 -30.875 1 98.38 530 LEU B O 1
ATOM 10588 N N . TYR B 1 531 ? -17.531 -9 -29.828 1 97.56 531 TYR B N 1
ATOM 10589 C CA . TYR B 1 531 ? -17.844 -10.422 -29.797 1 97.56 531 TYR B CA 1
ATOM 10590 C C . TYR B 1 531 ? -19.344 -10.648 -29.953 1 97.56 531 TYR B C 1
ATOM 10592 O O . TYR B 1 531 ? -20.156 -9.766 -29.625 1 97.56 531 TYR B O 1
ATOM 10600 N N . LEU B 1 532 ? -19.734 -11.828 -30.422 1 98.19 532 LEU B N 1
ATOM 10601 C CA . LEU B 1 532 ? -21.094 -12.273 -30.688 1 98.19 532 LEU B CA 1
ATOM 10602 C C . LEU B 1 532 ? -21.266 -13.742 -30.312 1 98.19 532 LEU B C 1
ATOM 10604 O O . LEU B 1 532 ? -20.391 -14.562 -30.562 1 98.19 532 LEU B O 1
ATOM 10608 N N . GLU B 1 533 ? -22.328 -14.07 -29.641 1 97.44 533 GLU B N 1
ATOM 10609 C CA . GLU B 1 533 ? -22.703 -15.43 -29.297 1 97.44 533 GLU B CA 1
ATOM 10610 C C . GLU B 1 533 ? -24.172 -15.703 -29.625 1 97.44 533 GLU B C 1
ATOM 10612 O O . GLU B 1 533 ? -25.016 -14.828 -29.469 1 97.44 533 GLU B O 1
ATOM 10617 N N . THR B 1 534 ? -24.453 -16.922 -30.047 1 96.88 534 THR B N 1
ATOM 10618 C CA . THR B 1 534 ? -25.828 -17.312 -30.312 1 96.88 534 THR B CA 1
ATOM 10619 C C . THR B 1 534 ? -26.094 -18.734 -29.797 1 96.88 534 THR B C 1
ATOM 10621 O O . THR B 1 534 ? -25.188 -19.578 -29.828 1 96.88 534 THR B O 1
ATOM 10624 N N . LEU B 1 535 ? -27.172 -18.922 -29.281 1 95.31 535 LEU B N 1
ATOM 10625 C CA . LEU B 1 535 ? -27.656 -20.219 -28.844 1 95.31 535 LEU B CA 1
ATOM 10626 C C . LEU B 1 535 ? -28.906 -20.625 -29.625 1 95.31 535 LEU B C 1
ATOM 10628 O O . LEU B 1 535 ? -29.938 -19.969 -29.562 1 95.31 535 LEU B O 1
ATOM 10632 N N . VAL B 1 536 ? -28.859 -21.797 -30.297 1 96 536 VAL B N 1
ATOM 10633 C CA . VAL B 1 536 ? -29.891 -22.234 -31.234 1 96 536 VAL B CA 1
ATOM 10634 C C . VAL B 1 536 ? -30.484 -23.547 -30.766 1 96 536 VAL B C 1
ATOM 10636 O O . VAL B 1 536 ? -29.828 -24.594 -30.812 1 96 536 VAL B O 1
ATOM 10639 N N . PRO B 1 537 ? -31.688 -23.547 -30.328 1 94.75 537 PRO B N 1
ATOM 10640 C CA . PRO B 1 537 ? -32.344 -24.797 -30.016 1 94.75 537 PRO B CA 1
ATOM 10641 C C . PRO B 1 537 ? -32.844 -25.547 -31.266 1 94.75 537 PRO B C 1
ATOM 10643 O O . PRO B 1 537 ? -34 -25.484 -31.609 1 94.75 537 PRO B O 1
ATOM 10646 N N . VAL B 1 538 ? -32.062 -26.375 -31.875 1 96.25 538 VAL B N 1
ATOM 10647 C CA . VAL B 1 538 ? -32.344 -27.047 -33.125 1 96.25 538 VAL B CA 1
ATOM 10648 C C . VAL B 1 538 ? -33.531 -27.984 -32.969 1 96.25 538 VAL B C 1
ATOM 10650 O O . VAL B 1 538 ? -34.438 -27.969 -33.781 1 96.25 538 VAL B O 1
ATOM 10653 N N . THR B 1 539 ? -33.469 -28.875 -32 1 95.75 539 THR B N 1
ATOM 10654 C CA . THR B 1 539 ? -34.562 -29.703 -31.547 1 95.75 539 THR B CA 1
ATOM 10655 C C . THR B 1 539 ? -34.688 -29.672 -30.031 1 95.75 539 THR B C 1
ATOM 10657 O O . THR B 1 539 ? -33.875 -29.031 -29.359 1 95.75 539 THR B O 1
ATOM 10660 N N . GLU B 1 540 ? -35.625 -30.344 -29.5 1 92.62 540 GLU B N 1
ATOM 10661 C CA . GLU B 1 540 ? -35.75 -30.406 -28.062 1 92.62 540 GLU B CA 1
ATOM 10662 C C . GLU B 1 540 ? -34.562 -31.109 -27.422 1 92.62 540 GLU B C 1
ATOM 10664 O O . GLU B 1 540 ? -34.281 -30.906 -26.234 1 92.62 540 GLU B O 1
ATOM 10669 N N . GLN B 1 541 ? -33.844 -31.891 -28.266 1 94.81 541 GLN B N 1
ATOM 10670 C CA . GLN B 1 541 ? -32.75 -32.688 -27.734 1 94.81 541 GLN B CA 1
ATOM 10671 C C . GLN B 1 541 ? -31.391 -32.125 -28.141 1 94.81 541 GLN B C 1
ATOM 10673 O O . GLN B 1 541 ? -30.359 -32.5 -27.578 1 94.81 541 GLN B O 1
ATOM 10678 N N . VAL B 1 542 ? -31.438 -31.219 -29.141 1 96.38 542 VAL B N 1
ATOM 10679 C CA . VAL B 1 542 ? -30.172 -30.734 -29.688 1 96.38 542 VAL B CA 1
ATOM 10680 C C . VAL B 1 542 ? -30.109 -29.219 -29.594 1 96.38 542 VAL B C 1
ATOM 10682 O O . VAL B 1 542 ? -31 -28.531 -30.078 1 96.38 542 VAL B O 1
ATOM 10685 N N . GLU B 1 543 ? -29.031 -28.734 -29 1 94.94 543 GLU B N 1
ATOM 10686 C CA . GLU B 1 543 ? -28.766 -27.312 -28.906 1 94.94 543 GLU B CA 1
ATOM 10687 C C . GLU B 1 543 ? -27.375 -26.969 -29.469 1 94.94 543 GLU B C 1
ATOM 10689 O O . GLU B 1 543 ? -26.391 -27.641 -29.141 1 94.94 543 GLU B O 1
ATOM 10694 N N . LEU B 1 544 ? -27.359 -25.969 -30.266 1 96.56 544 LEU B N 1
ATOM 10695 C CA . LEU B 1 544 ? -26.125 -25.5 -30.875 1 96.56 544 LEU B CA 1
ATOM 10696 C C . LEU B 1 544 ? -25.75 -24.125 -30.344 1 96.56 544 LEU B C 1
ATOM 10698 O O . LEU B 1 544 ? -26.594 -23.234 -30.281 1 96.56 544 LEU B O 1
ATOM 10702 N N . SER B 1 545 ? -24.5 -24 -29.906 1 95.75 545 SER B N 1
ATOM 10703 C CA . SER B 1 545 ? -23.953 -22.703 -29.516 1 95.75 545 SER B CA 1
ATOM 10704 C C . SER B 1 545 ? -22.781 -22.297 -30.391 1 95.75 545 SER B C 1
ATOM 10706 O O . SER B 1 545 ? -21.875 -23.094 -30.641 1 95.75 545 SER B O 1
ATOM 10708 N N . VAL B 1 546 ? -22.844 -21.062 -30.891 1 97.62 546 VAL B N 1
ATOM 10709 C CA . VAL B 1 546 ? -21.766 -20.516 -31.703 1 97.62 546 VAL B CA 1
ATOM 10710 C C . VAL B 1 546 ? -21.375 -19.141 -31.188 1 97.62 546 VAL B C 1
ATOM 10712 O O . VAL B 1 546 ? -22.234 -18.344 -30.812 1 97.62 546 VAL B O 1
ATOM 10715 N N . ALA B 1 547 ? -20.031 -18.922 -31.109 1 97.75 547 ALA B N 1
ATOM 10716 C CA . ALA B 1 547 ? -19.516 -17.625 -30.672 1 97.75 547 ALA B CA 1
ATOM 10717 C C . ALA B 1 547 ? -18.281 -17.234 -31.469 1 97.75 547 ALA B C 1
ATOM 10719 O O . ALA B 1 547 ? -17.578 -18.094 -32 1 97.75 547 ALA B O 1
ATOM 10720 N N . GLY B 1 548 ? -18.078 -15.961 -31.531 1 98.31 548 GLY B N 1
ATOM 10721 C CA . GLY B 1 548 ? -16.891 -15.391 -32.156 1 98.31 548 GLY B CA 1
ATOM 10722 C C . GLY B 1 548 ? -16.484 -14.062 -31.547 1 98.31 548 GLY B C 1
ATOM 10723 O O . GLY B 1 548 ? -17.328 -13.242 -31.203 1 98.31 548 GLY B O 1
ATOM 10724 N N . ARG B 1 549 ? -15.172 -13.875 -31.359 1 98.31 549 ARG B N 1
ATOM 10725 C CA . ARG B 1 549 ? -14.609 -12.664 -30.766 1 98.31 549 ARG B CA 1
ATOM 10726 C C . ARG B 1 549 ? -13.391 -12.188 -31.547 1 98.31 549 ARG B C 1
ATOM 10728 O O . ARG B 1 549 ? -12.555 -13 -31.953 1 98.31 549 ARG B O 1
ATOM 10735 N N . TYR B 1 550 ? -13.391 -10.93 -31.812 1 98.5 550 TYR B N 1
ATOM 10736 C CA . TYR B 1 550 ? -12.25 -10.273 -32.438 1 98.5 550 TYR B CA 1
ATOM 10737 C C . TYR B 1 550 ? -11.578 -9.305 -31.484 1 98.5 550 TYR B C 1
ATOM 10739 O O . TYR B 1 550 ? -12.227 -8.398 -30.953 1 98.5 550 TYR B O 1
ATOM 10747 N N . ASP B 1 551 ? -10.242 -9.492 -31.344 1 98.31 551 ASP B N 1
ATOM 10748 C CA . ASP B 1 551 ? -9.453 -8.625 -30.484 1 98.31 551 ASP B CA 1
ATOM 10749 C C . ASP B 1 551 ? -8.344 -7.93 -31.266 1 98.31 551 ASP B C 1
ATOM 10751 O O . ASP B 1 551 ? -7.508 -8.586 -31.891 1 98.31 551 ASP B O 1
ATOM 10755 N N . LYS B 1 552 ? -8.258 -6.602 -31.078 1 98.12 552 LYS B N 1
ATOM 10756 C CA . LYS B 1 552 ? -7.168 -5.824 -31.656 1 98.12 552 LYS B CA 1
ATOM 10757 C C . LYS B 1 552 ? -6.27 -5.246 -30.578 1 98.12 552 LYS B C 1
ATOM 10759 O O . LYS B 1 552 ? -6.727 -4.473 -29.734 1 98.12 552 LYS B O 1
ATOM 10764 N N . TYR B 1 553 ? -5.043 -5.664 -30.656 1 96.94 553 TYR B N 1
ATOM 10765 C CA . TYR B 1 553 ? -4.047 -5.195 -29.703 1 96.94 553 TYR B CA 1
ATOM 10766 C C . TYR B 1 553 ? -3.17 -4.109 -30.312 1 96.94 553 TYR B C 1
ATOM 10768 O O . TYR B 1 553 ? -2.85 -4.16 -31.5 1 96.94 553 TYR B O 1
ATOM 10776 N N . SER B 1 554 ? -2.686 -3.152 -29.531 1 95.25 554 SER B N 1
ATOM 10777 C CA . SER B 1 554 ? -1.847 -2.059 -30.016 1 95.25 554 SER B CA 1
ATOM 10778 C C . SER B 1 554 ? -0.424 -2.533 -30.281 1 95.25 554 SER B C 1
ATOM 10780 O O . SER B 1 554 ? 0.346 -1.844 -30.969 1 95.25 554 SER B O 1
ATOM 10782 N N . ASP B 1 555 ? -0.044 -3.598 -29.797 1 92.5 555 ASP B N 1
ATOM 10783 C CA . ASP B 1 555 ? 1.353 -4.016 -29.875 1 92.5 555 ASP B CA 1
ATOM 10784 C C . ASP B 1 555 ? 1.523 -5.16 -30.875 1 92.5 555 ASP B C 1
ATOM 10786 O O . ASP B 1 555 ? 2 -4.953 -32 1 92.5 555 ASP B O 1
ATOM 10790 N N . PHE B 1 556 ? 0.987 -6.379 -30.734 1 90.88 556 PHE B N 1
ATOM 10791 C CA . PHE B 1 556 ? 1.364 -7.52 -31.562 1 90.88 556 PHE B CA 1
ATOM 10792 C C . PHE B 1 556 ? 0.428 -7.656 -32.75 1 90.88 556 PHE B C 1
ATOM 10794 O O . PHE B 1 556 ? 0.733 -8.375 -33.719 1 90.88 556 PHE B O 1
ATOM 10801 N N . GLY B 1 557 ? -0.789 -7.121 -32.688 1 94.25 557 GLY B N 1
ATOM 10802 C CA . GLY B 1 557 ? -1.719 -7.23 -33.781 1 94.25 557 GLY B CA 1
ATOM 10803 C C . GLY B 1 557 ? -3.131 -7.574 -33.344 1 94.25 557 GLY B C 1
ATOM 10804 O O . GLY B 1 557 ? -3.713 -6.883 -32.531 1 94.25 557 GLY B O 1
ATOM 10805 N N . SER B 1 558 ? -3.635 -8.68 -34 1 96.31 558 SER B N 1
ATOM 10806 C CA . SER B 1 558 ? -5.02 -9.039 -33.688 1 96.31 558 SER B CA 1
ATOM 10807 C C . SER B 1 558 ? -5.195 -10.555 -33.625 1 96.31 558 SER B C 1
ATOM 10809 O O . SER B 1 558 ? -4.316 -11.305 -34.031 1 96.31 558 SER B O 1
ATOM 10811 N N . ALA B 1 559 ? -6.277 -10.945 -33 1 97.12 559 ALA B N 1
ATOM 10812 C CA . ALA B 1 559 ? -6.637 -12.352 -32.875 1 97.12 559 ALA B CA 1
ATOM 10813 C C . ALA B 1 559 ? -8.141 -12.547 -33.062 1 97.12 559 ALA B C 1
ATOM 10815 O O . ALA B 1 559 ? -8.938 -11.742 -32.562 1 97.12 559 ALA B O 1
ATOM 10816 N N . PHE B 1 560 ? -8.547 -13.586 -33.75 1 97.81 560 PHE B N 1
ATOM 10817 C CA . PHE B 1 560 ? -9.938 -14.008 -33.875 1 97.81 560 PHE B CA 1
ATOM 10818 C C . PHE B 1 560 ? -10.148 -15.359 -33.188 1 97.81 560 PHE B C 1
ATOM 10820 O O . PHE B 1 560 ? -9.43 -16.328 -33.469 1 97.81 560 PHE B O 1
ATOM 10827 N N . SER B 1 561 ? -11.078 -15.477 -32.344 1 98.38 561 SER B N 1
ATOM 10828 C CA . SER B 1 561 ? -11.344 -16.672 -31.547 1 98.38 561 SER B CA 1
ATOM 10829 C C . SER B 1 561 ? -12.758 -17.188 -31.797 1 98.38 561 SER B C 1
ATOM 10831 O O . SER B 1 561 ? -13.711 -16.734 -31.156 1 98.38 561 SER B O 1
ATOM 10833 N N . PRO B 1 562 ? -12.883 -18.156 -32.625 1 98.12 562 PRO B N 1
ATOM 10834 C CA . PRO B 1 562 ? -14.18 -18.812 -32.812 1 98.12 562 PRO B CA 1
ATOM 10835 C C . PRO B 1 562 ? -14.406 -19.984 -31.844 1 98.12 562 PRO B C 1
ATOM 10837 O O . PRO B 1 562 ? -13.445 -20.578 -31.359 1 98.12 562 PRO B O 1
ATOM 10840 N N . LYS B 1 563 ? -15.641 -20.359 -31.609 1 97.94 563 LYS B N 1
ATOM 10841 C CA . LYS B 1 563 ? -16.031 -21.5 -30.781 1 97.94 563 LYS B CA 1
ATOM 10842 C C . LYS B 1 563 ? -17.391 -22.047 -31.219 1 97.94 563 LYS B C 1
ATOM 10844 O O . LYS B 1 563 ? -18.281 -21.281 -31.578 1 97.94 563 LYS B O 1
ATOM 10849 N N . ALA B 1 564 ? -17.547 -23.344 -31.234 1 97.94 564 ALA B N 1
ATOM 10850 C CA . ALA B 1 564 ? -18.812 -24.031 -31.5 1 97.94 564 ALA B CA 1
ATOM 10851 C C . ALA B 1 564 ? -18.984 -25.234 -30.562 1 97.94 564 ALA B C 1
ATOM 10853 O O . ALA B 1 564 ? -18.016 -25.938 -30.266 1 97.94 564 ALA B O 1
ATOM 10854 N N . SER B 1 565 ? -20.156 -25.422 -30.109 1 96.88 565 SER B N 1
ATOM 10855 C CA . SER B 1 565 ? -20.438 -26.562 -29.25 1 96.88 565 SER B CA 1
ATOM 10856 C C . SER B 1 565 ? -21.828 -27.109 -29.5 1 96.88 565 SER B C 1
ATOM 10858 O O . SER B 1 565 ? -22.734 -26.375 -29.891 1 96.88 565 SER B O 1
ATOM 10860 N N . VAL B 1 566 ? -22.078 -28.375 -29.25 1 97.12 566 VAL B N 1
ATOM 10861 C CA . VAL B 1 566 ? -23.344 -29.062 -29.438 1 97.12 566 VAL B CA 1
ATOM 10862 C C . VAL B 1 566 ? -23.688 -29.844 -28.156 1 97.12 566 VAL B C 1
ATOM 10864 O O . VAL B 1 566 ? -22.844 -30.531 -27.609 1 97.12 566 VAL B O 1
ATOM 10867 N N . ARG B 1 567 ? -24.812 -29.625 -27.734 1 95.75 567 ARG B N 1
ATOM 10868 C CA . ARG B 1 567 ? -25.406 -30.406 -26.641 1 95.75 567 ARG B CA 1
ATOM 10869 C C . ARG B 1 567 ? -26.516 -31.328 -27.172 1 95.75 567 ARG B C 1
ATOM 10871 O O . ARG B 1 567 ? -27.422 -30.875 -27.859 1 95.75 567 ARG B O 1
ATOM 10878 N N . TYR B 1 568 ? -26.453 -32.656 -26.891 1 96.31 568 TYR B N 1
ATOM 10879 C CA . TYR B 1 568 ? -27.438 -33.656 -27.328 1 96.31 568 TYR B CA 1
ATOM 10880 C C . TYR B 1 568 ? -27.953 -34.5 -26.156 1 96.31 568 TYR B C 1
ATOM 10882 O O . TYR B 1 568 ? -27.172 -35.188 -25.5 1 96.31 568 TYR B O 1
ATOM 10890 N N . GLN B 1 569 ? -29.156 -34.375 -25.922 1 95.25 569 GLN B N 1
ATOM 10891 C CA . GLN B 1 569 ? -29.766 -35.094 -24.828 1 95.25 569 GLN B CA 1
ATOM 10892 C C . GLN B 1 569 ? -30.812 -36.062 -25.328 1 95.25 569 GLN B C 1
ATOM 10894 O O . GLN B 1 569 ? -32.031 -35.844 -25.203 1 95.25 569 GLN B O 1
ATOM 10899 N N . PRO B 1 570 ? -30.422 -37.281 -25.672 1 95 570 PRO B N 1
ATOM 10900 C CA . PRO B 1 570 ? -31.359 -38.25 -26.234 1 95 570 PRO B CA 1
ATOM 10901 C C . PRO B 1 570 ? -32.312 -38.844 -25.188 1 95 570 PRO B C 1
ATOM 10903 O O . PRO B 1 570 ? -33.406 -39.281 -25.531 1 95 570 PRO B O 1
ATOM 10906 N N . LEU B 1 571 ? -31.781 -38.875 -23.922 1 94.88 571 LEU B N 1
ATOM 10907 C CA . LEU B 1 571 ? -32.562 -39.312 -22.781 1 94.88 571 LEU B CA 1
ATOM 10908 C C . LEU B 1 571 ? -32.531 -38.312 -21.641 1 94.88 571 LEU B C 1
ATOM 10910 O O . LEU B 1 571 ? -31.578 -37.531 -21.547 1 94.88 571 LEU B O 1
ATOM 10914 N N . ASP B 1 572 ? -33.531 -38.469 -20.828 1 90.12 572 ASP B N 1
ATOM 10915 C CA . ASP B 1 572 ? -33.562 -37.531 -19.688 1 90.12 572 ASP B CA 1
ATOM 10916 C C . ASP B 1 572 ? -32.344 -37.719 -18.781 1 90.12 572 ASP B C 1
ATOM 10918 O O . ASP B 1 572 ? -31.906 -36.781 -18.141 1 90.12 572 ASP B O 1
ATOM 10922 N N . ASN B 1 573 ? -31.781 -38.875 -18.75 1 93.75 573 ASN B N 1
ATOM 10923 C CA . ASN B 1 573 ? -30.688 -39.156 -17.812 1 93.75 573 ASN B CA 1
ATOM 10924 C C . ASN B 1 573 ? -29.359 -39.312 -18.547 1 93.75 573 ASN B C 1
ATOM 10926 O O . ASN B 1 573 ? -28.406 -39.875 -18 1 93.75 573 ASN B O 1
ATOM 10930 N N . LEU B 1 574 ? -29.312 -38.938 -19.828 1 95.56 574 LEU B N 1
ATOM 10931 C CA . LEU B 1 574 ? -28.094 -39 -20.609 1 95.56 574 LEU B CA 1
ATOM 10932 C C . LEU B 1 574 ? -27.922 -37.781 -21.484 1 95.56 574 LEU B C 1
ATOM 10934 O O . LEU B 1 574 ? -28.828 -37.406 -22.234 1 95.56 574 LEU B O 1
ATOM 10938 N N . MET B 1 575 ? -26.859 -37.156 -21.344 1 95.25 575 MET B N 1
ATOM 10939 C CA . MET B 1 575 ? -26.516 -35.969 -22.141 1 95.25 575 MET B CA 1
ATOM 10940 C C . MET B 1 575 ? -25.141 -36.125 -22.766 1 95.25 575 MET B C 1
ATOM 10942 O O . MET B 1 575 ? -24.188 -36.531 -22.094 1 95.25 575 MET B O 1
ATOM 10946 N N . LEU B 1 576 ? -25.016 -35.875 -24.062 1 97.31 576 LEU B N 1
ATOM 10947 C CA . LEU B 1 576 ? -23.75 -35.844 -24.797 1 97.31 576 LEU B CA 1
ATOM 10948 C C . LEU B 1 576 ? -23.359 -34.438 -25.172 1 97.31 576 LEU B C 1
ATOM 10950 O O . LEU B 1 576 ? -24.234 -33.594 -25.391 1 97.31 576 LEU B O 1
ATOM 10954 N N . ARG B 1 577 ? -22.078 -34.188 -25.188 1 96.31 577 ARG B N 1
ATOM 10955 C CA . ARG B 1 577 ? -21.609 -32.875 -25.562 1 96.31 577 ARG B CA 1
ATOM 10956 C C . ARG B 1 577 ? -20.328 -32.938 -26.375 1 96.31 577 ARG B C 1
ATOM 10958 O O . ARG B 1 577 ? -19.516 -33.844 -26.188 1 96.31 577 ARG B O 1
ATOM 10965 N N . THR B 1 578 ? -20.141 -32 -27.234 1 97.12 578 THR B N 1
ATOM 10966 C CA . THR B 1 578 ? -18.906 -31.812 -28 1 97.12 578 THR B CA 1
ATOM 10967 C C . THR B 1 578 ? -18.688 -30.328 -28.266 1 97.12 578 THR B C 1
ATOM 10969 O O . THR B 1 578 ? -19.641 -29.562 -28.375 1 97.12 578 THR B O 1
ATOM 10972 N N . SER B 1 579 ? -17.375 -29.906 -28.234 1 96.94 579 SER B N 1
ATOM 10973 C CA . SER B 1 579 ? -17.062 -28.516 -28.547 1 96.94 579 SER B CA 1
ATOM 10974 C C . SER B 1 579 ? -15.719 -28.406 -29.266 1 96.94 579 SER B C 1
ATOM 10976 O O . SER B 1 579 ? -14.859 -29.281 -29.141 1 96.94 579 SER B O 1
ATOM 10978 N N . TRP B 1 580 ? -15.641 -27.375 -30.031 1 98 580 TRP B N 1
ATOM 10979 C CA . TRP B 1 580 ? -14.398 -26.938 -30.656 1 98 580 TRP B CA 1
ATOM 10980 C C . TRP B 1 580 ? -14.195 -25.438 -30.438 1 98 580 TRP B C 1
ATOM 10982 O O . TRP B 1 580 ? -15.141 -24.656 -30.562 1 98 580 TRP B O 1
ATOM 10992 N N . SER B 1 581 ? -12.945 -25.109 -30.109 1 97.44 581 SER B N 1
ATOM 10993 C CA . SER B 1 581 ? -12.641 -23.688 -29.953 1 97.44 581 SER B CA 1
ATOM 10994 C C . SER B 1 581 ? -11.203 -23.391 -30.359 1 97.44 581 SER B C 1
ATOM 10996 O O . SER B 1 581 ? -10.328 -24.266 -30.266 1 97.44 581 SER B O 1
ATOM 10998 N N . ARG B 1 582 ? -10.922 -22.188 -30.891 1 96.62 582 ARG B N 1
ATOM 10999 C CA . ARG B 1 582 ? -9.594 -21.594 -31.047 1 96.62 582 ARG B CA 1
ATOM 11000 C C . ARG B 1 582 ? -9.359 -20.469 -30.047 1 96.62 582 ARG B C 1
ATOM 11002 O O . ARG B 1 582 ? -10.062 -19.469 -30.062 1 96.62 582 ARG B O 1
ATOM 11009 N N . SER B 1 583 ? -8.438 -20.703 -29.203 1 98.19 583 SER B N 1
ATOM 11010 C CA . SER B 1 583 ? -8.062 -19.719 -28.203 1 98.19 583 SER B CA 1
ATOM 11011 C C . SER B 1 583 ? -6.695 -19.109 -28.5 1 98.19 583 SER B C 1
ATOM 11013 O O . SER B 1 583 ? -5.98 -19.578 -29.375 1 98.19 583 SER B O 1
ATOM 11015 N N . PHE B 1 584 ? -6.391 -18 -27.75 1 97.75 584 PHE B N 1
ATOM 11016 C CA . PHE B 1 584 ? -5.066 -17.406 -27.906 1 97.75 584 PHE B CA 1
ATOM 11017 C C . PHE B 1 584 ? -4.574 -16.828 -26.578 1 97.75 584 PHE B C 1
ATOM 11019 O O . PHE B 1 584 ? -5.352 -16.688 -25.641 1 97.75 584 PHE B O 1
ATOM 11026 N N . ARG B 1 585 ? -3.289 -16.609 -26.5 1 96.88 585 ARG B N 1
ATOM 11027 C CA . ARG B 1 585 ? -2.635 -15.852 -25.438 1 96.88 585 ARG B CA 1
ATOM 11028 C C . ARG B 1 585 ? -1.726 -14.773 -26.016 1 96.88 585 ARG B C 1
ATOM 11030 O O . ARG B 1 585 ? -0.839 -15.062 -26.828 1 96.88 585 ARG B O 1
ATOM 11037 N N . ALA B 1 586 ? -2.006 -13.586 -25.625 1 95.88 586 ALA B N 1
ATOM 11038 C CA . ALA B 1 586 ? -1.122 -12.492 -26 1 95.88 586 ALA B CA 1
ATOM 11039 C C . ALA B 1 586 ? 0.174 -12.523 -25.188 1 95.88 586 ALA B C 1
ATOM 11041 O O . ALA B 1 586 ? 0.179 -12.945 -24.031 1 95.88 586 ALA B O 1
ATOM 11042 N N . PRO B 1 587 ? 1.281 -12.148 -25.797 1 94.81 587 PRO B N 1
ATOM 11043 C CA . PRO B 1 587 ? 2.486 -12.008 -24.984 1 94.81 587 PRO B CA 1
ATOM 11044 C C . PRO B 1 587 ? 2.307 -11.031 -23.828 1 94.81 587 PRO B C 1
ATOM 11046 O O . PRO B 1 587 ? 1.64 -10 -23.984 1 94.81 587 PRO B O 1
ATOM 11049 N N . SER B 1 588 ? 2.881 -11.352 -22.703 1 92.81 588 SER B N 1
ATOM 11050 C CA . SER B 1 588 ? 2.822 -10.398 -21.594 1 92.81 588 SER B CA 1
ATOM 11051 C C . SER B 1 588 ? 3.686 -9.18 -21.875 1 92.81 588 SER B C 1
ATOM 11053 O O . SER B 1 588 ? 4.574 -9.219 -22.734 1 92.81 588 SER B O 1
ATOM 11055 N N . LEU B 1 589 ? 3.414 -8.086 -21.203 1 91.12 589 LEU B N 1
ATOM 11056 C CA . LEU B 1 589 ? 4.207 -6.871 -21.375 1 91.12 589 LEU B CA 1
ATOM 11057 C C . LEU B 1 589 ? 5.648 -7.094 -20.922 1 91.12 589 LEU B C 1
ATOM 11059 O O . LEU B 1 589 ? 6.574 -6.504 -21.484 1 91.12 589 LEU B O 1
ATOM 11063 N N . SER B 1 590 ? 5.836 -7.914 -19.969 1 90.19 590 SER B N 1
ATOM 11064 C CA . SER B 1 590 ? 7.191 -8.258 -19.562 1 90.19 590 SER B CA 1
ATOM 11065 C C . SER B 1 590 ? 7.902 -9.07 -20.641 1 90.19 590 SER B C 1
ATOM 11067 O O . SER B 1 590 ? 9.109 -8.922 -20.859 1 90.19 590 SER B O 1
ATOM 11069 N N . ASP B 1 591 ? 7.215 -9.953 -21.297 1 91.69 591 ASP B N 1
ATOM 11070 C CA . ASP B 1 591 ? 7.797 -10.719 -22.391 1 91.69 591 ASP B CA 1
ATOM 11071 C C . ASP B 1 591 ? 8.289 -9.797 -23.5 1 91.69 591 ASP B C 1
ATOM 11073 O O . ASP B 1 591 ? 9.32 -10.055 -24.125 1 91.69 591 ASP B O 1
ATOM 11077 N N . LEU B 1 592 ? 7.547 -8.773 -23.75 1 91.44 592 LEU B N 1
ATOM 11078 C CA . LEU B 1 592 ? 7.777 -7.883 -24.875 1 91.44 592 LEU B CA 1
ATOM 11079 C C . LEU B 1 592 ? 8.828 -6.832 -24.531 1 91.44 592 LEU B C 1
ATOM 11081 O O . LEU B 1 592 ? 9.648 -6.469 -25.391 1 91.44 592 LEU B O 1
ATOM 11085 N N . TYR B 1 593 ? 8.844 -6.344 -23.234 1 87.5 593 TYR B N 1
ATOM 11086 C CA . TYR B 1 593 ? 9.516 -5.059 -23.078 1 87.5 593 TYR B CA 1
ATOM 11087 C C . TYR B 1 593 ? 10.469 -5.09 -21.875 1 87.5 593 TYR B C 1
ATOM 11089 O O . TYR B 1 593 ? 11.055 -4.07 -21.531 1 87.5 593 TYR B O 1
ATOM 11097 N N . SER B 1 594 ? 10.664 -6.125 -21.234 1 86.88 594 SER B N 1
ATOM 11098 C CA . SER B 1 594 ? 11.578 -6.152 -20.094 1 86.88 594 SER B CA 1
ATOM 11099 C C . SER B 1 594 ? 13.008 -5.863 -20.531 1 86.88 594 SER B C 1
ATOM 11101 O O . SER B 1 594 ? 13.43 -6.27 -21.609 1 86.88 594 SER B O 1
ATOM 11103 N N . ALA B 1 595 ? 13.719 -5.176 -19.656 1 82.44 595 ALA B N 1
ATOM 11104 C CA . ALA B 1 595 ? 15.156 -5.02 -19.859 1 82.44 595 ALA B CA 1
ATOM 11105 C C . ALA B 1 595 ? 15.883 -6.34 -19.641 1 82.44 595 ALA B C 1
ATOM 11107 O O . ALA B 1 595 ? 15.367 -7.234 -18.969 1 82.44 595 ALA B O 1
ATOM 11108 N N . ASP B 1 596 ? 17.031 -6.426 -20.266 1 81.31 596 ASP B N 1
ATOM 11109 C CA . ASP B 1 596 ? 17.875 -7.602 -20.016 1 81.31 596 ASP B CA 1
ATOM 11110 C C . ASP B 1 596 ? 18.141 -7.785 -18.531 1 81.31 596 ASP B C 1
ATOM 11112 O O . ASP B 1 596 ? 18.359 -6.805 -17.812 1 81.31 596 ASP B O 1
ATOM 11116 N N . SER B 1 597 ? 17.984 -9.039 -18.109 1 78.31 597 SER B N 1
ATOM 11117 C CA . SER B 1 597 ? 18.172 -9.273 -16.672 1 78.31 597 SER B CA 1
ATOM 11118 C C . SER B 1 597 ? 19.078 -10.477 -16.422 1 78.31 597 SER B C 1
ATOM 11120 O O . SER B 1 597 ? 19 -11.484 -17.141 1 78.31 597 SER B O 1
ATOM 11122 N N . PHE B 1 598 ? 19.922 -10.328 -15.43 1 74.19 598 PHE B N 1
ATOM 11123 C CA . PHE B 1 598 ? 20.734 -11.445 -14.969 1 74.19 598 PHE B CA 1
ATOM 11124 C C . PHE B 1 598 ? 19.891 -12.438 -14.188 1 74.19 598 PHE B C 1
ATOM 11126 O O . PHE B 1 598 ? 19.016 -12.047 -13.422 1 74.19 598 PHE B O 1
ATOM 11133 N N . SER B 1 599 ? 20.125 -13.641 -14.453 1 74.12 599 SER B N 1
ATOM 11134 C CA . SER B 1 599 ? 19.562 -14.727 -13.656 1 74.12 599 SER B CA 1
ATOM 11135 C C . SER B 1 599 ? 20.578 -15.852 -13.461 1 74.12 599 SER B C 1
ATOM 11137 O O . SER B 1 599 ? 21.406 -16.109 -14.336 1 74.12 599 SER B O 1
ATOM 11139 N N . ALA B 1 600 ? 20.562 -16.359 -12.234 1 68.88 600 ALA B N 1
ATOM 11140 C CA . ALA B 1 600 ? 21.297 -17.609 -12 1 68.88 600 ALA B CA 1
ATOM 11141 C C . ALA B 1 600 ? 20.406 -18.812 -12.266 1 68.88 600 ALA B C 1
ATOM 11143 O O . ALA B 1 600 ? 19.844 -19.406 -11.336 1 68.88 600 ALA B O 1
ATOM 11144 N N . ASP B 1 601 ? 20.422 -19.172 -13.523 1 75.94 601 ASP B N 1
ATOM 11145 C CA . ASP B 1 601 ? 19.5 -20.25 -13.906 1 75.94 601 ASP B CA 1
ATOM 11146 C C . ASP B 1 601 ? 20.094 -21.625 -13.578 1 75.94 601 ASP B C 1
ATOM 11148 O O . ASP B 1 601 ? 21.297 -21.828 -13.727 1 75.94 601 ASP B O 1
ATOM 11152 N N . TRP B 1 602 ? 19.25 -22.484 -13.086 1 68.94 602 TRP B N 1
ATOM 11153 C CA . TRP B 1 602 ? 19.656 -23.859 -12.836 1 68.94 602 TRP B CA 1
ATOM 11154 C C . TRP B 1 602 ? 19.688 -24.672 -14.125 1 68.94 602 TRP B C 1
ATOM 11156 O O . TRP B 1 602 ? 18.844 -24.484 -15 1 68.94 602 TRP B O 1
ATOM 11166 N N . GLY B 1 603 ? 20.672 -25.484 -14.273 1 78.25 603 GLY B N 1
ATOM 11167 C CA . GLY B 1 603 ? 20.766 -26.406 -15.406 1 78.25 603 GLY B CA 1
ATOM 11168 C C . GLY B 1 603 ? 21.812 -27.484 -15.211 1 78.25 603 GLY B C 1
ATOM 11169 O O . GLY B 1 603 ? 22.688 -27.359 -14.352 1 78.25 603 GLY B O 1
ATOM 11170 N N . LYS B 1 604 ? 21.609 -28.531 -15.93 1 80.12 604 LYS B N 1
ATOM 11171 C CA . LYS B 1 604 ? 22.594 -29.594 -16.062 1 80.12 604 LYS B CA 1
ATOM 11172 C C . LYS B 1 604 ? 23.359 -29.469 -17.375 1 80.12 604 LYS B C 1
ATOM 11174 O O . LYS B 1 604 ? 22.766 -29.594 -18.453 1 80.12 604 LYS B O 1
ATOM 11179 N N . ASP B 1 605 ? 24.688 -29.266 -17.297 1 88 605 ASP B N 1
ATOM 11180 C CA . ASP B 1 605 ? 25.516 -29.109 -18.5 1 88 605 ASP B CA 1
ATOM 11181 C C . ASP B 1 605 ? 25.906 -30.469 -19.078 1 88 605 ASP B C 1
ATOM 11183 O O . ASP B 1 605 ? 27.047 -30.922 -18.938 1 88 605 ASP B O 1
ATOM 11187 N N . TYR B 1 606 ? 25.078 -31.016 -19.812 1 85.75 606 TYR B N 1
ATOM 11188 C CA . TYR B 1 606 ? 25.281 -32.344 -20.375 1 85.75 606 TYR B CA 1
ATOM 11189 C C . TYR B 1 606 ? 26.406 -32.344 -21.422 1 85.75 606 TYR B C 1
ATOM 11191 O O . TYR B 1 606 ? 27.047 -33.344 -21.656 1 85.75 606 TYR B O 1
ATOM 11199 N N . VAL B 1 607 ? 26.578 -31.219 -22.047 1 89.19 607 VAL B N 1
ATOM 11200 C CA . VAL B 1 607 ? 27.641 -31.109 -23.031 1 89.19 607 VAL B CA 1
ATOM 11201 C C . VAL B 1 607 ? 29 -31.281 -22.344 1 89.19 607 VAL B C 1
ATOM 11203 O O . VAL B 1 607 ? 29.828 -32.062 -22.812 1 89.19 607 VAL B O 1
ATOM 11206 N N . TYR B 1 608 ? 29.219 -30.547 -21.328 1 90.94 608 TYR B N 1
ATOM 11207 C CA . TYR B 1 608 ? 30.453 -30.672 -20.547 1 90.94 608 TYR B CA 1
ATOM 11208 C C . TYR B 1 608 ? 30.609 -32.062 -19.984 1 90.94 608 TYR B C 1
ATOM 11210 O O . TYR B 1 608 ? 31.703 -32.656 -20.031 1 90.94 608 TYR B O 1
ATOM 11218 N N . CYS B 1 609 ? 29.594 -32.562 -19.406 1 87.38 609 CYS B N 1
ATOM 11219 C CA . CYS B 1 609 ? 29.641 -33.875 -18.797 1 87.38 609 CYS B CA 1
ATOM 11220 C C . CYS B 1 609 ? 30 -34.938 -19.812 1 87.38 609 CYS B C 1
ATOM 11222 O O . CYS B 1 609 ? 30.844 -35.812 -19.547 1 87.38 609 CYS B O 1
ATOM 11224 N N . GLN B 1 610 ? 29.328 -34.906 -20.953 1 86 610 GLN B N 1
ATOM 11225 C CA . GLN B 1 610 ? 29.625 -35.875 -22.016 1 86 610 GLN B CA 1
ATOM 11226 C C . GLN B 1 610 ? 31.094 -35.75 -22.453 1 86 610 GLN B C 1
ATOM 11228 O O . GLN B 1 610 ? 31.766 -36.781 -22.625 1 86 610 GLN B O 1
ATOM 11233 N N . ALA B 1 611 ? 31.5 -34.562 -22.562 1 88.44 611 ALA B N 1
ATOM 11234 C CA . ALA B 1 611 ? 32.875 -34.312 -23.016 1 88.44 611 ALA B CA 1
ATOM 11235 C C . ALA B 1 611 ? 33.875 -34.844 -21.984 1 88.44 611 ALA B C 1
ATOM 11237 O O . ALA B 1 611 ? 35.031 -35.125 -22.328 1 88.44 611 ALA B O 1
ATOM 11238 N N . ASN B 1 612 ? 33.5 -34.938 -20.781 1 89.25 612 ASN B N 1
ATOM 11239 C CA . ASN B 1 612 ? 34.406 -35.344 -19.719 1 89.25 612 ASN B CA 1
ATOM 11240 C C . ASN B 1 612 ? 34.062 -36.719 -19.156 1 89.25 612 ASN B C 1
ATOM 11242 O O . ASN B 1 612 ? 34.5 -37.062 -18.047 1 89.25 612 ASN B O 1
ATOM 11246 N N . GLY B 1 613 ? 33.281 -37.406 -19.812 1 86.25 613 GLY B N 1
ATOM 11247 C CA . GLY B 1 613 ? 32.969 -38.781 -19.484 1 86.25 613 GLY B CA 1
ATOM 11248 C C . GLY B 1 613 ? 32.125 -38.938 -18.234 1 86.25 613 GLY B C 1
ATOM 11249 O O . GLY B 1 613 ? 32.188 -39.969 -17.562 1 86.25 613 GLY B O 1
ATOM 11250 N N . ILE B 1 614 ? 31.516 -37.906 -17.844 1 82.44 614 ILE B N 1
ATOM 11251 C CA . ILE B 1 614 ? 30.578 -37.969 -16.719 1 82.44 614 ILE B CA 1
ATOM 11252 C C . ILE B 1 614 ? 29.219 -38.469 -17.219 1 82.44 614 ILE B C 1
ATOM 11254 O O . ILE B 1 614 ? 28.656 -37.906 -18.156 1 82.44 614 ILE B O 1
ATOM 11258 N N . ALA B 1 615 ? 28.766 -39.5 -16.641 1 77.06 615 ALA B N 1
ATOM 11259 C CA . ALA B 1 615 ? 27.453 -40.031 -17.016 1 77.06 615 ALA B CA 1
ATOM 11260 C C . ALA B 1 615 ? 26.359 -39 -16.812 1 77.06 615 ALA B C 1
ATOM 11262 O O . ALA B 1 615 ? 26.422 -38.188 -15.875 1 77.06 615 ALA B O 1
ATOM 11263 N N . ALA B 1 616 ? 25.312 -38.969 -17.703 1 75.25 616 ALA B N 1
ATOM 11264 C CA . ALA B 1 616 ? 24.219 -38 -17.656 1 75.25 616 ALA B CA 1
ATOM 11265 C C . ALA B 1 616 ? 23.547 -38 -16.281 1 75.25 616 ALA B C 1
ATOM 11267 O O . ALA B 1 616 ? 23.203 -36.906 -15.766 1 75.25 616 ALA B O 1
ATOM 11268 N N . ALA B 1 617 ? 23.406 -39.188 -15.719 1 68.25 617 ALA B N 1
ATOM 11269 C CA . ALA B 1 617 ? 22.734 -39.344 -14.422 1 68.25 617 ALA B CA 1
ATOM 11270 C C . ALA B 1 617 ? 23.531 -38.656 -13.32 1 68.25 617 ALA B C 1
ATOM 11272 O O . ALA B 1 617 ? 22.969 -38.25 -12.289 1 68.25 617 ALA B O 1
ATOM 11273 N N . ASP B 1 618 ? 24.797 -38.5 -13.562 1 71.38 618 ASP B N 1
ATOM 11274 C CA . ASP B 1 618 ? 25.688 -37.938 -12.547 1 71.38 618 ASP B CA 1
ATOM 11275 C C . ASP B 1 618 ? 26.016 -36.5 -12.844 1 71.38 618 ASP B C 1
ATOM 11277 O O . ASP B 1 618 ? 26.734 -35.844 -12.086 1 71.38 618 ASP B O 1
ATOM 11281 N N . CYS B 1 619 ? 25.391 -36 -13.883 1 77.12 619 CYS B N 1
ATOM 11282 C CA . CYS B 1 619 ? 25.641 -34.625 -14.234 1 77.12 619 CYS B CA 1
ATOM 11283 C C . CYS B 1 619 ? 25 -33.688 -13.227 1 77.12 619 CYS B C 1
ATOM 11285 O O . CYS B 1 619 ? 23.781 -33.719 -13.016 1 77.12 619 CYS B O 1
ATOM 11287 N N . PRO B 1 620 ? 25.719 -32.906 -12.602 1 71.5 620 PRO B N 1
ATOM 11288 C CA . PRO B 1 620 ? 25.156 -32.094 -11.523 1 71.5 620 PRO B CA 1
ATOM 11289 C C . PRO B 1 620 ? 24.281 -30.953 -12.055 1 71.5 620 PRO B C 1
ATOM 11291 O O . PRO B 1 620 ? 24.562 -30.391 -13.117 1 71.5 620 PRO B O 1
ATOM 11294 N N . ASN B 1 621 ? 23.141 -30.719 -11.398 1 72.56 621 ASN B N 1
ATOM 11295 C CA . ASN B 1 621 ? 22.375 -29.5 -11.609 1 72.56 621 ASN B CA 1
ATOM 11296 C C . ASN B 1 621 ? 22.984 -28.312 -10.875 1 72.56 621 ASN B C 1
ATOM 11298 O O . ASN B 1 621 ? 23.141 -28.344 -9.656 1 72.56 621 ASN B O 1
ATOM 11302 N N . GLN B 1 622 ? 23.375 -27.344 -11.602 1 65.56 622 GLN B N 1
ATOM 11303 C CA . GLN B 1 622 ? 24.031 -26.188 -10.992 1 65.56 622 GLN B CA 1
ATOM 11304 C C . GLN B 1 622 ? 23.516 -24.891 -11.578 1 65.56 622 GLN B C 1
ATOM 11306 O O . GLN B 1 622 ? 22.766 -24.891 -12.57 1 65.56 622 GLN B O 1
ATOM 11311 N N . GLN B 1 623 ? 23.781 -23.797 -10.891 1 68.44 623 GLN B N 1
ATOM 11312 C CA . GLN B 1 623 ? 23.375 -22.484 -11.367 1 68.44 623 GLN B CA 1
ATOM 11313 C C . GLN B 1 623 ? 24.422 -21.891 -12.32 1 68.44 623 GLN B C 1
ATOM 11315 O O . GLN B 1 623 ? 25.625 -22.047 -12.109 1 68.44 623 GLN B O 1
ATOM 11320 N N . TYR B 1 624 ? 24 -21.391 -13.398 1 74.69 624 TYR B N 1
ATOM 11321 C CA . TYR B 1 624 ? 24.828 -20.703 -14.391 1 74.69 624 TYR B CA 1
ATOM 11322 C C . TYR B 1 624 ? 24.359 -19.281 -14.602 1 74.69 624 TYR B C 1
ATOM 11324 O O . TYR B 1 624 ? 23.156 -19 -14.578 1 74.69 624 TYR B O 1
ATOM 11332 N N . ASP B 1 625 ? 25.297 -18.375 -14.812 1 74.69 625 ASP B N 1
ATOM 11333 C CA . ASP B 1 625 ? 24.953 -17.016 -15.164 1 74.69 625 ASP B CA 1
ATOM 11334 C C . ASP B 1 625 ? 24.219 -16.953 -16.5 1 74.69 625 ASP B C 1
ATOM 11336 O O . ASP B 1 625 ? 24.734 -17.422 -17.516 1 74.69 625 ASP B O 1
ATOM 11340 N N . THR B 1 626 ? 23.094 -16.422 -16.438 1 84.19 626 THR B N 1
ATOM 11341 C CA . THR B 1 626 ? 22.25 -16.344 -17.625 1 84.19 626 THR B CA 1
ATOM 11342 C C . THR B 1 626 ? 21.625 -14.961 -17.766 1 84.19 626 THR B C 1
ATOM 11344 O O . THR B 1 626 ? 21.172 -14.383 -16.781 1 84.19 626 THR B O 1
ATOM 11347 N N . THR B 1 627 ? 21.703 -14.359 -18.953 1 87.44 627 THR B N 1
ATOM 11348 C CA . THR B 1 627 ? 20.984 -13.133 -19.266 1 87.44 627 THR B CA 1
ATOM 11349 C C . THR B 1 627 ? 19.656 -13.453 -19.969 1 87.44 627 THR B C 1
ATOM 11351 O O . THR B 1 627 ? 19.656 -14.031 -21.047 1 87.44 627 THR B O 1
ATOM 11354 N N . ARG B 1 628 ? 18.656 -13.102 -19.312 1 88.38 628 ARG B N 1
ATOM 11355 C CA . ARG B 1 628 ? 17.344 -13.273 -19.922 1 88.38 628 ARG B CA 1
ATOM 11356 C C . ARG B 1 628 ? 16.906 -12.008 -20.672 1 88.38 628 ARG B C 1
ATOM 11358 O O . ARG B 1 628 ? 17.109 -10.898 -20.172 1 88.38 628 ARG B O 1
ATOM 11365 N N . THR B 1 629 ? 16.422 -12.18 -21.891 1 91.75 629 THR B N 1
ATOM 11366 C CA . THR B 1 629 ? 16.078 -11.016 -22.703 1 91.75 629 THR B CA 1
ATOM 11367 C C . THR B 1 629 ? 14.625 -11.109 -23.172 1 91.75 629 THR B C 1
ATOM 11369 O O . THR B 1 629 ? 14.117 -12.203 -23.422 1 91.75 629 THR B O 1
ATOM 11372 N N . SER B 1 630 ? 14 -9.945 -23.25 1 92.38 630 SER B N 1
ATOM 11373 C CA . SER B 1 630 ? 12.664 -9.828 -23.828 1 92.38 630 SER B CA 1
ATOM 11374 C C . SER B 1 630 ? 12.719 -9.867 -25.344 1 92.38 630 SER B C 1
ATOM 11376 O O . SER B 1 630 ? 13.797 -10.016 -25.938 1 92.38 630 SER B O 1
ATOM 11378 N N . ASN B 1 631 ? 11.516 -9.906 -26.016 1 94.69 631 ASN B N 1
ATOM 11379 C CA . ASN B 1 631 ? 11.398 -9.961 -27.469 1 94.69 631 ASN B CA 1
ATOM 11380 C C . ASN B 1 631 ? 10.18 -9.195 -27.953 1 94.69 631 ASN B C 1
ATOM 11382 O O . ASN B 1 631 ? 9.055 -9.688 -27.875 1 94.69 631 ASN B O 1
ATOM 11386 N N . GLU B 1 632 ? 10.336 -8.047 -28.547 1 92.75 632 GLU B N 1
ATOM 11387 C CA . GLU B 1 632 ? 9.25 -7.172 -28.969 1 92.75 632 GLU B CA 1
ATOM 11388 C C . GLU B 1 632 ? 8.523 -7.734 -30.188 1 92.75 632 GLU B C 1
ATOM 11390 O O . GLU B 1 632 ? 7.43 -7.285 -30.531 1 92.75 632 GLU B O 1
ATOM 11395 N N . ASP B 1 633 ? 9.078 -8.789 -30.766 1 94.06 633 ASP B N 1
ATOM 11396 C CA . ASP B 1 633 ? 8.508 -9.336 -32 1 94.06 633 ASP B CA 1
ATOM 11397 C C . ASP B 1 633 ? 7.594 -10.523 -31.688 1 94.06 633 ASP B C 1
ATOM 11399 O O . ASP B 1 633 ? 7.078 -11.164 -32.625 1 94.06 633 ASP B O 1
ATOM 11403 N N . LEU B 1 634 ? 7.449 -10.805 -30.438 1 95.81 634 LEU B N 1
ATOM 11404 C CA . LEU B 1 634 ? 6.574 -11.914 -30.078 1 95.81 634 LEU B CA 1
ATOM 11405 C C . LEU B 1 634 ? 5.168 -11.695 -30.625 1 95.81 634 LEU B C 1
ATOM 11407 O O . LEU B 1 634 ? 4.676 -10.57 -30.656 1 95.81 634 LEU B O 1
ATOM 11411 N N . LYS B 1 635 ? 4.621 -12.75 -31.078 1 95.69 635 LYS B N 1
ATOM 11412 C CA . LYS B 1 635 ? 3.217 -12.805 -31.469 1 95.69 635 LYS B CA 1
ATOM 11413 C C . LYS B 1 635 ? 2.408 -13.664 -30.5 1 95.69 635 LYS B C 1
ATOM 11415 O O . LYS B 1 635 ? 2.953 -14.195 -29.531 1 95.69 635 LYS B O 1
ATOM 11420 N N . GLU B 1 636 ? 1.093 -13.695 -30.75 1 96.38 636 GLU B N 1
ATOM 11421 C CA . GLU B 1 636 ? 0.26 -14.523 -29.891 1 96.38 636 GLU B CA 1
ATOM 11422 C C . GLU B 1 636 ? 0.514 -16 -30.125 1 96.38 636 GLU B C 1
ATOM 11424 O O . GLU B 1 636 ? 0.894 -16.406 -31.234 1 96.38 636 GLU B O 1
ATOM 11429 N N . GLU B 1 637 ? 0.37 -16.766 -29.141 1 97.19 637 GLU B N 1
ATOM 11430 C CA . GLU B 1 637 ? 0.212 -18.203 -29.359 1 97.19 637 GLU B CA 1
ATOM 11431 C C . GLU B 1 637 ? -1.255 -18.578 -29.578 1 97.19 637 GLU B C 1
ATOM 11433 O O . GLU B 1 637 ? -2.146 -17.922 -29.031 1 97.19 637 GLU B O 1
ATOM 11438 N N . THR B 1 638 ? -1.526 -19.625 -30.281 1 97.31 638 THR B N 1
ATOM 11439 C CA . THR B 1 638 ? -2.889 -20.047 -30.578 1 97.31 638 THR B CA 1
ATOM 11440 C C . THR B 1 638 ? -3.105 -21.5 -30.172 1 97.31 638 THR B C 1
ATOM 11442 O O . THR B 1 638 ? -2.191 -22.328 -30.266 1 97.31 638 THR B O 1
ATOM 11445 N N . ALA B 1 639 ? -4.289 -21.781 -29.734 1 98.31 639 ALA B N 1
ATOM 11446 C CA . ALA B 1 639 ? -4.598 -23.125 -29.266 1 98.31 639 ALA B CA 1
ATOM 11447 C C . ALA B 1 639 ? -5.91 -23.625 -29.859 1 98.31 639 ALA B C 1
ATOM 11449 O O . ALA B 1 639 ? -6.926 -22.938 -29.812 1 98.31 639 ALA B O 1
ATOM 11450 N N . ASP B 1 640 ? -5.898 -24.766 -30.391 1 98.12 640 ASP B N 1
ATOM 11451 C CA . ASP B 1 640 ? -7.105 -25.484 -30.797 1 98.12 640 ASP B CA 1
ATOM 11452 C C . ASP B 1 640 ? -7.488 -26.547 -29.75 1 98.12 640 ASP B C 1
ATOM 11454 O O . ASP B 1 640 ? -6.684 -27.406 -29.422 1 98.12 640 ASP B O 1
ATOM 11458 N N . THR B 1 641 ? -8.68 -26.484 -29.328 1 97.94 641 THR B N 1
ATOM 11459 C CA . THR B 1 641 ? -9.156 -27.391 -28.281 1 97.94 641 THR B CA 1
ATOM 11460 C C . THR B 1 641 ? -10.406 -28.125 -28.75 1 97.94 641 THR B C 1
ATOM 11462 O O . THR B 1 641 ? -11.367 -27.516 -29.219 1 97.94 641 THR B O 1
ATOM 11465 N N . TRP B 1 642 ? -10.414 -29.438 -28.609 1 97.81 642 TRP B N 1
ATOM 11466 C CA . TRP B 1 642 ? -11.586 -30.281 -28.812 1 97.81 642 TRP B CA 1
ATOM 11467 C C . TRP B 1 642 ? -12 -30.953 -27.5 1 97.81 642 TRP B C 1
ATOM 11469 O O . TRP B 1 642 ? -11.148 -31.375 -26.719 1 97.81 642 TRP B O 1
ATOM 11479 N N . ASN B 1 643 ? -13.242 -31.047 -27.297 1 97.31 643 ASN B N 1
ATOM 11480 C CA . ASN B 1 643 ? -13.789 -31.75 -26.141 1 97.31 643 ASN B CA 1
ATOM 11481 C C . ASN B 1 643 ? -14.953 -32.656 -26.531 1 97.31 643 ASN B C 1
ATOM 11483 O O . ASN B 1 643 ? -15.797 -32.281 -27.344 1 97.31 643 ASN B O 1
ATOM 11487 N N . PHE B 1 644 ? -14.945 -33.906 -26 1 97.94 644 PHE B N 1
ATOM 11488 C CA . PHE B 1 644 ? -16.031 -34.875 -26.109 1 97.94 644 PHE B CA 1
ATOM 11489 C C . PHE B 1 644 ? -16.406 -35.406 -24.734 1 97.94 644 PHE B C 1
ATOM 11491 O O . PHE B 1 644 ? -15.539 -35.875 -24 1 97.94 644 PHE B O 1
ATOM 11498 N N . GLY B 1 645 ? -17.656 -35.25 -24.453 1 96.5 645 GLY B N 1
ATOM 11499 C CA . GLY B 1 645 ? -18.016 -35.75 -23.125 1 96.5 645 GLY B CA 1
ATOM 11500 C C . GLY B 1 645 ? -19.438 -36.25 -23.047 1 96.5 645 GLY B C 1
ATOM 11501 O O . GLY B 1 645 ? -20.219 -36.094 -23.984 1 96.5 645 GLY B O 1
ATOM 11502 N N . PHE B 1 646 ? -19.781 -36.875 -21.969 1 94.94 646 PHE B N 1
ATOM 11503 C CA . PHE B 1 646 ? -21.156 -37.25 -21.656 1 94.94 646 PHE B CA 1
ATOM 11504 C C . PHE B 1 646 ? -21.422 -37.156 -20.156 1 94.94 646 PHE B C 1
ATOM 11506 O O . PHE B 1 646 ? -20.484 -37.188 -19.359 1 94.94 646 PHE B O 1
ATOM 11513 N N . SER B 1 647 ? -22.594 -36.938 -19.797 1 94.5 647 SER B N 1
ATOM 11514 C CA . SER B 1 647 ? -23.141 -37 -18.438 1 94.5 647 SER B CA 1
ATOM 11515 C C . SER B 1 647 ? -24.266 -38.031 -18.344 1 94.5 647 SER B C 1
ATOM 11517 O O . SER B 1 647 ? -25.156 -38.062 -19.203 1 94.5 647 SER B O 1
ATOM 11519 N N . TYR B 1 648 ? -24.172 -38.875 -17.328 1 95.44 648 TYR B N 1
ATOM 11520 C CA . TYR B 1 648 ? -25.109 -39.969 -17.219 1 95.44 648 TYR B CA 1
ATOM 11521 C C . TYR B 1 648 ? -25.547 -40.156 -15.773 1 95.44 648 TYR B C 1
ATOM 11523 O O . TYR B 1 648 ? -24.719 -40.219 -14.867 1 95.44 648 TYR B O 1
ATOM 11531 N N . SER B 1 649 ? -26.859 -40.219 -15.586 1 94.94 649 SER B N 1
ATOM 11532 C CA . SER B 1 649 ? -27.438 -40.5 -14.273 1 94.94 649 SER B CA 1
ATOM 11533 C C . SER B 1 649 ? -28.25 -41.781 -14.289 1 94.94 649 SER B C 1
ATOM 11535 O O . SER B 1 649 ? -29.484 -41.75 -14.305 1 94.94 649 SER B O 1
ATOM 11537 N N . PRO B 1 650 ? -27.641 -42.969 -14.078 1 93.56 650 PRO B N 1
ATOM 11538 C CA . PRO B 1 650 ? -28.344 -44.25 -14.18 1 93.56 650 PRO B CA 1
ATOM 11539 C C . PRO B 1 650 ? -29.328 -44.469 -13.039 1 93.56 650 PRO B C 1
ATOM 11541 O O . PRO B 1 650 ? -30.297 -45.219 -13.195 1 93.56 650 PRO B O 1
ATOM 11544 N N . LEU B 1 651 ? -28.953 -43.969 -11.859 1 91.94 651 LEU B N 1
ATOM 11545 C CA . LEU B 1 651 ? -29.844 -44 -10.695 1 91.94 651 LEU B CA 1
ATOM 11546 C C . LEU B 1 651 ? -30.141 -42.594 -10.203 1 91.94 651 LEU B C 1
ATOM 11548 O O . LEU B 1 651 ? -29.422 -41.656 -10.539 1 91.94 651 LEU B O 1
ATOM 11552 N N . GLU B 1 652 ? -31.266 -42.688 -9.32 1 86.81 652 GLU B N 1
ATOM 11553 C CA . GLU B 1 652 ? -31.578 -41.406 -8.727 1 86.81 652 GLU B CA 1
ATOM 11554 C C . GLU B 1 652 ? -30.422 -40.875 -7.871 1 86.81 652 GLU B C 1
ATOM 11556 O O . GLU B 1 652 ? -29.844 -41.625 -7.09 1 86.81 652 GLU B O 1
ATOM 11561 N N . ASP B 1 653 ? -29.859 -39.812 -8.094 1 91.19 653 ASP B N 1
ATOM 11562 C CA . ASP B 1 653 ? -28.875 -39.094 -7.309 1 91.19 653 ASP B CA 1
ATOM 11563 C C . ASP B 1 653 ? -27.453 -39.562 -7.605 1 91.19 653 ASP B C 1
ATOM 11565 O O . ASP B 1 653 ? -26.531 -39.344 -6.82 1 91.19 653 ASP B O 1
ATOM 11569 N N . LEU B 1 654 ? -27.219 -40.531 -8.469 1 95.62 654 LEU B N 1
ATOM 11570 C CA . LEU B 1 654 ? -25.906 -40.906 -8.992 1 95.62 654 LEU B CA 1
ATOM 11571 C C . LEU B 1 654 ? -25.625 -40.188 -10.297 1 95.62 654 LEU B C 1
ATOM 11573 O O . LEU B 1 654 ? -26.312 -40.406 -11.297 1 95.62 654 LEU B O 1
ATOM 11577 N N . ASN B 1 655 ? -24.656 -39.375 -10.289 1 94.81 655 ASN B N 1
ATOM 11578 C CA . ASN B 1 655 ? -24.266 -38.625 -11.469 1 94.81 655 ASN B CA 1
ATOM 11579 C C . ASN B 1 655 ? -22.844 -38.969 -11.891 1 94.81 655 ASN B C 1
ATOM 11581 O O . ASN B 1 655 ? -21.906 -38.875 -11.086 1 94.81 655 ASN B O 1
ATOM 11585 N N . LEU B 1 656 ? -22.703 -39.375 -13.141 1 96.31 656 LEU B N 1
ATOM 11586 C CA . LEU B 1 656 ? -21.406 -39.688 -13.742 1 96.31 656 LEU B CA 1
ATOM 11587 C C . LEU B 1 656 ? -21.109 -38.75 -14.914 1 96.31 656 LEU B C 1
ATOM 11589 O O . LEU B 1 656 ? -22 -38.406 -15.68 1 96.31 656 LEU B O 1
ATOM 11593 N N . SER B 1 657 ? -19.906 -38.312 -14.953 1 95.12 657 SER B N 1
ATOM 11594 C CA . SER B 1 657 ? -19.469 -37.531 -16.109 1 95.12 657 SER B CA 1
ATOM 11595 C C . SER B 1 657 ? -18.078 -37.969 -16.578 1 95.12 657 SER B C 1
ATOM 11597 O O . SER B 1 657 ? -17.203 -38.25 -15.75 1 95.12 657 SER B O 1
ATOM 11599 N N . LEU B 1 658 ? -17.891 -38.031 -17.859 1 97.12 658 LEU B N 1
ATOM 11600 C CA . LEU B 1 658 ? -16.609 -38.344 -18.5 1 97.12 658 LEU B CA 1
ATOM 11601 C C . LEU B 1 658 ? -16.344 -37.438 -19.688 1 97.12 658 LEU B C 1
ATOM 11603 O O . LEU B 1 658 ? -17.203 -37.312 -20.578 1 97.12 658 LEU B O 1
ATOM 11607 N N . ASP B 1 659 ? -15.188 -36.812 -19.703 1 97.31 659 ASP B N 1
ATOM 11608 C CA . ASP B 1 659 ? -14.82 -35.906 -20.812 1 97.31 659 ASP B CA 1
ATOM 11609 C C . ASP B 1 659 ? -13.43 -36.25 -21.344 1 97.31 659 ASP B C 1
ATOM 11611 O O . ASP B 1 659 ? -12.492 -36.438 -20.578 1 97.31 659 ASP B O 1
ATOM 11615 N N . TYR B 1 660 ? -13.344 -36.344 -22.594 1 98.19 660 TYR B N 1
ATOM 11616 C CA . TYR B 1 660 ? -12.07 -36.406 -23.312 1 98.19 660 TYR B CA 1
ATOM 11617 C C . TYR B 1 660 ? -11.727 -35.062 -23.953 1 98.19 660 TYR B C 1
ATOM 11619 O O . TYR B 1 660 ? -12.57 -34.469 -24.609 1 98.19 660 TYR B O 1
ATOM 11627 N N . TYR B 1 661 ? -10.5 -34.656 -23.734 1 97.62 661 TYR B N 1
ATOM 11628 C CA . TYR B 1 661 ? -10.062 -33.406 -24.359 1 97.62 661 TYR B CA 1
ATOM 11629 C C . TYR B 1 661 ? -8.758 -33.594 -25.125 1 97.62 661 TYR B C 1
ATOM 11631 O O . TYR B 1 661 ? -7.969 -34.5 -24.797 1 97.62 661 TYR B O 1
ATOM 11639 N N . THR B 1 662 ? -8.508 -32.719 -26.109 1 98.06 662 THR B N 1
ATOM 11640 C CA . THR B 1 662 ? -7.234 -32.562 -26.797 1 98.06 662 THR B CA 1
ATOM 11641 C C . THR B 1 662 ? -6.98 -31.094 -27.109 1 98.06 662 THR B C 1
ATOM 11643 O O . THR B 1 662 ? -7.891 -30.375 -27.531 1 98.06 662 THR B O 1
ATOM 11646 N N . ILE B 1 663 ? -5.785 -30.641 -26.797 1 98.25 663 ILE B N 1
ATOM 11647 C CA . ILE B 1 663 ? -5.371 -29.266 -27.016 1 98.25 663 ILE B CA 1
ATOM 11648 C C . ILE B 1 663 ? -4.047 -29.219 -27.766 1 98.25 663 ILE B C 1
ATOM 11650 O O . ILE B 1 663 ? -3.1 -29.922 -27.406 1 98.25 663 ILE B O 1
ATOM 11654 N N . LYS B 1 664 ? -3.977 -28.438 -28.75 1 98.25 664 LYS B N 1
ATOM 11655 C CA . LYS B 1 664 ? -2.748 -28.172 -29.5 1 98.25 664 LYS B CA 1
ATOM 11656 C C . LYS B 1 664 ? -2.438 -26.672 -29.5 1 98.25 664 LYS B C 1
ATOM 11658 O O . LYS B 1 664 ? -3.23 -25.875 -30 1 98.25 664 LYS B O 1
ATOM 11663 N N . ILE B 1 665 ? -1.309 -26.328 -28.984 1 97.69 665 ILE B N 1
ATOM 11664 C CA . ILE B 1 665 ? -0.873 -24.938 -28.953 1 97.69 665 ILE B CA 1
ATOM 11665 C C . ILE B 1 665 ? 0.249 -24.734 -29.969 1 97.69 665 ILE B C 1
ATOM 11667 O O . ILE B 1 665 ? 1.252 -25.438 -29.953 1 97.69 665 ILE B O 1
ATOM 11671 N N . ASP B 1 666 ? 0.1 -23.75 -30.766 1 96.25 666 ASP B N 1
ATOM 11672 C CA . ASP B 1 666 ? 1.107 -23.391 -31.766 1 96.25 666 ASP B CA 1
ATOM 11673 C C . ASP B 1 666 ? 1.754 -22.047 -31.422 1 96.25 666 ASP B C 1
ATOM 11675 O O . ASP B 1 666 ? 1.136 -21.203 -30.766 1 96.25 666 ASP B O 1
ATOM 11679 N N . ASP B 1 667 ? 3.043 -21.891 -31.844 1 95.5 667 ASP B N 1
ATOM 11680 C CA . ASP B 1 667 ? 3.803 -20.672 -31.625 1 95.5 667 ASP B CA 1
ATOM 11681 C C . ASP B 1 667 ? 3.906 -20.359 -30.125 1 95.5 667 ASP B C 1
ATOM 11683 O O . ASP B 1 667 ? 3.588 -19.234 -29.703 1 95.5 667 ASP B O 1
ATOM 11687 N N . VAL B 1 668 ? 4.395 -21.391 -29.438 1 95.62 668 VAL B N 1
ATOM 11688 C CA . VAL B 1 668 ? 4.43 -21.312 -27.984 1 95.62 668 VAL B CA 1
ATOM 11689 C C . VAL B 1 668 ? 5.344 -20.188 -27.547 1 95.62 668 VAL B C 1
ATOM 11691 O O . VAL B 1 668 ? 6.488 -20.078 -28 1 95.62 668 VAL B O 1
ATOM 11694 N N . ILE B 1 669 ? 4.793 -19.25 -26.766 1 95.12 669 ILE B N 1
ATOM 11695 C CA . ILE B 1 669 ? 5.605 -18.219 -26.125 1 95.12 669 ILE B CA 1
ATOM 11696 C C . ILE B 1 669 ? 6.352 -18.812 -24.938 1 95.12 669 ILE B C 1
ATOM 11698 O O . ILE B 1 669 ? 5.73 -19.25 -23.969 1 95.12 669 ILE B O 1
ATOM 11702 N N . GLN B 1 670 ? 7.645 -18.719 -24.906 1 93.12 670 GLN B N 1
ATOM 11703 C CA . GLN B 1 670 ? 8.43 -19.312 -23.828 1 93.12 670 GLN B CA 1
ATOM 11704 C C . GLN B 1 670 ? 9.82 -18.688 -23.75 1 93.12 670 GLN B C 1
ATOM 11706 O O . GLN B 1 670 ? 10.305 -18.125 -24.734 1 93.12 670 GLN B O 1
ATOM 11711 N N . LEU B 1 671 ? 10.312 -18.75 -22.547 1 92.25 671 LEU B N 1
ATOM 11712 C CA . LEU B 1 671 ? 11.734 -18.469 -22.391 1 92.25 671 LEU B CA 1
ATOM 11713 C C . LEU B 1 671 ? 12.578 -19.625 -22.938 1 92.25 671 LEU B C 1
ATOM 11715 O O . LEU B 1 671 ? 12.336 -20.781 -22.609 1 92.25 671 LEU B O 1
ATOM 11719 N N . ASN B 1 672 ? 13.414 -19.328 -23.844 1 93.25 672 ASN B N 1
ATOM 11720 C CA . ASN B 1 672 ? 14.406 -20.328 -24.219 1 93.25 672 ASN B CA 1
ATOM 11721 C C . ASN B 1 672 ? 15.391 -20.594 -23.078 1 93.25 672 ASN B C 1
ATOM 11723 O O . ASN B 1 672 ? 16.516 -20.094 -23.109 1 93.25 672 ASN B O 1
ATOM 11727 N N . SER B 1 673 ? 14.984 -21.375 -22.203 1 91.06 673 SER B N 1
ATOM 11728 C CA . SER B 1 673 ? 15.664 -21.562 -20.922 1 91.06 673 SER B CA 1
ATOM 11729 C C . SER B 1 673 ? 17.094 -22.047 -21.125 1 91.06 673 SER B C 1
ATOM 11731 O O . SER B 1 673 ? 17.438 -22.547 -22.188 1 91.06 673 SER B O 1
ATOM 11733 N N . LEU B 1 674 ? 17.875 -21.891 -20.047 1 88.62 674 LEU B N 1
ATOM 11734 C CA . LEU B 1 674 ? 19.25 -22.375 -20.062 1 88.62 674 LEU B CA 1
ATOM 11735 C C . LEU B 1 674 ? 19.297 -23.875 -20.406 1 88.62 674 LEU B C 1
ATOM 11737 O O . LEU B 1 674 ? 20.109 -24.297 -21.219 1 88.62 674 LEU B O 1
ATOM 11741 N N . GLN B 1 675 ? 18.438 -24.594 -19.75 1 85.75 675 GLN B N 1
ATOM 11742 C CA . GLN B 1 675 ? 18.469 -26.031 -20.016 1 85.75 675 GLN B CA 1
ATOM 11743 C C . GLN B 1 675 ? 18.094 -26.344 -21.469 1 85.75 675 GLN B C 1
ATOM 11745 O O . GLN B 1 675 ? 18.641 -27.25 -22.078 1 85.75 675 GLN B O 1
ATOM 11750 N N . SER B 1 676 ? 17.078 -25.641 -21.969 1 90.19 676 SER B N 1
ATOM 11751 C CA . SER B 1 676 ? 16.734 -25.75 -23.375 1 90.19 676 SER B CA 1
ATOM 11752 C C . SER B 1 676 ? 17.953 -25.469 -24.266 1 90.19 676 SER B C 1
ATOM 11754 O O . SER B 1 676 ? 18.219 -26.219 -25.219 1 90.19 676 SER B O 1
ATOM 11756 N N . LEU B 1 677 ? 18.656 -24.484 -24 1 93 677 LEU B N 1
ATOM 11757 C CA . LEU B 1 677 ? 19.844 -24.094 -24.766 1 93 677 LEU B CA 1
ATOM 11758 C C . LEU B 1 677 ? 20.906 -25.188 -24.688 1 93 677 LEU B C 1
ATOM 11760 O O . LEU B 1 677 ? 21.594 -25.469 -25.672 1 93 677 LEU B O 1
ATOM 11764 N N . ILE B 1 678 ? 21.078 -25.75 -23.562 1 90.44 678 ILE B N 1
ATOM 11765 C CA . ILE B 1 678 ? 22.047 -26.812 -23.391 1 90.44 678 ILE B CA 1
ATOM 11766 C C . ILE B 1 678 ? 21.656 -28.031 -24.219 1 90.44 678 ILE B C 1
ATOM 11768 O O . ILE B 1 678 ? 22.5 -28.641 -24.875 1 90.44 678 ILE B O 1
ATOM 11772 N N . TYR B 1 679 ? 20.406 -28.375 -24.219 1 87.5 679 TYR B N 1
ATOM 11773 C CA . TYR B 1 679 ? 19.938 -29.469 -25.047 1 87.5 679 TYR B CA 1
ATOM 11774 C C . TYR B 1 679 ? 20.156 -29.156 -26.531 1 87.5 679 TYR B C 1
ATOM 11776 O O . TYR B 1 679 ? 20.5 -30.047 -27.312 1 87.5 679 TYR B O 1
ATOM 11784 N N . ASP B 1 680 ? 19.797 -27.969 -26.844 1 89.62 680 ASP B N 1
ATOM 11785 C CA . ASP B 1 680 ? 20.031 -27.531 -28.219 1 89.62 680 ASP B CA 1
ATOM 11786 C C . ASP B 1 680 ? 21.5 -27.703 -28.609 1 89.62 680 ASP B C 1
ATOM 11788 O O . ASP B 1 680 ? 21.812 -28.203 -29.688 1 89.62 680 ASP B O 1
ATOM 11792 N N . GLU B 1 681 ? 22.344 -27.297 -27.75 1 91.5 681 GLU B N 1
ATOM 11793 C CA . GLU B 1 681 ? 23.781 -27.438 -27.969 1 91.5 681 GLU B CA 1
ATOM 11794 C C . GLU B 1 681 ? 24.172 -28.906 -28.109 1 91.5 681 GLU B C 1
ATOM 11796 O O . GLU B 1 681 ? 24.984 -29.25 -28.969 1 91.5 681 GLU B O 1
ATOM 11801 N N . LEU B 1 682 ? 23.703 -29.656 -27.281 1 87.94 682 LEU B N 1
ATOM 11802 C CA . LEU B 1 682 ? 24 -31.078 -27.281 1 87.94 682 LEU B CA 1
ATOM 11803 C C . LEU B 1 682 ? 23.531 -31.734 -28.578 1 87.94 682 LEU B C 1
ATOM 11805 O O . LEU B 1 682 ? 24.234 -32.562 -29.141 1 87.94 682 LEU B O 1
ATOM 11809 N N . ASN B 1 683 ? 22.422 -31.375 -29 1 84.62 683 ASN B N 1
ATOM 11810 C CA . ASN B 1 683 ? 21.797 -32 -30.156 1 84.62 683 ASN B CA 1
ATOM 11811 C C . ASN B 1 683 ? 22.375 -31.469 -31.453 1 84.62 683 ASN B C 1
ATOM 11813 O O . ASN B 1 683 ? 22.453 -32.188 -32.438 1 84.62 683 ASN B O 1
ATOM 11817 N N . ASN B 1 684 ? 22.734 -30.25 -31.484 1 87.62 684 ASN B N 1
ATOM 11818 C CA . ASN B 1 684 ? 23.141 -29.625 -32.75 1 87.62 684 ASN B CA 1
ATOM 11819 C C . ASN B 1 684 ? 24.641 -29.328 -32.75 1 87.62 684 ASN B C 1
ATOM 11821 O O . ASN B 1 684 ? 25.172 -28.828 -33.75 1 87.62 684 ASN B O 1
ATOM 11825 N N . GLY B 1 685 ? 25.297 -29.562 -31.719 1 86.44 685 GLY B N 1
ATOM 11826 C CA . GLY B 1 685 ? 26.75 -29.422 -31.672 1 86.44 685 GLY B CA 1
ATOM 11827 C C . GLY B 1 685 ? 27.203 -28.047 -31.25 1 86.44 685 GLY B C 1
ATOM 11828 O O . GLY B 1 685 ? 28.391 -27.797 -31.094 1 86.44 685 GLY B O 1
ATOM 11829 N N . GLY B 1 686 ? 26.234 -27.156 -31.125 1 87.56 686 GLY B N 1
ATOM 11830 C CA . GLY B 1 686 ? 26.547 -25.797 -30.719 1 87.56 686 GLY B CA 1
ATOM 11831 C C . GLY B 1 686 ? 25.328 -24.938 -30.516 1 87.56 686 GLY B C 1
ATOM 11832 O O . GLY B 1 686 ? 24.219 -25.297 -30.938 1 87.56 686 GLY B O 1
ATOM 11833 N N . SER B 1 687 ? 25.547 -23.859 -29.75 1 90.69 687 SER B N 1
ATOM 11834 C CA . SER B 1 687 ? 24.516 -22.859 -29.531 1 90.69 687 SER B CA 1
ATOM 11835 C C . SER B 1 687 ? 25.109 -21.453 -29.5 1 90.69 687 SER B C 1
ATOM 11837 O O . SER B 1 687 ? 26.109 -21.203 -28.828 1 90.69 687 SER B O 1
ATOM 11839 N N . PRO B 1 688 ? 24.547 -20.625 -30.281 1 90.56 688 PRO B N 1
ATOM 11840 C CA . PRO B 1 688 ? 25.047 -19.25 -30.25 1 90.56 688 PRO B CA 1
ATOM 11841 C C . PRO B 1 688 ? 24.734 -18.531 -28.938 1 90.56 688 PRO B C 1
ATOM 11843 O O . PRO B 1 688 ? 25.25 -17.438 -28.672 1 90.56 688 PRO B O 1
ATOM 11846 N N . TYR B 1 689 ? 23.938 -19.125 -28.109 1 94.25 689 TYR B N 1
ATOM 11847 C CA . TYR B 1 689 ? 23.453 -18.469 -26.891 1 94.25 689 TYR B CA 1
ATOM 11848 C C . TYR B 1 689 ? 24.297 -18.891 -25.688 1 94.25 689 TYR B C 1
ATOM 11850 O O . TYR B 1 689 ? 24.109 -18.375 -24.578 1 94.25 689 TYR B O 1
ATOM 11858 N N . ILE B 1 690 ? 25.188 -19.875 -25.906 1 95.12 690 ILE B N 1
ATOM 11859 C CA . ILE B 1 690 ? 26.031 -20.344 -24.797 1 95.12 690 ILE B CA 1
ATOM 11860 C C . ILE B 1 690 ? 27.484 -20.031 -25.109 1 95.12 690 ILE B C 1
ATOM 11862 O O . ILE B 1 690 ? 27.984 -20.344 -26.188 1 95.12 690 ILE B O 1
ATOM 11866 N N . VAL B 1 691 ? 28.094 -19.391 -24.188 1 91.75 691 VAL B N 1
ATOM 11867 C CA . VAL B 1 691 ? 29.531 -19.125 -24.234 1 91.75 691 VAL B CA 1
ATOM 11868 C C . VAL B 1 691 ? 30.266 -20 -23.219 1 91.75 691 VAL B C 1
ATOM 11870 O O . VAL B 1 691 ? 29.922 -19.984 -22.031 1 91.75 691 VAL B O 1
ATOM 11873 N N . ARG B 1 692 ? 31.203 -20.734 -23.719 1 90.5 692 ARG B N 1
ATOM 11874 C CA . ARG B 1 692 ? 31.969 -21.625 -22.844 1 90.5 692 ARG B CA 1
ATOM 11875 C C . ARG B 1 692 ? 33.406 -21.125 -22.688 1 90.5 692 ARG B C 1
ATOM 11877 O O . ARG B 1 692 ? 33.938 -20.484 -23.578 1 90.5 692 ARG B O 1
ATOM 11884 N N . ASN B 1 693 ? 33.906 -21.5 -21.531 1 80.12 693 ASN B N 1
ATOM 11885 C CA . ASN B 1 693 ? 35.312 -21.172 -21.312 1 80.12 693 ASN B CA 1
ATOM 11886 C C . ASN B 1 693 ? 36.25 -22.219 -21.906 1 80.12 693 ASN B C 1
ATOM 11888 O O . ASN B 1 693 ? 35.812 -23.125 -22.609 1 80.12 693 ASN B O 1
ATOM 11892 N N . SER B 1 694 ? 37.625 -22.047 -21.578 1 73.44 694 SER B N 1
ATOM 11893 C CA . SER B 1 694 ? 38.625 -22.891 -22.188 1 73.44 694 SER B CA 1
ATOM 11894 C C . SER B 1 694 ? 38.562 -24.312 -21.672 1 73.44 694 SER B C 1
ATOM 11896 O O . SER B 1 694 ? 39.062 -25.25 -22.312 1 73.44 694 SER B O 1
ATOM 11898 N N . GLN B 1 695 ? 37.938 -24.422 -20.516 1 70.06 695 GLN B N 1
ATOM 11899 C CA . GLN B 1 695 ? 37.781 -25.766 -19.953 1 70.06 695 GLN B CA 1
ATOM 11900 C C . GLN B 1 695 ? 36.5 -26.422 -20.438 1 70.06 695 GLN B C 1
ATOM 11902 O O . GLN B 1 695 ? 36.188 -27.562 -20.062 1 70.06 695 GLN B O 1
ATOM 11907 N N . GLY B 1 696 ? 35.781 -25.688 -21.25 1 86 696 GLY B N 1
ATOM 11908 C CA . GLY B 1 696 ? 34.531 -26.234 -21.797 1 86 696 GLY B CA 1
ATOM 11909 C C . GLY B 1 696 ? 33.344 -26 -20.891 1 86 696 GLY B C 1
ATOM 11910 O O . GLY B 1 696 ? 32.219 -26.438 -21.188 1 86 696 GLY B O 1
ATOM 11911 N N . LYS B 1 697 ? 33.562 -25.328 -19.844 1 83.88 697 LYS B N 1
ATOM 11912 C CA . LYS B 1 697 ? 32.469 -25.031 -18.922 1 83.88 697 LYS B CA 1
ATOM 11913 C C . LYS B 1 697 ? 31.672 -23.797 -19.375 1 83.88 697 LYS B C 1
ATOM 11915 O O . LYS B 1 697 ? 32.219 -22.938 -20.062 1 83.88 697 LYS B O 1
ATOM 11920 N N . ILE B 1 698 ? 30.438 -23.781 -19.078 1 89.5 698 ILE B N 1
ATOM 11921 C CA . ILE B 1 698 ? 29.609 -22.641 -19.453 1 89.5 698 ILE B CA 1
ATOM 11922 C C . ILE B 1 698 ? 30.062 -21.391 -18.703 1 89.5 698 ILE B C 1
ATOM 11924 O O . ILE B 1 698 ? 30.031 -21.359 -17.469 1 89.5 698 ILE B O 1
ATOM 11928 N N . LYS B 1 699 ? 30.469 -20.406 -19.391 1 81.5 699 LYS B N 1
ATOM 11929 C CA . LYS B 1 699 ? 30.812 -19.094 -18.844 1 81.5 699 LYS B CA 1
ATOM 11930 C C . LYS B 1 699 ? 29.594 -18.203 -18.688 1 81.5 699 LYS B C 1
ATOM 11932 O O . LYS B 1 699 ? 29.516 -17.391 -17.781 1 81.5 699 LYS B O 1
ATOM 11937 N N . GLY B 1 700 ? 28.719 -18.297 -19.641 1 88.06 700 GLY B N 1
ATOM 11938 C CA . GLY B 1 700 ? 27.484 -17.531 -19.672 1 88.06 700 GLY B CA 1
ATOM 11939 C C . GLY B 1 700 ? 26.547 -17.938 -20.781 1 88.06 700 GLY B C 1
ATOM 11940 O O . GLY B 1 700 ? 26.953 -18.594 -21.734 1 88.06 700 GLY B O 1
ATOM 11941 N N . ALA B 1 701 ? 25.266 -17.594 -20.531 1 92.81 701 ALA B N 1
ATOM 11942 C CA . ALA B 1 701 ? 24.266 -17.891 -21.562 1 92.81 701 ALA B CA 1
ATOM 11943 C C . ALA B 1 701 ? 23.281 -16.734 -21.703 1 92.81 701 ALA B C 1
ATOM 11945 O O . ALA B 1 701 ? 23.172 -15.883 -20.812 1 92.81 701 ALA B O 1
ATOM 11946 N N . THR B 1 702 ? 22.688 -16.531 -22.828 1 93.75 702 THR B N 1
ATOM 11947 C CA . THR B 1 702 ? 21.578 -15.617 -23.078 1 93.75 702 THR B CA 1
ATOM 11948 C C . THR B 1 702 ? 20.297 -16.391 -23.422 1 93.75 702 THR B C 1
ATOM 11950 O O . THR B 1 702 ? 20.281 -17.172 -24.375 1 93.75 702 THR B O 1
ATOM 11953 N N . ALA B 1 703 ? 19.344 -16.188 -22.625 1 93.5 703 ALA B N 1
ATOM 11954 C CA . ALA B 1 703 ? 18.062 -16.859 -22.812 1 93.5 703 ALA B CA 1
ATOM 11955 C C . ALA B 1 703 ? 16.984 -15.891 -23.281 1 93.5 703 ALA B C 1
ATOM 11957 O O . ALA B 1 703 ? 16.422 -15.141 -22.484 1 93.5 703 ALA B O 1
ATOM 11958 N N . PRO B 1 704 ? 16.609 -15.867 -24.516 1 93.06 704 PRO B N 1
ATOM 11959 C CA . PRO B 1 704 ? 15.602 -14.938 -25.031 1 93.06 704 PRO B CA 1
ATOM 11960 C C . PRO B 1 704 ? 14.188 -15.5 -24.953 1 93.06 704 PRO B C 1
ATOM 11962 O O . PRO B 1 704 ? 14 -16.719 -24.984 1 93.06 704 PRO B O 1
ATOM 11965 N N . MET B 1 705 ? 13.219 -14.594 -24.906 1 94.06 705 MET B N 1
ATOM 11966 C CA . MET B 1 705 ? 11.836 -14.992 -25.172 1 94.06 705 MET B CA 1
ATOM 11967 C C . MET B 1 705 ? 11.633 -15.289 -26.656 1 94.06 705 MET B C 1
ATOM 11969 O O . MET B 1 705 ? 12.141 -14.57 -27.516 1 94.06 705 MET B O 1
ATOM 11973 N N . VAL B 1 706 ? 10.906 -16.391 -26.922 1 93.88 706 VAL B N 1
ATOM 11974 C CA . VAL B 1 706 ? 10.727 -16.781 -28.312 1 93.88 706 VAL B CA 1
ATOM 11975 C C . VAL B 1 706 ? 9.305 -17.312 -28.516 1 93.88 706 VAL B C 1
ATOM 11977 O O . VAL B 1 706 ? 8.656 -17.75 -27.562 1 93.88 706 VAL B O 1
ATOM 11980 N N . ASN B 1 707 ? 8.742 -17.188 -29.797 1 94.06 707 ASN B N 1
ATOM 11981 C CA . ASN B 1 707 ? 7.621 -17.969 -30.297 1 94.06 707 ASN B CA 1
ATOM 11982 C C . ASN B 1 707 ? 8.094 -19.219 -31.031 1 94.06 707 ASN B C 1
ATOM 11984 O O . ASN B 1 707 ? 8.336 -19.188 -32.25 1 94.06 707 ASN B O 1
ATOM 11988 N N . LEU B 1 708 ? 8.148 -20.312 -30.297 1 89.8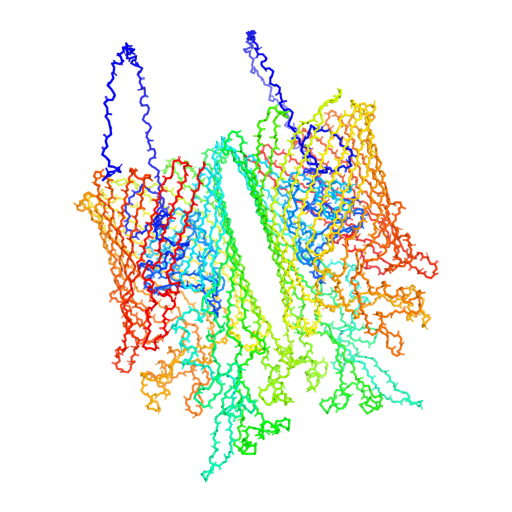1 708 LEU B N 1
ATOM 11989 C CA . LEU B 1 708 ? 8.719 -21.484 -30.953 1 89.81 708 LEU B CA 1
ATOM 11990 C C . LEU B 1 708 ? 8.094 -22.766 -30.406 1 89.81 708 LEU B C 1
ATOM 11992 O O . LEU B 1 708 ? 7.875 -22.891 -29.203 1 89.81 708 LEU B O 1
ATOM 11996 N N . GLY B 1 709 ? 7.805 -23.641 -31.422 1 90.88 709 GLY B N 1
ATOM 11997 C CA . GLY B 1 709 ? 7.426 -25 -31.062 1 90.88 709 GLY B CA 1
ATOM 11998 C C . GLY B 1 709 ? 5.926 -25.172 -30.891 1 90.88 709 GLY B C 1
ATOM 11999 O O . GLY B 1 709 ? 5.152 -24.266 -31.188 1 90.88 709 GLY B O 1
ATOM 12000 N N . THR B 1 710 ? 5.602 -26.391 -30.531 1 94.94 710 THR B N 1
ATOM 12001 C CA . THR B 1 710 ? 4.223 -26.828 -30.328 1 94.94 710 THR B CA 1
ATOM 12002 C C . THR B 1 710 ? 4.086 -27.609 -29.031 1 94.94 710 THR B C 1
ATOM 12004 O O . THR B 1 710 ? 5.016 -28.312 -28.625 1 94.94 710 THR B O 1
ATOM 12007 N N . LEU B 1 711 ? 2.971 -27.406 -28.391 1 96.25 711 LEU B N 1
ATOM 12008 C CA . LEU B 1 711 ? 2.604 -28.188 -27.219 1 96.25 711 LEU B CA 1
ATOM 12009 C C . LEU B 1 711 ? 1.269 -28.891 -27.438 1 96.25 711 LEU B C 1
ATOM 12011 O O . LEU B 1 711 ? 0.285 -28.266 -27.828 1 96.25 711 LEU B O 1
ATOM 12015 N N . LYS B 1 712 ? 1.279 -30.203 -27.234 1 97.44 712 LYS B N 1
ATOM 12016 C CA . LYS B 1 712 ? 0.073 -31.016 -27.375 1 97.44 712 LYS B CA 1
ATOM 12017 C C . LYS B 1 712 ? -0.229 -31.766 -26.078 1 97.44 712 LYS B C 1
ATOM 12019 O O . LYS B 1 712 ? 0.661 -32.406 -25.5 1 97.44 712 LYS B O 1
ATOM 12024 N N . THR B 1 713 ? -1.438 -31.719 -25.672 1 97.69 713 THR B N 1
ATOM 12025 C CA . THR B 1 713 ? -1.846 -32.5 -24.516 1 97.69 713 THR B CA 1
ATOM 12026 C C . THR B 1 713 ? -3.25 -33.062 -24.703 1 97.69 713 THR B C 1
ATOM 12028 O O . THR B 1 713 ? -4.047 -32.5 -25.469 1 97.69 713 THR B O 1
ATOM 12031 N N . SER B 1 714 ? -3.525 -34.156 -24.156 1 98.19 714 SER B N 1
ATOM 12032 C CA . SER B 1 714 ? -4.832 -34.812 -24.141 1 98.19 714 SER B CA 1
ATOM 12033 C C . SER B 1 714 ? -5.039 -35.594 -22.844 1 98.19 714 SER B C 1
ATOM 12035 O O . SER B 1 714 ? -4.07 -35.969 -22.188 1 98.19 714 SER B O 1
ATOM 12037 N N . GLY B 1 715 ? -6.273 -35.781 -22.547 1 98 715 GLY B N 1
ATOM 12038 C CA . GLY B 1 715 ? -6.543 -36.469 -21.297 1 98 715 GLY B CA 1
ATOM 12039 C C . GLY B 1 715 ? -8.016 -36.75 -21.078 1 98 715 GLY B C 1
ATOM 12040 O O . GLY B 1 715 ? -8.844 -36.5 -21.953 1 98 715 GLY B O 1
ATOM 12041 N N . LEU B 1 716 ? -8.297 -37.406 -19.906 1 98.25 716 LEU B N 1
ATOM 12042 C CA . LEU B 1 716 ? -9.641 -37.781 -19.469 1 98.25 716 LEU B CA 1
ATOM 12043 C C . LEU B 1 716 ? -9.953 -37.156 -18.109 1 98.25 716 LEU B C 1
ATOM 12045 O O . LEU B 1 716 ? -9.117 -37.156 -17.219 1 98.25 716 LEU B O 1
ATOM 12049 N N . ASP B 1 717 ? -11.125 -36.562 -18.047 1 97.31 717 ASP B N 1
ATOM 12050 C CA . ASP B 1 717 ? -11.672 -36.094 -16.766 1 97.31 717 ASP B CA 1
ATOM 12051 C C . ASP B 1 717 ? -12.883 -36.938 -16.359 1 97.31 717 ASP B C 1
ATOM 12053 O O . ASP B 1 717 ? -13.812 -37.125 -17.156 1 97.31 717 ASP B O 1
ATOM 12057 N N . PHE B 1 718 ? -12.789 -37.406 -15.148 1 97.25 718 PHE B N 1
ATOM 12058 C CA . PHE B 1 718 ? -13.891 -38.219 -14.633 1 97.25 718 PHE B CA 1
ATOM 12059 C C . PHE B 1 718 ? -14.445 -37.594 -13.352 1 97.25 718 PHE B C 1
ATOM 12061 O O . PHE B 1 718 ? -13.688 -37.125 -12.5 1 97.25 718 PHE B O 1
ATOM 12068 N N . LYS B 1 719 ? -15.773 -37.562 -13.273 1 96.25 719 LYS B N 1
ATOM 12069 C CA . LYS B 1 719 ? -16.453 -37.125 -12.062 1 96.25 719 LYS B CA 1
ATOM 12070 C C . LYS B 1 719 ? -17.594 -38.062 -11.672 1 96.25 719 LYS B C 1
ATOM 12072 O O . LYS B 1 719 ? -18.312 -38.531 -12.539 1 96.25 719 LYS B O 1
ATOM 12077 N N . LEU B 1 720 ? -17.688 -38.281 -10.398 1 96.75 720 LEU B N 1
ATOM 12078 C CA . LEU B 1 720 ? -18.734 -39.094 -9.828 1 96.75 720 LEU B CA 1
ATOM 12079 C C . LEU B 1 720 ? -19.297 -38.469 -8.555 1 96.75 720 LEU B C 1
ATOM 12081 O O . LEU B 1 720 ? -18.531 -38.094 -7.664 1 96.75 720 LEU B O 1
ATOM 12085 N N . ASP B 1 721 ? -20.594 -38.344 -8.492 1 95.94 721 ASP B N 1
ATOM 12086 C CA . ASP B 1 721 ? -21.297 -37.938 -7.285 1 95.94 721 ASP B CA 1
ATOM 12087 C C . ASP B 1 721 ? -22.453 -38.875 -6.961 1 95.94 721 ASP B C 1
ATOM 12089 O O . ASP B 1 721 ? -23.281 -39.156 -7.82 1 95.94 721 ASP B O 1
ATOM 12093 N N . TYR B 1 722 ? -22.469 -39.281 -5.766 1 96.81 722 TYR B N 1
ATOM 12094 C CA . TYR B 1 722 ? -23.516 -40.219 -5.332 1 96.81 722 TYR B CA 1
ATOM 12095 C C . TYR B 1 722 ? -24.047 -39.812 -3.957 1 96.81 722 TYR B C 1
ATOM 12097 O O . TYR B 1 722 ? -23.266 -39.438 -3.072 1 96.81 722 TYR B O 1
ATOM 12105 N N . ARG B 1 723 ? -25.328 -39.812 -3.799 1 96.69 723 ARG B N 1
ATOM 12106 C CA . ARG B 1 723 ? -25.984 -39.531 -2.525 1 96.69 723 ARG B CA 1
ATOM 12107 C C . ARG B 1 723 ? -26.969 -40.656 -2.182 1 96.69 723 ARG B C 1
ATOM 12109 O O . ARG B 1 723 ? -27.719 -41.094 -3.045 1 96.69 723 ARG B O 1
ATOM 12116 N N . TYR B 1 724 ? -26.938 -41.094 -0.956 1 96.06 724 TYR B N 1
ATOM 12117 C CA . TYR B 1 724 ? -27.875 -42.125 -0.468 1 96.06 724 TYR B CA 1
ATOM 12118 C C . TYR B 1 724 ? -28.453 -41.719 0.885 1 96.06 724 TYR B C 1
ATOM 12120 O O . TYR B 1 724 ? -27.703 -41.438 1.827 1 96.06 724 TYR B O 1
ATOM 12128 N N . ASP B 1 725 ? -29.766 -41.75 0.974 1 95.19 725 ASP B N 1
ATOM 12129 C CA . ASP B 1 725 ? -30.453 -41.344 2.205 1 95.19 725 ASP B CA 1
ATOM 12130 C C . ASP B 1 725 ? -30.844 -42.594 3.027 1 95.19 725 ASP B C 1
ATOM 12132 O O . ASP B 1 725 ? -31.734 -43.344 2.646 1 95.19 725 ASP B O 1
ATOM 12136 N N . PHE B 1 726 ? -30.203 -42.719 4.121 1 95.38 726 PHE B N 1
ATOM 12137 C CA . PHE B 1 726 ? -30.641 -43.656 5.148 1 95.38 726 PHE B CA 1
ATOM 12138 C C . PHE B 1 726 ? -31.625 -43 6.098 1 95.38 726 PHE B C 1
ATOM 12140 O O . PHE B 1 726 ? -31.75 -41.75 6.117 1 95.38 726 PHE B O 1
ATOM 12147 N N . PRO B 1 727 ? -32.344 -43.812 6.906 1 93.88 727 PRO B N 1
ATOM 12148 C CA . PRO B 1 727 ? -33.281 -43.219 7.828 1 93.88 727 PRO B CA 1
ATOM 12149 C C . PRO B 1 727 ? -32.625 -42.25 8.828 1 93.88 727 PRO B C 1
ATOM 12151 O O . PRO B 1 727 ? -33.188 -41.219 9.148 1 93.88 727 PRO B O 1
ATOM 12154 N N . MET B 1 728 ? -31.438 -42.562 9.25 1 94.5 728 MET B N 1
ATOM 12155 C CA . MET B 1 728 ? -30.812 -41.781 10.312 1 94.5 728 MET B CA 1
ATOM 12156 C C . MET B 1 728 ? -29.75 -40.844 9.742 1 94.5 728 MET B C 1
ATOM 12158 O O . MET B 1 728 ? -29.312 -39.906 10.422 1 94.5 728 MET B O 1
ATOM 12162 N N . ALA B 1 729 ? -29.359 -41.094 8.586 1 97 729 ALA B N 1
ATOM 12163 C CA . ALA B 1 729 ? -28.219 -40.344 8.055 1 97 729 ALA B CA 1
ATOM 12164 C C . ALA B 1 729 ? -28.25 -40.312 6.531 1 97 729 ALA B C 1
ATOM 12166 O O . ALA B 1 729 ? -28.828 -41.188 5.898 1 97 729 ALA B O 1
ATOM 12167 N N . THR B 1 730 ? -27.719 -39.25 5.949 1 97.56 730 THR B N 1
ATOM 12168 C CA . THR B 1 730 ? -27.438 -39.188 4.516 1 97.56 730 THR B CA 1
ATOM 12169 C C . THR B 1 730 ? -25.953 -39.406 4.234 1 97.56 730 THR B C 1
ATOM 12171 O O . THR B 1 730 ? -25.109 -38.75 4.844 1 97.56 730 THR B O 1
ATOM 12174 N N . VAL B 1 731 ? -25.672 -40.344 3.32 1 98 731 VAL B N 1
ATOM 12175 C CA . VAL B 1 731 ? -24.297 -40.594 2.934 1 98 731 VAL B CA 1
ATOM 12176 C C . VAL B 1 731 ? -24.047 -40.094 1.513 1 98 731 VAL B C 1
ATOM 12178 O O . VAL B 1 731 ? -24.859 -40.344 0.613 1 98 731 VAL B O 1
ATOM 12181 N N . ARG B 1 732 ? -23.031 -39.344 1.354 1 97.31 732 ARG B N 1
ATOM 12182 C CA . ARG B 1 732 ? -22.641 -38.812 0.052 1 97.31 732 ARG B CA 1
ATOM 12183 C C . ARG B 1 732 ? -21.25 -39.281 -0.328 1 97.31 732 ARG B C 1
ATOM 12185 O O . ARG B 1 732 ? -20.359 -39.344 0.524 1 97.31 732 ARG B O 1
ATOM 12192 N N . TYR B 1 733 ? -21.047 -39.562 -1.557 1 97.25 733 TYR B N 1
ATOM 12193 C CA . TYR B 1 733 ? -19.75 -39.938 -2.104 1 97.25 733 TYR B CA 1
ATOM 12194 C C . TYR B 1 733 ? -19.406 -39.094 -3.332 1 97.25 733 TYR B C 1
ATOM 12196 O O . TYR B 1 733 ? -20.266 -38.875 -4.199 1 97.25 733 TYR B O 1
ATOM 12204 N N . ASP B 1 734 ? -18.219 -38.562 -3.385 1 96.44 734 ASP B N 1
ATOM 12205 C CA . ASP B 1 734 ? -17.797 -37.781 -4.551 1 96.44 734 ASP B CA 1
ATOM 12206 C C . ASP B 1 734 ? -16.391 -38.219 -4.996 1 96.44 734 ASP B C 1
ATOM 12208 O O . ASP B 1 734 ? -15.555 -38.562 -4.172 1 96.44 734 ASP B O 1
ATOM 12212 N N . PHE B 1 735 ? -16.172 -38.156 -6.266 1 97.56 735 PHE B N 1
ATOM 12213 C CA . PHE B 1 735 ? -14.898 -38.469 -6.902 1 97.56 735 PHE B CA 1
ATOM 12214 C C . PHE B 1 735 ? -14.648 -37.562 -8.102 1 97.56 735 PHE B C 1
ATOM 12216 O O . PHE B 1 735 ? -15.562 -37.312 -8.898 1 97.56 735 PHE B O 1
ATOM 12223 N N . GLY B 1 736 ? -13.484 -36.969 -8.203 1 96.62 736 GLY B N 1
ATOM 12224 C CA . GLY B 1 736 ? -12.992 -36.25 -9.359 1 96.62 736 GLY B CA 1
ATOM 12225 C C . GLY B 1 736 ? -11.57 -36.594 -9.727 1 96.62 736 GLY B C 1
ATOM 12226 O O . GLY B 1 736 ? -10.68 -36.594 -8.875 1 96.62 736 GLY B O 1
ATOM 12227 N N . GLY B 1 737 ? -11.367 -36.969 -10.969 1 97.5 737 GLY B N 1
ATOM 12228 C CA . GLY B 1 737 ? -10.039 -37.375 -11.391 1 97.5 737 GLY B CA 1
ATOM 12229 C C . GLY B 1 737 ? -9.672 -36.906 -12.781 1 97.5 737 GLY B C 1
ATOM 12230 O O . GLY B 1 737 ? -10.547 -36.719 -13.625 1 97.5 737 GLY B O 1
ATOM 12231 N N . THR B 1 738 ? -8.422 -36.656 -12.984 1 98 738 THR B N 1
ATOM 12232 C CA . THR B 1 738 ? -7.84 -36.344 -14.281 1 98 738 THR B CA 1
ATOM 12233 C C . THR B 1 738 ? -6.727 -37.312 -14.648 1 98 738 THR B C 1
ATOM 12235 O O . THR B 1 738 ? -5.832 -37.562 -13.836 1 98 738 THR B O 1
ATOM 12238 N N . TYR B 1 739 ? -6.836 -37.875 -15.766 1 98.5 739 TYR B N 1
ATOM 12239 C CA . TYR B 1 739 ? -5.812 -38.75 -16.328 1 98.5 739 TYR B CA 1
ATOM 12240 C C . TYR B 1 739 ? -5.273 -38.188 -17.641 1 98.5 739 TYR B C 1
ATOM 12242 O O . TYR B 1 739 ? -5.996 -38.125 -18.641 1 98.5 739 TYR B O 1
ATOM 12250 N N . ILE B 1 740 ? -4.023 -37.875 -17.641 1 98.44 740 ILE B N 1
ATOM 12251 C CA . ILE B 1 740 ? -3.424 -37.281 -18.844 1 98.44 740 ILE B CA 1
ATOM 12252 C C . ILE B 1 740 ? -2.871 -38.375 -19.734 1 98.44 740 ILE B C 1
ATOM 12254 O O . ILE B 1 740 ? -2.068 -39.188 -19.297 1 98.44 740 ILE B O 1
ATOM 12258 N N . LEU B 1 741 ? -3.289 -38.375 -20.969 1 98.25 741 LEU B N 1
ATOM 12259 C CA . LEU B 1 741 ? -2.883 -39.406 -21.938 1 98.25 741 LEU B CA 1
ATOM 12260 C C . LEU B 1 741 ? -1.571 -39 -22.609 1 98.25 741 LEU B C 1
ATOM 12262 O O . LEU B 1 741 ? -0.727 -39.875 -22.875 1 98.25 741 LEU B O 1
ATOM 12266 N N . LYS B 1 742 ? -1.505 -37.719 -22.891 1 97.31 742 LYS B N 1
ATOM 12267 C CA . LYS B 1 742 ? -0.324 -37.25 -23.609 1 97.31 742 LYS B CA 1
ATOM 12268 C C . LYS B 1 742 ? 0.016 -35.812 -23.203 1 97.31 742 LYS B C 1
ATOM 12270 O O . LYS B 1 742 ? -0.88 -35 -23 1 97.31 742 LYS B O 1
ATOM 12275 N N . PHE B 1 743 ? 1.266 -35.594 -23.078 1 97.31 743 PHE B N 1
ATOM 12276 C CA . PHE B 1 743 ? 1.823 -34.25 -22.891 1 97.31 743 PHE B CA 1
ATOM 12277 C C . PHE B 1 743 ? 3.125 -34.094 -23.672 1 97.31 743 PHE B C 1
ATOM 12279 O O . PHE B 1 743 ? 4.211 -34.312 -23.125 1 97.31 743 PHE B O 1
ATOM 12286 N N . GLU B 1 744 ? 3.039 -33.594 -24.875 1 96.12 744 GLU B N 1
ATOM 12287 C CA . GLU B 1 744 ? 4.156 -33.531 -25.812 1 96.12 744 GLU B CA 1
ATOM 12288 C C . GLU B 1 744 ? 4.633 -32.125 -26.047 1 96.12 744 GLU B C 1
ATOM 12290 O O . GLU B 1 744 ? 3.828 -31.219 -26.312 1 96.12 744 GLU B O 1
ATOM 12295 N N . GLU B 1 745 ? 5.816 -31.906 -25.828 1 92.44 745 GLU B N 1
ATOM 12296 C CA . GLU B 1 745 ? 6.461 -30.656 -26.172 1 92.44 745 GLU B CA 1
ATOM 12297 C C . GLU B 1 745 ? 7.895 -30.875 -26.641 1 92.44 745 GLU B C 1
ATOM 12299 O O . GLU B 1 745 ? 8.414 -31.984 -26.578 1 92.44 745 GLU B O 1
ATOM 12304 N N . GLY B 1 746 ? 8.523 -29.844 -27.156 1 88.81 746 GLY B N 1
ATOM 12305 C CA . GLY B 1 746 ? 9.898 -29.953 -27.625 1 88.81 746 GLY B CA 1
ATOM 12306 C C . GLY B 1 746 ? 10.875 -30.25 -26.5 1 88.81 746 GLY B C 1
ATOM 12307 O O . GLY B 1 746 ? 10.734 -29.719 -25.391 1 88.81 746 GLY B O 1
ATOM 12308 N N . LEU B 1 747 ? 11.82 -31.094 -26.766 1 85.62 747 LEU B N 1
ATOM 12309 C CA . LEU B 1 747 ? 12.898 -31.297 -25.812 1 85.62 747 LEU B CA 1
ATOM 12310 C C . LEU B 1 747 ? 13.562 -29.984 -25.438 1 85.62 747 LEU B C 1
ATOM 12312 O O . LEU B 1 747 ? 13.961 -29.781 -24.297 1 85.62 747 LEU B O 1
ATOM 12316 N N . TYR B 1 748 ? 13.75 -29.172 -26.328 1 87.06 748 TYR B N 1
ATOM 12317 C CA . TYR B 1 748 ? 14.148 -27.766 -26.234 1 87.06 748 TYR B CA 1
ATOM 12318 C C . TYR B 1 748 ? 13.352 -26.906 -27.188 1 87.06 748 TYR B C 1
ATOM 12320 O O . TYR B 1 748 ? 12.617 -27.406 -28.031 1 87.06 748 TYR B O 1
ATOM 12328 N N . ALA B 1 749 ? 13.398 -25.625 -27.047 1 86.81 749 ALA B N 1
ATOM 12329 C CA . ALA B 1 749 ? 12.602 -24.719 -27.875 1 86.81 749 ALA B CA 1
ATOM 12330 C C . ALA B 1 749 ? 12.844 -24.984 -29.359 1 86.81 749 ALA B C 1
ATOM 12332 O O . ALA B 1 749 ? 13.977 -24.875 -29.844 1 86.81 749 ALA B O 1
ATOM 12333 N N . GLY B 1 750 ? 11.828 -25.406 -30.016 1 84.06 750 GLY B N 1
ATOM 12334 C CA . GLY B 1 750 ? 11.938 -25.703 -31.438 1 84.06 750 GLY B CA 1
ATOM 12335 C C . GLY B 1 750 ? 12.531 -27.062 -31.703 1 84.06 750 GLY B C 1
ATOM 12336 O O . GLY B 1 750 ? 12.703 -27.453 -32.875 1 84.06 750 GLY B O 1
ATOM 12337 N N . GLY B 1 751 ? 12.828 -27.797 -30.688 1 87.88 751 GLY B N 1
ATOM 12338 C CA . GLY B 1 751 ? 13.422 -29.109 -30.844 1 87.88 751 GLY B CA 1
ATOM 12339 C C . GLY B 1 751 ? 12.398 -30.203 -31.125 1 87.88 751 GLY B C 1
ATOM 12340 O O . GLY B 1 751 ? 11.227 -29.906 -31.375 1 87.88 751 GLY B O 1
ATOM 12341 N N . PRO B 1 752 ? 12.82 -31.438 -31.156 1 88.12 752 PRO B N 1
ATOM 12342 C CA . PRO B 1 752 ? 11.891 -32.531 -31.422 1 88.12 752 PRO B CA 1
ATOM 12343 C C . PRO B 1 752 ? 10.875 -32.719 -30.297 1 88.12 752 PRO B C 1
ATOM 12345 O O . PRO B 1 752 ? 11.211 -32.562 -29.125 1 88.12 752 PRO B O 1
ATOM 12348 N N . SER B 1 753 ? 9.734 -33.094 -30.719 1 91.31 753 SER B N 1
ATOM 12349 C CA . SER B 1 753 ? 8.641 -33.312 -29.766 1 91.31 753 SER B CA 1
ATOM 12350 C C . SER B 1 753 ? 8.836 -34.594 -28.969 1 91.31 753 SER B C 1
ATOM 12352 O O . SER B 1 753 ? 9.148 -35.625 -29.531 1 91.31 753 SER B O 1
ATOM 12354 N N . VAL B 1 754 ? 8.664 -34.5 -27.672 1 91.56 754 VAL B N 1
ATOM 12355 C CA . VAL B 1 754 ? 8.758 -35.656 -26.766 1 91.56 754 VAL B CA 1
ATOM 12356 C C . VAL B 1 754 ? 7.566 -35.656 -25.812 1 91.56 754 VAL B C 1
ATOM 12358 O O . VAL B 1 754 ? 7.113 -34.594 -25.375 1 91.56 754 VAL B O 1
ATOM 12361 N N . ASP B 1 755 ? 7.043 -36.875 -25.562 1 94.88 755 ASP B N 1
ATOM 12362 C CA . ASP B 1 755 ? 6.008 -37 -24.547 1 94.88 755 ASP B CA 1
ATOM 12363 C C . ASP B 1 755 ? 6.609 -37 -23.141 1 94.88 755 ASP B C 1
ATOM 12365 O O . ASP B 1 755 ? 7.309 -37.938 -22.75 1 94.88 755 ASP B O 1
ATOM 12369 N N . LYS B 1 756 ? 6.301 -36.031 -22.312 1 93.25 756 LYS B N 1
ATOM 12370 C CA . LYS B 1 756 ? 6.969 -35.844 -21.031 1 93.25 756 LYS B CA 1
ATOM 12371 C C . LYS B 1 756 ? 6.086 -36.312 -19.875 1 93.25 756 LYS B C 1
ATOM 12373 O O . LYS B 1 756 ? 6.457 -36.188 -18.703 1 93.25 756 LYS B O 1
ATOM 12378 N N . ILE B 1 757 ? 4.906 -36.844 -20.172 1 96 757 ILE B N 1
ATOM 12379 C CA . ILE B 1 757 ? 3.99 -37.25 -19.109 1 96 757 ILE B CA 1
ATOM 12380 C C . ILE B 1 757 ? 4.641 -38.312 -18.234 1 96 757 ILE B C 1
ATOM 12382 O O . ILE B 1 757 ? 5.254 -39.25 -18.75 1 96 757 ILE B O 1
ATOM 12386 N N . GLY B 1 758 ? 4.559 -38.125 -16.906 1 95.12 758 GLY B N 1
ATOM 12387 C CA . GLY B 1 758 ? 5.145 -39.031 -15.945 1 95.12 758 GLY B CA 1
ATOM 12388 C C . GLY B 1 758 ? 6.52 -38.625 -15.469 1 95.12 758 GLY B C 1
ATOM 12389 O O . GLY B 1 758 ? 7.059 -39.188 -14.516 1 95.12 758 GLY B O 1
ATOM 12390 N N . TRP B 1 759 ? 7.07 -37.656 -16.156 1 93.56 759 TRP B N 1
ATOM 12391 C CA . TRP B 1 759 ? 8.352 -37.125 -15.719 1 93.56 759 TRP B CA 1
ATOM 12392 C C . TRP B 1 759 ? 8.203 -36.344 -14.406 1 93.56 759 TRP B C 1
ATOM 12394 O O . TRP B 1 759 ? 7.082 -36.094 -13.953 1 93.56 759 TRP B O 1
ATOM 12404 N N . ASN B 1 760 ? 9.336 -36.031 -13.758 1 91.5 760 ASN B N 1
ATOM 12405 C CA . ASN B 1 760 ? 9.367 -35.281 -12.523 1 91.5 760 ASN B CA 1
ATOM 12406 C C . ASN B 1 760 ? 8.539 -34 -12.648 1 91.5 760 ASN B C 1
ATOM 12408 O O . ASN B 1 760 ? 8.789 -33.156 -13.523 1 91.5 760 ASN B O 1
ATOM 12412 N N . GLY B 1 761 ? 7.551 -33.875 -11.812 1 94.06 761 GLY B N 1
ATOM 12413 C CA . GLY B 1 761 ? 6.691 -32.719 -11.812 1 94.06 761 GLY B CA 1
ATOM 12414 C C . GLY B 1 761 ? 5.5 -32.844 -12.734 1 94.06 761 GLY B C 1
ATOM 12415 O O . GLY B 1 761 ? 4.668 -31.938 -12.82 1 94.06 761 GLY B O 1
ATOM 12416 N N . LEU B 1 762 ? 5.348 -33.938 -13.453 1 97 762 LEU B N 1
ATOM 12417 C CA . LEU B 1 762 ? 4.281 -34.156 -14.43 1 97 762 LEU B CA 1
ATOM 12418 C C . LEU B 1 762 ? 3.543 -35.469 -14.164 1 97 762 LEU B C 1
ATOM 12420 O O . LEU B 1 762 ? 3.506 -36.344 -15.023 1 97 762 LEU B O 1
ATOM 12424 N N . PRO B 1 763 ? 2.902 -35.5 -13 1 97.75 763 PRO B N 1
ATOM 12425 C CA . PRO B 1 763 ? 2.172 -36.719 -12.719 1 97.75 763 PRO B CA 1
ATOM 12426 C C . PRO B 1 763 ? 1.082 -37.031 -13.742 1 97.75 763 PRO B C 1
ATOM 12428 O O . PRO B 1 763 ? 0.383 -36.125 -14.188 1 97.75 763 PRO B O 1
ATOM 12431 N N . GLN B 1 764 ? 0.897 -38.281 -14.039 1 97.94 764 GLN B N 1
ATOM 12432 C CA . GLN B 1 764 ? -0.051 -38.656 -15.07 1 97.94 764 GLN B CA 1
ATOM 12433 C C . GLN B 1 764 ? -1.483 -38.625 -14.547 1 97.94 764 GLN B C 1
ATOM 12435 O O . GLN B 1 764 ? -2.42 -38.344 -15.297 1 97.94 764 GLN B O 1
ATOM 12440 N N . MET B 1 765 ? -1.554 -38.906 -13.328 1 98 765 MET B N 1
ATOM 12441 C CA . MET B 1 765 ? -2.895 -39 -12.758 1 98 765 MET B CA 1
ATOM 12442 C C . MET B 1 765 ? -2.969 -38.219 -11.438 1 98 765 MET B C 1
ATOM 12444 O O . MET B 1 765 ? -2.039 -38.281 -10.633 1 98 765 MET B O 1
ATOM 12448 N N . ARG B 1 766 ? -4.055 -37.531 -11.203 1 98 766 ARG B N 1
ATOM 12449 C CA . ARG B 1 766 ? -4.453 -36.938 -9.922 1 98 766 ARG B CA 1
ATOM 12450 C C . ARG B 1 766 ? -5.941 -37.156 -9.672 1 98 766 ARG B C 1
ATOM 12452 O O . ARG B 1 766 ? -6.746 -37.156 -10.602 1 98 766 ARG B O 1
ATOM 12459 N N . PHE B 1 767 ? -6.32 -37.375 -8.461 1 97.69 767 PHE B N 1
ATOM 12460 C CA . PHE B 1 767 ? -7.75 -37.406 -8.188 1 97.69 767 PHE B CA 1
ATOM 12461 C C . PHE B 1 767 ? -8.047 -36.906 -6.773 1 97.69 767 PHE B C 1
ATOM 12463 O O . PHE B 1 767 ? -7.148 -36.875 -5.926 1 97.69 767 PHE B O 1
ATOM 12470 N N . ASN B 1 768 ? -9.188 -36.469 -6.496 1 97.44 768 ASN B N 1
ATOM 12471 C CA . ASN B 1 768 ? -9.812 -36.125 -5.219 1 97.44 768 ASN B CA 1
ATOM 12472 C C . ASN B 1 768 ? -11.047 -37 -4.965 1 97.44 768 ASN B C 1
ATOM 12474 O O . ASN B 1 768 ? -11.875 -37.188 -5.855 1 97.44 768 ASN B O 1
ATOM 12478 N N . SER B 1 769 ? -11.156 -37.469 -3.828 1 97.44 769 SER B N 1
ATOM 12479 C CA . SER B 1 769 ? -12.297 -38.281 -3.455 1 97.44 769 SER B CA 1
ATOM 12480 C C . SER B 1 769 ? -12.719 -38.031 -2.014 1 97.44 769 SER B C 1
ATOM 12482 O O . SER B 1 769 ? -11.914 -37.594 -1.193 1 97.44 769 SER B O 1
ATOM 12484 N N . GLY B 1 770 ? -14.008 -38.25 -1.767 1 97.19 770 GLY B N 1
ATOM 12485 C CA . GLY B 1 770 ? -14.453 -38.031 -0.396 1 97.19 770 GLY B CA 1
ATOM 12486 C C . GLY B 1 770 ? -15.766 -38.75 -0.089 1 97.19 770 GLY B C 1
ATOM 12487 O O . GLY B 1 770 ? -16.516 -39.094 -1.001 1 97.19 770 GLY B O 1
ATOM 12488 N N . VAL B 1 771 ? -15.992 -39.031 1.165 1 98.19 771 VAL B N 1
ATOM 12489 C CA . VAL B 1 771 ? -17.234 -39.562 1.705 1 98.19 771 VAL B CA 1
ATOM 12490 C C . VAL B 1 771 ? -17.781 -38.625 2.785 1 98.19 771 VAL B C 1
ATOM 12492 O O . VAL B 1 771 ? -17.047 -38.25 3.715 1 98.19 771 VAL B O 1
ATOM 12495 N N . GLY B 1 772 ? -19.016 -38.25 2.619 1 97.81 772 GLY B N 1
ATOM 12496 C CA . GLY B 1 772 ? -19.688 -37.406 3.602 1 97.81 772 GLY B CA 1
ATOM 12497 C C . GLY B 1 772 ? -20.844 -38.094 4.281 1 97.81 772 GLY B C 1
ATOM 12498 O O . GLY B 1 772 ? -21.562 -38.875 3.648 1 97.81 772 GLY B O 1
ATOM 12499 N N . VAL B 1 773 ? -21 -37.812 5.578 1 98.12 773 VAL B N 1
ATOM 12500 C CA . VAL B 1 773 ? -22.125 -38.312 6.348 1 98.12 773 VAL B CA 1
ATOM 12501 C C . VAL B 1 773 ? -22.828 -37.188 7.078 1 98.12 773 VAL B C 1
ATOM 12503 O O . VAL B 1 773 ? -22.203 -36.469 7.871 1 98.12 773 VAL B O 1
ATOM 12506 N N . ASN B 1 774 ? -24.047 -37.062 6.781 1 97.81 774 ASN B N 1
ATOM 12507 C CA . ASN B 1 774 ? -24.875 -36.031 7.449 1 97.81 774 ASN B CA 1
ATOM 12508 C C . ASN B 1 774 ? -25.891 -36.688 8.391 1 97.81 774 ASN B C 1
ATOM 12510 O O . ASN B 1 774 ? -26.672 -37.531 7.98 1 97.81 774 ASN B O 1
ATOM 12514 N N . VAL B 1 775 ? -25.891 -36.25 9.625 1 98 775 VAL B N 1
ATOM 12515 C CA . VAL B 1 775 ? -26.812 -36.75 10.641 1 98 775 VAL B CA 1
ATOM 12516 C C . VAL B 1 775 ? -27.656 -35.594 11.188 1 98 775 VAL B C 1
ATOM 12518 O O . VAL B 1 775 ? -27.281 -35 12.195 1 98 775 VAL B O 1
ATOM 12521 N N . PRO B 1 776 ? -28.844 -35.469 10.719 1 95.69 776 PRO B N 1
ATOM 12522 C CA . PRO B 1 776 ? -29.672 -34.312 11.102 1 95.69 776 PRO B CA 1
ATOM 12523 C C . PRO B 1 776 ? -29.969 -34.281 12.602 1 95.69 776 PRO B C 1
ATOM 12525 O O . PRO B 1 776 ? -30 -33.219 13.203 1 95.69 776 PRO B O 1
ATOM 12528 N N . GLN B 1 777 ? -30.156 -35.406 13.297 1 94.62 777 GLN B N 1
ATOM 12529 C CA . GLN B 1 777 ? -30.578 -35.5 14.695 1 94.62 777 GLN B CA 1
ATOM 12530 C C . GLN B 1 777 ? -29.469 -35.031 15.633 1 94.62 777 GLN B C 1
ATOM 12532 O O . GLN B 1 777 ? -29.703 -34.781 16.812 1 94.62 777 GLN B O 1
ATOM 12537 N N . TRP B 1 778 ? -28.297 -35.094 15.188 1 96 778 TRP B N 1
ATOM 12538 C CA . TRP B 1 778 ? -27.156 -34.688 16 1 96 778 TRP B CA 1
ATOM 12539 C C . TRP B 1 778 ? -26.688 -33.281 15.617 1 96 778 TRP B C 1
ATOM 12541 O O . TRP B 1 778 ? -25.562 -33.094 15.164 1 96 778 TRP B O 1
ATOM 12551 N N . TRP B 1 779 ? -27.641 -32.312 15.867 1 96.56 779 TRP B N 1
ATOM 12552 C CA . TRP B 1 779 ? -27.391 -30.906 15.547 1 96.56 779 TRP B CA 1
ATOM 12553 C C . TRP B 1 779 ? -26.969 -30.75 14.086 1 96.56 779 TRP B C 1
ATOM 12555 O O . TRP B 1 779 ? -26.047 -30 13.773 1 96.56 779 TRP B O 1
ATOM 12565 N N . ASN B 1 780 ? -27.562 -31.656 13.203 1 96.88 780 ASN B N 1
ATOM 12566 C CA . ASN B 1 780 ? -27.266 -31.656 11.781 1 96.88 780 ASN B CA 1
ATOM 12567 C C . ASN B 1 780 ? -25.781 -31.906 11.523 1 96.88 780 ASN B C 1
ATOM 12569 O O . ASN B 1 780 ? -25.172 -31.234 10.688 1 96.88 780 ASN B O 1
ATOM 12573 N N . MET B 1 781 ? -25.219 -32.688 12.203 1 97.81 781 MET B N 1
ATOM 12574 C CA . MET B 1 781 ? -23.797 -33.031 12.086 1 97.81 781 MET B CA 1
ATOM 12575 C C . MET B 1 781 ? -23.453 -33.438 10.648 1 97.81 781 MET B C 1
ATOM 12577 O O . MET B 1 781 ? -24.203 -34.188 10.016 1 97.81 781 MET B O 1
ATOM 12581 N N . ASP B 1 782 ? -22.406 -32.938 10.117 1 97.81 782 ASP B N 1
ATOM 12582 C CA . ASP B 1 782 ? -21.875 -33.312 8.805 1 97.81 782 ASP B CA 1
ATOM 12583 C C . ASP B 1 782 ? -20.391 -33.656 8.891 1 97.81 782 ASP B C 1
ATOM 12585 O O . ASP B 1 782 ? -19.578 -32.812 9.234 1 97.81 782 ASP B O 1
ATOM 12589 N N . ALA B 1 783 ? -20.078 -34.875 8.648 1 98.06 783 ALA B N 1
ATOM 12590 C CA . ALA B 1 783 ? -18.703 -35.344 8.625 1 98.06 783 ALA B CA 1
ATOM 12591 C C . ALA B 1 783 ? -18.234 -35.625 7.199 1 98.06 783 ALA B C 1
ATOM 12593 O O . ALA B 1 783 ? -19 -36.156 6.391 1 98.06 783 ALA B O 1
ATOM 12594 N N . TYR B 1 784 ? -17.047 -35.25 6.883 1 98.12 784 TYR B N 1
ATOM 12595 C CA . TYR B 1 784 ? -16.516 -35.406 5.535 1 98.12 784 TYR B CA 1
ATOM 12596 C C . TYR B 1 784 ? -15.07 -35.906 5.574 1 98.12 784 TYR B C 1
ATOM 12598 O O . TYR B 1 784 ? -14.18 -35.188 6.059 1 98.12 784 TYR B O 1
ATOM 12606 N N . LEU B 1 785 ? -14.805 -37.094 5.172 1 98.38 785 LEU B N 1
ATOM 12607 C CA . LEU B 1 785 ? -13.484 -37.688 4.98 1 98.38 785 LEU B CA 1
ATOM 12608 C C . LEU B 1 785 ? -13.055 -37.625 3.52 1 98.38 785 LEU B C 1
ATOM 12610 O O . LEU B 1 785 ? -13.773 -38.094 2.635 1 98.38 785 LEU B O 1
ATOM 12614 N N . SER B 1 786 ? -11.914 -37 3.244 1 97.62 786 SER B N 1
ATOM 12615 C CA . SER B 1 786 ? -11.5 -36.812 1.854 1 97.62 786 SER B CA 1
ATOM 12616 C C . SER B 1 786 ? -10.047 -37.25 1.652 1 97.62 786 SER B C 1
ATOM 12618 O O . SER B 1 786 ? -9.273 -37.281 2.607 1 97.62 786 SER B O 1
ATOM 12620 N N . ALA B 1 787 ? -9.703 -37.562 0.413 1 97.81 787 ALA B N 1
ATOM 12621 C CA . ALA B 1 787 ? -8.352 -37.938 0.01 1 97.81 787 ALA B CA 1
ATOM 12622 C C . ALA B 1 787 ? -7.945 -37.219 -1.28 1 97.81 787 ALA B C 1
ATOM 12624 O O . ALA B 1 787 ? -8.758 -37.062 -2.191 1 97.81 787 ALA B O 1
ATOM 12625 N N . ASN B 1 788 ? -6.734 -36.781 -1.366 1 97.88 788 ASN B N 1
ATOM 12626 C CA . ASN B 1 788 ? -6.09 -36.25 -2.561 1 97.88 788 ASN B CA 1
ATOM 12627 C C . ASN B 1 788 ? -4.906 -37.094 -2.992 1 97.88 788 ASN B C 1
ATOM 12629 O O . ASN B 1 788 ? -3.99 -37.344 -2.207 1 97.88 788 ASN B O 1
ATOM 12633 N N . TYR B 1 789 ? -4.945 -37.5 -4.223 1 98.31 789 TYR B N 1
ATOM 12634 C CA . TYR B 1 789 ? -3.926 -38.406 -4.73 1 98.31 789 TYR B CA 1
ATOM 12635 C C . TYR B 1 789 ? -3.143 -37.75 -5.867 1 98.31 789 TYR B C 1
ATOM 12637 O O . TYR B 1 789 ? -3.725 -37.125 -6.75 1 98.31 789 TYR B O 1
ATOM 12645 N N . ILE B 1 790 ? -1.8 -37.938 -5.855 1 98.44 790 ILE B N 1
ATOM 12646 C CA . ILE B 1 790 ? -0.869 -37.562 -6.914 1 98.44 790 ILE B CA 1
ATOM 12647 C C . ILE B 1 790 ? -0.06 -38.781 -7.344 1 98.44 790 ILE B C 1
ATOM 12649 O O . ILE B 1 790 ? 0.586 -39.438 -6.516 1 98.44 790 ILE B O 1
ATOM 12653 N N . ASP B 1 791 ? 0.013 -39.031 -8.578 1 98.31 791 ASP B N 1
ATOM 12654 C CA . ASP B 1 791 ? 0.627 -40.25 -9.133 1 98.31 791 ASP B CA 1
ATOM 12655 C C . ASP B 1 791 ? 2.146 -40.188 -8.984 1 98.31 791 ASP B C 1
ATOM 12657 O O . ASP B 1 791 ? 2.723 -39.125 -8.75 1 98.31 791 ASP B O 1
ATOM 12661 N N . SER B 1 792 ? 2.758 -41.406 -9.047 1 97.69 792 SER B N 1
ATOM 12662 C CA . SER B 1 792 ? 4.211 -41.5 -9.039 1 97.69 792 SER B CA 1
ATOM 12663 C C . SER B 1 792 ? 4.809 -40.969 -10.336 1 97.69 792 SER B C 1
ATOM 12665 O O . SER B 1 792 ? 4.102 -40.812 -11.336 1 97.69 792 SER B O 1
ATOM 12667 N N . GLN B 1 793 ? 6.109 -40.625 -10.266 1 97.06 793 GLN B N 1
ATOM 12668 C CA . GLN B 1 793 ? 6.82 -40.031 -11.398 1 97.06 793 GLN B CA 1
ATOM 12669 C C . GLN B 1 793 ? 8.234 -40.594 -11.508 1 97.06 793 GLN B C 1
ATOM 12671 O O . GLN B 1 793 ? 8.758 -41.156 -10.547 1 97.06 793 GLN B O 1
ATOM 12676 N N . SER B 1 794 ? 8.766 -40.469 -12.688 1 94.56 794 SER B N 1
ATOM 12677 C CA . SER B 1 794 ? 10.203 -40.688 -12.82 1 94.56 794 SER B CA 1
ATOM 12678 C C . SER B 1 794 ? 11 -39.5 -12.336 1 94.56 794 SER B C 1
ATOM 12680 O O . SER B 1 794 ? 10.5 -38.375 -12.359 1 94.56 794 SER B O 1
ATOM 12682 N N . GLN B 1 795 ? 12.109 -39.75 -11.875 1 87.38 795 GLN B N 1
ATOM 12683 C CA . GLN B 1 795 ? 12.93 -38.688 -11.312 1 87.38 795 GLN B CA 1
ATOM 12684 C C . GLN B 1 795 ? 13.68 -37.938 -12.406 1 87.38 795 GLN B C 1
ATOM 12686 O O . GLN B 1 795 ? 13.742 -36.688 -12.383 1 87.38 795 GLN B O 1
ATOM 12691 N N . ASP B 1 796 ? 14.328 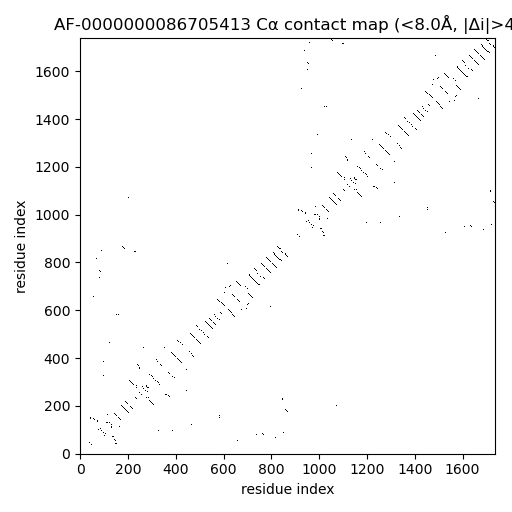-38.625 -13.367 1 82.19 796 ASP B N 1
ATOM 12692 C CA . ASP B 1 796 ? 15.156 -38 -14.391 1 82.19 796 ASP B CA 1
ATOM 12693 C C . ASP B 1 796 ? 14.93 -38.656 -15.75 1 82.19 796 ASP B C 1
ATOM 12695 O O . ASP B 1 796 ? 14.383 -39.75 -15.836 1 82.19 796 ASP B O 1
ATOM 12699 N N . TYR B 1 797 ? 15.289 -37.844 -16.828 1 78.25 797 TYR B N 1
ATOM 12700 C CA . TYR B 1 797 ? 15.25 -38.312 -18.203 1 78.25 797 TYR B CA 1
ATOM 12701 C C . TYR B 1 797 ? 16.625 -38.219 -18.859 1 78.25 797 TYR B C 1
ATOM 12703 O O . TYR B 1 797 ? 17.281 -37.188 -18.797 1 78.25 797 TYR B O 1
ATOM 12711 N N . ILE B 1 798 ? 17.062 -39.281 -19.453 1 71.88 798 ILE B N 1
ATOM 12712 C CA . ILE B 1 798 ? 18.344 -39.312 -20.141 1 71.88 798 ILE B CA 1
ATOM 12713 C C . ILE B 1 798 ? 18.125 -39.062 -21.641 1 71.88 798 ILE B C 1
ATOM 12715 O O . ILE B 1 798 ? 17.703 -39.969 -22.359 1 71.88 798 ILE B O 1
ATOM 12719 N N . ALA B 1 799 ? 18.516 -37.906 -22.125 1 68.31 799 ALA B N 1
ATOM 12720 C CA . ALA B 1 799 ? 18.203 -37.438 -23.453 1 68.31 799 ALA B CA 1
ATOM 12721 C C . ALA B 1 799 ? 18.781 -38.344 -24.531 1 68.31 799 ALA B C 1
ATOM 12723 O O . ALA B 1 799 ? 18.156 -38.594 -25.562 1 68.31 799 ALA B O 1
ATOM 12724 N N . ASP B 1 800 ? 19.984 -38.875 -24.391 1 63.81 800 ASP B N 1
ATOM 12725 C CA . ASP B 1 800 ? 20.672 -39.656 -25.422 1 63.81 800 ASP B CA 1
ATOM 12726 C C . ASP B 1 800 ? 20.016 -41.031 -25.609 1 63.81 800 ASP B C 1
ATOM 12728 O O . ASP B 1 800 ? 19.938 -41.531 -26.734 1 63.81 800 ASP B O 1
ATOM 12732 N N . THR B 1 801 ? 19.484 -41.469 -24.562 1 70.31 801 THR B N 1
ATOM 12733 C CA . THR B 1 801 ? 18.922 -42.812 -24.641 1 70.31 801 THR B CA 1
ATOM 12734 C C . THR B 1 801 ? 17.391 -42.781 -24.609 1 70.31 801 THR B C 1
ATOM 12736 O O . THR B 1 801 ? 16.734 -43.75 -24.953 1 70.31 801 THR B O 1
ATOM 12739 N N . GLY B 1 802 ? 16.938 -41.594 -24.188 1 75.75 802 GLY B N 1
ATOM 12740 C CA . GLY B 1 802 ? 15.492 -41.469 -24.031 1 75.75 802 GLY B CA 1
ATOM 12741 C C . GLY B 1 802 ? 14.945 -42.219 -22.828 1 75.75 802 GLY B C 1
ATOM 12742 O O . GLY B 1 802 ? 13.742 -42.438 -22.719 1 75.75 802 GLY B O 1
ATOM 12743 N N . LYS B 1 803 ? 15.883 -42.625 -21.953 1 82.06 803 LYS B N 1
ATOM 12744 C CA . LYS B 1 803 ? 15.469 -43.438 -20.812 1 82.06 803 LYS B CA 1
ATOM 12745 C C . LYS B 1 803 ? 15.102 -42.594 -19.609 1 82.06 803 LYS B C 1
ATOM 12747 O O . LYS B 1 803 ? 15.773 -41.594 -19.328 1 82.06 803 LYS B O 1
ATOM 12752 N N . GLU B 1 804 ? 13.945 -42.938 -18.969 1 85.69 804 GLU B N 1
ATOM 12753 C CA . GLU B 1 804 ? 13.578 -42.375 -17.672 1 85.69 804 GLU B CA 1
ATOM 12754 C C . GLU B 1 804 ? 14.219 -43.156 -16.516 1 85.69 804 GLU B C 1
ATOM 12756 O O . GLU B 1 804 ? 14.266 -44.375 -16.547 1 85.69 804 GLU B O 1
ATOM 12761 N N . VAL B 1 805 ? 14.828 -42.438 -15.617 1 84.31 805 VAL B N 1
ATOM 12762 C CA . VAL B 1 805 ? 15.516 -43.094 -14.516 1 84.31 805 VAL B CA 1
ATOM 12763 C C . VAL B 1 805 ? 15.055 -42.531 -13.18 1 84.31 805 VAL B C 1
ATOM 12765 O O . VAL B 1 805 ? 14.602 -41.375 -13.125 1 84.31 805 VAL B O 1
ATOM 12768 N N . GLY B 1 806 ? 15.117 -43.375 -12.109 1 88.56 806 GLY B N 1
ATOM 12769 C CA . GLY B 1 806 ? 14.719 -42.969 -10.773 1 88.56 806 GLY B CA 1
ATOM 12770 C C . GLY B 1 806 ? 13.219 -43.031 -10.547 1 88.56 806 GLY B C 1
ATOM 12771 O O . GLY B 1 806 ? 12.453 -43.25 -11.492 1 88.56 806 GLY B O 1
ATOM 12772 N N . HIS B 1 807 ? 12.867 -42.844 -9.32 1 93.94 807 HIS B N 1
ATOM 12773 C CA . HIS B 1 807 ? 11.461 -43 -8.961 1 93.94 807 HIS B CA 1
ATOM 12774 C C . HIS B 1 807 ? 11.07 -42.031 -7.863 1 93.94 807 HIS B C 1
ATOM 12776 O O . HIS B 1 807 ? 11.781 -41.875 -6.863 1 93.94 807 HIS B O 1
ATOM 12782 N N . ILE B 1 808 ? 10.047 -41.312 -8.078 1 96.75 808 ILE B N 1
ATOM 12783 C CA . ILE B 1 808 ? 9.391 -40.469 -7.07 1 96.75 808 ILE B CA 1
ATOM 12784 C C . ILE B 1 808 ? 8.055 -41.094 -6.688 1 96.75 808 ILE B C 1
ATOM 12786 O O . ILE B 1 808 ? 7.188 -41.312 -7.539 1 96.75 808 ILE B O 1
ATOM 12790 N N . ALA B 1 809 ? 7.852 -41.375 -5.516 1 97.31 809 ALA B N 1
ATOM 12791 C CA . ALA B 1 809 ? 6.699 -42.125 -5.023 1 97.31 809 ALA B CA 1
ATOM 12792 C C . ALA B 1 809 ? 5.406 -41.344 -5.199 1 97.31 809 ALA B C 1
ATOM 12794 O O . ALA B 1 809 ? 5.426 -40.094 -5.211 1 97.31 809 ALA B O 1
ATOM 12795 N N . SER B 1 810 ? 4.328 -42.031 -5.41 1 98.12 810 SER B N 1
ATOM 12796 C CA . SER B 1 810 ? 3.018 -41.406 -5.359 1 98.12 810 SER B CA 1
ATOM 12797 C C . SER B 1 810 ? 2.742 -40.812 -3.98 1 98.12 810 SER B C 1
ATOM 12799 O O . SER B 1 810 ? 3.432 -41.156 -3.012 1 98.12 810 SER B O 1
ATOM 12801 N N . ASN B 1 811 ? 1.814 -39.844 -3.871 1 98 811 ASN B N 1
ATOM 12802 C CA . ASN B 1 811 ? 1.475 -39.156 -2.635 1 98 811 ASN B CA 1
ATOM 12803 C C . ASN B 1 811 ? -0.035 -39.125 -2.41 1 98 811 ASN B C 1
ATOM 12805 O O . ASN B 1 811 ? -0.79 -38.75 -3.307 1 98 811 ASN B O 1
ATOM 12809 N N . THR B 1 812 ? -0.517 -39.562 -1.25 1 98.31 812 THR B N 1
ATOM 12810 C CA . THR B 1 812 ? -1.925 -39.469 -0.876 1 98.31 812 THR B CA 1
ATOM 12811 C C . THR B 1 812 ? -2.088 -38.781 0.47 1 98.31 812 THR B C 1
ATOM 12813 O O . THR B 1 812 ? -1.498 -39.188 1.468 1 98.31 812 THR B O 1
ATOM 12816 N N . VAL B 1 813 ? -2.857 -37.75 0.515 1 97.62 813 VAL B N 1
ATOM 12817 C CA . VAL B 1 813 ? -3.131 -37 1.735 1 97.62 813 VAL B CA 1
ATOM 12818 C C . VAL B 1 813 ? -4.598 -37.156 2.125 1 97.62 813 VAL B C 1
ATOM 12820 O O . VAL B 1 813 ? -5.492 -36.969 1.294 1 97.62 813 VAL B O 1
ATOM 12823 N N . TRP B 1 814 ? -4.836 -37.469 3.398 1 98.12 814 TRP B N 1
ATOM 12824 C CA . TRP B 1 814 ? -6.188 -37.656 3.926 1 98.12 814 TRP B CA 1
ATOM 12825 C C . TRP B 1 814 ? -6.566 -36.5 4.84 1 98.12 814 TRP B C 1
ATOM 12827 O O . TRP B 1 814 ? -5.742 -36 5.625 1 98.12 814 TRP B O 1
ATOM 12837 N N . ASN B 1 815 ? -7.789 -36.062 4.75 1 98.31 815 ASN B N 1
ATOM 12838 C CA . ASN B 1 815 ? -8.336 -35 5.578 1 98.31 815 ASN B CA 1
ATOM 12839 C C . ASN B 1 815 ? -9.688 -35.375 6.18 1 98.31 815 ASN B C 1
ATOM 12841 O O . ASN B 1 815 ? -10.43 -36.156 5.586 1 98.31 815 ASN B O 1
ATOM 12845 N N . ILE B 1 816 ? -9.992 -34.781 7.305 1 98.5 816 ILE B N 1
ATOM 12846 C CA . ILE B 1 816 ? -11.305 -35 7.906 1 98.5 816 ILE B CA 1
ATOM 12847 C C . ILE B 1 816 ? -11.852 -33.688 8.438 1 98.5 816 ILE B C 1
ATOM 12849 O O . ILE B 1 816 ? -11.094 -32.844 8.93 1 98.5 816 ILE B O 1
ATOM 12853 N N . ASN B 1 817 ? -13.07 -33.469 8.234 1 98.19 817 ASN B N 1
ATOM 12854 C CA . ASN B 1 817 ? -13.812 -32.312 8.742 1 98.19 817 ASN B CA 1
ATOM 12855 C C . ASN B 1 817 ? -15.141 -32.75 9.367 1 98.19 817 ASN B C 1
ATOM 12857 O O . ASN B 1 817 ? -15.859 -33.594 8.805 1 98.19 817 ASN B O 1
ATOM 12861 N N . VAL B 1 818 ? -15.477 -32.188 10.531 1 98.38 818 VAL B N 1
ATOM 12862 C CA . VAL B 1 818 ? -16.75 -32.438 11.195 1 98.38 818 VAL B CA 1
ATOM 12863 C C . VAL B 1 818 ? -17.359 -31.094 11.602 1 98.38 818 VAL B C 1
ATOM 12865 O O . VAL B 1 818 ? -16.719 -30.281 12.266 1 98.38 818 VAL B O 1
ATOM 12868 N N . GLY B 1 819 ? -18.578 -30.938 11.172 1 97.81 819 GLY B N 1
ATOM 12869 C CA . GLY B 1 819 ? -19.297 -29.719 11.516 1 97.81 819 GLY B CA 1
ATOM 12870 C C . GLY B 1 819 ? -20.641 -29.984 12.164 1 97.81 819 GLY B C 1
ATOM 12871 O O . GLY B 1 819 ? -21.312 -30.953 11.828 1 97.81 819 GLY B O 1
ATOM 12872 N N . VAL B 1 820 ? -21.016 -29.078 13.086 1 97.69 820 VAL B N 1
ATOM 12873 C CA . VAL B 1 820 ? -22.344 -29.125 13.711 1 97.69 820 VAL B CA 1
ATOM 12874 C C . VAL B 1 820 ? -22.969 -27.75 13.711 1 97.69 820 VAL B C 1
ATOM 12876 O O . VAL B 1 820 ? -22.266 -26.734 13.719 1 97.69 820 VAL B O 1
ATOM 12879 N N . GLN B 1 821 ? -24.266 -27.734 13.633 1 97.25 821 GLN B N 1
ATOM 12880 C CA . GLN B 1 821 ? -25.047 -26.516 13.773 1 97.25 821 GLN B CA 1
ATOM 12881 C C . GLN B 1 821 ? -25.656 -26.406 15.172 1 97.25 821 GLN B C 1
ATOM 12883 O O . GLN B 1 821 ? -26.438 -27.266 15.578 1 97.25 821 GLN B O 1
ATOM 12888 N N . THR B 1 822 ? -25.375 -25.344 15.812 1 96.5 822 THR B N 1
ATOM 12889 C CA . THR B 1 822 ? -25.812 -25.188 17.203 1 96.5 822 THR B CA 1
ATOM 12890 C C . THR B 1 822 ? -27.203 -24.578 17.25 1 96.5 822 THR B C 1
ATOM 12892 O O . THR B 1 822 ? -27.656 -23.969 16.281 1 96.5 822 THR B O 1
ATOM 12895 N N . PRO B 1 823 ? -27.922 -24.688 18.359 1 94.38 823 PRO B N 1
ATOM 12896 C CA . PRO B 1 823 ? -29.266 -24.109 18.5 1 94.38 823 PRO B CA 1
ATOM 12897 C C . PRO B 1 823 ? -29.266 -22.594 18.562 1 94.38 823 PRO B C 1
ATOM 12899 O O . PRO B 1 823 ? -30.297 -21.953 18.406 1 94.38 823 PRO B O 1
ATOM 12902 N N . TRP B 1 824 ? -28.125 -22.016 18.828 1 94.5 824 TRP B N 1
ATOM 12903 C CA . TRP B 1 824 ? -28.062 -20.562 18.906 1 94.5 824 TRP B CA 1
ATOM 12904 C C . TRP B 1 824 ? -27.547 -19.969 17.609 1 94.5 824 TRP B C 1
ATOM 12906 O O . TRP B 1 824 ? -26.875 -18.938 17.625 1 94.5 824 TRP B O 1
ATOM 12916 N N . ASP B 1 825 ? -27.688 -20.703 16.438 1 94.06 825 ASP B N 1
ATOM 12917 C CA . ASP B 1 825 ? -27.375 -20.281 15.086 1 94.06 825 ASP B CA 1
ATOM 12918 C C . ASP B 1 825 ? -25.859 -20.172 14.883 1 94.06 825 ASP B C 1
ATOM 12920 O O . ASP B 1 825 ? -25.391 -19.312 14.117 1 94.06 825 ASP B O 1
ATOM 12924 N N . GLY B 1 826 ? -25.188 -20.891 15.625 1 96.94 826 GLY B N 1
ATOM 12925 C CA . GLY B 1 826 ? -23.75 -21.047 15.453 1 96.94 826 GLY B CA 1
ATOM 12926 C C . GLY B 1 826 ? -23.375 -22.328 14.719 1 96.94 826 GLY B C 1
ATOM 12927 O O . GLY B 1 826 ? -24.141 -23.281 14.695 1 96.94 826 GLY B O 1
ATOM 12928 N N . LYS B 1 827 ? -22.266 -22.266 14.07 1 97.5 827 LYS B N 1
ATOM 12929 C CA . LYS B 1 827 ? -21.672 -23.453 13.445 1 97.5 827 LYS B CA 1
ATOM 12930 C C . LYS B 1 827 ? -20.266 -23.703 13.969 1 97.5 827 LYS B C 1
ATOM 12932 O O . LYS B 1 827 ? -19.422 -22.812 13.977 1 97.5 827 LYS B O 1
ATOM 12937 N N . VAL B 1 828 ? -20.031 -24.859 14.43 1 97.88 828 VAL B N 1
ATOM 12938 C CA . VAL B 1 828 ? -18.719 -25.281 14.875 1 97.88 828 VAL B CA 1
ATOM 12939 C C . VAL B 1 828 ? -18.156 -26.328 13.922 1 97.88 828 VAL B C 1
ATOM 12941 O O . VAL B 1 828 ? -18.828 -27.297 13.594 1 97.88 828 VAL B O 1
ATOM 12944 N N . GLN B 1 829 ? -17 -26.141 13.453 1 97.56 829 GLN B N 1
ATOM 12945 C CA . GLN B 1 829 ? -16.297 -27.109 12.609 1 97.56 829 GLN B CA 1
ATOM 12946 C C . GLN B 1 829 ? -14.922 -27.438 13.18 1 97.56 829 GLN B C 1
ATOM 12948 O O . GLN B 1 829 ? -14.188 -26.547 13.594 1 97.56 829 GLN B O 1
ATOM 12953 N N . VAL B 1 830 ? -14.617 -28.672 13.234 1 98 830 VAL B N 1
ATOM 12954 C CA . VAL B 1 830 ? -13.305 -29.172 13.625 1 98 830 VAL B CA 1
ATOM 12955 C C . VAL B 1 830 ? -12.781 -30.141 12.562 1 98 830 VAL B C 1
ATOM 12957 O O . VAL B 1 830 ? -13.562 -30.844 11.922 1 98 830 VAL B O 1
ATOM 12960 N N . GLY B 1 831 ? -11.477 -30.094 12.344 1 98.12 831 GLY B N 1
ATOM 12961 C CA . GLY B 1 831 ? -10.93 -31.016 11.352 1 98.12 831 GLY B CA 1
ATOM 12962 C C . GLY B 1 831 ? -9.43 -31.172 11.445 1 98.12 831 GLY B C 1
ATOM 12963 O O . GLY B 1 831 ? -8.781 -30.531 12.289 1 98.12 831 GLY B O 1
ATOM 12964 N N . VAL B 1 832 ? -8.969 -32.125 10.695 1 98.44 832 VAL B N 1
ATOM 12965 C CA . VAL B 1 832 ? -7.547 -32.375 10.555 1 98.44 832 VAL B CA 1
ATOM 12966 C C . VAL B 1 832 ? -7.18 -32.5 9.078 1 98.44 832 VAL B C 1
ATOM 12968 O O . VAL B 1 832 ? -7.73 -33.312 8.352 1 98.44 832 VAL B O 1
ATOM 12971 N N . LYS B 1 833 ? -6.273 -31.594 8.578 1 97.38 833 LYS B N 1
ATOM 12972 C CA . LYS B 1 833 ? -5.66 -31.734 7.262 1 97.38 833 LYS B CA 1
ATOM 12973 C C . LYS B 1 833 ? -4.418 -32.625 7.328 1 97.38 833 LYS B C 1
ATOM 12975 O O . LYS B 1 833 ? -3.633 -32.531 8.273 1 97.38 833 LYS B O 1
ATOM 12980 N N . ASN B 1 834 ? -4.305 -33.406 6.34 1 98.06 834 ASN B N 1
ATOM 12981 C CA . ASN B 1 834 ? -3.18 -34.344 6.285 1 98.06 834 ASN B CA 1
ATOM 12982 C C . ASN B 1 834 ? -3.078 -35.188 7.559 1 98.06 834 ASN B C 1
ATOM 12984 O O . ASN B 1 834 ? -2.045 -35.188 8.227 1 98.06 834 ASN B O 1
ATOM 12988 N N . MET B 1 835 ? -4.027 -35.969 7.75 1 97.5 835 MET B N 1
ATOM 12989 C CA . MET B 1 835 ? -4.258 -36.656 9.016 1 97.5 835 MET B CA 1
ATOM 12990 C C . MET B 1 835 ? -3.074 -37.562 9.367 1 97.5 835 MET B C 1
ATOM 12992 O O . MET B 1 835 ? -2.758 -37.75 10.539 1 97.5 835 MET B O 1
ATOM 12996 N N . PHE B 1 836 ? -2.443 -38.031 8.406 1 97.75 836 PHE B N 1
ATOM 12997 C CA . PHE B 1 836 ? -1.389 -39 8.68 1 97.75 836 PHE B CA 1
ATOM 12998 C C . PHE B 1 836 ? -0.014 -38.344 8.547 1 97.75 836 PHE B C 1
ATOM 13000 O O . PHE B 1 836 ? 1.004 -39.062 8.516 1 97.75 836 PHE B O 1
ATOM 13007 N N . ASN B 1 837 ? 0.019 -37.031 8.398 1 97.69 837 ASN B N 1
ATOM 13008 C CA . ASN B 1 837 ? 1.236 -36.219 8.328 1 97.69 837 ASN B CA 1
ATOM 13009 C C . ASN B 1 837 ? 2.156 -36.688 7.211 1 97.69 837 ASN B C 1
ATOM 13011 O O . ASN B 1 837 ? 3.346 -36.938 7.434 1 97.69 837 ASN B O 1
ATOM 13015 N N . ARG B 1 838 ? 1.559 -36.906 6.121 1 97.25 838 ARG B N 1
ATOM 13016 C CA . ARG B 1 838 ? 2.305 -37.344 4.938 1 97.25 838 ARG B CA 1
ATOM 13017 C C . ARG B 1 838 ? 3.254 -36.219 4.473 1 97.25 838 ARG B C 1
ATOM 13019 O O . ARG B 1 838 ? 2.85 -35.062 4.332 1 97.25 838 ARG B O 1
ATOM 13026 N N . GLU B 1 839 ? 4.543 -36.594 4.27 1 96.19 839 GLU B N 1
ATOM 13027 C CA . GLU B 1 839 ? 5.551 -35.656 3.732 1 96.19 839 GLU B CA 1
ATOM 13028 C C . GLU B 1 839 ? 5.469 -35.594 2.211 1 96.19 839 GLU B C 1
ATOM 13030 O O . GLU B 1 839 ? 4.82 -36.438 1.575 1 96.19 839 GLU B O 1
ATOM 13035 N N . PRO B 1 840 ? 6.113 -34.531 1.62 1 97.12 840 PRO B N 1
ATOM 13036 C CA . PRO B 1 840 ? 6.184 -34.531 0.157 1 97.12 840 PRO B CA 1
ATOM 13037 C C . PRO B 1 840 ? 6.941 -35.719 -0.409 1 97.12 840 PRO B C 1
ATOM 13039 O O . PRO B 1 840 ? 7.773 -36.312 0.283 1 97.12 840 PRO B O 1
ATOM 13042 N N . SER B 1 841 ? 6.566 -36.094 -1.59 1 97.38 841 SER B N 1
ATOM 13043 C CA . SER B 1 841 ? 7.355 -37.125 -2.258 1 97.38 841 SER B CA 1
ATOM 13044 C C . SER B 1 841 ? 8.719 -36.594 -2.674 1 97.38 841 SER B C 1
ATOM 13046 O O . SER B 1 841 ? 8.812 -35.625 -3.432 1 97.38 841 SER B O 1
ATOM 13048 N N . LEU B 1 842 ? 9.703 -37.281 -2.197 1 95.75 842 LEU B N 1
ATOM 13049 C CA . LEU B 1 842 ? 11.07 -36.781 -2.33 1 95.75 842 LEU B CA 1
ATOM 13050 C C . LEU B 1 842 ? 11.812 -37.562 -3.432 1 95.75 842 LEU B C 1
ATOM 13052 O O . LEU B 1 842 ? 11.453 -38.688 -3.756 1 95.75 842 LEU B O 1
ATOM 13056 N N . GLU B 1 843 ? 12.766 -36.875 -4.023 1 89.81 843 GLU B N 1
ATOM 13057 C CA . GLU B 1 843 ? 13.719 -37.562 -4.898 1 89.81 843 GLU B CA 1
ATOM 13058 C C . GLU B 1 843 ? 14.633 -38.469 -4.102 1 89.81 843 GLU B C 1
ATOM 13060 O O . GLU B 1 843 ? 14.516 -38.562 -2.877 1 89.81 843 GLU B O 1
ATOM 13065 N N . SER B 1 844 ? 15.523 -39.156 -4.891 1 89.19 844 SER B N 1
ATOM 13066 C CA . SER B 1 844 ? 16.375 -40.188 -4.277 1 89.19 844 SER B CA 1
ATOM 13067 C C . SER B 1 844 ? 17.328 -39.562 -3.264 1 89.19 844 SER B C 1
ATOM 13069 O O . SER B 1 844 ? 17.828 -40.25 -2.373 1 89.19 844 SER B O 1
ATOM 13071 N N . ASP B 1 845 ? 17.562 -38.281 -3.357 1 82.75 845 ASP B N 1
ATOM 13072 C CA . ASP B 1 845 ? 18.469 -37.625 -2.432 1 82.75 845 ASP B CA 1
ATOM 13073 C C . ASP B 1 845 ? 17.828 -37.469 -1.054 1 82.75 845 ASP B C 1
ATOM 13075 O O . ASP B 1 845 ? 18.531 -37.188 -0.071 1 82.75 845 ASP B O 1
ATOM 13079 N N . GLY B 1 846 ? 16.578 -37.562 -1.027 1 91.25 846 GLY B N 1
ATOM 13080 C CA . GLY B 1 846 ? 15.883 -37.594 0.248 1 91.25 846 GLY B CA 1
ATOM 13081 C C . GLY B 1 846 ? 15.461 -36.188 0.712 1 91.25 846 GLY B C 1
ATOM 13082 O O . GLY B 1 846 ? 14.969 -36.031 1.832 1 91.25 846 GLY B O 1
ATOM 13083 N N . PHE B 1 847 ? 15.625 -35.156 -0.106 1 90.69 847 PHE B N 1
ATOM 13084 C CA . PHE B 1 847 ? 15.211 -33.844 0.384 1 90.69 847 PHE B CA 1
ATOM 13085 C C . PHE B 1 847 ? 14.672 -33 -0.753 1 90.69 847 PHE B C 1
ATOM 13087 O O . PHE B 1 847 ? 13.992 -32 -0.515 1 90.69 847 PHE B O 1
ATOM 13094 N N . THR B 1 848 ? 14.945 -33.312 -1.991 1 88.31 848 THR B N 1
ATOM 13095 C CA . THR B 1 848 ? 14.438 -32.5 -3.109 1 88.31 848 THR B CA 1
ATOM 13096 C C . THR B 1 848 ? 13 -32.906 -3.439 1 88.31 848 THR B C 1
ATOM 13098 O O . THR B 1 848 ? 12.664 -34.094 -3.449 1 88.31 848 THR B O 1
ATOM 13101 N N . TYR B 1 849 ? 12.164 -31.953 -3.594 1 93.62 849 TYR B N 1
ATOM 13102 C CA . TYR B 1 849 ? 10.781 -32.188 -3.992 1 93.62 849 TYR B CA 1
ATOM 13103 C C . TYR B 1 849 ? 10.273 -31.062 -4.883 1 93.62 849 TYR B C 1
ATOM 13105 O O . TYR B 1 849 ? 10.93 -30.031 -5.031 1 93.62 849 TYR B O 1
ATOM 13113 N N . ASP B 1 850 ? 9.133 -31.281 -5.527 1 93.69 850 ASP B N 1
ATOM 13114 C CA . ASP B 1 850 ? 8.508 -30.266 -6.363 1 93.69 850 ASP B CA 1
ATOM 13115 C C . ASP B 1 850 ? 7.574 -29.375 -5.539 1 93.69 850 ASP B C 1
ATOM 13117 O O . ASP B 1 850 ? 6.492 -29.797 -5.137 1 93.69 850 ASP B O 1
ATOM 13121 N N . GLU B 1 851 ? 7.887 -28.109 -5.43 1 91.81 851 GLU B N 1
ATOM 13122 C CA . GLU B 1 851 ? 7.168 -27.188 -4.551 1 91.81 851 GLU B CA 1
ATOM 13123 C C . GLU B 1 851 ? 5.824 -26.781 -5.152 1 91.81 851 GLU B C 1
ATOM 13125 O O . GLU B 1 851 ? 4.957 -26.266 -4.453 1 91.81 851 GLU B O 1
ATOM 13130 N N . ASN B 1 852 ? 5.566 -26.969 -6.383 1 93.06 852 ASN B N 1
ATOM 13131 C CA . ASN B 1 852 ? 4.305 -26.625 -7.023 1 93.06 852 ASN B CA 1
ATOM 13132 C C . ASN B 1 852 ? 3.242 -27.688 -6.793 1 93.06 852 ASN B C 1
ATOM 13134 O O . ASN B 1 852 ? 2.045 -27.406 -6.895 1 93.06 852 ASN B O 1
ATOM 13138 N N . ILE B 1 853 ? 3.66 -28.938 -6.461 1 94.12 853 ILE B N 1
ATOM 13139 C CA . ILE B 1 853 ? 2.707 -30.031 -6.414 1 94.12 853 ILE B CA 1
ATOM 13140 C C . ILE B 1 853 ? 2.527 -30.5 -4.973 1 94.12 853 ILE B C 1
ATOM 13142 O O . ILE B 1 853 ? 1.469 -31.016 -4.609 1 94.12 853 ILE B O 1
ATOM 13146 N N . TYR B 1 854 ? 3.613 -30.344 -4.184 1 95.94 854 TYR B N 1
ATOM 13147 C CA . TYR B 1 854 ? 3.541 -30.875 -2.828 1 95.94 854 TYR B CA 1
ATOM 13148 C C . TYR B 1 854 ? 3.637 -29.766 -1.796 1 95.94 854 TYR B C 1
ATOM 13150 O O . TYR B 1 854 ? 4.312 -28.75 -2.021 1 95.94 854 TYR B O 1
ATOM 13158 N N . SER B 1 855 ? 2.969 -29.953 -0.657 1 94.94 855 SER B N 1
ATOM 13159 C CA . SER B 1 855 ? 3.027 -29.047 0.476 1 94.94 855 SER B CA 1
ATOM 13160 C C . SER B 1 855 ? 3.932 -29.578 1.578 1 94.94 855 SER B C 1
ATOM 13162 O O . SER B 1 855 ? 4.074 -30.797 1.733 1 94.94 855 SER B O 1
ATOM 13164 N N . ILE B 1 856 ? 4.484 -28.656 2.359 1 96.88 856 ILE B N 1
ATOM 13165 C CA . ILE B 1 856 ? 5.324 -29.078 3.477 1 96.88 856 ILE B CA 1
ATOM 13166 C C . ILE B 1 856 ? 4.664 -28.688 4.797 1 96.88 856 ILE B C 1
ATOM 13168 O O . ILE B 1 856 ? 5.324 -28.641 5.836 1 96.88 856 ILE B O 1
ATOM 13172 N N . ASP B 1 857 ? 3.418 -28.375 4.77 1 95.81 857 ASP B N 1
ATOM 13173 C CA . ASP B 1 857 ? 2.709 -27.891 5.953 1 95.81 857 ASP B CA 1
ATOM 13174 C C . ASP B 1 857 ? 2.635 -28.984 7.023 1 95.81 857 ASP B C 1
ATOM 13176 O O . ASP B 1 857 ? 2.598 -28.672 8.219 1 95.81 857 ASP B O 1
ATOM 13180 N N . GLY B 1 858 ? 2.539 -30.219 6.605 1 96.5 858 GLY B N 1
ATOM 13181 C CA . GLY B 1 858 ? 2.314 -31.312 7.535 1 96.5 858 GLY B CA 1
ATOM 13182 C C . GLY B 1 858 ? 0.878 -31.391 8.023 1 96.5 858 GLY B C 1
ATOM 13183 O O . GLY B 1 858 ? -0.045 -30.969 7.316 1 96.5 858 GLY B O 1
ATOM 13184 N N . ARG B 1 859 ? 0.71 -32.094 9.078 1 98.19 859 ARG B N 1
ATOM 13185 C CA . ARG B 1 859 ? -0.614 -32.25 9.672 1 98.19 859 ARG B CA 1
ATOM 13186 C C . ARG B 1 859 ? -1.058 -30.984 10.375 1 98.19 859 ARG B C 1
ATOM 13188 O O . ARG B 1 859 ? -0.309 -30.406 11.172 1 98.19 859 ARG B O 1
ATOM 13195 N N . ILE B 1 860 ? -2.234 -30.516 10.117 1 98.19 860 ILE B N 1
ATOM 13196 C CA . ILE B 1 860 ? -2.756 -29.312 10.742 1 98.19 860 ILE B CA 1
ATOM 13197 C C . ILE B 1 860 ? -4.094 -29.609 11.406 1 98.19 860 ILE B C 1
ATOM 13199 O O . ILE B 1 860 ? -5.039 -30.062 10.75 1 98.19 860 ILE B O 1
ATOM 13203 N N . TYR B 1 861 ? -4.254 -29.312 12.672 1 98.5 861 TYR B N 1
ATOM 13204 C CA . TYR B 1 861 ? -5.527 -29.297 13.383 1 98.5 861 TYR B CA 1
ATOM 13205 C C . TYR B 1 861 ? -6.184 -27.922 13.305 1 98.5 861 TYR B C 1
ATOM 13207 O O . TYR B 1 861 ? -5.504 -26.906 13.398 1 98.5 861 TYR B O 1
ATOM 13215 N N . TYR B 1 862 ? -7.461 -27.938 13.039 1 97.81 862 TYR B N 1
ATOM 13216 C CA . TYR B 1 862 ? -8.062 -26.609 13 1 97.81 862 TYR B CA 1
ATOM 13217 C C . TYR B 1 862 ? -9.43 -26.609 13.672 1 97.81 862 TYR B C 1
ATOM 13219 O O . TYR B 1 862 ? -10.062 -27.656 13.805 1 97.81 862 TYR B O 1
ATOM 13227 N N . LEU B 1 863 ? -9.836 -25.484 14.164 1 98.31 863 LEU B N 1
ATOM 13228 C CA . LEU B 1 863 ? -11.133 -25.141 14.75 1 98.31 863 LEU B CA 1
ATOM 13229 C C . LEU B 1 863 ? -11.711 -23.891 14.086 1 98.31 863 LEU B C 1
ATOM 13231 O O . LEU B 1 863 ? -11.016 -22.891 13.914 1 98.31 863 LEU B O 1
ATOM 13235 N N . ASP B 1 864 ? -12.961 -24.047 13.625 1 97.75 864 ASP B N 1
ATOM 13236 C CA . ASP B 1 864 ? -13.664 -22.938 12.977 1 97.75 864 ASP B CA 1
ATOM 13237 C C . ASP B 1 864 ? -15.016 -22.688 13.641 1 97.75 864 ASP B C 1
ATOM 13239 O O . ASP B 1 864 ? -15.773 -23.609 13.906 1 97.75 864 ASP B O 1
ATOM 13243 N N . TYR B 1 865 ? -15.312 -21.469 13.969 1 98.25 865 TYR B N 1
ATOM 13244 C CA . TYR B 1 865 ? -16.594 -21.078 14.547 1 98.25 865 TYR B CA 1
ATOM 13245 C C . TYR B 1 865 ? -17.234 -19.953 13.75 1 98.25 865 TYR B C 1
ATOM 13247 O O . TYR B 1 865 ? -16.578 -18.953 13.438 1 98.25 865 TYR B O 1
ATOM 13255 N N . THR B 1 866 ? -18.484 -20.125 13.391 1 97.69 866 THR B N 1
ATOM 13256 C CA . THR B 1 866 ? -19.266 -19.109 12.703 1 97.69 866 THR B CA 1
ATOM 13257 C C . THR B 1 866 ? -20.531 -18.75 13.492 1 97.69 866 THR B C 1
ATOM 13259 O O . THR B 1 866 ? -21.25 -19.641 13.953 1 97.69 866 THR B O 1
ATOM 13262 N N . GLN B 1 867 ? -20.812 -17.531 13.672 1 97.88 867 GLN B N 1
ATOM 13263 C CA . GLN B 1 867 ? -22.031 -17.047 14.336 1 97.88 867 GLN B CA 1
ATOM 13264 C C . GLN B 1 867 ? -22.859 -16.188 13.391 1 97.88 867 GLN B C 1
ATOM 13266 O O . GLN B 1 867 ? -22.359 -15.195 12.836 1 97.88 867 GLN B O 1
ATOM 13271 N N . LYS B 1 868 ? -24.125 -16.547 13.242 1 96.38 868 LYS B N 1
ATOM 13272 C CA . LYS B 1 868 ? -25.031 -15.789 12.391 1 96.38 868 LYS B CA 1
ATOM 13273 C C . LYS B 1 868 ? -26.109 -15.086 13.219 1 96.38 868 LYS B C 1
ATOM 13275 O O . LYS B 1 868 ? -26.516 -15.586 14.266 1 96.38 868 LYS B O 1
ATOM 13280 N N . PHE B 1 869 ? -26.531 -13.992 12.664 1 95.69 869 PHE B N 1
ATOM 13281 C CA . PHE B 1 869 ? -27.578 -13.211 13.297 1 95.69 869 PHE B CA 1
ATOM 13282 C C . PHE B 1 869 ? -28.609 -12.773 12.266 1 95.69 869 PHE B C 1
ATOM 13284 O O . PHE B 1 869 ? -28.281 -12.578 11.094 1 95.69 869 PHE B O 1
#

Sequence (1738 aa):
MLRKSRLSAAIALALVSAAAAAPSVFAAEEGQNVEKLQKIKVTGSRISRVDVEGATPVVSVSKVKIEQSGQQTVADYLKQASYNSFGGYSAQSGSSFQSQATVGLRGLGSERTLVLLNGKRVAGSPTMGGTAINLNTIPMSAVERVEVNLDGGSAIYGSDAIGGVVNVVLKEGYEGLEFQGRLGSPTEDGGDEKSGSILAGITGEKGSLMAVYEHDKKDIIYARDRDYLSKQGNDAPSVYGRNVEGITGTGADGKPTWSYGPLAGVTNADGTCKEPFVNHDGGCNFNYGKFAATTASRSRDTLYVNGRYHINDSVDFVPQLIASRVESFGRFAPAAGSFAVDPSNPKNTQFFTDNGLDAAATLGAGEMAYAYYRFNNVGTRDNLVTDTTGSMNLGFEGTLPTESVGDMQWNAGYMYSKTDNKENGTGYVLKSAAQQAVADGKLVKGEFDASTTASMTADTSRRSTMDFYQWYVGVQWDMGELPAGPVSWYAGAEYNDWVYEDKYDAQSEAGNVIGSSGNSSGGERDVTALYLETLVPVTEQVELSVAGRYDKYSDFGSAFSPKASVRYQPLDNLMLRTSWSRSFRAPSLSDLYSADSFSADWGKDYVYCQANGIAAADCPNQQYDTTRTSNEDLKEETADTWNFGFSYSPLEDLNLSLDYYTIKIDDVIQLNSLQSLIYDELNNGGSPYIVRNSQGKIKGATAPMVNLGTLKTSGLDFKLDYRYDFPMATVRYDFGGTYILKFEEGLYAGGPSVDKIGWNGLPQMRFNSGVGVNVPQWWNMDAYLSANYIDSQSQDYIADTGKEVGHIASNTVWNINVGVQTPWDGKVQVGVKNMFNREPSLESDGFTYDENIYSIDGRIYYLDYTQKFMLRKSRLSAAIALALVSAAAAAPSVFAAEEGQNVEKLQKIKVTGSRISRVDVEGATPVVSVSKVKIEQSGQQTVADYLKQASYNSFGGYSAQSGSSFQSQATVGLRGLGSERTLVLLNGKRVAGSPTMGGTAINLNTIPMSAVERVEVNLDGGSAIYGSDAIGGVVNVVLKEGYEGLEFQGRLGSPTEDGGDEKSGSILAGITGEKGSLMAVYEHDKKDIIYARDRDYLSKQGNDAPSVYGRNVEGITGTGADGKPTWSYGPLAGVTNADGTCKEPFVNHDGGCNFNYGKFAATTASRSRDTLYVNGRYHINDSVDFVPQLIASRVESFGRFAPAAGSFAVDPSNPKNTQFFTDNGLDAAATLGAGEMAYAYYRFNNVGTRDNLVTDTTGSMNLGFEGTLPTESVGDMQWNAGYMYSKTDNKENGTGYVLKSAAQQAVADGKLVKGEFDASTTASMTADTSRRSTMDFYQWYVGVQWDMGELPAGPVSWYAGAEYNDWVYEDKYDAQSEAGNVIGSSGNSSGGERDVTALYLETLVPVTEQVELSVAGRYDKYSDFGSAFSPKASVRYQPLDNLMLRTSWSRSFRAPSLSDLYSADSFSADWGKDYVYCQANGIAAADCPNQQYDTTRTSNEDLKEETADTWNFGFSYSPLEDLNLSLDYYTIKIDDVIQLNSLQSLIYDELNNGGSPYIVRNSQGKIKGATAPMVNLGTLKTSGLDFKLDYRYDFPMATVRYDFGGTYILKFEEGLYAGGPSVDKIGWNGLPQMRFNSGVGVNVPQWWNMDAYLSANYIDSQSQDYIADTGKEVGHIASNTVWNINVGVQTPWDGKVQVGVKNMFNREPSLESDGFTYDENIYSIDGRIYYLDYTQKF

Organism: NCBI:txid218936

pLDDT: mean 89.65, std 15.75, range [15.11, 98.5]

Foldseek 3Di:
DQDDDDPPDDPDDDPDDDDDCPPPPPDPPCPPPPVPQDFDDDPQDPDTDRDDDDQFDKDKFFLVNQVQQVDQFPLVSQQQAVQLPLFWDAAWFLDLCNQAIAGDGNVNYQQLEAEEEQLAHFWAALSVQTRGHGRVQDHSVFFGMKMWTQDQRCLPHNFSQFRTYIYGYGDDQDAFKKKKWKWKDFPFPFFTKIKIKIKHKDADPFWIKIKMKMKIKTTFAALCRDPLSLVCLVVPFALLAAKKKAFLDADPVRHTDIDIEGFFQQADPVGAGHPPFGDDPRYGGHRFSVWFTTGKIKIKIKMWMWIWGPPDPFKIKIKIKMKMKIKIKGWTFAFKDKEWAQLVQPLCVVRCVRRSHDSVSCVVVVHTMMTIHGLCVQPIKMKMKMKIKMKIKTKMWGWDADDQFGIKIKMWTKMKMKIKMKMKIFNWFFQVLVRVCSSNNQQDSRDHDPVSSVVGTDMKMKMKMKIKIKIKMKMKTWDDADPQGTKIKMKMKMKMKMWIWMAIDPCVQVVRIGSHWDHIWIDMKMKIKIKMKMWDCNDNFKIKIWMKMKMAMPQAGIDIKIKIKMWGHPDPFKIKIKMKIKHKHFDRRCQQTTAKIKDFAWAFQVVLCVVVVHDSVRGDTGTAIEIEEHHSNQHMKMKMKMKIKMWGDPDDQKIKIKMKMKMKIAQDWDWQGPHLQSVVCVVVVHHPQFDADPSRHTNYGYIYTGRFWMWMWIWMWIKIWHWDDDPFKIKIKIKIKIAIPFIWIAPGGNHDIDTCAQAASHFRMKMKIKMWMFGVVQQRKIKMKMKIKTQKGFHDADPVVRDGHFIFHIDMFIKMKMWHQDPQRKIKMKMKTRVVFTAAGATPSSNDGDPRNGDHSTIMIMIMMMHID/DDPDDDDDDDDDDDDDDDPPDDDPPPPPPPPPPPVPQDFDDDPQDPDTDRDDDDQFDKDKFFLVNVVQQVDQFPLVSQQQAVQLPLFWDAAWFLDLCNQAIAGDGNVPYQQLEAEEEQLAHFWDALSVQTRGHRRVQDHSVFFGMKMWTQDQRCLPHNFSQFRTYIYTYGDDQDAFKKKKWKWKDFPFPFFTKIKIKIKHKDADPFWIKIKMKMKIKTTFAALCRDPLSLVCLVVPFALLAAKKKAFLDADPVRHTDIDIEGFFQQADPVGAGDPPFGDDPRYGGHRFSVWFTTGKIKIKIKMWMWIWGPPDPFKIKIKIKMKMKIKIKGWTGAFKDKEWAQLVQPLCVVRCVRRNHDSVRCVVVVHTMMTIHGLCVQPIKMKMKMKIKMKIKTKMWGWDADDQFGIKIKMWTKMKMKIKMKMKIFNWFFQVLVRVCSSNNQCDSRDHDPVSSVVGTDMKMKMKMKIKIKIKMKMKTWDDADPQGTKIKMKMKMKMKMWIWIAIDPCVQVVRIGSDKDHIFIDMKMKIKIKMKMWDCNDNFKIKIWMKMKMAMPQAGIDIKIKIKMWGHPDPFKIKIKMKIKHKHFDRRCQQTTAKMKDFAWAFQVVLCVVVVHDSVRGDTGTAIEIEEHHSNQHMKMKMKMKIKMWGDPDDQKIKIKMKMKMKIAQDWDWQGPHLQSVVCVVVVDHPQFDADPSRHTNYGYIHTGRFWMWMWIWMWIKIWHWDDDPFKIKIKIKIKIFIPFIWIAPTGNHDIDTCAQAASHFRMKMKIKMWMFGVVQQRKIKMKMKIKTQKGFHDADPVVRDGHFIFHIDMFIKMKMWHQDPQRKIKMKMKTRVVFTAAGATPSSNDGDPRNGDHSTMMIMIMMMHID

Nearest PDB structures (foldseek):
  5out-assembly1_A  TM=7.194E-01  e=1.849E-39  Pseudomonas aeruginosa PAO1
  6z2n-assembly1_AAA  TM=7.336E-01  e=8.034E-38  Pseudomonas aeruginosa PAO1
  5fr8-assembly2_B  TM=7.084E-01  e=4.275E-39  Acinetobacter baumannii
  6r1f-assembly1_A  TM=7.070E-01  e=4.687E-38  Pseudomonas aeruginosa PAO1
  8bmx-assembly2_A  TM=7.430E-01  e=9.797E-30  Bacteroides thetaiotaomicron VPI-5482

Solvent-accessible surface area (backbone atoms only — not comparable to full-atom values): 83579 Å² total; per-residue (Å²): 138,98,79,99,81,79,96,77,82,77,96,71,84,73,93,75,76,94,65,86,71,77,71,78,78,73,81,71,79,73,73,79,70,70,70,75,77,70,60,42,68,47,86,89,49,90,60,63,33,69,92,62,91,65,40,59,63,64,49,75,44,45,43,67,58,47,53,50,64,64,46,85,39,59,51,60,49,51,39,64,36,27,54,21,44,41,18,21,51,54,42,21,21,82,45,89,53,26,70,34,27,43,51,4,29,75,50,61,32,35,68,25,28,29,63,24,55,68,80,33,81,66,47,12,30,30,77,72,38,36,65,35,51,46,41,74,61,55,58,51,89,43,43,45,31,37,35,36,26,68,41,54,32,14,28,79,74,35,63,16,8,48,37,8,35,40,29,43,31,56,63,73,80,49,69,39,40,35,43,36,44,34,43,34,45,33,78,44,67,43,44,36,34,42,36,37,37,42,39,39,22,33,53,35,93,54,32,28,35,30,41,32,40,37,41,40,36,35,42,41,26,45,22,55,57,35,71,40,39,31,44,41,19,70,76,59,43,39,66,40,18,41,20,33,35,32,29,53,36,62,43,97,85,69,45,75,37,73,45,72,26,52,26,32,71,43,50,43,98,85,65,46,34,40,85,83,29,37,74,48,96,70,25,20,14,24,45,46,22,77,62,15,28,48,33,20,18,40,40,33,43,32,42,38,38,39,38,37,36,52,75,50,100,45,36,33,40,39,43,36,38,40,37,24,40,39,36,20,45,24,28,29,39,37,26,50,49,71,44,78,44,55,54,82,40,77,53,34,50,62,52,27,58,62,57,63,32,27,43,65,48,23,47,73,68,72,46,61,30,39,37,25,32,42,41,60,88,59,28,50,25,37,36,44,35,41,38,38,36,38,37,38,36,49,31,36,37,36,57,45,82,41,89,90,46,39,64,27,40,37,39,39,37,43,33,44,16,40,26,48,34,38,36,41,33,38,25,30,32,28,43,63,49,47,52,48,38,46,63,65,36,47,55,49,58,69,38,66,51,71,67,60,44,58,69,18,36,28,50,50,44,35,43,22,29,17,40,29,39,37,43,41,39,37,39,34,39,45,61,62,74,43,97,48,37,62,21,38,38,33,42,36,42,39,41,36,42,39,43,39,37,30,43,50,32,48,43,46,56,68,65,36,30,38,77,65,76,46,46,35,30,39,42,72,44,42,37,41,35,44,33,41,38,37,41,39,32,73,38,90,40,32,37,40,38,43,32,31,21,41,39,41,40,72,75,73,39,70,50,74,13,42,34,41,32,35,29,39,36,91,41,97,48,34,37,37,27,32,34,42,26,35,15,32,32,67,68,41,49,38,48,36,42,23,46,69,19,52,37,72,44,65,34,51,59,56,53,47,25,56,74,66,71,39,54,72,91,71,44,60,75,40,69,40,54,26,36,37,33,40,27,73,79,48,49,59,21,40,28,43,33,41,39,42,34,39,39,39,35,93,45,88,60,32,42,39,36,45,35,39,41,39,38,41,33,39,35,33,71,42,67,38,38,66,44,24,47,41,48,42,18,59,75,67,75,52,45,96,45,54,41,59,45,98,87,51,46,79,64,36,33,52,25,40,42,42,62,40,40,49,40,40,36,29,32,38,41,39,38,39,40,37,54,47,78,50,99,71,34,36,41,33,39,39,37,37,34,26,39,53,76,43,35,29,29,39,74,17,77,59,42,63,75,39,74,48,62,26,32,63,72,27,38,34,34,25,30,36,38,36,44,32,41,34,26,62,88,58,44,45,21,37,36,34,44,35,39,38,39,40,42,44,25,27,55,44,72,38,81,93,76,67,43,72,39,70,60,23,59,53,45,69,42,37,30,40,24,40,34,34,45,46,94,80,49,27,35,46,33,40,37,30,40,26,66,78,45,54,72,56,50,36,40,90,85,53,45,51,62,56,72,39,71,40,62,84,59,46,24,30,40,34,44,34,43,36,43,53,91,145,90,85,89,84,82,79,92,91,76,98,80,90,81,94,78,85,87,77,71,83,77,78,78,77,75,82,73,79,74,74,79,72,71,71,76,78,69,59,42,68,48,86,90,49,90,58,66,34,69,91,62,90,66,42,60,64,64,49,74,42,44,43,68,60,48,53,51,64,65,46,86,40,58,52,60,47,51,41,64,35,28,55,21,45,41,18,20,52,55,41,21,21,82,45,88,52,26,70,35,25,44,51,5,30,75,50,61,33,35,69,26,27,29,62,24,54,68,81,34,81,65,46,11,30,30,77,72,38,37,63,36,52,46,41,75,61,53,58,52,87,43,42,45,31,38,35,35,27,67,42,53,32,14,29,78,75,34,65,17,8,49,37,8,33,39,31,42,31,56,63,72,80,48,70,38,41,36,43,37,42,36,44,32,46,33,78,42,67,43,45,38,34,42,37,39,37,41,39,38,23,34,54,35,93,54,34,26,33,31,40,30,41,39,40,40,36,35,42,41,26,46,22,56,55,35,72,42,39,30,45,42,18,70,77,57,42,38,66,40,20,40,19,33,36,32,30,53,35,62,43,98,86,68,44,73,38,74,46,72,26,52,26,32,71,43,48,43,98,86,65,44,35,40,86,84,29,37,75,47,94,71,25,19,13,25,45,45,22,77,62,14,27,49,32,19,18,39,39,33,42,33,41,37,38,38,38,38,36,53,75,49,98,48,37,33,42,40,42,38,37,40,37,22,38,40,37,20,45,25,30,30,40,37,25,52,50,72,42,78,43,55,54,83,41,78,53,34,49,64,50,29,58,62,59,62,32,27,42,64,49,24,47,72,68,74,48,61,31,37,36,24,32,41,40,58,88,60,28,51,25,36,36,42,34,40,38,37,37,38,38,38,36,50,31,35,38,35,57,45,83,39,88,90,46,38,64,27,39,38,39,38,37,43,34,44,16,39,28,47,33,37,38,42,33,38,26,30,32,28,42,63,49,48,52,48,38,46,64,65,38,46,57,48,58,70,38,66,52,72,69,60,45,60,69,19,36,28,51,50,44,36,42,20,29,19,40,29,40,35,42,41,40,37,40,34,38,45,62,62,75,42,97,47,35,60,22,37,38,34,42,37,42,39,40,35,42,40,42,39,38,31,43,50,32,46,43,48,56,67,65,36,30,38,76,64,74,46,44,35,31,40,43,72,43,41,38,42,35,43,34,42,36,38,42,38,34,72,38,89,39,32,37,41,37,42,33,32,22,40,38,41,40,72,76,74,40,71,52,74,13,43,32,40,30,34,28,38,38,91,42,97,48,34,38,38,26,31,33,42,27,34,17,32,31,66,68,41,49,39,46,35,42,25,47,68,19,53,37,72,42,63,33,51,60,55,53,46,25,56,75,67,72,39,54,75,91,69,44,61,76,40,71,40,53,26,35,37,33,41,27,73,78,47,49,59,21,40,29,44,32,43,40,42,35,40,38,40,35,92,46,87,59,31,44,36,36,44,35,39,40,40,38,42,33,40,36,33,73,41,67,39,38,65,44,26,47,41,48,42,20,59,74,66,74,51,43,96,44,54,42,59,44,97,87,50,44,79,66,34,33,53,26,40,41,42,63,41,40,50,41,38,37,30,33,39,41,41,37,37,38,37,53,48,80,50,97,73,35,37,40,34,38,40,38,37,34,27,40,52,76,41,35,29,30,39,74,16,77,60,42,63,75,38,73,49,62,27,32,63,71,28,39,34,36,26,29,36,36,38,43,32,41,34,26,60,89,59,44,46,22,38,38,33,43,35,39,39,40,39,40,45,22,26,54,43,74,38,80,92,76,68,43,72,40,70,61,23,57,54,44,70,41,37,31,38,25,39,32,33,44,46,94,78,49,28,35,46,34,40,35,29,39,25,68,79,47,57,71,54,50,36,38,89,84,54,46,51,62,56,70,38,71,41,60,84,59,46,23,30,42,36,44,35,42,36,43,51,90